Protein 1D4B (pdb70)

CATH classification: 3.10.20.10

Organism: Homo sapiens (NCBI:txid9606)

Nearest PDB structures (foldseek):
  1d4b-assembly1_A  TM=6.537E-01  e=1.363E-19  Homo sapiens
  2eel-assembly1_A  TM=5.964E-01  e=7.304E-08  Homo sapiens
  7v6e-assembly2_B  TM=5.837E-01  e=8.043E-05  Drosophila melanogaster
  1f2r-assembly1_C  TM=6.076E-01  e=5.688E-04  Mus musculus
  1c9f-assembly1_A  TM=5.781E-01  e=1.069E-03  Mus musculus

Radius of gyration: 23.55 Å; Cα contacts (8 Å, |Δi|>4): 100; chains: 1; bounding box: 55×69×26 Å

Foldseek 3Di:
DPDDDPDDPDPDPDDDDDDDDDDDDPPDDDDWDDWDFAWEAEDPHPGTDTGTDTDQVCVVQVQDVVVHHDPDWWWFFQPVTDTDDDSCVCVVDDDHHYTYTDHPDRDYDDDDDPPDDDDDDD

Secondary structure (DSSP, 8-state):
--SS-SS-SSSS----------S-SS----SSPPPEEEEEE-SSSS-EEEEEE--SSTHHHHHHHHHS--SS-EEEETTTTEEE-STHHHHHSSS-----EE-SS--------S--TT----

InterPro domains:
  IPR003508 CIDE-N domain [PF02017] (35-109)
  IPR003508 CIDE-N domain [PS51135] (34-110)
  IPR003508 CIDE-N domain [SM00266] (36-108)

Solvent-accessible surface area: 11515 Å² total; per-residue (Å²): 249,116,209,153,81,60,172,82,93,96,101,146,150,185,97,126,102,119,169,91,106,135,202,64,190,185,120,212,127,74,98,90,55,87,126,129,96,68,134,22,47,22,52,126,202,96,76,146,120,42,109,68,22,54,36,184,118,130,33,37,51,74,0,28,112,61,41,122,149,73,74,135,23,48,10,14,0,52,98,106,32,40,68,12,120,58,104,57,6,84,132,80,27,142,133,40,53,30,9,11,30,25,139,78,89,98,94,96,54,131,57,190,118,53,143,96,156,147,115,128,150,185

Sequence (122 aa):
MEYLSALNPSDLLRSVSNISSEFGRRVWTSAPPPQRPFRVCDHKRTIRKGLTAATRQELLAKALETLLLNGVLTLVLEEDGTAVDSEDFFQLLEDDTCLMVLQSGQSWSPTRSGVLHHHHHHMEYLSALNPSDLLRSVSNISSEFGRRVWTSAPPPQRPFRVCDHKRTIRKGLTAATRQELLAKALETLLLNGVLTLVLEEDGTAVDSEDFFQLLEDDTCLMVLQSGQSWSPTRSGVLHHHHHHMEYLSALNPSDLLRSVSNISSEFGRRVWTSAPPPQRPFRVCDHKRTIRKGLTAATRQELLAKALETLLLNGVLTLVLEEDGTAVDSEDFFQLLEDDTCLMVLQSGQSWSPTRSGVLHHHHHHMEYLSALNPSDLLRSVSNISSEFGRRVWTSAPPPQRPFRVCDHKRTIRKGLTAATRQELLAKALETLLLNGVLTLVLEEDGTAVDSEDFFQLLEDDTCLMVLQSGQSWSPTRSGVLHHHHHHMEYLSALNPSDLLRSVSNISSEFGRRVWTSAPPPQRPFRVCDHKRTIRKGLTAATRQELLAKALETLLLNGVLTLVLEEDGTAVDSEDFFQLLEDDTCLMVLQSGQSWSPTRSGVLHHHHHHMEYLSALNPSDLLRSVSNISSEFGRRVWTSAPPPQRPFRVCDHKRTIRKGLTAATRQELLAKALETLLLNGVLTLVLEEDGTAVDSEDFFQLLEDDTCLMVLQSGQSWSPTRSGVLHHHHHHMEYLSALNPSDLLRSVSNISSEFGRRVWTSAPPPQRPFRVCDHKRTIRKGLTAATRQELLAKALETLLLNGVLTLVLEEDGTAVDSEDFFQLLEDDTCLMVLQSGQSWSPTRSGVLHHHHHHMEYLSALNPSDLLRSVSNISSEFGRRVWTSAPPPQRPFRVCDHKRTIRKGLTAATRQELLAKALETLLLNGVLTLVLEEDGTAVDSEDFFQLLEDDTCLMVLQSGQSWSPTRSGVLHHHHHHMEYLSALNPSDLLRSVSNISSEFGRRVWTSAPPPQRPFRVCDHKRTIRKGLTAATRQELLAKALETLLLNGVLTLVLEEDGTAVDSEDFFQLLEDDTCLMVLQSGQSWSPTRSGVLHHHHHHMEYLSALNPSDLLRSVSNISSEFGRRVWTSAPPPQRPFRVCDHKRTIRKGLTAATRQELLAKALETLLLNGVLTLVLEEDGTAVDSEDFFQLLEDDTCLMVLQSGQSWSPTRSGVLHHHHHHMEYLSALNPSDLLRSVSNISSEFGRRVWTSAPPPQRPFRVCDHKRTIRKGLTAATRQELLAKALETLLLNGVLTLVLEEDGTAVDSEDFFQLLEDDTCLMVLQSGQSWSPTRSGVLHHHHHHMEYLSALNPSDLLRSVSNISSEFGRRVWTSAPPPQRPFRVCDHKRTIRKGLTAATRQELLAKALETLLLNGVLTLVLEEDGTAVDSEDFFQLLEDDTCLMVLQSGQSWSPTRSGVLHHHHHHMEYLSALNPSDLLRSVSNISSEFGRRVWTSAPPPQRPFRVCDHKRTIRKGLTAATRQELLAKALETLLLNGVLTLVLEEDGTAVDSEDFFQLLEDDTCLMVLQSGQSWSPTRSGVLHHHHHHMEYLSALNPSDLLRSVSNISSEFGRRVWTSAPPPQRPFRVCDHKRTIRKGLTAATRQELLAKALETLLLNGVLTLVLEEDGTAVDSEDFFQLLEDDTCLMVLQSGQSWSPTRSGVLHHHHHHMEYLSALNPSDLLRSVSNISSEFGRRVWTSAPPPQRPFRVCDHKRTIRKGLTAATRQELLAKALETLLLNGVLTLVLEEDGTAVDSEDFFQLLEDDTCLMVLQSGQSWSPTRSGVLHHHHHH

Structure (mmCIF, N/CA/C/O backbone):
data_1D4B
#
_entry.id   1D4B
#
_cell.length_a   1.000
_cell.length_b   1.000
_cell.length_c   1.000
_cell.angle_alpha   90.00
_cell.angle_beta   90.00
_cell.angle_gamma   90.00
#
_symmetry.space_group_name_H-M   'P 1'
#
loop_
_atom_site.group_PDB
_atom_site.id
_atom_site.type_symbol
_atom_site.label_atom_id
_atom_site.label_alt_id
_atom_site.label_comp_id
_atom_site.label_asym_id
_atom_site.label_entity_id
_atom_site.label_seq_id
_atom_site.pdbx_PDB_ins_code
_atom_site.Cartn_x
_atom_site.Cartn_y
_atom_site.Cartn_z
_atom_site.occupancy
_atom_site.B_iso_or_equiv
_atom_site.auth_seq_id
_atom_site.auth_comp_id
_atom_site.auth_asym_id
_atom_site.auth_atom_id
_atom_site.pdbx_PDB_model_num
ATOM 1 N N . MET A 1 1 ? -38.884 -55.929 15.919 1.00 0.00 1 MET A N 1
ATOM 2 C CA . MET A 1 1 ? -37.597 -56.587 16.286 1.00 0.00 1 MET A CA 1
ATOM 3 C C . MET A 1 1 ? -37.038 -55.975 17.574 1.00 0.00 1 MET A C 1
ATOM 4 O O . MET A 1 1 ? -36.690 -56.675 18.505 1.00 0.00 1 MET A O 1
ATOM 17 N N . GLU A 1 2 ? -36.946 -54.673 17.633 1.00 0.00 2 GLU A N 1
ATOM 18 C CA . GLU A 1 2 ? -36.408 -54.015 18.860 1.00 0.00 2 GLU A CA 1
ATOM 19 C C . GLU A 1 2 ? -37.553 -53.454 19.707 1.00 0.00 2 GLU A C 1
ATOM 20 O O . GLU A 1 2 ? -38.711 -53.737 19.470 1.00 0.00 2 GLU A O 1
ATOM 32 N N . TYR A 1 3 ? -37.236 -52.659 20.696 1.00 0.00 3 TYR A N 1
ATOM 33 C CA . TYR A 1 3 ? -38.302 -52.078 21.563 1.00 0.00 3 TYR A CA 1
ATOM 34 C C . TYR A 1 3 ? -38.873 -50.808 20.923 1.00 0.00 3 TYR A C 1
ATOM 35 O O . TYR A 1 3 ? -40.008 -50.775 20.491 1.00 0.00 3 TYR A O 1
ATOM 53 N N . LEU A 1 4 ? -38.091 -49.762 20.859 1.00 0.00 4 LEU A N 1
ATOM 54 C CA . LEU A 1 4 ? -38.587 -48.493 20.248 1.00 0.00 4 LEU A CA 1
ATOM 55 C C . LEU A 1 4 ? -37.666 -48.062 19.105 1.00 0.00 4 LEU A C 1
ATOM 56 O O . LEU A 1 4 ? -38.080 -47.961 17.966 1.00 0.00 4 LEU A O 1
ATOM 72 N N . SER A 1 5 ? -36.420 -47.809 19.401 1.00 0.00 5 SER A N 1
ATOM 73 C CA . SER A 1 5 ? -35.467 -47.384 18.332 1.00 0.00 5 SER A CA 1
ATOM 74 C C . SER A 1 5 ? -34.045 -47.830 18.687 1.00 0.00 5 SER A C 1
ATOM 75 O O . SER A 1 5 ? -33.571 -47.605 19.784 1.00 0.00 5 SER A O 1
ATOM 83 N N . ALA A 1 6 ? -33.365 -48.459 17.767 1.00 0.00 6 ALA A N 1
ATOM 84 C CA . ALA A 1 6 ? -31.975 -48.920 18.049 1.00 0.00 6 ALA A CA 1
ATOM 85 C C . ALA A 1 6 ? -30.974 -48.144 17.187 1.00 0.00 6 ALA A C 1
ATOM 86 O O . ALA A 1 6 ? -29.947 -47.699 17.662 1.00 0.00 6 ALA A O 1
ATOM 93 N N . LEU A 1 7 ? -31.268 -47.978 15.926 1.00 0.00 7 LEU A N 1
ATOM 94 C CA . LEU A 1 7 ? -30.336 -47.231 15.031 1.00 0.00 7 LEU A CA 1
ATOM 95 C C . LEU A 1 7 ? -31.047 -46.857 13.726 1.00 0.00 7 LEU A C 1
ATOM 96 O O . LEU A 1 7 ? -30.616 -47.215 12.647 1.00 0.00 7 LEU A O 1
ATOM 112 N N . ASN A 1 8 ? -32.136 -46.140 13.817 1.00 0.00 8 ASN A N 1
ATOM 113 C CA . ASN A 1 8 ? -32.876 -45.743 12.584 1.00 0.00 8 ASN A CA 1
ATOM 114 C C . ASN A 1 8 ? -32.012 -44.812 11.724 1.00 0.00 8 ASN A C 1
ATOM 115 O O . ASN A 1 8 ? -31.178 -44.095 12.241 1.00 0.00 8 ASN A O 1
ATOM 126 N N . PRO A 1 9 ? -32.238 -44.854 10.435 1.00 0.00 9 PRO A N 1
ATOM 127 C CA . PRO A 1 9 ? -31.463 -44.001 9.502 1.00 0.00 9 PRO A CA 1
ATOM 128 C C . PRO A 1 9 ? -31.930 -42.545 9.593 1.00 0.00 9 PRO A C 1
ATOM 129 O O . PRO A 1 9 ? -31.140 -41.640 9.784 1.00 0.00 9 PRO A O 1
ATOM 140 N N . SER A 1 10 ? -33.209 -42.314 9.459 1.00 0.00 10 SER A N 1
ATOM 141 C CA . SER A 1 10 ? -33.730 -40.919 9.538 1.00 0.00 10 SER A CA 1
ATOM 142 C C . SER A 1 10 ? -33.879 -40.496 11.002 1.00 0.00 10 SER A C 1
ATOM 143 O O . SER A 1 10 ? -34.867 -40.795 11.644 1.00 0.00 10 SER A O 1
ATOM 151 N N . ASP A 1 11 ? -32.906 -39.808 11.534 1.00 0.00 11 ASP A N 1
ATOM 152 C CA . ASP A 1 11 ? -32.992 -39.371 12.957 1.00 0.00 11 ASP A CA 1
ATOM 153 C C . ASP A 1 11 ? -31.957 -38.280 13.244 1.00 0.00 11 ASP A C 1
ATOM 154 O O . ASP A 1 11 ? -32.293 -37.185 13.650 1.00 0.00 11 ASP A O 1
ATOM 163 N N . LEU A 1 12 ? -30.700 -38.574 13.041 1.00 0.00 12 LEU A N 1
ATOM 164 C CA . LEU A 1 12 ? -29.643 -37.555 13.308 1.00 0.00 12 LEU A CA 1
ATOM 165 C C . LEU A 1 12 ? -28.515 -37.678 12.281 1.00 0.00 12 LEU A C 1
ATOM 166 O O . LEU A 1 12 ? -27.353 -37.519 12.600 1.00 0.00 12 LEU A O 1
ATOM 182 N N . LEU A 1 13 ? -28.849 -37.958 11.050 1.00 0.00 13 LEU A N 1
ATOM 183 C CA . LEU A 1 13 ? -27.795 -38.088 10.001 1.00 0.00 13 LEU A CA 1
ATOM 184 C C . LEU A 1 13 ? -27.462 -36.711 9.419 1.00 0.00 13 LEU A C 1
ATOM 185 O O . LEU A 1 13 ? -27.657 -36.455 8.246 1.00 0.00 13 LEU A O 1
ATOM 201 N N . ARG A 1 14 ? -26.960 -35.820 10.233 1.00 0.00 14 ARG A N 1
ATOM 202 C CA . ARG A 1 14 ? -26.614 -34.457 9.732 1.00 0.00 14 ARG A CA 1
ATOM 203 C C . ARG A 1 14 ? -25.373 -33.926 10.457 1.00 0.00 14 ARG A C 1
ATOM 204 O O . ARG A 1 14 ? -25.259 -32.746 10.725 1.00 0.00 14 ARG A O 1
ATOM 225 N N . SER A 1 15 ? -24.445 -34.787 10.775 1.00 0.00 15 SER A N 1
ATOM 226 C CA . SER A 1 15 ? -23.212 -34.334 11.481 1.00 0.00 15 SER A CA 1
ATOM 227 C C . SER A 1 15 ? -22.174 -33.839 10.471 1.00 0.00 15 SER A C 1
ATOM 228 O O . SER A 1 15 ? -22.337 -33.993 9.275 1.00 0.00 15 SER A O 1
ATOM 236 N N . VAL A 1 16 ? -21.110 -33.245 10.942 1.00 0.00 16 VAL A N 1
ATOM 237 C CA . VAL A 1 16 ? -20.060 -32.739 10.011 1.00 0.00 16 VAL A CA 1
ATOM 238 C C . VAL A 1 16 ? -18.694 -33.313 10.395 1.00 0.00 16 VAL A C 1
ATOM 239 O O . VAL A 1 16 ? -18.003 -32.781 11.244 1.00 0.00 16 VAL A O 1
ATOM 252 N N . SER A 1 17 ? -18.300 -34.396 9.778 1.00 0.00 17 SER A N 1
ATOM 253 C CA . SER A 1 17 ? -16.980 -35.006 10.107 1.00 0.00 17 SER A CA 1
ATOM 254 C C . SER A 1 17 ? -15.912 -34.519 9.124 1.00 0.00 17 SER A C 1
ATOM 255 O O . SER A 1 17 ? -15.797 -35.017 8.021 1.00 0.00 17 SER A O 1
ATOM 263 N N . ASN A 1 18 ? -15.129 -33.551 9.517 1.00 0.00 18 ASN A N 1
ATOM 264 C CA . ASN A 1 18 ? -14.068 -33.030 8.609 1.00 0.00 18 ASN A CA 1
ATOM 265 C C . ASN A 1 18 ? -12.709 -33.061 9.315 1.00 0.00 18 ASN A C 1
ATOM 266 O O . ASN A 1 18 ? -11.881 -32.192 9.124 1.00 0.00 18 ASN A O 1
ATOM 277 N N . ILE A 1 19 ? -12.477 -34.057 10.129 1.00 0.00 19 ILE A N 1
ATOM 278 C CA . ILE A 1 19 ? -11.171 -34.147 10.848 1.00 0.00 19 ILE A CA 1
ATOM 279 C C . ILE A 1 19 ? -10.054 -34.525 9.870 1.00 0.00 19 ILE A C 1
ATOM 280 O O . ILE A 1 19 ? -9.468 -35.586 9.962 1.00 0.00 19 ILE A O 1
ATOM 296 N N . SER A 1 20 ? -9.755 -33.662 8.935 1.00 0.00 20 SER A N 1
ATOM 297 C CA . SER A 1 20 ? -8.676 -33.968 7.950 1.00 0.00 20 SER A CA 1
ATOM 298 C C . SER A 1 20 ? -7.315 -33.996 8.648 1.00 0.00 20 SER A C 1
ATOM 299 O O . SER A 1 20 ? -7.205 -33.713 9.826 1.00 0.00 20 SER A O 1
ATOM 307 N N . SER A 1 21 ? -6.277 -34.336 7.932 1.00 0.00 21 SER A N 1
ATOM 308 C CA . SER A 1 21 ? -4.921 -34.383 8.552 1.00 0.00 21 SER A CA 1
ATOM 309 C C . SER A 1 21 ? -4.029 -33.294 7.950 1.00 0.00 21 SER A C 1
ATOM 310 O O . SER A 1 21 ? -3.969 -33.120 6.750 1.00 0.00 21 SER A O 1
ATOM 318 N N . GLU A 1 22 ? -3.337 -32.557 8.778 1.00 0.00 22 GLU A N 1
ATOM 319 C CA . GLU A 1 22 ? -2.449 -31.476 8.257 1.00 0.00 22 GLU A CA 1
ATOM 320 C C . GLU A 1 22 ? -1.485 -31.006 9.349 1.00 0.00 22 GLU A C 1
ATOM 321 O O . GLU A 1 22 ? -1.853 -30.876 10.501 1.00 0.00 22 GLU A O 1
ATOM 333 N N . PHE A 1 23 ? -0.254 -30.750 8.995 1.00 0.00 23 PHE A N 1
ATOM 334 C CA . PHE A 1 23 ? 0.735 -30.286 10.014 1.00 0.00 23 PHE A CA 1
ATOM 335 C C . PHE A 1 23 ? 1.995 -29.752 9.324 1.00 0.00 23 PHE A C 1
ATOM 336 O O . PHE A 1 23 ? 3.024 -30.403 9.299 1.00 0.00 23 PHE A O 1
ATOM 353 N N . GLY A 1 24 ? 1.923 -28.573 8.767 1.00 0.00 24 GLY A N 1
ATOM 354 C CA . GLY A 1 24 ? 3.115 -27.993 8.082 1.00 0.00 24 GLY A CA 1
ATOM 355 C C . GLY A 1 24 ? 3.371 -28.742 6.774 1.00 0.00 24 GLY A C 1
ATOM 356 O O . GLY A 1 24 ? 3.595 -29.938 6.766 1.00 0.00 24 GLY A O 1
ATOM 360 N N . ARG A 1 25 ? 3.339 -28.050 5.667 1.00 0.00 25 ARG A N 1
ATOM 361 C CA . ARG A 1 25 ? 3.581 -28.720 4.356 1.00 0.00 25 ARG A CA 1
ATOM 362 C C . ARG A 1 25 ? 4.514 -27.874 3.484 1.00 0.00 25 ARG A C 1
ATOM 363 O O . ARG A 1 25 ? 5.365 -28.393 2.788 1.00 0.00 25 ARG A O 1
ATOM 384 N N . ARG A 1 26 ? 4.363 -26.575 3.515 1.00 0.00 26 ARG A N 1
ATOM 385 C CA . ARG A 1 26 ? 5.244 -25.701 2.684 1.00 0.00 26 ARG A CA 1
ATOM 386 C C . ARG A 1 26 ? 5.835 -24.574 3.538 1.00 0.00 26 ARG A C 1
ATOM 387 O O . ARG A 1 26 ? 5.926 -23.441 3.109 1.00 0.00 26 ARG A O 1
ATOM 408 N N . VAL A 1 27 ? 6.240 -24.879 4.743 1.00 0.00 27 VAL A N 1
ATOM 409 C CA . VAL A 1 27 ? 6.827 -23.827 5.624 1.00 0.00 27 VAL A CA 1
ATOM 410 C C . VAL A 1 27 ? 8.152 -23.326 5.039 1.00 0.00 27 VAL A C 1
ATOM 411 O O . VAL A 1 27 ? 9.048 -24.098 4.757 1.00 0.00 27 VAL A O 1
ATOM 424 N N . TRP A 1 28 ? 8.282 -22.038 4.859 1.00 0.00 28 TRP A N 1
ATOM 425 C CA . TRP A 1 28 ? 9.548 -21.485 4.294 1.00 0.00 28 TRP A CA 1
ATOM 426 C C . TRP A 1 28 ? 10.315 -20.717 5.374 1.00 0.00 28 TRP A C 1
ATOM 427 O O . TRP A 1 28 ? 9.731 -20.142 6.272 1.00 0.00 28 TRP A O 1
ATOM 448 N N . THR A 1 29 ? 11.620 -20.704 5.293 1.00 0.00 29 THR A N 1
ATOM 449 C CA . THR A 1 29 ? 12.426 -19.974 6.315 1.00 0.00 29 THR A CA 1
ATOM 450 C C . THR A 1 29 ? 13.350 -18.960 5.638 1.00 0.00 29 THR A C 1
ATOM 451 O O . THR A 1 29 ? 14.443 -18.698 6.101 1.00 0.00 29 THR A O 1
ATOM 462 N N . SER A 1 30 ? 12.920 -18.386 4.546 1.00 0.00 30 SER A N 1
ATOM 463 C CA . SER A 1 30 ? 13.775 -17.387 3.840 1.00 0.00 30 SER A CA 1
ATOM 464 C C . SER A 1 30 ? 14.023 -16.176 4.742 1.00 0.00 30 SER A C 1
ATOM 465 O O . SER A 1 30 ? 13.188 -15.809 5.545 1.00 0.00 30 SER A O 1
ATOM 473 N N . ALA A 1 31 ? 15.166 -15.554 4.616 1.00 0.00 31 ALA A N 1
ATOM 474 C CA . ALA A 1 31 ? 15.468 -14.367 5.469 1.00 0.00 31 ALA A CA 1
ATOM 475 C C . ALA A 1 31 ? 14.531 -13.203 5.116 1.00 0.00 31 ALA A C 1
ATOM 476 O O . ALA A 1 31 ? 13.857 -12.676 5.979 1.00 0.00 31 ALA A O 1
ATOM 483 N N . PRO A 1 32 ? 14.515 -12.834 3.857 1.00 0.00 32 PRO A N 1
ATOM 484 C CA . PRO A 1 32 ? 13.643 -11.720 3.413 1.00 0.00 32 PRO A CA 1
ATOM 485 C C . PRO A 1 32 ? 12.180 -12.178 3.359 1.00 0.00 32 PRO A C 1
ATOM 486 O O . PRO A 1 32 ? 11.901 -13.309 3.017 1.00 0.00 32 PRO A O 1
ATOM 497 N N . PRO A 1 33 ? 11.288 -11.281 3.702 1.00 0.00 33 PRO A N 1
ATOM 498 C CA . PRO A 1 33 ? 9.842 -11.613 3.688 1.00 0.00 33 PRO A CA 1
ATOM 499 C C . PRO A 1 33 ? 9.322 -11.668 2.244 1.00 0.00 33 PRO A C 1
ATOM 500 O O . PRO A 1 33 ? 9.723 -10.875 1.416 1.00 0.00 33 PRO A O 1
ATOM 511 N N . PRO A 1 34 ? 8.440 -12.605 1.988 1.00 0.00 34 PRO A N 1
ATOM 512 C CA . PRO A 1 34 ? 7.869 -12.752 0.628 1.00 0.00 34 PRO A CA 1
ATOM 513 C C . PRO A 1 34 ? 6.858 -11.635 0.350 1.00 0.00 34 PRO A C 1
ATOM 514 O O . PRO A 1 34 ? 6.200 -11.145 1.247 1.00 0.00 34 PRO A O 1
ATOM 525 N N . GLN A 1 35 ? 6.728 -11.232 -0.885 1.00 0.00 35 GLN A N 1
ATOM 526 C CA . GLN A 1 35 ? 5.757 -10.150 -1.222 1.00 0.00 35 GLN A CA 1
ATOM 527 C C . GLN A 1 35 ? 4.324 -10.640 -0.997 1.00 0.00 35 GLN A C 1
ATOM 528 O O . GLN A 1 35 ? 3.899 -11.623 -1.572 1.00 0.00 35 GLN A O 1
ATOM 542 N N . ARG A 1 36 ? 3.579 -9.965 -0.163 1.00 0.00 36 ARG A N 1
ATOM 543 C CA . ARG A 1 36 ? 2.175 -10.395 0.101 1.00 0.00 36 ARG A CA 1
ATOM 544 C C . ARG A 1 36 ? 1.228 -9.188 0.033 1.00 0.00 36 ARG A C 1
ATOM 545 O O . ARG A 1 36 ? 1.564 -8.116 0.496 1.00 0.00 36 ARG A O 1
ATOM 566 N N . PRO A 1 37 ? 0.069 -9.398 -0.545 1.00 0.00 37 PRO A N 1
ATOM 567 C CA . PRO A 1 37 ? -0.924 -8.302 -0.664 1.00 0.00 37 PRO A CA 1
ATOM 568 C C . PRO A 1 37 ? -1.539 -7.982 0.701 1.00 0.00 37 PRO A C 1
ATOM 569 O O . PRO A 1 37 ? -2.463 -8.635 1.144 1.00 0.00 37 PRO A O 1
ATOM 580 N N . PHE A 1 38 ? -1.031 -6.981 1.371 1.00 0.00 38 PHE A N 1
ATOM 581 C CA . PHE A 1 38 ? -1.583 -6.617 2.708 1.00 0.00 38 PHE A CA 1
ATOM 582 C C . PHE A 1 38 ? -2.609 -5.490 2.567 1.00 0.00 38 PHE A C 1
ATOM 583 O O . PHE A 1 38 ? -2.447 -4.584 1.772 1.00 0.00 38 PHE A O 1
ATOM 600 N N . ARG A 1 39 ? -3.666 -5.539 3.335 1.00 0.00 39 ARG A N 1
ATOM 601 C CA . ARG A 1 39 ? -4.706 -4.473 3.249 1.00 0.00 39 ARG A CA 1
ATOM 602 C C . ARG A 1 39 ? -4.565 -3.503 4.426 1.00 0.00 39 ARG A C 1
ATOM 603 O O . ARG A 1 39 ? -4.721 -3.877 5.573 1.00 0.00 39 ARG A O 1
ATOM 624 N N . VAL A 1 40 ? -4.274 -2.260 4.149 1.00 0.00 40 VAL A N 1
ATOM 625 C CA . VAL A 1 40 ? -4.123 -1.261 5.248 1.00 0.00 40 VAL A CA 1
ATOM 626 C C . VAL A 1 40 ? -5.343 -0.336 5.289 1.00 0.00 40 VAL A C 1
ATOM 627 O O . VAL A 1 40 ? -5.794 0.156 4.273 1.00 0.00 40 VAL A O 1
ATOM 640 N N . CYS A 1 41 ? -5.877 -0.095 6.457 1.00 0.00 41 CYS A N 1
ATOM 641 C CA . CYS A 1 41 ? -7.067 0.799 6.567 1.00 0.00 41 CYS A CA 1
ATOM 642 C C . CYS A 1 41 ? -6.828 1.862 7.642 1.00 0.00 41 CYS A C 1
ATOM 643 O O . CYS A 1 41 ? -6.225 1.599 8.662 1.00 0.00 41 CYS A O 1
ATOM 651 N N . ASP A 1 42 ? -7.296 3.061 7.420 1.00 0.00 42 ASP A N 1
ATOM 652 C CA . ASP A 1 42 ? -7.093 4.144 8.428 1.00 0.00 42 ASP A CA 1
ATOM 653 C C . ASP A 1 42 ? -8.111 4.006 9.565 1.00 0.00 42 ASP A C 1
ATOM 654 O O . ASP A 1 42 ? -8.950 3.127 9.548 1.00 0.00 42 ASP A O 1
ATOM 663 N N . HIS A 1 43 ? -8.020 4.855 10.561 1.00 0.00 43 HIS A N 1
ATOM 664 C CA . HIS A 1 43 ? -8.959 4.779 11.729 1.00 0.00 43 HIS A CA 1
ATOM 665 C C . HIS A 1 43 ? -10.370 4.333 11.301 1.00 0.00 43 HIS A C 1
ATOM 666 O O . HIS A 1 43 ? -10.686 3.161 11.343 1.00 0.00 43 HIS A O 1
ATOM 680 N N . LYS A 1 44 ? -11.227 5.243 10.898 1.00 0.00 44 LYS A N 1
ATOM 681 C CA . LYS A 1 44 ? -12.601 4.821 10.487 1.00 0.00 44 LYS A CA 1
ATOM 682 C C . LYS A 1 44 ? -12.672 4.559 8.977 1.00 0.00 44 LYS A C 1
ATOM 683 O O . LYS A 1 44 ? -12.807 3.433 8.542 1.00 0.00 44 LYS A O 1
ATOM 702 N N . ARG A 1 45 ? -12.585 5.590 8.175 1.00 0.00 45 ARG A N 1
ATOM 703 C CA . ARG A 1 45 ? -12.651 5.391 6.694 1.00 0.00 45 ARG A CA 1
ATOM 704 C C . ARG A 1 45 ? -11.919 6.516 5.950 1.00 0.00 45 ARG A C 1
ATOM 705 O O . ARG A 1 45 ? -12.109 6.703 4.763 1.00 0.00 45 ARG A O 1
ATOM 726 N N . THR A 1 46 ? -11.099 7.278 6.627 1.00 0.00 46 THR A N 1
ATOM 727 C CA . THR A 1 46 ? -10.383 8.396 5.938 1.00 0.00 46 THR A CA 1
ATOM 728 C C . THR A 1 46 ? -9.565 7.865 4.755 1.00 0.00 46 THR A C 1
ATOM 729 O O . THR A 1 46 ? -9.683 8.346 3.644 1.00 0.00 46 THR A O 1
ATOM 740 N N . ILE A 1 47 ? -8.738 6.881 4.982 1.00 0.00 47 ILE A N 1
ATOM 741 C CA . ILE A 1 47 ? -7.916 6.323 3.866 1.00 0.00 47 ILE A CA 1
ATOM 742 C C . ILE A 1 47 ? -7.990 4.793 3.865 1.00 0.00 47 ILE A C 1
ATOM 743 O O . ILE A 1 47 ? -7.899 4.156 4.897 1.00 0.00 47 ILE A O 1
ATOM 759 N N . ARG A 1 48 ? -8.151 4.199 2.712 1.00 0.00 48 ARG A N 1
ATOM 760 C CA . ARG A 1 48 ? -8.229 2.712 2.638 1.00 0.00 48 ARG A CA 1
ATOM 761 C C . ARG A 1 48 ? -7.466 2.206 1.410 1.00 0.00 48 ARG A C 1
ATOM 762 O O . ARG A 1 48 ? -7.952 2.270 0.297 1.00 0.00 48 ARG A O 1
ATOM 783 N N . LYS A 1 49 ? -6.275 1.704 1.604 1.00 0.00 49 LYS A N 1
ATOM 784 C CA . LYS A 1 49 ? -5.482 1.194 0.447 1.00 0.00 49 LYS A CA 1
ATOM 785 C C . LYS A 1 49 ? -4.854 -0.159 0.793 1.00 0.00 49 LYS A C 1
ATOM 786 O O . LYS A 1 49 ? -4.376 -0.369 1.891 1.00 0.00 49 LYS A O 1
ATOM 805 N N . GLY A 1 50 ? -4.852 -1.079 -0.135 1.00 0.00 50 GLY A N 1
ATOM 806 C CA . GLY A 1 50 ? -4.255 -2.418 0.140 1.00 0.00 50 GLY A CA 1
ATOM 807 C C . GLY A 1 50 ? -3.317 -2.804 -1.005 1.00 0.00 50 GLY A C 1
ATOM 808 O O . GLY A 1 50 ? -3.754 -3.137 -2.090 1.00 0.00 50 GLY A O 1
ATOM 812 N N . LEU A 1 51 ? -2.034 -2.760 -0.773 1.00 0.00 51 LEU A N 1
ATOM 813 C CA . LEU A 1 51 ? -1.066 -3.124 -1.848 1.00 0.00 51 LEU A CA 1
ATOM 814 C C . LEU A 1 51 ? -0.062 -4.159 -1.332 1.00 0.00 51 LEU A C 1
ATOM 815 O O . LEU A 1 51 ? 0.083 -4.357 -0.142 1.00 0.00 51 LEU A O 1
ATOM 831 N N . THR A 1 52 ? 0.632 -4.819 -2.221 1.00 0.00 52 THR A N 1
ATOM 832 C CA . THR A 1 52 ? 1.629 -5.841 -1.785 1.00 0.00 52 THR A CA 1
ATOM 833 C C . THR A 1 52 ? 2.927 -5.157 -1.347 1.00 0.00 52 THR A C 1
ATOM 834 O O . THR A 1 52 ? 3.488 -4.354 -2.066 1.00 0.00 52 THR A O 1
ATOM 845 N N . ALA A 1 53 ? 3.406 -5.469 -0.172 1.00 0.00 53 ALA A N 1
ATOM 846 C CA . ALA A 1 53 ? 4.667 -4.836 0.313 1.00 0.00 53 ALA A CA 1
ATOM 847 C C . ALA A 1 53 ? 5.567 -5.884 0.973 1.00 0.00 53 ALA A C 1
ATOM 848 O O . ALA A 1 53 ? 5.097 -6.834 1.568 1.00 0.00 53 ALA A O 1
ATOM 855 N N . ALA A 1 54 ? 6.857 -5.712 0.877 1.00 0.00 54 ALA A N 1
ATOM 856 C CA . ALA A 1 54 ? 7.795 -6.692 1.499 1.00 0.00 54 ALA A CA 1
ATOM 857 C C . ALA A 1 54 ? 8.845 -5.950 2.331 1.00 0.00 54 ALA A C 1
ATOM 858 O O . ALA A 1 54 ? 9.809 -5.429 1.807 1.00 0.00 54 ALA A O 1
ATOM 865 N N . THR A 1 55 ? 8.662 -5.897 3.624 1.00 0.00 55 THR A N 1
ATOM 866 C CA . THR A 1 55 ? 9.645 -5.184 4.489 1.00 0.00 55 THR A CA 1
ATOM 867 C C . THR A 1 55 ? 9.632 -5.768 5.905 1.00 0.00 55 THR A C 1
ATOM 868 O O . THR A 1 55 ? 8.595 -6.129 6.428 1.00 0.00 55 THR A O 1
ATOM 879 N N . ARG A 1 56 ? 10.777 -5.868 6.528 1.00 0.00 56 ARG A N 1
ATOM 880 C CA . ARG A 1 56 ? 10.832 -6.435 7.908 1.00 0.00 56 ARG A CA 1
ATOM 881 C C . ARG A 1 56 ? 10.687 -5.326 8.959 1.00 0.00 56 ARG A C 1
ATOM 882 O O . ARG A 1 56 ? 9.640 -5.162 9.556 1.00 0.00 56 ARG A O 1
ATOM 903 N N . GLN A 1 57 ? 11.730 -4.575 9.201 1.00 0.00 57 GLN A N 1
ATOM 904 C CA . GLN A 1 57 ? 11.653 -3.490 10.223 1.00 0.00 57 GLN A CA 1
ATOM 905 C C . GLN A 1 57 ? 11.201 -2.172 9.586 1.00 0.00 57 GLN A C 1
ATOM 906 O O . GLN A 1 57 ? 10.353 -1.479 10.113 1.00 0.00 57 GLN A O 1
ATOM 920 N N . GLU A 1 58 ? 11.761 -1.819 8.460 1.00 0.00 58 GLU A N 1
ATOM 921 C CA . GLU A 1 58 ? 11.363 -0.542 7.796 1.00 0.00 58 GLU A CA 1
ATOM 922 C C . GLU A 1 58 ? 9.868 -0.553 7.455 1.00 0.00 58 GLU A C 1
ATOM 923 O O . GLU A 1 58 ? 9.275 0.478 7.202 1.00 0.00 58 GLU A O 1
ATOM 935 N N . LEU A 1 59 ? 9.251 -1.708 7.447 1.00 0.00 59 LEU A N 1
ATOM 936 C CA . LEU A 1 59 ? 7.793 -1.779 7.125 1.00 0.00 59 LEU A CA 1
ATOM 937 C C . LEU A 1 59 ? 7.001 -0.823 8.022 1.00 0.00 59 LEU A C 1
ATOM 938 O O . LEU A 1 59 ? 6.000 -0.263 7.619 1.00 0.00 59 LEU A O 1
ATOM 954 N N . LEU A 1 60 ? 7.442 -0.634 9.238 1.00 0.00 60 LEU A N 1
ATOM 955 C CA . LEU A 1 60 ? 6.716 0.284 10.164 1.00 0.00 60 LEU A CA 1
ATOM 956 C C . LEU A 1 60 ? 6.767 1.715 9.620 1.00 0.00 60 LEU A C 1
ATOM 957 O O . LEU A 1 60 ? 5.801 2.449 9.685 1.00 0.00 60 LEU A O 1
ATOM 973 N N . ALA A 1 61 ? 7.891 2.114 9.084 1.00 0.00 61 ALA A N 1
ATOM 974 C CA . ALA A 1 61 ? 8.013 3.497 8.534 1.00 0.00 61 ALA A CA 1
ATOM 975 C C . ALA A 1 61 ? 6.916 3.757 7.497 1.00 0.00 61 ALA A C 1
ATOM 976 O O . ALA A 1 61 ? 6.518 4.885 7.269 1.00 0.00 61 ALA A O 1
ATOM 983 N N . LYS A 1 62 ? 6.424 2.724 6.865 1.00 0.00 62 LYS A N 1
ATOM 984 C CA . LYS A 1 62 ? 5.354 2.912 5.843 1.00 0.00 62 LYS A CA 1
ATOM 985 C C . LYS A 1 62 ? 4.070 3.414 6.507 1.00 0.00 62 LYS A C 1
ATOM 986 O O . LYS A 1 62 ? 3.541 4.447 6.152 1.00 0.00 62 LYS A O 1
ATOM 1005 N N . ALA A 1 63 ? 3.566 2.683 7.467 1.00 0.00 63 ALA A N 1
ATOM 1006 C CA . ALA A 1 63 ? 2.308 3.102 8.161 1.00 0.00 63 ALA A CA 1
ATOM 1007 C C . ALA A 1 63 ? 2.378 4.577 8.577 1.00 0.00 63 ALA A C 1
ATOM 1008 O O . ALA A 1 63 ? 1.380 5.272 8.598 1.00 0.00 63 ALA A O 1
ATOM 1015 N N . LEU A 1 64 ? 3.543 5.049 8.918 1.00 0.00 64 LEU A N 1
ATOM 1016 C CA . LEU A 1 64 ? 3.679 6.473 9.342 1.00 0.00 64 LEU A CA 1
ATOM 1017 C C . LEU A 1 64 ? 3.653 7.418 8.133 1.00 0.00 64 LEU A C 1
ATOM 1018 O O . LEU A 1 64 ? 2.706 8.151 7.924 1.00 0.00 64 LEU A O 1
ATOM 1034 N N . GLU A 1 65 ? 4.706 7.426 7.359 1.00 0.00 65 GLU A N 1
ATOM 1035 C CA . GLU A 1 65 ? 4.785 8.345 6.180 1.00 0.00 65 GLU A CA 1
ATOM 1036 C C . GLU A 1 65 ? 3.692 8.062 5.139 1.00 0.00 65 GLU A C 1
ATOM 1037 O O . GLU A 1 65 ? 3.368 8.917 4.339 1.00 0.00 65 GLU A O 1
ATOM 1049 N N . THR A 1 66 ? 3.127 6.882 5.124 1.00 0.00 66 THR A N 1
ATOM 1050 C CA . THR A 1 66 ? 2.069 6.585 4.103 1.00 0.00 66 THR A CA 1
ATOM 1051 C C . THR A 1 66 ? 0.993 7.680 4.104 1.00 0.00 66 THR A C 1
ATOM 1052 O O . THR A 1 66 ? 0.600 8.169 3.063 1.00 0.00 66 THR A O 1
ATOM 1063 N N . LEU A 1 67 ? 0.519 8.075 5.259 1.00 0.00 67 LEU A N 1
ATOM 1064 C CA . LEU A 1 67 ? -0.521 9.144 5.305 1.00 0.00 67 LEU A CA 1
ATOM 1065 C C . LEU A 1 67 ? 0.114 10.484 5.684 1.00 0.00 67 LEU A C 1
ATOM 1066 O O . LEU A 1 67 ? -0.068 11.479 5.011 1.00 0.00 67 LEU A O 1
ATOM 1082 N N . LEU A 1 68 ? 0.861 10.514 6.756 1.00 0.00 68 LEU A N 1
ATOM 1083 C CA . LEU A 1 68 ? 1.516 11.785 7.187 1.00 0.00 68 LEU A CA 1
ATOM 1084 C C . LEU A 1 68 ? 2.952 11.505 7.638 1.00 0.00 68 LEU A C 1
ATOM 1085 O O . LEU A 1 68 ? 3.231 10.495 8.254 1.00 0.00 68 LEU A O 1
ATOM 1101 N N . LEU A 1 69 ? 3.864 12.392 7.347 1.00 0.00 69 LEU A N 1
ATOM 1102 C CA . LEU A 1 69 ? 5.277 12.171 7.773 1.00 0.00 69 LEU A CA 1
ATOM 1103 C C . LEU A 1 69 ? 5.470 12.659 9.211 1.00 0.00 69 LEU A C 1
ATOM 1104 O O . LEU A 1 69 ? 5.305 13.825 9.510 1.00 0.00 69 LEU A O 1
ATOM 1120 N N . ASN A 1 70 ? 5.807 11.772 10.110 1.00 0.00 70 ASN A N 1
ATOM 1121 C CA . ASN A 1 70 ? 6.000 12.183 11.531 1.00 0.00 70 ASN A CA 1
ATOM 1122 C C . ASN A 1 70 ? 7.222 11.482 12.127 1.00 0.00 70 ASN A C 1
ATOM 1123 O O . ASN A 1 70 ? 7.557 10.374 11.757 1.00 0.00 70 ASN A O 1
ATOM 1134 N N . GLY A 1 71 ? 7.891 12.123 13.050 1.00 0.00 71 GLY A N 1
ATOM 1135 C CA . GLY A 1 71 ? 9.090 11.499 13.674 1.00 0.00 71 GLY A CA 1
ATOM 1136 C C . GLY A 1 71 ? 8.647 10.501 14.747 1.00 0.00 71 GLY A C 1
ATOM 1137 O O . GLY A 1 71 ? 9.199 9.426 14.872 1.00 0.00 71 GLY A O 1
ATOM 1141 N N . VAL A 1 72 ? 7.656 10.850 15.525 1.00 0.00 72 VAL A N 1
ATOM 1142 C CA . VAL A 1 72 ? 7.180 9.920 16.591 1.00 0.00 72 VAL A CA 1
ATOM 1143 C C . VAL A 1 72 ? 5.650 9.867 16.610 1.00 0.00 72 VAL A C 1
ATOM 1144 O O . VAL A 1 72 ? 4.984 10.877 16.723 1.00 0.00 72 VAL A O 1
ATOM 1157 N N . LEU A 1 73 ? 5.088 8.692 16.499 1.00 0.00 73 LEU A N 1
ATOM 1158 C CA . LEU A 1 73 ? 3.601 8.562 16.512 1.00 0.00 73 LEU A CA 1
ATOM 1159 C C . LEU A 1 73 ? 3.198 7.260 17.212 1.00 0.00 73 LEU A C 1
ATOM 1160 O O . LEU A 1 73 ? 3.903 6.271 17.149 1.00 0.00 73 LEU A O 1
ATOM 1176 N N . THR A 1 74 ? 2.075 7.253 17.881 1.00 0.00 74 THR A N 1
ATOM 1177 C CA . THR A 1 74 ? 1.635 6.011 18.584 1.00 0.00 74 THR A CA 1
ATOM 1178 C C . THR A 1 74 ? 0.884 5.088 17.620 1.00 0.00 74 THR A C 1
ATOM 1179 O O . THR A 1 74 ? -0.056 5.492 16.963 1.00 0.00 74 THR A O 1
ATOM 1190 N N . LEU A 1 75 ? 1.292 3.848 17.535 1.00 0.00 75 LEU A N 1
ATOM 1191 C CA . LEU A 1 75 ? 0.602 2.894 16.619 1.00 0.00 75 LEU A CA 1
ATOM 1192 C C . LEU A 1 75 ? -0.419 2.066 17.402 1.00 0.00 75 LEU A C 1
ATOM 1193 O O . LEU A 1 75 ? -0.062 1.233 18.213 1.00 0.00 75 LEU A O 1
ATOM 1209 N N . VAL A 1 76 ? -1.684 2.290 17.171 1.00 0.00 76 VAL A N 1
ATOM 1210 C CA . VAL A 1 76 ? -2.724 1.514 17.907 1.00 0.00 76 VAL A CA 1
ATOM 1211 C C . VAL A 1 76 ? -3.439 0.544 16.962 1.00 0.00 76 VAL A C 1
ATOM 1212 O O . VAL A 1 76 ? -3.292 0.613 15.757 1.00 0.00 76 VAL A O 1
ATOM 1225 N N . LEU A 1 77 ? -4.211 -0.358 17.505 1.00 0.00 77 LEU A N 1
ATOM 1226 C CA . LEU A 1 77 ? -4.941 -1.340 16.648 1.00 0.00 77 LEU A CA 1
ATOM 1227 C C . LEU A 1 77 ? -6.365 -1.544 17.178 1.00 0.00 77 LEU A C 1
ATOM 1228 O O . LEU A 1 77 ? -6.567 -2.106 18.238 1.00 0.00 77 LEU A O 1
ATOM 1244 N N . GLU A 1 78 ? -7.349 -1.089 16.450 1.00 0.00 78 GLU A N 1
ATOM 1245 C CA . GLU A 1 78 ? -8.761 -1.251 16.910 1.00 0.00 78 GLU A CA 1
ATOM 1246 C C . GLU A 1 78 ? -9.152 -2.733 16.951 1.00 0.00 78 GLU A C 1
ATOM 1247 O O . GLU A 1 78 ? -10.143 -3.104 17.549 1.00 0.00 78 GLU A O 1
ATOM 1259 N N . GLU A 1 79 ? -8.383 -3.584 16.320 1.00 0.00 79 GLU A N 1
ATOM 1260 C CA . GLU A 1 79 ? -8.716 -5.039 16.323 1.00 0.00 79 GLU A CA 1
ATOM 1261 C C . GLU A 1 79 ? -8.850 -5.557 17.759 1.00 0.00 79 GLU A C 1
ATOM 1262 O O . GLU A 1 79 ? -9.812 -6.213 18.105 1.00 0.00 79 GLU A O 1
ATOM 1274 N N . ASP A 1 80 ? -7.889 -5.265 18.596 1.00 0.00 80 ASP A N 1
ATOM 1275 C CA . ASP A 1 80 ? -7.958 -5.741 20.009 1.00 0.00 80 ASP A CA 1
ATOM 1276 C C . ASP A 1 80 ? -8.032 -4.551 20.973 1.00 0.00 80 ASP A C 1
ATOM 1277 O O . ASP A 1 80 ? -8.480 -4.680 22.096 1.00 0.00 80 ASP A O 1
ATOM 1286 N N . GLY A 1 81 ? -7.598 -3.394 20.546 1.00 0.00 81 GLY A N 1
ATOM 1287 C CA . GLY A 1 81 ? -7.646 -2.200 21.439 1.00 0.00 81 GLY A CA 1
ATOM 1288 C C . GLY A 1 81 ? -6.346 -2.108 22.242 1.00 0.00 81 GLY A C 1
ATOM 1289 O O . GLY A 1 81 ? -6.353 -2.126 23.457 1.00 0.00 81 GLY A O 1
ATOM 1293 N N . THR A 1 82 ? -5.229 -2.006 21.572 1.00 0.00 82 THR A N 1
ATOM 1294 C CA . THR A 1 82 ? -3.926 -1.908 22.295 1.00 0.00 82 THR A CA 1
ATOM 1295 C C . THR A 1 82 ? -3.008 -0.899 21.597 1.00 0.00 82 THR A C 1
ATOM 1296 O O . THR A 1 82 ? -3.104 -0.681 20.405 1.00 0.00 82 THR A O 1
ATOM 1307 N N . ALA A 1 83 ? -2.119 -0.288 22.332 1.00 0.00 83 ALA A N 1
ATOM 1308 C CA . ALA A 1 83 ? -1.191 0.705 21.715 1.00 0.00 83 ALA A CA 1
ATOM 1309 C C . ALA A 1 83 ? 0.220 0.121 21.625 1.00 0.00 83 ALA A C 1
ATOM 1310 O O . ALA A 1 83 ? 0.659 -0.602 22.497 1.00 0.00 83 ALA A O 1
ATOM 1317 N N . VAL A 1 84 ? 0.935 0.429 20.575 1.00 0.00 84 VAL A N 1
ATOM 1318 C CA . VAL A 1 84 ? 2.319 -0.111 20.427 1.00 0.00 84 VAL A CA 1
ATOM 1319 C C . VAL A 1 84 ? 3.224 0.927 19.758 1.00 0.00 84 VAL A C 1
ATOM 1320 O O . VAL A 1 84 ? 2.764 1.811 19.062 1.00 0.00 84 VAL A O 1
ATOM 1333 N N . ASP A 1 85 ? 4.510 0.825 19.964 1.00 0.00 85 ASP A N 1
ATOM 1334 C CA . ASP A 1 85 ? 5.451 1.803 19.341 1.00 0.00 85 ASP A CA 1
ATOM 1335 C C . ASP A 1 85 ? 6.765 1.112 18.968 1.00 0.00 85 ASP A C 1
ATOM 1336 O O . ASP A 1 85 ? 7.802 1.740 18.877 1.00 0.00 85 ASP A O 1
ATOM 1345 N N . SER A 1 86 ? 6.733 -0.177 18.753 1.00 0.00 86 SER A N 1
ATOM 1346 C CA . SER A 1 86 ? 7.983 -0.908 18.389 1.00 0.00 86 SER A CA 1
ATOM 1347 C C . SER A 1 86 ? 7.674 -2.038 17.404 1.00 0.00 86 SER A C 1
ATOM 1348 O O . SER A 1 86 ? 6.531 -2.296 17.077 1.00 0.00 86 SER A O 1
ATOM 1356 N N . GLU A 1 87 ? 8.688 -2.713 16.927 1.00 0.00 87 GLU A N 1
ATOM 1357 C CA . GLU A 1 87 ? 8.463 -3.833 15.960 1.00 0.00 87 GLU A CA 1
ATOM 1358 C C . GLU A 1 87 ? 7.539 -4.896 16.568 1.00 0.00 87 GLU A C 1
ATOM 1359 O O . GLU A 1 87 ? 6.984 -5.719 15.865 1.00 0.00 87 GLU A O 1
ATOM 1371 N N . ASP A 1 88 ? 7.372 -4.890 17.866 1.00 0.00 88 ASP A N 1
ATOM 1372 C CA . ASP A 1 88 ? 6.485 -5.905 18.515 1.00 0.00 88 ASP A CA 1
ATOM 1373 C C . ASP A 1 88 ? 5.036 -5.762 18.031 1.00 0.00 88 ASP A C 1
ATOM 1374 O O . ASP A 1 88 ? 4.207 -6.611 18.292 1.00 0.00 88 ASP A O 1
ATOM 1383 N N . PHE A 1 89 ? 4.722 -4.697 17.332 1.00 0.00 89 PHE A N 1
ATOM 1384 C CA . PHE A 1 89 ? 3.323 -4.502 16.837 1.00 0.00 89 PHE A CA 1
ATOM 1385 C C . PHE A 1 89 ? 2.789 -5.790 16.191 1.00 0.00 89 PHE A C 1
ATOM 1386 O O . PHE A 1 89 ? 2.009 -6.510 16.782 1.00 0.00 89 PHE A O 1
ATOM 1403 N N . PHE A 1 90 ? 3.202 -6.082 14.986 1.00 0.00 90 PHE A N 1
ATOM 1404 C CA . PHE A 1 90 ? 2.713 -7.319 14.303 1.00 0.00 90 PHE A CA 1
ATOM 1405 C C . PHE A 1 90 ? 2.982 -8.560 15.164 1.00 0.00 90 PHE A C 1
ATOM 1406 O O . PHE A 1 90 ? 2.344 -9.582 15.006 1.00 0.00 90 PHE A O 1
ATOM 1423 N N . GLN A 1 91 ? 3.921 -8.481 16.070 1.00 0.00 91 GLN A N 1
ATOM 1424 C CA . GLN A 1 91 ? 4.225 -9.660 16.934 1.00 0.00 91 GLN A CA 1
ATOM 1425 C C . GLN A 1 91 ? 3.265 -9.714 18.129 1.00 0.00 91 GLN A C 1
ATOM 1426 O O . GLN A 1 91 ? 3.193 -10.705 18.830 1.00 0.00 91 GLN A O 1
ATOM 1440 N N . LEU A 1 92 ? 2.531 -8.660 18.369 1.00 0.00 92 LEU A N 1
ATOM 1441 C CA . LEU A 1 92 ? 1.581 -8.656 19.522 1.00 0.00 92 LEU A CA 1
ATOM 1442 C C . LEU A 1 92 ? 0.219 -9.226 19.105 1.00 0.00 92 LEU A C 1
ATOM 1443 O O . LEU A 1 92 ? -0.631 -9.483 19.933 1.00 0.00 92 LEU A O 1
ATOM 1459 N N . LEU A 1 93 ? 0.001 -9.425 17.829 1.00 0.00 93 LEU A N 1
ATOM 1460 C CA . LEU A 1 93 ? -1.311 -9.976 17.372 1.00 0.00 93 LEU A CA 1
ATOM 1461 C C . LEU A 1 93 ? -1.091 -11.129 16.389 1.00 0.00 93 LEU A C 1
ATOM 1462 O O . LEU A 1 93 ? -0.028 -11.278 15.821 1.00 0.00 93 LEU A O 1
ATOM 1478 N N . GLU A 1 94 ? -2.097 -11.935 16.174 1.00 0.00 94 GLU A N 1
ATOM 1479 C CA . GLU A 1 94 ? -1.953 -13.068 15.211 1.00 0.00 94 GLU A CA 1
ATOM 1480 C C . GLU A 1 94 ? -1.737 -12.505 13.805 1.00 0.00 94 GLU A C 1
ATOM 1481 O O . GLU A 1 94 ? -1.777 -11.308 13.600 1.00 0.00 94 GLU A O 1
ATOM 1493 N N . ASP A 1 95 ? -1.498 -13.346 12.832 1.00 0.00 95 ASP A N 1
ATOM 1494 C CA . ASP A 1 95 ? -1.274 -12.821 11.452 1.00 0.00 95 ASP A CA 1
ATOM 1495 C C . ASP A 1 95 ? -2.514 -12.062 10.969 1.00 0.00 95 ASP A C 1
ATOM 1496 O O . ASP A 1 95 ? -3.602 -12.599 10.907 1.00 0.00 95 ASP A O 1
ATOM 1505 N N . ASP A 1 96 ? -2.348 -10.815 10.622 1.00 0.00 96 ASP A N 1
ATOM 1506 C CA . ASP A 1 96 ? -3.501 -10.002 10.134 1.00 0.00 96 ASP A CA 1
ATOM 1507 C C . ASP A 1 96 ? -2.986 -8.699 9.517 1.00 0.00 96 ASP A C 1
ATOM 1508 O O . ASP A 1 96 ? -1.807 -8.405 9.573 1.00 0.00 96 ASP A O 1
ATOM 1517 N N . THR A 1 97 ? -3.854 -7.904 8.949 1.00 0.00 97 THR A N 1
ATOM 1518 C CA . THR A 1 97 ? -3.392 -6.615 8.357 1.00 0.00 97 THR A CA 1
ATOM 1519 C C . THR A 1 97 ? -4.203 -5.453 8.931 1.00 0.00 97 THR A C 1
ATOM 1520 O O . THR A 1 97 ? -5.332 -5.215 8.546 1.00 0.00 97 THR A O 1
ATOM 1531 N N . CYS A 1 98 ? -3.626 -4.720 9.844 1.00 0.00 98 CYS A N 1
ATOM 1532 C CA . CYS A 1 98 ? -4.339 -3.558 10.449 1.00 0.00 98 CYS A CA 1
ATOM 1533 C C . CYS A 1 98 ? -3.352 -2.409 10.654 1.00 0.00 98 CYS A C 1
ATOM 1534 O O . CYS A 1 98 ? -2.252 -2.609 11.133 1.00 0.00 98 CYS A O 1
ATOM 1542 N N . LEU A 1 99 ? -3.719 -1.210 10.290 1.00 0.00 99 LEU A N 1
ATOM 1543 C CA . LEU A 1 99 ? -2.777 -0.069 10.467 1.00 0.00 99 LEU A CA 1
ATOM 1544 C C . LEU A 1 99 ? -3.515 1.193 10.921 1.00 0.00 99 LEU A C 1
ATOM 1545 O O . LEU A 1 99 ? -4.500 1.593 10.337 1.00 0.00 99 LEU A O 1
ATOM 1561 N N . MET A 1 100 ? -3.028 1.830 11.951 1.00 0.00 100 MET A N 1
ATOM 1562 C CA . MET A 1 100 ? -3.680 3.079 12.437 1.00 0.00 100 MET A CA 1
ATOM 1563 C C . MET A 1 100 ? -2.608 4.039 12.958 1.00 0.00 100 MET A C 1
ATOM 1564 O O . MET A 1 100 ? -1.715 3.646 13.683 1.00 0.00 100 MET A O 1
ATOM 1578 N N . VAL A 1 101 ? -2.679 5.290 12.589 1.00 0.00 101 VAL A N 1
ATOM 1579 C CA . VAL A 1 101 ? -1.648 6.261 13.062 1.00 0.00 101 VAL A CA 1
ATOM 1580 C C . VAL A 1 101 ? -2.308 7.566 13.519 1.00 0.00 101 VAL A C 1
ATOM 1581 O O . VAL A 1 101 ? -2.867 8.300 12.729 1.00 0.00 101 VAL A O 1
ATOM 1594 N N . LEU A 1 102 ? -2.236 7.860 14.790 1.00 0.00 102 LEU A N 1
ATOM 1595 C CA . LEU A 1 102 ? -2.846 9.121 15.306 1.00 0.00 102 LEU A CA 1
ATOM 1596 C C . LEU A 1 102 ? -2.022 9.670 16.475 1.00 0.00 102 LEU A C 1
ATOM 1597 O O . LEU A 1 102 ? -1.078 9.048 16.929 1.00 0.00 102 LEU A O 1
ATOM 1613 N N . GLN A 1 103 ? -2.369 10.830 16.966 1.00 0.00 103 GLN A N 1
ATOM 1614 C CA . GLN A 1 103 ? -1.606 11.420 18.105 1.00 0.00 103 GLN A CA 1
ATOM 1615 C C . GLN A 1 103 ? -2.105 10.840 19.431 1.00 0.00 103 GLN A C 1
ATOM 1616 O O . GLN A 1 103 ? -3.220 10.364 19.530 1.00 0.00 103 GLN A O 1
ATOM 1630 N N . SER A 1 104 ? -1.288 10.874 20.449 1.00 0.00 104 SER A N 1
ATOM 1631 C CA . SER A 1 104 ? -1.715 10.325 21.770 1.00 0.00 104 SER A CA 1
ATOM 1632 C C . SER A 1 104 ? -2.928 11.097 22.297 1.00 0.00 104 SER A C 1
ATOM 1633 O O . SER A 1 104 ? -3.287 12.136 21.779 1.00 0.00 104 SER A O 1
ATOM 1641 N N . GLY A 1 105 ? -3.563 10.594 23.323 1.00 0.00 105 GLY A N 1
ATOM 1642 C CA . GLY A 1 105 ? -4.752 11.294 23.885 1.00 0.00 105 GLY A CA 1
ATOM 1643 C C . GLY A 1 105 ? -5.989 10.956 23.051 1.00 0.00 105 GLY A C 1
ATOM 1644 O O . GLY A 1 105 ? -6.890 11.760 22.905 1.00 0.00 105 GLY A O 1
ATOM 1648 N N . GLN A 1 106 ? -6.040 9.774 22.500 1.00 0.00 106 GLN A N 1
ATOM 1649 C CA . GLN A 1 106 ? -7.218 9.382 21.673 1.00 0.00 106 GLN A CA 1
ATOM 1650 C C . GLN A 1 106 ? -7.602 7.927 21.949 1.00 0.00 106 GLN A C 1
ATOM 1651 O O . GLN A 1 106 ? -6.788 7.030 21.848 1.00 0.00 106 GLN A O 1
ATOM 1665 N N . SER A 1 107 ? -8.838 7.687 22.296 1.00 0.00 107 SER A N 1
ATOM 1666 C CA . SER A 1 107 ? -9.282 6.292 22.580 1.00 0.00 107 SER A CA 1
ATOM 1667 C C . SER A 1 107 ? -9.910 5.671 21.329 1.00 0.00 107 SER A C 1
ATOM 1668 O O . SER A 1 107 ? -10.070 6.323 20.317 1.00 0.00 107 SER A O 1
ATOM 1676 N N . TRP A 1 108 ? -10.266 4.416 21.391 1.00 0.00 108 TRP A N 1
ATOM 1677 C CA . TRP A 1 108 ? -10.884 3.753 20.206 1.00 0.00 108 TRP A CA 1
ATOM 1678 C C . TRP A 1 108 ? -12.364 4.130 20.104 1.00 0.00 108 TRP A C 1
ATOM 1679 O O . TRP A 1 108 ? -13.032 4.331 21.100 1.00 0.00 108 TRP A O 1
ATOM 1700 N N . SER A 1 109 ? -12.881 4.226 18.908 1.00 0.00 109 SER A N 1
ATOM 1701 C CA . SER A 1 109 ? -14.318 4.590 18.740 1.00 0.00 109 SER A CA 1
ATOM 1702 C C . SER A 1 109 ? -15.146 3.341 18.414 1.00 0.00 109 SER A C 1
ATOM 1703 O O . SER A 1 109 ? -14.604 2.324 18.031 1.00 0.00 109 SER A O 1
ATOM 1711 N N . PRO A 1 110 ? -16.441 3.460 18.575 1.00 0.00 110 PRO A N 1
ATOM 1712 C CA . PRO A 1 110 ? -17.349 2.320 18.290 1.00 0.00 110 PRO A CA 1
ATOM 1713 C C . PRO A 1 110 ? -17.463 2.096 16.780 1.00 0.00 110 PRO A C 1
ATOM 1714 O O . PRO A 1 110 ? -17.965 2.932 16.054 1.00 0.00 110 PRO A O 1
ATOM 1725 N N . THR A 1 111 ? -17.001 0.970 16.302 1.00 0.00 111 THR A N 1
ATOM 1726 C CA . THR A 1 111 ? -17.083 0.689 14.839 1.00 0.00 111 THR A CA 1
ATOM 1727 C C . THR A 1 111 ? -17.553 -0.748 14.601 1.00 0.00 111 THR A C 1
ATOM 1728 O O . THR A 1 111 ? -16.792 -1.688 14.720 1.00 0.00 111 THR A O 1
ATOM 1739 N N . ARG A 1 112 ? -18.803 -0.924 14.265 1.00 0.00 112 ARG A N 1
ATOM 1740 C CA . ARG A 1 112 ? -19.327 -2.299 14.020 1.00 0.00 112 ARG A CA 1
ATOM 1741 C C . ARG A 1 112 ? -20.382 -2.272 12.908 1.00 0.00 112 ARG A C 1
ATOM 1742 O O . ARG A 1 112 ? -21.358 -1.553 12.986 1.00 0.00 112 ARG A O 1
ATOM 1763 N N . SER A 1 113 ? -20.191 -3.053 11.878 1.00 0.00 113 SER A N 1
ATOM 1764 C CA . SER A 1 113 ? -21.181 -3.074 10.763 1.00 0.00 113 SER A CA 1
ATOM 1765 C C . SER A 1 113 ? -21.808 -4.466 10.638 1.00 0.00 113 SER A C 1
ATOM 1766 O O . SER A 1 113 ? -22.046 -4.953 9.550 1.00 0.00 113 SER A O 1
ATOM 1774 N N . GLY A 1 114 ? -22.074 -5.107 11.745 1.00 0.00 114 GLY A N 1
ATOM 1775 C CA . GLY A 1 114 ? -22.685 -6.466 11.693 1.00 0.00 114 GLY A CA 1
ATOM 1776 C C . GLY A 1 114 ? -24.210 -6.343 11.691 1.00 0.00 114 GLY A C 1
ATOM 1777 O O . GLY A 1 114 ? -24.803 -5.891 10.731 1.00 0.00 114 GLY A O 1
ATOM 1781 N N . VAL A 1 115 ? -24.849 -6.742 12.758 1.00 0.00 115 VAL A N 1
ATOM 1782 C CA . VAL A 1 115 ? -26.337 -6.649 12.820 1.00 0.00 115 VAL A CA 1
ATOM 1783 C C . VAL A 1 115 ? -26.774 -5.977 14.126 1.00 0.00 115 VAL A C 1
ATOM 1784 O O . VAL A 1 115 ? -27.405 -6.588 14.966 1.00 0.00 115 VAL A O 1
ATOM 1797 N N . LEU A 1 116 ? -26.441 -4.726 14.302 1.00 0.00 116 LEU A N 1
ATOM 1798 C CA . LEU A 1 116 ? -26.836 -4.016 15.554 1.00 0.00 116 LEU A CA 1
ATOM 1799 C C . LEU A 1 116 ? -28.362 -3.966 15.672 1.00 0.00 116 LEU A C 1
ATOM 1800 O O . LEU A 1 116 ? -29.071 -4.644 14.953 1.00 0.00 116 LEU A O 1
ATOM 1816 N N . HIS A 1 117 ? -28.872 -3.171 16.574 1.00 0.00 117 HIS A N 1
ATOM 1817 C CA . HIS A 1 117 ? -30.352 -3.078 16.739 1.00 0.00 117 HIS A CA 1
ATOM 1818 C C . HIS A 1 117 ? -30.908 -1.900 15.932 1.00 0.00 117 HIS A C 1
ATOM 1819 O O . HIS A 1 117 ? -32.017 -1.455 16.153 1.00 0.00 117 HIS A O 1
ATOM 1833 N N . HIS A 1 118 ? -30.148 -1.390 14.997 1.00 0.00 118 HIS A N 1
ATOM 1834 C CA . HIS A 1 118 ? -30.638 -0.241 14.180 1.00 0.00 118 HIS A CA 1
ATOM 1835 C C . HIS A 1 118 ? -31.791 -0.684 13.269 1.00 0.00 118 HIS A C 1
ATOM 1836 O O . HIS A 1 118 ? -32.575 0.123 12.810 1.00 0.00 118 HIS A O 1
ATOM 1850 N N . HIS A 1 119 ? -31.896 -1.961 13.004 1.00 0.00 119 HIS A N 1
ATOM 1851 C CA . HIS A 1 119 ? -32.995 -2.453 12.123 1.00 0.00 119 HIS A CA 1
ATOM 1852 C C . HIS A 1 119 ? -33.842 -3.490 12.863 1.00 0.00 119 HIS A C 1
ATOM 1853 O O . HIS A 1 119 ? -33.326 -4.407 13.470 1.00 0.00 119 HIS A O 1
ATOM 1867 N N . HIS A 1 120 ? -35.141 -3.351 12.819 1.00 0.00 120 HIS A N 1
ATOM 1868 C CA . HIS A 1 120 ? -36.025 -4.328 13.520 1.00 0.00 120 HIS A CA 1
ATOM 1869 C C . HIS A 1 120 ? -37.487 -4.104 13.120 1.00 0.00 120 HIS A C 1
ATOM 1870 O O . HIS A 1 120 ? -38.241 -5.041 12.942 1.00 0.00 120 HIS A O 1
ATOM 1884 N N . HIS A 1 121 ? -37.891 -2.869 12.978 1.00 0.00 121 HIS A N 1
ATOM 1885 C CA . HIS A 1 121 ? -39.303 -2.581 12.590 1.00 0.00 121 HIS A CA 1
ATOM 1886 C C . HIS A 1 121 ? -39.620 -3.213 11.231 1.00 0.00 121 HIS A C 1
ATOM 1887 O O . HIS A 1 121 ? -40.462 -4.080 11.121 1.00 0.00 121 HIS A O 1
ATOM 1901 N N . HIS A 1 122 ? -38.951 -2.780 10.196 1.00 0.00 122 HIS A N 1
ATOM 1902 C CA . HIS A 1 122 ? -39.210 -3.352 8.842 1.00 0.00 122 HIS A CA 1
ATOM 1903 C C . HIS A 1 122 ? -38.103 -2.936 7.869 1.00 0.00 122 HIS A C 1
ATOM 1904 O O . HIS A 1 122 ? -37.942 -3.609 6.864 1.00 0.00 122 HIS A O 1
ATOM 1919 N N . MET A 1 1 ? -9.232 -92.037 -28.730 1.00 0.00 1 MET A N 2
ATOM 1920 C CA . MET A 1 1 ? -8.958 -90.789 -27.959 1.00 0.00 1 MET A CA 2
ATOM 1921 C C . MET A 1 1 ? -8.761 -91.115 -26.476 1.00 0.00 1 MET A C 2
ATOM 1922 O O . MET A 1 1 ? -9.540 -90.711 -25.634 1.00 0.00 1 MET A O 2
ATOM 1935 N N . GLU A 1 2 ? -7.724 -91.841 -26.153 1.00 0.00 2 GLU A N 2
ATOM 1936 C CA . GLU A 1 2 ? -7.475 -92.195 -24.724 1.00 0.00 2 GLU A CA 2
ATOM 1937 C C . GLU A 1 2 ? -6.192 -91.515 -24.228 1.00 0.00 2 GLU A C 2
ATOM 1938 O O . GLU A 1 2 ? -5.350 -92.134 -23.609 1.00 0.00 2 GLU A O 2
ATOM 1950 N N . TYR A 1 3 ? -6.041 -90.245 -24.500 1.00 0.00 3 TYR A N 2
ATOM 1951 C CA . TYR A 1 3 ? -4.815 -89.525 -24.048 1.00 0.00 3 TYR A CA 2
ATOM 1952 C C . TYR A 1 3 ? -4.929 -89.162 -22.564 1.00 0.00 3 TYR A C 2
ATOM 1953 O O . TYR A 1 3 ? -3.938 -88.972 -21.887 1.00 0.00 3 TYR A O 2
ATOM 1971 N N . LEU A 1 4 ? -6.128 -89.063 -22.055 1.00 0.00 4 LEU A N 2
ATOM 1972 C CA . LEU A 1 4 ? -6.303 -88.711 -20.615 1.00 0.00 4 LEU A CA 2
ATOM 1973 C C . LEU A 1 4 ? -5.631 -89.759 -19.725 1.00 0.00 4 LEU A C 2
ATOM 1974 O O . LEU A 1 4 ? -6.132 -90.853 -19.548 1.00 0.00 4 LEU A O 2
ATOM 1990 N N . SER A 1 5 ? -4.497 -89.433 -19.163 1.00 0.00 5 SER A N 2
ATOM 1991 C CA . SER A 1 5 ? -3.789 -90.407 -18.284 1.00 0.00 5 SER A CA 2
ATOM 1992 C C . SER A 1 5 ? -3.752 -89.891 -16.842 1.00 0.00 5 SER A C 2
ATOM 1993 O O . SER A 1 5 ? -3.881 -90.645 -15.900 1.00 0.00 5 SER A O 2
ATOM 2001 N N . ALA A 1 6 ? -3.580 -88.607 -16.669 1.00 0.00 6 ALA A N 2
ATOM 2002 C CA . ALA A 1 6 ? -3.534 -88.038 -15.291 1.00 0.00 6 ALA A CA 2
ATOM 2003 C C . ALA A 1 6 ? -4.940 -87.579 -14.865 1.00 0.00 6 ALA A C 2
ATOM 2004 O O . ALA A 1 6 ? -5.912 -88.280 -15.072 1.00 0.00 6 ALA A O 2
ATOM 2011 N N . LEU A 1 7 ? -5.059 -86.415 -14.276 1.00 0.00 7 LEU A N 2
ATOM 2012 C CA . LEU A 1 7 ? -6.402 -85.930 -13.848 1.00 0.00 7 LEU A CA 2
ATOM 2013 C C . LEU A 1 7 ? -7.044 -85.096 -14.960 1.00 0.00 7 LEU A C 2
ATOM 2014 O O . LEU A 1 7 ? -8.069 -85.456 -15.507 1.00 0.00 7 LEU A O 2
ATOM 2030 N N . ASN A 1 8 ? -6.449 -83.983 -15.299 1.00 0.00 8 ASN A N 2
ATOM 2031 C CA . ASN A 1 8 ? -7.023 -83.124 -16.378 1.00 0.00 8 ASN A CA 2
ATOM 2032 C C . ASN A 1 8 ? -6.035 -83.013 -17.546 1.00 0.00 8 ASN A C 2
ATOM 2033 O O . ASN A 1 8 ? -4.838 -82.988 -17.341 1.00 0.00 8 ASN A O 2
ATOM 2044 N N . PRO A 1 9 ? -6.569 -82.949 -18.741 1.00 0.00 9 PRO A N 2
ATOM 2045 C CA . PRO A 1 9 ? -5.710 -82.838 -19.946 1.00 0.00 9 PRO A CA 2
ATOM 2046 C C . PRO A 1 9 ? -5.118 -81.430 -20.055 1.00 0.00 9 PRO A C 2
ATOM 2047 O O . PRO A 1 9 ? -4.007 -81.248 -20.511 1.00 0.00 9 PRO A O 2
ATOM 2058 N N . SER A 1 10 ? -5.854 -80.435 -19.638 1.00 0.00 10 SER A N 2
ATOM 2059 C CA . SER A 1 10 ? -5.335 -79.037 -19.716 1.00 0.00 10 SER A CA 2
ATOM 2060 C C . SER A 1 10 ? -4.180 -78.845 -18.729 1.00 0.00 10 SER A C 2
ATOM 2061 O O . SER A 1 10 ? -3.969 -79.647 -17.840 1.00 0.00 10 SER A O 2
ATOM 2069 N N . ASP A 1 11 ? -3.430 -77.785 -18.882 1.00 0.00 11 ASP A N 2
ATOM 2070 C CA . ASP A 1 11 ? -2.286 -77.538 -17.956 1.00 0.00 11 ASP A CA 2
ATOM 2071 C C . ASP A 1 11 ? -1.757 -76.112 -18.141 1.00 0.00 11 ASP A C 2
ATOM 2072 O O . ASP A 1 11 ? -0.813 -75.880 -18.871 1.00 0.00 11 ASP A O 2
ATOM 2081 N N . LEU A 1 12 ? -2.359 -75.156 -17.481 1.00 0.00 12 LEU A N 2
ATOM 2082 C CA . LEU A 1 12 ? -1.891 -73.747 -17.617 1.00 0.00 12 LEU A CA 2
ATOM 2083 C C . LEU A 1 12 ? -1.533 -73.173 -16.245 1.00 0.00 12 LEU A C 2
ATOM 2084 O O . LEU A 1 12 ? -2.005 -73.637 -15.226 1.00 0.00 12 LEU A O 2
ATOM 2100 N N . LEU A 1 13 ? -0.700 -72.167 -16.213 1.00 0.00 13 LEU A N 2
ATOM 2101 C CA . LEU A 1 13 ? -0.306 -71.562 -14.909 1.00 0.00 13 LEU A CA 2
ATOM 2102 C C . LEU A 1 13 ? -0.191 -70.041 -15.046 1.00 0.00 13 LEU A C 2
ATOM 2103 O O . LEU A 1 13 ? 0.893 -69.488 -15.044 1.00 0.00 13 LEU A O 2
ATOM 2119 N N . ARG A 1 14 ? -1.300 -69.360 -15.166 1.00 0.00 14 ARG A N 2
ATOM 2120 C CA . ARG A 1 14 ? -1.256 -67.875 -15.305 1.00 0.00 14 ARG A CA 2
ATOM 2121 C C . ARG A 1 14 ? -1.340 -67.211 -13.927 1.00 0.00 14 ARG A C 2
ATOM 2122 O O . ARG A 1 14 ? -1.820 -67.794 -12.975 1.00 0.00 14 ARG A O 2
ATOM 2143 N N . SER A 1 15 ? -0.876 -65.995 -13.816 1.00 0.00 15 SER A N 2
ATOM 2144 C CA . SER A 1 15 ? -0.927 -65.291 -12.500 1.00 0.00 15 SER A CA 2
ATOM 2145 C C . SER A 1 15 ? -1.884 -64.097 -12.572 1.00 0.00 15 SER A C 2
ATOM 2146 O O . SER A 1 15 ? -1.807 -63.281 -13.469 1.00 0.00 15 SER A O 2
ATOM 2154 N N . VAL A 1 16 ? -2.785 -63.991 -11.631 1.00 0.00 16 VAL A N 2
ATOM 2155 C CA . VAL A 1 16 ? -3.748 -62.852 -11.639 1.00 0.00 16 VAL A CA 2
ATOM 2156 C C . VAL A 1 16 ? -3.654 -62.074 -10.323 1.00 0.00 16 VAL A C 2
ATOM 2157 O O . VAL A 1 16 ? -4.503 -62.188 -9.461 1.00 0.00 16 VAL A O 2
ATOM 2170 N N . SER A 1 17 ? -2.625 -61.284 -10.163 1.00 0.00 17 SER A N 2
ATOM 2171 C CA . SER A 1 17 ? -2.471 -60.499 -8.903 1.00 0.00 17 SER A CA 2
ATOM 2172 C C . SER A 1 17 ? -1.507 -59.329 -9.122 1.00 0.00 17 SER A C 2
ATOM 2173 O O . SER A 1 17 ? -0.395 -59.329 -8.629 1.00 0.00 17 SER A O 2
ATOM 2181 N N . ASN A 1 18 ? -1.924 -58.332 -9.855 1.00 0.00 18 ASN A N 2
ATOM 2182 C CA . ASN A 1 18 ? -1.033 -57.163 -10.104 1.00 0.00 18 ASN A CA 2
ATOM 2183 C C . ASN A 1 18 ? -1.645 -55.894 -9.504 1.00 0.00 18 ASN A C 2
ATOM 2184 O O . ASN A 1 18 ? -2.848 -55.722 -9.494 1.00 0.00 18 ASN A O 2
ATOM 2195 N N . ILE A 1 19 ? -0.823 -55.005 -9.007 1.00 0.00 19 ILE A N 2
ATOM 2196 C CA . ILE A 1 19 ? -1.340 -53.738 -8.400 1.00 0.00 19 ILE A CA 2
ATOM 2197 C C . ILE A 1 19 ? -0.175 -52.925 -7.825 1.00 0.00 19 ILE A C 2
ATOM 2198 O O . ILE A 1 19 ? -0.019 -52.810 -6.625 1.00 0.00 19 ILE A O 2
ATOM 2214 N N . SER A 1 20 ? 0.643 -52.363 -8.674 1.00 0.00 20 SER A N 2
ATOM 2215 C CA . SER A 1 20 ? 1.799 -51.559 -8.179 1.00 0.00 20 SER A CA 2
ATOM 2216 C C . SER A 1 20 ? 1.357 -50.119 -7.896 1.00 0.00 20 SER A C 2
ATOM 2217 O O . SER A 1 20 ? 1.864 -49.179 -8.478 1.00 0.00 20 SER A O 2
ATOM 2225 N N . SER A 1 21 ? 0.419 -49.943 -7.004 1.00 0.00 21 SER A N 2
ATOM 2226 C CA . SER A 1 21 ? -0.053 -48.565 -6.679 1.00 0.00 21 SER A CA 2
ATOM 2227 C C . SER A 1 21 ? 0.879 -47.916 -5.654 1.00 0.00 21 SER A C 2
ATOM 2228 O O . SER A 1 21 ? 1.343 -48.557 -4.733 1.00 0.00 21 SER A O 2
ATOM 2236 N N . GLU A 1 22 ? 1.155 -46.648 -5.808 1.00 0.00 22 GLU A N 2
ATOM 2237 C CA . GLU A 1 22 ? 2.059 -45.958 -4.842 1.00 0.00 22 GLU A CA 2
ATOM 2238 C C . GLU A 1 22 ? 1.651 -44.490 -4.684 1.00 0.00 22 GLU A C 2
ATOM 2239 O O . GLU A 1 22 ? 0.726 -44.023 -5.318 1.00 0.00 22 GLU A O 2
ATOM 2251 N N . PHE A 1 23 ? 2.337 -43.764 -3.842 1.00 0.00 23 PHE A N 2
ATOM 2252 C CA . PHE A 1 23 ? 1.995 -42.326 -3.637 1.00 0.00 23 PHE A CA 2
ATOM 2253 C C . PHE A 1 23 ? 3.268 -41.512 -3.398 1.00 0.00 23 PHE A C 2
ATOM 2254 O O . PHE A 1 23 ? 4.168 -41.942 -2.700 1.00 0.00 23 PHE A O 2
ATOM 2271 N N . GLY A 1 24 ? 3.353 -40.341 -3.972 1.00 0.00 24 GLY A N 2
ATOM 2272 C CA . GLY A 1 24 ? 4.569 -39.500 -3.776 1.00 0.00 24 GLY A CA 2
ATOM 2273 C C . GLY A 1 24 ? 4.188 -38.022 -3.873 1.00 0.00 24 GLY A C 2
ATOM 2274 O O . GLY A 1 24 ? 3.903 -37.513 -4.940 1.00 0.00 24 GLY A O 2
ATOM 2278 N N . ARG A 1 25 ? 4.182 -37.330 -2.765 1.00 0.00 25 ARG A N 2
ATOM 2279 C CA . ARG A 1 25 ? 3.820 -35.882 -2.789 1.00 0.00 25 ARG A CA 2
ATOM 2280 C C . ARG A 1 25 ? 5.031 -35.026 -2.403 1.00 0.00 25 ARG A C 2
ATOM 2281 O O . ARG A 1 25 ? 5.253 -34.738 -1.244 1.00 0.00 25 ARG A O 2
ATOM 2302 N N . ARG A 1 26 ? 5.812 -34.620 -3.368 1.00 0.00 26 ARG A N 2
ATOM 2303 C CA . ARG A 1 26 ? 7.010 -33.784 -3.059 1.00 0.00 26 ARG A CA 2
ATOM 2304 C C . ARG A 1 26 ? 6.726 -32.315 -3.382 1.00 0.00 26 ARG A C 2
ATOM 2305 O O . ARG A 1 26 ? 6.482 -31.955 -4.515 1.00 0.00 26 ARG A O 2
ATOM 2326 N N . VAL A 1 27 ? 6.757 -31.463 -2.391 1.00 0.00 27 VAL A N 2
ATOM 2327 C CA . VAL A 1 27 ? 6.489 -30.016 -2.637 1.00 0.00 27 VAL A CA 2
ATOM 2328 C C . VAL A 1 27 ? 7.681 -29.173 -2.172 1.00 0.00 27 VAL A C 2
ATOM 2329 O O . VAL A 1 27 ? 8.298 -29.460 -1.165 1.00 0.00 27 VAL A O 2
ATOM 2342 N N . TRP A 1 28 ? 8.006 -28.137 -2.897 1.00 0.00 28 TRP A N 2
ATOM 2343 C CA . TRP A 1 28 ? 9.156 -27.275 -2.497 1.00 0.00 28 TRP A CA 2
ATOM 2344 C C . TRP A 1 28 ? 8.918 -25.831 -2.943 1.00 0.00 28 TRP A C 2
ATOM 2345 O O . TRP A 1 28 ? 7.834 -25.469 -3.353 1.00 0.00 28 TRP A O 2
ATOM 2366 N N . THR A 1 29 ? 9.927 -25.003 -2.865 1.00 0.00 29 THR A N 2
ATOM 2367 C CA . THR A 1 29 ? 9.760 -23.579 -3.284 1.00 0.00 29 THR A CA 2
ATOM 2368 C C . THR A 1 29 ? 11.127 -22.895 -3.389 1.00 0.00 29 THR A C 2
ATOM 2369 O O . THR A 1 29 ? 12.077 -23.281 -2.737 1.00 0.00 29 THR A O 2
ATOM 2380 N N . SER A 1 30 ? 11.231 -21.879 -4.204 1.00 0.00 30 SER A N 2
ATOM 2381 C CA . SER A 1 30 ? 12.533 -21.168 -4.352 1.00 0.00 30 SER A CA 2
ATOM 2382 C C . SER A 1 30 ? 12.683 -20.109 -3.256 1.00 0.00 30 SER A C 2
ATOM 2383 O O . SER A 1 30 ? 12.096 -20.212 -2.197 1.00 0.00 30 SER A O 2
ATOM 2391 N N . ALA A 1 31 ? 13.464 -19.089 -3.502 1.00 0.00 31 ALA A N 2
ATOM 2392 C CA . ALA A 1 31 ? 13.651 -18.025 -2.476 1.00 0.00 31 ALA A CA 2
ATOM 2393 C C . ALA A 1 31 ? 13.190 -16.670 -3.027 1.00 0.00 31 ALA A C 2
ATOM 2394 O O . ALA A 1 31 ? 13.999 -15.806 -3.302 1.00 0.00 31 ALA A O 2
ATOM 2401 N N . PRO A 1 32 ? 11.897 -16.527 -3.172 1.00 0.00 32 PRO A N 2
ATOM 2402 C CA . PRO A 1 32 ? 11.326 -15.261 -3.697 1.00 0.00 32 PRO A CA 2
ATOM 2403 C C . PRO A 1 32 ? 11.408 -14.157 -2.636 1.00 0.00 32 PRO A C 2
ATOM 2404 O O . PRO A 1 32 ? 11.734 -14.421 -1.495 1.00 0.00 32 PRO A O 2
ATOM 2415 N N . PRO A 1 33 ? 11.105 -12.953 -3.047 1.00 0.00 33 PRO A N 2
ATOM 2416 C CA . PRO A 1 33 ? 11.145 -11.799 -2.112 1.00 0.00 33 PRO A CA 2
ATOM 2417 C C . PRO A 1 33 ? 9.962 -11.862 -1.138 1.00 0.00 33 PRO A C 2
ATOM 2418 O O . PRO A 1 33 ? 8.940 -12.440 -1.444 1.00 0.00 33 PRO A O 2
ATOM 2429 N N . PRO A 1 34 ? 10.142 -11.262 0.013 1.00 0.00 34 PRO A N 2
ATOM 2430 C CA . PRO A 1 34 ? 9.072 -11.255 1.040 1.00 0.00 34 PRO A CA 2
ATOM 2431 C C . PRO A 1 34 ? 7.941 -10.305 0.629 1.00 0.00 34 PRO A C 2
ATOM 2432 O O . PRO A 1 34 ? 7.694 -9.305 1.273 1.00 0.00 34 PRO A O 2
ATOM 2443 N N . GLN A 1 35 ? 7.254 -10.611 -0.439 1.00 0.00 35 GLN A N 2
ATOM 2444 C CA . GLN A 1 35 ? 6.141 -9.727 -0.892 1.00 0.00 35 GLN A CA 2
ATOM 2445 C C . GLN A 1 35 ? 4.790 -10.361 -0.546 1.00 0.00 35 GLN A C 2
ATOM 2446 O O . GLN A 1 35 ? 4.528 -11.502 -0.868 1.00 0.00 35 GLN A O 2
ATOM 2460 N N . ARG A 1 36 ? 3.932 -9.626 0.112 1.00 0.00 36 ARG A N 2
ATOM 2461 C CA . ARG A 1 36 ? 2.597 -10.184 0.482 1.00 0.00 36 ARG A CA 2
ATOM 2462 C C . ARG A 1 36 ? 1.524 -9.092 0.387 1.00 0.00 36 ARG A C 2
ATOM 2463 O O . ARG A 1 36 ? 1.761 -7.961 0.766 1.00 0.00 36 ARG A O 2
ATOM 2484 N N . PRO A 1 37 ? 0.371 -9.460 -0.117 1.00 0.00 37 PRO A N 2
ATOM 2485 C CA . PRO A 1 37 ? -0.740 -8.487 -0.259 1.00 0.00 37 PRO A CA 2
ATOM 2486 C C . PRO A 1 37 ? -1.340 -8.151 1.111 1.00 0.00 37 PRO A C 2
ATOM 2487 O O . PRO A 1 37 ? -2.186 -8.861 1.618 1.00 0.00 37 PRO A O 2
ATOM 2498 N N . PHE A 1 38 ? -0.910 -7.072 1.708 1.00 0.00 38 PHE A N 2
ATOM 2499 C CA . PHE A 1 38 ? -1.455 -6.686 3.043 1.00 0.00 38 PHE A CA 2
ATOM 2500 C C . PHE A 1 38 ? -2.488 -5.566 2.888 1.00 0.00 38 PHE A C 2
ATOM 2501 O O . PHE A 1 38 ? -2.248 -4.574 2.228 1.00 0.00 38 PHE A O 2
ATOM 2518 N N . ARG A 1 39 ? -3.640 -5.718 3.491 1.00 0.00 39 ARG A N 2
ATOM 2519 C CA . ARG A 1 39 ? -4.689 -4.664 3.379 1.00 0.00 39 ARG A CA 2
ATOM 2520 C C . ARG A 1 39 ? -4.539 -3.641 4.509 1.00 0.00 39 ARG A C 2
ATOM 2521 O O . ARG A 1 39 ? -4.831 -3.923 5.657 1.00 0.00 39 ARG A O 2
ATOM 2542 N N . VAL A 1 40 ? -4.091 -2.454 4.193 1.00 0.00 40 VAL A N 2
ATOM 2543 C CA . VAL A 1 40 ? -3.924 -1.407 5.243 1.00 0.00 40 VAL A CA 2
ATOM 2544 C C . VAL A 1 40 ? -5.113 -0.440 5.207 1.00 0.00 40 VAL A C 2
ATOM 2545 O O . VAL A 1 40 ? -5.667 -0.164 4.161 1.00 0.00 40 VAL A O 2
ATOM 2558 N N . CYS A 1 41 ? -5.505 0.079 6.340 1.00 0.00 41 CYS A N 2
ATOM 2559 C CA . CYS A 1 41 ? -6.658 1.029 6.369 1.00 0.00 41 CYS A CA 2
ATOM 2560 C C . CYS A 1 41 ? -6.369 2.192 7.324 1.00 0.00 41 CYS A C 2
ATOM 2561 O O . CYS A 1 41 ? -5.422 2.163 8.086 1.00 0.00 41 CYS A O 2
ATOM 2569 N N . ASP A 1 42 ? -7.179 3.217 7.284 1.00 0.00 42 ASP A N 2
ATOM 2570 C CA . ASP A 1 42 ? -6.958 4.386 8.185 1.00 0.00 42 ASP A CA 2
ATOM 2571 C C . ASP A 1 42 ? -7.782 4.229 9.466 1.00 0.00 42 ASP A C 2
ATOM 2572 O O . ASP A 1 42 ? -8.515 3.272 9.627 1.00 0.00 42 ASP A O 2
ATOM 2581 N N . HIS A 1 43 ? -7.645 5.153 10.386 1.00 0.00 43 HIS A N 2
ATOM 2582 C CA . HIS A 1 43 ? -8.396 5.070 11.681 1.00 0.00 43 HIS A CA 2
ATOM 2583 C C . HIS A 1 43 ? -9.810 4.491 11.491 1.00 0.00 43 HIS A C 2
ATOM 2584 O O . HIS A 1 43 ? -10.013 3.300 11.636 1.00 0.00 43 HIS A O 2
ATOM 2598 N N . LYS A 1 44 ? -10.792 5.304 11.182 1.00 0.00 44 LYS A N 2
ATOM 2599 C CA . LYS A 1 44 ? -12.171 4.754 11.009 1.00 0.00 44 LYS A CA 2
ATOM 2600 C C . LYS A 1 44 ? -12.454 4.395 9.543 1.00 0.00 44 LYS A C 2
ATOM 2601 O O . LYS A 1 44 ? -12.559 3.236 9.192 1.00 0.00 44 LYS A O 2
ATOM 2620 N N . ARG A 1 45 ? -12.583 5.377 8.688 1.00 0.00 45 ARG A N 2
ATOM 2621 C CA . ARG A 1 45 ? -12.866 5.079 7.251 1.00 0.00 45 ARG A CA 2
ATOM 2622 C C . ARG A 1 45 ? -12.364 6.205 6.337 1.00 0.00 45 ARG A C 2
ATOM 2623 O O . ARG A 1 45 ? -12.768 6.305 5.196 1.00 0.00 45 ARG A O 2
ATOM 2644 N N . THR A 1 46 ? -11.507 7.063 6.825 1.00 0.00 46 THR A N 2
ATOM 2645 C CA . THR A 1 46 ? -11.010 8.185 5.968 1.00 0.00 46 THR A CA 2
ATOM 2646 C C . THR A 1 46 ? -10.424 7.646 4.658 1.00 0.00 46 THR A C 2
ATOM 2647 O O . THR A 1 46 ? -10.892 7.967 3.583 1.00 0.00 46 THR A O 2
ATOM 2658 N N . ILE A 1 47 ? -9.405 6.831 4.738 1.00 0.00 47 ILE A N 2
ATOM 2659 C CA . ILE A 1 47 ? -8.797 6.278 3.494 1.00 0.00 47 ILE A CA 2
ATOM 2660 C C . ILE A 1 47 ? -8.530 4.778 3.652 1.00 0.00 47 ILE A C 2
ATOM 2661 O O . ILE A 1 47 ? -8.358 4.281 4.748 1.00 0.00 47 ILE A O 2
ATOM 2677 N N . ARG A 1 48 ? -8.491 4.058 2.563 1.00 0.00 48 ARG A N 2
ATOM 2678 C CA . ARG A 1 48 ? -8.230 2.594 2.641 1.00 0.00 48 ARG A CA 2
ATOM 2679 C C . ARG A 1 48 ? -7.314 2.161 1.491 1.00 0.00 48 ARG A C 2
ATOM 2680 O O . ARG A 1 48 ? -7.508 2.545 0.356 1.00 0.00 48 ARG A O 2
ATOM 2701 N N . LYS A 1 49 ? -6.315 1.367 1.778 1.00 0.00 49 LYS A N 2
ATOM 2702 C CA . LYS A 1 49 ? -5.388 0.915 0.699 1.00 0.00 49 LYS A CA 2
ATOM 2703 C C . LYS A 1 49 ? -5.068 -0.574 0.862 1.00 0.00 49 LYS A C 2
ATOM 2704 O O . LYS A 1 49 ? -4.926 -1.071 1.962 1.00 0.00 49 LYS A O 2
ATOM 2723 N N . GLY A 1 50 ? -4.953 -1.286 -0.227 1.00 0.00 50 GLY A N 2
ATOM 2724 C CA . GLY A 1 50 ? -4.640 -2.742 -0.140 1.00 0.00 50 GLY A CA 2
ATOM 2725 C C . GLY A 1 50 ? -3.620 -3.108 -1.219 1.00 0.00 50 GLY A C 2
ATOM 2726 O O . GLY A 1 50 ? -3.974 -3.451 -2.330 1.00 0.00 50 GLY A O 2
ATOM 2730 N N . LEU A 1 51 ? -2.356 -3.037 -0.900 1.00 0.00 51 LEU A N 2
ATOM 2731 C CA . LEU A 1 51 ? -1.307 -3.378 -1.905 1.00 0.00 51 LEU A CA 2
ATOM 2732 C C . LEU A 1 51 ? -0.254 -4.300 -1.280 1.00 0.00 51 LEU A C 2
ATOM 2733 O O . LEU A 1 51 ? -0.182 -4.442 -0.074 1.00 0.00 51 LEU A O 2
ATOM 2749 N N . THR A 1 52 ? 0.557 -4.923 -2.089 1.00 0.00 52 THR A N 2
ATOM 2750 C CA . THR A 1 52 ? 1.606 -5.833 -1.542 1.00 0.00 52 THR A CA 2
ATOM 2751 C C . THR A 1 52 ? 2.798 -5.015 -1.041 1.00 0.00 52 THR A C 2
ATOM 2752 O O . THR A 1 52 ? 3.238 -4.085 -1.688 1.00 0.00 52 THR A O 2
ATOM 2763 N N . ALA A 1 53 ? 3.322 -5.352 0.108 1.00 0.00 53 ALA A N 2
ATOM 2764 C CA . ALA A 1 53 ? 4.484 -4.588 0.648 1.00 0.00 53 ALA A CA 2
ATOM 2765 C C . ALA A 1 53 ? 5.585 -5.550 1.107 1.00 0.00 53 ALA A C 2
ATOM 2766 O O . ALA A 1 53 ? 5.319 -6.567 1.716 1.00 0.00 53 ALA A O 2
ATOM 2773 N N . ALA A 1 54 ? 6.817 -5.228 0.824 1.00 0.00 54 ALA A N 2
ATOM 2774 C CA . ALA A 1 54 ? 7.940 -6.117 1.245 1.00 0.00 54 ALA A CA 2
ATOM 2775 C C . ALA A 1 54 ? 9.042 -5.286 1.907 1.00 0.00 54 ALA A C 2
ATOM 2776 O O . ALA A 1 54 ? 9.847 -4.664 1.244 1.00 0.00 54 ALA A O 2
ATOM 2783 N N . THR A 1 55 ? 9.082 -5.274 3.213 1.00 0.00 55 THR A N 2
ATOM 2784 C CA . THR A 1 55 ? 10.129 -4.484 3.925 1.00 0.00 55 THR A CA 2
ATOM 2785 C C . THR A 1 55 ? 10.462 -5.139 5.267 1.00 0.00 55 THR A C 2
ATOM 2786 O O . THR A 1 55 ? 9.612 -5.719 5.913 1.00 0.00 55 THR A O 2
ATOM 2797 N N . ARG A 1 56 ? 11.697 -5.058 5.689 1.00 0.00 56 ARG A N 2
ATOM 2798 C CA . ARG A 1 56 ? 12.087 -5.684 6.986 1.00 0.00 56 ARG A CA 2
ATOM 2799 C C . ARG A 1 56 ? 11.922 -4.686 8.140 1.00 0.00 56 ARG A C 2
ATOM 2800 O O . ARG A 1 56 ? 10.947 -4.722 8.865 1.00 0.00 56 ARG A O 2
ATOM 2821 N N . GLN A 1 57 ? 12.869 -3.799 8.324 1.00 0.00 57 GLN A N 2
ATOM 2822 C CA . GLN A 1 57 ? 12.764 -2.810 9.438 1.00 0.00 57 GLN A CA 2
ATOM 2823 C C . GLN A 1 57 ? 12.056 -1.537 8.965 1.00 0.00 57 GLN A C 2
ATOM 2824 O O . GLN A 1 57 ? 11.304 -0.927 9.698 1.00 0.00 57 GLN A O 2
ATOM 2838 N N . GLU A 1 58 ? 12.294 -1.128 7.748 1.00 0.00 58 GLU A N 2
ATOM 2839 C CA . GLU A 1 58 ? 11.639 0.110 7.231 1.00 0.00 58 GLU A CA 2
ATOM 2840 C C . GLU A 1 58 ? 10.140 -0.126 6.992 1.00 0.00 58 GLU A C 2
ATOM 2841 O O . GLU A 1 58 ? 9.403 0.794 6.694 1.00 0.00 58 GLU A O 2
ATOM 2853 N N . LEU A 1 59 ? 9.683 -1.346 7.120 1.00 0.00 59 LEU A N 2
ATOM 2854 C CA . LEU A 1 59 ? 8.231 -1.629 6.898 1.00 0.00 59 LEU A CA 2
ATOM 2855 C C . LEU A 1 59 ? 7.368 -0.707 7.763 1.00 0.00 59 LEU A C 2
ATOM 2856 O O . LEU A 1 59 ? 6.410 -0.120 7.295 1.00 0.00 59 LEU A O 2
ATOM 2872 N N . LEU A 1 60 ? 7.696 -0.574 9.020 1.00 0.00 60 LEU A N 2
ATOM 2873 C CA . LEU A 1 60 ? 6.891 0.311 9.913 1.00 0.00 60 LEU A CA 2
ATOM 2874 C C . LEU A 1 60 ? 6.905 1.748 9.387 1.00 0.00 60 LEU A C 2
ATOM 2875 O O . LEU A 1 60 ? 5.924 2.459 9.475 1.00 0.00 60 LEU A O 2
ATOM 2891 N N . ALA A 1 61 ? 8.010 2.179 8.836 1.00 0.00 61 ALA A N 2
ATOM 2892 C CA . ALA A 1 61 ? 8.088 3.572 8.300 1.00 0.00 61 ALA A CA 2
ATOM 2893 C C . ALA A 1 61 ? 6.962 3.814 7.289 1.00 0.00 61 ALA A C 2
ATOM 2894 O O . ALA A 1 61 ? 6.479 4.918 7.133 1.00 0.00 61 ALA A O 2
ATOM 2901 N N . LYS A 1 62 ? 6.540 2.784 6.606 1.00 0.00 62 LYS A N 2
ATOM 2902 C CA . LYS A 1 62 ? 5.443 2.946 5.607 1.00 0.00 62 LYS A CA 2
ATOM 2903 C C . LYS A 1 62 ? 4.145 3.354 6.310 1.00 0.00 62 LYS A C 2
ATOM 2904 O O . LYS A 1 62 ? 3.522 4.335 5.963 1.00 0.00 62 LYS A O 2
ATOM 2923 N N . ALA A 1 63 ? 3.738 2.601 7.298 1.00 0.00 63 ALA A N 2
ATOM 2924 C CA . ALA A 1 63 ? 2.479 2.931 8.035 1.00 0.00 63 ALA A CA 2
ATOM 2925 C C . ALA A 1 63 ? 2.477 4.399 8.477 1.00 0.00 63 ALA A C 2
ATOM 2926 O O . ALA A 1 63 ? 1.446 5.041 8.525 1.00 0.00 63 ALA A O 2
ATOM 2933 N N . LEU A 1 64 ? 3.619 4.926 8.815 1.00 0.00 64 LEU A N 2
ATOM 2934 C CA . LEU A 1 64 ? 3.690 6.347 9.265 1.00 0.00 64 LEU A CA 2
ATOM 2935 C C . LEU A 1 64 ? 3.604 7.315 8.077 1.00 0.00 64 LEU A C 2
ATOM 2936 O O . LEU A 1 64 ? 2.663 8.075 7.946 1.00 0.00 64 LEU A O 2
ATOM 2952 N N . GLU A 1 65 ? 4.600 7.313 7.230 1.00 0.00 65 GLU A N 2
ATOM 2953 C CA . GLU A 1 65 ? 4.619 8.254 6.064 1.00 0.00 65 GLU A CA 2
ATOM 2954 C C . GLU A 1 65 ? 3.489 7.973 5.064 1.00 0.00 65 GLU A C 2
ATOM 2955 O O . GLU A 1 65 ? 3.124 8.835 4.289 1.00 0.00 65 GLU A O 2
ATOM 2967 N N . THR A 1 66 ? 2.935 6.787 5.053 1.00 0.00 66 THR A N 2
ATOM 2968 C CA . THR A 1 66 ? 1.840 6.491 4.072 1.00 0.00 66 THR A CA 2
ATOM 2969 C C . THR A 1 66 ? 0.739 7.559 4.146 1.00 0.00 66 THR A C 2
ATOM 2970 O O . THR A 1 66 ? 0.278 8.051 3.134 1.00 0.00 66 THR A O 2
ATOM 2981 N N . LEU A 1 67 ? 0.315 7.927 5.328 1.00 0.00 67 LEU A N 2
ATOM 2982 C CA . LEU A 1 67 ? -0.750 8.968 5.444 1.00 0.00 67 LEU A CA 2
ATOM 2983 C C . LEU A 1 67 ? -0.133 10.321 5.809 1.00 0.00 67 LEU A C 2
ATOM 2984 O O . LEU A 1 67 ? -0.383 11.322 5.165 1.00 0.00 67 LEU A O 2
ATOM 3000 N N . LEU A 1 68 ? 0.675 10.354 6.836 1.00 0.00 68 LEU A N 2
ATOM 3001 C CA . LEU A 1 68 ? 1.314 11.640 7.247 1.00 0.00 68 LEU A CA 2
ATOM 3002 C C . LEU A 1 68 ? 2.717 11.378 7.804 1.00 0.00 68 LEU A C 2
ATOM 3003 O O . LEU A 1 68 ? 2.928 10.453 8.563 1.00 0.00 68 LEU A O 2
ATOM 3019 N N . LEU A 1 69 ? 3.675 12.187 7.436 1.00 0.00 69 LEU A N 2
ATOM 3020 C CA . LEU A 1 69 ? 5.062 11.983 7.951 1.00 0.00 69 LEU A CA 2
ATOM 3021 C C . LEU A 1 69 ? 5.238 12.704 9.293 1.00 0.00 69 LEU A C 2
ATOM 3022 O O . LEU A 1 69 ? 4.998 13.889 9.407 1.00 0.00 69 LEU A O 2
ATOM 3038 N N . ASN A 1 70 ? 5.658 11.995 10.308 1.00 0.00 70 ASN A N 2
ATOM 3039 C CA . ASN A 1 70 ? 5.849 12.639 11.643 1.00 0.00 70 ASN A CA 2
ATOM 3040 C C . ASN A 1 70 ? 7.117 12.101 12.314 1.00 0.00 70 ASN A C 2
ATOM 3041 O O . ASN A 1 70 ? 7.523 10.980 12.082 1.00 0.00 70 ASN A O 2
ATOM 3052 N N . GLY A 1 71 ? 7.741 12.893 13.144 1.00 0.00 71 GLY A N 2
ATOM 3053 C CA . GLY A 1 71 ? 8.981 12.431 13.830 1.00 0.00 71 GLY A CA 2
ATOM 3054 C C . GLY A 1 71 ? 8.637 11.317 14.820 1.00 0.00 71 GLY A C 2
ATOM 3055 O O . GLY A 1 71 ? 9.315 10.311 14.895 1.00 0.00 71 GLY A O 2
ATOM 3059 N N . VAL A 1 72 ? 7.587 11.488 15.582 1.00 0.00 72 VAL A N 2
ATOM 3060 C CA . VAL A 1 72 ? 7.198 10.436 16.569 1.00 0.00 72 VAL A CA 2
ATOM 3061 C C . VAL A 1 72 ? 5.688 10.185 16.507 1.00 0.00 72 VAL A C 2
ATOM 3062 O O . VAL A 1 72 ? 4.894 11.100 16.596 1.00 0.00 72 VAL A O 2
ATOM 3075 N N . LEU A 1 73 ? 5.289 8.950 16.351 1.00 0.00 73 LEU A N 2
ATOM 3076 C CA . LEU A 1 73 ? 3.832 8.635 16.278 1.00 0.00 73 LEU A CA 2
ATOM 3077 C C . LEU A 1 73 ? 3.554 7.278 16.935 1.00 0.00 73 LEU A C 2
ATOM 3078 O O . LEU A 1 73 ? 4.334 6.353 16.820 1.00 0.00 73 LEU A O 2
ATOM 3094 N N . THR A 1 74 ? 2.451 7.154 17.626 1.00 0.00 74 THR A N 2
ATOM 3095 C CA . THR A 1 74 ? 2.127 5.856 18.292 1.00 0.00 74 THR A CA 2
ATOM 3096 C C . THR A 1 74 ? 1.277 4.980 17.369 1.00 0.00 74 THR A C 2
ATOM 3097 O O . THR A 1 74 ? 0.444 5.467 16.628 1.00 0.00 74 THR A O 2
ATOM 3108 N N . LEU A 1 75 ? 1.477 3.687 17.410 1.00 0.00 75 LEU A N 2
ATOM 3109 C CA . LEU A 1 75 ? 0.679 2.776 16.540 1.00 0.00 75 LEU A CA 2
ATOM 3110 C C . LEU A 1 75 ? -0.408 2.083 17.364 1.00 0.00 75 LEU A C 2
ATOM 3111 O O . LEU A 1 75 ? -0.143 1.544 18.420 1.00 0.00 75 LEU A O 2
ATOM 3127 N N . VAL A 1 76 ? -1.624 2.092 16.892 1.00 0.00 76 VAL A N 2
ATOM 3128 C CA . VAL A 1 76 ? -2.722 1.428 17.652 1.00 0.00 76 VAL A CA 2
ATOM 3129 C C . VAL A 1 76 ? -3.457 0.425 16.759 1.00 0.00 76 VAL A C 2
ATOM 3130 O O . VAL A 1 76 ? -3.251 0.374 15.562 1.00 0.00 76 VAL A O 2
ATOM 3143 N N . LEU A 1 77 ? -4.311 -0.372 17.339 1.00 0.00 77 LEU A N 2
ATOM 3144 C CA . LEU A 1 77 ? -5.067 -1.382 16.538 1.00 0.00 77 LEU A CA 2
ATOM 3145 C C . LEU A 1 77 ? -6.512 -1.472 17.038 1.00 0.00 77 LEU A C 2
ATOM 3146 O O . LEU A 1 77 ? -6.761 -1.756 18.193 1.00 0.00 77 LEU A O 2
ATOM 3162 N N . GLU A 1 78 ? -7.465 -1.230 16.177 1.00 0.00 78 GLU A N 2
ATOM 3163 C CA . GLU A 1 78 ? -8.894 -1.301 16.605 1.00 0.00 78 GLU A CA 2
ATOM 3164 C C . GLU A 1 78 ? -9.321 -2.757 16.825 1.00 0.00 78 GLU A C 2
ATOM 3165 O O . GLU A 1 78 ? -10.345 -3.026 17.420 1.00 0.00 78 GLU A O 2
ATOM 3177 N N . GLU A 1 79 ? -8.547 -3.696 16.347 1.00 0.00 79 GLU A N 2
ATOM 3178 C CA . GLU A 1 79 ? -8.914 -5.133 16.527 1.00 0.00 79 GLU A CA 2
ATOM 3179 C C . GLU A 1 79 ? -9.082 -5.467 18.012 1.00 0.00 79 GLU A C 2
ATOM 3180 O O . GLU A 1 79 ? -10.065 -6.056 18.417 1.00 0.00 79 GLU A O 2
ATOM 3192 N N . ASP A 1 80 ? -8.127 -5.100 18.827 1.00 0.00 80 ASP A N 2
ATOM 3193 C CA . ASP A 1 80 ? -8.231 -5.404 20.285 1.00 0.00 80 ASP A CA 2
ATOM 3194 C C . ASP A 1 80 ? -8.253 -4.112 21.108 1.00 0.00 80 ASP A C 2
ATOM 3195 O O . ASP A 1 80 ? -8.767 -4.077 22.208 1.00 0.00 80 ASP A O 2
ATOM 3204 N N . GLY A 1 81 ? -7.698 -3.051 20.586 1.00 0.00 81 GLY A N 2
ATOM 3205 C CA . GLY A 1 81 ? -7.689 -1.763 21.343 1.00 0.00 81 GLY A CA 2
ATOM 3206 C C . GLY A 1 81 ? -6.424 -1.680 22.202 1.00 0.00 81 GLY A C 2
ATOM 3207 O O . GLY A 1 81 ? -6.491 -1.584 23.412 1.00 0.00 81 GLY A O 2
ATOM 3211 N N . THR A 1 82 ? -5.271 -1.712 21.587 1.00 0.00 82 THR A N 2
ATOM 3212 C CA . THR A 1 82 ? -4.002 -1.633 22.367 1.00 0.00 82 THR A CA 2
ATOM 3213 C C . THR A 1 82 ? -2.981 -0.752 21.639 1.00 0.00 82 THR A C 2
ATOM 3214 O O . THR A 1 82 ? -2.926 -0.725 20.424 1.00 0.00 82 THR A O 2
ATOM 3225 N N . ALA A 1 83 ? -2.170 -0.037 22.373 1.00 0.00 83 ALA A N 2
ATOM 3226 C CA . ALA A 1 83 ? -1.149 0.840 21.729 1.00 0.00 83 ALA A CA 2
ATOM 3227 C C . ALA A 1 83 ? 0.202 0.120 21.671 1.00 0.00 83 ALA A C 2
ATOM 3228 O O . ALA A 1 83 ? 0.569 -0.599 22.580 1.00 0.00 83 ALA A O 2
ATOM 3235 N N . VAL A 1 84 ? 0.941 0.308 20.611 1.00 0.00 84 VAL A N 2
ATOM 3236 C CA . VAL A 1 84 ? 2.268 -0.370 20.492 1.00 0.00 84 VAL A CA 2
ATOM 3237 C C . VAL A 1 84 ? 3.262 0.538 19.760 1.00 0.00 84 VAL A C 2
ATOM 3238 O O . VAL A 1 84 ? 2.888 1.331 18.919 1.00 0.00 84 VAL A O 2
ATOM 3251 N N . ASP A 1 85 ? 4.526 0.424 20.071 1.00 0.00 85 ASP A N 2
ATOM 3252 C CA . ASP A 1 85 ? 5.546 1.275 19.392 1.00 0.00 85 ASP A CA 2
ATOM 3253 C C . ASP A 1 85 ? 6.785 0.443 19.047 1.00 0.00 85 ASP A C 2
ATOM 3254 O O . ASP A 1 85 ? 7.882 0.955 18.947 1.00 0.00 85 ASP A O 2
ATOM 3263 N N . SER A 1 86 ? 6.615 -0.841 18.864 1.00 0.00 86 SER A N 2
ATOM 3264 C CA . SER A 1 86 ? 7.780 -1.713 18.529 1.00 0.00 86 SER A CA 2
ATOM 3265 C C . SER A 1 86 ? 7.343 -2.834 17.579 1.00 0.00 86 SER A C 2
ATOM 3266 O O . SER A 1 86 ? 6.178 -2.977 17.268 1.00 0.00 86 SER A O 2
ATOM 3274 N N . GLU A 1 87 ? 8.273 -3.633 17.120 1.00 0.00 87 GLU A N 2
ATOM 3275 C CA . GLU A 1 87 ? 7.915 -4.750 16.193 1.00 0.00 87 GLU A CA 2
ATOM 3276 C C . GLU A 1 87 ? 6.914 -5.702 16.862 1.00 0.00 87 GLU A C 2
ATOM 3277 O O . GLU A 1 87 ? 6.257 -6.485 16.204 1.00 0.00 87 GLU A O 2
ATOM 3289 N N . ASP A 1 88 ? 6.791 -5.640 18.163 1.00 0.00 88 ASP A N 2
ATOM 3290 C CA . ASP A 1 88 ? 5.834 -6.541 18.873 1.00 0.00 88 ASP A CA 2
ATOM 3291 C C . ASP A 1 88 ? 4.396 -6.302 18.389 1.00 0.00 88 ASP A C 2
ATOM 3292 O O . ASP A 1 88 ? 3.508 -7.082 18.670 1.00 0.00 88 ASP A O 2
ATOM 3301 N N . PHE A 1 89 ? 4.161 -5.231 17.670 1.00 0.00 89 PHE A N 2
ATOM 3302 C CA . PHE A 1 89 ? 2.778 -4.941 17.168 1.00 0.00 89 PHE A CA 2
ATOM 3303 C C . PHE A 1 89 ? 2.150 -6.199 16.552 1.00 0.00 89 PHE A C 2
ATOM 3304 O O . PHE A 1 89 ? 1.171 -6.720 17.048 1.00 0.00 89 PHE A O 2
ATOM 3321 N N . PHE A 1 90 ? 2.706 -6.689 15.476 1.00 0.00 90 PHE A N 2
ATOM 3322 C CA . PHE A 1 90 ? 2.137 -7.910 14.829 1.00 0.00 90 PHE A CA 2
ATOM 3323 C C . PHE A 1 90 ? 2.328 -9.136 15.732 1.00 0.00 90 PHE A C 2
ATOM 3324 O O . PHE A 1 90 ? 1.738 -10.176 15.507 1.00 0.00 90 PHE A O 2
ATOM 3341 N N . GLN A 1 91 ? 3.143 -9.025 16.747 1.00 0.00 91 GLN A N 2
ATOM 3342 C CA . GLN A 1 91 ? 3.369 -10.188 17.656 1.00 0.00 91 GLN A CA 2
ATOM 3343 C C . GLN A 1 91 ? 2.296 -10.234 18.750 1.00 0.00 91 GLN A C 2
ATOM 3344 O O . GLN A 1 91 ? 2.049 -11.266 19.342 1.00 0.00 91 GLN A O 2
ATOM 3358 N N . LEU A 1 92 ? 1.660 -9.126 19.023 1.00 0.00 92 LEU A N 2
ATOM 3359 C CA . LEU A 1 92 ? 0.607 -9.109 20.082 1.00 0.00 92 LEU A CA 2
ATOM 3360 C C . LEU A 1 92 ? -0.759 -9.484 19.495 1.00 0.00 92 LEU A C 2
ATOM 3361 O O . LEU A 1 92 ? -1.711 -9.706 20.218 1.00 0.00 92 LEU A O 2
ATOM 3377 N N . LEU A 1 93 ? -0.868 -9.553 18.194 1.00 0.00 93 LEU A N 2
ATOM 3378 C CA . LEU A 1 93 ? -2.176 -9.908 17.573 1.00 0.00 93 LEU A CA 2
ATOM 3379 C C . LEU A 1 93 ? -2.017 -11.118 16.649 1.00 0.00 93 LEU A C 2
ATOM 3380 O O . LEU A 1 93 ? -0.950 -11.372 16.124 1.00 0.00 93 LEU A O 2
ATOM 3396 N N . GLU A 1 94 ? -3.072 -11.857 16.436 1.00 0.00 94 GLU A N 2
ATOM 3397 C CA . GLU A 1 94 ? -2.983 -13.040 15.530 1.00 0.00 94 GLU A CA 2
ATOM 3398 C C . GLU A 1 94 ? -2.673 -12.562 14.111 1.00 0.00 94 GLU A C 2
ATOM 3399 O O . GLU A 1 94 ? -2.617 -11.375 13.854 1.00 0.00 94 GLU A O 2
ATOM 3411 N N . ASP A 1 95 ? -2.464 -13.461 13.186 1.00 0.00 95 ASP A N 2
ATOM 3412 C CA . ASP A 1 95 ? -2.152 -13.017 11.795 1.00 0.00 95 ASP A CA 2
ATOM 3413 C C . ASP A 1 95 ? -3.299 -12.167 11.244 1.00 0.00 95 ASP A C 2
ATOM 3414 O O . ASP A 1 95 ? -4.432 -12.604 11.162 1.00 0.00 95 ASP A O 2
ATOM 3423 N N . ASP A 1 96 ? -3.008 -10.954 10.862 1.00 0.00 96 ASP A N 2
ATOM 3424 C CA . ASP A 1 96 ? -4.065 -10.057 10.308 1.00 0.00 96 ASP A CA 2
ATOM 3425 C C . ASP A 1 96 ? -3.419 -8.823 9.677 1.00 0.00 96 ASP A C 2
ATOM 3426 O O . ASP A 1 96 ? -2.223 -8.632 9.764 1.00 0.00 96 ASP A O 2
ATOM 3435 N N . THR A 1 97 ? -4.198 -7.975 9.060 1.00 0.00 97 THR A N 2
ATOM 3436 C CA . THR A 1 97 ? -3.612 -6.748 8.451 1.00 0.00 97 THR A CA 2
ATOM 3437 C C . THR A 1 97 ? -4.352 -5.510 8.963 1.00 0.00 97 THR A C 2
ATOM 3438 O O . THR A 1 97 ? -5.446 -5.204 8.532 1.00 0.00 97 THR A O 2
ATOM 3449 N N . CYS A 1 98 ? -3.754 -4.798 9.878 1.00 0.00 98 CYS A N 2
ATOM 3450 C CA . CYS A 1 98 ? -4.405 -3.574 10.426 1.00 0.00 98 CYS A CA 2
ATOM 3451 C C . CYS A 1 98 ? -3.353 -2.485 10.634 1.00 0.00 98 CYS A C 2
ATOM 3452 O O . CYS A 1 98 ? -2.284 -2.738 11.155 1.00 0.00 98 CYS A O 2
ATOM 3460 N N . LEU A 1 99 ? -3.639 -1.279 10.229 1.00 0.00 99 LEU A N 2
ATOM 3461 C CA . LEU A 1 99 ? -2.641 -0.187 10.405 1.00 0.00 99 LEU A CA 2
ATOM 3462 C C . LEU A 1 99 ? -3.327 1.117 10.814 1.00 0.00 99 LEU A C 2
ATOM 3463 O O . LEU A 1 99 ? -4.295 1.539 10.215 1.00 0.00 99 LEU A O 2
ATOM 3479 N N . MET A 1 100 ? -2.816 1.761 11.828 1.00 0.00 100 MET A N 2
ATOM 3480 C CA . MET A 1 100 ? -3.416 3.047 12.281 1.00 0.00 100 MET A CA 2
ATOM 3481 C C . MET A 1 100 ? -2.308 3.979 12.777 1.00 0.00 100 MET A C 2
ATOM 3482 O O . MET A 1 100 ? -1.430 3.573 13.514 1.00 0.00 100 MET A O 2
ATOM 3496 N N . VAL A 1 101 ? -2.335 5.221 12.378 1.00 0.00 101 VAL A N 2
ATOM 3497 C CA . VAL A 1 101 ? -1.276 6.168 12.829 1.00 0.00 101 VAL A CA 2
ATOM 3498 C C . VAL A 1 101 ? -1.906 7.495 13.260 1.00 0.00 101 VAL A C 2
ATOM 3499 O O . VAL A 1 101 ? -2.442 8.230 12.455 1.00 0.00 101 VAL A O 2
ATOM 3512 N N . LEU A 1 102 ? -1.838 7.807 14.527 1.00 0.00 102 LEU A N 2
ATOM 3513 C CA . LEU A 1 102 ? -2.426 9.087 15.017 1.00 0.00 102 LEU A CA 2
ATOM 3514 C C . LEU A 1 102 ? -1.610 9.633 16.193 1.00 0.00 102 LEU A C 2
ATOM 3515 O O . LEU A 1 102 ? -0.702 8.989 16.683 1.00 0.00 102 LEU A O 2
ATOM 3531 N N . GLN A 1 103 ? -1.929 10.814 16.650 1.00 0.00 103 GLN A N 2
ATOM 3532 C CA . GLN A 1 103 ? -1.175 11.402 17.795 1.00 0.00 103 GLN A CA 2
ATOM 3533 C C . GLN A 1 103 ? -1.712 10.853 19.120 1.00 0.00 103 GLN A C 2
ATOM 3534 O O . GLN A 1 103 ? -2.855 10.448 19.215 1.00 0.00 103 GLN A O 2
ATOM 3548 N N . SER A 1 104 ? -0.898 10.836 20.141 1.00 0.00 104 SER A N 2
ATOM 3549 C CA . SER A 1 104 ? -1.360 10.312 21.460 1.00 0.00 104 SER A CA 2
ATOM 3550 C C . SER A 1 104 ? -2.529 11.153 21.984 1.00 0.00 104 SER A C 2
ATOM 3551 O O . SER A 1 104 ? -2.821 12.214 21.469 1.00 0.00 104 SER A O 2
ATOM 3559 N N . GLY A 1 105 ? -3.200 10.683 23.001 1.00 0.00 105 GLY A N 2
ATOM 3560 C CA . GLY A 1 105 ? -4.350 11.451 23.558 1.00 0.00 105 GLY A CA 2
ATOM 3561 C C . GLY A 1 105 ? -5.637 11.039 22.841 1.00 0.00 105 GLY A C 2
ATOM 3562 O O . GLY A 1 105 ? -6.538 11.834 22.655 1.00 0.00 105 GLY A O 2
ATOM 3566 N N . GLN A 1 106 ? -5.730 9.799 22.438 1.00 0.00 106 GLN A N 2
ATOM 3567 C CA . GLN A 1 106 ? -6.958 9.332 21.732 1.00 0.00 106 GLN A CA 2
ATOM 3568 C C . GLN A 1 106 ? -7.333 7.925 22.203 1.00 0.00 106 GLN A C 2
ATOM 3569 O O . GLN A 1 106 ? -6.508 7.190 22.708 1.00 0.00 106 GLN A O 2
ATOM 3583 N N . SER A 1 107 ? -8.572 7.546 22.043 1.00 0.00 107 SER A N 2
ATOM 3584 C CA . SER A 1 107 ? -9.002 6.186 22.481 1.00 0.00 107 SER A CA 2
ATOM 3585 C C . SER A 1 107 ? -9.657 5.437 21.318 1.00 0.00 107 SER A C 2
ATOM 3586 O O . SER A 1 107 ? -9.893 5.993 20.264 1.00 0.00 107 SER A O 2
ATOM 3594 N N . TRP A 1 108 ? -9.952 4.178 21.504 1.00 0.00 108 TRP A N 2
ATOM 3595 C CA . TRP A 1 108 ? -10.592 3.386 20.412 1.00 0.00 108 TRP A CA 2
ATOM 3596 C C . TRP A 1 108 ? -12.106 3.617 20.403 1.00 0.00 108 TRP A C 2
ATOM 3597 O O . TRP A 1 108 ? -12.670 4.128 21.351 1.00 0.00 108 TRP A O 2
ATOM 3618 N N . SER A 1 109 ? -12.765 3.239 19.342 1.00 0.00 109 SER A N 2
ATOM 3619 C CA . SER A 1 109 ? -14.243 3.428 19.268 1.00 0.00 109 SER A CA 2
ATOM 3620 C C . SER A 1 109 ? -14.961 2.160 19.755 1.00 0.00 109 SER A C 2
ATOM 3621 O O . SER A 1 109 ? -14.824 1.112 19.161 1.00 0.00 109 SER A O 2
ATOM 3629 N N . PRO A 1 110 ? -15.706 2.296 20.827 1.00 0.00 110 PRO A N 2
ATOM 3630 C CA . PRO A 1 110 ? -16.442 1.133 21.385 1.00 0.00 110 PRO A CA 2
ATOM 3631 C C . PRO A 1 110 ? -17.626 0.763 20.484 1.00 0.00 110 PRO A C 2
ATOM 3632 O O . PRO A 1 110 ? -18.360 1.617 20.030 1.00 0.00 110 PRO A O 2
ATOM 3643 N N . THR A 1 111 ? -17.813 -0.505 20.228 1.00 0.00 111 THR A N 2
ATOM 3644 C CA . THR A 1 111 ? -18.948 -0.932 19.360 1.00 0.00 111 THR A CA 2
ATOM 3645 C C . THR A 1 111 ? -19.827 -1.945 20.101 1.00 0.00 111 THR A C 2
ATOM 3646 O O . THR A 1 111 ? -19.389 -3.027 20.440 1.00 0.00 111 THR A O 2
ATOM 3657 N N . ARG A 1 112 ? -21.062 -1.602 20.352 1.00 0.00 112 ARG A N 2
ATOM 3658 C CA . ARG A 1 112 ? -21.970 -2.545 21.071 1.00 0.00 112 ARG A CA 2
ATOM 3659 C C . ARG A 1 112 ? -23.431 -2.204 20.771 1.00 0.00 112 ARG A C 2
ATOM 3660 O O . ARG A 1 112 ? -23.761 -1.086 20.428 1.00 0.00 112 ARG A O 2
ATOM 3681 N N . SER A 1 113 ? -24.310 -3.162 20.900 1.00 0.00 113 SER A N 2
ATOM 3682 C CA . SER A 1 113 ? -25.753 -2.899 20.625 1.00 0.00 113 SER A CA 2
ATOM 3683 C C . SER A 1 113 ? -26.630 -3.845 21.449 1.00 0.00 113 SER A C 2
ATOM 3684 O O . SER A 1 113 ? -27.614 -3.442 22.038 1.00 0.00 113 SER A O 2
ATOM 3692 N N . GLY A 1 114 ? -26.278 -5.104 21.495 1.00 0.00 114 GLY A N 2
ATOM 3693 C CA . GLY A 1 114 ? -27.087 -6.079 22.280 1.00 0.00 114 GLY A CA 2
ATOM 3694 C C . GLY A 1 114 ? -26.553 -6.152 23.711 1.00 0.00 114 GLY A C 2
ATOM 3695 O O . GLY A 1 114 ? -26.507 -5.164 24.417 1.00 0.00 114 GLY A O 2
ATOM 3699 N N . VAL A 1 115 ? -26.145 -7.317 24.143 1.00 0.00 115 VAL A N 2
ATOM 3700 C CA . VAL A 1 115 ? -25.612 -7.456 25.529 1.00 0.00 115 VAL A CA 2
ATOM 3701 C C . VAL A 1 115 ? -24.089 -7.611 25.494 1.00 0.00 115 VAL A C 2
ATOM 3702 O O . VAL A 1 115 ? -23.566 -8.560 24.941 1.00 0.00 115 VAL A O 2
ATOM 3715 N N . LEU A 1 116 ? -23.375 -6.689 26.082 1.00 0.00 116 LEU A N 2
ATOM 3716 C CA . LEU A 1 116 ? -21.885 -6.784 26.085 1.00 0.00 116 LEU A CA 2
ATOM 3717 C C . LEU A 1 116 ? -21.370 -6.999 27.512 1.00 0.00 116 LEU A C 2
ATOM 3718 O O . LEU A 1 116 ? -20.251 -6.654 27.835 1.00 0.00 116 LEU A O 2
ATOM 3734 N N . HIS A 1 117 ? -22.180 -7.567 28.367 1.00 0.00 117 HIS A N 2
ATOM 3735 C CA . HIS A 1 117 ? -21.737 -7.804 29.771 1.00 0.00 117 HIS A CA 2
ATOM 3736 C C . HIS A 1 117 ? -21.545 -9.302 30.022 1.00 0.00 117 HIS A C 2
ATOM 3737 O O . HIS A 1 117 ? -22.251 -10.129 29.476 1.00 0.00 117 HIS A O 2
ATOM 3751 N N . HIS A 1 118 ? -20.594 -9.656 30.844 1.00 0.00 118 HIS A N 2
ATOM 3752 C CA . HIS A 1 118 ? -20.353 -11.100 31.135 1.00 0.00 118 HIS A CA 2
ATOM 3753 C C . HIS A 1 118 ? -21.328 -11.593 32.208 1.00 0.00 118 HIS A C 2
ATOM 3754 O O . HIS A 1 118 ? -21.248 -11.206 33.358 1.00 0.00 118 HIS A O 2
ATOM 3768 N N . HIS A 1 119 ? -22.246 -12.447 31.840 1.00 0.00 119 HIS A N 2
ATOM 3769 C CA . HIS A 1 119 ? -23.226 -12.966 32.836 1.00 0.00 119 HIS A CA 2
ATOM 3770 C C . HIS A 1 119 ? -23.821 -14.292 32.352 1.00 0.00 119 HIS A C 2
ATOM 3771 O O . HIS A 1 119 ? -23.439 -14.813 31.321 1.00 0.00 119 HIS A O 2
ATOM 3785 N N . HIS A 1 120 ? -24.754 -14.838 33.085 1.00 0.00 120 HIS A N 2
ATOM 3786 C CA . HIS A 1 120 ? -25.373 -16.130 32.667 1.00 0.00 120 HIS A CA 2
ATOM 3787 C C . HIS A 1 120 ? -26.287 -15.910 31.459 1.00 0.00 120 HIS A C 2
ATOM 3788 O O . HIS A 1 120 ? -26.266 -14.867 30.833 1.00 0.00 120 HIS A O 2
ATOM 3802 N N . HIS A 1 121 ? -27.089 -16.887 31.124 1.00 0.00 121 HIS A N 2
ATOM 3803 C CA . HIS A 1 121 ? -28.005 -16.737 29.956 1.00 0.00 121 HIS A CA 2
ATOM 3804 C C . HIS A 1 121 ? -29.432 -17.130 30.351 1.00 0.00 121 HIS A C 2
ATOM 3805 O O . HIS A 1 121 ? -30.022 -18.022 29.773 1.00 0.00 121 HIS A O 2
ATOM 3819 N N . HIS A 1 122 ? -29.989 -16.470 31.329 1.00 0.00 122 HIS A N 2
ATOM 3820 C CA . HIS A 1 122 ? -31.377 -16.803 31.763 1.00 0.00 122 HIS A CA 2
ATOM 3821 C C . HIS A 1 122 ? -32.395 -16.173 30.808 1.00 0.00 122 HIS A C 2
ATOM 3822 O O . HIS A 1 122 ? -33.117 -16.920 30.168 1.00 0.00 122 HIS A O 2
ATOM 3837 N N . MET A 1 1 ? 52.365 -40.292 -62.993 1.00 0.00 1 MET A N 3
ATOM 3838 C CA . MET A 1 1 ? 53.379 -39.493 -62.244 1.00 0.00 1 MET A CA 3
ATOM 3839 C C . MET A 1 1 ? 52.786 -38.992 -60.924 1.00 0.00 1 MET A C 3
ATOM 3840 O O . MET A 1 1 ? 52.463 -37.828 -60.780 1.00 0.00 1 MET A O 3
ATOM 3853 N N . GLU A 1 2 ? 52.641 -39.861 -59.962 1.00 0.00 2 GLU A N 3
ATOM 3854 C CA . GLU A 1 2 ? 52.071 -39.441 -58.648 1.00 0.00 2 GLU A CA 3
ATOM 3855 C C . GLU A 1 2 ? 52.632 -40.317 -57.526 1.00 0.00 2 GLU A C 3
ATOM 3856 O O . GLU A 1 2 ? 52.112 -41.379 -57.237 1.00 0.00 2 GLU A O 3
ATOM 3868 N N . TYR A 1 3 ? 53.687 -39.883 -56.892 1.00 0.00 3 TYR A N 3
ATOM 3869 C CA . TYR A 1 3 ? 54.283 -40.690 -55.787 1.00 0.00 3 TYR A CA 3
ATOM 3870 C C . TYR A 1 3 ? 53.606 -40.351 -54.458 1.00 0.00 3 TYR A C 3
ATOM 3871 O O . TYR A 1 3 ? 53.477 -41.188 -53.584 1.00 0.00 3 TYR A O 3
ATOM 3889 N N . LEU A 1 4 ? 53.174 -39.129 -54.297 1.00 0.00 4 LEU A N 3
ATOM 3890 C CA . LEU A 1 4 ? 52.505 -38.734 -53.021 1.00 0.00 4 LEU A CA 3
ATOM 3891 C C . LEU A 1 4 ? 51.179 -39.483 -52.868 1.00 0.00 4 LEU A C 3
ATOM 3892 O O . LEU A 1 4 ? 50.419 -39.620 -53.807 1.00 0.00 4 LEU A O 3
ATOM 3908 N N . SER A 1 5 ? 50.897 -39.973 -51.690 1.00 0.00 5 SER A N 3
ATOM 3909 C CA . SER A 1 5 ? 49.621 -40.715 -51.472 1.00 0.00 5 SER A CA 3
ATOM 3910 C C . SER A 1 5 ? 49.205 -40.638 -50.001 1.00 0.00 5 SER A C 3
ATOM 3911 O O . SER A 1 5 ? 48.880 -41.632 -49.385 1.00 0.00 5 SER A O 3
ATOM 3919 N N . ALA A 1 6 ? 49.213 -39.459 -49.435 1.00 0.00 6 ALA A N 3
ATOM 3920 C CA . ALA A 1 6 ? 48.816 -39.313 -48.005 1.00 0.00 6 ALA A CA 3
ATOM 3921 C C . ALA A 1 6 ? 48.502 -37.849 -47.692 1.00 0.00 6 ALA A C 3
ATOM 3922 O O . ALA A 1 6 ? 49.319 -36.972 -47.897 1.00 0.00 6 ALA A O 3
ATOM 3929 N N . LEU A 1 7 ? 47.322 -37.577 -47.200 1.00 0.00 7 LEU A N 3
ATOM 3930 C CA . LEU A 1 7 ? 46.952 -36.170 -46.876 1.00 0.00 7 LEU A CA 3
ATOM 3931 C C . LEU A 1 7 ? 46.158 -36.119 -45.567 1.00 0.00 7 LEU A C 3
ATOM 3932 O O . LEU A 1 7 ? 46.566 -35.495 -44.609 1.00 0.00 7 LEU A O 3
ATOM 3948 N N . ASN A 1 8 ? 45.029 -36.774 -45.522 1.00 0.00 8 ASN A N 3
ATOM 3949 C CA . ASN A 1 8 ? 44.209 -36.766 -44.276 1.00 0.00 8 ASN A CA 3
ATOM 3950 C C . ASN A 1 8 ? 44.104 -38.183 -43.699 1.00 0.00 8 ASN A C 3
ATOM 3951 O O . ASN A 1 8 ? 44.168 -39.154 -44.429 1.00 0.00 8 ASN A O 3
ATOM 3962 N N . PRO A 1 9 ? 43.944 -38.258 -42.401 1.00 0.00 9 PRO A N 3
ATOM 3963 C CA . PRO A 1 9 ? 43.829 -39.575 -41.727 1.00 0.00 9 PRO A CA 3
ATOM 3964 C C . PRO A 1 9 ? 42.463 -40.204 -42.014 1.00 0.00 9 PRO A C 3
ATOM 3965 O O . PRO A 1 9 ? 42.365 -41.355 -42.394 1.00 0.00 9 PRO A O 3
ATOM 3976 N N . SER A 1 10 ? 41.408 -39.456 -41.835 1.00 0.00 10 SER A N 3
ATOM 3977 C CA . SER A 1 10 ? 40.046 -40.007 -42.095 1.00 0.00 10 SER A CA 3
ATOM 3978 C C . SER A 1 10 ? 39.019 -38.870 -42.153 1.00 0.00 10 SER A C 3
ATOM 3979 O O . SER A 1 10 ? 39.348 -37.743 -42.470 1.00 0.00 10 SER A O 3
ATOM 3987 N N . ASP A 1 11 ? 37.780 -39.159 -41.852 1.00 0.00 11 ASP A N 3
ATOM 3988 C CA . ASP A 1 11 ? 36.731 -38.094 -41.891 1.00 0.00 11 ASP A CA 3
ATOM 3989 C C . ASP A 1 11 ? 37.118 -36.931 -40.972 1.00 0.00 11 ASP A C 3
ATOM 3990 O O . ASP A 1 11 ? 37.809 -37.110 -39.986 1.00 0.00 11 ASP A O 3
ATOM 3999 N N . LEU A 1 12 ? 36.678 -35.742 -41.287 1.00 0.00 12 LEU A N 3
ATOM 4000 C CA . LEU A 1 12 ? 37.021 -34.567 -40.434 1.00 0.00 12 LEU A CA 3
ATOM 4001 C C . LEU A 1 12 ? 35.840 -34.211 -39.525 1.00 0.00 12 LEU A C 3
ATOM 4002 O O . LEU A 1 12 ? 35.381 -33.085 -39.501 1.00 0.00 12 LEU A O 3
ATOM 4018 N N . LEU A 1 13 ? 35.347 -35.161 -38.779 1.00 0.00 13 LEU A N 3
ATOM 4019 C CA . LEU A 1 13 ? 34.196 -34.880 -37.870 1.00 0.00 13 LEU A CA 3
ATOM 4020 C C . LEU A 1 13 ? 34.683 -34.175 -36.601 1.00 0.00 13 LEU A C 3
ATOM 4021 O O . LEU A 1 13 ? 35.315 -34.774 -35.751 1.00 0.00 13 LEU A O 3
ATOM 4037 N N . ARG A 1 14 ? 34.393 -32.909 -36.467 1.00 0.00 14 ARG A N 3
ATOM 4038 C CA . ARG A 1 14 ? 34.839 -32.164 -35.253 1.00 0.00 14 ARG A CA 3
ATOM 4039 C C . ARG A 1 14 ? 33.675 -31.357 -34.669 1.00 0.00 14 ARG A C 3
ATOM 4040 O O . ARG A 1 14 ? 33.045 -30.575 -35.355 1.00 0.00 14 ARG A O 3
ATOM 4061 N N . SER A 1 15 ? 33.386 -31.542 -33.409 1.00 0.00 15 SER A N 3
ATOM 4062 C CA . SER A 1 15 ? 32.265 -30.785 -32.779 1.00 0.00 15 SER A CA 3
ATOM 4063 C C . SER A 1 15 ? 32.408 -30.799 -31.255 1.00 0.00 15 SER A C 3
ATOM 4064 O O . SER A 1 15 ? 31.918 -31.687 -30.584 1.00 0.00 15 SER A O 3
ATOM 4072 N N . VAL A 1 16 ? 33.081 -29.825 -30.704 1.00 0.00 16 VAL A N 3
ATOM 4073 C CA . VAL A 1 16 ? 33.260 -29.780 -29.223 1.00 0.00 16 VAL A CA 3
ATOM 4074 C C . VAL A 1 16 ? 32.193 -28.883 -28.589 1.00 0.00 16 VAL A C 3
ATOM 4075 O O . VAL A 1 16 ? 32.298 -27.672 -28.602 1.00 0.00 16 VAL A O 3
ATOM 4088 N N . SER A 1 17 ? 31.164 -29.469 -28.037 1.00 0.00 17 SER A N 3
ATOM 4089 C CA . SER A 1 17 ? 30.089 -28.652 -27.402 1.00 0.00 17 SER A CA 3
ATOM 4090 C C . SER A 1 17 ? 30.494 -28.259 -25.979 1.00 0.00 17 SER A C 3
ATOM 4091 O O . SER A 1 17 ? 31.272 -28.939 -25.336 1.00 0.00 17 SER A O 3
ATOM 4099 N N . ASN A 1 18 ? 29.973 -27.169 -25.482 1.00 0.00 18 ASN A N 3
ATOM 4100 C CA . ASN A 1 18 ? 30.327 -26.732 -24.099 1.00 0.00 18 ASN A CA 3
ATOM 4101 C C . ASN A 1 18 ? 29.088 -26.761 -23.200 1.00 0.00 18 ASN A C 3
ATOM 4102 O O . ASN A 1 18 ? 27.970 -26.780 -23.674 1.00 0.00 18 ASN A O 3
ATOM 4113 N N . ILE A 1 19 ? 29.283 -26.760 -21.904 1.00 0.00 19 ILE A N 3
ATOM 4114 C CA . ILE A 1 19 ? 28.124 -26.787 -20.956 1.00 0.00 19 ILE A CA 3
ATOM 4115 C C . ILE A 1 19 ? 28.634 -26.866 -19.513 1.00 0.00 19 ILE A C 3
ATOM 4116 O O . ILE A 1 19 ? 28.073 -26.271 -18.615 1.00 0.00 19 ILE A O 3
ATOM 4132 N N . SER A 1 20 ? 29.692 -27.598 -19.289 1.00 0.00 20 SER A N 3
ATOM 4133 C CA . SER A 1 20 ? 30.237 -27.717 -17.904 1.00 0.00 20 SER A CA 3
ATOM 4134 C C . SER A 1 20 ? 30.890 -26.400 -17.477 1.00 0.00 20 SER A C 3
ATOM 4135 O O . SER A 1 20 ? 32.099 -26.273 -17.456 1.00 0.00 20 SER A O 3
ATOM 4143 N N . SER A 1 21 ? 30.100 -25.419 -17.135 1.00 0.00 21 SER A N 3
ATOM 4144 C CA . SER A 1 21 ? 30.671 -24.109 -16.708 1.00 0.00 21 SER A CA 3
ATOM 4145 C C . SER A 1 21 ? 30.613 -23.979 -15.184 1.00 0.00 21 SER A C 3
ATOM 4146 O O . SER A 1 21 ? 29.555 -24.027 -14.587 1.00 0.00 21 SER A O 3
ATOM 4154 N N . GLU A 1 22 ? 31.743 -23.815 -14.551 1.00 0.00 22 GLU A N 3
ATOM 4155 C CA . GLU A 1 22 ? 31.759 -23.682 -13.064 1.00 0.00 22 GLU A CA 3
ATOM 4156 C C . GLU A 1 22 ? 32.115 -22.248 -12.666 1.00 0.00 22 GLU A C 3
ATOM 4157 O O . GLU A 1 22 ? 33.086 -22.008 -11.974 1.00 0.00 22 GLU A O 3
ATOM 4169 N N . PHE A 1 23 ? 31.339 -21.291 -13.099 1.00 0.00 23 PHE A N 3
ATOM 4170 C CA . PHE A 1 23 ? 31.631 -19.871 -12.746 1.00 0.00 23 PHE A CA 3
ATOM 4171 C C . PHE A 1 23 ? 30.433 -19.245 -12.026 1.00 0.00 23 PHE A C 3
ATOM 4172 O O . PHE A 1 23 ? 29.881 -18.256 -12.466 1.00 0.00 23 PHE A O 3
ATOM 4189 N N . GLY A 1 24 ? 30.026 -19.815 -10.923 1.00 0.00 24 GLY A N 3
ATOM 4190 C CA . GLY A 1 24 ? 28.865 -19.252 -10.175 1.00 0.00 24 GLY A CA 3
ATOM 4191 C C . GLY A 1 24 ? 28.253 -20.337 -9.287 1.00 0.00 24 GLY A C 3
ATOM 4192 O O . GLY A 1 24 ? 27.310 -21.004 -9.668 1.00 0.00 24 GLY A O 3
ATOM 4196 N N . ARG A 1 25 ? 28.778 -20.517 -8.105 1.00 0.00 25 ARG A N 3
ATOM 4197 C CA . ARG A 1 25 ? 28.224 -21.556 -7.189 1.00 0.00 25 ARG A CA 3
ATOM 4198 C C . ARG A 1 25 ? 27.492 -20.894 -6.020 1.00 0.00 25 ARG A C 3
ATOM 4199 O O . ARG A 1 25 ? 27.441 -21.423 -4.927 1.00 0.00 25 ARG A O 3
ATOM 4220 N N . ARG A 1 26 ? 26.926 -19.737 -6.243 1.00 0.00 26 ARG A N 3
ATOM 4221 C CA . ARG A 1 26 ? 26.197 -19.035 -5.146 1.00 0.00 26 ARG A CA 3
ATOM 4222 C C . ARG A 1 26 ? 24.744 -18.775 -5.558 1.00 0.00 26 ARG A C 3
ATOM 4223 O O . ARG A 1 26 ? 24.425 -18.701 -6.728 1.00 0.00 26 ARG A O 3
ATOM 4244 N N . VAL A 1 27 ? 23.864 -18.639 -4.602 1.00 0.00 27 VAL A N 3
ATOM 4245 C CA . VAL A 1 27 ? 22.432 -18.381 -4.935 1.00 0.00 27 VAL A CA 3
ATOM 4246 C C . VAL A 1 27 ? 21.840 -17.357 -3.960 1.00 0.00 27 VAL A C 3
ATOM 4247 O O . VAL A 1 27 ? 21.222 -17.704 -2.973 1.00 0.00 27 VAL A O 3
ATOM 4260 N N . TRP A 1 28 ? 22.023 -16.092 -4.235 1.00 0.00 28 TRP A N 3
ATOM 4261 C CA . TRP A 1 28 ? 21.472 -15.041 -3.331 1.00 0.00 28 TRP A CA 3
ATOM 4262 C C . TRP A 1 28 ? 20.542 -14.108 -4.111 1.00 0.00 28 TRP A C 3
ATOM 4263 O O . TRP A 1 28 ? 19.347 -14.086 -3.892 1.00 0.00 28 TRP A O 3
ATOM 4284 N N . THR A 1 29 ? 21.082 -13.339 -5.017 1.00 0.00 29 THR A N 3
ATOM 4285 C CA . THR A 1 29 ? 20.231 -12.407 -5.812 1.00 0.00 29 THR A CA 3
ATOM 4286 C C . THR A 1 29 ? 19.655 -13.131 -7.032 1.00 0.00 29 THR A C 3
ATOM 4287 O O . THR A 1 29 ? 20.144 -12.991 -8.137 1.00 0.00 29 THR A O 3
ATOM 4298 N N . SER A 1 30 ? 18.618 -13.904 -6.841 1.00 0.00 30 SER A N 3
ATOM 4299 C CA . SER A 1 30 ? 18.009 -14.638 -7.989 1.00 0.00 30 SER A CA 3
ATOM 4300 C C . SER A 1 30 ? 16.493 -14.742 -7.809 1.00 0.00 30 SER A C 3
ATOM 4301 O O . SER A 1 30 ? 15.732 -14.485 -8.722 1.00 0.00 30 SER A O 3
ATOM 4309 N N . ALA A 1 31 ? 16.048 -15.116 -6.639 1.00 0.00 31 ALA A N 3
ATOM 4310 C CA . ALA A 1 31 ? 14.581 -15.237 -6.400 1.00 0.00 31 ALA A CA 3
ATOM 4311 C C . ALA A 1 31 ? 13.985 -13.868 -6.044 1.00 0.00 31 ALA A C 3
ATOM 4312 O O . ALA A 1 31 ? 14.653 -13.042 -5.451 1.00 0.00 31 ALA A O 3
ATOM 4319 N N . PRO A 1 32 ? 12.747 -13.669 -6.420 1.00 0.00 32 PRO A N 3
ATOM 4320 C CA . PRO A 1 32 ? 12.065 -12.383 -6.132 1.00 0.00 32 PRO A CA 3
ATOM 4321 C C . PRO A 1 32 ? 11.700 -12.293 -4.644 1.00 0.00 32 PRO A C 3
ATOM 4322 O O . PRO A 1 32 ? 11.639 -13.295 -3.961 1.00 0.00 32 PRO A O 3
ATOM 4333 N N . PRO A 1 33 ? 11.468 -11.087 -4.191 1.00 0.00 33 PRO A N 3
ATOM 4334 C CA . PRO A 1 33 ? 11.102 -10.871 -2.769 1.00 0.00 33 PRO A CA 3
ATOM 4335 C C . PRO A 1 33 ? 9.666 -11.342 -2.509 1.00 0.00 33 PRO A C 3
ATOM 4336 O O . PRO A 1 33 ? 8.833 -11.297 -3.393 1.00 0.00 33 PRO A O 3
ATOM 4347 N N . PRO A 1 34 ? 9.421 -11.782 -1.300 1.00 0.00 34 PRO A N 3
ATOM 4348 C CA . PRO A 1 34 ? 8.069 -12.267 -0.930 1.00 0.00 34 PRO A CA 3
ATOM 4349 C C . PRO A 1 34 ? 7.099 -11.090 -0.780 1.00 0.00 34 PRO A C 3
ATOM 4350 O O . PRO A 1 34 ? 6.637 -10.790 0.303 1.00 0.00 34 PRO A O 3
ATOM 4361 N N . GLN A 1 35 ? 6.788 -10.424 -1.859 1.00 0.00 35 GLN A N 3
ATOM 4362 C CA . GLN A 1 35 ? 5.846 -9.267 -1.779 1.00 0.00 35 GLN A CA 3
ATOM 4363 C C . GLN A 1 35 ? 4.476 -9.739 -1.283 1.00 0.00 35 GLN A C 3
ATOM 4364 O O . GLN A 1 35 ? 4.001 -10.792 -1.659 1.00 0.00 35 GLN A O 3
ATOM 4378 N N . ARG A 1 36 ? 3.841 -8.970 -0.439 1.00 0.00 36 ARG A N 3
ATOM 4379 C CA . ARG A 1 36 ? 2.503 -9.377 0.082 1.00 0.00 36 ARG A CA 3
ATOM 4380 C C . ARG A 1 36 ? 1.579 -8.156 0.188 1.00 0.00 36 ARG A C 3
ATOM 4381 O O . ARG A 1 36 ? 1.980 -7.121 0.684 1.00 0.00 36 ARG A O 3
ATOM 4402 N N . PRO A 1 37 ? 0.362 -8.312 -0.278 1.00 0.00 37 PRO A N 3
ATOM 4403 C CA . PRO A 1 37 ? -0.617 -7.199 -0.222 1.00 0.00 37 PRO A CA 3
ATOM 4404 C C . PRO A 1 37 ? -1.108 -6.998 1.215 1.00 0.00 37 PRO A C 3
ATOM 4405 O O . PRO A 1 37 ? -1.963 -7.717 1.694 1.00 0.00 37 PRO A O 3
ATOM 4416 N N . PHE A 1 38 ? -0.570 -6.029 1.905 1.00 0.00 38 PHE A N 3
ATOM 4417 C CA . PHE A 1 38 ? -1.001 -5.783 3.313 1.00 0.00 38 PHE A CA 3
ATOM 4418 C C . PHE A 1 38 ? -2.175 -4.802 3.349 1.00 0.00 38 PHE A C 3
ATOM 4419 O O . PHE A 1 38 ? -2.008 -3.614 3.154 1.00 0.00 38 PHE A O 3
ATOM 4436 N N . ARG A 1 39 ? -3.361 -5.290 3.598 1.00 0.00 39 ARG A N 3
ATOM 4437 C CA . ARG A 1 39 ? -4.543 -4.380 3.650 1.00 0.00 39 ARG A CA 3
ATOM 4438 C C . ARG A 1 39 ? -4.384 -3.371 4.792 1.00 0.00 39 ARG A C 3
ATOM 4439 O O . ARG A 1 39 ? -4.558 -3.696 5.952 1.00 0.00 39 ARG A O 3
ATOM 4460 N N . VAL A 1 40 ? -4.058 -2.147 4.469 1.00 0.00 40 VAL A N 3
ATOM 4461 C CA . VAL A 1 40 ? -3.891 -1.108 5.527 1.00 0.00 40 VAL A CA 3
ATOM 4462 C C . VAL A 1 40 ? -5.138 -0.223 5.579 1.00 0.00 40 VAL A C 3
ATOM 4463 O O . VAL A 1 40 ? -5.822 -0.045 4.589 1.00 0.00 40 VAL A O 3
ATOM 4476 N N . CYS A 1 41 ? -5.446 0.331 6.722 1.00 0.00 41 CYS A N 3
ATOM 4477 C CA . CYS A 1 41 ? -6.658 1.197 6.823 1.00 0.00 41 CYS A CA 3
ATOM 4478 C C . CYS A 1 41 ? -6.381 2.421 7.700 1.00 0.00 41 CYS A C 3
ATOM 4479 O O . CYS A 1 41 ? -5.407 2.473 8.426 1.00 0.00 41 CYS A O 3
ATOM 4487 N N . ASP A 1 42 ? -7.237 3.405 7.637 1.00 0.00 42 ASP A N 3
ATOM 4488 C CA . ASP A 1 42 ? -7.046 4.631 8.462 1.00 0.00 42 ASP A CA 3
ATOM 4489 C C . ASP A 1 42 ? -7.975 4.595 9.676 1.00 0.00 42 ASP A C 3
ATOM 4490 O O . ASP A 1 42 ? -8.753 3.675 9.841 1.00 0.00 42 ASP A O 3
ATOM 4499 N N . HIS A 1 43 ? -7.885 5.582 10.536 1.00 0.00 43 HIS A N 3
ATOM 4500 C CA . HIS A 1 43 ? -8.744 5.619 11.763 1.00 0.00 43 HIS A CA 3
ATOM 4501 C C . HIS A 1 43 ? -10.146 5.036 11.500 1.00 0.00 43 HIS A C 3
ATOM 4502 O O . HIS A 1 43 ? -10.384 3.867 11.738 1.00 0.00 43 HIS A O 3
ATOM 4516 N N . LYS A 1 44 ? -11.080 5.826 11.025 1.00 0.00 44 LYS A N 3
ATOM 4517 C CA . LYS A 1 44 ? -12.447 5.277 10.778 1.00 0.00 44 LYS A CA 3
ATOM 4518 C C . LYS A 1 44 ? -12.588 4.770 9.335 1.00 0.00 44 LYS A C 3
ATOM 4519 O O . LYS A 1 44 ? -12.680 3.582 9.096 1.00 0.00 44 LYS A O 3
ATOM 4538 N N . ARG A 1 45 ? -12.605 5.658 8.376 1.00 0.00 45 ARG A N 3
ATOM 4539 C CA . ARG A 1 45 ? -12.741 5.217 6.954 1.00 0.00 45 ARG A CA 3
ATOM 4540 C C . ARG A 1 45 ? -12.117 6.239 5.995 1.00 0.00 45 ARG A C 3
ATOM 4541 O O . ARG A 1 45 ? -12.381 6.222 4.810 1.00 0.00 45 ARG A O 3
ATOM 4562 N N . THR A 1 46 ? -11.309 7.137 6.491 1.00 0.00 46 THR A N 3
ATOM 4563 C CA . THR A 1 46 ? -10.695 8.161 5.597 1.00 0.00 46 THR A CA 3
ATOM 4564 C C . THR A 1 46 ? -9.899 7.493 4.469 1.00 0.00 46 THR A C 3
ATOM 4565 O O . THR A 1 46 ? -10.033 7.846 3.313 1.00 0.00 46 THR A O 3
ATOM 4576 N N . ILE A 1 47 ? -9.069 6.539 4.793 1.00 0.00 47 ILE A N 3
ATOM 4577 C CA . ILE A 1 47 ? -8.262 5.859 3.734 1.00 0.00 47 ILE A CA 3
ATOM 4578 C C . ILE A 1 47 ? -8.164 4.355 4.014 1.00 0.00 47 ILE A C 3
ATOM 4579 O O . ILE A 1 47 ? -7.670 3.935 5.042 1.00 0.00 47 ILE A O 3
ATOM 4595 N N . ARG A 1 48 ? -8.625 3.541 3.101 1.00 0.00 48 ARG A N 3
ATOM 4596 C CA . ARG A 1 48 ? -8.555 2.064 3.305 1.00 0.00 48 ARG A CA 3
ATOM 4597 C C . ARG A 1 48 ? -8.195 1.362 1.992 1.00 0.00 48 ARG A C 3
ATOM 4598 O O . ARG A 1 48 ? -9.051 1.082 1.175 1.00 0.00 48 ARG A O 3
ATOM 4619 N N . LYS A 1 49 ? -6.937 1.074 1.781 1.00 0.00 49 LYS A N 3
ATOM 4620 C CA . LYS A 1 49 ? -6.528 0.390 0.519 1.00 0.00 49 LYS A CA 3
ATOM 4621 C C . LYS A 1 49 ? -5.447 -0.657 0.814 1.00 0.00 49 LYS A C 3
ATOM 4622 O O . LYS A 1 49 ? -4.675 -0.518 1.742 1.00 0.00 49 LYS A O 3
ATOM 4641 N N . GLY A 1 50 ? -5.388 -1.700 0.030 1.00 0.00 50 GLY A N 3
ATOM 4642 C CA . GLY A 1 50 ? -4.358 -2.753 0.262 1.00 0.00 50 GLY A CA 3
ATOM 4643 C C . GLY A 1 50 ? -3.193 -2.555 -0.710 1.00 0.00 50 GLY A C 3
ATOM 4644 O O . GLY A 1 50 ? -3.324 -2.767 -1.901 1.00 0.00 50 GLY A O 3
ATOM 4648 N N . LEU A 1 51 ? -2.054 -2.153 -0.213 1.00 0.00 51 LEU A N 3
ATOM 4649 C CA . LEU A 1 51 ? -0.878 -1.943 -1.106 1.00 0.00 51 LEU A CA 3
ATOM 4650 C C . LEU A 1 51 ? 0.139 -3.070 -0.918 1.00 0.00 51 LEU A C 3
ATOM 4651 O O . LEU A 1 51 ? 0.288 -3.611 0.161 1.00 0.00 51 LEU A O 3
ATOM 4667 N N . THR A 1 52 ? 0.844 -3.423 -1.959 1.00 0.00 52 THR A N 3
ATOM 4668 C CA . THR A 1 52 ? 1.857 -4.513 -1.846 1.00 0.00 52 THR A CA 3
ATOM 4669 C C . THR A 1 52 ? 3.154 -3.963 -1.246 1.00 0.00 52 THR A C 3
ATOM 4670 O O . THR A 1 52 ? 3.784 -3.087 -1.807 1.00 0.00 52 THR A O 3
ATOM 4681 N N . ALA A 1 53 ? 3.554 -4.466 -0.109 1.00 0.00 53 ALA A N 3
ATOM 4682 C CA . ALA A 1 53 ? 4.808 -3.966 0.528 1.00 0.00 53 ALA A CA 3
ATOM 4683 C C . ALA A 1 53 ? 5.616 -5.133 1.104 1.00 0.00 53 ALA A C 3
ATOM 4684 O O . ALA A 1 53 ? 5.070 -6.044 1.694 1.00 0.00 53 ALA A O 3
ATOM 4691 N N . ALA A 1 54 ? 6.910 -5.109 0.938 1.00 0.00 54 ALA A N 3
ATOM 4692 C CA . ALA A 1 54 ? 7.756 -6.212 1.477 1.00 0.00 54 ALA A CA 3
ATOM 4693 C C . ALA A 1 54 ? 8.899 -5.635 2.319 1.00 0.00 54 ALA A C 3
ATOM 4694 O O . ALA A 1 54 ? 9.893 -5.171 1.797 1.00 0.00 54 ALA A O 3
ATOM 4701 N N . THR A 1 55 ? 8.759 -5.655 3.617 1.00 0.00 55 THR A N 3
ATOM 4702 C CA . THR A 1 55 ? 9.834 -5.107 4.493 1.00 0.00 55 THR A CA 3
ATOM 4703 C C . THR A 1 55 ? 9.819 -5.812 5.854 1.00 0.00 55 THR A C 3
ATOM 4704 O O . THR A 1 55 ? 8.788 -6.250 6.324 1.00 0.00 55 THR A O 3
ATOM 4715 N N . ARG A 1 56 ? 10.959 -5.932 6.482 1.00 0.00 56 ARG A N 3
ATOM 4716 C CA . ARG A 1 56 ? 11.016 -6.619 7.807 1.00 0.00 56 ARG A CA 3
ATOM 4717 C C . ARG A 1 56 ? 10.820 -5.619 8.955 1.00 0.00 56 ARG A C 3
ATOM 4718 O O . ARG A 1 56 ? 9.756 -5.535 9.537 1.00 0.00 56 ARG A O 3
ATOM 4739 N N . GLN A 1 57 ? 11.839 -4.875 9.295 1.00 0.00 57 GLN A N 3
ATOM 4740 C CA . GLN A 1 57 ? 11.712 -3.895 10.419 1.00 0.00 57 GLN A CA 3
ATOM 4741 C C . GLN A 1 57 ? 11.248 -2.529 9.904 1.00 0.00 57 GLN A C 3
ATOM 4742 O O . GLN A 1 57 ? 10.458 -1.856 10.536 1.00 0.00 57 GLN A O 3
ATOM 4756 N N . GLU A 1 58 ? 11.738 -2.110 8.766 1.00 0.00 58 GLU A N 3
ATOM 4757 C CA . GLU A 1 58 ? 11.327 -0.783 8.222 1.00 0.00 58 GLU A CA 3
ATOM 4758 C C . GLU A 1 58 ? 9.890 -0.831 7.684 1.00 0.00 58 GLU A C 3
ATOM 4759 O O . GLU A 1 58 ? 9.343 0.175 7.274 1.00 0.00 58 GLU A O 3
ATOM 4771 N N . LEU A 1 59 ? 9.274 -1.986 7.681 1.00 0.00 59 LEU A N 3
ATOM 4772 C CA . LEU A 1 59 ? 7.878 -2.089 7.171 1.00 0.00 59 LEU A CA 3
ATOM 4773 C C . LEU A 1 59 ? 6.963 -1.105 7.909 1.00 0.00 59 LEU A C 3
ATOM 4774 O O . LEU A 1 59 ? 6.054 -0.539 7.334 1.00 0.00 59 LEU A O 3
ATOM 4790 N N . LEU A 1 60 ? 7.197 -0.900 9.177 1.00 0.00 60 LEU A N 3
ATOM 4791 C CA . LEU A 1 60 ? 6.339 0.046 9.948 1.00 0.00 60 LEU A CA 3
ATOM 4792 C C . LEU A 1 60 ? 6.499 1.468 9.404 1.00 0.00 60 LEU A C 3
ATOM 4793 O O . LEU A 1 60 ? 5.547 2.218 9.311 1.00 0.00 60 LEU A O 3
ATOM 4809 N N . ALA A 1 61 ? 7.698 1.843 9.039 1.00 0.00 61 ALA A N 3
ATOM 4810 C CA . ALA A 1 61 ? 7.920 3.218 8.497 1.00 0.00 61 ALA A CA 3
ATOM 4811 C C . ALA A 1 61 ? 6.991 3.476 7.305 1.00 0.00 61 ALA A C 3
ATOM 4812 O O . ALA A 1 61 ? 6.688 4.607 6.978 1.00 0.00 61 ALA A O 3
ATOM 4819 N N . LYS A 1 62 ? 6.541 2.436 6.654 1.00 0.00 62 LYS A N 3
ATOM 4820 C CA . LYS A 1 62 ? 5.631 2.621 5.487 1.00 0.00 62 LYS A CA 3
ATOM 4821 C C . LYS A 1 62 ? 4.256 3.100 5.960 1.00 0.00 62 LYS A C 3
ATOM 4822 O O . LYS A 1 62 ? 3.711 4.055 5.446 1.00 0.00 62 LYS A O 3
ATOM 4841 N N . ALA A 1 63 ? 3.692 2.435 6.933 1.00 0.00 63 ALA A N 3
ATOM 4842 C CA . ALA A 1 63 ? 2.345 2.837 7.445 1.00 0.00 63 ALA A CA 3
ATOM 4843 C C . ALA A 1 63 ? 2.333 4.315 7.848 1.00 0.00 63 ALA A C 3
ATOM 4844 O O . ALA A 1 63 ? 1.349 5.007 7.676 1.00 0.00 63 ALA A O 3
ATOM 4851 N N . LEU A 1 64 ? 3.413 4.798 8.395 1.00 0.00 64 LEU A N 3
ATOM 4852 C CA . LEU A 1 64 ? 3.464 6.227 8.819 1.00 0.00 64 LEU A CA 3
ATOM 4853 C C . LEU A 1 64 ? 3.653 7.154 7.611 1.00 0.00 64 LEU A C 3
ATOM 4854 O O . LEU A 1 64 ? 2.772 7.910 7.249 1.00 0.00 64 LEU A O 3
ATOM 4870 N N . GLU A 1 65 ? 4.811 7.117 7.006 1.00 0.00 65 GLU A N 3
ATOM 4871 C CA . GLU A 1 65 ? 5.096 8.010 5.841 1.00 0.00 65 GLU A CA 3
ATOM 4872 C C . GLU A 1 65 ? 4.028 7.896 4.747 1.00 0.00 65 GLU A C 3
ATOM 4873 O O . GLU A 1 65 ? 3.697 8.874 4.104 1.00 0.00 65 GLU A O 3
ATOM 4885 N N . THR A 1 66 ? 3.492 6.725 4.510 1.00 0.00 66 THR A N 3
ATOM 4886 C CA . THR A 1 66 ? 2.458 6.591 3.434 1.00 0.00 66 THR A CA 3
ATOM 4887 C C . THR A 1 66 ? 1.363 7.651 3.614 1.00 0.00 66 THR A C 3
ATOM 4888 O O . THR A 1 66 ? 0.960 8.302 2.671 1.00 0.00 66 THR A O 3
ATOM 4899 N N . LEU A 1 67 ? 0.893 7.841 4.819 1.00 0.00 67 LEU A N 3
ATOM 4900 C CA . LEU A 1 67 ? -0.157 8.873 5.054 1.00 0.00 67 LEU A CA 3
ATOM 4901 C C . LEU A 1 67 ? 0.478 10.133 5.653 1.00 0.00 67 LEU A C 3
ATOM 4902 O O . LEU A 1 67 ? 0.287 11.229 5.164 1.00 0.00 67 LEU A O 3
ATOM 4918 N N . LEU A 1 68 ? 1.240 9.978 6.707 1.00 0.00 68 LEU A N 3
ATOM 4919 C CA . LEU A 1 68 ? 1.900 11.159 7.343 1.00 0.00 68 LEU A CA 3
ATOM 4920 C C . LEU A 1 68 ? 3.342 10.806 7.725 1.00 0.00 68 LEU A C 3
ATOM 4921 O O . LEU A 1 68 ? 3.582 9.866 8.456 1.00 0.00 68 LEU A O 3
ATOM 4937 N N . LEU A 1 69 ? 4.299 11.556 7.249 1.00 0.00 69 LEU A N 3
ATOM 4938 C CA . LEU A 1 69 ? 5.717 11.257 7.603 1.00 0.00 69 LEU A CA 3
ATOM 4939 C C . LEU A 1 69 ? 6.069 11.905 8.946 1.00 0.00 69 LEU A C 3
ATOM 4940 O O . LEU A 1 69 ? 6.146 13.112 9.066 1.00 0.00 69 LEU A O 3
ATOM 4956 N N . ASN A 1 70 ? 6.273 11.108 9.962 1.00 0.00 70 ASN A N 3
ATOM 4957 C CA . ASN A 1 70 ? 6.611 11.676 11.300 1.00 0.00 70 ASN A CA 3
ATOM 4958 C C . ASN A 1 70 ? 7.681 10.821 11.983 1.00 0.00 70 ASN A C 3
ATOM 4959 O O . ASN A 1 70 ? 7.652 9.608 11.920 1.00 0.00 70 ASN A O 3
ATOM 4970 N N . GLY A 1 71 ? 8.622 11.446 12.637 1.00 0.00 71 GLY A N 3
ATOM 4971 C CA . GLY A 1 71 ? 9.694 10.674 13.325 1.00 0.00 71 GLY A CA 3
ATOM 4972 C C . GLY A 1 71 ? 9.084 9.845 14.455 1.00 0.00 71 GLY A C 3
ATOM 4973 O O . GLY A 1 71 ? 9.548 8.765 14.764 1.00 0.00 71 GLY A O 3
ATOM 4977 N N . VAL A 1 72 ? 8.046 10.340 15.079 1.00 0.00 72 VAL A N 3
ATOM 4978 C CA . VAL A 1 72 ? 7.409 9.576 16.192 1.00 0.00 72 VAL A CA 3
ATOM 4979 C C . VAL A 1 72 ? 5.883 9.617 16.070 1.00 0.00 72 VAL A C 3
ATOM 4980 O O . VAL A 1 72 ? 5.290 10.668 15.930 1.00 0.00 72 VAL A O 3
ATOM 4993 N N . LEU A 1 73 ? 5.247 8.478 16.127 1.00 0.00 73 LEU A N 3
ATOM 4994 C CA . LEU A 1 73 ? 3.758 8.438 16.021 1.00 0.00 73 LEU A CA 3
ATOM 4995 C C . LEU A 1 73 ? 3.204 7.325 16.914 1.00 0.00 73 LEU A C 3
ATOM 4996 O O . LEU A 1 73 ? 3.795 6.271 17.045 1.00 0.00 73 LEU A O 3
ATOM 5012 N N . THR A 1 74 ? 2.074 7.552 17.531 1.00 0.00 74 THR A N 3
ATOM 5013 C CA . THR A 1 74 ? 1.482 6.505 18.415 1.00 0.00 74 THR A CA 3
ATOM 5014 C C . THR A 1 74 ? 0.762 5.448 17.573 1.00 0.00 74 THR A C 3
ATOM 5015 O O . THR A 1 74 ? -0.166 5.747 16.849 1.00 0.00 74 THR A O 3
ATOM 5026 N N . LEU A 1 75 ? 1.183 4.213 17.665 1.00 0.00 75 LEU A N 3
ATOM 5027 C CA . LEU A 1 75 ? 0.522 3.137 16.871 1.00 0.00 75 LEU A CA 3
ATOM 5028 C C . LEU A 1 75 ? -0.511 2.407 17.732 1.00 0.00 75 LEU A C 3
ATOM 5029 O O . LEU A 1 75 ? -0.220 1.971 18.829 1.00 0.00 75 LEU A O 3
ATOM 5045 N N . VAL A 1 76 ? -1.715 2.268 17.244 1.00 0.00 76 VAL A N 3
ATOM 5046 C CA . VAL A 1 76 ? -2.764 1.561 18.033 1.00 0.00 76 VAL A CA 3
ATOM 5047 C C . VAL A 1 76 ? -3.528 0.586 17.134 1.00 0.00 76 VAL A C 3
ATOM 5048 O O . VAL A 1 76 ? -3.377 0.587 15.929 1.00 0.00 76 VAL A O 3
ATOM 5061 N N . LEU A 1 77 ? -4.345 -0.250 17.715 1.00 0.00 77 LEU A N 3
ATOM 5062 C CA . LEU A 1 77 ? -5.120 -1.231 16.903 1.00 0.00 77 LEU A CA 3
ATOM 5063 C C . LEU A 1 77 ? -6.549 -1.355 17.443 1.00 0.00 77 LEU A C 3
ATOM 5064 O O . LEU A 1 77 ? -6.809 -1.076 18.597 1.00 0.00 77 LEU A O 3
ATOM 5080 N N . GLU A 1 78 ? -7.472 -1.766 16.617 1.00 0.00 78 GLU A N 3
ATOM 5081 C CA . GLU A 1 78 ? -8.885 -1.905 17.079 1.00 0.00 78 GLU A CA 3
ATOM 5082 C C . GLU A 1 78 ? -9.225 -3.375 17.342 1.00 0.00 78 GLU A C 3
ATOM 5083 O O . GLU A 1 78 ? -10.176 -3.685 18.032 1.00 0.00 78 GLU A O 3
ATOM 5095 N N . GLU A 1 79 ? -8.461 -4.286 16.795 1.00 0.00 79 GLU A N 3
ATOM 5096 C CA . GLU A 1 79 ? -8.747 -5.736 17.014 1.00 0.00 79 GLU A CA 3
ATOM 5097 C C . GLU A 1 79 ? -8.807 -6.047 18.514 1.00 0.00 79 GLU A C 3
ATOM 5098 O O . GLU A 1 79 ? -9.849 -6.381 19.046 1.00 0.00 79 GLU A O 3
ATOM 5110 N N . ASP A 1 80 ? -7.700 -5.940 19.197 1.00 0.00 80 ASP A N 3
ATOM 5111 C CA . ASP A 1 80 ? -7.693 -6.229 20.661 1.00 0.00 80 ASP A CA 3
ATOM 5112 C C . ASP A 1 80 ? -7.793 -4.928 21.468 1.00 0.00 80 ASP A C 3
ATOM 5113 O O . ASP A 1 80 ? -7.912 -4.948 22.677 1.00 0.00 80 ASP A O 3
ATOM 5122 N N . GLY A 1 81 ? -7.746 -3.796 20.812 1.00 0.00 81 GLY A N 3
ATOM 5123 C CA . GLY A 1 81 ? -7.840 -2.503 21.546 1.00 0.00 81 GLY A CA 3
ATOM 5124 C C . GLY A 1 81 ? -6.623 -2.340 22.456 1.00 0.00 81 GLY A C 3
ATOM 5125 O O . GLY A 1 81 ? -6.733 -2.376 23.668 1.00 0.00 81 GLY A O 3
ATOM 5129 N N . THR A 1 82 ? -5.463 -2.157 21.884 1.00 0.00 82 THR A N 3
ATOM 5130 C CA . THR A 1 82 ? -4.236 -1.988 22.717 1.00 0.00 82 THR A CA 3
ATOM 5131 C C . THR A 1 82 ? -3.327 -0.913 22.112 1.00 0.00 82 THR A C 3
ATOM 5132 O O . THR A 1 82 ? -3.362 -0.654 20.925 1.00 0.00 82 THR A O 3
ATOM 5143 N N . ALA A 1 83 ? -2.509 -0.292 22.920 1.00 0.00 83 ALA A N 3
ATOM 5144 C CA . ALA A 1 83 ? -1.592 0.762 22.395 1.00 0.00 83 ALA A CA 3
ATOM 5145 C C . ALA A 1 83 ? -0.250 0.138 22.002 1.00 0.00 83 ALA A C 3
ATOM 5146 O O . ALA A 1 83 ? 0.190 -0.829 22.596 1.00 0.00 83 ALA A O 3
ATOM 5153 N N . VAL A 1 84 ? 0.400 0.676 21.005 1.00 0.00 84 VAL A N 3
ATOM 5154 C CA . VAL A 1 84 ? 1.711 0.106 20.576 1.00 0.00 84 VAL A CA 3
ATOM 5155 C C . VAL A 1 84 ? 2.655 1.218 20.108 1.00 0.00 84 VAL A C 3
ATOM 5156 O O . VAL A 1 84 ? 2.235 2.198 19.527 1.00 0.00 84 VAL A O 3
ATOM 5169 N N . ASP A 1 85 ? 3.929 1.063 20.352 1.00 0.00 85 ASP A N 3
ATOM 5170 C CA . ASP A 1 85 ? 4.911 2.099 19.917 1.00 0.00 85 ASP A CA 3
ATOM 5171 C C . ASP A 1 85 ? 6.234 1.438 19.515 1.00 0.00 85 ASP A C 3
ATOM 5172 O O . ASP A 1 85 ? 7.273 2.068 19.499 1.00 0.00 85 ASP A O 3
ATOM 5181 N N . SER A 1 86 ? 6.204 0.169 19.195 1.00 0.00 86 SER A N 3
ATOM 5182 C CA . SER A 1 86 ? 7.460 -0.536 18.799 1.00 0.00 86 SER A CA 3
ATOM 5183 C C . SER A 1 86 ? 7.164 -1.587 17.723 1.00 0.00 86 SER A C 3
ATOM 5184 O O . SER A 1 86 ? 6.027 -1.819 17.365 1.00 0.00 86 SER A O 3
ATOM 5192 N N . GLU A 1 87 ? 8.185 -2.224 17.212 1.00 0.00 87 GLU A N 3
ATOM 5193 C CA . GLU A 1 87 ? 7.973 -3.265 16.159 1.00 0.00 87 GLU A CA 3
ATOM 5194 C C . GLU A 1 87 ? 7.177 -4.450 16.723 1.00 0.00 87 GLU A C 3
ATOM 5195 O O . GLU A 1 87 ? 6.720 -5.303 15.987 1.00 0.00 87 GLU A O 3
ATOM 5207 N N . ASP A 1 88 ? 7.008 -4.512 18.019 1.00 0.00 88 ASP A N 3
ATOM 5208 C CA . ASP A 1 88 ? 6.244 -5.644 18.625 1.00 0.00 88 ASP A CA 3
ATOM 5209 C C . ASP A 1 88 ? 4.781 -5.635 18.156 1.00 0.00 88 ASP A C 3
ATOM 5210 O O . ASP A 1 88 ? 4.046 -6.572 18.398 1.00 0.00 88 ASP A O 3
ATOM 5219 N N . PHE A 1 89 ? 4.351 -4.585 17.496 1.00 0.00 89 PHE A N 3
ATOM 5220 C CA . PHE A 1 89 ? 2.934 -4.515 17.015 1.00 0.00 89 PHE A CA 3
ATOM 5221 C C . PHE A 1 89 ? 2.509 -5.838 16.363 1.00 0.00 89 PHE A C 3
ATOM 5222 O O . PHE A 1 89 ? 1.782 -6.619 16.943 1.00 0.00 89 PHE A O 3
ATOM 5239 N N . PHE A 1 90 ? 2.952 -6.088 15.159 1.00 0.00 90 PHE A N 3
ATOM 5240 C CA . PHE A 1 90 ? 2.568 -7.355 14.466 1.00 0.00 90 PHE A CA 3
ATOM 5241 C C . PHE A 1 90 ? 2.904 -8.575 15.331 1.00 0.00 90 PHE A C 3
ATOM 5242 O O . PHE A 1 90 ? 2.331 -9.636 15.168 1.00 0.00 90 PHE A O 3
ATOM 5259 N N . GLN A 1 91 ? 3.823 -8.437 16.248 1.00 0.00 91 GLN A N 3
ATOM 5260 C CA . GLN A 1 91 ? 4.188 -9.592 17.121 1.00 0.00 91 GLN A CA 3
ATOM 5261 C C . GLN A 1 91 ? 3.246 -9.670 18.329 1.00 0.00 91 GLN A C 3
ATOM 5262 O O . GLN A 1 91 ? 3.207 -10.661 19.031 1.00 0.00 91 GLN A O 3
ATOM 5276 N N . LEU A 1 92 ? 2.491 -8.631 18.580 1.00 0.00 92 LEU A N 3
ATOM 5277 C CA . LEU A 1 92 ? 1.558 -8.644 19.745 1.00 0.00 92 LEU A CA 3
ATOM 5278 C C . LEU A 1 92 ? 0.204 -9.237 19.342 1.00 0.00 92 LEU A C 3
ATOM 5279 O O . LEU A 1 92 ? -0.475 -9.851 20.143 1.00 0.00 92 LEU A O 3
ATOM 5295 N N . LEU A 1 93 ? -0.197 -9.057 18.112 1.00 0.00 93 LEU A N 3
ATOM 5296 C CA . LEU A 1 93 ? -1.511 -9.612 17.662 1.00 0.00 93 LEU A CA 3
ATOM 5297 C C . LEU A 1 93 ? -1.289 -10.814 16.737 1.00 0.00 93 LEU A C 3
ATOM 5298 O O . LEU A 1 93 ? -0.211 -11.014 16.214 1.00 0.00 93 LEU A O 3
ATOM 5314 N N . GLU A 1 94 ? -2.309 -11.606 16.521 1.00 0.00 94 GLU A N 3
ATOM 5315 C CA . GLU A 1 94 ? -2.157 -12.782 15.614 1.00 0.00 94 GLU A CA 3
ATOM 5316 C C . GLU A 1 94 ? -1.879 -12.290 14.193 1.00 0.00 94 GLU A C 3
ATOM 5317 O O . GLU A 1 94 ? -1.888 -11.101 13.934 1.00 0.00 94 GLU A O 3
ATOM 5329 N N . ASP A 1 95 ? -1.624 -13.177 13.268 1.00 0.00 95 ASP A N 3
ATOM 5330 C CA . ASP A 1 95 ? -1.342 -12.714 11.878 1.00 0.00 95 ASP A CA 3
ATOM 5331 C C . ASP A 1 95 ? -2.591 -12.059 11.283 1.00 0.00 95 ASP A C 3
ATOM 5332 O O . ASP A 1 95 ? -3.638 -12.667 11.174 1.00 0.00 95 ASP A O 3
ATOM 5341 N N . ASP A 1 96 ? -2.476 -10.820 10.894 1.00 0.00 96 ASP A N 3
ATOM 5342 C CA . ASP A 1 96 ? -3.635 -10.099 10.295 1.00 0.00 96 ASP A CA 3
ATOM 5343 C C . ASP A 1 96 ? -3.153 -8.786 9.680 1.00 0.00 96 ASP A C 3
ATOM 5344 O O . ASP A 1 96 ? -2.002 -8.418 9.820 1.00 0.00 96 ASP A O 3
ATOM 5353 N N . THR A 1 97 ? -4.016 -8.058 9.021 1.00 0.00 97 THR A N 3
ATOM 5354 C CA . THR A 1 97 ? -3.576 -6.762 8.435 1.00 0.00 97 THR A CA 3
ATOM 5355 C C . THR A 1 97 ? -4.410 -5.618 9.011 1.00 0.00 97 THR A C 3
ATOM 5356 O O . THR A 1 97 ? -5.536 -5.390 8.616 1.00 0.00 97 THR A O 3
ATOM 5367 N N . CYS A 1 98 ? -3.848 -4.892 9.937 1.00 0.00 98 CYS A N 3
ATOM 5368 C CA . CYS A 1 98 ? -4.576 -3.744 10.547 1.00 0.00 98 CYS A CA 3
ATOM 5369 C C . CYS A 1 98 ? -3.590 -2.602 10.773 1.00 0.00 98 CYS A C 3
ATOM 5370 O O . CYS A 1 98 ? -2.495 -2.812 11.259 1.00 0.00 98 CYS A O 3
ATOM 5378 N N . LEU A 1 99 ? -3.947 -1.399 10.418 1.00 0.00 99 LEU A N 3
ATOM 5379 C CA . LEU A 1 99 ? -2.996 -0.273 10.613 1.00 0.00 99 LEU A CA 3
ATOM 5380 C C . LEU A 1 99 ? -3.717 0.995 11.071 1.00 0.00 99 LEU A C 3
ATOM 5381 O O . LEU A 1 99 ? -4.713 1.399 10.504 1.00 0.00 99 LEU A O 3
ATOM 5397 N N . MET A 1 100 ? -3.198 1.633 12.083 1.00 0.00 100 MET A N 3
ATOM 5398 C CA . MET A 1 100 ? -3.812 2.894 12.578 1.00 0.00 100 MET A CA 3
ATOM 5399 C C . MET A 1 100 ? -2.696 3.877 12.940 1.00 0.00 100 MET A C 3
ATOM 5400 O O . MET A 1 100 ? -1.733 3.518 13.588 1.00 0.00 100 MET A O 3
ATOM 5414 N N . VAL A 1 101 ? -2.810 5.108 12.519 1.00 0.00 101 VAL A N 3
ATOM 5415 C CA . VAL A 1 101 ? -1.739 6.098 12.837 1.00 0.00 101 VAL A CA 3
ATOM 5416 C C . VAL A 1 101 ? -2.353 7.460 13.164 1.00 0.00 101 VAL A C 3
ATOM 5417 O O . VAL A 1 101 ? -2.938 8.107 12.318 1.00 0.00 101 VAL A O 3
ATOM 5430 N N . LEU A 1 102 ? -2.220 7.898 14.386 1.00 0.00 102 LEU A N 3
ATOM 5431 C CA . LEU A 1 102 ? -2.791 9.221 14.772 1.00 0.00 102 LEU A CA 3
ATOM 5432 C C . LEU A 1 102 ? -1.912 9.896 15.829 1.00 0.00 102 LEU A C 3
ATOM 5433 O O . LEU A 1 102 ? -0.953 9.326 16.313 1.00 0.00 102 LEU A O 3
ATOM 5449 N N . GLN A 1 103 ? -2.238 11.107 16.195 1.00 0.00 103 GLN A N 3
ATOM 5450 C CA . GLN A 1 103 ? -1.432 11.824 17.224 1.00 0.00 103 GLN A CA 3
ATOM 5451 C C . GLN A 1 103 ? -1.823 11.341 18.624 1.00 0.00 103 GLN A C 3
ATOM 5452 O O . GLN A 1 103 ? -2.716 10.532 18.778 1.00 0.00 103 GLN A O 3
ATOM 5466 N N . SER A 1 104 ? -1.151 11.824 19.639 1.00 0.00 104 SER A N 3
ATOM 5467 C CA . SER A 1 104 ? -1.470 11.392 21.039 1.00 0.00 104 SER A CA 3
ATOM 5468 C C . SER A 1 104 ? -2.985 11.369 21.273 1.00 0.00 104 SER A C 3
ATOM 5469 O O . SER A 1 104 ? -3.752 11.914 20.504 1.00 0.00 104 SER A O 3
ATOM 5477 N N . GLY A 1 105 ? -3.418 10.733 22.328 1.00 0.00 105 GLY A N 3
ATOM 5478 C CA . GLY A 1 105 ? -4.882 10.660 22.610 1.00 0.00 105 GLY A CA 3
ATOM 5479 C C . GLY A 1 105 ? -5.458 9.410 21.943 1.00 0.00 105 GLY A C 3
ATOM 5480 O O . GLY A 1 105 ? -6.016 9.471 20.863 1.00 0.00 105 GLY A O 3
ATOM 5484 N N . GLN A 1 106 ? -5.319 8.275 22.573 1.00 0.00 106 GLN A N 3
ATOM 5485 C CA . GLN A 1 106 ? -5.847 7.012 21.980 1.00 0.00 106 GLN A CA 3
ATOM 5486 C C . GLN A 1 106 ? -7.356 6.899 22.211 1.00 0.00 106 GLN A C 3
ATOM 5487 O O . GLN A 1 106 ? -7.845 7.127 23.301 1.00 0.00 106 GLN A O 3
ATOM 5501 N N . SER A 1 107 ? -8.093 6.542 21.194 1.00 0.00 107 SER A N 3
ATOM 5502 C CA . SER A 1 107 ? -9.570 6.407 21.351 1.00 0.00 107 SER A CA 3
ATOM 5503 C C . SER A 1 107 ? -10.073 5.185 20.579 1.00 0.00 107 SER A C 3
ATOM 5504 O O . SER A 1 107 ? -9.675 4.940 19.456 1.00 0.00 107 SER A O 3
ATOM 5512 N N . TRP A 1 108 ? -10.946 4.417 21.173 1.00 0.00 108 TRP A N 3
ATOM 5513 C CA . TRP A 1 108 ? -11.484 3.211 20.479 1.00 0.00 108 TRP A CA 3
ATOM 5514 C C . TRP A 1 108 ? -13.013 3.269 20.429 1.00 0.00 108 TRP A C 3
ATOM 5515 O O . TRP A 1 108 ? -13.645 3.928 21.231 1.00 0.00 108 TRP A O 3
ATOM 5536 N N . SER A 1 109 ? -13.612 2.581 19.494 1.00 0.00 109 SER A N 3
ATOM 5537 C CA . SER A 1 109 ? -15.099 2.592 19.390 1.00 0.00 109 SER A CA 3
ATOM 5538 C C . SER A 1 109 ? -15.687 1.359 20.095 1.00 0.00 109 SER A C 3
ATOM 5539 O O . SER A 1 109 ? -15.167 0.270 19.963 1.00 0.00 109 SER A O 3
ATOM 5547 N N . PRO A 1 110 ? -16.755 1.573 20.824 1.00 0.00 110 PRO A N 3
ATOM 5548 C CA . PRO A 1 110 ? -17.407 0.454 21.551 1.00 0.00 110 PRO A CA 3
ATOM 5549 C C . PRO A 1 110 ? -18.156 -0.458 20.574 1.00 0.00 110 PRO A C 3
ATOM 5550 O O . PRO A 1 110 ? -19.071 -0.035 19.894 1.00 0.00 110 PRO A O 3
ATOM 5561 N N . THR A 1 111 ? -17.772 -1.705 20.500 1.00 0.00 111 THR A N 3
ATOM 5562 C CA . THR A 1 111 ? -18.462 -2.644 19.568 1.00 0.00 111 THR A CA 3
ATOM 5563 C C . THR A 1 111 ? -19.773 -3.132 20.190 1.00 0.00 111 THR A C 3
ATOM 5564 O O . THR A 1 111 ? -19.915 -3.182 21.397 1.00 0.00 111 THR A O 3
ATOM 5575 N N . ARG A 1 112 ? -20.733 -3.491 19.377 1.00 0.00 112 ARG A N 3
ATOM 5576 C CA . ARG A 1 112 ? -22.036 -3.975 19.923 1.00 0.00 112 ARG A CA 3
ATOM 5577 C C . ARG A 1 112 ? -21.813 -5.162 20.867 1.00 0.00 112 ARG A C 3
ATOM 5578 O O . ARG A 1 112 ? -20.876 -5.921 20.712 1.00 0.00 112 ARG A O 3
ATOM 5599 N N . SER A 1 113 ? -22.668 -5.326 21.842 1.00 0.00 113 SER A N 3
ATOM 5600 C CA . SER A 1 113 ? -22.507 -6.463 22.795 1.00 0.00 113 SER A CA 3
ATOM 5601 C C . SER A 1 113 ? -23.855 -6.808 23.438 1.00 0.00 113 SER A C 3
ATOM 5602 O O . SER A 1 113 ? -24.904 -6.549 22.879 1.00 0.00 113 SER A O 3
ATOM 5610 N N . GLY A 1 114 ? -23.833 -7.391 24.608 1.00 0.00 114 GLY A N 3
ATOM 5611 C CA . GLY A 1 114 ? -25.110 -7.754 25.287 1.00 0.00 114 GLY A CA 3
ATOM 5612 C C . GLY A 1 114 ? -25.846 -6.483 25.712 1.00 0.00 114 GLY A C 3
ATOM 5613 O O . GLY A 1 114 ? -25.321 -5.664 26.441 1.00 0.00 114 GLY A O 3
ATOM 5617 N N . VAL A 1 115 ? -27.063 -6.314 25.261 1.00 0.00 115 VAL A N 3
ATOM 5618 C CA . VAL A 1 115 ? -27.848 -5.097 25.636 1.00 0.00 115 VAL A CA 3
ATOM 5619 C C . VAL A 1 115 ? -27.048 -3.826 25.329 1.00 0.00 115 VAL A C 3
ATOM 5620 O O . VAL A 1 115 ? -26.412 -3.258 26.196 1.00 0.00 115 VAL A O 3
ATOM 5633 N N . LEU A 1 116 ? -27.077 -3.377 24.102 1.00 0.00 116 LEU A N 3
ATOM 5634 C CA . LEU A 1 116 ? -26.322 -2.142 23.741 1.00 0.00 116 LEU A CA 3
ATOM 5635 C C . LEU A 1 116 ? -27.294 -0.985 23.486 1.00 0.00 116 LEU A C 3
ATOM 5636 O O . LEU A 1 116 ? -27.013 -0.084 22.720 1.00 0.00 116 LEU A O 3
ATOM 5652 N N . HIS A 1 117 ? -28.433 -1.005 24.125 1.00 0.00 117 HIS A N 3
ATOM 5653 C CA . HIS A 1 117 ? -29.425 0.091 23.923 1.00 0.00 117 HIS A CA 3
ATOM 5654 C C . HIS A 1 117 ? -29.865 0.659 25.275 1.00 0.00 117 HIS A C 3
ATOM 5655 O O . HIS A 1 117 ? -30.449 -0.030 26.088 1.00 0.00 117 HIS A O 3
ATOM 5669 N N . HIS A 1 118 ? -29.588 1.912 25.519 1.00 0.00 118 HIS A N 3
ATOM 5670 C CA . HIS A 1 118 ? -29.987 2.528 26.818 1.00 0.00 118 HIS A CA 3
ATOM 5671 C C . HIS A 1 118 ? -31.364 3.185 26.691 1.00 0.00 118 HIS A C 3
ATOM 5672 O O . HIS A 1 118 ? -31.662 3.839 25.711 1.00 0.00 118 HIS A O 3
ATOM 5686 N N . HIS A 1 119 ? -32.205 3.017 27.677 1.00 0.00 119 HIS A N 3
ATOM 5687 C CA . HIS A 1 119 ? -33.565 3.632 27.616 1.00 0.00 119 HIS A CA 3
ATOM 5688 C C . HIS A 1 119 ? -33.971 4.157 28.997 1.00 0.00 119 HIS A C 3
ATOM 5689 O O . HIS A 1 119 ? -33.374 3.818 30.000 1.00 0.00 119 HIS A O 3
ATOM 5703 N N . HIS A 1 120 ? -34.982 4.982 29.054 1.00 0.00 120 HIS A N 3
ATOM 5704 C CA . HIS A 1 120 ? -35.429 5.531 30.367 1.00 0.00 120 HIS A CA 3
ATOM 5705 C C . HIS A 1 120 ? -36.958 5.500 30.463 1.00 0.00 120 HIS A C 3
ATOM 5706 O O . HIS A 1 120 ? -37.653 5.685 29.483 1.00 0.00 120 HIS A O 3
ATOM 5720 N N . HIS A 1 121 ? -37.483 5.267 31.636 1.00 0.00 121 HIS A N 3
ATOM 5721 C CA . HIS A 1 121 ? -38.966 5.222 31.797 1.00 0.00 121 HIS A CA 3
ATOM 5722 C C . HIS A 1 121 ? -39.354 5.583 33.234 1.00 0.00 121 HIS A C 3
ATOM 5723 O O . HIS A 1 121 ? -38.520 5.957 34.037 1.00 0.00 121 HIS A O 3
ATOM 5737 N N . HIS A 1 122 ? -40.614 5.475 33.563 1.00 0.00 122 HIS A N 3
ATOM 5738 C CA . HIS A 1 122 ? -41.058 5.812 34.949 1.00 0.00 122 HIS A CA 3
ATOM 5739 C C . HIS A 1 122 ? -42.429 5.191 35.232 1.00 0.00 122 HIS A C 3
ATOM 5740 O O . HIS A 1 122 ? -42.751 4.202 34.595 1.00 0.00 122 HIS A O 3
ATOM 5755 N N . MET A 1 1 ? 18.053 -80.596 30.955 1.00 0.00 1 MET A N 4
ATOM 5756 C CA . MET A 1 1 ? 16.947 -80.835 29.985 1.00 0.00 1 MET A CA 4
ATOM 5757 C C . MET A 1 1 ? 16.057 -81.985 30.470 1.00 0.00 1 MET A C 4
ATOM 5758 O O . MET A 1 1 ? 16.502 -83.103 30.628 1.00 0.00 1 MET A O 4
ATOM 5771 N N . GLU A 1 2 ? 14.800 -81.712 30.704 1.00 0.00 2 GLU A N 4
ATOM 5772 C CA . GLU A 1 2 ? 13.877 -82.786 31.178 1.00 0.00 2 GLU A CA 4
ATOM 5773 C C . GLU A 1 2 ? 12.423 -82.322 31.059 1.00 0.00 2 GLU A C 4
ATOM 5774 O O . GLU A 1 2 ? 11.649 -82.866 30.294 1.00 0.00 2 GLU A O 4
ATOM 5786 N N . TYR A 1 3 ? 12.047 -81.319 31.807 1.00 0.00 3 TYR A N 4
ATOM 5787 C CA . TYR A 1 3 ? 10.642 -80.819 31.735 1.00 0.00 3 TYR A CA 4
ATOM 5788 C C . TYR A 1 3 ? 10.620 -79.398 31.163 1.00 0.00 3 TYR A C 4
ATOM 5789 O O . TYR A 1 3 ? 9.700 -79.014 30.466 1.00 0.00 3 TYR A O 4
ATOM 5807 N N . LEU A 1 4 ? 11.623 -78.615 31.454 1.00 0.00 4 LEU A N 4
ATOM 5808 C CA . LEU A 1 4 ? 11.662 -77.218 30.928 1.00 0.00 4 LEU A CA 4
ATOM 5809 C C . LEU A 1 4 ? 11.812 -77.233 29.403 1.00 0.00 4 LEU A C 4
ATOM 5810 O O . LEU A 1 4 ? 12.861 -77.549 28.876 1.00 0.00 4 LEU A O 4
ATOM 5826 N N . SER A 1 5 ? 10.768 -76.895 28.693 1.00 0.00 5 SER A N 4
ATOM 5827 C CA . SER A 1 5 ? 10.847 -76.890 27.204 1.00 0.00 5 SER A CA 4
ATOM 5828 C C . SER A 1 5 ? 11.295 -75.513 26.704 1.00 0.00 5 SER A C 4
ATOM 5829 O O . SER A 1 5 ? 10.511 -74.751 26.171 1.00 0.00 5 SER A O 4
ATOM 5837 N N . ALA A 1 6 ? 12.549 -75.191 26.869 1.00 0.00 6 ALA A N 4
ATOM 5838 C CA . ALA A 1 6 ? 13.051 -73.864 26.403 1.00 0.00 6 ALA A CA 4
ATOM 5839 C C . ALA A 1 6 ? 14.576 -73.911 26.230 1.00 0.00 6 ALA A C 4
ATOM 5840 O O . ALA A 1 6 ? 15.111 -74.855 25.682 1.00 0.00 6 ALA A O 4
ATOM 5847 N N . LEU A 1 7 ? 15.283 -72.908 26.688 1.00 0.00 7 LEU A N 4
ATOM 5848 C CA . LEU A 1 7 ? 16.767 -72.911 26.540 1.00 0.00 7 LEU A CA 4
ATOM 5849 C C . LEU A 1 7 ? 17.435 -72.681 27.900 1.00 0.00 7 LEU A C 4
ATOM 5850 O O . LEU A 1 7 ? 18.118 -73.543 28.419 1.00 0.00 7 LEU A O 4
ATOM 5866 N N . ASN A 1 8 ? 17.234 -71.528 28.486 1.00 0.00 8 ASN A N 4
ATOM 5867 C CA . ASN A 1 8 ? 17.851 -71.242 29.817 1.00 0.00 8 ASN A CA 4
ATOM 5868 C C . ASN A 1 8 ? 17.481 -69.827 30.288 1.00 0.00 8 ASN A C 4
ATOM 5869 O O . ASN A 1 8 ? 16.933 -69.663 31.360 1.00 0.00 8 ASN A O 4
ATOM 5880 N N . PRO A 1 9 ? 17.786 -68.843 29.474 1.00 0.00 9 PRO A N 4
ATOM 5881 C CA . PRO A 1 9 ? 17.463 -67.441 29.838 1.00 0.00 9 PRO A CA 4
ATOM 5882 C C . PRO A 1 9 ? 15.959 -67.185 29.695 1.00 0.00 9 PRO A C 4
ATOM 5883 O O . PRO A 1 9 ? 15.368 -67.464 28.671 1.00 0.00 9 PRO A O 4
ATOM 5894 N N . SER A 1 10 ? 15.340 -66.657 30.716 1.00 0.00 10 SER A N 4
ATOM 5895 C CA . SER A 1 10 ? 13.875 -66.383 30.644 1.00 0.00 10 SER A CA 4
ATOM 5896 C C . SER A 1 10 ? 13.609 -65.142 29.788 1.00 0.00 10 SER A C 4
ATOM 5897 O O . SER A 1 10 ? 12.746 -65.139 28.933 1.00 0.00 10 SER A O 4
ATOM 5905 N N . ASP A 1 11 ? 14.345 -64.085 30.014 1.00 0.00 11 ASP A N 4
ATOM 5906 C CA . ASP A 1 11 ? 14.138 -62.843 29.218 1.00 0.00 11 ASP A CA 4
ATOM 5907 C C . ASP A 1 11 ? 15.096 -62.811 28.025 1.00 0.00 11 ASP A C 4
ATOM 5908 O O . ASP A 1 11 ? 16.185 -63.348 28.077 1.00 0.00 11 ASP A O 4
ATOM 5917 N N . LEU A 1 12 ? 14.700 -62.184 26.949 1.00 0.00 12 LEU A N 4
ATOM 5918 C CA . LEU A 1 12 ? 15.586 -62.115 25.750 1.00 0.00 12 LEU A CA 4
ATOM 5919 C C . LEU A 1 12 ? 15.808 -60.657 25.341 1.00 0.00 12 LEU A C 4
ATOM 5920 O O . LEU A 1 12 ? 14.892 -59.973 24.925 1.00 0.00 12 LEU A O 4
ATOM 5936 N N . LEU A 1 13 ? 17.016 -60.175 25.455 1.00 0.00 13 LEU A N 4
ATOM 5937 C CA . LEU A 1 13 ? 17.299 -58.760 25.073 1.00 0.00 13 LEU A CA 4
ATOM 5938 C C . LEU A 1 13 ? 18.467 -58.702 24.085 1.00 0.00 13 LEU A C 4
ATOM 5939 O O . LEU A 1 13 ? 19.334 -59.554 24.082 1.00 0.00 13 LEU A O 4
ATOM 5955 N N . ARG A 1 14 ? 18.496 -57.699 23.244 1.00 0.00 14 ARG A N 4
ATOM 5956 C CA . ARG A 1 14 ? 19.608 -57.582 22.254 1.00 0.00 14 ARG A CA 4
ATOM 5957 C C . ARG A 1 14 ? 19.524 -56.242 21.516 1.00 0.00 14 ARG A C 4
ATOM 5958 O O . ARG A 1 14 ? 20.526 -55.620 21.222 1.00 0.00 14 ARG A O 4
ATOM 5979 N N . SER A 1 15 ? 18.332 -55.793 21.213 1.00 0.00 15 SER A N 4
ATOM 5980 C CA . SER A 1 15 ? 18.179 -54.495 20.491 1.00 0.00 15 SER A CA 4
ATOM 5981 C C . SER A 1 15 ? 18.914 -53.375 21.235 1.00 0.00 15 SER A C 4
ATOM 5982 O O . SER A 1 15 ? 18.539 -52.991 22.326 1.00 0.00 15 SER A O 4
ATOM 5990 N N . VAL A 1 16 ? 19.959 -52.850 20.651 1.00 0.00 16 VAL A N 4
ATOM 5991 C CA . VAL A 1 16 ? 20.721 -51.756 21.320 1.00 0.00 16 VAL A CA 4
ATOM 5992 C C . VAL A 1 16 ? 20.044 -50.408 21.060 1.00 0.00 16 VAL A C 4
ATOM 5993 O O . VAL A 1 16 ? 19.547 -50.149 19.980 1.00 0.00 16 VAL A O 4
ATOM 6006 N N . SER A 1 17 ? 20.021 -49.546 22.042 1.00 0.00 17 SER A N 4
ATOM 6007 C CA . SER A 1 17 ? 19.377 -48.214 21.855 1.00 0.00 17 SER A CA 4
ATOM 6008 C C . SER A 1 17 ? 20.429 -47.168 21.475 1.00 0.00 17 SER A C 4
ATOM 6009 O O . SER A 1 17 ? 21.153 -46.670 22.314 1.00 0.00 17 SER A O 4
ATOM 6017 N N . ASN A 1 18 ? 20.514 -46.831 20.214 1.00 0.00 18 ASN A N 4
ATOM 6018 C CA . ASN A 1 18 ? 21.518 -45.816 19.778 1.00 0.00 18 ASN A CA 4
ATOM 6019 C C . ASN A 1 18 ? 20.811 -44.564 19.250 1.00 0.00 18 ASN A C 4
ATOM 6020 O O . ASN A 1 18 ? 20.496 -44.460 18.082 1.00 0.00 18 ASN A O 4
ATOM 6031 N N . ILE A 1 19 ? 20.562 -43.610 20.109 1.00 0.00 19 ILE A N 4
ATOM 6032 C CA . ILE A 1 19 ? 19.875 -42.360 19.664 1.00 0.00 19 ILE A CA 4
ATOM 6033 C C . ILE A 1 19 ? 20.814 -41.527 18.786 1.00 0.00 19 ILE A C 4
ATOM 6034 O O . ILE A 1 19 ? 22.011 -41.494 18.998 1.00 0.00 19 ILE A O 4
ATOM 6050 N N . SER A 1 20 ? 20.279 -40.853 17.803 1.00 0.00 20 SER A N 4
ATOM 6051 C CA . SER A 1 20 ? 21.136 -40.018 16.912 1.00 0.00 20 SER A CA 4
ATOM 6052 C C . SER A 1 20 ? 20.384 -38.757 16.482 1.00 0.00 20 SER A C 4
ATOM 6053 O O . SER A 1 20 ? 19.571 -38.785 15.581 1.00 0.00 20 SER A O 4
ATOM 6061 N N . SER A 1 21 ? 20.649 -37.649 17.123 1.00 0.00 21 SER A N 4
ATOM 6062 C CA . SER A 1 21 ? 19.949 -36.386 16.754 1.00 0.00 21 SER A CA 4
ATOM 6063 C C . SER A 1 21 ? 20.603 -35.758 15.522 1.00 0.00 21 SER A C 4
ATOM 6064 O O . SER A 1 21 ? 21.615 -36.228 15.037 1.00 0.00 21 SER A O 4
ATOM 6072 N N . GLU A 1 22 ? 20.033 -34.700 15.009 1.00 0.00 22 GLU A N 4
ATOM 6073 C CA . GLU A 1 22 ? 20.620 -34.039 13.807 1.00 0.00 22 GLU A CA 4
ATOM 6074 C C . GLU A 1 22 ? 20.156 -32.581 13.725 1.00 0.00 22 GLU A C 4
ATOM 6075 O O . GLU A 1 22 ? 19.077 -32.292 13.244 1.00 0.00 22 GLU A O 4
ATOM 6087 N N . PHE A 1 23 ? 20.961 -31.666 14.192 1.00 0.00 23 PHE A N 4
ATOM 6088 C CA . PHE A 1 23 ? 20.567 -30.227 14.141 1.00 0.00 23 PHE A CA 4
ATOM 6089 C C . PHE A 1 23 ? 20.595 -29.721 12.696 1.00 0.00 23 PHE A C 4
ATOM 6090 O O . PHE A 1 23 ? 20.945 -30.443 11.784 1.00 0.00 23 PHE A O 4
ATOM 6107 N N . GLY A 1 24 ? 20.228 -28.485 12.485 1.00 0.00 24 GLY A N 4
ATOM 6108 C CA . GLY A 1 24 ? 20.233 -27.930 11.101 1.00 0.00 24 GLY A CA 4
ATOM 6109 C C . GLY A 1 24 ? 20.743 -26.488 11.130 1.00 0.00 24 GLY A C 4
ATOM 6110 O O . GLY A 1 24 ? 20.454 -25.736 12.040 1.00 0.00 24 GLY A O 4
ATOM 6114 N N . ARG A 1 25 ? 21.500 -26.098 10.139 1.00 0.00 25 ARG A N 4
ATOM 6115 C CA . ARG A 1 25 ? 22.030 -24.704 10.106 1.00 0.00 25 ARG A CA 4
ATOM 6116 C C . ARG A 1 25 ? 22.067 -24.186 8.666 1.00 0.00 25 ARG A C 4
ATOM 6117 O O . ARG A 1 25 ? 22.972 -24.485 7.913 1.00 0.00 25 ARG A O 4
ATOM 6138 N N . ARG A 1 26 ? 21.087 -23.412 8.280 1.00 0.00 26 ARG A N 4
ATOM 6139 C CA . ARG A 1 26 ? 21.063 -22.873 6.888 1.00 0.00 26 ARG A CA 4
ATOM 6140 C C . ARG A 1 26 ? 21.825 -21.547 6.820 1.00 0.00 26 ARG A C 4
ATOM 6141 O O . ARG A 1 26 ? 21.739 -20.725 7.713 1.00 0.00 26 ARG A O 4
ATOM 6162 N N . VAL A 1 27 ? 22.568 -21.332 5.767 1.00 0.00 27 VAL A N 4
ATOM 6163 C CA . VAL A 1 27 ? 23.336 -20.058 5.641 1.00 0.00 27 VAL A CA 4
ATOM 6164 C C . VAL A 1 27 ? 22.981 -19.353 4.330 1.00 0.00 27 VAL A C 4
ATOM 6165 O O . VAL A 1 27 ? 23.732 -19.383 3.373 1.00 0.00 27 VAL A O 4
ATOM 6178 N N . TRP A 1 28 ? 21.842 -18.715 4.279 1.00 0.00 28 TRP A N 4
ATOM 6179 C CA . TRP A 1 28 ? 21.434 -18.006 3.033 1.00 0.00 28 TRP A CA 4
ATOM 6180 C C . TRP A 1 28 ? 20.508 -16.836 3.370 1.00 0.00 28 TRP A C 4
ATOM 6181 O O . TRP A 1 28 ? 19.346 -16.824 3.011 1.00 0.00 28 TRP A O 4
ATOM 6202 N N . THR A 1 29 ? 21.014 -15.846 4.059 1.00 0.00 29 THR A N 4
ATOM 6203 C CA . THR A 1 29 ? 20.163 -14.675 4.422 1.00 0.00 29 THR A CA 4
ATOM 6204 C C . THR A 1 29 ? 20.553 -13.456 3.576 1.00 0.00 29 THR A C 4
ATOM 6205 O O . THR A 1 29 ? 20.520 -12.334 4.040 1.00 0.00 29 THR A O 4
ATOM 6216 N N . SER A 1 30 ? 20.919 -13.673 2.342 1.00 0.00 30 SER A N 4
ATOM 6217 C CA . SER A 1 30 ? 21.310 -12.530 1.465 1.00 0.00 30 SER A CA 4
ATOM 6218 C C . SER A 1 30 ? 20.280 -12.344 0.349 1.00 0.00 30 SER A C 4
ATOM 6219 O O . SER A 1 30 ? 20.620 -12.288 -0.818 1.00 0.00 30 SER A O 4
ATOM 6227 N N . ALA A 1 31 ? 19.024 -12.246 0.696 1.00 0.00 31 ALA A N 4
ATOM 6228 C CA . ALA A 1 31 ? 17.970 -12.063 -0.344 1.00 0.00 31 ALA A CA 4
ATOM 6229 C C . ALA A 1 31 ? 16.755 -11.347 0.256 1.00 0.00 31 ALA A C 4
ATOM 6230 O O . ALA A 1 31 ? 16.521 -11.421 1.447 1.00 0.00 31 ALA A O 4
ATOM 6237 N N . PRO A 1 32 ? 16.016 -10.675 -0.591 1.00 0.00 32 PRO A N 4
ATOM 6238 C CA . PRO A 1 32 ? 14.811 -9.941 -0.129 1.00 0.00 32 PRO A CA 4
ATOM 6239 C C . PRO A 1 32 ? 13.687 -10.923 0.218 1.00 0.00 32 PRO A C 4
ATOM 6240 O O . PRO A 1 32 ? 13.606 -11.995 -0.351 1.00 0.00 32 PRO A O 4
ATOM 6251 N N . PRO A 1 33 ? 12.851 -10.527 1.145 1.00 0.00 33 PRO A N 4
ATOM 6252 C CA . PRO A 1 33 ? 11.722 -11.391 1.567 1.00 0.00 33 PRO A CA 4
ATOM 6253 C C . PRO A 1 33 ? 10.633 -11.417 0.487 1.00 0.00 33 PRO A C 4
ATOM 6254 O O . PRO A 1 33 ? 10.628 -10.591 -0.404 1.00 0.00 33 PRO A O 4
ATOM 6265 N N . PRO A 1 34 ? 9.740 -12.367 0.604 1.00 0.00 34 PRO A N 4
ATOM 6266 C CA . PRO A 1 34 ? 8.633 -12.494 -0.376 1.00 0.00 34 PRO A CA 4
ATOM 6267 C C . PRO A 1 34 ? 7.607 -11.378 -0.170 1.00 0.00 34 PRO A C 4
ATOM 6268 O O . PRO A 1 34 ? 7.078 -11.199 0.909 1.00 0.00 34 PRO A O 4
ATOM 6279 N N . GLN A 1 35 ? 7.323 -10.622 -1.199 1.00 0.00 35 GLN A N 4
ATOM 6280 C CA . GLN A 1 35 ? 6.332 -9.515 -1.066 1.00 0.00 35 GLN A CA 4
ATOM 6281 C C . GLN A 1 35 ? 4.948 -10.077 -0.729 1.00 0.00 35 GLN A C 4
ATOM 6282 O O . GLN A 1 35 ? 4.550 -11.112 -1.227 1.00 0.00 35 GLN A O 4
ATOM 6296 N N . ARG A 1 36 ? 4.214 -9.400 0.114 1.00 0.00 36 ARG A N 4
ATOM 6297 C CA . ARG A 1 36 ? 2.853 -9.892 0.484 1.00 0.00 36 ARG A CA 4
ATOM 6298 C C . ARG A 1 36 ? 1.858 -8.724 0.495 1.00 0.00 36 ARG A C 4
ATOM 6299 O O . ARG A 1 36 ? 2.155 -7.668 1.018 1.00 0.00 36 ARG A O 4
ATOM 6320 N N . PRO A 1 37 ? 0.703 -8.947 -0.084 1.00 0.00 37 PRO A N 4
ATOM 6321 C CA . PRO A 1 37 ? -0.335 -7.885 -0.132 1.00 0.00 37 PRO A CA 4
ATOM 6322 C C . PRO A 1 37 ? -0.960 -7.685 1.251 1.00 0.00 37 PRO A C 4
ATOM 6323 O O . PRO A 1 37 ? -1.509 -8.602 1.831 1.00 0.00 37 PRO A O 4
ATOM 6334 N N . PHE A 1 38 ? -0.882 -6.494 1.780 1.00 0.00 38 PHE A N 4
ATOM 6335 C CA . PHE A 1 38 ? -1.474 -6.231 3.125 1.00 0.00 38 PHE A CA 4
ATOM 6336 C C . PHE A 1 38 ? -2.517 -5.114 3.036 1.00 0.00 38 PHE A C 4
ATOM 6337 O O . PHE A 1 38 ? -2.234 -4.026 2.574 1.00 0.00 38 PHE A O 4
ATOM 6354 N N . ARG A 1 39 ? -3.719 -5.374 3.475 1.00 0.00 39 ARG A N 4
ATOM 6355 C CA . ARG A 1 39 ? -4.779 -4.326 3.415 1.00 0.00 39 ARG A CA 4
ATOM 6356 C C . ARG A 1 39 ? -4.630 -3.358 4.593 1.00 0.00 39 ARG A C 4
ATOM 6357 O O . ARG A 1 39 ? -4.835 -3.720 5.737 1.00 0.00 39 ARG A O 4
ATOM 6378 N N . VAL A 1 40 ? -4.273 -2.130 4.318 1.00 0.00 40 VAL A N 4
ATOM 6379 C CA . VAL A 1 40 ? -4.106 -1.133 5.415 1.00 0.00 40 VAL A CA 4
ATOM 6380 C C . VAL A 1 40 ? -5.335 -0.222 5.485 1.00 0.00 40 VAL A C 4
ATOM 6381 O O . VAL A 1 40 ? -5.991 0.026 4.492 1.00 0.00 40 VAL A O 4
ATOM 6394 N N . CYS A 1 41 ? -5.652 0.278 6.650 1.00 0.00 41 CYS A N 4
ATOM 6395 C CA . CYS A 1 41 ? -6.841 1.172 6.782 1.00 0.00 41 CYS A CA 4
ATOM 6396 C C . CYS A 1 41 ? -6.518 2.353 7.700 1.00 0.00 41 CYS A C 4
ATOM 6397 O O . CYS A 1 41 ? -5.492 2.384 8.351 1.00 0.00 41 CYS A O 4
ATOM 6405 N N . ASP A 1 42 ? -7.389 3.326 7.757 1.00 0.00 42 ASP A N 4
ATOM 6406 C CA . ASP A 1 42 ? -7.140 4.506 8.634 1.00 0.00 42 ASP A CA 4
ATOM 6407 C C . ASP A 1 42 ? -8.159 4.537 9.777 1.00 0.00 42 ASP A C 4
ATOM 6408 O O . ASP A 1 42 ? -9.032 3.695 9.855 1.00 0.00 42 ASP A O 4
ATOM 6417 N N . HIS A 1 43 ? -8.036 5.486 10.672 1.00 0.00 43 HIS A N 4
ATOM 6418 C CA . HIS A 1 43 ? -8.978 5.574 11.835 1.00 0.00 43 HIS A CA 4
ATOM 6419 C C . HIS A 1 43 ? -10.408 5.152 11.450 1.00 0.00 43 HIS A C 4
ATOM 6420 O O . HIS A 1 43 ? -10.778 4.007 11.616 1.00 0.00 43 HIS A O 4
ATOM 6434 N N . LYS A 1 44 ? -11.223 6.052 10.952 1.00 0.00 44 LYS A N 4
ATOM 6435 C CA . LYS A 1 44 ? -12.616 5.651 10.588 1.00 0.00 44 LYS A CA 4
ATOM 6436 C C . LYS A 1 44 ? -12.716 5.235 9.113 1.00 0.00 44 LYS A C 4
ATOM 6437 O O . LYS A 1 44 ? -12.905 4.075 8.802 1.00 0.00 44 LYS A O 4
ATOM 6456 N N . ARG A 1 45 ? -12.595 6.170 8.203 1.00 0.00 45 ARG A N 4
ATOM 6457 C CA . ARG A 1 45 ? -12.690 5.815 6.754 1.00 0.00 45 ARG A CA 4
ATOM 6458 C C . ARG A 1 45 ? -11.930 6.822 5.882 1.00 0.00 45 ARG A C 4
ATOM 6459 O O . ARG A 1 45 ? -12.155 6.907 4.691 1.00 0.00 45 ARG A O 4
ATOM 6480 N N . THR A 1 46 ? -11.046 7.596 6.456 1.00 0.00 46 THR A N 4
ATOM 6481 C CA . THR A 1 46 ? -10.297 8.605 5.641 1.00 0.00 46 THR A CA 4
ATOM 6482 C C . THR A 1 46 ? -9.638 7.942 4.427 1.00 0.00 46 THR A C 4
ATOM 6483 O O . THR A 1 46 ? -9.976 8.229 3.295 1.00 0.00 46 THR A O 4
ATOM 6494 N N . ILE A 1 47 ? -8.701 7.058 4.648 1.00 0.00 47 ILE A N 4
ATOM 6495 C CA . ILE A 1 47 ? -8.024 6.384 3.501 1.00 0.00 47 ILE A CA 4
ATOM 6496 C C . ILE A 1 47 ? -7.906 4.879 3.763 1.00 0.00 47 ILE A C 4
ATOM 6497 O O . ILE A 1 47 ? -7.458 4.457 4.811 1.00 0.00 47 ILE A O 4
ATOM 6513 N N . ARG A 1 48 ? -8.303 4.070 2.818 1.00 0.00 48 ARG A N 4
ATOM 6514 C CA . ARG A 1 48 ? -8.215 2.591 3.012 1.00 0.00 48 ARG A CA 4
ATOM 6515 C C . ARG A 1 48 ? -7.703 1.917 1.736 1.00 0.00 48 ARG A C 4
ATOM 6516 O O . ARG A 1 48 ? -8.441 1.720 0.790 1.00 0.00 48 ARG A O 4
ATOM 6537 N N . LYS A 1 49 ? -6.446 1.561 1.704 1.00 0.00 49 LYS A N 4
ATOM 6538 C CA . LYS A 1 49 ? -5.887 0.898 0.489 1.00 0.00 49 LYS A CA 4
ATOM 6539 C C . LYS A 1 49 ? -4.926 -0.223 0.896 1.00 0.00 49 LYS A C 4
ATOM 6540 O O . LYS A 1 49 ? -4.229 -0.128 1.887 1.00 0.00 49 LYS A O 4
ATOM 6559 N N . GLY A 1 50 ? -4.886 -1.285 0.136 1.00 0.00 50 GLY A N 4
ATOM 6560 C CA . GLY A 1 50 ? -3.971 -2.414 0.474 1.00 0.00 50 GLY A CA 4
ATOM 6561 C C . GLY A 1 50 ? -2.772 -2.400 -0.473 1.00 0.00 50 GLY A C 4
ATOM 6562 O O . GLY A 1 50 ? -2.913 -2.563 -1.670 1.00 0.00 50 GLY A O 4
ATOM 6566 N N . LEU A 1 51 ? -1.591 -2.208 0.051 1.00 0.00 51 LEU A N 4
ATOM 6567 C CA . LEU A 1 51 ? -0.380 -2.181 -0.821 1.00 0.00 51 LEU A CA 4
ATOM 6568 C C . LEU A 1 51 ? 0.511 -3.389 -0.522 1.00 0.00 51 LEU A C 4
ATOM 6569 O O . LEU A 1 51 ? 0.451 -3.968 0.545 1.00 0.00 51 LEU A O 4
ATOM 6585 N N . THR A 1 52 ? 1.339 -3.772 -1.457 1.00 0.00 52 THR A N 4
ATOM 6586 C CA . THR A 1 52 ? 2.239 -4.941 -1.228 1.00 0.00 52 THR A CA 4
ATOM 6587 C C . THR A 1 52 ? 3.619 -4.461 -0.769 1.00 0.00 52 THR A C 4
ATOM 6588 O O . THR A 1 52 ? 4.303 -3.746 -1.473 1.00 0.00 52 THR A O 4
ATOM 6599 N N . ALA A 1 53 ? 4.030 -4.849 0.409 1.00 0.00 53 ALA A N 4
ATOM 6600 C CA . ALA A 1 53 ? 5.363 -4.415 0.916 1.00 0.00 53 ALA A CA 4
ATOM 6601 C C . ALA A 1 53 ? 6.069 -5.579 1.617 1.00 0.00 53 ALA A C 4
ATOM 6602 O O . ALA A 1 53 ? 5.441 -6.411 2.245 1.00 0.00 53 ALA A O 4
ATOM 6609 N N . ALA A 1 54 ? 7.369 -5.644 1.516 1.00 0.00 54 ALA A N 4
ATOM 6610 C CA . ALA A 1 54 ? 8.117 -6.752 2.179 1.00 0.00 54 ALA A CA 4
ATOM 6611 C C . ALA A 1 54 ? 9.417 -6.220 2.792 1.00 0.00 54 ALA A C 4
ATOM 6612 O O . ALA A 1 54 ? 10.406 -6.043 2.110 1.00 0.00 54 ALA A O 4
ATOM 6619 N N . THR A 1 55 ? 9.419 -5.968 4.075 1.00 0.00 55 THR A N 4
ATOM 6620 C CA . THR A 1 55 ? 10.656 -5.452 4.734 1.00 0.00 55 THR A CA 4
ATOM 6621 C C . THR A 1 55 ? 10.619 -5.756 6.234 1.00 0.00 55 THR A C 4
ATOM 6622 O O . THR A 1 55 ? 9.599 -6.139 6.773 1.00 0.00 55 THR A O 4
ATOM 6633 N N . ARG A 1 56 ? 11.726 -5.595 6.907 1.00 0.00 56 ARG A N 4
ATOM 6634 C CA . ARG A 1 56 ? 11.759 -5.880 8.370 1.00 0.00 56 ARG A CA 4
ATOM 6635 C C . ARG A 1 56 ? 11.423 -4.623 9.184 1.00 0.00 56 ARG A C 4
ATOM 6636 O O . ARG A 1 56 ? 10.328 -4.479 9.692 1.00 0.00 56 ARG A O 4
ATOM 6657 N N . GLN A 1 57 ? 12.360 -3.717 9.327 1.00 0.00 57 GLN A N 4
ATOM 6658 C CA . GLN A 1 57 ? 12.096 -2.482 10.125 1.00 0.00 57 GLN A CA 4
ATOM 6659 C C . GLN A 1 57 ? 11.548 -1.357 9.238 1.00 0.00 57 GLN A C 4
ATOM 6660 O O . GLN A 1 57 ? 10.615 -0.670 9.605 1.00 0.00 57 GLN A O 4
ATOM 6674 N N . GLU A 1 58 ? 12.130 -1.153 8.086 1.00 0.00 58 GLU A N 4
ATOM 6675 C CA . GLU A 1 58 ? 11.651 -0.058 7.183 1.00 0.00 58 GLU A CA 4
ATOM 6676 C C . GLU A 1 58 ? 10.137 -0.153 6.965 1.00 0.00 58 GLU A C 4
ATOM 6677 O O . GLU A 1 58 ? 9.486 0.826 6.656 1.00 0.00 58 GLU A O 4
ATOM 6689 N N . LEU A 1 59 ? 9.572 -1.320 7.121 1.00 0.00 59 LEU A N 4
ATOM 6690 C CA . LEU A 1 59 ? 8.098 -1.473 6.922 1.00 0.00 59 LEU A CA 4
ATOM 6691 C C . LEU A 1 59 ? 7.334 -0.506 7.834 1.00 0.00 59 LEU A C 4
ATOM 6692 O O . LEU A 1 59 ? 6.299 0.019 7.471 1.00 0.00 59 LEU A O 4
ATOM 6708 N N . LEU A 1 60 ? 7.836 -0.269 9.018 1.00 0.00 60 LEU A N 4
ATOM 6709 C CA . LEU A 1 60 ? 7.139 0.662 9.955 1.00 0.00 60 LEU A CA 4
ATOM 6710 C C . LEU A 1 60 ? 7.031 2.055 9.324 1.00 0.00 60 LEU A C 4
ATOM 6711 O O . LEU A 1 60 ? 5.979 2.664 9.321 1.00 0.00 60 LEU A O 4
ATOM 6727 N N . ALA A 1 61 ? 8.112 2.561 8.788 1.00 0.00 61 ALA A N 4
ATOM 6728 C CA . ALA A 1 61 ? 8.072 3.913 8.156 1.00 0.00 61 ALA A CA 4
ATOM 6729 C C . ALA A 1 61 ? 6.979 3.972 7.083 1.00 0.00 61 ALA A C 4
ATOM 6730 O O . ALA A 1 61 ? 6.479 5.029 6.751 1.00 0.00 61 ALA A O 4
ATOM 6737 N N . LYS A 1 62 ? 6.604 2.843 6.541 1.00 0.00 62 LYS A N 4
ATOM 6738 C CA . LYS A 1 62 ? 5.543 2.832 5.491 1.00 0.00 62 LYS A CA 4
ATOM 6739 C C . LYS A 1 62 ? 4.231 3.380 6.056 1.00 0.00 62 LYS A C 4
ATOM 6740 O O . LYS A 1 62 ? 3.620 4.263 5.487 1.00 0.00 62 LYS A O 4
ATOM 6759 N N . ALA A 1 63 ? 3.793 2.861 7.173 1.00 0.00 63 ALA A N 4
ATOM 6760 C CA . ALA A 1 63 ? 2.516 3.348 7.779 1.00 0.00 63 ALA A CA 4
ATOM 6761 C C . ALA A 1 63 ? 2.557 4.868 7.973 1.00 0.00 63 ALA A C 4
ATOM 6762 O O . ALA A 1 63 ? 1.540 5.535 7.957 1.00 0.00 63 ALA A O 4
ATOM 6769 N N . LEU A 1 64 ? 3.724 5.417 8.170 1.00 0.00 64 LEU A N 4
ATOM 6770 C CA . LEU A 1 64 ? 3.839 6.892 8.376 1.00 0.00 64 LEU A CA 4
ATOM 6771 C C . LEU A 1 64 ? 3.719 7.652 7.046 1.00 0.00 64 LEU A C 4
ATOM 6772 O O . LEU A 1 64 ? 2.695 8.235 6.739 1.00 0.00 64 LEU A O 4
ATOM 6788 N N . GLU A 1 65 ? 4.773 7.671 6.271 1.00 0.00 65 GLU A N 4
ATOM 6789 C CA . GLU A 1 65 ? 4.764 8.416 4.972 1.00 0.00 65 GLU A CA 4
ATOM 6790 C C . GLU A 1 65 ? 3.565 8.041 4.090 1.00 0.00 65 GLU A C 4
ATOM 6791 O O . GLU A 1 65 ? 3.107 8.840 3.298 1.00 0.00 65 GLU A O 4
ATOM 6803 N N . THR A 1 66 ? 3.061 6.839 4.197 1.00 0.00 66 THR A N 4
ATOM 6804 C CA . THR A 1 66 ? 1.904 6.442 3.333 1.00 0.00 66 THR A CA 4
ATOM 6805 C C . THR A 1 66 ? 0.768 7.469 3.435 1.00 0.00 66 THR A C 4
ATOM 6806 O O . THR A 1 66 ? 0.201 7.874 2.440 1.00 0.00 66 THR A O 4
ATOM 6817 N N . LEU A 1 67 ? 0.435 7.900 4.625 1.00 0.00 67 LEU A N 4
ATOM 6818 C CA . LEU A 1 67 ? -0.659 8.905 4.769 1.00 0.00 67 LEU A CA 4
ATOM 6819 C C . LEU A 1 67 ? -0.067 10.302 4.979 1.00 0.00 67 LEU A C 4
ATOM 6820 O O . LEU A 1 67 ? -0.412 11.243 4.290 1.00 0.00 67 LEU A O 4
ATOM 6836 N N . LEU A 1 68 ? 0.824 10.440 5.923 1.00 0.00 68 LEU A N 4
ATOM 6837 C CA . LEU A 1 68 ? 1.448 11.770 6.179 1.00 0.00 68 LEU A CA 4
ATOM 6838 C C . LEU A 1 68 ? 2.899 11.595 6.635 1.00 0.00 68 LEU A C 4
ATOM 6839 O O . LEU A 1 68 ? 3.260 10.583 7.203 1.00 0.00 68 LEU A O 4
ATOM 6855 N N . LEU A 1 69 ? 3.731 12.574 6.399 1.00 0.00 69 LEU A N 4
ATOM 6856 C CA . LEU A 1 69 ? 5.155 12.460 6.829 1.00 0.00 69 LEU A CA 4
ATOM 6857 C C . LEU A 1 69 ? 5.299 12.888 8.294 1.00 0.00 69 LEU A C 4
ATOM 6858 O O . LEU A 1 69 ? 5.024 14.017 8.651 1.00 0.00 69 LEU A O 4
ATOM 6874 N N . ASN A 1 70 ? 5.723 11.993 9.145 1.00 0.00 70 ASN A N 4
ATOM 6875 C CA . ASN A 1 70 ? 5.879 12.347 10.586 1.00 0.00 70 ASN A CA 4
ATOM 6876 C C . ASN A 1 70 ? 7.150 11.710 11.156 1.00 0.00 70 ASN A C 4
ATOM 6877 O O . ASN A 1 70 ? 7.557 10.641 10.747 1.00 0.00 70 ASN A O 4
ATOM 6888 N N . GLY A 1 71 ? 7.777 12.362 12.100 1.00 0.00 71 GLY A N 4
ATOM 6889 C CA . GLY A 1 71 ? 9.020 11.799 12.699 1.00 0.00 71 GLY A CA 4
ATOM 6890 C C . GLY A 1 71 ? 8.650 10.782 13.781 1.00 0.00 71 GLY A C 4
ATOM 6891 O O . GLY A 1 71 ? 9.296 9.762 13.932 1.00 0.00 71 GLY A O 4
ATOM 6895 N N . VAL A 1 72 ? 7.618 11.050 14.533 1.00 0.00 72 VAL A N 4
ATOM 6896 C CA . VAL A 1 72 ? 7.205 10.095 15.608 1.00 0.00 72 VAL A CA 4
ATOM 6897 C C . VAL A 1 72 ? 5.679 9.970 15.648 1.00 0.00 72 VAL A C 4
ATOM 6898 O O . VAL A 1 72 ? 4.968 10.953 15.711 1.00 0.00 72 VAL A O 4
ATOM 6911 N N . LEU A 1 73 ? 5.176 8.767 15.611 1.00 0.00 73 LEU A N 4
ATOM 6912 C CA . LEU A 1 73 ? 3.697 8.569 15.644 1.00 0.00 73 LEU A CA 4
ATOM 6913 C C . LEU A 1 73 ? 3.358 7.295 16.427 1.00 0.00 73 LEU A C 4
ATOM 6914 O O . LEU A 1 73 ? 4.075 6.316 16.371 1.00 0.00 73 LEU A O 4
ATOM 6930 N N . THR A 1 74 ? 2.279 7.308 17.164 1.00 0.00 74 THR A N 4
ATOM 6931 C CA . THR A 1 74 ? 1.906 6.100 17.960 1.00 0.00 74 THR A CA 4
ATOM 6932 C C . THR A 1 74 ? 1.019 5.157 17.141 1.00 0.00 74 THR A C 4
ATOM 6933 O O . THR A 1 74 ? 0.076 5.578 16.496 1.00 0.00 74 THR A O 4
ATOM 6944 N N . LEU A 1 75 ? 1.309 3.882 17.173 1.00 0.00 75 LEU A N 4
ATOM 6945 C CA . LEU A 1 75 ? 0.482 2.901 16.412 1.00 0.00 75 LEU A CA 4
ATOM 6946 C C . LEU A 1 75 ? -0.513 2.221 17.357 1.00 0.00 75 LEU A C 4
ATOM 6947 O O . LEU A 1 75 ? -0.161 1.812 18.447 1.00 0.00 75 LEU A O 4
ATOM 6963 N N . VAL A 1 76 ? -1.748 2.096 16.955 1.00 0.00 76 VAL A N 4
ATOM 6964 C CA . VAL A 1 76 ? -2.756 1.441 17.841 1.00 0.00 76 VAL A CA 4
ATOM 6965 C C . VAL A 1 76 ? -3.765 0.649 17.007 1.00 0.00 76 VAL A C 4
ATOM 6966 O O . VAL A 1 76 ? -3.972 0.917 15.842 1.00 0.00 76 VAL A O 4
ATOM 6979 N N . LEU A 1 77 ? -4.399 -0.325 17.604 1.00 0.00 77 LEU A N 4
ATOM 6980 C CA . LEU A 1 77 ? -5.403 -1.139 16.859 1.00 0.00 77 LEU A CA 4
ATOM 6981 C C . LEU A 1 77 ? -6.729 -1.151 17.630 1.00 0.00 77 LEU A C 4
ATOM 6982 O O . LEU A 1 77 ? -6.754 -0.977 18.833 1.00 0.00 77 LEU A O 4
ATOM 6998 N N . GLU A 1 78 ? -7.830 -1.347 16.951 1.00 0.00 78 GLU A N 4
ATOM 6999 C CA . GLU A 1 78 ? -9.148 -1.359 17.656 1.00 0.00 78 GLU A CA 4
ATOM 7000 C C . GLU A 1 78 ? -9.687 -2.789 17.791 1.00 0.00 78 GLU A C 4
ATOM 7001 O O . GLU A 1 78 ? -10.599 -3.042 18.555 1.00 0.00 78 GLU A O 4
ATOM 7013 N N . GLU A 1 79 ? -9.137 -3.726 17.060 1.00 0.00 79 GLU A N 4
ATOM 7014 C CA . GLU A 1 79 ? -9.633 -5.135 17.159 1.00 0.00 79 GLU A CA 4
ATOM 7015 C C . GLU A 1 79 ? -9.633 -5.603 18.619 1.00 0.00 79 GLU A C 4
ATOM 7016 O O . GLU A 1 79 ? -10.673 -5.820 19.210 1.00 0.00 79 GLU A O 4
ATOM 7028 N N . ASP A 1 80 ? -8.475 -5.760 19.202 1.00 0.00 80 ASP A N 4
ATOM 7029 C CA . ASP A 1 80 ? -8.407 -6.213 20.624 1.00 0.00 80 ASP A CA 4
ATOM 7030 C C . ASP A 1 80 ? -8.332 -5.004 21.564 1.00 0.00 80 ASP A C 4
ATOM 7031 O O . ASP A 1 80 ? -8.673 -5.089 22.728 1.00 0.00 80 ASP A O 4
ATOM 7040 N N . GLY A 1 81 ? -7.887 -3.879 21.069 1.00 0.00 81 GLY A N 4
ATOM 7041 C CA . GLY A 1 81 ? -7.791 -2.666 21.931 1.00 0.00 81 GLY A CA 4
ATOM 7042 C C . GLY A 1 81 ? -6.438 -2.652 22.647 1.00 0.00 81 GLY A C 4
ATOM 7043 O O . GLY A 1 81 ? -6.366 -2.754 23.855 1.00 0.00 81 GLY A O 4
ATOM 7047 N N . THR A 1 82 ? -5.366 -2.522 21.910 1.00 0.00 82 THR A N 4
ATOM 7048 C CA . THR A 1 82 ? -4.018 -2.499 22.550 1.00 0.00 82 THR A CA 4
ATOM 7049 C C . THR A 1 82 ? -3.123 -1.458 21.869 1.00 0.00 82 THR A C 4
ATOM 7050 O O . THR A 1 82 ? -3.321 -1.111 20.721 1.00 0.00 82 THR A O 4
ATOM 7061 N N . ALA A 1 83 ? -2.140 -0.958 22.571 1.00 0.00 83 ALA A N 4
ATOM 7062 C CA . ALA A 1 83 ? -1.229 0.059 21.967 1.00 0.00 83 ALA A CA 4
ATOM 7063 C C . ALA A 1 83 ? -0.081 -0.635 21.227 1.00 0.00 83 ALA A C 4
ATOM 7064 O O . ALA A 1 83 ? 0.172 -1.808 21.418 1.00 0.00 83 ALA A O 4
ATOM 7071 N N . VAL A 1 84 ? 0.612 0.083 20.383 1.00 0.00 84 VAL A N 4
ATOM 7072 C CA . VAL A 1 84 ? 1.742 -0.538 19.629 1.00 0.00 84 VAL A CA 4
ATOM 7073 C C . VAL A 1 84 ? 2.868 0.479 19.426 1.00 0.00 84 VAL A C 4
ATOM 7074 O O . VAL A 1 84 ? 2.681 1.515 18.817 1.00 0.00 84 VAL A O 4
ATOM 7087 N N . ASP A 1 85 ? 4.037 0.190 19.931 1.00 0.00 85 ASP A N 4
ATOM 7088 C CA . ASP A 1 85 ? 5.182 1.136 19.767 1.00 0.00 85 ASP A CA 4
ATOM 7089 C C . ASP A 1 85 ? 6.495 0.364 19.578 1.00 0.00 85 ASP A C 4
ATOM 7090 O O . ASP A 1 85 ? 7.569 0.924 19.667 1.00 0.00 85 ASP A O 4
ATOM 7099 N N . SER A 1 86 ? 6.416 -0.915 19.321 1.00 0.00 86 SER A N 4
ATOM 7100 C CA . SER A 1 86 ? 7.658 -1.719 19.129 1.00 0.00 86 SER A CA 4
ATOM 7101 C C . SER A 1 86 ? 7.425 -2.812 18.082 1.00 0.00 86 SER A C 4
ATOM 7102 O O . SER A 1 86 ? 6.328 -2.993 17.592 1.00 0.00 86 SER A O 4
ATOM 7110 N N . GLU A 1 87 ? 8.452 -3.544 17.739 1.00 0.00 87 GLU A N 4
ATOM 7111 C CA . GLU A 1 87 ? 8.297 -4.633 16.724 1.00 0.00 87 GLU A CA 4
ATOM 7112 C C . GLU A 1 87 ? 7.261 -5.662 17.197 1.00 0.00 87 GLU A C 4
ATOM 7113 O O . GLU A 1 87 ? 6.765 -6.454 16.420 1.00 0.00 87 GLU A O 4
ATOM 7125 N N . ASP A 1 88 ? 6.934 -5.657 18.464 1.00 0.00 88 ASP A N 4
ATOM 7126 C CA . ASP A 1 88 ? 5.931 -6.633 18.987 1.00 0.00 88 ASP A CA 4
ATOM 7127 C C . ASP A 1 88 ? 4.560 -6.419 18.329 1.00 0.00 88 ASP A C 4
ATOM 7128 O O . ASP A 1 88 ? 3.657 -7.213 18.502 1.00 0.00 88 ASP A O 4
ATOM 7137 N N . PHE A 1 89 ? 4.392 -5.349 17.586 1.00 0.00 89 PHE A N 4
ATOM 7138 C CA . PHE A 1 89 ? 3.077 -5.074 16.922 1.00 0.00 89 PHE A CA 4
ATOM 7139 C C . PHE A 1 89 ? 2.453 -6.364 16.361 1.00 0.00 89 PHE A C 4
ATOM 7140 O O . PHE A 1 89 ? 1.596 -6.963 16.979 1.00 0.00 89 PHE A O 4
ATOM 7157 N N . PHE A 1 90 ? 2.869 -6.793 15.198 1.00 0.00 90 PHE A N 4
ATOM 7158 C CA . PHE A 1 90 ? 2.289 -8.037 14.603 1.00 0.00 90 PHE A CA 4
ATOM 7159 C C . PHE A 1 90 ? 2.450 -9.221 15.562 1.00 0.00 90 PHE A C 4
ATOM 7160 O O . PHE A 1 90 ? 1.605 -10.096 15.628 1.00 0.00 90 PHE A O 4
ATOM 7177 N N . GLN A 1 91 ? 3.525 -9.263 16.303 1.00 0.00 91 GLN A N 4
ATOM 7178 C CA . GLN A 1 91 ? 3.739 -10.395 17.253 1.00 0.00 91 GLN A CA 4
ATOM 7179 C C . GLN A 1 91 ? 2.746 -10.318 18.421 1.00 0.00 91 GLN A C 4
ATOM 7180 O O . GLN A 1 91 ? 2.619 -11.246 19.196 1.00 0.00 91 GLN A O 4
ATOM 7194 N N . LEU A 1 92 ? 2.051 -9.221 18.559 1.00 0.00 92 LEU A N 4
ATOM 7195 C CA . LEU A 1 92 ? 1.077 -9.089 19.681 1.00 0.00 92 LEU A CA 4
ATOM 7196 C C . LEU A 1 92 ? -0.309 -9.585 19.255 1.00 0.00 92 LEU A C 4
ATOM 7197 O O . LEU A 1 92 ? -1.130 -9.934 20.081 1.00 0.00 92 LEU A O 4
ATOM 7213 N N . LEU A 1 93 ? -0.581 -9.620 17.975 1.00 0.00 93 LEU A N 4
ATOM 7214 C CA . LEU A 1 93 ? -1.922 -10.092 17.512 1.00 0.00 93 LEU A CA 4
ATOM 7215 C C . LEU A 1 93 ? -1.765 -11.244 16.515 1.00 0.00 93 LEU A C 4
ATOM 7216 O O . LEU A 1 93 ? -0.709 -11.448 15.949 1.00 0.00 93 LEU A O 4
ATOM 7232 N N . GLU A 1 94 ? -2.816 -11.988 16.284 1.00 0.00 94 GLU A N 4
ATOM 7233 C CA . GLU A 1 94 ? -2.734 -13.117 15.311 1.00 0.00 94 GLU A CA 4
ATOM 7234 C C . GLU A 1 94 ? -2.474 -12.561 13.911 1.00 0.00 94 GLU A C 4
ATOM 7235 O O . GLU A 1 94 ? -2.442 -11.363 13.713 1.00 0.00 94 GLU A O 4
ATOM 7247 N N . ASP A 1 95 ? -2.281 -13.410 12.937 1.00 0.00 95 ASP A N 4
ATOM 7248 C CA . ASP A 1 95 ? -2.016 -12.896 11.561 1.00 0.00 95 ASP A CA 4
ATOM 7249 C C . ASP A 1 95 ? -3.233 -12.118 11.047 1.00 0.00 95 ASP A C 4
ATOM 7250 O O . ASP A 1 95 ? -4.327 -12.639 10.956 1.00 0.00 95 ASP A O 4
ATOM 7259 N N . ASP A 1 96 ? -3.034 -10.877 10.700 1.00 0.00 96 ASP A N 4
ATOM 7260 C CA . ASP A 1 96 ? -4.158 -10.045 10.179 1.00 0.00 96 ASP A CA 4
ATOM 7261 C C . ASP A 1 96 ? -3.604 -8.753 9.576 1.00 0.00 96 ASP A C 4
ATOM 7262 O O . ASP A 1 96 ? -2.422 -8.479 9.667 1.00 0.00 96 ASP A O 4
ATOM 7271 N N . THR A 1 97 ? -4.439 -7.944 8.980 1.00 0.00 97 THR A N 4
ATOM 7272 C CA . THR A 1 97 ? -3.934 -6.668 8.404 1.00 0.00 97 THR A CA 4
ATOM 7273 C C . THR A 1 97 ? -4.733 -5.489 8.966 1.00 0.00 97 THR A C 4
ATOM 7274 O O . THR A 1 97 ? -5.836 -5.210 8.541 1.00 0.00 97 THR A O 4
ATOM 7285 N N . CYS A 1 98 ? -4.168 -4.789 9.912 1.00 0.00 98 CYS A N 4
ATOM 7286 C CA . CYS A 1 98 ? -4.866 -3.614 10.505 1.00 0.00 98 CYS A CA 4
ATOM 7287 C C . CYS A 1 98 ? -3.847 -2.509 10.784 1.00 0.00 98 CYS A C 4
ATOM 7288 O O . CYS A 1 98 ? -2.789 -2.760 11.327 1.00 0.00 98 CYS A O 4
ATOM 7296 N N . LEU A 1 99 ? -4.145 -1.295 10.414 1.00 0.00 99 LEU A N 4
ATOM 7297 C CA . LEU A 1 99 ? -3.169 -0.196 10.666 1.00 0.00 99 LEU A CA 4
ATOM 7298 C C . LEU A 1 99 ? -3.882 1.091 11.079 1.00 0.00 99 LEU A C 4
ATOM 7299 O O . LEU A 1 99 ? -4.920 1.441 10.550 1.00 0.00 99 LEU A O 4
ATOM 7315 N N . MET A 1 100 ? -3.313 1.805 12.008 1.00 0.00 100 MET A N 4
ATOM 7316 C CA . MET A 1 100 ? -3.926 3.088 12.456 1.00 0.00 100 MET A CA 4
ATOM 7317 C C . MET A 1 100 ? -2.813 4.074 12.804 1.00 0.00 100 MET A C 4
ATOM 7318 O O . MET A 1 100 ? -1.857 3.730 13.474 1.00 0.00 100 MET A O 4
ATOM 7332 N N . VAL A 1 101 ? -2.916 5.293 12.356 1.00 0.00 101 VAL A N 4
ATOM 7333 C CA . VAL A 1 101 ? -1.849 6.288 12.664 1.00 0.00 101 VAL A CA 4
ATOM 7334 C C . VAL A 1 101 ? -2.471 7.590 13.171 1.00 0.00 101 VAL A C 4
ATOM 7335 O O . VAL A 1 101 ? -3.144 8.294 12.441 1.00 0.00 101 VAL A O 4
ATOM 7348 N N . LEU A 1 102 ? -2.248 7.914 14.414 1.00 0.00 102 LEU A N 4
ATOM 7349 C CA . LEU A 1 102 ? -2.820 9.174 14.972 1.00 0.00 102 LEU A CA 4
ATOM 7350 C C . LEU A 1 102 ? -1.869 9.772 16.013 1.00 0.00 102 LEU A C 4
ATOM 7351 O O . LEU A 1 102 ? -0.906 9.153 16.419 1.00 0.00 102 LEU A O 4
ATOM 7367 N N . GLN A 1 103 ? -2.135 10.975 16.447 1.00 0.00 103 GLN A N 4
ATOM 7368 C CA . GLN A 1 103 ? -1.248 11.618 17.459 1.00 0.00 103 GLN A CA 4
ATOM 7369 C C . GLN A 1 103 ? -1.575 11.087 18.858 1.00 0.00 103 GLN A C 4
ATOM 7370 O O . GLN A 1 103 ? -2.501 10.321 19.040 1.00 0.00 103 GLN A O 4
ATOM 7384 N N . SER A 1 104 ? -0.817 11.488 19.847 1.00 0.00 104 SER A N 4
ATOM 7385 C CA . SER A 1 104 ? -1.076 11.006 21.241 1.00 0.00 104 SER A CA 4
ATOM 7386 C C . SER A 1 104 ? -2.551 11.184 21.608 1.00 0.00 104 SER A C 4
ATOM 7387 O O . SER A 1 104 ? -3.280 11.912 20.960 1.00 0.00 104 SER A O 4
ATOM 7395 N N . GLY A 1 105 ? -2.999 10.522 22.641 1.00 0.00 105 GLY A N 4
ATOM 7396 C CA . GLY A 1 105 ? -4.428 10.648 23.051 1.00 0.00 105 GLY A CA 4
ATOM 7397 C C . GLY A 1 105 ? -5.258 9.581 22.336 1.00 0.00 105 GLY A C 4
ATOM 7398 O O . GLY A 1 105 ? -5.991 9.868 21.409 1.00 0.00 105 GLY A O 4
ATOM 7402 N N . GLN A 1 106 ? -5.147 8.349 22.759 1.00 0.00 106 GLN A N 4
ATOM 7403 C CA . GLN A 1 106 ? -5.928 7.257 22.106 1.00 0.00 106 GLN A CA 4
ATOM 7404 C C . GLN A 1 106 ? -7.215 6.989 22.893 1.00 0.00 106 GLN A C 4
ATOM 7405 O O . GLN A 1 106 ? -7.256 7.145 24.098 1.00 0.00 106 GLN A O 4
ATOM 7419 N N . SER A 1 107 ? -8.266 6.591 22.224 1.00 0.00 107 SER A N 4
ATOM 7420 C CA . SER A 1 107 ? -9.546 6.320 22.945 1.00 0.00 107 SER A CA 4
ATOM 7421 C C . SER A 1 107 ? -10.237 5.077 22.372 1.00 0.00 107 SER A C 4
ATOM 7422 O O . SER A 1 107 ? -10.564 5.020 21.203 1.00 0.00 107 SER A O 4
ATOM 7430 N N . TRP A 1 108 ? -10.474 4.091 23.194 1.00 0.00 108 TRP A N 4
ATOM 7431 C CA . TRP A 1 108 ? -11.157 2.852 22.713 1.00 0.00 108 TRP A CA 4
ATOM 7432 C C . TRP A 1 108 ? -12.638 2.888 23.098 1.00 0.00 108 TRP A C 4
ATOM 7433 O O . TRP A 1 108 ? -13.059 3.696 23.904 1.00 0.00 108 TRP A O 4
ATOM 7454 N N . SER A 1 109 ? -13.429 2.020 22.530 1.00 0.00 109 SER A N 4
ATOM 7455 C CA . SER A 1 109 ? -14.885 2.006 22.864 1.00 0.00 109 SER A CA 4
ATOM 7456 C C . SER A 1 109 ? -15.102 1.307 24.213 1.00 0.00 109 SER A C 4
ATOM 7457 O O . SER A 1 109 ? -14.184 0.724 24.757 1.00 0.00 109 SER A O 4
ATOM 7465 N N . PRO A 1 110 ? -16.307 1.395 24.719 1.00 0.00 110 PRO A N 4
ATOM 7466 C CA . PRO A 1 110 ? -16.626 0.768 26.027 1.00 0.00 110 PRO A CA 4
ATOM 7467 C C . PRO A 1 110 ? -16.634 -0.759 25.912 1.00 0.00 110 PRO A C 4
ATOM 7468 O O . PRO A 1 110 ? -17.205 -1.322 24.998 1.00 0.00 110 PRO A O 4
ATOM 7479 N N . THR A 1 111 ? -16.002 -1.430 26.839 1.00 0.00 111 THR A N 4
ATOM 7480 C CA . THR A 1 111 ? -15.963 -2.920 26.801 1.00 0.00 111 THR A CA 4
ATOM 7481 C C . THR A 1 111 ? -16.464 -3.491 28.132 1.00 0.00 111 THR A C 4
ATOM 7482 O O . THR A 1 111 ? -16.660 -2.768 29.088 1.00 0.00 111 THR A O 4
ATOM 7493 N N . ARG A 1 112 ? -16.674 -4.780 28.200 1.00 0.00 112 ARG A N 4
ATOM 7494 C CA . ARG A 1 112 ? -17.164 -5.393 29.472 1.00 0.00 112 ARG A CA 4
ATOM 7495 C C . ARG A 1 112 ? -16.217 -5.055 30.628 1.00 0.00 112 ARG A C 4
ATOM 7496 O O . ARG A 1 112 ? -15.033 -5.318 30.570 1.00 0.00 112 ARG A O 4
ATOM 7517 N N . SER A 1 113 ? -16.734 -4.471 31.677 1.00 0.00 113 SER A N 4
ATOM 7518 C CA . SER A 1 113 ? -15.869 -4.114 32.838 1.00 0.00 113 SER A CA 4
ATOM 7519 C C . SER A 1 113 ? -16.700 -4.083 34.124 1.00 0.00 113 SER A C 4
ATOM 7520 O O . SER A 1 113 ? -16.391 -3.363 35.055 1.00 0.00 113 SER A O 4
ATOM 7528 N N . GLY A 1 114 ? -17.750 -4.857 34.182 1.00 0.00 114 GLY A N 4
ATOM 7529 C CA . GLY A 1 114 ? -18.601 -4.874 35.403 1.00 0.00 114 GLY A CA 4
ATOM 7530 C C . GLY A 1 114 ? -17.793 -5.425 36.580 1.00 0.00 114 GLY A C 4
ATOM 7531 O O . GLY A 1 114 ? -17.517 -4.728 37.537 1.00 0.00 114 GLY A O 4
ATOM 7535 N N . VAL A 1 115 ? -17.411 -6.672 36.515 1.00 0.00 115 VAL A N 4
ATOM 7536 C CA . VAL A 1 115 ? -16.619 -7.272 37.629 1.00 0.00 115 VAL A CA 4
ATOM 7537 C C . VAL A 1 115 ? -15.411 -8.028 37.066 1.00 0.00 115 VAL A C 4
ATOM 7538 O O . VAL A 1 115 ? -15.184 -9.179 37.385 1.00 0.00 115 VAL A O 4
ATOM 7551 N N . LEU A 1 116 ? -14.638 -7.388 36.228 1.00 0.00 116 LEU A N 4
ATOM 7552 C CA . LEU A 1 116 ? -13.446 -8.067 35.642 1.00 0.00 116 LEU A CA 4
ATOM 7553 C C . LEU A 1 116 ? -12.194 -7.208 35.852 1.00 0.00 116 LEU A C 4
ATOM 7554 O O . LEU A 1 116 ? -11.317 -7.161 35.012 1.00 0.00 116 LEU A O 4
ATOM 7570 N N . HIS A 1 117 ? -12.107 -6.530 36.965 1.00 0.00 117 HIS A N 4
ATOM 7571 C CA . HIS A 1 117 ? -10.912 -5.675 37.226 1.00 0.00 117 HIS A CA 4
ATOM 7572 C C . HIS A 1 117 ? -10.734 -5.456 38.732 1.00 0.00 117 HIS A C 4
ATOM 7573 O O . HIS A 1 117 ? -11.580 -5.817 39.527 1.00 0.00 117 HIS A O 4
ATOM 7587 N N . HIS A 1 118 ? -9.638 -4.867 39.129 1.00 0.00 118 HIS A N 4
ATOM 7588 C CA . HIS A 1 118 ? -9.399 -4.621 40.581 1.00 0.00 118 HIS A CA 4
ATOM 7589 C C . HIS A 1 118 ? -8.458 -3.427 40.764 1.00 0.00 118 HIS A C 4
ATOM 7590 O O . HIS A 1 118 ? -7.269 -3.585 40.963 1.00 0.00 118 HIS A O 4
ATOM 7604 N N . HIS A 1 119 ? -8.982 -2.233 40.697 1.00 0.00 119 HIS A N 4
ATOM 7605 C CA . HIS A 1 119 ? -8.122 -1.024 40.864 1.00 0.00 119 HIS A CA 4
ATOM 7606 C C . HIS A 1 119 ? -7.901 -0.734 42.352 1.00 0.00 119 HIS A C 4
ATOM 7607 O O . HIS A 1 119 ? -8.803 -0.856 43.156 1.00 0.00 119 HIS A O 4
ATOM 7621 N N . HIS A 1 120 ? -6.708 -0.350 42.719 1.00 0.00 120 HIS A N 4
ATOM 7622 C CA . HIS A 1 120 ? -6.426 -0.051 44.155 1.00 0.00 120 HIS A CA 4
ATOM 7623 C C . HIS A 1 120 ? -6.255 1.458 44.356 1.00 0.00 120 HIS A C 4
ATOM 7624 O O . HIS A 1 120 ? -6.531 2.247 43.472 1.00 0.00 120 HIS A O 4
ATOM 7638 N N . HIS A 1 121 ? -5.801 1.861 45.511 1.00 0.00 121 HIS A N 4
ATOM 7639 C CA . HIS A 1 121 ? -5.610 3.319 45.774 1.00 0.00 121 HIS A CA 4
ATOM 7640 C C . HIS A 1 121 ? -4.564 3.529 46.873 1.00 0.00 121 HIS A C 4
ATOM 7641 O O . HIS A 1 121 ? -4.716 4.373 47.735 1.00 0.00 121 HIS A O 4
ATOM 7655 N N . HIS A 1 122 ? -3.503 2.768 46.849 1.00 0.00 122 HIS A N 4
ATOM 7656 C CA . HIS A 1 122 ? -2.446 2.922 47.891 1.00 0.00 122 HIS A CA 4
ATOM 7657 C C . HIS A 1 122 ? -1.154 3.448 47.260 1.00 0.00 122 HIS A C 4
ATOM 7658 O O . HIS A 1 122 ? -0.882 4.627 47.414 1.00 0.00 122 HIS A O 4
ATOM 7673 N N . MET A 1 1 ? 46.403 -3.968 -41.524 1.00 0.00 1 MET A N 5
ATOM 7674 C CA . MET A 1 1 ? 46.189 -2.637 -40.882 1.00 0.00 1 MET A CA 5
ATOM 7675 C C . MET A 1 1 ? 44.772 -2.133 -41.174 1.00 0.00 1 MET A C 5
ATOM 7676 O O . MET A 1 1 ? 44.016 -1.829 -40.270 1.00 0.00 1 MET A O 5
ATOM 7689 N N . GLU A 1 2 ? 44.411 -2.043 -42.425 1.00 0.00 2 GLU A N 5
ATOM 7690 C CA . GLU A 1 2 ? 43.044 -1.558 -42.775 1.00 0.00 2 GLU A CA 5
ATOM 7691 C C . GLU A 1 2 ? 42.144 -2.738 -43.150 1.00 0.00 2 GLU A C 5
ATOM 7692 O O . GLU A 1 2 ? 40.950 -2.717 -42.920 1.00 0.00 2 GLU A O 5
ATOM 7704 N N . TYR A 1 3 ? 42.708 -3.768 -43.725 1.00 0.00 3 TYR A N 5
ATOM 7705 C CA . TYR A 1 3 ? 41.887 -4.950 -44.114 1.00 0.00 3 TYR A CA 5
ATOM 7706 C C . TYR A 1 3 ? 42.156 -6.118 -43.160 1.00 0.00 3 TYR A C 5
ATOM 7707 O O . TYR A 1 3 ? 43.115 -6.851 -43.317 1.00 0.00 3 TYR A O 5
ATOM 7725 N N . LEU A 1 4 ? 41.320 -6.294 -42.174 1.00 0.00 4 LEU A N 5
ATOM 7726 C CA . LEU A 1 4 ? 41.527 -7.414 -41.209 1.00 0.00 4 LEU A CA 5
ATOM 7727 C C . LEU A 1 4 ? 40.190 -7.830 -40.586 1.00 0.00 4 LEU A C 5
ATOM 7728 O O . LEU A 1 4 ? 39.709 -8.924 -40.802 1.00 0.00 4 LEU A O 5
ATOM 7744 N N . SER A 1 5 ? 39.591 -6.964 -39.812 1.00 0.00 5 SER A N 5
ATOM 7745 C CA . SER A 1 5 ? 38.286 -7.309 -39.174 1.00 0.00 5 SER A CA 5
ATOM 7746 C C . SER A 1 5 ? 37.406 -6.060 -39.062 1.00 0.00 5 SER A C 5
ATOM 7747 O O . SER A 1 5 ? 37.678 -5.166 -38.282 1.00 0.00 5 SER A O 5
ATOM 7755 N N . ALA A 1 6 ? 36.357 -5.991 -39.836 1.00 0.00 6 ALA A N 5
ATOM 7756 C CA . ALA A 1 6 ? 35.458 -4.802 -39.776 1.00 0.00 6 ALA A CA 5
ATOM 7757 C C . ALA A 1 6 ? 34.023 -5.238 -39.468 1.00 0.00 6 ALA A C 5
ATOM 7758 O O . ALA A 1 6 ? 33.078 -4.766 -40.069 1.00 0.00 6 ALA A O 5
ATOM 7765 N N . LEU A 1 7 ? 33.855 -6.136 -38.533 1.00 0.00 7 LEU A N 5
ATOM 7766 C CA . LEU A 1 7 ? 32.482 -6.603 -38.184 1.00 0.00 7 LEU A CA 5
ATOM 7767 C C . LEU A 1 7 ? 31.999 -5.919 -36.904 1.00 0.00 7 LEU A C 5
ATOM 7768 O O . LEU A 1 7 ? 31.123 -5.077 -36.932 1.00 0.00 7 LEU A O 5
ATOM 7784 N N . ASN A 1 8 ? 32.564 -6.274 -35.781 1.00 0.00 8 ASN A N 5
ATOM 7785 C CA . ASN A 1 8 ? 32.141 -5.646 -34.495 1.00 0.00 8 ASN A CA 5
ATOM 7786 C C . ASN A 1 8 ? 33.115 -6.028 -33.373 1.00 0.00 8 ASN A C 5
ATOM 7787 O O . ASN A 1 8 ? 33.204 -7.182 -33.004 1.00 0.00 8 ASN A O 5
ATOM 7798 N N . PRO A 1 9 ? 33.816 -5.045 -32.859 1.00 0.00 9 PRO A N 5
ATOM 7799 C CA . PRO A 1 9 ? 34.788 -5.302 -31.766 1.00 0.00 9 PRO A CA 5
ATOM 7800 C C . PRO A 1 9 ? 34.048 -5.618 -30.464 1.00 0.00 9 PRO A C 5
ATOM 7801 O O . PRO A 1 9 ? 34.354 -6.575 -29.781 1.00 0.00 9 PRO A O 5
ATOM 7812 N N . SER A 1 10 ? 33.071 -4.822 -30.119 1.00 0.00 10 SER A N 5
ATOM 7813 C CA . SER A 1 10 ? 32.305 -5.076 -28.865 1.00 0.00 10 SER A CA 5
ATOM 7814 C C . SER A 1 10 ? 30.906 -5.600 -29.201 1.00 0.00 10 SER A C 5
ATOM 7815 O O . SER A 1 10 ? 30.489 -5.587 -30.344 1.00 0.00 10 SER A O 5
ATOM 7823 N N . ASP A 1 11 ? 30.180 -6.061 -28.219 1.00 0.00 11 ASP A N 5
ATOM 7824 C CA . ASP A 1 11 ? 28.809 -6.588 -28.486 1.00 0.00 11 ASP A CA 5
ATOM 7825 C C . ASP A 1 11 ? 27.776 -5.812 -27.667 1.00 0.00 11 ASP A C 5
ATOM 7826 O O . ASP A 1 11 ? 28.103 -5.157 -26.695 1.00 0.00 11 ASP A O 5
ATOM 7835 N N . LEU A 1 12 ? 26.530 -5.881 -28.051 1.00 0.00 12 LEU A N 5
ATOM 7836 C CA . LEU A 1 12 ? 25.470 -5.148 -27.297 1.00 0.00 12 LEU A CA 5
ATOM 7837 C C . LEU A 1 12 ? 24.795 -6.088 -26.293 1.00 0.00 12 LEU A C 5
ATOM 7838 O O . LEU A 1 12 ? 24.136 -7.038 -26.666 1.00 0.00 12 LEU A O 5
ATOM 7854 N N . LEU A 1 13 ? 24.955 -5.829 -25.022 1.00 0.00 13 LEU A N 5
ATOM 7855 C CA . LEU A 1 13 ? 24.323 -6.704 -23.993 1.00 0.00 13 LEU A CA 5
ATOM 7856 C C . LEU A 1 13 ? 23.655 -5.850 -22.912 1.00 0.00 13 LEU A C 5
ATOM 7857 O O . LEU A 1 13 ? 23.937 -4.675 -22.773 1.00 0.00 13 LEU A O 5
ATOM 7873 N N . ARG A 1 14 ? 22.772 -6.433 -22.144 1.00 0.00 14 ARG A N 5
ATOM 7874 C CA . ARG A 1 14 ? 22.084 -5.657 -21.071 1.00 0.00 14 ARG A CA 5
ATOM 7875 C C . ARG A 1 14 ? 21.804 -6.557 -19.864 1.00 0.00 14 ARG A C 5
ATOM 7876 O O . ARG A 1 14 ? 22.477 -6.482 -18.855 1.00 0.00 14 ARG A O 5
ATOM 7897 N N . SER A 1 15 ? 20.816 -7.407 -19.961 1.00 0.00 15 SER A N 5
ATOM 7898 C CA . SER A 1 15 ? 20.490 -8.315 -18.821 1.00 0.00 15 SER A CA 5
ATOM 7899 C C . SER A 1 15 ? 19.479 -9.375 -19.260 1.00 0.00 15 SER A C 5
ATOM 7900 O O . SER A 1 15 ? 18.577 -9.105 -20.027 1.00 0.00 15 SER A O 5
ATOM 7908 N N . VAL A 1 16 ? 19.622 -10.581 -18.776 1.00 0.00 16 VAL A N 5
ATOM 7909 C CA . VAL A 1 16 ? 18.668 -11.663 -19.163 1.00 0.00 16 VAL A CA 5
ATOM 7910 C C . VAL A 1 16 ? 18.214 -12.432 -17.920 1.00 0.00 16 VAL A C 5
ATOM 7911 O O . VAL A 1 16 ? 18.579 -13.575 -17.718 1.00 0.00 16 VAL A O 5
ATOM 7924 N N . SER A 1 17 ? 17.418 -11.816 -17.086 1.00 0.00 17 SER A N 5
ATOM 7925 C CA . SER A 1 17 ? 16.939 -12.511 -15.856 1.00 0.00 17 SER A CA 5
ATOM 7926 C C . SER A 1 17 ? 15.616 -11.901 -15.385 1.00 0.00 17 SER A C 5
ATOM 7927 O O . SER A 1 17 ? 15.562 -10.763 -14.963 1.00 0.00 17 SER A O 5
ATOM 7935 N N . ASN A 1 18 ? 14.549 -12.652 -15.452 1.00 0.00 18 ASN A N 5
ATOM 7936 C CA . ASN A 1 18 ? 13.227 -12.119 -15.008 1.00 0.00 18 ASN A CA 5
ATOM 7937 C C . ASN A 1 18 ? 12.343 -13.262 -14.498 1.00 0.00 18 ASN A C 5
ATOM 7938 O O . ASN A 1 18 ? 11.143 -13.262 -14.694 1.00 0.00 18 ASN A O 5
ATOM 7949 N N . ILE A 1 19 ? 12.927 -14.230 -13.848 1.00 0.00 19 ILE A N 5
ATOM 7950 C CA . ILE A 1 19 ? 12.122 -15.373 -13.325 1.00 0.00 19 ILE A CA 5
ATOM 7951 C C . ILE A 1 19 ? 11.522 -15.017 -11.962 1.00 0.00 19 ILE A C 5
ATOM 7952 O O . ILE A 1 19 ? 12.147 -14.363 -11.150 1.00 0.00 19 ILE A O 5
ATOM 7968 N N . SER A 1 20 ? 10.315 -15.442 -11.707 1.00 0.00 20 SER A N 5
ATOM 7969 C CA . SER A 1 20 ? 9.670 -15.132 -10.396 1.00 0.00 20 SER A CA 5
ATOM 7970 C C . SER A 1 20 ? 9.201 -16.421 -9.721 1.00 0.00 20 SER A C 5
ATOM 7971 O O . SER A 1 20 ? 9.031 -17.442 -10.359 1.00 0.00 20 SER A O 5
ATOM 7979 N N . SER A 1 21 ? 8.992 -16.385 -8.432 1.00 0.00 21 SER A N 5
ATOM 7980 C CA . SER A 1 21 ? 8.533 -17.609 -7.712 1.00 0.00 21 SER A CA 5
ATOM 7981 C C . SER A 1 21 ? 7.992 -17.239 -6.329 1.00 0.00 21 SER A C 5
ATOM 7982 O O . SER A 1 21 ? 8.403 -16.265 -5.731 1.00 0.00 21 SER A O 5
ATOM 7990 N N . GLU A 1 22 ? 7.072 -18.012 -5.818 1.00 0.00 22 GLU A N 5
ATOM 7991 C CA . GLU A 1 22 ? 6.502 -17.709 -4.471 1.00 0.00 22 GLU A CA 5
ATOM 7992 C C . GLU A 1 22 ? 6.901 -18.797 -3.472 1.00 0.00 22 GLU A C 5
ATOM 7993 O O . GLU A 1 22 ? 6.552 -19.951 -3.622 1.00 0.00 22 GLU A O 5
ATOM 8005 N N . PHE A 1 23 ? 7.630 -18.437 -2.448 1.00 0.00 23 PHE A N 5
ATOM 8006 C CA . PHE A 1 23 ? 8.055 -19.448 -1.438 1.00 0.00 23 PHE A CA 5
ATOM 8007 C C . PHE A 1 23 ? 7.337 -19.200 -0.109 1.00 0.00 23 PHE A C 5
ATOM 8008 O O . PHE A 1 23 ? 7.949 -19.155 0.940 1.00 0.00 23 PHE A O 5
ATOM 8025 N N . GLY A 1 24 ? 6.039 -19.042 -0.144 1.00 0.00 24 GLY A N 5
ATOM 8026 C CA . GLY A 1 24 ? 5.279 -18.799 1.116 1.00 0.00 24 GLY A CA 5
ATOM 8027 C C . GLY A 1 24 ? 5.117 -20.115 1.878 1.00 0.00 24 GLY A C 5
ATOM 8028 O O . GLY A 1 24 ? 4.037 -20.666 1.958 1.00 0.00 24 GLY A O 5
ATOM 8032 N N . ARG A 1 25 ? 6.182 -20.621 2.439 1.00 0.00 25 ARG A N 5
ATOM 8033 C CA . ARG A 1 25 ? 6.093 -21.902 3.199 1.00 0.00 25 ARG A CA 5
ATOM 8034 C C . ARG A 1 25 ? 6.957 -21.831 4.461 1.00 0.00 25 ARG A C 5
ATOM 8035 O O . ARG A 1 25 ? 7.426 -20.777 4.844 1.00 0.00 25 ARG A O 5
ATOM 8056 N N . ARG A 1 26 ? 7.174 -22.946 5.106 1.00 0.00 26 ARG A N 5
ATOM 8057 C CA . ARG A 1 26 ? 8.010 -22.943 6.343 1.00 0.00 26 ARG A CA 5
ATOM 8058 C C . ARG A 1 26 ? 9.463 -23.288 6.000 1.00 0.00 26 ARG A C 5
ATOM 8059 O O . ARG A 1 26 ? 10.102 -24.070 6.674 1.00 0.00 26 ARG A O 5
ATOM 8080 N N . VAL A 1 27 ? 9.986 -22.706 4.953 1.00 0.00 27 VAL A N 5
ATOM 8081 C CA . VAL A 1 27 ? 11.398 -22.995 4.561 1.00 0.00 27 VAL A CA 5
ATOM 8082 C C . VAL A 1 27 ? 12.322 -21.879 5.056 1.00 0.00 27 VAL A C 5
ATOM 8083 O O . VAL A 1 27 ? 11.918 -20.740 5.190 1.00 0.00 27 VAL A O 5
ATOM 8096 N N . TRP A 1 28 ? 13.560 -22.196 5.327 1.00 0.00 28 TRP A N 5
ATOM 8097 C CA . TRP A 1 28 ? 14.512 -21.155 5.811 1.00 0.00 28 TRP A CA 5
ATOM 8098 C C . TRP A 1 28 ? 15.665 -20.993 4.817 1.00 0.00 28 TRP A C 5
ATOM 8099 O O . TRP A 1 28 ? 16.582 -21.792 4.780 1.00 0.00 28 TRP A O 5
ATOM 8120 N N . THR A 1 29 ? 15.628 -19.965 4.012 1.00 0.00 29 THR A N 5
ATOM 8121 C CA . THR A 1 29 ? 16.721 -19.751 3.020 1.00 0.00 29 THR A CA 5
ATOM 8122 C C . THR A 1 29 ? 17.357 -18.371 3.220 1.00 0.00 29 THR A C 5
ATOM 8123 O O . THR A 1 29 ? 16.781 -17.498 3.843 1.00 0.00 29 THR A O 5
ATOM 8134 N N . SER A 1 30 ? 18.538 -18.170 2.699 1.00 0.00 30 SER A N 5
ATOM 8135 C CA . SER A 1 30 ? 19.209 -16.848 2.859 1.00 0.00 30 SER A CA 5
ATOM 8136 C C . SER A 1 30 ? 18.700 -15.864 1.801 1.00 0.00 30 SER A C 5
ATOM 8137 O O . SER A 1 30 ? 19.412 -15.492 0.892 1.00 0.00 30 SER A O 5
ATOM 8145 N N . ALA A 1 31 ? 17.470 -15.442 1.918 1.00 0.00 31 ALA A N 5
ATOM 8146 C CA . ALA A 1 31 ? 16.909 -14.483 0.923 1.00 0.00 31 ALA A CA 5
ATOM 8147 C C . ALA A 1 31 ? 15.724 -13.722 1.531 1.00 0.00 31 ALA A C 5
ATOM 8148 O O . ALA A 1 31 ? 15.156 -14.150 2.515 1.00 0.00 31 ALA A O 5
ATOM 8155 N N . PRO A 1 32 ? 15.390 -12.612 0.921 1.00 0.00 32 PRO A N 5
ATOM 8156 C CA . PRO A 1 32 ? 14.261 -11.787 1.415 1.00 0.00 32 PRO A CA 5
ATOM 8157 C C . PRO A 1 32 ? 12.921 -12.465 1.102 1.00 0.00 32 PRO A C 5
ATOM 8158 O O . PRO A 1 32 ? 12.829 -13.255 0.184 1.00 0.00 32 PRO A O 5
ATOM 8169 N N . PRO A 1 33 ? 11.923 -12.134 1.883 1.00 0.00 33 PRO A N 5
ATOM 8170 C CA . PRO A 1 33 ? 10.576 -12.723 1.682 1.00 0.00 33 PRO A CA 5
ATOM 8171 C C . PRO A 1 33 ? 9.913 -12.129 0.432 1.00 0.00 33 PRO A C 5
ATOM 8172 O O . PRO A 1 33 ? 10.302 -11.078 -0.033 1.00 0.00 33 PRO A O 5
ATOM 8183 N N . PRO A 1 34 ? 8.928 -12.830 -0.072 1.00 0.00 34 PRO A N 5
ATOM 8184 C CA . PRO A 1 34 ? 8.208 -12.361 -1.282 1.00 0.00 34 PRO A CA 5
ATOM 8185 C C . PRO A 1 34 ? 7.295 -11.179 -0.939 1.00 0.00 34 PRO A C 5
ATOM 8186 O O . PRO A 1 34 ? 6.939 -10.969 0.205 1.00 0.00 34 PRO A O 5
ATOM 8197 N N . GLN A 1 35 ? 6.914 -10.408 -1.922 1.00 0.00 35 GLN A N 5
ATOM 8198 C CA . GLN A 1 35 ? 6.023 -9.239 -1.658 1.00 0.00 35 GLN A CA 5
ATOM 8199 C C . GLN A 1 35 ? 4.602 -9.720 -1.350 1.00 0.00 35 GLN A C 5
ATOM 8200 O O . GLN A 1 35 ? 4.165 -10.745 -1.840 1.00 0.00 35 GLN A O 5
ATOM 8214 N N . ARG A 1 36 ? 3.879 -8.993 -0.539 1.00 0.00 36 ARG A N 5
ATOM 8215 C CA . ARG A 1 36 ? 2.488 -9.415 -0.196 1.00 0.00 36 ARG A CA 5
ATOM 8216 C C . ARG A 1 36 ? 1.580 -8.186 -0.040 1.00 0.00 36 ARG A C 5
ATOM 8217 O O . ARG A 1 36 ? 1.993 -7.182 0.507 1.00 0.00 36 ARG A O 5
ATOM 8238 N N . PRO A 1 37 ? 0.368 -8.302 -0.527 1.00 0.00 37 PRO A N 5
ATOM 8239 C CA . PRO A 1 37 ? -0.597 -7.178 -0.432 1.00 0.00 37 PRO A CA 5
ATOM 8240 C C . PRO A 1 37 ? -1.093 -7.015 1.008 1.00 0.00 37 PRO A C 5
ATOM 8241 O O . PRO A 1 37 ? -2.023 -7.675 1.431 1.00 0.00 37 PRO A O 5
ATOM 8252 N N . PHE A 1 38 ? -0.479 -6.142 1.761 1.00 0.00 38 PHE A N 5
ATOM 8253 C CA . PHE A 1 38 ? -0.913 -5.935 3.175 1.00 0.00 38 PHE A CA 5
ATOM 8254 C C . PHE A 1 38 ? -2.107 -4.978 3.226 1.00 0.00 38 PHE A C 5
ATOM 8255 O O . PHE A 1 38 ? -2.032 -3.853 2.768 1.00 0.00 38 PHE A O 5
ATOM 8272 N N . ARG A 1 39 ? -3.206 -5.414 3.778 1.00 0.00 39 ARG A N 5
ATOM 8273 C CA . ARG A 1 39 ? -4.407 -4.529 3.859 1.00 0.00 39 ARG A CA 5
ATOM 8274 C C . ARG A 1 39 ? -4.245 -3.515 4.995 1.00 0.00 39 ARG A C 5
ATOM 8275 O O . ARG A 1 39 ? -4.289 -3.862 6.161 1.00 0.00 39 ARG A O 5
ATOM 8296 N N . VAL A 1 40 ? -4.060 -2.263 4.664 1.00 0.00 40 VAL A N 5
ATOM 8297 C CA . VAL A 1 40 ? -3.898 -1.221 5.720 1.00 0.00 40 VAL A CA 5
ATOM 8298 C C . VAL A 1 40 ? -5.172 -0.375 5.817 1.00 0.00 40 VAL A C 5
ATOM 8299 O O . VAL A 1 40 ? -5.760 -0.006 4.819 1.00 0.00 40 VAL A O 5
ATOM 8312 N N . CYS A 1 41 ? -5.603 -0.070 7.013 1.00 0.00 41 CYS A N 5
ATOM 8313 C CA . CYS A 1 41 ? -6.842 0.749 7.176 1.00 0.00 41 CYS A CA 5
ATOM 8314 C C . CYS A 1 41 ? -6.550 1.994 8.020 1.00 0.00 41 CYS A C 5
ATOM 8315 O O . CYS A 1 41 ? -5.546 2.077 8.699 1.00 0.00 41 CYS A O 5
ATOM 8323 N N . ASP A 1 42 ? -7.428 2.962 7.984 1.00 0.00 42 ASP A N 5
ATOM 8324 C CA . ASP A 1 42 ? -7.211 4.204 8.783 1.00 0.00 42 ASP A CA 5
ATOM 8325 C C . ASP A 1 42 ? -8.275 4.313 9.878 1.00 0.00 42 ASP A C 5
ATOM 8326 O O . ASP A 1 42 ? -9.151 3.479 9.984 1.00 0.00 42 ASP A O 5
ATOM 8335 N N . HIS A 1 43 ? -8.184 5.326 10.707 1.00 0.00 43 HIS A N 5
ATOM 8336 C CA . HIS A 1 43 ? -9.170 5.498 11.823 1.00 0.00 43 HIS A CA 5
ATOM 8337 C C . HIS A 1 43 ? -10.590 5.061 11.408 1.00 0.00 43 HIS A C 5
ATOM 8338 O O . HIS A 1 43 ? -10.969 3.927 11.621 1.00 0.00 43 HIS A O 5
ATOM 8352 N N . LYS A 1 44 ? -11.378 5.935 10.827 1.00 0.00 44 LYS A N 5
ATOM 8353 C CA . LYS A 1 44 ? -12.757 5.518 10.428 1.00 0.00 44 LYS A CA 5
ATOM 8354 C C . LYS A 1 44 ? -12.789 5.033 8.971 1.00 0.00 44 LYS A C 5
ATOM 8355 O O . LYS A 1 44 ? -12.958 3.859 8.704 1.00 0.00 44 LYS A O 5
ATOM 8374 N N . ARG A 1 45 ? -12.633 5.927 8.030 1.00 0.00 45 ARG A N 5
ATOM 8375 C CA . ARG A 1 45 ? -12.656 5.516 6.594 1.00 0.00 45 ARG A CA 5
ATOM 8376 C C . ARG A 1 45 ? -11.862 6.502 5.728 1.00 0.00 45 ARG A C 5
ATOM 8377 O O . ARG A 1 45 ? -12.039 6.559 4.525 1.00 0.00 45 ARG A O 5
ATOM 8398 N N . THR A 1 46 ? -11.007 7.293 6.321 1.00 0.00 46 THR A N 5
ATOM 8399 C CA . THR A 1 46 ? -10.226 8.287 5.519 1.00 0.00 46 THR A CA 5
ATOM 8400 C C . THR A 1 46 ? -9.508 7.607 4.348 1.00 0.00 46 THR A C 5
ATOM 8401 O O . THR A 1 46 ? -9.806 7.864 3.198 1.00 0.00 46 THR A O 5
ATOM 8412 N N . ILE A 1 47 ? -8.561 6.752 4.627 1.00 0.00 47 ILE A N 5
ATOM 8413 C CA . ILE A 1 47 ? -7.825 6.072 3.518 1.00 0.00 47 ILE A CA 5
ATOM 8414 C C . ILE A 1 47 ? -7.698 4.571 3.794 1.00 0.00 47 ILE A C 5
ATOM 8415 O O . ILE A 1 47 ? -7.158 4.156 4.799 1.00 0.00 47 ILE A O 5
ATOM 8431 N N . ARG A 1 48 ? -8.184 3.756 2.898 1.00 0.00 48 ARG A N 5
ATOM 8432 C CA . ARG A 1 48 ? -8.087 2.280 3.094 1.00 0.00 48 ARG A CA 5
ATOM 8433 C C . ARG A 1 48 ? -7.756 1.596 1.764 1.00 0.00 48 ARG A C 5
ATOM 8434 O O . ARG A 1 48 ? -8.612 1.414 0.919 1.00 0.00 48 ARG A O 5
ATOM 8455 N N . LYS A 1 49 ? -6.518 1.225 1.567 1.00 0.00 49 LYS A N 5
ATOM 8456 C CA . LYS A 1 49 ? -6.132 0.560 0.289 1.00 0.00 49 LYS A CA 5
ATOM 8457 C C . LYS A 1 49 ? -5.140 -0.575 0.558 1.00 0.00 49 LYS A C 5
ATOM 8458 O O . LYS A 1 49 ? -4.201 -0.425 1.314 1.00 0.00 49 LYS A O 5
ATOM 8477 N N . GLY A 1 50 ? -5.340 -1.707 -0.063 1.00 0.00 50 GLY A N 5
ATOM 8478 C CA . GLY A 1 50 ? -4.408 -2.851 0.149 1.00 0.00 50 GLY A CA 5
ATOM 8479 C C . GLY A 1 50 ? -3.196 -2.689 -0.769 1.00 0.00 50 GLY A C 5
ATOM 8480 O O . GLY A 1 50 ? -3.233 -3.045 -1.931 1.00 0.00 50 GLY A O 5
ATOM 8484 N N . LEU A 1 51 ? -2.123 -2.148 -0.260 1.00 0.00 51 LEU A N 5
ATOM 8485 C CA . LEU A 1 51 ? -0.906 -1.956 -1.104 1.00 0.00 51 LEU A CA 5
ATOM 8486 C C . LEU A 1 51 ? 0.136 -3.032 -0.790 1.00 0.00 51 LEU A C 5
ATOM 8487 O O . LEU A 1 51 ? 0.316 -3.420 0.349 1.00 0.00 51 LEU A O 5
ATOM 8503 N N . THR A 1 52 ? 0.824 -3.514 -1.789 1.00 0.00 52 THR A N 5
ATOM 8504 C CA . THR A 1 52 ? 1.859 -4.560 -1.547 1.00 0.00 52 THR A CA 5
ATOM 8505 C C . THR A 1 52 ? 3.164 -3.912 -1.083 1.00 0.00 52 THR A C 5
ATOM 8506 O O . THR A 1 52 ? 3.664 -2.992 -1.698 1.00 0.00 52 THR A O 5
ATOM 8517 N N . ALA A 1 53 ? 3.714 -4.384 0.001 1.00 0.00 53 ALA A N 5
ATOM 8518 C CA . ALA A 1 53 ? 4.985 -3.794 0.510 1.00 0.00 53 ALA A CA 5
ATOM 8519 C C . ALA A 1 53 ? 5.958 -4.900 0.925 1.00 0.00 53 ALA A C 5
ATOM 8520 O O . ALA A 1 53 ? 5.558 -5.995 1.275 1.00 0.00 53 ALA A O 5
ATOM 8527 N N . ALA A 1 54 ? 7.231 -4.618 0.891 1.00 0.00 54 ALA A N 5
ATOM 8528 C CA . ALA A 1 54 ? 8.240 -5.643 1.287 1.00 0.00 54 ALA A CA 5
ATOM 8529 C C . ALA A 1 54 ? 9.328 -4.989 2.142 1.00 0.00 54 ALA A C 5
ATOM 8530 O O . ALA A 1 54 ? 10.232 -4.356 1.631 1.00 0.00 54 ALA A O 5
ATOM 8537 N N . THR A 1 55 ? 9.244 -5.130 3.438 1.00 0.00 55 THR A N 5
ATOM 8538 C CA . THR A 1 55 ? 10.268 -4.509 4.324 1.00 0.00 55 THR A CA 5
ATOM 8539 C C . THR A 1 55 ? 10.394 -5.305 5.626 1.00 0.00 55 THR A C 5
ATOM 8540 O O . THR A 1 55 ? 9.417 -5.803 6.155 1.00 0.00 55 THR A O 5
ATOM 8551 N N . ARG A 1 56 ? 11.585 -5.433 6.143 1.00 0.00 56 ARG A N 5
ATOM 8552 C CA . ARG A 1 56 ? 11.772 -6.202 7.409 1.00 0.00 56 ARG A CA 5
ATOM 8553 C C . ARG A 1 56 ? 11.650 -5.275 8.628 1.00 0.00 56 ARG A C 5
ATOM 8554 O O . ARG A 1 56 ? 10.626 -5.230 9.279 1.00 0.00 56 ARG A O 5
ATOM 8575 N N . GLN A 1 57 ? 12.688 -4.544 8.946 1.00 0.00 57 GLN A N 5
ATOM 8576 C CA . GLN A 1 57 ? 12.631 -3.633 10.128 1.00 0.00 57 GLN A CA 5
ATOM 8577 C C . GLN A 1 57 ? 12.133 -2.244 9.717 1.00 0.00 57 GLN A C 5
ATOM 8578 O O . GLN A 1 57 ? 11.436 -1.581 10.461 1.00 0.00 57 GLN A O 5
ATOM 8592 N N . GLU A 1 58 ? 12.490 -1.795 8.544 1.00 0.00 58 GLU A N 5
ATOM 8593 C CA . GLU A 1 58 ? 12.045 -0.442 8.091 1.00 0.00 58 GLU A CA 5
ATOM 8594 C C . GLU A 1 58 ? 10.552 -0.453 7.730 1.00 0.00 58 GLU A C 5
ATOM 8595 O O . GLU A 1 58 ? 9.966 0.577 7.454 1.00 0.00 58 GLU A O 5
ATOM 8607 N N . LEU A 1 59 ? 9.928 -1.604 7.734 1.00 0.00 59 LEU A N 5
ATOM 8608 C CA . LEU A 1 59 ? 8.473 -1.670 7.394 1.00 0.00 59 LEU A CA 5
ATOM 8609 C C . LEU A 1 59 ? 7.678 -0.702 8.278 1.00 0.00 59 LEU A C 5
ATOM 8610 O O . LEU A 1 59 ? 6.629 -0.221 7.898 1.00 0.00 59 LEU A O 5
ATOM 8626 N N . LEU A 1 60 ? 8.174 -0.413 9.452 1.00 0.00 60 LEU A N 5
ATOM 8627 C CA . LEU A 1 60 ? 7.449 0.526 10.358 1.00 0.00 60 LEU A CA 5
ATOM 8628 C C . LEU A 1 60 ? 7.370 1.914 9.715 1.00 0.00 60 LEU A C 5
ATOM 8629 O O . LEU A 1 60 ? 6.348 2.570 9.761 1.00 0.00 60 LEU A O 5
ATOM 8645 N N . ALA A 1 61 ? 8.442 2.362 9.115 1.00 0.00 61 ALA A N 5
ATOM 8646 C CA . ALA A 1 61 ? 8.431 3.707 8.467 1.00 0.00 61 ALA A CA 5
ATOM 8647 C C . ALA A 1 61 ? 7.288 3.799 7.449 1.00 0.00 61 ALA A C 5
ATOM 8648 O O . ALA A 1 61 ? 6.757 4.860 7.191 1.00 0.00 61 ALA A O 5
ATOM 8655 N N . LYS A 1 62 ? 6.910 2.690 6.871 1.00 0.00 62 LYS A N 5
ATOM 8656 C CA . LYS A 1 62 ? 5.801 2.709 5.869 1.00 0.00 62 LYS A CA 5
ATOM 8657 C C . LYS A 1 62 ? 4.509 3.219 6.514 1.00 0.00 62 LYS A C 5
ATOM 8658 O O . LYS A 1 62 ? 3.865 4.116 6.008 1.00 0.00 62 LYS A O 5
ATOM 8677 N N . ALA A 1 63 ? 4.125 2.647 7.625 1.00 0.00 63 ALA A N 5
ATOM 8678 C CA . ALA A 1 63 ? 2.869 3.090 8.310 1.00 0.00 63 ALA A CA 5
ATOM 8679 C C . ALA A 1 63 ? 2.851 4.613 8.479 1.00 0.00 63 ALA A C 5
ATOM 8680 O O . ALA A 1 63 ? 1.804 5.230 8.522 1.00 0.00 63 ALA A O 5
ATOM 8687 N N . LEU A 1 64 ? 4.002 5.218 8.587 1.00 0.00 64 LEU A N 5
ATOM 8688 C CA . LEU A 1 64 ? 4.058 6.699 8.767 1.00 0.00 64 LEU A CA 5
ATOM 8689 C C . LEU A 1 64 ? 3.803 7.440 7.442 1.00 0.00 64 LEU A C 5
ATOM 8690 O O . LEU A 1 64 ? 2.732 7.963 7.210 1.00 0.00 64 LEU A O 5
ATOM 8706 N N . GLU A 1 65 ? 4.794 7.510 6.592 1.00 0.00 65 GLU A N 5
ATOM 8707 C CA . GLU A 1 65 ? 4.642 8.246 5.297 1.00 0.00 65 GLU A CA 5
ATOM 8708 C C . GLU A 1 65 ? 3.467 7.722 4.458 1.00 0.00 65 GLU A C 5
ATOM 8709 O O . GLU A 1 65 ? 2.945 8.429 3.620 1.00 0.00 65 GLU A O 5
ATOM 8721 N N . THR A 1 66 ? 3.051 6.498 4.655 1.00 0.00 66 THR A N 5
ATOM 8722 C CA . THR A 1 66 ? 1.917 5.966 3.834 1.00 0.00 66 THR A CA 5
ATOM 8723 C C . THR A 1 66 ? 0.708 6.910 3.897 1.00 0.00 66 THR A C 5
ATOM 8724 O O . THR A 1 66 ? 0.131 7.251 2.884 1.00 0.00 66 THR A O 5
ATOM 8735 N N . LEU A 1 67 ? 0.322 7.341 5.071 1.00 0.00 67 LEU A N 5
ATOM 8736 C CA . LEU A 1 67 ? -0.844 8.266 5.172 1.00 0.00 67 LEU A CA 5
ATOM 8737 C C . LEU A 1 67 ? -0.364 9.707 5.373 1.00 0.00 67 LEU A C 5
ATOM 8738 O O . LEU A 1 67 ? -0.758 10.608 4.662 1.00 0.00 67 LEU A O 5
ATOM 8754 N N . LEU A 1 68 ? 0.490 9.924 6.339 1.00 0.00 68 LEU A N 5
ATOM 8755 C CA . LEU A 1 68 ? 1.005 11.303 6.591 1.00 0.00 68 LEU A CA 5
ATOM 8756 C C . LEU A 1 68 ? 2.453 11.242 7.083 1.00 0.00 68 LEU A C 5
ATOM 8757 O O . LEU A 1 68 ? 2.834 10.342 7.806 1.00 0.00 68 LEU A O 5
ATOM 8773 N N . LEU A 1 69 ? 3.263 12.195 6.706 1.00 0.00 69 LEU A N 5
ATOM 8774 C CA . LEU A 1 69 ? 4.683 12.187 7.163 1.00 0.00 69 LEU A CA 5
ATOM 8775 C C . LEU A 1 69 ? 4.798 12.844 8.544 1.00 0.00 69 LEU A C 5
ATOM 8776 O O . LEU A 1 69 ? 4.455 13.995 8.723 1.00 0.00 69 LEU A O 5
ATOM 8792 N N . ASN A 1 70 ? 5.274 12.116 9.519 1.00 0.00 70 ASN A N 5
ATOM 8793 C CA . ASN A 1 70 ? 5.407 12.697 10.887 1.00 0.00 70 ASN A CA 5
ATOM 8794 C C . ASN A 1 70 ? 6.714 12.231 11.535 1.00 0.00 70 ASN A C 5
ATOM 8795 O O . ASN A 1 70 ? 7.220 11.167 11.238 1.00 0.00 70 ASN A O 5
ATOM 8806 N N . GLY A 1 71 ? 7.262 13.022 12.419 1.00 0.00 71 GLY A N 5
ATOM 8807 C CA . GLY A 1 71 ? 8.534 12.630 13.088 1.00 0.00 71 GLY A CA 5
ATOM 8808 C C . GLY A 1 71 ? 8.258 11.516 14.101 1.00 0.00 71 GLY A C 5
ATOM 8809 O O . GLY A 1 71 ? 9.002 10.561 14.208 1.00 0.00 71 GLY A O 5
ATOM 8813 N N . VAL A 1 72 ? 7.189 11.630 14.844 1.00 0.00 72 VAL A N 5
ATOM 8814 C CA . VAL A 1 72 ? 6.857 10.580 15.852 1.00 0.00 72 VAL A CA 5
ATOM 8815 C C . VAL A 1 72 ? 5.371 10.224 15.770 1.00 0.00 72 VAL A C 5
ATOM 8816 O O . VAL A 1 72 ? 4.519 11.090 15.715 1.00 0.00 72 VAL A O 5
ATOM 8829 N N . LEU A 1 73 ? 5.054 8.957 15.757 1.00 0.00 73 LEU A N 5
ATOM 8830 C CA . LEU A 1 73 ? 3.624 8.544 15.674 1.00 0.00 73 LEU A CA 5
ATOM 8831 C C . LEU A 1 73 ? 3.399 7.268 16.490 1.00 0.00 73 LEU A C 5
ATOM 8832 O O . LEU A 1 73 ? 4.200 6.354 16.460 1.00 0.00 73 LEU A O 5
ATOM 8848 N N . THR A 1 74 ? 2.320 7.202 17.223 1.00 0.00 74 THR A N 5
ATOM 8849 C CA . THR A 1 74 ? 2.046 5.985 18.042 1.00 0.00 74 THR A CA 5
ATOM 8850 C C . THR A 1 74 ? 1.197 4.986 17.253 1.00 0.00 74 THR A C 5
ATOM 8851 O O . THR A 1 74 ? 0.253 5.353 16.576 1.00 0.00 74 THR A O 5
ATOM 8862 N N . LEU A 1 75 ? 1.521 3.722 17.342 1.00 0.00 75 LEU A N 5
ATOM 8863 C CA . LEU A 1 75 ? 0.734 2.689 16.607 1.00 0.00 75 LEU A CA 5
ATOM 8864 C C . LEU A 1 75 ? -0.289 2.047 17.547 1.00 0.00 75 LEU A C 5
ATOM 8865 O O . LEU A 1 75 ? 0.005 1.752 18.688 1.00 0.00 75 LEU A O 5
ATOM 8881 N N . VAL A 1 76 ? -1.488 1.830 17.077 1.00 0.00 76 VAL A N 5
ATOM 8882 C CA . VAL A 1 76 ? -2.527 1.208 17.949 1.00 0.00 76 VAL A CA 5
ATOM 8883 C C . VAL A 1 76 ? -3.446 0.299 17.125 1.00 0.00 76 VAL A C 5
ATOM 8884 O O . VAL A 1 76 ? -3.562 0.444 15.924 1.00 0.00 76 VAL A O 5
ATOM 8897 N N . LEU A 1 77 ? -4.102 -0.631 17.763 1.00 0.00 77 LEU A N 5
ATOM 8898 C CA . LEU A 1 77 ? -5.021 -1.546 17.023 1.00 0.00 77 LEU A CA 5
ATOM 8899 C C . LEU A 1 77 ? -6.429 -1.456 17.621 1.00 0.00 77 LEU A C 5
ATOM 8900 O O . LEU A 1 77 ? -6.597 -1.336 18.819 1.00 0.00 77 LEU A O 5
ATOM 8916 N N . GLU A 1 78 ? -7.444 -1.506 16.799 1.00 0.00 78 GLU A N 5
ATOM 8917 C CA . GLU A 1 78 ? -8.838 -1.416 17.328 1.00 0.00 78 GLU A CA 5
ATOM 8918 C C . GLU A 1 78 ? -9.397 -2.809 17.631 1.00 0.00 78 GLU A C 5
ATOM 8919 O O . GLU A 1 78 ? -10.398 -2.949 18.309 1.00 0.00 78 GLU A O 5
ATOM 8931 N N . GLU A 1 79 ? -8.766 -3.842 17.137 1.00 0.00 79 GLU A N 5
ATOM 8932 C CA . GLU A 1 79 ? -9.270 -5.223 17.398 1.00 0.00 79 GLU A CA 5
ATOM 8933 C C . GLU A 1 79 ? -9.384 -5.477 18.905 1.00 0.00 79 GLU A C 5
ATOM 8934 O O . GLU A 1 79 ? -10.459 -5.695 19.426 1.00 0.00 79 GLU A O 5
ATOM 8946 N N . ASP A 1 80 ? -8.282 -5.451 19.605 1.00 0.00 80 ASP A N 5
ATOM 8947 C CA . ASP A 1 80 ? -8.327 -5.692 21.079 1.00 0.00 80 ASP A CA 5
ATOM 8948 C C . ASP A 1 80 ? -8.297 -4.362 21.836 1.00 0.00 80 ASP A C 5
ATOM 8949 O O . ASP A 1 80 ? -8.783 -4.258 22.944 1.00 0.00 80 ASP A O 5
ATOM 8958 N N . GLY A 1 81 ? -7.733 -3.342 21.244 1.00 0.00 81 GLY A N 5
ATOM 8959 C CA . GLY A 1 81 ? -7.672 -2.018 21.928 1.00 0.00 81 GLY A CA 5
ATOM 8960 C C . GLY A 1 81 ? -6.388 -1.924 22.751 1.00 0.00 81 GLY A C 5
ATOM 8961 O O . GLY A 1 81 ? -6.419 -1.844 23.963 1.00 0.00 81 GLY A O 5
ATOM 8965 N N . THR A 1 82 ? -5.254 -1.933 22.100 1.00 0.00 82 THR A N 5
ATOM 8966 C CA . THR A 1 82 ? -3.961 -1.843 22.840 1.00 0.00 82 THR A CA 5
ATOM 8967 C C . THR A 1 82 ? -2.982 -0.940 22.083 1.00 0.00 82 THR A C 5
ATOM 8968 O O . THR A 1 82 ? -2.974 -0.902 20.868 1.00 0.00 82 THR A O 5
ATOM 8979 N N . ALA A 1 83 ? -2.155 -0.215 22.790 1.00 0.00 83 ALA A N 5
ATOM 8980 C CA . ALA A 1 83 ? -1.177 0.682 22.109 1.00 0.00 83 ALA A CA 5
ATOM 8981 C C . ALA A 1 83 ? 0.121 -0.077 21.819 1.00 0.00 83 ALA A C 5
ATOM 8982 O O . ALA A 1 83 ? 0.463 -1.023 22.502 1.00 0.00 83 ALA A O 5
ATOM 8989 N N . VAL A 1 84 ? 0.847 0.329 20.808 1.00 0.00 84 VAL A N 5
ATOM 8990 C CA . VAL A 1 84 ? 2.121 -0.373 20.473 1.00 0.00 84 VAL A CA 5
ATOM 8991 C C . VAL A 1 84 ? 3.160 0.622 19.957 1.00 0.00 84 VAL A C 5
ATOM 8992 O O . VAL A 1 84 ? 2.828 1.643 19.386 1.00 0.00 84 VAL A O 5
ATOM 9005 N N . ASP A 1 85 ? 4.418 0.330 20.153 1.00 0.00 85 ASP A N 5
ATOM 9006 C CA . ASP A 1 85 ? 5.489 1.251 19.672 1.00 0.00 85 ASP A CA 5
ATOM 9007 C C . ASP A 1 85 ? 6.711 0.450 19.214 1.00 0.00 85 ASP A C 5
ATOM 9008 O O . ASP A 1 85 ? 7.806 0.970 19.122 1.00 0.00 85 ASP A O 5
ATOM 9017 N N . SER A 1 86 ? 6.534 -0.815 18.930 1.00 0.00 86 SER A N 5
ATOM 9018 C CA . SER A 1 86 ? 7.686 -1.651 18.482 1.00 0.00 86 SER A CA 5
ATOM 9019 C C . SER A 1 86 ? 7.225 -2.686 17.454 1.00 0.00 86 SER A C 5
ATOM 9020 O O . SER A 1 86 ? 6.051 -2.806 17.163 1.00 0.00 86 SER A O 5
ATOM 9028 N N . GLU A 1 87 ? 8.143 -3.437 16.899 1.00 0.00 87 GLU A N 5
ATOM 9029 C CA . GLU A 1 87 ? 7.760 -4.469 15.888 1.00 0.00 87 GLU A CA 5
ATOM 9030 C C . GLU A 1 87 ? 6.884 -5.556 16.526 1.00 0.00 87 GLU A C 5
ATOM 9031 O O . GLU A 1 87 ? 6.301 -6.372 15.839 1.00 0.00 87 GLU A O 5
ATOM 9043 N N . ASP A 1 88 ? 6.785 -5.575 17.830 1.00 0.00 88 ASP A N 5
ATOM 9044 C CA . ASP A 1 88 ? 5.946 -6.611 18.506 1.00 0.00 88 ASP A CA 5
ATOM 9045 C C . ASP A 1 88 ? 4.467 -6.457 18.118 1.00 0.00 88 ASP A C 5
ATOM 9046 O O . ASP A 1 88 ? 3.653 -7.307 18.418 1.00 0.00 88 ASP A O 5
ATOM 9055 N N . PHE A 1 89 ? 4.116 -5.378 17.459 1.00 0.00 89 PHE A N 5
ATOM 9056 C CA . PHE A 1 89 ? 2.688 -5.168 17.052 1.00 0.00 89 PHE A CA 5
ATOM 9057 C C . PHE A 1 89 ? 2.105 -6.448 16.437 1.00 0.00 89 PHE A C 5
ATOM 9058 O O . PHE A 1 89 ? 1.208 -7.057 16.987 1.00 0.00 89 PHE A O 5
ATOM 9075 N N . PHE A 1 90 ? 2.605 -6.856 15.302 1.00 0.00 90 PHE A N 5
ATOM 9076 C CA . PHE A 1 90 ? 2.078 -8.092 14.649 1.00 0.00 90 PHE A CA 5
ATOM 9077 C C . PHE A 1 90 ? 2.183 -9.292 15.599 1.00 0.00 90 PHE A C 5
ATOM 9078 O O . PHE A 1 90 ? 1.482 -10.273 15.449 1.00 0.00 90 PHE A O 5
ATOM 9095 N N . GLN A 1 91 ? 3.054 -9.223 16.571 1.00 0.00 91 GLN A N 5
ATOM 9096 C CA . GLN A 1 91 ? 3.201 -10.362 17.524 1.00 0.00 91 GLN A CA 5
ATOM 9097 C C . GLN A 1 91 ? 2.174 -10.258 18.658 1.00 0.00 91 GLN A C 5
ATOM 9098 O O . GLN A 1 91 ? 2.022 -11.167 19.450 1.00 0.00 91 GLN A O 5
ATOM 9112 N N . LEU A 1 92 ? 1.469 -9.160 18.743 1.00 0.00 92 LEU A N 5
ATOM 9113 C CA . LEU A 1 92 ? 0.455 -9.005 19.827 1.00 0.00 92 LEU A CA 5
ATOM 9114 C C . LEU A 1 92 ? -0.909 -9.527 19.363 1.00 0.00 92 LEU A C 5
ATOM 9115 O O . LEU A 1 92 ? -1.756 -9.872 20.165 1.00 0.00 92 LEU A O 5
ATOM 9131 N N . LEU A 1 93 ? -1.131 -9.586 18.076 1.00 0.00 93 LEU A N 5
ATOM 9132 C CA . LEU A 1 93 ? -2.442 -10.084 17.561 1.00 0.00 93 LEU A CA 5
ATOM 9133 C C . LEU A 1 93 ? -2.232 -11.338 16.708 1.00 0.00 93 LEU A C 5
ATOM 9134 O O . LEU A 1 93 ? -1.131 -11.634 16.288 1.00 0.00 93 LEU A O 5
ATOM 9150 N N . GLU A 1 94 ? -3.283 -12.066 16.433 1.00 0.00 94 GLU A N 5
ATOM 9151 C CA . GLU A 1 94 ? -3.141 -13.288 15.586 1.00 0.00 94 GLU A CA 5
ATOM 9152 C C . GLU A 1 94 ? -2.704 -12.867 14.182 1.00 0.00 94 GLU A C 5
ATOM 9153 O O . GLU A 1 94 ? -2.602 -11.689 13.895 1.00 0.00 94 GLU A O 5
ATOM 9165 N N . ASP A 1 95 ? -2.434 -13.795 13.303 1.00 0.00 95 ASP A N 5
ATOM 9166 C CA . ASP A 1 95 ? -1.997 -13.390 11.936 1.00 0.00 95 ASP A CA 5
ATOM 9167 C C . ASP A 1 95 ? -3.077 -12.526 11.278 1.00 0.00 95 ASP A C 5
ATOM 9168 O O . ASP A 1 95 ? -4.200 -12.949 11.090 1.00 0.00 95 ASP A O 5
ATOM 9177 N N . ASP A 1 96 ? -2.733 -11.319 10.926 1.00 0.00 96 ASP A N 5
ATOM 9178 C CA . ASP A 1 96 ? -3.719 -10.409 10.273 1.00 0.00 96 ASP A CA 5
ATOM 9179 C C . ASP A 1 96 ? -2.998 -9.172 9.730 1.00 0.00 96 ASP A C 5
ATOM 9180 O O . ASP A 1 96 ? -1.817 -8.990 9.955 1.00 0.00 96 ASP A O 5
ATOM 9189 N N . THR A 1 97 ? -3.696 -8.308 9.045 1.00 0.00 97 THR A N 5
ATOM 9190 C CA . THR A 1 97 ? -3.037 -7.077 8.529 1.00 0.00 97 THR A CA 5
ATOM 9191 C C . THR A 1 97 ? -3.844 -5.846 8.945 1.00 0.00 97 THR A C 5
ATOM 9192 O O . THR A 1 97 ? -4.857 -5.525 8.355 1.00 0.00 97 THR A O 5
ATOM 9203 N N . CYS A 1 98 ? -3.395 -5.152 9.956 1.00 0.00 98 CYS A N 5
ATOM 9204 C CA . CYS A 1 98 ? -4.120 -3.934 10.415 1.00 0.00 98 CYS A CA 5
ATOM 9205 C C . CYS A 1 98 ? -3.115 -2.863 10.839 1.00 0.00 98 CYS A C 5
ATOM 9206 O O . CYS A 1 98 ? -2.169 -3.140 11.549 1.00 0.00 98 CYS A O 5
ATOM 9214 N N . LEU A 1 99 ? -3.307 -1.645 10.414 1.00 0.00 99 LEU A N 5
ATOM 9215 C CA . LEU A 1 99 ? -2.351 -0.571 10.805 1.00 0.00 99 LEU A CA 5
ATOM 9216 C C . LEU A 1 99 ? -3.089 0.742 11.081 1.00 0.00 99 LEU A C 5
ATOM 9217 O O . LEU A 1 99 ? -3.735 1.295 10.213 1.00 0.00 99 LEU A O 5
ATOM 9233 N N . MET A 1 100 ? -2.980 1.249 12.279 1.00 0.00 100 MET A N 5
ATOM 9234 C CA . MET A 1 100 ? -3.657 2.536 12.610 1.00 0.00 100 MET A CA 5
ATOM 9235 C C . MET A 1 100 ? -2.603 3.592 12.944 1.00 0.00 100 MET A C 5
ATOM 9236 O O . MET A 1 100 ? -1.667 3.335 13.678 1.00 0.00 100 MET A O 5
ATOM 9250 N N . VAL A 1 101 ? -2.739 4.775 12.413 1.00 0.00 101 VAL A N 5
ATOM 9251 C CA . VAL A 1 101 ? -1.734 5.837 12.703 1.00 0.00 101 VAL A CA 5
ATOM 9252 C C . VAL A 1 101 ? -2.435 7.109 13.187 1.00 0.00 101 VAL A C 5
ATOM 9253 O O . VAL A 1 101 ? -3.146 7.762 12.445 1.00 0.00 101 VAL A O 5
ATOM 9266 N N . LEU A 1 102 ? -2.236 7.468 14.428 1.00 0.00 102 LEU A N 5
ATOM 9267 C CA . LEU A 1 102 ? -2.880 8.702 14.968 1.00 0.00 102 LEU A CA 5
ATOM 9268 C C . LEU A 1 102 ? -1.969 9.368 16.001 1.00 0.00 102 LEU A C 5
ATOM 9269 O O . LEU A 1 102 ? -0.929 8.846 16.351 1.00 0.00 102 LEU A O 5
ATOM 9285 N N . GLN A 1 103 ? -2.351 10.516 16.496 1.00 0.00 103 GLN A N 5
ATOM 9286 C CA . GLN A 1 103 ? -1.507 11.215 17.508 1.00 0.00 103 GLN A CA 5
ATOM 9287 C C . GLN A 1 103 ? -1.841 10.715 18.916 1.00 0.00 103 GLN A C 5
ATOM 9288 O O . GLN A 1 103 ? -2.878 10.125 19.147 1.00 0.00 103 GLN A O 5
ATOM 9302 N N . SER A 1 104 ? -0.968 10.950 19.861 1.00 0.00 104 SER A N 5
ATOM 9303 C CA . SER A 1 104 ? -1.230 10.491 21.257 1.00 0.00 104 SER A CA 5
ATOM 9304 C C . SER A 1 104 ? -2.412 11.261 21.852 1.00 0.00 104 SER A C 5
ATOM 9305 O O . SER A 1 104 ? -2.776 12.321 21.380 1.00 0.00 104 SER A O 5
ATOM 9313 N N . GLY A 1 105 ? -3.013 10.736 22.887 1.00 0.00 105 GLY A N 5
ATOM 9314 C CA . GLY A 1 105 ? -4.170 11.435 23.515 1.00 0.00 105 GLY A CA 5
ATOM 9315 C C . GLY A 1 105 ? -5.459 11.053 22.786 1.00 0.00 105 GLY A C 5
ATOM 9316 O O . GLY A 1 105 ? -6.393 11.830 22.710 1.00 0.00 105 GLY A O 5
ATOM 9320 N N . GLN A 1 106 ? -5.519 9.864 22.249 1.00 0.00 106 GLN A N 5
ATOM 9321 C CA . GLN A 1 106 ? -6.749 9.433 21.522 1.00 0.00 106 GLN A CA 5
ATOM 9322 C C . GLN A 1 106 ? -7.210 8.062 22.026 1.00 0.00 106 GLN A C 5
ATOM 9323 O O . GLN A 1 106 ? -6.447 7.314 22.607 1.00 0.00 106 GLN A O 5
ATOM 9337 N N . SER A 1 107 ? -8.454 7.729 21.806 1.00 0.00 107 SER A N 5
ATOM 9338 C CA . SER A 1 107 ? -8.969 6.408 22.268 1.00 0.00 107 SER A CA 5
ATOM 9339 C C . SER A 1 107 ? -9.899 5.803 21.213 1.00 0.00 107 SER A C 5
ATOM 9340 O O . SER A 1 107 ? -10.223 6.433 20.224 1.00 0.00 107 SER A O 5
ATOM 9348 N N . TRP A 1 108 ? -10.330 4.589 21.416 1.00 0.00 108 TRP A N 5
ATOM 9349 C CA . TRP A 1 108 ? -11.243 3.941 20.429 1.00 0.00 108 TRP A CA 5
ATOM 9350 C C . TRP A 1 108 ? -12.676 4.435 20.640 1.00 0.00 108 TRP A C 5
ATOM 9351 O O . TRP A 1 108 ? -13.069 4.775 21.738 1.00 0.00 108 TRP A O 5
ATOM 9372 N N . SER A 1 109 ? -13.459 4.480 19.594 1.00 0.00 109 SER A N 5
ATOM 9373 C CA . SER A 1 109 ? -14.866 4.956 19.733 1.00 0.00 109 SER A CA 5
ATOM 9374 C C . SER A 1 109 ? -15.783 3.796 20.148 1.00 0.00 109 SER A C 5
ATOM 9375 O O . SER A 1 109 ? -15.677 2.709 19.616 1.00 0.00 109 SER A O 5
ATOM 9383 N N . PRO A 1 110 ? -16.659 4.063 21.087 1.00 0.00 110 PRO A N 5
ATOM 9384 C CA . PRO A 1 110 ? -17.596 3.019 21.564 1.00 0.00 110 PRO A CA 5
ATOM 9385 C C . PRO A 1 110 ? -18.697 2.779 20.528 1.00 0.00 110 PRO A C 5
ATOM 9386 O O . PRO A 1 110 ? -19.217 3.704 19.935 1.00 0.00 110 PRO A O 5
ATOM 9397 N N . THR A 1 111 ? -19.056 1.543 20.308 1.00 0.00 111 THR A N 5
ATOM 9398 C CA . THR A 1 111 ? -20.125 1.239 19.313 1.00 0.00 111 THR A CA 5
ATOM 9399 C C . THR A 1 111 ? -20.954 0.040 19.776 1.00 0.00 111 THR A C 5
ATOM 9400 O O . THR A 1 111 ? -20.490 -1.084 19.778 1.00 0.00 111 THR A O 5
ATOM 9411 N N . ARG A 1 112 ? -22.176 0.271 20.170 1.00 0.00 112 ARG A N 5
ATOM 9412 C CA . ARG A 1 112 ? -23.038 -0.855 20.636 1.00 0.00 112 ARG A CA 5
ATOM 9413 C C . ARG A 1 112 ? -23.280 -1.844 19.492 1.00 0.00 112 ARG A C 5
ATOM 9414 O O . ARG A 1 112 ? -23.369 -1.465 18.340 1.00 0.00 112 ARG A O 5
ATOM 9435 N N . SER A 1 113 ? -23.387 -3.108 19.802 1.00 0.00 113 SER A N 5
ATOM 9436 C CA . SER A 1 113 ? -23.623 -4.125 18.735 1.00 0.00 113 SER A CA 5
ATOM 9437 C C . SER A 1 113 ? -24.442 -5.294 19.290 1.00 0.00 113 SER A C 5
ATOM 9438 O O . SER A 1 113 ? -24.178 -6.443 18.996 1.00 0.00 113 SER A O 5
ATOM 9446 N N . GLY A 1 114 ? -25.432 -5.006 20.091 1.00 0.00 114 GLY A N 5
ATOM 9447 C CA . GLY A 1 114 ? -26.269 -6.096 20.668 1.00 0.00 114 GLY A CA 5
ATOM 9448 C C . GLY A 1 114 ? -26.822 -5.651 22.023 1.00 0.00 114 GLY A C 5
ATOM 9449 O O . GLY A 1 114 ? -27.188 -4.506 22.209 1.00 0.00 114 GLY A O 5
ATOM 9453 N N . VAL A 1 115 ? -26.886 -6.546 22.973 1.00 0.00 115 VAL A N 5
ATOM 9454 C CA . VAL A 1 115 ? -27.414 -6.174 24.318 1.00 0.00 115 VAL A CA 5
ATOM 9455 C C . VAL A 1 115 ? -26.384 -5.327 25.070 1.00 0.00 115 VAL A C 5
ATOM 9456 O O . VAL A 1 115 ? -25.194 -5.560 24.984 1.00 0.00 115 VAL A O 5
ATOM 9469 N N . LEU A 1 116 ? -26.833 -4.347 25.807 1.00 0.00 116 LEU A N 5
ATOM 9470 C CA . LEU A 1 116 ? -25.882 -3.483 26.566 1.00 0.00 116 LEU A CA 5
ATOM 9471 C C . LEU A 1 116 ? -26.594 -2.821 27.748 1.00 0.00 116 LEU A C 5
ATOM 9472 O O . LEU A 1 116 ? -26.089 -2.794 28.853 1.00 0.00 116 LEU A O 5
ATOM 9488 N N . HIS A 1 117 ? -27.766 -2.286 27.522 1.00 0.00 117 HIS A N 5
ATOM 9489 C CA . HIS A 1 117 ? -28.511 -1.624 28.634 1.00 0.00 117 HIS A CA 5
ATOM 9490 C C . HIS A 1 117 ? -29.995 -1.497 28.275 1.00 0.00 117 HIS A C 5
ATOM 9491 O O . HIS A 1 117 ? -30.364 -0.764 27.379 1.00 0.00 117 HIS A O 5
ATOM 9505 N N . HIS A 1 118 ? -30.844 -2.205 28.970 1.00 0.00 118 HIS A N 5
ATOM 9506 C CA . HIS A 1 118 ? -32.303 -2.126 28.673 1.00 0.00 118 HIS A CA 5
ATOM 9507 C C . HIS A 1 118 ? -33.005 -1.248 29.714 1.00 0.00 118 HIS A C 5
ATOM 9508 O O . HIS A 1 118 ? -32.485 -1.006 30.785 1.00 0.00 118 HIS A O 5
ATOM 9522 N N . HIS A 1 119 ? -34.182 -0.773 29.407 1.00 0.00 119 HIS A N 5
ATOM 9523 C CA . HIS A 1 119 ? -34.917 0.089 30.380 1.00 0.00 119 HIS A CA 5
ATOM 9524 C C . HIS A 1 119 ? -36.279 -0.529 30.711 1.00 0.00 119 HIS A C 5
ATOM 9525 O O . HIS A 1 119 ? -36.902 -1.160 29.881 1.00 0.00 119 HIS A O 5
ATOM 9539 N N . HIS A 1 120 ? -36.741 -0.350 31.919 1.00 0.00 120 HIS A N 5
ATOM 9540 C CA . HIS A 1 120 ? -38.061 -0.925 32.309 1.00 0.00 120 HIS A CA 5
ATOM 9541 C C . HIS A 1 120 ? -39.137 0.166 32.298 1.00 0.00 120 HIS A C 5
ATOM 9542 O O . HIS A 1 120 ? -38.895 1.293 32.684 1.00 0.00 120 HIS A O 5
ATOM 9556 N N . HIS A 1 121 ? -40.321 -0.161 31.855 1.00 0.00 121 HIS A N 5
ATOM 9557 C CA . HIS A 1 121 ? -41.413 0.856 31.819 1.00 0.00 121 HIS A CA 5
ATOM 9558 C C . HIS A 1 121 ? -42.688 0.283 32.446 1.00 0.00 121 HIS A C 5
ATOM 9559 O O . HIS A 1 121 ? -43.324 -0.592 31.891 1.00 0.00 121 HIS A O 5
ATOM 9573 N N . HIS A 1 122 ? -43.064 0.771 33.596 1.00 0.00 122 HIS A N 5
ATOM 9574 C CA . HIS A 1 122 ? -44.298 0.257 34.262 1.00 0.00 122 HIS A CA 5
ATOM 9575 C C . HIS A 1 122 ? -45.193 1.424 34.689 1.00 0.00 122 HIS A C 5
ATOM 9576 O O . HIS A 1 122 ? -46.236 1.598 34.083 1.00 0.00 122 HIS A O 5
ATOM 9591 N N . MET A 1 1 ? 81.530 -57.089 12.578 1.00 0.00 1 MET A N 6
ATOM 9592 C CA . MET A 1 1 ? 80.760 -56.708 13.800 1.00 0.00 1 MET A CA 6
ATOM 9593 C C . MET A 1 1 ? 79.314 -57.200 13.687 1.00 0.00 1 MET A C 6
ATOM 9594 O O . MET A 1 1 ? 78.408 -56.436 13.419 1.00 0.00 1 MET A O 6
ATOM 9607 N N . GLU A 1 2 ? 79.094 -58.472 13.890 1.00 0.00 2 GLU A N 6
ATOM 9608 C CA . GLU A 1 2 ? 77.709 -59.014 13.794 1.00 0.00 2 GLU A CA 6
ATOM 9609 C C . GLU A 1 2 ? 77.541 -60.212 14.733 1.00 0.00 2 GLU A C 6
ATOM 9610 O O . GLU A 1 2 ? 78.461 -60.976 14.950 1.00 0.00 2 GLU A O 6
ATOM 9622 N N . TYR A 1 3 ? 76.372 -60.381 15.292 1.00 0.00 3 TYR A N 6
ATOM 9623 C CA . TYR A 1 3 ? 76.142 -61.530 16.217 1.00 0.00 3 TYR A CA 6
ATOM 9624 C C . TYR A 1 3 ? 74.771 -62.156 15.950 1.00 0.00 3 TYR A C 6
ATOM 9625 O O . TYR A 1 3 ? 74.670 -63.279 15.496 1.00 0.00 3 TYR A O 6
ATOM 9643 N N . LEU A 1 4 ? 73.716 -61.437 16.223 1.00 0.00 4 LEU A N 6
ATOM 9644 C CA . LEU A 1 4 ? 72.350 -61.988 15.985 1.00 0.00 4 LEU A CA 6
ATOM 9645 C C . LEU A 1 4 ? 71.329 -60.850 15.903 1.00 0.00 4 LEU A C 6
ATOM 9646 O O . LEU A 1 4 ? 71.124 -60.118 16.852 1.00 0.00 4 LEU A O 6
ATOM 9662 N N . SER A 1 5 ? 70.687 -60.696 14.775 1.00 0.00 5 SER A N 6
ATOM 9663 C CA . SER A 1 5 ? 69.680 -59.607 14.627 1.00 0.00 5 SER A CA 6
ATOM 9664 C C . SER A 1 5 ? 68.418 -60.142 13.944 1.00 0.00 5 SER A C 6
ATOM 9665 O O . SER A 1 5 ? 68.257 -61.333 13.765 1.00 0.00 5 SER A O 6
ATOM 9673 N N . ALA A 1 6 ? 67.523 -59.270 13.561 1.00 0.00 6 ALA A N 6
ATOM 9674 C CA . ALA A 1 6 ? 66.273 -59.725 12.889 1.00 0.00 6 ALA A CA 6
ATOM 9675 C C . ALA A 1 6 ? 65.828 -58.697 11.844 1.00 0.00 6 ALA A C 6
ATOM 9676 O O . ALA A 1 6 ? 65.709 -59.000 10.674 1.00 0.00 6 ALA A O 6
ATOM 9683 N N . LEU A 1 7 ? 65.583 -57.484 12.262 1.00 0.00 7 LEU A N 6
ATOM 9684 C CA . LEU A 1 7 ? 65.145 -56.435 11.296 1.00 0.00 7 LEU A CA 6
ATOM 9685 C C . LEU A 1 7 ? 65.382 -55.043 11.885 1.00 0.00 7 LEU A C 6
ATOM 9686 O O . LEU A 1 7 ? 65.896 -54.159 11.227 1.00 0.00 7 LEU A O 6
ATOM 9702 N N . ASN A 1 8 ? 65.010 -54.841 13.120 1.00 0.00 8 ASN A N 6
ATOM 9703 C CA . ASN A 1 8 ? 65.213 -53.506 13.755 1.00 0.00 8 ASN A CA 6
ATOM 9704 C C . ASN A 1 8 ? 66.122 -53.633 14.985 1.00 0.00 8 ASN A C 6
ATOM 9705 O O . ASN A 1 8 ? 66.292 -54.711 15.518 1.00 0.00 8 ASN A O 6
ATOM 9716 N N . PRO A 1 9 ? 66.678 -52.521 15.396 1.00 0.00 9 PRO A N 6
ATOM 9717 C CA . PRO A 1 9 ? 67.577 -52.516 16.576 1.00 0.00 9 PRO A CA 6
ATOM 9718 C C . PRO A 1 9 ? 66.769 -52.689 17.865 1.00 0.00 9 PRO A C 6
ATOM 9719 O O . PRO A 1 9 ? 67.188 -53.360 18.786 1.00 0.00 9 PRO A O 6
ATOM 9730 N N . SER A 1 10 ? 65.611 -52.087 17.932 1.00 0.00 10 SER A N 6
ATOM 9731 C CA . SER A 1 10 ? 64.771 -52.215 19.159 1.00 0.00 10 SER A CA 6
ATOM 9732 C C . SER A 1 10 ? 63.311 -51.879 18.838 1.00 0.00 10 SER A C 6
ATOM 9733 O O . SER A 1 10 ? 62.450 -52.737 18.858 1.00 0.00 10 SER A O 6
ATOM 9741 N N . ASP A 1 11 ? 63.029 -50.638 18.543 1.00 0.00 11 ASP A N 6
ATOM 9742 C CA . ASP A 1 11 ? 61.627 -50.245 18.221 1.00 0.00 11 ASP A CA 6
ATOM 9743 C C . ASP A 1 11 ? 61.615 -49.171 17.127 1.00 0.00 11 ASP A C 6
ATOM 9744 O O . ASP A 1 11 ? 62.608 -48.517 16.876 1.00 0.00 11 ASP A O 6
ATOM 9753 N N . LEU A 1 12 ? 60.497 -48.988 16.476 1.00 0.00 12 LEU A N 6
ATOM 9754 C CA . LEU A 1 12 ? 60.415 -47.958 15.399 1.00 0.00 12 LEU A CA 6
ATOM 9755 C C . LEU A 1 12 ? 58.955 -47.574 15.143 1.00 0.00 12 LEU A C 6
ATOM 9756 O O . LEU A 1 12 ? 58.274 -48.179 14.339 1.00 0.00 12 LEU A O 6
ATOM 9772 N N . LEU A 1 13 ? 58.470 -46.568 15.825 1.00 0.00 13 LEU A N 6
ATOM 9773 C CA . LEU A 1 13 ? 57.055 -46.142 15.625 1.00 0.00 13 LEU A CA 6
ATOM 9774 C C . LEU A 1 13 ? 57.005 -44.704 15.097 1.00 0.00 13 LEU A C 6
ATOM 9775 O O . LEU A 1 13 ? 57.430 -43.777 15.759 1.00 0.00 13 LEU A O 6
ATOM 9791 N N . ARG A 1 14 ? 56.487 -44.514 13.915 1.00 0.00 14 ARG A N 6
ATOM 9792 C CA . ARG A 1 14 ? 56.408 -43.138 13.344 1.00 0.00 14 ARG A CA 6
ATOM 9793 C C . ARG A 1 14 ? 54.951 -42.766 13.060 1.00 0.00 14 ARG A C 6
ATOM 9794 O O . ARG A 1 14 ? 54.230 -43.497 12.410 1.00 0.00 14 ARG A O 6
ATOM 9815 N N . SER A 1 15 ? 54.511 -41.635 13.544 1.00 0.00 15 SER A N 6
ATOM 9816 C CA . SER A 1 15 ? 53.101 -41.214 13.304 1.00 0.00 15 SER A CA 6
ATOM 9817 C C . SER A 1 15 ? 52.924 -39.733 13.648 1.00 0.00 15 SER A C 6
ATOM 9818 O O . SER A 1 15 ? 52.248 -39.382 14.595 1.00 0.00 15 SER A O 6
ATOM 9826 N N . VAL A 1 16 ? 53.527 -38.861 12.884 1.00 0.00 16 VAL A N 6
ATOM 9827 C CA . VAL A 1 16 ? 53.394 -37.401 13.164 1.00 0.00 16 VAL A CA 6
ATOM 9828 C C . VAL A 1 16 ? 52.637 -36.714 12.023 1.00 0.00 16 VAL A C 6
ATOM 9829 O O . VAL A 1 16 ? 53.204 -36.394 10.996 1.00 0.00 16 VAL A O 6
ATOM 9842 N N . SER A 1 17 ? 51.363 -36.487 12.196 1.00 0.00 17 SER A N 6
ATOM 9843 C CA . SER A 1 17 ? 50.569 -35.820 11.122 1.00 0.00 17 SER A CA 6
ATOM 9844 C C . SER A 1 17 ? 49.204 -35.388 11.665 1.00 0.00 17 SER A C 6
ATOM 9845 O O . SER A 1 17 ? 48.415 -36.202 12.108 1.00 0.00 17 SER A O 6
ATOM 9853 N N . ASN A 1 18 ? 48.920 -34.115 11.635 1.00 0.00 18 ASN A N 6
ATOM 9854 C CA . ASN A 1 18 ? 47.608 -33.626 12.150 1.00 0.00 18 ASN A CA 6
ATOM 9855 C C . ASN A 1 18 ? 46.864 -32.850 11.056 1.00 0.00 18 ASN A C 6
ATOM 9856 O O . ASN A 1 18 ? 47.449 -32.431 10.078 1.00 0.00 18 ASN A O 6
ATOM 9867 N N . ILE A 1 19 ? 45.580 -32.657 11.223 1.00 0.00 19 ILE A N 6
ATOM 9868 C CA . ILE A 1 19 ? 44.782 -31.909 10.201 1.00 0.00 19 ILE A CA 6
ATOM 9869 C C . ILE A 1 19 ? 43.302 -31.899 10.601 1.00 0.00 19 ILE A C 6
ATOM 9870 O O . ILE A 1 19 ? 42.682 -32.933 10.750 1.00 0.00 19 ILE A O 6
ATOM 9886 N N . SER A 1 20 ? 42.734 -30.734 10.773 1.00 0.00 20 SER A N 6
ATOM 9887 C CA . SER A 1 20 ? 41.295 -30.651 11.160 1.00 0.00 20 SER A CA 6
ATOM 9888 C C . SER A 1 20 ? 40.736 -29.267 10.823 1.00 0.00 20 SER A C 6
ATOM 9889 O O . SER A 1 20 ? 41.344 -28.255 11.116 1.00 0.00 20 SER A O 6
ATOM 9897 N N . SER A 1 21 ? 39.586 -29.214 10.207 1.00 0.00 21 SER A N 6
ATOM 9898 C CA . SER A 1 21 ? 38.989 -27.893 9.849 1.00 0.00 21 SER A CA 6
ATOM 9899 C C . SER A 1 21 ? 37.466 -27.943 9.995 1.00 0.00 21 SER A C 6
ATOM 9900 O O . SER A 1 21 ? 36.773 -28.510 9.175 1.00 0.00 21 SER A O 6
ATOM 9908 N N . GLU A 1 22 ? 36.944 -27.350 11.036 1.00 0.00 22 GLU A N 6
ATOM 9909 C CA . GLU A 1 22 ? 35.464 -27.360 11.238 1.00 0.00 22 GLU A CA 6
ATOM 9910 C C . GLU A 1 22 ? 34.833 -26.128 10.582 1.00 0.00 22 GLU A C 6
ATOM 9911 O O . GLU A 1 22 ? 34.399 -25.211 11.251 1.00 0.00 22 GLU A O 6
ATOM 9923 N N . PHE A 1 23 ? 34.782 -26.101 9.277 1.00 0.00 23 PHE A N 6
ATOM 9924 C CA . PHE A 1 23 ? 34.179 -24.930 8.576 1.00 0.00 23 PHE A CA 6
ATOM 9925 C C . PHE A 1 23 ? 32.652 -25.032 8.592 1.00 0.00 23 PHE A C 6
ATOM 9926 O O . PHE A 1 23 ? 32.050 -25.615 7.712 1.00 0.00 23 PHE A O 6
ATOM 9943 N N . GLY A 1 24 ? 32.021 -24.470 9.588 1.00 0.00 24 GLY A N 6
ATOM 9944 C CA . GLY A 1 24 ? 30.533 -24.535 9.665 1.00 0.00 24 GLY A CA 6
ATOM 9945 C C . GLY A 1 24 ? 29.955 -23.121 9.580 1.00 0.00 24 GLY A C 6
ATOM 9946 O O . GLY A 1 24 ? 29.962 -22.379 10.543 1.00 0.00 24 GLY A O 6
ATOM 9950 N N . ARG A 1 25 ? 29.451 -22.745 8.435 1.00 0.00 25 ARG A N 6
ATOM 9951 C CA . ARG A 1 25 ? 28.871 -21.377 8.284 1.00 0.00 25 ARG A CA 6
ATOM 9952 C C . ARG A 1 25 ? 27.991 -21.314 7.033 1.00 0.00 25 ARG A C 6
ATOM 9953 O O . ARG A 1 25 ? 28.314 -20.649 6.067 1.00 0.00 25 ARG A O 6
ATOM 9974 N N . ARG A 1 26 ? 26.881 -22.004 7.042 1.00 0.00 26 ARG A N 6
ATOM 9975 C CA . ARG A 1 26 ? 25.979 -21.986 5.854 1.00 0.00 26 ARG A CA 6
ATOM 9976 C C . ARG A 1 26 ? 24.516 -21.922 6.298 1.00 0.00 26 ARG A C 6
ATOM 9977 O O . ARG A 1 26 ? 23.840 -22.928 6.388 1.00 0.00 26 ARG A O 6
ATOM 9998 N N . VAL A 1 27 ? 24.024 -20.745 6.581 1.00 0.00 27 VAL A N 6
ATOM 9999 C CA . VAL A 1 27 ? 22.604 -20.613 7.021 1.00 0.00 27 VAL A CA 6
ATOM 10000 C C . VAL A 1 27 ? 21.883 -19.561 6.173 1.00 0.00 27 VAL A C 6
ATOM 10001 O O . VAL A 1 27 ? 21.032 -18.840 6.652 1.00 0.00 27 VAL A O 6
ATOM 10014 N N . TRP A 1 28 ? 22.220 -19.472 4.912 1.00 0.00 28 TRP A N 6
ATOM 10015 C CA . TRP A 1 28 ? 21.558 -18.469 4.027 1.00 0.00 28 TRP A CA 6
ATOM 10016 C C . TRP A 1 28 ? 20.717 -19.178 2.961 1.00 0.00 28 TRP A C 6
ATOM 10017 O O . TRP A 1 28 ? 21.110 -20.196 2.425 1.00 0.00 28 TRP A O 6
ATOM 10038 N N . THR A 1 29 ? 19.566 -18.646 2.652 1.00 0.00 29 THR A N 6
ATOM 10039 C CA . THR A 1 29 ? 18.698 -19.287 1.618 1.00 0.00 29 THR A CA 6
ATOM 10040 C C . THR A 1 29 ? 17.552 -18.345 1.231 1.00 0.00 29 THR A C 6
ATOM 10041 O O . THR A 1 29 ? 17.184 -18.246 0.077 1.00 0.00 29 THR A O 6
ATOM 10052 N N . SER A 1 30 ? 16.991 -17.654 2.186 1.00 0.00 30 SER A N 6
ATOM 10053 C CA . SER A 1 30 ? 15.872 -16.719 1.874 1.00 0.00 30 SER A CA 6
ATOM 10054 C C . SER A 1 30 ? 16.051 -15.409 2.649 1.00 0.00 30 SER A C 6
ATOM 10055 O O . SER A 1 30 ? 15.276 -15.086 3.530 1.00 0.00 30 SER A O 6
ATOM 10063 N N . ALA A 1 31 ? 17.069 -14.656 2.329 1.00 0.00 31 ALA A N 6
ATOM 10064 C CA . ALA A 1 31 ? 17.303 -13.368 3.047 1.00 0.00 31 ALA A CA 6
ATOM 10065 C C . ALA A 1 31 ? 16.106 -12.424 2.862 1.00 0.00 31 ALA A C 6
ATOM 10066 O O . ALA A 1 31 ? 15.541 -11.957 3.831 1.00 0.00 31 ALA A O 6
ATOM 10073 N N . PRO A 1 32 ? 15.756 -12.168 1.625 1.00 0.00 32 PRO A N 6
ATOM 10074 C CA . PRO A 1 32 ? 14.614 -11.264 1.340 1.00 0.00 32 PRO A CA 6
ATOM 10075 C C . PRO A 1 32 ? 13.285 -11.970 1.643 1.00 0.00 32 PRO A C 6
ATOM 10076 O O . PRO A 1 32 ? 13.093 -13.110 1.268 1.00 0.00 32 PRO A O 6
ATOM 10087 N N . PRO A 1 33 ? 12.403 -11.268 2.312 1.00 0.00 33 PRO A N 6
ATOM 10088 C CA . PRO A 1 33 ? 11.082 -11.849 2.657 1.00 0.00 33 PRO A CA 6
ATOM 10089 C C . PRO A 1 33 ? 10.181 -11.897 1.417 1.00 0.00 33 PRO A C 6
ATOM 10090 O O . PRO A 1 33 ? 10.475 -11.272 0.416 1.00 0.00 33 PRO A O 6
ATOM 10101 N N . PRO A 1 34 ? 9.108 -12.640 1.522 1.00 0.00 34 PRO A N 6
ATOM 10102 C CA . PRO A 1 34 ? 8.159 -12.765 0.388 1.00 0.00 34 PRO A CA 6
ATOM 10103 C C . PRO A 1 34 ? 7.349 -11.475 0.224 1.00 0.00 34 PRO A C 6
ATOM 10104 O O . PRO A 1 34 ? 7.291 -10.651 1.115 1.00 0.00 34 PRO A O 6
ATOM 10115 N N . GLN A 1 35 ? 6.725 -11.296 -0.909 1.00 0.00 35 GLN A N 6
ATOM 10116 C CA . GLN A 1 35 ? 5.916 -10.061 -1.133 1.00 0.00 35 GLN A CA 6
ATOM 10117 C C . GLN A 1 35 ? 4.424 -10.386 -1.041 1.00 0.00 35 GLN A C 6
ATOM 10118 O O . GLN A 1 35 ? 3.944 -11.323 -1.652 1.00 0.00 35 GLN A O 6
ATOM 10132 N N . ARG A 1 36 ? 3.685 -9.621 -0.284 1.00 0.00 36 ARG A N 6
ATOM 10133 C CA . ARG A 1 36 ? 2.222 -9.884 -0.152 1.00 0.00 36 ARG A CA 6
ATOM 10134 C C . ARG A 1 36 ? 1.455 -8.562 -0.024 1.00 0.00 36 ARG A C 6
ATOM 10135 O O . ARG A 1 36 ? 1.904 -7.652 0.644 1.00 0.00 36 ARG A O 6
ATOM 10156 N N . PRO A 1 37 ? 0.319 -8.493 -0.675 1.00 0.00 37 PRO A N 6
ATOM 10157 C CA . PRO A 1 37 ? -0.507 -7.260 -0.627 1.00 0.00 37 PRO A CA 6
ATOM 10158 C C . PRO A 1 37 ? -1.157 -7.103 0.751 1.00 0.00 37 PRO A C 6
ATOM 10159 O O . PRO A 1 37 ? -2.181 -7.691 1.035 1.00 0.00 37 PRO A O 6
ATOM 10170 N N . PHE A 1 38 ? -0.569 -6.305 1.605 1.00 0.00 38 PHE A N 6
ATOM 10171 C CA . PHE A 1 38 ? -1.153 -6.103 2.963 1.00 0.00 38 PHE A CA 6
ATOM 10172 C C . PHE A 1 38 ? -2.214 -5.001 2.918 1.00 0.00 38 PHE A C 6
ATOM 10173 O O . PHE A 1 38 ? -1.934 -3.872 2.563 1.00 0.00 38 PHE A O 6
ATOM 10190 N N . ARG A 1 39 ? -3.430 -5.319 3.272 1.00 0.00 39 ARG A N 6
ATOM 10191 C CA . ARG A 1 39 ? -4.509 -4.289 3.246 1.00 0.00 39 ARG A CA 6
ATOM 10192 C C . ARG A 1 39 ? -4.383 -3.353 4.451 1.00 0.00 39 ARG A C 6
ATOM 10193 O O . ARG A 1 39 ? -4.579 -3.751 5.584 1.00 0.00 39 ARG A O 6
ATOM 10214 N N . VAL A 1 40 ? -4.058 -2.110 4.210 1.00 0.00 40 VAL A N 6
ATOM 10215 C CA . VAL A 1 40 ? -3.920 -1.137 5.333 1.00 0.00 40 VAL A CA 6
ATOM 10216 C C . VAL A 1 40 ? -5.169 -0.255 5.413 1.00 0.00 40 VAL A C 6
ATOM 10217 O O . VAL A 1 40 ? -5.816 0.010 4.417 1.00 0.00 40 VAL A O 6
ATOM 10230 N N . CYS A 1 41 ? -5.516 0.200 6.588 1.00 0.00 41 CYS A N 6
ATOM 10231 C CA . CYS A 1 41 ? -6.726 1.060 6.726 1.00 0.00 41 CYS A CA 6
ATOM 10232 C C . CYS A 1 41 ? -6.424 2.276 7.606 1.00 0.00 41 CYS A C 6
ATOM 10233 O O . CYS A 1 41 ? -5.554 2.241 8.454 1.00 0.00 41 CYS A O 6
ATOM 10241 N N . ASP A 1 42 ? -7.141 3.350 7.408 1.00 0.00 42 ASP A N 6
ATOM 10242 C CA . ASP A 1 42 ? -6.910 4.573 8.228 1.00 0.00 42 ASP A CA 6
ATOM 10243 C C . ASP A 1 42 ? -7.828 4.559 9.455 1.00 0.00 42 ASP A C 6
ATOM 10244 O O . ASP A 1 42 ? -8.625 3.658 9.627 1.00 0.00 42 ASP A O 6
ATOM 10253 N N . HIS A 1 43 ? -7.703 5.541 10.316 1.00 0.00 43 HIS A N 6
ATOM 10254 C CA . HIS A 1 43 ? -8.551 5.594 11.552 1.00 0.00 43 HIS A CA 6
ATOM 10255 C C . HIS A 1 43 ? -9.969 5.050 11.296 1.00 0.00 43 HIS A C 6
ATOM 10256 O O . HIS A 1 43 ? -10.232 3.884 11.520 1.00 0.00 43 HIS A O 6
ATOM 10270 N N . LYS A 1 44 ? -10.888 5.867 10.838 1.00 0.00 44 LYS A N 6
ATOM 10271 C CA . LYS A 1 44 ? -12.268 5.350 10.592 1.00 0.00 44 LYS A CA 6
ATOM 10272 C C . LYS A 1 44 ? -12.427 4.873 9.142 1.00 0.00 44 LYS A C 6
ATOM 10273 O O . LYS A 1 44 ? -12.544 3.693 8.880 1.00 0.00 44 LYS A O 6
ATOM 10292 N N . ARG A 1 45 ? -12.436 5.782 8.201 1.00 0.00 45 ARG A N 6
ATOM 10293 C CA . ARG A 1 45 ? -12.591 5.375 6.771 1.00 0.00 45 ARG A CA 6
ATOM 10294 C C . ARG A 1 45 ? -11.956 6.411 5.833 1.00 0.00 45 ARG A C 6
ATOM 10295 O O . ARG A 1 45 ? -12.251 6.447 4.654 1.00 0.00 45 ARG A O 6
ATOM 10316 N N . THR A 1 46 ? -11.108 7.263 6.342 1.00 0.00 46 THR A N 6
ATOM 10317 C CA . THR A 1 46 ? -10.482 8.302 5.469 1.00 0.00 46 THR A CA 6
ATOM 10318 C C . THR A 1 46 ? -9.760 7.658 4.279 1.00 0.00 46 THR A C 6
ATOM 10319 O O . THR A 1 46 ? -9.984 8.021 3.141 1.00 0.00 46 THR A O 6
ATOM 10330 N N . ILE A 1 47 ? -8.895 6.710 4.528 1.00 0.00 47 ILE A N 6
ATOM 10331 C CA . ILE A 1 47 ? -8.164 6.055 3.401 1.00 0.00 47 ILE A CA 6
ATOM 10332 C C . ILE A 1 47 ? -8.080 4.542 3.621 1.00 0.00 47 ILE A C 6
ATOM 10333 O O . ILE A 1 47 ? -7.665 4.079 4.665 1.00 0.00 47 ILE A O 6
ATOM 10349 N N . ARG A 1 48 ? -8.466 3.768 2.640 1.00 0.00 48 ARG A N 6
ATOM 10350 C CA . ARG A 1 48 ? -8.407 2.284 2.783 1.00 0.00 48 ARG A CA 6
ATOM 10351 C C . ARG A 1 48 ? -7.932 1.646 1.474 1.00 0.00 48 ARG A C 6
ATOM 10352 O O . ARG A 1 48 ? -8.703 1.447 0.556 1.00 0.00 48 ARG A O 6
ATOM 10373 N N . LYS A 1 49 ? -6.669 1.323 1.383 1.00 0.00 49 LYS A N 6
ATOM 10374 C CA . LYS A 1 49 ? -6.145 0.699 0.133 1.00 0.00 49 LYS A CA 6
ATOM 10375 C C . LYS A 1 49 ? -5.137 -0.405 0.474 1.00 0.00 49 LYS A C 6
ATOM 10376 O O . LYS A 1 49 ? -4.506 -0.382 1.512 1.00 0.00 49 LYS A O 6
ATOM 10395 N N . GLY A 1 50 ? -4.984 -1.369 -0.397 1.00 0.00 50 GLY A N 6
ATOM 10396 C CA . GLY A 1 50 ? -4.016 -2.472 -0.126 1.00 0.00 50 GLY A CA 6
ATOM 10397 C C . GLY A 1 50 ? -2.955 -2.499 -1.227 1.00 0.00 50 GLY A C 6
ATOM 10398 O O . GLY A 1 50 ? -3.264 -2.483 -2.401 1.00 0.00 50 GLY A O 6
ATOM 10402 N N . LEU A 1 51 ? -1.703 -2.542 -0.853 1.00 0.00 51 LEU A N 6
ATOM 10403 C CA . LEU A 1 51 ? -0.617 -2.569 -1.877 1.00 0.00 51 LEU A CA 6
ATOM 10404 C C . LEU A 1 51 ? 0.394 -3.670 -1.549 1.00 0.00 51 LEU A C 6
ATOM 10405 O O . LEU A 1 51 ? 0.422 -4.192 -0.451 1.00 0.00 51 LEU A O 6
ATOM 10421 N N . THR A 1 52 ? 1.225 -4.025 -2.492 1.00 0.00 52 THR A N 6
ATOM 10422 C CA . THR A 1 52 ? 2.239 -5.090 -2.234 1.00 0.00 52 THR A CA 6
ATOM 10423 C C . THR A 1 52 ? 3.434 -4.503 -1.481 1.00 0.00 52 THR A C 6
ATOM 10424 O O . THR A 1 52 ? 4.101 -3.605 -1.961 1.00 0.00 52 THR A O 6
ATOM 10435 N N . ALA A 1 53 ? 3.712 -4.999 -0.305 1.00 0.00 53 ALA A N 6
ATOM 10436 C CA . ALA A 1 53 ? 4.862 -4.464 0.480 1.00 0.00 53 ALA A CA 6
ATOM 10437 C C . ALA A 1 53 ? 5.634 -5.604 1.147 1.00 0.00 53 ALA A C 6
ATOM 10438 O O . ALA A 1 53 ? 5.055 -6.548 1.651 1.00 0.00 53 ALA A O 6
ATOM 10445 N N . ALA A 1 54 ? 6.936 -5.520 1.156 1.00 0.00 54 ALA A N 6
ATOM 10446 C CA . ALA A 1 54 ? 7.755 -6.591 1.796 1.00 0.00 54 ALA A CA 6
ATOM 10447 C C . ALA A 1 54 ? 8.926 -5.966 2.556 1.00 0.00 54 ALA A C 6
ATOM 10448 O O . ALA A 1 54 ? 9.932 -5.602 1.977 1.00 0.00 54 ALA A O 6
ATOM 10455 N N . THR A 1 55 ? 8.803 -5.834 3.850 1.00 0.00 55 THR A N 6
ATOM 10456 C CA . THR A 1 55 ? 9.907 -5.226 4.648 1.00 0.00 55 THR A CA 6
ATOM 10457 C C . THR A 1 55 ? 9.936 -5.819 6.059 1.00 0.00 55 THR A C 6
ATOM 10458 O O . THR A 1 55 ? 8.917 -6.192 6.607 1.00 0.00 55 THR A O 6
ATOM 10469 N N . ARG A 1 56 ? 11.097 -5.916 6.648 1.00 0.00 56 ARG A N 6
ATOM 10470 C CA . ARG A 1 56 ? 11.199 -6.493 8.020 1.00 0.00 56 ARG A CA 6
ATOM 10471 C C . ARG A 1 56 ? 11.085 -5.396 9.089 1.00 0.00 56 ARG A C 6
ATOM 10472 O O . ARG A 1 56 ? 10.079 -5.272 9.757 1.00 0.00 56 ARG A O 6
ATOM 10493 N N . GLN A 1 57 ? 12.121 -4.615 9.268 1.00 0.00 57 GLN A N 6
ATOM 10494 C CA . GLN A 1 57 ? 12.084 -3.543 10.310 1.00 0.00 57 GLN A CA 6
ATOM 10495 C C . GLN A 1 57 ? 11.550 -2.227 9.731 1.00 0.00 57 GLN A C 6
ATOM 10496 O O . GLN A 1 57 ? 10.765 -1.541 10.358 1.00 0.00 57 GLN A O 6
ATOM 10510 N N . GLU A 1 58 ? 11.971 -1.865 8.550 1.00 0.00 58 GLU A N 6
ATOM 10511 C CA . GLU A 1 58 ? 11.489 -0.585 7.945 1.00 0.00 58 GLU A CA 6
ATOM 10512 C C . GLU A 1 58 ? 10.009 -0.690 7.552 1.00 0.00 58 GLU A C 6
ATOM 10513 O O . GLU A 1 58 ? 9.398 0.280 7.149 1.00 0.00 58 GLU A O 6
ATOM 10525 N N . LEU A 1 59 ? 9.423 -1.855 7.669 1.00 0.00 59 LEU A N 6
ATOM 10526 C CA . LEU A 1 59 ? 7.985 -2.013 7.307 1.00 0.00 59 LEU A CA 6
ATOM 10527 C C . LEU A 1 59 ? 7.124 -1.052 8.134 1.00 0.00 59 LEU A C 6
ATOM 10528 O O . LEU A 1 59 ? 6.232 -0.402 7.620 1.00 0.00 59 LEU A O 6
ATOM 10544 N N . LEU A 1 60 ? 7.386 -0.955 9.411 1.00 0.00 60 LEU A N 6
ATOM 10545 C CA . LEU A 1 60 ? 6.586 -0.032 10.270 1.00 0.00 60 LEU A CA 6
ATOM 10546 C C . LEU A 1 60 ? 6.681 1.399 9.734 1.00 0.00 60 LEU A C 6
ATOM 10547 O O . LEU A 1 60 ? 5.709 2.128 9.711 1.00 0.00 60 LEU A O 6
ATOM 10563 N N . ALA A 1 61 ? 7.848 1.800 9.298 1.00 0.00 61 ALA A N 6
ATOM 10564 C CA . ALA A 1 61 ? 8.011 3.181 8.757 1.00 0.00 61 ALA A CA 6
ATOM 10565 C C . ALA A 1 61 ? 7.007 3.427 7.627 1.00 0.00 61 ALA A C 6
ATOM 10566 O O . ALA A 1 61 ? 6.599 4.546 7.376 1.00 0.00 61 ALA A O 6
ATOM 10573 N N . LYS A 1 62 ? 6.605 2.388 6.942 1.00 0.00 62 LYS A N 6
ATOM 10574 C CA . LYS A 1 62 ? 5.623 2.558 5.830 1.00 0.00 62 LYS A CA 6
ATOM 10575 C C . LYS A 1 62 ? 4.302 3.105 6.373 1.00 0.00 62 LYS A C 6
ATOM 10576 O O . LYS A 1 62 ? 3.737 4.034 5.834 1.00 0.00 62 LYS A O 6
ATOM 10595 N N . ALA A 1 63 ? 3.807 2.528 7.440 1.00 0.00 63 ALA A N 6
ATOM 10596 C CA . ALA A 1 63 ? 2.516 3.004 8.031 1.00 0.00 63 ALA A CA 6
ATOM 10597 C C . ALA A 1 63 ? 2.525 4.527 8.198 1.00 0.00 63 ALA A C 6
ATOM 10598 O O . ALA A 1 63 ? 1.533 5.193 7.973 1.00 0.00 63 ALA A O 6
ATOM 10605 N N . LEU A 1 64 ? 3.633 5.080 8.603 1.00 0.00 64 LEU A N 6
ATOM 10606 C CA . LEU A 1 64 ? 3.712 6.557 8.794 1.00 0.00 64 LEU A CA 6
ATOM 10607 C C . LEU A 1 64 ? 3.857 7.282 7.447 1.00 0.00 64 LEU A C 6
ATOM 10608 O O . LEU A 1 64 ? 2.967 7.975 6.999 1.00 0.00 64 LEU A O 6
ATOM 10624 N N . GLU A 1 65 ? 4.998 7.144 6.821 1.00 0.00 65 GLU A N 6
ATOM 10625 C CA . GLU A 1 65 ? 5.253 7.840 5.521 1.00 0.00 65 GLU A CA 6
ATOM 10626 C C . GLU A 1 65 ? 4.165 7.556 4.476 1.00 0.00 65 GLU A C 6
ATOM 10627 O O . GLU A 1 65 ? 3.902 8.379 3.622 1.00 0.00 65 GLU A O 6
ATOM 10639 N N . THR A 1 66 ? 3.544 6.405 4.512 1.00 0.00 66 THR A N 6
ATOM 10640 C CA . THR A 1 66 ? 2.495 6.100 3.486 1.00 0.00 66 THR A CA 6
ATOM 10641 C C . THR A 1 66 ? 1.454 7.228 3.414 1.00 0.00 66 THR A C 6
ATOM 10642 O O . THR A 1 66 ? 1.100 7.680 2.343 1.00 0.00 66 THR A O 6
ATOM 10653 N N . LEU A 1 67 ? 0.967 7.691 4.537 1.00 0.00 67 LEU A N 6
ATOM 10654 C CA . LEU A 1 67 ? -0.039 8.792 4.508 1.00 0.00 67 LEU A CA 6
ATOM 10655 C C . LEU A 1 67 ? 0.627 10.131 4.838 1.00 0.00 67 LEU A C 6
ATOM 10656 O O . LEU A 1 67 ? 0.494 11.096 4.112 1.00 0.00 67 LEU A O 6
ATOM 10672 N N . LEU A 1 68 ? 1.346 10.194 5.929 1.00 0.00 68 LEU A N 6
ATOM 10673 C CA . LEU A 1 68 ? 2.025 11.469 6.304 1.00 0.00 68 LEU A CA 6
ATOM 10674 C C . LEU A 1 68 ? 3.350 11.180 7.019 1.00 0.00 68 LEU A C 6
ATOM 10675 O O . LEU A 1 68 ? 3.458 10.248 7.789 1.00 0.00 68 LEU A O 6
ATOM 10691 N N . LEU A 1 69 ? 4.353 11.981 6.776 1.00 0.00 69 LEU A N 6
ATOM 10692 C CA . LEU A 1 69 ? 5.665 11.757 7.452 1.00 0.00 69 LEU A CA 6
ATOM 10693 C C . LEU A 1 69 ? 5.712 12.528 8.775 1.00 0.00 69 LEU A C 6
ATOM 10694 O O . LEU A 1 69 ? 5.492 13.724 8.816 1.00 0.00 69 LEU A O 6
ATOM 10710 N N . ASN A 1 70 ? 5.992 11.855 9.858 1.00 0.00 70 ASN A N 6
ATOM 10711 C CA . ASN A 1 70 ? 6.048 12.551 11.177 1.00 0.00 70 ASN A CA 6
ATOM 10712 C C . ASN A 1 70 ? 7.255 12.065 11.983 1.00 0.00 70 ASN A C 6
ATOM 10713 O O . ASN A 1 70 ? 7.819 11.025 11.708 1.00 0.00 70 ASN A O 6
ATOM 10724 N N . GLY A 1 71 ? 7.652 12.811 12.981 1.00 0.00 71 GLY A N 6
ATOM 10725 C CA . GLY A 1 71 ? 8.822 12.395 13.807 1.00 0.00 71 GLY A CA 6
ATOM 10726 C C . GLY A 1 71 ? 8.353 11.450 14.916 1.00 0.00 71 GLY A C 6
ATOM 10727 O O . GLY A 1 71 ? 9.033 10.507 15.269 1.00 0.00 71 GLY A O 6
ATOM 10731 N N . VAL A 1 72 ? 7.194 11.698 15.466 1.00 0.00 72 VAL A N 6
ATOM 10732 C CA . VAL A 1 72 ? 6.676 10.814 16.553 1.00 0.00 72 VAL A CA 6
ATOM 10733 C C . VAL A 1 72 ? 5.201 10.485 16.308 1.00 0.00 72 VAL A C 6
ATOM 10734 O O . VAL A 1 72 ? 4.387 11.364 16.099 1.00 0.00 72 VAL A O 6
ATOM 10747 N N . LEU A 1 73 ? 4.851 9.227 16.332 1.00 0.00 73 LEU A N 6
ATOM 10748 C CA . LEU A 1 73 ? 3.432 8.838 16.101 1.00 0.00 73 LEU A CA 6
ATOM 10749 C C . LEU A 1 73 ? 3.060 7.652 16.996 1.00 0.00 73 LEU A C 6
ATOM 10750 O O . LEU A 1 73 ? 3.854 6.759 17.221 1.00 0.00 73 LEU A O 6
ATOM 10766 N N . THR A 1 74 ? 1.857 7.639 17.505 1.00 0.00 74 THR A N 6
ATOM 10767 C CA . THR A 1 74 ? 1.430 6.512 18.384 1.00 0.00 74 THR A CA 6
ATOM 10768 C C . THR A 1 74 ? 0.665 5.467 17.566 1.00 0.00 74 THR A C 6
ATOM 10769 O O . THR A 1 74 ? -0.361 5.752 16.980 1.00 0.00 74 THR A O 6
ATOM 10780 N N . LEU A 1 75 ? 1.158 4.256 17.527 1.00 0.00 75 LEU A N 6
ATOM 10781 C CA . LEU A 1 75 ? 0.460 3.187 16.754 1.00 0.00 75 LEU A CA 6
ATOM 10782 C C . LEU A 1 75 ? -0.506 2.427 17.667 1.00 0.00 75 LEU A C 6
ATOM 10783 O O . LEU A 1 75 ? -0.183 2.105 18.793 1.00 0.00 75 LEU A O 6
ATOM 10799 N N . VAL A 1 76 ? -1.687 2.140 17.190 1.00 0.00 76 VAL A N 6
ATOM 10800 C CA . VAL A 1 76 ? -2.671 1.403 18.035 1.00 0.00 76 VAL A CA 6
ATOM 10801 C C . VAL A 1 76 ? -3.504 0.448 17.178 1.00 0.00 76 VAL A C 6
ATOM 10802 O O . VAL A 1 76 ? -3.475 0.496 15.962 1.00 0.00 76 VAL A O 6
ATOM 10815 N N . LEU A 1 77 ? -4.246 -0.421 17.809 1.00 0.00 77 LEU A N 6
ATOM 10816 C CA . LEU A 1 77 ? -5.087 -1.391 17.050 1.00 0.00 77 LEU A CA 6
ATOM 10817 C C . LEU A 1 77 ? -6.441 -1.564 17.748 1.00 0.00 77 LEU A C 6
ATOM 10818 O O . LEU A 1 77 ? -6.511 -1.949 18.898 1.00 0.00 77 LEU A O 6
ATOM 10834 N N . GLU A 1 78 ? -7.515 -1.279 17.062 1.00 0.00 78 GLU A N 6
ATOM 10835 C CA . GLU A 1 78 ? -8.864 -1.422 17.690 1.00 0.00 78 GLU A CA 6
ATOM 10836 C C . GLU A 1 78 ? -9.216 -2.903 17.881 1.00 0.00 78 GLU A C 6
ATOM 10837 O O . GLU A 1 78 ? -10.135 -3.239 18.602 1.00 0.00 78 GLU A O 6
ATOM 10849 N N . GLU A 1 79 ? -8.499 -3.790 17.240 1.00 0.00 79 GLU A N 6
ATOM 10850 C CA . GLU A 1 79 ? -8.803 -5.247 17.385 1.00 0.00 79 GLU A CA 6
ATOM 10851 C C . GLU A 1 79 ? -8.765 -5.661 18.862 1.00 0.00 79 GLU A C 6
ATOM 10852 O O . GLU A 1 79 ? -9.785 -5.946 19.459 1.00 0.00 79 GLU A O 6
ATOM 10864 N N . ASP A 1 80 ? -7.600 -5.703 19.450 1.00 0.00 80 ASP A N 6
ATOM 10865 C CA . ASP A 1 80 ? -7.500 -6.106 20.885 1.00 0.00 80 ASP A CA 6
ATOM 10866 C C . ASP A 1 80 ? -7.623 -4.882 21.795 1.00 0.00 80 ASP A C 6
ATOM 10867 O O . ASP A 1 80 ? -8.047 -4.981 22.931 1.00 0.00 80 ASP A O 6
ATOM 10876 N N . GLY A 1 81 ? -7.257 -3.726 21.308 1.00 0.00 81 GLY A N 6
ATOM 10877 C CA . GLY A 1 81 ? -7.352 -2.497 22.145 1.00 0.00 81 GLY A CA 6
ATOM 10878 C C . GLY A 1 81 ? -6.047 -2.294 22.914 1.00 0.00 81 GLY A C 6
ATOM 10879 O O . GLY A 1 81 ? -6.038 -2.206 24.126 1.00 0.00 81 GLY A O 6
ATOM 10883 N N . THR A 1 82 ? -4.942 -2.217 22.221 1.00 0.00 82 THR A N 6
ATOM 10884 C CA . THR A 1 82 ? -3.635 -2.017 22.916 1.00 0.00 82 THR A CA 6
ATOM 10885 C C . THR A 1 82 ? -2.754 -1.048 22.121 1.00 0.00 82 THR A C 6
ATOM 10886 O O . THR A 1 82 ? -2.830 -0.976 20.911 1.00 0.00 82 THR A O 6
ATOM 10897 N N . ALA A 1 83 ? -1.918 -0.305 22.797 1.00 0.00 83 ALA A N 6
ATOM 10898 C CA . ALA A 1 83 ? -1.027 0.657 22.086 1.00 0.00 83 ALA A CA 6
ATOM 10899 C C . ALA A 1 83 ? 0.239 -0.054 21.604 1.00 0.00 83 ALA A C 6
ATOM 10900 O O . ALA A 1 83 ? 0.602 -1.099 22.108 1.00 0.00 83 ALA A O 6
ATOM 10907 N N . VAL A 1 84 ? 0.910 0.500 20.631 1.00 0.00 84 VAL A N 6
ATOM 10908 C CA . VAL A 1 84 ? 2.151 -0.150 20.118 1.00 0.00 84 VAL A CA 6
ATOM 10909 C C . VAL A 1 84 ? 3.175 0.910 19.701 1.00 0.00 84 VAL A C 6
ATOM 10910 O O . VAL A 1 84 ? 2.830 1.961 19.201 1.00 0.00 84 VAL A O 6
ATOM 10923 N N . ASP A 1 85 ? 4.437 0.632 19.901 1.00 0.00 85 ASP A N 6
ATOM 10924 C CA . ASP A 1 85 ? 5.493 1.613 19.513 1.00 0.00 85 ASP A CA 6
ATOM 10925 C C . ASP A 1 85 ? 6.743 0.879 19.019 1.00 0.00 85 ASP A C 6
ATOM 10926 O O . ASP A 1 85 ? 7.819 1.444 18.952 1.00 0.00 85 ASP A O 6
ATOM 10935 N N . SER A 1 86 ? 6.614 -0.377 18.677 1.00 0.00 86 SER A N 6
ATOM 10936 C CA . SER A 1 86 ? 7.795 -1.149 18.192 1.00 0.00 86 SER A CA 6
ATOM 10937 C C . SER A 1 86 ? 7.370 -2.153 17.117 1.00 0.00 86 SER A C 6
ATOM 10938 O O . SER A 1 86 ? 6.201 -2.299 16.818 1.00 0.00 86 SER A O 6
ATOM 10946 N N . GLU A 1 87 ? 8.314 -2.846 16.537 1.00 0.00 87 GLU A N 6
ATOM 10947 C CA . GLU A 1 87 ? 7.974 -3.846 15.477 1.00 0.00 87 GLU A CA 6
ATOM 10948 C C . GLU A 1 87 ? 7.126 -4.987 16.059 1.00 0.00 87 GLU A C 6
ATOM 10949 O O . GLU A 1 87 ? 6.583 -5.794 15.333 1.00 0.00 87 GLU A O 6
ATOM 10961 N N . ASP A 1 88 ? 7.010 -5.059 17.361 1.00 0.00 88 ASP A N 6
ATOM 10962 C CA . ASP A 1 88 ? 6.195 -6.148 17.984 1.00 0.00 88 ASP A CA 6
ATOM 10963 C C . ASP A 1 88 ? 4.721 -6.037 17.576 1.00 0.00 88 ASP A C 6
ATOM 10964 O O . ASP A 1 88 ? 3.934 -6.924 17.843 1.00 0.00 88 ASP A O 6
ATOM 10973 N N . PHE A 1 89 ? 4.336 -4.954 16.940 1.00 0.00 89 PHE A N 6
ATOM 10974 C CA . PHE A 1 89 ? 2.908 -4.779 16.517 1.00 0.00 89 PHE A CA 6
ATOM 10975 C C . PHE A 1 89 ? 2.337 -6.085 15.946 1.00 0.00 89 PHE A C 6
ATOM 10976 O O . PHE A 1 89 ? 1.506 -6.726 16.557 1.00 0.00 89 PHE A O 6
ATOM 10993 N N . PHE A 1 90 ? 2.773 -6.477 14.779 1.00 0.00 90 PHE A N 6
ATOM 10994 C CA . PHE A 1 90 ? 2.250 -7.737 14.167 1.00 0.00 90 PHE A CA 6
ATOM 10995 C C . PHE A 1 90 ? 2.504 -8.931 15.093 1.00 0.00 90 PHE A C 6
ATOM 10996 O O . PHE A 1 90 ? 1.793 -9.915 15.056 1.00 0.00 90 PHE A O 6
ATOM 11013 N N . GLN A 1 91 ? 3.511 -8.850 15.920 1.00 0.00 91 GLN A N 6
ATOM 11014 C CA . GLN A 1 91 ? 3.810 -9.980 16.847 1.00 0.00 91 GLN A CA 6
ATOM 11015 C C . GLN A 1 91 ? 2.848 -9.965 18.042 1.00 0.00 91 GLN A C 6
ATOM 11016 O O . GLN A 1 91 ? 2.797 -10.902 18.817 1.00 0.00 91 GLN A O 6
ATOM 11030 N N . LEU A 1 92 ? 2.090 -8.913 18.201 1.00 0.00 92 LEU A N 6
ATOM 11031 C CA . LEU A 1 92 ? 1.136 -8.842 19.349 1.00 0.00 92 LEU A CA 6
ATOM 11032 C C . LEU A 1 92 ? -0.223 -9.434 18.959 1.00 0.00 92 LEU A C 6
ATOM 11033 O O . LEU A 1 92 ? -1.002 -9.825 19.805 1.00 0.00 92 LEU A O 6
ATOM 11049 N N . LEU A 1 93 ? -0.516 -9.504 17.685 1.00 0.00 93 LEU A N 6
ATOM 11050 C CA . LEU A 1 93 ? -1.830 -10.071 17.250 1.00 0.00 93 LEU A CA 6
ATOM 11051 C C . LEU A 1 93 ? -1.610 -11.233 16.276 1.00 0.00 93 LEU A C 6
ATOM 11052 O O . LEU A 1 93 ? -0.535 -11.408 15.738 1.00 0.00 93 LEU A O 6
ATOM 11068 N N . GLU A 1 94 ? -2.627 -12.020 16.037 1.00 0.00 94 GLU A N 6
ATOM 11069 C CA . GLU A 1 94 ? -2.478 -13.162 15.084 1.00 0.00 94 GLU A CA 6
ATOM 11070 C C . GLU A 1 94 ? -2.202 -12.618 13.683 1.00 0.00 94 GLU A C 6
ATOM 11071 O O . GLU A 1 94 ? -2.204 -11.420 13.469 1.00 0.00 94 GLU A O 6
ATOM 11083 N N . ASP A 1 95 ? -1.954 -13.469 12.724 1.00 0.00 95 ASP A N 6
ATOM 11084 C CA . ASP A 1 95 ? -1.672 -12.959 11.349 1.00 0.00 95 ASP A CA 6
ATOM 11085 C C . ASP A 1 95 ? -2.887 -12.198 10.812 1.00 0.00 95 ASP A C 6
ATOM 11086 O O . ASP A 1 95 ? -3.970 -12.735 10.689 1.00 0.00 95 ASP A O 6
ATOM 11095 N N . ASP A 1 96 ? -2.700 -10.951 10.483 1.00 0.00 96 ASP A N 6
ATOM 11096 C CA . ASP A 1 96 ? -3.820 -10.130 9.940 1.00 0.00 96 ASP A CA 6
ATOM 11097 C C . ASP A 1 96 ? -3.265 -8.815 9.390 1.00 0.00 96 ASP A C 6
ATOM 11098 O O . ASP A 1 96 ? -2.092 -8.526 9.532 1.00 0.00 96 ASP A O 6
ATOM 11107 N N . THR A 1 97 ? -4.090 -8.003 8.786 1.00 0.00 97 THR A N 6
ATOM 11108 C CA . THR A 1 97 ? -3.582 -6.703 8.265 1.00 0.00 97 THR A CA 6
ATOM 11109 C C . THR A 1 97 ? -4.422 -5.555 8.827 1.00 0.00 97 THR A C 6
ATOM 11110 O O . THR A 1 97 ? -5.516 -5.287 8.371 1.00 0.00 97 THR A O 6
ATOM 11121 N N . CYS A 1 98 ? -3.904 -4.870 9.810 1.00 0.00 98 CYS A N 6
ATOM 11122 C CA . CYS A 1 98 ? -4.647 -3.726 10.410 1.00 0.00 98 CYS A CA 6
ATOM 11123 C C . CYS A 1 98 ? -3.663 -2.605 10.748 1.00 0.00 98 CYS A C 6
ATOM 11124 O O . CYS A 1 98 ? -2.613 -2.848 11.309 1.00 0.00 98 CYS A O 6
ATOM 11132 N N . LEU A 1 99 ? -3.982 -1.387 10.409 1.00 0.00 99 LEU A N 6
ATOM 11133 C CA . LEU A 1 99 ? -3.040 -0.275 10.719 1.00 0.00 99 LEU A CA 6
ATOM 11134 C C . LEU A 1 99 ? -3.799 0.980 11.157 1.00 0.00 99 LEU A C 6
ATOM 11135 O O . LEU A 1 99 ? -4.832 1.316 10.616 1.00 0.00 99 LEU A O 6
ATOM 11151 N N . MET A 1 100 ? -3.275 1.681 12.124 1.00 0.00 100 MET A N 6
ATOM 11152 C CA . MET A 1 100 ? -3.939 2.926 12.595 1.00 0.00 100 MET A CA 6
ATOM 11153 C C . MET A 1 100 ? -2.873 3.943 13.008 1.00 0.00 100 MET A C 6
ATOM 11154 O O . MET A 1 100 ? -1.929 3.613 13.701 1.00 0.00 100 MET A O 6
ATOM 11168 N N . VAL A 1 101 ? -3.010 5.172 12.592 1.00 0.00 101 VAL A N 6
ATOM 11169 C CA . VAL A 1 101 ? -1.994 6.198 12.965 1.00 0.00 101 VAL A CA 6
ATOM 11170 C C . VAL A 1 101 ? -2.687 7.508 13.350 1.00 0.00 101 VAL A C 6
ATOM 11171 O O . VAL A 1 101 ? -3.286 8.172 12.527 1.00 0.00 101 VAL A O 6
ATOM 11184 N N . LEU A 1 102 ? -2.604 7.881 14.599 1.00 0.00 102 LEU A N 6
ATOM 11185 C CA . LEU A 1 102 ? -3.248 9.149 15.046 1.00 0.00 102 LEU A CA 6
ATOM 11186 C C . LEU A 1 102 ? -2.430 9.785 16.172 1.00 0.00 102 LEU A C 6
ATOM 11187 O O . LEU A 1 102 ? -1.464 9.217 16.645 1.00 0.00 102 LEU A O 6
ATOM 11203 N N . GLN A 1 103 ? -2.809 10.956 16.608 1.00 0.00 103 GLN A N 6
ATOM 11204 C CA . GLN A 1 103 ? -2.052 11.624 17.707 1.00 0.00 103 GLN A CA 6
ATOM 11205 C C . GLN A 1 103 ? -2.485 11.056 19.063 1.00 0.00 103 GLN A C 6
ATOM 11206 O O . GLN A 1 103 ? -3.546 10.481 19.193 1.00 0.00 103 GLN A O 6
ATOM 11220 N N . SER A 1 104 ? -1.666 11.211 20.069 1.00 0.00 104 SER A N 6
ATOM 11221 C CA . SER A 1 104 ? -2.030 10.678 21.417 1.00 0.00 104 SER A CA 6
ATOM 11222 C C . SER A 1 104 ? -3.216 11.456 21.991 1.00 0.00 104 SER A C 6
ATOM 11223 O O . SER A 1 104 ? -3.666 12.431 21.421 1.00 0.00 104 SER A O 6
ATOM 11231 N N . GLY A 1 105 ? -3.725 11.033 23.118 1.00 0.00 105 GLY A N 6
ATOM 11232 C CA . GLY A 1 105 ? -4.881 11.746 23.732 1.00 0.00 105 GLY A CA 6
ATOM 11233 C C . GLY A 1 105 ? -6.190 11.145 23.216 1.00 0.00 105 GLY A C 6
ATOM 11234 O O . GLY A 1 105 ? -7.194 11.821 23.113 1.00 0.00 105 GLY A O 6
ATOM 11238 N N . GLN A 1 106 ? -6.185 9.880 22.891 1.00 0.00 106 GLN A N 6
ATOM 11239 C CA . GLN A 1 106 ? -7.430 9.236 22.383 1.00 0.00 106 GLN A CA 6
ATOM 11240 C C . GLN A 1 106 ? -7.577 7.830 22.971 1.00 0.00 106 GLN A C 6
ATOM 11241 O O . GLN A 1 106 ? -6.607 7.194 23.334 1.00 0.00 106 GLN A O 6
ATOM 11255 N N . SER A 1 107 ? -8.786 7.343 23.071 1.00 0.00 107 SER A N 6
ATOM 11256 C CA . SER A 1 107 ? -9.000 5.981 23.640 1.00 0.00 107 SER A CA 6
ATOM 11257 C C . SER A 1 107 ? -9.864 5.141 22.695 1.00 0.00 107 SER A C 6
ATOM 11258 O O . SER A 1 107 ? -10.352 5.624 21.693 1.00 0.00 107 SER A O 6
ATOM 11266 N N . TRP A 1 108 ? -10.060 3.889 23.011 1.00 0.00 108 TRP A N 6
ATOM 11267 C CA . TRP A 1 108 ? -10.894 3.013 22.137 1.00 0.00 108 TRP A CA 6
ATOM 11268 C C . TRP A 1 108 ? -12.381 3.266 22.405 1.00 0.00 108 TRP A C 6
ATOM 11269 O O . TRP A 1 108 ? -12.808 3.359 23.539 1.00 0.00 108 TRP A O 6
ATOM 11290 N N . SER A 1 109 ? -13.170 3.375 21.371 1.00 0.00 109 SER A N 6
ATOM 11291 C CA . SER A 1 109 ? -14.630 3.619 21.565 1.00 0.00 109 SER A CA 6
ATOM 11292 C C . SER A 1 109 ? -15.405 2.297 21.477 1.00 0.00 109 SER A C 6
ATOM 11293 O O . SER A 1 109 ? -15.397 1.649 20.449 1.00 0.00 109 SER A O 6
ATOM 11301 N N . PRO A 1 110 ? -16.054 1.937 22.558 1.00 0.00 110 PRO A N 6
ATOM 11302 C CA . PRO A 1 110 ? -16.838 0.675 22.581 1.00 0.00 110 PRO A CA 6
ATOM 11303 C C . PRO A 1 110 ? -18.104 0.818 21.729 1.00 0.00 110 PRO A C 6
ATOM 11304 O O . PRO A 1 110 ? -18.579 1.911 21.488 1.00 0.00 110 PRO A O 6
ATOM 11315 N N . THR A 1 111 ? -18.650 -0.277 21.273 1.00 0.00 111 THR A N 6
ATOM 11316 C CA . THR A 1 111 ? -19.884 -0.208 20.437 1.00 0.00 111 THR A CA 6
ATOM 11317 C C . THR A 1 111 ? -21.105 -0.631 21.256 1.00 0.00 111 THR A C 6
ATOM 11318 O O . THR A 1 111 ? -21.012 -1.451 22.150 1.00 0.00 111 THR A O 6
ATOM 11329 N N . ARG A 1 112 ? -22.251 -0.078 20.960 1.00 0.00 112 ARG A N 6
ATOM 11330 C CA . ARG A 1 112 ? -23.481 -0.448 21.720 1.00 0.00 112 ARG A CA 6
ATOM 11331 C C . ARG A 1 112 ? -24.725 -0.217 20.857 1.00 0.00 112 ARG A C 6
ATOM 11332 O O . ARG A 1 112 ? -24.721 0.591 19.951 1.00 0.00 112 ARG A O 6
ATOM 11353 N N . SER A 1 113 ? -25.790 -0.920 21.137 1.00 0.00 113 SER A N 6
ATOM 11354 C CA . SER A 1 113 ? -27.036 -0.742 20.337 1.00 0.00 113 SER A CA 6
ATOM 11355 C C . SER A 1 113 ? -27.777 0.524 20.788 1.00 0.00 113 SER A C 6
ATOM 11356 O O . SER A 1 113 ? -27.621 1.581 20.206 1.00 0.00 113 SER A O 6
ATOM 11364 N N . GLY A 1 114 ? -28.576 0.429 21.817 1.00 0.00 114 GLY A N 6
ATOM 11365 C CA . GLY A 1 114 ? -29.319 1.630 22.300 1.00 0.00 114 GLY A CA 6
ATOM 11366 C C . GLY A 1 114 ? -28.435 2.427 23.259 1.00 0.00 114 GLY A C 6
ATOM 11367 O O . GLY A 1 114 ? -27.514 1.897 23.851 1.00 0.00 114 GLY A O 6
ATOM 11371 N N . VAL A 1 115 ? -28.705 3.695 23.416 1.00 0.00 115 VAL A N 6
ATOM 11372 C CA . VAL A 1 115 ? -27.878 4.525 24.339 1.00 0.00 115 VAL A CA 6
ATOM 11373 C C . VAL A 1 115 ? -28.006 4.008 25.776 1.00 0.00 115 VAL A C 6
ATOM 11374 O O . VAL A 1 115 ? -28.895 3.244 26.092 1.00 0.00 115 VAL A O 6
ATOM 11387 N N . LEU A 1 116 ? -27.121 4.419 26.645 1.00 0.00 116 LEU A N 6
ATOM 11388 C CA . LEU A 1 116 ? -27.189 3.953 28.060 1.00 0.00 116 LEU A CA 6
ATOM 11389 C C . LEU A 1 116 ? -27.817 5.030 28.946 1.00 0.00 116 LEU A C 6
ATOM 11390 O O . LEU A 1 116 ? -27.460 6.190 28.876 1.00 0.00 116 LEU A O 6
ATOM 11406 N N . HIS A 1 117 ? -28.749 4.656 29.781 1.00 0.00 117 HIS A N 6
ATOM 11407 C CA . HIS A 1 117 ? -29.401 5.657 30.674 1.00 0.00 117 HIS A CA 6
ATOM 11408 C C . HIS A 1 117 ? -28.568 5.853 31.941 1.00 0.00 117 HIS A C 6
ATOM 11409 O O . HIS A 1 117 ? -28.273 4.913 32.652 1.00 0.00 117 HIS A O 6
ATOM 11423 N N . HIS A 1 118 ? -28.185 7.070 32.229 1.00 0.00 118 HIS A N 6
ATOM 11424 C CA . HIS A 1 118 ? -27.369 7.328 33.450 1.00 0.00 118 HIS A CA 6
ATOM 11425 C C . HIS A 1 118 ? -28.186 8.121 34.474 1.00 0.00 118 HIS A C 6
ATOM 11426 O O . HIS A 1 118 ? -28.895 9.050 34.132 1.00 0.00 118 HIS A O 6
ATOM 11440 N N . HIS A 1 119 ? -28.095 7.759 35.725 1.00 0.00 119 HIS A N 6
ATOM 11441 C CA . HIS A 1 119 ? -28.868 8.486 36.775 1.00 0.00 119 HIS A CA 6
ATOM 11442 C C . HIS A 1 119 ? -27.994 9.559 37.429 1.00 0.00 119 HIS A C 6
ATOM 11443 O O . HIS A 1 119 ? -26.799 9.620 37.213 1.00 0.00 119 HIS A O 6
ATOM 11457 N N . HIS A 1 120 ? -28.584 10.409 38.229 1.00 0.00 120 HIS A N 6
ATOM 11458 C CA . HIS A 1 120 ? -27.793 11.482 38.901 1.00 0.00 120 HIS A CA 6
ATOM 11459 C C . HIS A 1 120 ? -28.081 11.482 40.405 1.00 0.00 120 HIS A C 6
ATOM 11460 O O . HIS A 1 120 ? -29.213 11.370 40.829 1.00 0.00 120 HIS A O 6
ATOM 11474 N N . HIS A 1 121 ? -27.061 11.607 41.213 1.00 0.00 121 HIS A N 6
ATOM 11475 C CA . HIS A 1 121 ? -27.275 11.616 42.691 1.00 0.00 121 HIS A CA 6
ATOM 11476 C C . HIS A 1 121 ? -28.003 12.895 43.111 1.00 0.00 121 HIS A C 6
ATOM 11477 O O . HIS A 1 121 ? -29.128 12.858 43.571 1.00 0.00 121 HIS A O 6
ATOM 11491 N N . HIS A 1 122 ? -27.370 14.027 42.954 1.00 0.00 122 HIS A N 6
ATOM 11492 C CA . HIS A 1 122 ? -28.025 15.310 43.343 1.00 0.00 122 HIS A CA 6
ATOM 11493 C C . HIS A 1 122 ? -27.765 16.380 42.280 1.00 0.00 122 HIS A C 6
ATOM 11494 O O . HIS A 1 122 ? -26.698 16.351 41.687 1.00 0.00 122 HIS A O 6
ATOM 11509 N N . MET A 1 1 ? 40.656 -49.192 -35.895 1.00 0.00 1 MET A N 7
ATOM 11510 C CA . MET A 1 1 ? 39.829 -49.507 -34.692 1.00 0.00 1 MET A CA 7
ATOM 11511 C C . MET A 1 1 ? 39.621 -48.244 -33.851 1.00 0.00 1 MET A C 7
ATOM 11512 O O . MET A 1 1 ? 38.565 -48.032 -33.287 1.00 0.00 1 MET A O 7
ATOM 11525 N N . GLU A 1 2 ? 40.619 -47.406 -33.766 1.00 0.00 2 GLU A N 7
ATOM 11526 C CA . GLU A 1 2 ? 40.481 -46.156 -32.963 1.00 0.00 2 GLU A CA 7
ATOM 11527 C C . GLU A 1 2 ? 39.430 -45.237 -33.593 1.00 0.00 2 GLU A C 7
ATOM 11528 O O . GLU A 1 2 ? 39.724 -44.460 -34.481 1.00 0.00 2 GLU A O 7
ATOM 11540 N N . TYR A 1 3 ? 38.207 -45.321 -33.140 1.00 0.00 3 TYR A N 7
ATOM 11541 C CA . TYR A 1 3 ? 37.136 -44.454 -33.710 1.00 0.00 3 TYR A CA 7
ATOM 11542 C C . TYR A 1 3 ? 36.381 -43.739 -32.586 1.00 0.00 3 TYR A C 7
ATOM 11543 O O . TYR A 1 3 ? 36.088 -42.563 -32.673 1.00 0.00 3 TYR A O 7
ATOM 11561 N N . LEU A 1 4 ? 36.063 -44.443 -31.531 1.00 0.00 4 LEU A N 7
ATOM 11562 C CA . LEU A 1 4 ? 35.328 -43.807 -30.401 1.00 0.00 4 LEU A CA 7
ATOM 11563 C C . LEU A 1 4 ? 36.125 -43.955 -29.103 1.00 0.00 4 LEU A C 7
ATOM 11564 O O . LEU A 1 4 ? 36.434 -45.050 -28.675 1.00 0.00 4 LEU A O 7
ATOM 11580 N N . SER A 1 5 ? 36.459 -42.861 -28.472 1.00 0.00 5 SER A N 7
ATOM 11581 C CA . SER A 1 5 ? 37.235 -42.935 -27.201 1.00 0.00 5 SER A CA 7
ATOM 11582 C C . SER A 1 5 ? 36.841 -41.785 -26.272 1.00 0.00 5 SER A C 7
ATOM 11583 O O . SER A 1 5 ? 37.635 -41.315 -25.479 1.00 0.00 5 SER A O 7
ATOM 11591 N N . ALA A 1 6 ? 35.620 -41.328 -26.362 1.00 0.00 6 ALA A N 7
ATOM 11592 C CA . ALA A 1 6 ? 35.172 -40.207 -25.484 1.00 0.00 6 ALA A CA 7
ATOM 11593 C C . ALA A 1 6 ? 33.869 -40.580 -24.774 1.00 0.00 6 ALA A C 7
ATOM 11594 O O . ALA A 1 6 ? 32.815 -40.050 -25.072 1.00 0.00 6 ALA A O 7
ATOM 11601 N N . LEU A 1 7 ? 33.933 -41.488 -23.836 1.00 0.00 7 LEU A N 7
ATOM 11602 C CA . LEU A 1 7 ? 32.696 -41.897 -23.106 1.00 0.00 7 LEU A CA 7
ATOM 11603 C C . LEU A 1 7 ? 32.401 -40.910 -21.972 1.00 0.00 7 LEU A C 7
ATOM 11604 O O . LEU A 1 7 ? 31.326 -40.350 -21.890 1.00 0.00 7 LEU A O 7
ATOM 11620 N N . ASN A 1 8 ? 33.348 -40.698 -21.096 1.00 0.00 8 ASN A N 7
ATOM 11621 C CA . ASN A 1 8 ? 33.123 -39.749 -19.966 1.00 0.00 8 ASN A CA 7
ATOM 11622 C C . ASN A 1 8 ? 33.695 -38.368 -20.309 1.00 0.00 8 ASN A C 7
ATOM 11623 O O . ASN A 1 8 ? 34.553 -38.250 -21.163 1.00 0.00 8 ASN A O 7
ATOM 11634 N N . PRO A 1 9 ? 33.201 -37.364 -19.628 1.00 0.00 9 PRO A N 7
ATOM 11635 C CA . PRO A 1 9 ? 33.675 -35.979 -19.870 1.00 0.00 9 PRO A CA 7
ATOM 11636 C C . PRO A 1 9 ? 35.077 -35.785 -19.288 1.00 0.00 9 PRO A C 7
ATOM 11637 O O . PRO A 1 9 ? 35.243 -35.578 -18.102 1.00 0.00 9 PRO A O 7
ATOM 11648 N N . SER A 1 10 ? 36.086 -35.849 -20.115 1.00 0.00 10 SER A N 7
ATOM 11649 C CA . SER A 1 10 ? 37.479 -35.669 -19.612 1.00 0.00 10 SER A CA 7
ATOM 11650 C C . SER A 1 10 ? 37.936 -34.223 -19.825 1.00 0.00 10 SER A C 7
ATOM 11651 O O . SER A 1 10 ? 38.586 -33.637 -18.982 1.00 0.00 10 SER A O 7
ATOM 11659 N N . ASP A 1 11 ? 37.602 -33.646 -20.948 1.00 0.00 11 ASP A N 7
ATOM 11660 C CA . ASP A 1 11 ? 38.017 -32.238 -21.217 1.00 0.00 11 ASP A CA 7
ATOM 11661 C C . ASP A 1 11 ? 36.859 -31.278 -20.928 1.00 0.00 11 ASP A C 7
ATOM 11662 O O . ASP A 1 11 ? 36.676 -30.289 -21.612 1.00 0.00 11 ASP A O 7
ATOM 11671 N N . LEU A 1 12 ? 36.077 -31.565 -19.923 1.00 0.00 12 LEU A N 7
ATOM 11672 C CA . LEU A 1 12 ? 34.930 -30.670 -19.587 1.00 0.00 12 LEU A CA 7
ATOM 11673 C C . LEU A 1 12 ? 34.630 -30.735 -18.087 1.00 0.00 12 LEU A C 7
ATOM 11674 O O . LEU A 1 12 ? 33.573 -31.169 -17.671 1.00 0.00 12 LEU A O 7
ATOM 11690 N N . LEU A 1 13 ? 35.555 -30.307 -17.270 1.00 0.00 13 LEU A N 7
ATOM 11691 C CA . LEU A 1 13 ? 35.327 -30.344 -15.795 1.00 0.00 13 LEU A CA 7
ATOM 11692 C C . LEU A 1 13 ? 34.559 -29.097 -15.348 1.00 0.00 13 LEU A C 7
ATOM 11693 O O . LEU A 1 13 ? 35.142 -28.098 -14.971 1.00 0.00 13 LEU A O 7
ATOM 11709 N N . ARG A 1 14 ? 33.254 -29.146 -15.389 1.00 0.00 14 ARG A N 7
ATOM 11710 C CA . ARG A 1 14 ? 32.444 -27.966 -14.968 1.00 0.00 14 ARG A CA 7
ATOM 11711 C C . ARG A 1 14 ? 31.335 -28.405 -14.006 1.00 0.00 14 ARG A C 7
ATOM 11712 O O . ARG A 1 14 ? 30.854 -29.518 -14.068 1.00 0.00 14 ARG A O 7
ATOM 11733 N N . SER A 1 15 ? 30.931 -27.536 -13.119 1.00 0.00 15 SER A N 7
ATOM 11734 C CA . SER A 1 15 ? 29.854 -27.902 -12.152 1.00 0.00 15 SER A CA 7
ATOM 11735 C C . SER A 1 15 ? 29.280 -26.643 -11.497 1.00 0.00 15 SER A C 7
ATOM 11736 O O . SER A 1 15 ? 29.996 -25.864 -10.895 1.00 0.00 15 SER A O 7
ATOM 11744 N N . VAL A 1 16 ? 27.994 -26.438 -11.608 1.00 0.00 16 VAL A N 7
ATOM 11745 C CA . VAL A 1 16 ? 27.373 -25.229 -10.989 1.00 0.00 16 VAL A CA 7
ATOM 11746 C C . VAL A 1 16 ? 27.507 -25.292 -9.464 1.00 0.00 16 VAL A C 7
ATOM 11747 O O . VAL A 1 16 ? 27.264 -26.313 -8.853 1.00 0.00 16 VAL A O 7
ATOM 11760 N N . SER A 1 17 ? 27.894 -24.205 -8.848 1.00 0.00 17 SER A N 7
ATOM 11761 C CA . SER A 1 17 ? 28.046 -24.203 -7.364 1.00 0.00 17 SER A CA 7
ATOM 11762 C C . SER A 1 17 ? 27.764 -22.806 -6.805 1.00 0.00 17 SER A C 7
ATOM 11763 O O . SER A 1 17 ? 28.169 -21.807 -7.368 1.00 0.00 17 SER A O 7
ATOM 11771 N N . ASN A 1 18 ? 27.071 -22.728 -5.700 1.00 0.00 18 ASN A N 7
ATOM 11772 C CA . ASN A 1 18 ? 26.762 -21.398 -5.101 1.00 0.00 18 ASN A CA 7
ATOM 11773 C C . ASN A 1 18 ? 26.880 -21.466 -3.576 1.00 0.00 18 ASN A C 7
ATOM 11774 O O . ASN A 1 18 ? 27.040 -22.526 -3.004 1.00 0.00 18 ASN A O 7
ATOM 11785 N N . ILE A 1 19 ? 26.796 -20.339 -2.916 1.00 0.00 19 ILE A N 7
ATOM 11786 C CA . ILE A 1 19 ? 26.901 -20.315 -1.421 1.00 0.00 19 ILE A CA 7
ATOM 11787 C C . ILE A 1 19 ? 26.857 -18.867 -0.920 1.00 0.00 19 ILE A C 7
ATOM 11788 O O . ILE A 1 19 ? 27.803 -18.369 -0.342 1.00 0.00 19 ILE A O 7
ATOM 11804 N N . SER A 1 20 ? 25.762 -18.189 -1.141 1.00 0.00 20 SER A N 7
ATOM 11805 C CA . SER A 1 20 ? 25.652 -16.773 -0.681 1.00 0.00 20 SER A CA 7
ATOM 11806 C C . SER A 1 20 ? 25.408 -16.726 0.830 1.00 0.00 20 SER A C 7
ATOM 11807 O O . SER A 1 20 ? 25.472 -17.731 1.512 1.00 0.00 20 SER A O 7
ATOM 11815 N N . SER A 1 21 ? 25.129 -15.564 1.357 1.00 0.00 21 SER A N 7
ATOM 11816 C CA . SER A 1 21 ? 24.879 -15.444 2.823 1.00 0.00 21 SER A CA 7
ATOM 11817 C C . SER A 1 21 ? 24.258 -14.082 3.142 1.00 0.00 21 SER A C 7
ATOM 11818 O O . SER A 1 21 ? 24.244 -13.189 2.319 1.00 0.00 21 SER A O 7
ATOM 11826 N N . GLU A 1 22 ? 23.746 -13.919 4.333 1.00 0.00 22 GLU A N 7
ATOM 11827 C CA . GLU A 1 22 ? 23.126 -12.613 4.706 1.00 0.00 22 GLU A CA 7
ATOM 11828 C C . GLU A 1 22 ? 23.513 -12.231 6.138 1.00 0.00 22 GLU A C 7
ATOM 11829 O O . GLU A 1 22 ? 24.413 -12.804 6.720 1.00 0.00 22 GLU A O 7
ATOM 11841 N N . PHE A 1 23 ? 22.839 -11.266 6.706 1.00 0.00 23 PHE A N 7
ATOM 11842 C CA . PHE A 1 23 ? 23.167 -10.845 8.100 1.00 0.00 23 PHE A CA 7
ATOM 11843 C C . PHE A 1 23 ? 22.349 -11.660 9.105 1.00 0.00 23 PHE A C 7
ATOM 11844 O O . PHE A 1 23 ? 21.206 -11.993 8.862 1.00 0.00 23 PHE A O 7
ATOM 11861 N N . GLY A 1 24 ? 22.928 -11.984 10.230 1.00 0.00 24 GLY A N 7
ATOM 11862 C CA . GLY A 1 24 ? 22.186 -12.779 11.252 1.00 0.00 24 GLY A CA 7
ATOM 11863 C C . GLY A 1 24 ? 21.065 -11.925 11.847 1.00 0.00 24 GLY A C 7
ATOM 11864 O O . GLY A 1 24 ? 20.985 -10.736 11.607 1.00 0.00 24 GLY A O 7
ATOM 11868 N N . ARG A 1 25 ? 20.200 -12.522 12.621 1.00 0.00 25 ARG A N 7
ATOM 11869 C CA . ARG A 1 25 ? 19.081 -11.745 13.232 1.00 0.00 25 ARG A CA 7
ATOM 11870 C C . ARG A 1 25 ? 19.226 -11.721 14.758 1.00 0.00 25 ARG A C 7
ATOM 11871 O O . ARG A 1 25 ? 19.681 -10.751 15.331 1.00 0.00 25 ARG A O 7
ATOM 11892 N N . ARG A 1 26 ? 18.844 -12.783 15.420 1.00 0.00 26 ARG A N 7
ATOM 11893 C CA . ARG A 1 26 ? 18.962 -12.823 16.909 1.00 0.00 26 ARG A CA 7
ATOM 11894 C C . ARG A 1 26 ? 18.650 -14.232 17.427 1.00 0.00 26 ARG A C 7
ATOM 11895 O O . ARG A 1 26 ? 19.541 -14.991 17.757 1.00 0.00 26 ARG A O 7
ATOM 11916 N N . VAL A 1 27 ? 17.394 -14.587 17.505 1.00 0.00 27 VAL A N 7
ATOM 11917 C CA . VAL A 1 27 ? 17.031 -15.947 18.006 1.00 0.00 27 VAL A CA 7
ATOM 11918 C C . VAL A 1 27 ? 16.138 -16.680 16.994 1.00 0.00 27 VAL A C 7
ATOM 11919 O O . VAL A 1 27 ? 16.030 -17.890 17.019 1.00 0.00 27 VAL A O 7
ATOM 11932 N N . TRP A 1 28 ? 15.500 -15.960 16.108 1.00 0.00 28 TRP A N 7
ATOM 11933 C CA . TRP A 1 28 ? 14.618 -16.622 15.105 1.00 0.00 28 TRP A CA 7
ATOM 11934 C C . TRP A 1 28 ? 15.401 -16.921 13.823 1.00 0.00 28 TRP A C 7
ATOM 11935 O O . TRP A 1 28 ? 15.961 -16.035 13.206 1.00 0.00 28 TRP A O 7
ATOM 11956 N N . THR A 1 29 ? 15.444 -18.162 13.419 1.00 0.00 29 THR A N 7
ATOM 11957 C CA . THR A 1 29 ? 16.189 -18.522 12.177 1.00 0.00 29 THR A CA 7
ATOM 11958 C C . THR A 1 29 ? 15.219 -18.650 11.000 1.00 0.00 29 THR A C 7
ATOM 11959 O O . THR A 1 29 ? 14.556 -19.654 10.838 1.00 0.00 29 THR A O 7
ATOM 11970 N N . SER A 1 30 ? 15.132 -17.636 10.178 1.00 0.00 30 SER A N 7
ATOM 11971 C CA . SER A 1 30 ? 14.204 -17.698 9.010 1.00 0.00 30 SER A CA 7
ATOM 11972 C C . SER A 1 30 ? 14.560 -16.610 7.994 1.00 0.00 30 SER A C 7
ATOM 11973 O O . SER A 1 30 ? 15.464 -15.826 8.201 1.00 0.00 30 SER A O 7
ATOM 11981 N N . ALA A 1 31 ? 13.851 -16.558 6.898 1.00 0.00 31 ALA A N 7
ATOM 11982 C CA . ALA A 1 31 ? 14.145 -15.522 5.863 1.00 0.00 31 ALA A CA 7
ATOM 11983 C C . ALA A 1 31 ? 12.936 -14.594 5.688 1.00 0.00 31 ALA A C 7
ATOM 11984 O O . ALA A 1 31 ? 11.894 -14.823 6.268 1.00 0.00 31 ALA A O 7
ATOM 11991 N N . PRO A 1 32 ? 13.116 -13.573 4.887 1.00 0.00 32 PRO A N 7
ATOM 11992 C CA . PRO A 1 32 ? 12.019 -12.606 4.639 1.00 0.00 32 PRO A CA 7
ATOM 11993 C C . PRO A 1 32 ? 10.942 -13.241 3.749 1.00 0.00 32 PRO A C 7
ATOM 11994 O O . PRO A 1 32 ? 11.255 -13.998 2.851 1.00 0.00 32 PRO A O 7
ATOM 12005 N N . PRO A 1 33 ? 9.705 -12.911 4.024 1.00 0.00 33 PRO A N 7
ATOM 12006 C CA . PRO A 1 33 ? 8.581 -13.466 3.229 1.00 0.00 33 PRO A CA 7
ATOM 12007 C C . PRO A 1 33 ? 8.533 -12.814 1.843 1.00 0.00 33 PRO A C 7
ATOM 12008 O O . PRO A 1 33 ? 9.097 -11.757 1.637 1.00 0.00 33 PRO A O 7
ATOM 12019 N N . PRO A 1 34 ? 7.859 -13.468 0.932 1.00 0.00 34 PRO A N 7
ATOM 12020 C CA . PRO A 1 34 ? 7.738 -12.940 -0.449 1.00 0.00 34 PRO A CA 7
ATOM 12021 C C . PRO A 1 34 ? 6.793 -11.733 -0.474 1.00 0.00 34 PRO A C 7
ATOM 12022 O O . PRO A 1 34 ? 6.196 -11.382 0.523 1.00 0.00 34 PRO A O 7
ATOM 12033 N N . GLN A 1 35 ? 6.657 -11.099 -1.608 1.00 0.00 35 GLN A N 7
ATOM 12034 C CA . GLN A 1 35 ? 5.751 -9.916 -1.698 1.00 0.00 35 GLN A CA 7
ATOM 12035 C C . GLN A 1 35 ? 4.319 -10.318 -1.334 1.00 0.00 35 GLN A C 7
ATOM 12036 O O . GLN A 1 35 ? 3.763 -11.243 -1.890 1.00 0.00 35 GLN A O 7
ATOM 12050 N N . ARG A 1 36 ? 3.723 -9.629 -0.397 1.00 0.00 36 ARG A N 7
ATOM 12051 C CA . ARG A 1 36 ? 2.326 -9.970 0.010 1.00 0.00 36 ARG A CA 7
ATOM 12052 C C . ARG A 1 36 ? 1.453 -8.711 -0.014 1.00 0.00 36 ARG A C 7
ATOM 12053 O O . ARG A 1 36 ? 1.887 -7.656 0.404 1.00 0.00 36 ARG A O 7
ATOM 12074 N N . PRO A 1 37 ? 0.245 -8.855 -0.501 1.00 0.00 37 PRO A N 7
ATOM 12075 C CA . PRO A 1 37 ? -0.682 -7.699 -0.569 1.00 0.00 37 PRO A CA 7
ATOM 12076 C C . PRO A 1 37 ? -1.135 -7.304 0.839 1.00 0.00 37 PRO A C 7
ATOM 12077 O O . PRO A 1 37 ? -2.077 -7.854 1.377 1.00 0.00 37 PRO A O 7
ATOM 12088 N N . PHE A 1 38 ? -0.469 -6.353 1.438 1.00 0.00 38 PHE A N 7
ATOM 12089 C CA . PHE A 1 38 ? -0.853 -5.919 2.811 1.00 0.00 38 PHE A CA 7
ATOM 12090 C C . PHE A 1 38 ? -1.990 -4.898 2.742 1.00 0.00 38 PHE A C 7
ATOM 12091 O O . PHE A 1 38 ? -1.847 -3.832 2.173 1.00 0.00 38 PHE A O 7
ATOM 12108 N N . ARG A 1 39 ? -3.121 -5.216 3.314 1.00 0.00 39 ARG A N 7
ATOM 12109 C CA . ARG A 1 39 ? -4.268 -4.264 3.280 1.00 0.00 39 ARG A CA 7
ATOM 12110 C C . ARG A 1 39 ? -4.212 -3.322 4.485 1.00 0.00 39 ARG A C 7
ATOM 12111 O O . ARG A 1 39 ? -4.412 -3.730 5.614 1.00 0.00 39 ARG A O 7
ATOM 12132 N N . VAL A 1 40 ? -3.942 -2.065 4.250 1.00 0.00 40 VAL A N 7
ATOM 12133 C CA . VAL A 1 40 ? -3.871 -1.087 5.373 1.00 0.00 40 VAL A CA 7
ATOM 12134 C C . VAL A 1 40 ? -5.080 -0.146 5.323 1.00 0.00 40 VAL A C 7
ATOM 12135 O O . VAL A 1 40 ? -5.604 0.148 4.265 1.00 0.00 40 VAL A O 7
ATOM 12148 N N . CYS A 1 41 ? -5.528 0.327 6.456 1.00 0.00 41 CYS A N 7
ATOM 12149 C CA . CYS A 1 41 ? -6.704 1.245 6.469 1.00 0.00 41 CYS A CA 7
ATOM 12150 C C . CYS A 1 41 ? -6.498 2.371 7.486 1.00 0.00 41 CYS A C 7
ATOM 12151 O O . CYS A 1 41 ? -5.697 2.263 8.394 1.00 0.00 41 CYS A O 7
ATOM 12159 N N . ASP A 1 42 ? -7.221 3.449 7.338 1.00 0.00 42 ASP A N 7
ATOM 12160 C CA . ASP A 1 42 ? -7.080 4.588 8.292 1.00 0.00 42 ASP A CA 7
ATOM 12161 C C . ASP A 1 42 ? -7.866 4.297 9.574 1.00 0.00 42 ASP A C 7
ATOM 12162 O O . ASP A 1 42 ? -8.508 3.274 9.694 1.00 0.00 42 ASP A O 7
ATOM 12171 N N . HIS A 1 43 ? -7.796 5.183 10.540 1.00 0.00 43 HIS A N 7
ATOM 12172 C CA . HIS A 1 43 ? -8.516 4.967 11.837 1.00 0.00 43 HIS A CA 7
ATOM 12173 C C . HIS A 1 43 ? -9.861 4.245 11.633 1.00 0.00 43 HIS A C 7
ATOM 12174 O O . HIS A 1 43 ? -9.931 3.036 11.726 1.00 0.00 43 HIS A O 7
ATOM 12188 N N . LYS A 1 44 ? -10.929 4.958 11.361 1.00 0.00 44 LYS A N 7
ATOM 12189 C CA . LYS A 1 44 ? -12.239 4.266 11.167 1.00 0.00 44 LYS A CA 7
ATOM 12190 C C . LYS A 1 44 ? -12.480 3.943 9.686 1.00 0.00 44 LYS A C 7
ATOM 12191 O O . LYS A 1 44 ? -12.459 2.797 9.283 1.00 0.00 44 LYS A O 7
ATOM 12210 N N . ARG A 1 45 ? -12.709 4.944 8.874 1.00 0.00 45 ARG A N 7
ATOM 12211 C CA . ARG A 1 45 ? -12.953 4.688 7.423 1.00 0.00 45 ARG A CA 7
ATOM 12212 C C . ARG A 1 45 ? -12.561 5.905 6.572 1.00 0.00 45 ARG A C 7
ATOM 12213 O O . ARG A 1 45 ? -12.923 5.998 5.416 1.00 0.00 45 ARG A O 7
ATOM 12234 N N . THR A 1 46 ? -11.845 6.846 7.132 1.00 0.00 46 THR A N 7
ATOM 12235 C CA . THR A 1 46 ? -11.457 8.055 6.343 1.00 0.00 46 THR A CA 7
ATOM 12236 C C . THR A 1 46 ? -10.766 7.655 5.035 1.00 0.00 46 THR A C 7
ATOM 12237 O O . THR A 1 46 ? -11.168 8.065 3.963 1.00 0.00 46 THR A O 7
ATOM 12248 N N . ILE A 1 47 ? -9.730 6.862 5.110 1.00 0.00 47 ILE A N 7
ATOM 12249 C CA . ILE A 1 47 ? -9.020 6.444 3.866 1.00 0.00 47 ILE A CA 7
ATOM 12250 C C . ILE A 1 47 ? -8.669 4.954 3.928 1.00 0.00 47 ILE A C 7
ATOM 12251 O O . ILE A 1 47 ? -8.539 4.380 4.991 1.00 0.00 47 ILE A O 7
ATOM 12267 N N . ARG A 1 48 ? -8.514 4.324 2.792 1.00 0.00 48 ARG A N 7
ATOM 12268 C CA . ARG A 1 48 ? -8.168 2.872 2.777 1.00 0.00 48 ARG A CA 7
ATOM 12269 C C . ARG A 1 48 ? -7.147 2.584 1.673 1.00 0.00 48 ARG A C 7
ATOM 12270 O O . ARG A 1 48 ? -7.330 2.961 0.532 1.00 0.00 48 ARG A O 7
ATOM 12291 N N . LYS A 1 49 ? -6.072 1.918 2.005 1.00 0.00 49 LYS A N 7
ATOM 12292 C CA . LYS A 1 49 ? -5.038 1.607 0.975 1.00 0.00 49 LYS A CA 7
ATOM 12293 C C . LYS A 1 49 ? -4.629 0.132 1.058 1.00 0.00 49 LYS A C 7
ATOM 12294 O O . LYS A 1 49 ? -4.407 -0.401 2.129 1.00 0.00 49 LYS A O 7
ATOM 12313 N N . GLY A 1 50 ? -4.527 -0.527 -0.064 1.00 0.00 50 GLY A N 7
ATOM 12314 C CA . GLY A 1 50 ? -4.131 -1.966 -0.057 1.00 0.00 50 GLY A CA 7
ATOM 12315 C C . GLY A 1 50 ? -3.166 -2.230 -1.215 1.00 0.00 50 GLY A C 7
ATOM 12316 O O . GLY A 1 50 ? -3.574 -2.443 -2.339 1.00 0.00 50 GLY A O 7
ATOM 12320 N N . LEU A 1 51 ? -1.886 -2.215 -0.946 1.00 0.00 51 LEU A N 7
ATOM 12321 C CA . LEU A 1 51 ? -0.890 -2.459 -2.031 1.00 0.00 51 LEU A CA 7
ATOM 12322 C C . LEU A 1 51 ? 0.109 -3.537 -1.603 1.00 0.00 51 LEU A C 7
ATOM 12323 O O . LEU A 1 51 ? 0.205 -3.880 -0.440 1.00 0.00 51 LEU A O 7
ATOM 12339 N N . THR A 1 52 ? 0.853 -4.075 -2.534 1.00 0.00 52 THR A N 7
ATOM 12340 C CA . THR A 1 52 ? 1.848 -5.132 -2.181 1.00 0.00 52 THR A CA 7
ATOM 12341 C C . THR A 1 52 ? 3.114 -4.497 -1.602 1.00 0.00 52 THR A C 7
ATOM 12342 O O . THR A 1 52 ? 3.680 -3.586 -2.177 1.00 0.00 52 THR A O 7
ATOM 12353 N N . ALA A 1 53 ? 3.560 -4.968 -0.468 1.00 0.00 53 ALA A N 7
ATOM 12354 C CA . ALA A 1 53 ? 4.789 -4.391 0.149 1.00 0.00 53 ALA A CA 7
ATOM 12355 C C . ALA A 1 53 ? 5.649 -5.501 0.759 1.00 0.00 53 ALA A C 7
ATOM 12356 O O . ALA A 1 53 ? 5.143 -6.458 1.312 1.00 0.00 53 ALA A O 7
ATOM 12363 N N . ALA A 1 54 ? 6.946 -5.375 0.671 1.00 0.00 54 ALA A N 7
ATOM 12364 C CA . ALA A 1 54 ? 7.842 -6.416 1.251 1.00 0.00 54 ALA A CA 7
ATOM 12365 C C . ALA A 1 54 ? 8.928 -5.754 2.105 1.00 0.00 54 ALA A C 7
ATOM 12366 O O . ALA A 1 54 ? 9.915 -5.258 1.595 1.00 0.00 54 ALA A O 7
ATOM 12373 N N . THR A 1 55 ? 8.750 -5.738 3.400 1.00 0.00 55 THR A N 7
ATOM 12374 C CA . THR A 1 55 ? 9.768 -5.105 4.289 1.00 0.00 55 THR A CA 7
ATOM 12375 C C . THR A 1 55 ? 9.667 -5.682 5.704 1.00 0.00 55 THR A C 7
ATOM 12376 O O . THR A 1 55 ? 8.587 -5.921 6.210 1.00 0.00 55 THR A O 7
ATOM 12387 N N . ARG A 1 56 ? 10.783 -5.915 6.343 1.00 0.00 56 ARG A N 7
ATOM 12388 C CA . ARG A 1 56 ? 10.752 -6.484 7.723 1.00 0.00 56 ARG A CA 7
ATOM 12389 C C . ARG A 1 56 ? 10.718 -5.368 8.776 1.00 0.00 56 ARG A C 7
ATOM 12390 O O . ARG A 1 56 ? 9.710 -5.138 9.415 1.00 0.00 56 ARG A O 7
ATOM 12411 N N . GLN A 1 57 ? 11.816 -4.686 8.974 1.00 0.00 57 GLN A N 7
ATOM 12412 C CA . GLN A 1 57 ? 11.851 -3.599 9.998 1.00 0.00 57 GLN A CA 7
ATOM 12413 C C . GLN A 1 57 ? 11.458 -2.252 9.386 1.00 0.00 57 GLN A C 7
ATOM 12414 O O . GLN A 1 57 ? 10.655 -1.524 9.936 1.00 0.00 57 GLN A O 7
ATOM 12428 N N . GLU A 1 58 ? 12.021 -1.911 8.259 1.00 0.00 58 GLU A N 7
ATOM 12429 C CA . GLU A 1 58 ? 11.684 -0.602 7.619 1.00 0.00 58 GLU A CA 7
ATOM 12430 C C . GLU A 1 58 ? 10.192 -0.536 7.261 1.00 0.00 58 GLU A C 7
ATOM 12431 O O . GLU A 1 58 ? 9.664 0.521 6.973 1.00 0.00 58 GLU A O 7
ATOM 12443 N N . LEU A 1 59 ? 9.505 -1.652 7.277 1.00 0.00 59 LEU A N 7
ATOM 12444 C CA . LEU A 1 59 ? 8.049 -1.645 6.939 1.00 0.00 59 LEU A CA 7
ATOM 12445 C C . LEU A 1 59 ? 7.306 -0.601 7.783 1.00 0.00 59 LEU A C 7
ATOM 12446 O O . LEU A 1 59 ? 6.313 -0.038 7.360 1.00 0.00 59 LEU A O 7
ATOM 12462 N N . LEU A 1 60 ? 7.779 -0.343 8.973 1.00 0.00 60 LEU A N 7
ATOM 12463 C CA . LEU A 1 60 ? 7.102 0.664 9.850 1.00 0.00 60 LEU A CA 7
ATOM 12464 C C . LEU A 1 60 ? 6.965 1.999 9.108 1.00 0.00 60 LEU A C 7
ATOM 12465 O O . LEU A 1 60 ? 5.883 2.538 8.976 1.00 0.00 60 LEU A O 7
ATOM 12481 N N . ALA A 1 61 ? 8.053 2.535 8.625 1.00 0.00 61 ALA A N 7
ATOM 12482 C CA . ALA A 1 61 ? 7.992 3.835 7.889 1.00 0.00 61 ALA A CA 7
ATOM 12483 C C . ALA A 1 61 ? 6.997 3.750 6.727 1.00 0.00 61 ALA A C 7
ATOM 12484 O O . ALA A 1 61 ? 6.478 4.750 6.270 1.00 0.00 61 ALA A O 7
ATOM 12491 N N . LYS A 1 62 ? 6.731 2.566 6.244 1.00 0.00 62 LYS A N 7
ATOM 12492 C CA . LYS A 1 62 ? 5.773 2.418 5.106 1.00 0.00 62 LYS A CA 7
ATOM 12493 C C . LYS A 1 62 ? 4.371 2.864 5.527 1.00 0.00 62 LYS A C 7
ATOM 12494 O O . LYS A 1 62 ? 3.578 3.292 4.711 1.00 0.00 62 LYS A O 7
ATOM 12513 N N . ALA A 1 63 ? 4.054 2.762 6.789 1.00 0.00 63 ALA A N 7
ATOM 12514 C CA . ALA A 1 63 ? 2.697 3.173 7.258 1.00 0.00 63 ALA A CA 7
ATOM 12515 C C . ALA A 1 63 ? 2.650 4.683 7.520 1.00 0.00 63 ALA A C 7
ATOM 12516 O O . ALA A 1 63 ? 1.638 5.324 7.320 1.00 0.00 63 ALA A O 7
ATOM 12523 N N . LEU A 1 64 ? 3.733 5.250 7.975 1.00 0.00 64 LEU A N 7
ATOM 12524 C CA . LEU A 1 64 ? 3.751 6.718 8.259 1.00 0.00 64 LEU A CA 7
ATOM 12525 C C . LEU A 1 64 ? 3.865 7.529 6.960 1.00 0.00 64 LEU A C 7
ATOM 12526 O O . LEU A 1 64 ? 2.932 8.182 6.537 1.00 0.00 64 LEU A O 7
ATOM 12542 N N . GLU A 1 65 ? 5.018 7.506 6.344 1.00 0.00 65 GLU A N 7
ATOM 12543 C CA . GLU A 1 65 ? 5.236 8.290 5.087 1.00 0.00 65 GLU A CA 7
ATOM 12544 C C . GLU A 1 65 ? 4.100 8.089 4.073 1.00 0.00 65 GLU A C 7
ATOM 12545 O O . GLU A 1 65 ? 3.677 9.026 3.424 1.00 0.00 65 GLU A O 7
ATOM 12557 N N . THR A 1 66 ? 3.612 6.886 3.917 1.00 0.00 66 THR A N 7
ATOM 12558 C CA . THR A 1 66 ? 2.515 6.652 2.925 1.00 0.00 66 THR A CA 7
ATOM 12559 C C . THR A 1 66 ? 1.367 7.648 3.140 1.00 0.00 66 THR A C 7
ATOM 12560 O O . THR A 1 66 ? 0.868 8.236 2.200 1.00 0.00 66 THR A O 7
ATOM 12571 N N . LEU A 1 67 ? 0.950 7.850 4.364 1.00 0.00 67 LEU A N 7
ATOM 12572 C CA . LEU A 1 67 ? -0.157 8.817 4.618 1.00 0.00 67 LEU A CA 7
ATOM 12573 C C . LEU A 1 67 ? 0.409 10.143 5.133 1.00 0.00 67 LEU A C 7
ATOM 12574 O O . LEU A 1 67 ? 0.112 11.201 4.613 1.00 0.00 67 LEU A O 7
ATOM 12590 N N . LEU A 1 68 ? 1.228 10.091 6.150 1.00 0.00 68 LEU A N 7
ATOM 12591 C CA . LEU A 1 68 ? 1.820 11.345 6.700 1.00 0.00 68 LEU A CA 7
ATOM 12592 C C . LEU A 1 68 ? 3.232 11.082 7.230 1.00 0.00 68 LEU A C 7
ATOM 12593 O O . LEU A 1 68 ? 3.461 10.144 7.970 1.00 0.00 68 LEU A O 7
ATOM 12609 N N . LEU A 1 69 ? 4.178 11.905 6.865 1.00 0.00 69 LEU A N 7
ATOM 12610 C CA . LEU A 1 69 ? 5.571 11.704 7.356 1.00 0.00 69 LEU A CA 7
ATOM 12611 C C . LEU A 1 69 ? 5.735 12.362 8.730 1.00 0.00 69 LEU A C 7
ATOM 12612 O O . LEU A 1 69 ? 5.588 13.559 8.877 1.00 0.00 69 LEU A O 7
ATOM 12628 N N . ASN A 1 70 ? 6.030 11.588 9.741 1.00 0.00 70 ASN A N 7
ATOM 12629 C CA . ASN A 1 70 ? 6.195 12.171 11.103 1.00 0.00 70 ASN A CA 7
ATOM 12630 C C . ASN A 1 70 ? 7.368 11.501 11.824 1.00 0.00 70 ASN A C 7
ATOM 12631 O O . ASN A 1 70 ? 7.677 10.350 11.589 1.00 0.00 70 ASN A O 7
ATOM 12642 N N . GLY A 1 71 ? 8.026 12.216 12.697 1.00 0.00 71 GLY A N 7
ATOM 12643 C CA . GLY A 1 71 ? 9.181 11.624 13.431 1.00 0.00 71 GLY A CA 7
ATOM 12644 C C . GLY A 1 71 ? 8.670 10.772 14.595 1.00 0.00 71 GLY A C 7
ATOM 12645 O O . GLY A 1 71 ? 9.242 9.750 14.923 1.00 0.00 71 GLY A O 7
ATOM 12649 N N . VAL A 1 72 ? 7.600 11.184 15.222 1.00 0.00 72 VAL A N 7
ATOM 12650 C CA . VAL A 1 72 ? 7.055 10.397 16.368 1.00 0.00 72 VAL A CA 7
ATOM 12651 C C . VAL A 1 72 ? 5.533 10.270 16.251 1.00 0.00 72 VAL A C 7
ATOM 12652 O O . VAL A 1 72 ? 4.825 11.251 16.128 1.00 0.00 72 VAL A O 7
ATOM 12665 N N . LEU A 1 73 ? 5.026 9.066 16.291 1.00 0.00 73 LEU A N 7
ATOM 12666 C CA . LEU A 1 73 ? 3.550 8.867 16.182 1.00 0.00 73 LEU A CA 7
ATOM 12667 C C . LEU A 1 73 ? 3.120 7.684 17.057 1.00 0.00 73 LEU A C 7
ATOM 12668 O O . LEU A 1 73 ? 3.819 6.696 17.165 1.00 0.00 73 LEU A O 7
ATOM 12684 N N . THR A 1 74 ? 1.975 7.777 17.681 1.00 0.00 74 THR A N 7
ATOM 12685 C CA . THR A 1 74 ? 1.506 6.659 18.548 1.00 0.00 74 THR A CA 7
ATOM 12686 C C . THR A 1 74 ? 0.808 5.586 17.705 1.00 0.00 74 THR A C 7
ATOM 12687 O O . THR A 1 74 ? -0.154 5.857 17.012 1.00 0.00 74 THR A O 7
ATOM 12698 N N . LEU A 1 75 ? 1.288 4.370 17.764 1.00 0.00 75 LEU A N 7
ATOM 12699 C CA . LEU A 1 75 ? 0.656 3.275 16.973 1.00 0.00 75 LEU A CA 7
ATOM 12700 C C . LEU A 1 75 ? -0.326 2.496 17.849 1.00 0.00 75 LEU A C 7
ATOM 12701 O O . LEU A 1 75 ? -0.031 2.165 18.981 1.00 0.00 75 LEU A O 7
ATOM 12717 N N . VAL A 1 76 ? -1.489 2.199 17.339 1.00 0.00 76 VAL A N 7
ATOM 12718 C CA . VAL A 1 76 ? -2.485 1.436 18.150 1.00 0.00 76 VAL A CA 7
ATOM 12719 C C . VAL A 1 76 ? -3.295 0.498 17.252 1.00 0.00 76 VAL A C 7
ATOM 12720 O O . VAL A 1 76 ? -3.252 0.589 16.042 1.00 0.00 76 VAL A O 7
ATOM 12733 N N . LEU A 1 77 ? -4.034 -0.404 17.841 1.00 0.00 77 LEU A N 7
ATOM 12734 C CA . LEU A 1 77 ? -4.852 -1.352 17.030 1.00 0.00 77 LEU A CA 7
ATOM 12735 C C . LEU A 1 77 ? -6.292 -1.382 17.553 1.00 0.00 77 LEU A C 7
ATOM 12736 O O . LEU A 1 77 ? -6.540 -1.150 18.720 1.00 0.00 77 LEU A O 7
ATOM 12752 N N . GLU A 1 78 ? -7.239 -1.665 16.700 1.00 0.00 78 GLU A N 7
ATOM 12753 C CA . GLU A 1 78 ? -8.661 -1.710 17.152 1.00 0.00 78 GLU A CA 7
ATOM 12754 C C . GLU A 1 78 ? -9.112 -3.160 17.365 1.00 0.00 78 GLU A C 7
ATOM 12755 O O . GLU A 1 78 ? -10.130 -3.416 17.976 1.00 0.00 78 GLU A O 7
ATOM 12767 N N . GLU A 1 79 ? -8.365 -4.110 16.864 1.00 0.00 79 GLU A N 7
ATOM 12768 C CA . GLU A 1 79 ? -8.754 -5.542 17.039 1.00 0.00 79 GLU A CA 7
ATOM 12769 C C . GLU A 1 79 ? -8.968 -5.862 18.523 1.00 0.00 79 GLU A C 7
ATOM 12770 O O . GLU A 1 79 ? -10.064 -6.172 18.947 1.00 0.00 79 GLU A O 7
ATOM 12782 N N . ASP A 1 80 ? -7.930 -5.783 19.313 1.00 0.00 80 ASP A N 7
ATOM 12783 C CA . ASP A 1 80 ? -8.073 -6.078 20.767 1.00 0.00 80 ASP A CA 7
ATOM 12784 C C . ASP A 1 80 ? -8.208 -4.773 21.558 1.00 0.00 80 ASP A C 7
ATOM 12785 O O . ASP A 1 80 ? -8.786 -4.742 22.628 1.00 0.00 80 ASP A O 7
ATOM 12794 N N . GLY A 1 81 ? -7.680 -3.697 21.040 1.00 0.00 81 GLY A N 7
ATOM 12795 C CA . GLY A 1 81 ? -7.775 -2.393 21.756 1.00 0.00 81 GLY A CA 7
ATOM 12796 C C . GLY A 1 81 ? -6.566 -2.224 22.678 1.00 0.00 81 GLY A C 7
ATOM 12797 O O . GLY A 1 81 ? -6.696 -2.190 23.886 1.00 0.00 81 GLY A O 7
ATOM 12801 N N . THR A 1 82 ? -5.390 -2.116 22.118 1.00 0.00 82 THR A N 7
ATOM 12802 C CA . THR A 1 82 ? -4.171 -1.949 22.964 1.00 0.00 82 THR A CA 7
ATOM 12803 C C . THR A 1 82 ? -3.207 -0.946 22.322 1.00 0.00 82 THR A C 7
ATOM 12804 O O . THR A 1 82 ? -3.330 -0.605 21.162 1.00 0.00 82 THR A O 7
ATOM 12815 N N . ALA A 1 83 ? -2.245 -0.473 23.072 1.00 0.00 83 ALA A N 7
ATOM 12816 C CA . ALA A 1 83 ? -1.266 0.506 22.513 1.00 0.00 83 ALA A CA 7
ATOM 12817 C C . ALA A 1 83 ? -0.066 -0.231 21.909 1.00 0.00 83 ALA A C 7
ATOM 12818 O O . ALA A 1 83 ? 0.189 -1.377 22.219 1.00 0.00 83 ALA A O 7
ATOM 12825 N N . VAL A 1 84 ? 0.668 0.422 21.047 1.00 0.00 84 VAL A N 7
ATOM 12826 C CA . VAL A 1 84 ? 1.850 -0.239 20.419 1.00 0.00 84 VAL A CA 7
ATOM 12827 C C . VAL A 1 84 ? 2.973 0.778 20.195 1.00 0.00 84 VAL A C 7
ATOM 12828 O O . VAL A 1 84 ? 2.770 1.817 19.596 1.00 0.00 84 VAL A O 7
ATOM 12841 N N . ASP A 1 85 ? 4.153 0.484 20.670 1.00 0.00 85 ASP A N 7
ATOM 12842 C CA . ASP A 1 85 ? 5.293 1.431 20.481 1.00 0.00 85 ASP A CA 7
ATOM 12843 C C . ASP A 1 85 ? 6.601 0.656 20.285 1.00 0.00 85 ASP A C 7
ATOM 12844 O O . ASP A 1 85 ? 7.680 1.201 20.421 1.00 0.00 85 ASP A O 7
ATOM 12853 N N . SER A 1 86 ? 6.514 -0.609 19.969 1.00 0.00 86 SER A N 7
ATOM 12854 C CA . SER A 1 86 ? 7.750 -1.420 19.768 1.00 0.00 86 SER A CA 7
ATOM 12855 C C . SER A 1 86 ? 7.528 -2.466 18.671 1.00 0.00 86 SER A C 7
ATOM 12856 O O . SER A 1 86 ? 6.442 -2.607 18.146 1.00 0.00 86 SER A O 7
ATOM 12864 N N . GLU A 1 87 ? 8.553 -3.199 18.329 1.00 0.00 87 GLU A N 7
ATOM 12865 C CA . GLU A 1 87 ? 8.410 -4.244 17.269 1.00 0.00 87 GLU A CA 7
ATOM 12866 C C . GLU A 1 87 ? 7.323 -5.260 17.652 1.00 0.00 87 GLU A C 7
ATOM 12867 O O . GLU A 1 87 ? 6.851 -6.017 16.825 1.00 0.00 87 GLU A O 7
ATOM 12879 N N . ASP A 1 88 ? 6.924 -5.285 18.899 1.00 0.00 88 ASP A N 7
ATOM 12880 C CA . ASP A 1 88 ? 5.869 -6.250 19.338 1.00 0.00 88 ASP A CA 7
ATOM 12881 C C . ASP A 1 88 ? 4.540 -5.989 18.612 1.00 0.00 88 ASP A C 7
ATOM 12882 O O . ASP A 1 88 ? 3.614 -6.767 18.718 1.00 0.00 88 ASP A O 7
ATOM 12891 N N . PHE A 1 89 ? 4.435 -4.898 17.887 1.00 0.00 89 PHE A N 7
ATOM 12892 C CA . PHE A 1 89 ? 3.163 -4.578 17.161 1.00 0.00 89 PHE A CA 7
ATOM 12893 C C . PHE A 1 89 ? 2.541 -5.846 16.550 1.00 0.00 89 PHE A C 7
ATOM 12894 O O . PHE A 1 89 ? 1.552 -6.357 17.038 1.00 0.00 89 PHE A O 7
ATOM 12911 N N . PHE A 1 90 ? 3.113 -6.349 15.489 1.00 0.00 90 PHE A N 7
ATOM 12912 C CA . PHE A 1 90 ? 2.550 -7.577 14.850 1.00 0.00 90 PHE A CA 7
ATOM 12913 C C . PHE A 1 90 ? 2.553 -8.750 15.837 1.00 0.00 90 PHE A C 7
ATOM 12914 O O . PHE A 1 90 ? 1.820 -9.706 15.677 1.00 0.00 90 PHE A O 7
ATOM 12931 N N . GLN A 1 91 ? 3.373 -8.687 16.854 1.00 0.00 91 GLN A N 7
ATOM 12932 C CA . GLN A 1 91 ? 3.423 -9.804 17.845 1.00 0.00 91 GLN A CA 7
ATOM 12933 C C . GLN A 1 91 ? 2.273 -9.681 18.854 1.00 0.00 91 GLN A C 7
ATOM 12934 O O . GLN A 1 91 ? 1.933 -10.630 19.533 1.00 0.00 91 GLN A O 7
ATOM 12948 N N . LEU A 1 92 ? 1.676 -8.523 18.959 1.00 0.00 92 LEU A N 7
ATOM 12949 C CA . LEU A 1 92 ? 0.551 -8.345 19.926 1.00 0.00 92 LEU A CA 7
ATOM 12950 C C . LEU A 1 92 ? -0.759 -8.866 19.321 1.00 0.00 92 LEU A C 7
ATOM 12951 O O . LEU A 1 92 ? -1.694 -9.188 20.028 1.00 0.00 92 LEU A O 7
ATOM 12967 N N . LEU A 1 93 ? -0.832 -8.956 18.017 1.00 0.00 93 LEU A N 7
ATOM 12968 C CA . LEU A 1 93 ? -2.081 -9.462 17.370 1.00 0.00 93 LEU A CA 7
ATOM 12969 C C . LEU A 1 93 ? -1.774 -10.697 16.517 1.00 0.00 93 LEU A C 7
ATOM 12970 O O . LEU A 1 93 ? -0.658 -10.896 16.079 1.00 0.00 93 LEU A O 7
ATOM 12986 N N . GLU A 1 94 ? -2.760 -11.519 16.262 1.00 0.00 94 GLU A N 7
ATOM 12987 C CA . GLU A 1 94 ? -2.524 -12.725 15.416 1.00 0.00 94 GLU A CA 7
ATOM 12988 C C . GLU A 1 94 ? -2.146 -12.274 14.005 1.00 0.00 94 GLU A C 7
ATOM 12989 O O . GLU A 1 94 ? -2.155 -11.094 13.711 1.00 0.00 94 GLU A O 7
ATOM 13001 N N . ASP A 1 95 ? -1.808 -13.181 13.125 1.00 0.00 95 ASP A N 7
ATOM 13002 C CA . ASP A 1 95 ? -1.431 -12.747 11.748 1.00 0.00 95 ASP A CA 7
ATOM 13003 C C . ASP A 1 95 ? -2.613 -12.034 11.086 1.00 0.00 95 ASP A C 7
ATOM 13004 O O . ASP A 1 95 ? -3.677 -12.595 10.910 1.00 0.00 95 ASP A O 7
ATOM 13013 N N . ASP A 1 96 ? -2.422 -10.800 10.716 1.00 0.00 96 ASP A N 7
ATOM 13014 C CA . ASP A 1 96 ? -3.516 -10.026 10.056 1.00 0.00 96 ASP A CA 7
ATOM 13015 C C . ASP A 1 96 ? -2.952 -8.720 9.494 1.00 0.00 96 ASP A C 7
ATOM 13016 O O . ASP A 1 96 ? -1.800 -8.395 9.707 1.00 0.00 96 ASP A O 7
ATOM 13025 N N . THR A 1 97 ? -3.752 -7.952 8.803 1.00 0.00 97 THR A N 7
ATOM 13026 C CA . THR A 1 97 ? -3.243 -6.661 8.266 1.00 0.00 97 THR A CA 7
ATOM 13027 C C . THR A 1 97 ? -4.074 -5.504 8.831 1.00 0.00 97 THR A C 7
ATOM 13028 O O . THR A 1 97 ? -5.172 -5.239 8.387 1.00 0.00 97 THR A O 7
ATOM 13039 N N . CYS A 1 98 ? -3.543 -4.813 9.802 1.00 0.00 98 CYS A N 7
ATOM 13040 C CA . CYS A 1 98 ? -4.283 -3.666 10.404 1.00 0.00 98 CYS A CA 7
ATOM 13041 C C . CYS A 1 98 ? -3.300 -2.539 10.723 1.00 0.00 98 CYS A C 7
ATOM 13042 O O . CYS A 1 98 ? -2.245 -2.775 11.280 1.00 0.00 98 CYS A O 7
ATOM 13050 N N . LEU A 1 99 ? -3.625 -1.322 10.385 1.00 0.00 99 LEU A N 7
ATOM 13051 C CA . LEU A 1 99 ? -2.685 -0.205 10.685 1.00 0.00 99 LEU A CA 7
ATOM 13052 C C . LEU A 1 99 ? -3.438 1.047 11.134 1.00 0.00 99 LEU A C 7
ATOM 13053 O O . LEU A 1 99 ? -4.365 1.496 10.488 1.00 0.00 99 LEU A O 7
ATOM 13069 N N . MET A 1 100 ? -3.027 1.620 12.229 1.00 0.00 100 MET A N 7
ATOM 13070 C CA . MET A 1 100 ? -3.687 2.857 12.727 1.00 0.00 100 MET A CA 7
ATOM 13071 C C . MET A 1 100 ? -2.614 3.887 13.081 1.00 0.00 100 MET A C 7
ATOM 13072 O O . MET A 1 100 ? -1.636 3.574 13.729 1.00 0.00 100 MET A O 7
ATOM 13086 N N . VAL A 1 101 ? -2.784 5.110 12.661 1.00 0.00 101 VAL A N 7
ATOM 13087 C CA . VAL A 1 101 ? -1.762 6.150 12.977 1.00 0.00 101 VAL A CA 7
ATOM 13088 C C . VAL A 1 101 ? -2.443 7.478 13.303 1.00 0.00 101 VAL A C 7
ATOM 13089 O O . VAL A 1 101 ? -3.055 8.099 12.454 1.00 0.00 101 VAL A O 7
ATOM 13102 N N . LEU A 1 102 ? -2.339 7.921 14.526 1.00 0.00 102 LEU A N 7
ATOM 13103 C CA . LEU A 1 102 ? -2.978 9.213 14.910 1.00 0.00 102 LEU A CA 7
ATOM 13104 C C . LEU A 1 102 ? -2.137 9.926 15.974 1.00 0.00 102 LEU A C 7
ATOM 13105 O O . LEU A 1 102 ? -1.154 9.401 16.458 1.00 0.00 102 LEU A O 7
ATOM 13121 N N . GLN A 1 103 ? -2.521 11.119 16.341 1.00 0.00 103 GLN A N 7
ATOM 13122 C CA . GLN A 1 103 ? -1.750 11.871 17.374 1.00 0.00 103 GLN A CA 7
ATOM 13123 C C . GLN A 1 103 ? -2.110 11.362 18.772 1.00 0.00 103 GLN A C 7
ATOM 13124 O O . GLN A 1 103 ? -2.961 10.511 18.929 1.00 0.00 103 GLN A O 7
ATOM 13138 N N . SER A 1 104 ? -1.455 11.872 19.785 1.00 0.00 104 SER A N 7
ATOM 13139 C CA . SER A 1 104 ? -1.742 11.423 21.186 1.00 0.00 104 SER A CA 7
ATOM 13140 C C . SER A 1 104 ? -3.252 11.343 21.439 1.00 0.00 104 SER A C 7
ATOM 13141 O O . SER A 1 104 ? -4.050 11.842 20.668 1.00 0.00 104 SER A O 7
ATOM 13149 N N . GLY A 1 105 ? -3.647 10.714 22.514 1.00 0.00 105 GLY A N 7
ATOM 13150 C CA . GLY A 1 105 ? -5.101 10.589 22.819 1.00 0.00 105 GLY A CA 7
ATOM 13151 C C . GLY A 1 105 ? -5.637 9.304 22.185 1.00 0.00 105 GLY A C 7
ATOM 13152 O O . GLY A 1 105 ? -6.341 9.333 21.195 1.00 0.00 105 GLY A O 7
ATOM 13156 N N . GLN A 1 106 ? -5.301 8.174 22.750 1.00 0.00 106 GLN A N 7
ATOM 13157 C CA . GLN A 1 106 ? -5.779 6.878 22.184 1.00 0.00 106 GLN A CA 7
ATOM 13158 C C . GLN A 1 106 ? -7.209 6.590 22.646 1.00 0.00 106 GLN A C 7
ATOM 13159 O O . GLN A 1 106 ? -7.486 6.509 23.829 1.00 0.00 106 GLN A O 7
ATOM 13173 N N . SER A 1 107 ? -8.120 6.432 21.722 1.00 0.00 107 SER A N 7
ATOM 13174 C CA . SER A 1 107 ? -9.533 6.145 22.107 1.00 0.00 107 SER A CA 7
ATOM 13175 C C . SER A 1 107 ? -10.143 5.109 21.158 1.00 0.00 107 SER A C 7
ATOM 13176 O O . SER A 1 107 ? -9.944 5.156 19.960 1.00 0.00 107 SER A O 7
ATOM 13184 N N . TRP A 1 108 ? -10.891 4.179 21.689 1.00 0.00 108 TRP A N 7
ATOM 13185 C CA . TRP A 1 108 ? -11.525 3.140 20.825 1.00 0.00 108 TRP A CA 7
ATOM 13186 C C . TRP A 1 108 ? -13.042 3.337 20.800 1.00 0.00 108 TRP A C 7
ATOM 13187 O O . TRP A 1 108 ? -13.621 3.883 21.720 1.00 0.00 108 TRP A O 7
ATOM 13208 N N . SER A 1 109 ? -13.693 2.898 19.756 1.00 0.00 109 SER A N 7
ATOM 13209 C CA . SER A 1 109 ? -15.174 3.063 19.673 1.00 0.00 109 SER A CA 7
ATOM 13210 C C . SER A 1 109 ? -15.877 1.774 20.121 1.00 0.00 109 SER A C 7
ATOM 13211 O O . SER A 1 109 ? -15.555 0.702 19.648 1.00 0.00 109 SER A O 7
ATOM 13219 N N . PRO A 1 110 ? -16.822 1.917 21.018 1.00 0.00 110 PRO A N 7
ATOM 13220 C CA . PRO A 1 110 ? -17.570 0.737 21.521 1.00 0.00 110 PRO A CA 7
ATOM 13221 C C . PRO A 1 110 ? -18.547 0.233 20.454 1.00 0.00 110 PRO A C 7
ATOM 13222 O O . PRO A 1 110 ? -19.013 0.986 19.622 1.00 0.00 110 PRO A O 7
ATOM 13233 N N . THR A 1 111 ? -18.862 -1.035 20.476 1.00 0.00 111 THR A N 7
ATOM 13234 C CA . THR A 1 111 ? -19.809 -1.589 19.465 1.00 0.00 111 THR A CA 7
ATOM 13235 C C . THR A 1 111 ? -21.254 -1.327 19.898 1.00 0.00 111 THR A C 7
ATOM 13236 O O . THR A 1 111 ? -21.605 -1.480 21.051 1.00 0.00 111 THR A O 7
ATOM 13247 N N . ARG A 1 112 ? -22.095 -0.930 18.978 1.00 0.00 112 ARG A N 7
ATOM 13248 C CA . ARG A 1 112 ? -23.519 -0.656 19.333 1.00 0.00 112 ARG A CA 7
ATOM 13249 C C . ARG A 1 112 ? -24.398 -0.726 18.082 1.00 0.00 112 ARG A C 7
ATOM 13250 O O . ARG A 1 112 ? -23.910 -0.862 16.977 1.00 0.00 112 ARG A O 7
ATOM 13271 N N . SER A 1 113 ? -25.690 -0.636 18.248 1.00 0.00 113 SER A N 7
ATOM 13272 C CA . SER A 1 113 ? -26.602 -0.695 17.068 1.00 0.00 113 SER A CA 7
ATOM 13273 C C . SER A 1 113 ? -26.519 0.608 16.268 1.00 0.00 113 SER A C 7
ATOM 13274 O O . SER A 1 113 ? -25.708 1.469 16.551 1.00 0.00 113 SER A O 7
ATOM 13282 N N . GLY A 1 114 ? -27.349 0.758 15.271 1.00 0.00 114 GLY A N 7
ATOM 13283 C CA . GLY A 1 114 ? -27.318 2.003 14.451 1.00 0.00 114 GLY A CA 7
ATOM 13284 C C . GLY A 1 114 ? -27.782 3.187 15.304 1.00 0.00 114 GLY A C 7
ATOM 13285 O O . GLY A 1 114 ? -27.683 3.166 16.515 1.00 0.00 114 GLY A O 7
ATOM 13289 N N . VAL A 1 115 ? -28.290 4.218 14.680 1.00 0.00 115 VAL A N 7
ATOM 13290 C CA . VAL A 1 115 ? -28.766 5.410 15.450 1.00 0.00 115 VAL A CA 7
ATOM 13291 C C . VAL A 1 115 ? -27.663 5.906 16.395 1.00 0.00 115 VAL A C 7
ATOM 13292 O O . VAL A 1 115 ? -27.857 6.006 17.590 1.00 0.00 115 VAL A O 7
ATOM 13305 N N . LEU A 1 116 ? -26.512 6.215 15.862 1.00 0.00 116 LEU A N 7
ATOM 13306 C CA . LEU A 1 116 ? -25.396 6.704 16.724 1.00 0.00 116 LEU A CA 7
ATOM 13307 C C . LEU A 1 116 ? -24.759 7.953 16.108 1.00 0.00 116 LEU A C 7
ATOM 13308 O O . LEU A 1 116 ? -23.928 7.866 15.226 1.00 0.00 116 LEU A O 7
ATOM 13324 N N . HIS A 1 117 ? -25.144 9.113 16.568 1.00 0.00 117 HIS A N 7
ATOM 13325 C CA . HIS A 1 117 ? -24.561 10.369 16.011 1.00 0.00 117 HIS A CA 7
ATOM 13326 C C . HIS A 1 117 ? -23.377 10.827 16.865 1.00 0.00 117 HIS A C 7
ATOM 13327 O O . HIS A 1 117 ? -23.492 10.995 18.064 1.00 0.00 117 HIS A O 7
ATOM 13341 N N . HIS A 1 118 ? -22.239 11.029 16.257 1.00 0.00 118 HIS A N 7
ATOM 13342 C CA . HIS A 1 118 ? -21.044 11.477 17.034 1.00 0.00 118 HIS A CA 7
ATOM 13343 C C . HIS A 1 118 ? -21.302 12.856 17.649 1.00 0.00 118 HIS A C 7
ATOM 13344 O O . HIS A 1 118 ? -22.398 13.377 17.592 1.00 0.00 118 HIS A O 7
ATOM 13358 N N . HIS A 1 119 ? -20.297 13.450 18.236 1.00 0.00 119 HIS A N 7
ATOM 13359 C CA . HIS A 1 119 ? -20.480 14.795 18.855 1.00 0.00 119 HIS A CA 7
ATOM 13360 C C . HIS A 1 119 ? -19.641 15.839 18.113 1.00 0.00 119 HIS A C 7
ATOM 13361 O O . HIS A 1 119 ? -19.001 15.544 17.122 1.00 0.00 119 HIS A O 7
ATOM 13375 N N . HIS A 1 120 ? -19.637 17.056 18.586 1.00 0.00 120 HIS A N 7
ATOM 13376 C CA . HIS A 1 120 ? -18.841 18.121 17.909 1.00 0.00 120 HIS A CA 7
ATOM 13377 C C . HIS A 1 120 ? -18.687 19.333 18.833 1.00 0.00 120 HIS A C 7
ATOM 13378 O O . HIS A 1 120 ? -18.895 19.244 20.027 1.00 0.00 120 HIS A O 7
ATOM 13392 N N . HIS A 1 121 ? -18.326 20.462 18.288 1.00 0.00 121 HIS A N 7
ATOM 13393 C CA . HIS A 1 121 ? -18.159 21.681 19.131 1.00 0.00 121 HIS A CA 7
ATOM 13394 C C . HIS A 1 121 ? -18.722 22.908 18.409 1.00 0.00 121 HIS A C 7
ATOM 13395 O O . HIS A 1 121 ? -18.233 23.306 17.369 1.00 0.00 121 HIS A O 7
ATOM 13409 N N . HIS A 1 122 ? -19.746 23.511 18.954 1.00 0.00 122 HIS A N 7
ATOM 13410 C CA . HIS A 1 122 ? -20.341 24.711 18.301 1.00 0.00 122 HIS A CA 7
ATOM 13411 C C . HIS A 1 122 ? -20.683 25.771 19.353 1.00 0.00 122 HIS A C 7
ATOM 13412 O O . HIS A 1 122 ? -21.437 26.674 19.032 1.00 0.00 122 HIS A O 7
ATOM 13427 N N . MET A 1 1 ? 84.238 -29.389 37.852 1.00 0.00 1 MET A N 8
ATOM 13428 C CA . MET A 1 1 ? 83.837 -29.774 39.236 1.00 0.00 1 MET A CA 8
ATOM 13429 C C . MET A 1 1 ? 82.465 -30.451 39.223 1.00 0.00 1 MET A C 8
ATOM 13430 O O . MET A 1 1 ? 82.206 -31.364 39.983 1.00 0.00 1 MET A O 8
ATOM 13443 N N . GLU A 1 2 ? 81.584 -30.013 38.365 1.00 0.00 2 GLU A N 8
ATOM 13444 C CA . GLU A 1 2 ? 80.228 -30.630 38.300 1.00 0.00 2 GLU A CA 8
ATOM 13445 C C . GLU A 1 2 ? 80.289 -31.965 37.553 1.00 0.00 2 GLU A C 8
ATOM 13446 O O . GLU A 1 2 ? 81.182 -32.202 36.762 1.00 0.00 2 GLU A O 8
ATOM 13458 N N . TYR A 1 3 ? 79.347 -32.836 37.796 1.00 0.00 3 TYR A N 8
ATOM 13459 C CA . TYR A 1 3 ? 79.351 -34.157 37.102 1.00 0.00 3 TYR A CA 8
ATOM 13460 C C . TYR A 1 3 ? 77.936 -34.737 37.056 1.00 0.00 3 TYR A C 8
ATOM 13461 O O . TYR A 1 3 ? 77.437 -35.097 36.009 1.00 0.00 3 TYR A O 8
ATOM 13479 N N . LEU A 1 4 ? 77.286 -34.827 38.187 1.00 0.00 4 LEU A N 8
ATOM 13480 C CA . LEU A 1 4 ? 75.901 -35.383 38.213 1.00 0.00 4 LEU A CA 8
ATOM 13481 C C . LEU A 1 4 ? 74.893 -34.313 37.792 1.00 0.00 4 LEU A C 8
ATOM 13482 O O . LEU A 1 4 ? 74.784 -33.273 38.411 1.00 0.00 4 LEU A O 8
ATOM 13498 N N . SER A 1 5 ? 74.152 -34.559 36.743 1.00 0.00 5 SER A N 8
ATOM 13499 C CA . SER A 1 5 ? 73.149 -33.557 36.283 1.00 0.00 5 SER A CA 8
ATOM 13500 C C . SER A 1 5 ? 71.941 -33.548 37.225 1.00 0.00 5 SER A C 8
ATOM 13501 O O . SER A 1 5 ? 70.914 -34.128 36.937 1.00 0.00 5 SER A O 8
ATOM 13509 N N . ALA A 1 6 ? 72.061 -32.893 38.350 1.00 0.00 6 ALA A N 8
ATOM 13510 C CA . ALA A 1 6 ? 70.924 -32.846 39.314 1.00 0.00 6 ALA A CA 8
ATOM 13511 C C . ALA A 1 6 ? 70.216 -31.490 39.231 1.00 0.00 6 ALA A C 8
ATOM 13512 O O . ALA A 1 6 ? 69.957 -30.852 40.232 1.00 0.00 6 ALA A O 8
ATOM 13519 N N . LEU A 1 7 ? 69.901 -31.047 38.043 1.00 0.00 7 LEU A N 8
ATOM 13520 C CA . LEU A 1 7 ? 69.208 -29.733 37.892 1.00 0.00 7 LEU A CA 8
ATOM 13521 C C . LEU A 1 7 ? 68.434 -29.692 36.573 1.00 0.00 7 LEU A C 8
ATOM 13522 O O . LEU A 1 7 ? 68.913 -29.187 35.576 1.00 0.00 7 LEU A O 8
ATOM 13538 N N . ASN A 1 8 ? 67.238 -30.219 36.561 1.00 0.00 8 ASN A N 8
ATOM 13539 C CA . ASN A 1 8 ? 66.430 -30.210 35.306 1.00 0.00 8 ASN A CA 8
ATOM 13540 C C . ASN A 1 8 ? 64.968 -29.866 35.620 1.00 0.00 8 ASN A C 8
ATOM 13541 O O . ASN A 1 8 ? 64.074 -30.626 35.310 1.00 0.00 8 ASN A O 8
ATOM 13552 N N . PRO A 1 9 ? 64.775 -28.725 36.230 1.00 0.00 9 PRO A N 8
ATOM 13553 C CA . PRO A 1 9 ? 63.405 -28.280 36.589 1.00 0.00 9 PRO A CA 8
ATOM 13554 C C . PRO A 1 9 ? 62.640 -27.844 35.336 1.00 0.00 9 PRO A C 8
ATOM 13555 O O . PRO A 1 9 ? 61.520 -28.259 35.105 1.00 0.00 9 PRO A O 8
ATOM 13566 N N . SER A 1 10 ? 63.235 -27.008 34.527 1.00 0.00 10 SER A N 8
ATOM 13567 C CA . SER A 1 10 ? 62.544 -26.541 33.290 1.00 0.00 10 SER A CA 8
ATOM 13568 C C . SER A 1 10 ? 63.571 -26.140 32.227 1.00 0.00 10 SER A C 8
ATOM 13569 O O . SER A 1 10 ? 63.596 -25.015 31.768 1.00 0.00 10 SER A O 8
ATOM 13577 N N . ASP A 1 11 ? 64.419 -27.053 31.833 1.00 0.00 11 ASP A N 8
ATOM 13578 C CA . ASP A 1 11 ? 65.445 -26.726 30.801 1.00 0.00 11 ASP A CA 8
ATOM 13579 C C . ASP A 1 11 ? 65.188 -27.534 29.526 1.00 0.00 11 ASP A C 8
ATOM 13580 O O . ASP A 1 11 ? 65.221 -27.009 28.430 1.00 0.00 11 ASP A O 8
ATOM 13589 N N . LEU A 1 12 ? 64.931 -28.807 29.662 1.00 0.00 12 LEU A N 8
ATOM 13590 C CA . LEU A 1 12 ? 64.670 -29.652 28.459 1.00 0.00 12 LEU A CA 8
ATOM 13591 C C . LEU A 1 12 ? 63.201 -30.085 28.428 1.00 0.00 12 LEU A C 8
ATOM 13592 O O . LEU A 1 12 ? 62.893 -31.255 28.307 1.00 0.00 12 LEU A O 8
ATOM 13608 N N . LEU A 1 13 ? 62.295 -29.152 28.536 1.00 0.00 13 LEU A N 8
ATOM 13609 C CA . LEU A 1 13 ? 60.846 -29.507 28.514 1.00 0.00 13 LEU A CA 8
ATOM 13610 C C . LEU A 1 13 ? 60.066 -28.501 27.665 1.00 0.00 13 LEU A C 8
ATOM 13611 O O . LEU A 1 13 ? 59.338 -27.674 28.178 1.00 0.00 13 LEU A O 8
ATOM 13627 N N . ARG A 1 14 ? 60.212 -28.566 26.368 1.00 0.00 14 ARG A N 8
ATOM 13628 C CA . ARG A 1 14 ? 59.478 -27.614 25.483 1.00 0.00 14 ARG A CA 8
ATOM 13629 C C . ARG A 1 14 ? 57.971 -27.870 25.565 1.00 0.00 14 ARG A C 8
ATOM 13630 O O . ARG A 1 14 ? 57.535 -28.939 25.943 1.00 0.00 14 ARG A O 8
ATOM 13651 N N . SER A 1 15 ? 57.175 -26.895 25.216 1.00 0.00 15 SER A N 8
ATOM 13652 C CA . SER A 1 15 ? 55.696 -27.079 25.274 1.00 0.00 15 SER A CA 8
ATOM 13653 C C . SER A 1 15 ? 55.037 -26.457 24.040 1.00 0.00 15 SER A C 8
ATOM 13654 O O . SER A 1 15 ? 55.500 -25.465 23.511 1.00 0.00 15 SER A O 8
ATOM 13662 N N . VAL A 1 16 ? 53.958 -27.031 23.580 1.00 0.00 16 VAL A N 8
ATOM 13663 C CA . VAL A 1 16 ? 53.267 -26.475 22.380 1.00 0.00 16 VAL A CA 8
ATOM 13664 C C . VAL A 1 16 ? 52.205 -25.457 22.810 1.00 0.00 16 VAL A C 8
ATOM 13665 O O . VAL A 1 16 ? 51.483 -25.668 23.764 1.00 0.00 16 VAL A O 8
ATOM 13678 N N . SER A 1 17 ? 52.108 -24.358 22.111 1.00 0.00 17 SER A N 8
ATOM 13679 C CA . SER A 1 17 ? 51.094 -23.325 22.478 1.00 0.00 17 SER A CA 8
ATOM 13680 C C . SER A 1 17 ? 50.844 -22.386 21.296 1.00 0.00 17 SER A C 8
ATOM 13681 O O . SER A 1 17 ? 51.513 -21.383 21.138 1.00 0.00 17 SER A O 8
ATOM 13689 N N . ASN A 1 18 ? 49.889 -22.705 20.465 1.00 0.00 18 ASN A N 8
ATOM 13690 C CA . ASN A 1 18 ? 49.593 -21.833 19.291 1.00 0.00 18 ASN A CA 8
ATOM 13691 C C . ASN A 1 18 ? 48.201 -22.148 18.734 1.00 0.00 18 ASN A C 8
ATOM 13692 O O . ASN A 1 18 ? 48.060 -22.626 17.625 1.00 0.00 18 ASN A O 8
ATOM 13703 N N . ILE A 1 19 ? 47.175 -21.886 19.496 1.00 0.00 19 ILE A N 8
ATOM 13704 C CA . ILE A 1 19 ? 45.791 -22.169 19.016 1.00 0.00 19 ILE A CA 8
ATOM 13705 C C . ILE A 1 19 ? 45.322 -21.057 18.074 1.00 0.00 19 ILE A C 8
ATOM 13706 O O . ILE A 1 19 ? 45.555 -19.888 18.318 1.00 0.00 19 ILE A O 8
ATOM 13722 N N . SER A 1 20 ? 44.665 -21.412 17.003 1.00 0.00 20 SER A N 8
ATOM 13723 C CA . SER A 1 20 ? 44.182 -20.374 16.045 1.00 0.00 20 SER A CA 8
ATOM 13724 C C . SER A 1 20 ? 42.724 -20.643 15.666 1.00 0.00 20 SER A C 8
ATOM 13725 O O . SER A 1 20 ? 42.283 -21.775 15.618 1.00 0.00 20 SER A O 8
ATOM 13733 N N . SER A 1 21 ? 41.972 -19.609 15.396 1.00 0.00 21 SER A N 8
ATOM 13734 C CA . SER A 1 21 ? 40.541 -19.801 15.020 1.00 0.00 21 SER A CA 8
ATOM 13735 C C . SER A 1 21 ? 40.382 -19.745 13.499 1.00 0.00 21 SER A C 8
ATOM 13736 O O . SER A 1 21 ? 41.321 -19.475 12.777 1.00 0.00 21 SER A O 8
ATOM 13744 N N . GLU A 1 22 ? 39.198 -19.997 13.008 1.00 0.00 22 GLU A N 8
ATOM 13745 C CA . GLU A 1 22 ? 38.975 -19.958 11.532 1.00 0.00 22 GLU A CA 8
ATOM 13746 C C . GLU A 1 22 ? 37.564 -19.450 11.223 1.00 0.00 22 GLU A C 8
ATOM 13747 O O . GLU A 1 22 ? 36.639 -19.662 11.981 1.00 0.00 22 GLU A O 8
ATOM 13759 N N . PHE A 1 23 ? 37.395 -18.782 10.114 1.00 0.00 23 PHE A N 8
ATOM 13760 C CA . PHE A 1 23 ? 36.045 -18.260 9.754 1.00 0.00 23 PHE A CA 8
ATOM 13761 C C . PHE A 1 23 ? 35.245 -19.331 9.008 1.00 0.00 23 PHE A C 8
ATOM 13762 O O . PHE A 1 23 ? 35.802 -20.233 8.415 1.00 0.00 23 PHE A O 8
ATOM 13779 N N . GLY A 1 24 ? 33.942 -19.239 9.035 1.00 0.00 24 GLY A N 8
ATOM 13780 C CA . GLY A 1 24 ? 33.103 -20.250 8.330 1.00 0.00 24 GLY A CA 8
ATOM 13781 C C . GLY A 1 24 ? 31.699 -19.686 8.112 1.00 0.00 24 GLY A C 8
ATOM 13782 O O . GLY A 1 24 ? 30.877 -19.680 9.009 1.00 0.00 24 GLY A O 8
ATOM 13786 N N . ARG A 1 25 ? 31.416 -19.210 6.929 1.00 0.00 25 ARG A N 8
ATOM 13787 C CA . ARG A 1 25 ? 30.063 -18.642 6.652 1.00 0.00 25 ARG A CA 8
ATOM 13788 C C . ARG A 1 25 ? 29.798 -18.617 5.145 1.00 0.00 25 ARG A C 8
ATOM 13789 O O . ARG A 1 25 ? 30.335 -17.800 4.426 1.00 0.00 25 ARG A O 8
ATOM 13810 N N . ARG A 1 26 ? 28.973 -19.509 4.665 1.00 0.00 26 ARG A N 8
ATOM 13811 C CA . ARG A 1 26 ? 28.670 -19.539 3.204 1.00 0.00 26 ARG A CA 8
ATOM 13812 C C . ARG A 1 26 ? 27.412 -18.715 2.910 1.00 0.00 26 ARG A C 8
ATOM 13813 O O . ARG A 1 26 ? 26.302 -19.166 3.117 1.00 0.00 26 ARG A O 8
ATOM 13834 N N . VAL A 1 27 ? 27.579 -17.514 2.425 1.00 0.00 27 VAL A N 8
ATOM 13835 C CA . VAL A 1 27 ? 26.393 -16.660 2.117 1.00 0.00 27 VAL A CA 8
ATOM 13836 C C . VAL A 1 27 ? 25.692 -17.172 0.854 1.00 0.00 27 VAL A C 8
ATOM 13837 O O . VAL A 1 27 ? 25.920 -16.680 -0.235 1.00 0.00 27 VAL A O 8
ATOM 13850 N N . TRP A 1 28 ? 24.846 -18.156 0.991 1.00 0.00 28 TRP A N 8
ATOM 13851 C CA . TRP A 1 28 ? 24.130 -18.700 -0.200 1.00 0.00 28 TRP A CA 8
ATOM 13852 C C . TRP A 1 28 ? 22.661 -18.270 -0.177 1.00 0.00 28 TRP A C 8
ATOM 13853 O O . TRP A 1 28 ? 21.791 -19.019 0.220 1.00 0.00 28 TRP A O 8
ATOM 13874 N N . THR A 1 29 ? 22.378 -17.068 -0.604 1.00 0.00 29 THR A N 8
ATOM 13875 C CA . THR A 1 29 ? 20.966 -16.587 -0.609 1.00 0.00 29 THR A CA 8
ATOM 13876 C C . THR A 1 29 ? 20.667 -15.841 -1.912 1.00 0.00 29 THR A C 8
ATOM 13877 O O . THR A 1 29 ? 21.158 -14.753 -2.143 1.00 0.00 29 THR A O 8
ATOM 13888 N N . SER A 1 30 ? 19.863 -16.419 -2.765 1.00 0.00 30 SER A N 8
ATOM 13889 C CA . SER A 1 30 ? 19.530 -15.747 -4.054 1.00 0.00 30 SER A CA 8
ATOM 13890 C C . SER A 1 30 ? 18.062 -15.994 -4.418 1.00 0.00 30 SER A C 8
ATOM 13891 O O . SER A 1 30 ? 17.725 -16.984 -5.036 1.00 0.00 30 SER A O 8
ATOM 13899 N N . ALA A 1 31 ? 17.189 -15.099 -4.039 1.00 0.00 31 ALA A N 8
ATOM 13900 C CA . ALA A 1 31 ? 15.744 -15.282 -4.360 1.00 0.00 31 ALA A CA 8
ATOM 13901 C C . ALA A 1 31 ? 14.972 -13.982 -4.096 1.00 0.00 31 ALA A C 8
ATOM 13902 O O . ALA A 1 31 ? 15.405 -13.155 -3.318 1.00 0.00 31 ALA A O 8
ATOM 13909 N N . PRO A 1 32 ? 13.849 -13.847 -4.753 1.00 0.00 32 PRO A N 8
ATOM 13910 C CA . PRO A 1 32 ? 13.011 -12.634 -4.582 1.00 0.00 32 PRO A CA 8
ATOM 13911 C C . PRO A 1 32 ? 12.322 -12.646 -3.213 1.00 0.00 32 PRO A C 8
ATOM 13912 O O . PRO A 1 32 ? 12.113 -13.695 -2.635 1.00 0.00 32 PRO A O 8
ATOM 13923 N N . PRO A 1 33 ? 11.987 -11.472 -2.736 1.00 0.00 33 PRO A N 8
ATOM 13924 C CA . PRO A 1 33 ? 11.315 -11.354 -1.419 1.00 0.00 33 PRO A CA 8
ATOM 13925 C C . PRO A 1 33 ? 9.858 -11.829 -1.520 1.00 0.00 33 PRO A C 8
ATOM 13926 O O . PRO A 1 33 ? 9.221 -11.647 -2.539 1.00 0.00 33 PRO A O 8
ATOM 13937 N N . PRO A 1 34 ? 9.377 -12.427 -0.457 1.00 0.00 34 PRO A N 8
ATOM 13938 C CA . PRO A 1 34 ? 7.981 -12.931 -0.440 1.00 0.00 34 PRO A CA 8
ATOM 13939 C C . PRO A 1 34 ? 6.991 -11.769 -0.314 1.00 0.00 34 PRO A C 8
ATOM 13940 O O . PRO A 1 34 ? 6.464 -11.505 0.749 1.00 0.00 34 PRO A O 8
ATOM 13951 N N . GLN A 1 35 ? 6.734 -11.074 -1.392 1.00 0.00 35 GLN A N 8
ATOM 13952 C CA . GLN A 1 35 ? 5.775 -9.931 -1.330 1.00 0.00 35 GLN A CA 8
ATOM 13953 C C . GLN A 1 35 ? 4.383 -10.434 -0.940 1.00 0.00 35 GLN A C 8
ATOM 13954 O O . GLN A 1 35 ? 4.009 -11.549 -1.244 1.00 0.00 35 GLN A O 8
ATOM 13968 N N . ARG A 1 36 ? 3.616 -9.620 -0.265 1.00 0.00 36 ARG A N 8
ATOM 13969 C CA . ARG A 1 36 ? 2.249 -10.053 0.149 1.00 0.00 36 ARG A CA 8
ATOM 13970 C C . ARG A 1 36 ? 1.283 -8.861 0.111 1.00 0.00 36 ARG A C 8
ATOM 13971 O O . ARG A 1 36 ? 1.637 -7.771 0.517 1.00 0.00 36 ARG A O 8
ATOM 13992 N N . PRO A 1 37 ? 0.088 -9.103 -0.369 1.00 0.00 37 PRO A N 8
ATOM 13993 C CA . PRO A 1 37 ? -0.929 -8.022 -0.447 1.00 0.00 37 PRO A CA 8
ATOM 13994 C C . PRO A 1 37 ? -1.427 -7.661 0.954 1.00 0.00 37 PRO A C 8
ATOM 13995 O O . PRO A 1 37 ? -2.331 -8.280 1.480 1.00 0.00 37 PRO A O 8
ATOM 14006 N N . PHE A 1 38 ? -0.844 -6.663 1.559 1.00 0.00 38 PHE A N 8
ATOM 14007 C CA . PHE A 1 38 ? -1.279 -6.257 2.928 1.00 0.00 38 PHE A CA 8
ATOM 14008 C C . PHE A 1 38 ? -2.390 -5.207 2.840 1.00 0.00 38 PHE A C 8
ATOM 14009 O O . PHE A 1 38 ? -2.318 -4.277 2.061 1.00 0.00 38 PHE A O 8
ATOM 14026 N N . ARG A 1 39 ? -3.416 -5.352 3.636 1.00 0.00 39 ARG A N 8
ATOM 14027 C CA . ARG A 1 39 ? -4.533 -4.364 3.600 1.00 0.00 39 ARG A CA 8
ATOM 14028 C C . ARG A 1 39 ? -4.442 -3.411 4.797 1.00 0.00 39 ARG A C 8
ATOM 14029 O O . ARG A 1 39 ? -4.643 -3.802 5.933 1.00 0.00 39 ARG A O 8
ATOM 14050 N N . VAL A 1 40 ? -4.142 -2.165 4.546 1.00 0.00 40 VAL A N 8
ATOM 14051 C CA . VAL A 1 40 ? -4.037 -1.170 5.653 1.00 0.00 40 VAL A CA 8
ATOM 14052 C C . VAL A 1 40 ? -5.295 -0.294 5.692 1.00 0.00 40 VAL A C 8
ATOM 14053 O O . VAL A 1 40 ? -5.862 0.036 4.669 1.00 0.00 40 VAL A O 8
ATOM 14066 N N . CYS A 1 41 ? -5.732 0.085 6.864 1.00 0.00 41 CYS A N 8
ATOM 14067 C CA . CYS A 1 41 ? -6.955 0.940 6.967 1.00 0.00 41 CYS A CA 8
ATOM 14068 C C . CYS A 1 41 ? -6.773 2.003 8.058 1.00 0.00 41 CYS A C 8
ATOM 14069 O O . CYS A 1 41 ? -6.248 1.732 9.119 1.00 0.00 41 CYS A O 8
ATOM 14077 N N . ASP A 1 42 ? -7.208 3.208 7.801 1.00 0.00 42 ASP A N 8
ATOM 14078 C CA . ASP A 1 42 ? -7.069 4.290 8.822 1.00 0.00 42 ASP A CA 8
ATOM 14079 C C . ASP A 1 42 ? -8.182 4.176 9.868 1.00 0.00 42 ASP A C 8
ATOM 14080 O O . ASP A 1 42 ? -9.035 3.315 9.779 1.00 0.00 42 ASP A O 8
ATOM 14089 N N . HIS A 1 43 ? -8.161 5.022 10.871 1.00 0.00 43 HIS A N 8
ATOM 14090 C CA . HIS A 1 43 ? -9.199 4.960 11.950 1.00 0.00 43 HIS A CA 8
ATOM 14091 C C . HIS A 1 43 ? -10.590 4.585 11.397 1.00 0.00 43 HIS A C 8
ATOM 14092 O O . HIS A 1 43 ? -10.950 3.424 11.374 1.00 0.00 43 HIS A O 8
ATOM 14106 N N . LYS A 1 44 ? -11.381 5.540 10.964 1.00 0.00 44 LYS A N 8
ATOM 14107 C CA . LYS A 1 44 ? -12.736 5.181 10.440 1.00 0.00 44 LYS A CA 8
ATOM 14108 C C . LYS A 1 44 ? -12.713 4.980 8.919 1.00 0.00 44 LYS A C 8
ATOM 14109 O O . LYS A 1 44 ? -12.852 3.876 8.429 1.00 0.00 44 LYS A O 8
ATOM 14128 N N . ARG A 1 45 ? -12.548 6.038 8.169 1.00 0.00 45 ARG A N 8
ATOM 14129 C CA . ARG A 1 45 ? -12.527 5.902 6.680 1.00 0.00 45 ARG A CA 8
ATOM 14130 C C . ARG A 1 45 ? -11.723 7.039 6.033 1.00 0.00 45 ARG A C 8
ATOM 14131 O O . ARG A 1 45 ? -11.868 7.312 4.858 1.00 0.00 45 ARG A O 8
ATOM 14152 N N . THR A 1 46 ? -10.893 7.715 6.786 1.00 0.00 46 THR A N 8
ATOM 14153 C CA . THR A 1 46 ? -10.104 8.844 6.197 1.00 0.00 46 THR A CA 8
ATOM 14154 C C . THR A 1 46 ? -9.365 8.386 4.934 1.00 0.00 46 THR A C 8
ATOM 14155 O O . THR A 1 46 ? -9.681 8.805 3.838 1.00 0.00 46 THR A O 8
ATOM 14166 N N . ILE A 1 47 ? -8.387 7.531 5.075 1.00 0.00 47 ILE A N 8
ATOM 14167 C CA . ILE A 1 47 ? -7.637 7.050 3.875 1.00 0.00 47 ILE A CA 8
ATOM 14168 C C . ILE A 1 47 ? -7.393 5.542 3.969 1.00 0.00 47 ILE A C 8
ATOM 14169 O O . ILE A 1 47 ? -6.707 5.067 4.852 1.00 0.00 47 ILE A O 8
ATOM 14185 N N . ARG A 1 48 ? -7.949 4.787 3.061 1.00 0.00 48 ARG A N 8
ATOM 14186 C CA . ARG A 1 48 ? -7.753 3.306 3.090 1.00 0.00 48 ARG A CA 8
ATOM 14187 C C . ARG A 1 48 ? -6.662 2.900 2.094 1.00 0.00 48 ARG A C 8
ATOM 14188 O O . ARG A 1 48 ? -6.594 3.409 0.991 1.00 0.00 48 ARG A O 8
ATOM 14209 N N . LYS A 1 49 ? -5.806 1.989 2.476 1.00 0.00 49 LYS A N 8
ATOM 14210 C CA . LYS A 1 49 ? -4.717 1.548 1.552 1.00 0.00 49 LYS A CA 8
ATOM 14211 C C . LYS A 1 49 ? -4.636 0.019 1.527 1.00 0.00 49 LYS A C 8
ATOM 14212 O O . LYS A 1 49 ? -4.640 -0.627 2.555 1.00 0.00 49 LYS A O 8
ATOM 14231 N N . GLY A 1 50 ? -4.563 -0.563 0.360 1.00 0.00 50 GLY A N 8
ATOM 14232 C CA . GLY A 1 50 ? -4.479 -2.051 0.265 1.00 0.00 50 GLY A CA 8
ATOM 14233 C C . GLY A 1 50 ? -3.499 -2.436 -0.844 1.00 0.00 50 GLY A C 8
ATOM 14234 O O . GLY A 1 50 ? -3.893 -2.836 -1.923 1.00 0.00 50 GLY A O 8
ATOM 14238 N N . LEU A 1 51 ? -2.221 -2.317 -0.589 1.00 0.00 51 LEU A N 8
ATOM 14239 C CA . LEU A 1 51 ? -1.213 -2.675 -1.631 1.00 0.00 51 LEU A CA 8
ATOM 14240 C C . LEU A 1 51 ? -0.255 -3.743 -1.097 1.00 0.00 51 LEU A C 8
ATOM 14241 O O . LEU A 1 51 ? -0.185 -3.990 0.091 1.00 0.00 51 LEU A O 8
ATOM 14257 N N . THR A 1 52 ? 0.488 -4.373 -1.969 1.00 0.00 52 THR A N 8
ATOM 14258 C CA . THR A 1 52 ? 1.448 -5.422 -1.519 1.00 0.00 52 THR A CA 8
ATOM 14259 C C . THR A 1 52 ? 2.754 -4.772 -1.054 1.00 0.00 52 THR A C 8
ATOM 14260 O O . THR A 1 52 ? 3.327 -3.952 -1.744 1.00 0.00 52 THR A O 8
ATOM 14271 N N . ALA A 1 53 ? 3.224 -5.129 0.111 1.00 0.00 53 ALA A N 8
ATOM 14272 C CA . ALA A 1 53 ? 4.492 -4.529 0.619 1.00 0.00 53 ALA A CA 8
ATOM 14273 C C . ALA A 1 53 ? 5.403 -5.618 1.192 1.00 0.00 53 ALA A C 8
ATOM 14274 O O . ALA A 1 53 ? 4.943 -6.624 1.695 1.00 0.00 53 ALA A O 8
ATOM 14281 N N . ALA A 1 54 ? 6.691 -5.421 1.121 1.00 0.00 54 ALA A N 8
ATOM 14282 C CA . ALA A 1 54 ? 7.637 -6.439 1.664 1.00 0.00 54 ALA A CA 8
ATOM 14283 C C . ALA A 1 54 ? 8.767 -5.748 2.433 1.00 0.00 54 ALA A C 8
ATOM 14284 O O . ALA A 1 54 ? 9.708 -5.248 1.850 1.00 0.00 54 ALA A O 8
ATOM 14291 N N . THR A 1 55 ? 8.678 -5.715 3.735 1.00 0.00 55 THR A N 8
ATOM 14292 C CA . THR A 1 55 ? 9.745 -5.051 4.540 1.00 0.00 55 THR A CA 8
ATOM 14293 C C . THR A 1 55 ? 9.875 -5.728 5.907 1.00 0.00 55 THR A C 8
ATOM 14294 O O . THR A 1 55 ? 8.905 -6.188 6.478 1.00 0.00 55 THR A O 8
ATOM 14305 N N . ARG A 1 56 ? 11.069 -5.802 6.432 1.00 0.00 56 ARG A N 8
ATOM 14306 C CA . ARG A 1 56 ? 11.267 -6.457 7.758 1.00 0.00 56 ARG A CA 8
ATOM 14307 C C . ARG A 1 56 ? 11.135 -5.434 8.895 1.00 0.00 56 ARG A C 8
ATOM 14308 O O . ARG A 1 56 ? 10.107 -5.342 9.538 1.00 0.00 56 ARG A O 8
ATOM 14329 N N . GLN A 1 57 ? 12.165 -4.672 9.157 1.00 0.00 57 GLN A N 8
ATOM 14330 C CA . GLN A 1 57 ? 12.096 -3.668 10.260 1.00 0.00 57 GLN A CA 8
ATOM 14331 C C . GLN A 1 57 ? 11.586 -2.322 9.737 1.00 0.00 57 GLN A C 8
ATOM 14332 O O . GLN A 1 57 ? 10.886 -1.606 10.424 1.00 0.00 57 GLN A O 8
ATOM 14346 N N . GLU A 1 58 ? 11.934 -1.972 8.528 1.00 0.00 58 GLU A N 8
ATOM 14347 C CA . GLU A 1 58 ? 11.469 -0.670 7.962 1.00 0.00 58 GLU A CA 8
ATOM 14348 C C . GLU A 1 58 ? 9.979 -0.738 7.601 1.00 0.00 58 GLU A C 8
ATOM 14349 O O . GLU A 1 58 ? 9.386 0.247 7.203 1.00 0.00 58 GLU A O 8
ATOM 14361 N N . LEU A 1 59 ? 9.365 -1.888 7.736 1.00 0.00 59 LEU A N 8
ATOM 14362 C CA . LEU A 1 59 ? 7.917 -2.013 7.402 1.00 0.00 59 LEU A CA 8
ATOM 14363 C C . LEU A 1 59 ? 7.097 -0.997 8.207 1.00 0.00 59 LEU A C 8
ATOM 14364 O O . LEU A 1 59 ? 6.252 -0.304 7.672 1.00 0.00 59 LEU A O 8
ATOM 14380 N N . LEU A 1 60 ? 7.341 -0.903 9.488 1.00 0.00 60 LEU A N 8
ATOM 14381 C CA . LEU A 1 60 ? 6.578 0.068 10.327 1.00 0.00 60 LEU A CA 8
ATOM 14382 C C . LEU A 1 60 ? 6.779 1.494 9.803 1.00 0.00 60 LEU A C 8
ATOM 14383 O O . LEU A 1 60 ? 5.887 2.316 9.855 1.00 0.00 60 LEU A O 8
ATOM 14399 N N . ALA A 1 61 ? 7.950 1.788 9.299 1.00 0.00 61 ALA A N 8
ATOM 14400 C CA . ALA A 1 61 ? 8.217 3.160 8.769 1.00 0.00 61 ALA A CA 8
ATOM 14401 C C . ALA A 1 61 ? 7.176 3.532 7.710 1.00 0.00 61 ALA A C 8
ATOM 14402 O O . ALA A 1 61 ? 6.786 4.679 7.587 1.00 0.00 61 ALA A O 8
ATOM 14409 N N . LYS A 1 62 ? 6.722 2.575 6.947 1.00 0.00 62 LYS A N 8
ATOM 14410 C CA . LYS A 1 62 ? 5.704 2.874 5.897 1.00 0.00 62 LYS A CA 8
ATOM 14411 C C . LYS A 1 62 ? 4.429 3.420 6.543 1.00 0.00 62 LYS A C 8
ATOM 14412 O O . LYS A 1 62 ? 3.920 4.452 6.154 1.00 0.00 62 LYS A O 8
ATOM 14431 N N . ALA A 1 63 ? 3.913 2.731 7.527 1.00 0.00 63 ALA A N 8
ATOM 14432 C CA . ALA A 1 63 ? 2.665 3.196 8.209 1.00 0.00 63 ALA A CA 8
ATOM 14433 C C . ALA A 1 63 ? 2.758 4.684 8.572 1.00 0.00 63 ALA A C 8
ATOM 14434 O O . ALA A 1 63 ? 1.764 5.379 8.632 1.00 0.00 63 ALA A O 8
ATOM 14441 N N . LEU A 1 64 ? 3.941 5.168 8.822 1.00 0.00 64 LEU A N 8
ATOM 14442 C CA . LEU A 1 64 ? 4.102 6.604 9.189 1.00 0.00 64 LEU A CA 8
ATOM 14443 C C . LEU A 1 64 ? 3.998 7.510 7.954 1.00 0.00 64 LEU A C 8
ATOM 14444 O O . LEU A 1 64 ? 3.029 8.220 7.771 1.00 0.00 64 LEU A O 8
ATOM 14460 N N . GLU A 1 65 ? 5.006 7.507 7.123 1.00 0.00 65 GLU A N 8
ATOM 14461 C CA . GLU A 1 65 ? 5.005 8.385 5.911 1.00 0.00 65 GLU A CA 8
ATOM 14462 C C . GLU A 1 65 ? 3.912 7.990 4.906 1.00 0.00 65 GLU A C 8
ATOM 14463 O O . GLU A 1 65 ? 3.589 8.749 4.014 1.00 0.00 65 GLU A O 8
ATOM 14475 N N . THR A 1 66 ? 3.344 6.814 5.025 1.00 0.00 66 THR A N 8
ATOM 14476 C CA . THR A 1 66 ? 2.284 6.398 4.045 1.00 0.00 66 THR A CA 8
ATOM 14477 C C . THR A 1 66 ? 1.235 7.502 3.862 1.00 0.00 66 THR A C 8
ATOM 14478 O O . THR A 1 66 ? 0.883 7.849 2.749 1.00 0.00 66 THR A O 8
ATOM 14489 N N . LEU A 1 67 ? 0.732 8.063 4.931 1.00 0.00 67 LEU A N 8
ATOM 14490 C CA . LEU A 1 67 ? -0.287 9.146 4.791 1.00 0.00 67 LEU A CA 8
ATOM 14491 C C . LEU A 1 67 ? 0.363 10.515 4.990 1.00 0.00 67 LEU A C 8
ATOM 14492 O O . LEU A 1 67 ? 0.223 11.405 4.175 1.00 0.00 67 LEU A O 8
ATOM 14508 N N . LEU A 1 68 ? 1.079 10.684 6.069 1.00 0.00 68 LEU A N 8
ATOM 14509 C CA . LEU A 1 68 ? 1.751 11.991 6.334 1.00 0.00 68 LEU A CA 8
ATOM 14510 C C . LEU A 1 68 ? 3.164 11.744 6.863 1.00 0.00 68 LEU A C 8
ATOM 14511 O O . LEU A 1 68 ? 3.466 10.684 7.374 1.00 0.00 68 LEU A O 8
ATOM 14527 N N . LEU A 1 69 ? 4.028 12.716 6.758 1.00 0.00 69 LEU A N 8
ATOM 14528 C CA . LEU A 1 69 ? 5.416 12.534 7.268 1.00 0.00 69 LEU A CA 8
ATOM 14529 C C . LEU A 1 69 ? 5.517 13.055 8.706 1.00 0.00 69 LEU A C 8
ATOM 14530 O O . LEU A 1 69 ? 5.323 14.228 8.966 1.00 0.00 69 LEU A O 8
ATOM 14546 N N . ASN A 1 70 ? 5.808 12.194 9.643 1.00 0.00 70 ASN A N 8
ATOM 14547 C CA . ASN A 1 70 ? 5.911 12.644 11.062 1.00 0.00 70 ASN A CA 8
ATOM 14548 C C . ASN A 1 70 ? 7.120 11.991 11.741 1.00 0.00 70 ASN A C 8
ATOM 14549 O O . ASN A 1 70 ? 7.507 10.887 11.413 1.00 0.00 70 ASN A O 8
ATOM 14560 N N . GLY A 1 71 ? 7.717 12.672 12.681 1.00 0.00 71 GLY A N 8
ATOM 14561 C CA . GLY A 1 71 ? 8.902 12.098 13.384 1.00 0.00 71 GLY A CA 8
ATOM 14562 C C . GLY A 1 71 ? 8.442 11.040 14.387 1.00 0.00 71 GLY A C 8
ATOM 14563 O O . GLY A 1 71 ? 9.083 10.023 14.568 1.00 0.00 71 GLY A O 8
ATOM 14567 N N . VAL A 1 72 ? 7.336 11.271 15.044 1.00 0.00 72 VAL A N 8
ATOM 14568 C CA . VAL A 1 72 ? 6.834 10.277 16.039 1.00 0.00 72 VAL A CA 8
ATOM 14569 C C . VAL A 1 72 ? 5.312 10.143 15.934 1.00 0.00 72 VAL A C 8
ATOM 14570 O O . VAL A 1 72 ? 4.589 11.118 15.971 1.00 0.00 72 VAL A O 8
ATOM 14583 N N . LEU A 1 73 ? 4.823 8.938 15.806 1.00 0.00 73 LEU A N 8
ATOM 14584 C CA . LEU A 1 73 ? 3.349 8.732 15.697 1.00 0.00 73 LEU A CA 8
ATOM 14585 C C . LEU A 1 73 ? 2.931 7.536 16.558 1.00 0.00 73 LEU A C 8
ATOM 14586 O O . LEU A 1 73 ? 3.626 6.540 16.627 1.00 0.00 73 LEU A O 8
ATOM 14602 N N . THR A 1 74 ? 1.808 7.625 17.223 1.00 0.00 74 THR A N 8
ATOM 14603 C CA . THR A 1 74 ? 1.359 6.490 18.082 1.00 0.00 74 THR A CA 8
ATOM 14604 C C . THR A 1 74 ? 0.655 5.426 17.236 1.00 0.00 74 THR A C 8
ATOM 14605 O O . THR A 1 74 ? -0.236 5.723 16.464 1.00 0.00 74 THR A O 8
ATOM 14616 N N . LEU A 1 75 ? 1.041 4.187 17.386 1.00 0.00 75 LEU A N 8
ATOM 14617 C CA . LEU A 1 75 ? 0.393 3.100 16.600 1.00 0.00 75 LEU A CA 8
ATOM 14618 C C . LEU A 1 75 ? -0.528 2.284 17.511 1.00 0.00 75 LEU A C 8
ATOM 14619 O O . LEU A 1 75 ? -0.114 1.785 18.538 1.00 0.00 75 LEU A O 8
ATOM 14635 N N . VAL A 1 76 ? -1.776 2.155 17.147 1.00 0.00 76 VAL A N 8
ATOM 14636 C CA . VAL A 1 76 ? -2.723 1.382 18.002 1.00 0.00 76 VAL A CA 8
ATOM 14637 C C . VAL A 1 76 ? -3.521 0.382 17.159 1.00 0.00 76 VAL A C 8
ATOM 14638 O O . VAL A 1 76 ? -3.673 0.544 15.965 1.00 0.00 76 VAL A O 8
ATOM 14651 N N . LEU A 1 77 ? -4.030 -0.647 17.779 1.00 0.00 77 LEU A N 8
ATOM 14652 C CA . LEU A 1 77 ? -4.826 -1.661 17.025 1.00 0.00 77 LEU A CA 8
ATOM 14653 C C . LEU A 1 77 ? -6.222 -1.792 17.640 1.00 0.00 77 LEU A C 8
ATOM 14654 O O . LEU A 1 77 ? -6.398 -1.649 18.836 1.00 0.00 77 LEU A O 8
ATOM 14670 N N . GLU A 1 78 ? -7.217 -2.058 16.837 1.00 0.00 78 GLU A N 8
ATOM 14671 C CA . GLU A 1 78 ? -8.602 -2.189 17.379 1.00 0.00 78 GLU A CA 8
ATOM 14672 C C . GLU A 1 78 ? -8.914 -3.652 17.718 1.00 0.00 78 GLU A C 8
ATOM 14673 O O . GLU A 1 78 ? -9.861 -3.943 18.422 1.00 0.00 78 GLU A O 8
ATOM 14685 N N . GLU A 1 79 ? -8.127 -4.574 17.224 1.00 0.00 79 GLU A N 8
ATOM 14686 C CA . GLU A 1 79 ? -8.385 -6.015 17.521 1.00 0.00 79 GLU A CA 8
ATOM 14687 C C . GLU A 1 79 ? -8.419 -6.255 19.034 1.00 0.00 79 GLU A C 8
ATOM 14688 O O . GLU A 1 79 ? -9.311 -6.901 19.550 1.00 0.00 79 GLU A O 8
ATOM 14700 N N . ASP A 1 80 ? -7.453 -5.743 19.749 1.00 0.00 80 ASP A N 8
ATOM 14701 C CA . ASP A 1 80 ? -7.428 -5.943 21.227 1.00 0.00 80 ASP A CA 8
ATOM 14702 C C . ASP A 1 80 ? -7.615 -4.604 21.946 1.00 0.00 80 ASP A C 8
ATOM 14703 O O . ASP A 1 80 ? -8.127 -4.546 23.047 1.00 0.00 80 ASP A O 8
ATOM 14712 N N . GLY A 1 81 ? -7.201 -3.528 21.330 1.00 0.00 81 GLY A N 8
ATOM 14713 C CA . GLY A 1 81 ? -7.355 -2.192 21.975 1.00 0.00 81 GLY A CA 8
ATOM 14714 C C . GLY A 1 81 ? -6.115 -1.885 22.817 1.00 0.00 81 GLY A C 8
ATOM 14715 O O . GLY A 1 81 ? -6.203 -1.648 24.004 1.00 0.00 81 GLY A O 8
ATOM 14719 N N . THR A 1 82 ? -4.960 -1.888 22.207 1.00 0.00 82 THR A N 8
ATOM 14720 C CA . THR A 1 82 ? -3.712 -1.597 22.968 1.00 0.00 82 THR A CA 8
ATOM 14721 C C . THR A 1 82 ? -2.771 -0.730 22.129 1.00 0.00 82 THR A C 8
ATOM 14722 O O . THR A 1 82 ? -2.802 -0.761 20.914 1.00 0.00 82 THR A O 8
ATOM 14733 N N . ALA A 1 83 ? -1.929 0.038 22.766 1.00 0.00 83 ALA A N 8
ATOM 14734 C CA . ALA A 1 83 ? -0.983 0.905 22.005 1.00 0.00 83 ALA A CA 8
ATOM 14735 C C . ALA A 1 83 ? 0.265 0.104 21.626 1.00 0.00 83 ALA A C 8
ATOM 14736 O O . ALA A 1 83 ? 0.590 -0.886 22.254 1.00 0.00 83 ALA A O 8
ATOM 14743 N N . VAL A 1 84 ? 0.964 0.519 20.606 1.00 0.00 84 VAL A N 8
ATOM 14744 C CA . VAL A 1 84 ? 2.187 -0.225 20.189 1.00 0.00 84 VAL A CA 8
ATOM 14745 C C . VAL A 1 84 ? 3.256 0.746 19.682 1.00 0.00 84 VAL A C 8
ATOM 14746 O O . VAL A 1 84 ? 2.964 1.703 18.993 1.00 0.00 84 VAL A O 8
ATOM 14759 N N . ASP A 1 85 ? 4.493 0.503 20.020 1.00 0.00 85 ASP A N 8
ATOM 14760 C CA . ASP A 1 85 ? 5.590 1.403 19.563 1.00 0.00 85 ASP A CA 8
ATOM 14761 C C . ASP A 1 85 ? 6.856 0.585 19.283 1.00 0.00 85 ASP A C 8
ATOM 14762 O O . ASP A 1 85 ? 7.959 1.095 19.326 1.00 0.00 85 ASP A O 8
ATOM 14771 N N . SER A 1 86 ? 6.703 -0.685 19.005 1.00 0.00 86 SER A N 8
ATOM 14772 C CA . SER A 1 86 ? 7.892 -1.544 18.730 1.00 0.00 86 SER A CA 8
ATOM 14773 C C . SER A 1 86 ? 7.554 -2.595 17.669 1.00 0.00 86 SER A C 8
ATOM 14774 O O . SER A 1 86 ? 6.429 -2.701 17.224 1.00 0.00 86 SER A O 8
ATOM 14782 N N . GLU A 1 87 ? 8.525 -3.373 17.261 1.00 0.00 87 GLU A N 8
ATOM 14783 C CA . GLU A 1 87 ? 8.269 -4.421 16.226 1.00 0.00 87 GLU A CA 8
ATOM 14784 C C . GLU A 1 87 ? 7.164 -5.383 16.681 1.00 0.00 87 GLU A C 8
ATOM 14785 O O . GLU A 1 87 ? 6.591 -6.102 15.886 1.00 0.00 87 GLU A O 8
ATOM 14797 N N . ASP A 1 88 ? 6.856 -5.404 17.954 1.00 0.00 88 ASP A N 8
ATOM 14798 C CA . ASP A 1 88 ? 5.786 -6.321 18.453 1.00 0.00 88 ASP A CA 8
ATOM 14799 C C . ASP A 1 88 ? 4.436 -5.991 17.803 1.00 0.00 88 ASP A C 8
ATOM 14800 O O . ASP A 1 88 ? 3.481 -6.730 17.941 1.00 0.00 88 ASP A O 8
ATOM 14809 N N . PHE A 1 89 ? 4.348 -4.886 17.102 1.00 0.00 89 PHE A N 8
ATOM 14810 C CA . PHE A 1 89 ? 3.060 -4.496 16.441 1.00 0.00 89 PHE A CA 8
ATOM 14811 C C . PHE A 1 89 ? 2.384 -5.709 15.785 1.00 0.00 89 PHE A C 8
ATOM 14812 O O . PHE A 1 89 ? 1.218 -5.972 16.003 1.00 0.00 89 PHE A O 8
ATOM 14829 N N . PHE A 1 90 ? 3.104 -6.446 14.981 1.00 0.00 90 PHE A N 8
ATOM 14830 C CA . PHE A 1 90 ? 2.499 -7.637 14.314 1.00 0.00 90 PHE A CA 8
ATOM 14831 C C . PHE A 1 90 ? 2.676 -8.886 15.183 1.00 0.00 90 PHE A C 8
ATOM 14832 O O . PHE A 1 90 ? 1.928 -9.838 15.073 1.00 0.00 90 PHE A O 8
ATOM 14849 N N . GLN A 1 91 ? 3.660 -8.891 16.043 1.00 0.00 91 GLN A N 8
ATOM 14850 C CA . GLN A 1 91 ? 3.886 -10.081 16.913 1.00 0.00 91 GLN A CA 8
ATOM 14851 C C . GLN A 1 91 ? 2.919 -10.072 18.105 1.00 0.00 91 GLN A C 8
ATOM 14852 O O . GLN A 1 91 ? 2.831 -11.031 18.845 1.00 0.00 91 GLN A O 8
ATOM 14866 N N . LEU A 1 92 ? 2.196 -9.000 18.297 1.00 0.00 92 LEU A N 8
ATOM 14867 C CA . LEU A 1 92 ? 1.240 -8.940 19.443 1.00 0.00 92 LEU A CA 8
ATOM 14868 C C . LEU A 1 92 ? -0.133 -9.480 19.030 1.00 0.00 92 LEU A C 8
ATOM 14869 O O . LEU A 1 92 ? -0.996 -9.700 19.857 1.00 0.00 92 LEU A O 8
ATOM 14885 N N . LEU A 1 93 ? -0.347 -9.696 17.757 1.00 0.00 93 LEU A N 8
ATOM 14886 C CA . LEU A 1 93 ? -1.666 -10.220 17.297 1.00 0.00 93 LEU A CA 8
ATOM 14887 C C . LEU A 1 93 ? -1.462 -11.412 16.357 1.00 0.00 93 LEU A C 8
ATOM 14888 O O . LEU A 1 93 ? -0.386 -11.625 15.835 1.00 0.00 93 LEU A O 8
ATOM 14904 N N . GLU A 1 94 ? -2.495 -12.181 16.125 1.00 0.00 94 GLU A N 8
ATOM 14905 C CA . GLU A 1 94 ? -2.361 -13.346 15.201 1.00 0.00 94 GLU A CA 8
ATOM 14906 C C . GLU A 1 94 ? -2.061 -12.831 13.793 1.00 0.00 94 GLU A C 8
ATOM 14907 O O . GLU A 1 94 ? -2.036 -11.638 13.564 1.00 0.00 94 GLU A O 8
ATOM 14919 N N . ASP A 1 95 ? -1.825 -13.700 12.846 1.00 0.00 95 ASP A N 8
ATOM 14920 C CA . ASP A 1 95 ? -1.520 -13.207 11.471 1.00 0.00 95 ASP A CA 8
ATOM 14921 C C . ASP A 1 95 ? -2.697 -12.381 10.941 1.00 0.00 95 ASP A C 8
ATOM 14922 O O . ASP A 1 95 ? -3.807 -12.863 10.821 1.00 0.00 95 ASP A O 8
ATOM 14931 N N . ASP A 1 96 ? -2.450 -11.143 10.620 1.00 0.00 96 ASP A N 8
ATOM 14932 C CA . ASP A 1 96 ? -3.532 -10.263 10.090 1.00 0.00 96 ASP A CA 8
ATOM 14933 C C . ASP A 1 96 ? -2.918 -8.975 9.542 1.00 0.00 96 ASP A C 8
ATOM 14934 O O . ASP A 1 96 ? -1.731 -8.746 9.673 1.00 0.00 96 ASP A O 8
ATOM 14943 N N . THR A 1 97 ? -3.707 -8.117 8.952 1.00 0.00 97 THR A N 8
ATOM 14944 C CA . THR A 1 97 ? -3.140 -6.840 8.436 1.00 0.00 97 THR A CA 8
ATOM 14945 C C . THR A 1 97 ? -4.004 -5.661 8.878 1.00 0.00 97 THR A C 8
ATOM 14946 O O . THR A 1 97 ? -5.044 -5.389 8.310 1.00 0.00 97 THR A O 8
ATOM 14957 N N . CYS A 1 98 ? -3.563 -4.948 9.874 1.00 0.00 98 CYS A N 8
ATOM 14958 C CA . CYS A 1 98 ? -4.327 -3.765 10.353 1.00 0.00 98 CYS A CA 8
ATOM 14959 C C . CYS A 1 98 ? -3.340 -2.665 10.730 1.00 0.00 98 CYS A C 8
ATOM 14960 O O . CYS A 1 98 ? -2.366 -2.913 11.414 1.00 0.00 98 CYS A O 8
ATOM 14968 N N . LEU A 1 99 ? -3.568 -1.457 10.295 1.00 0.00 99 LEU A N 8
ATOM 14969 C CA . LEU A 1 99 ? -2.616 -0.365 10.642 1.00 0.00 99 LEU A CA 8
ATOM 14970 C C . LEU A 1 99 ? -3.357 0.944 10.912 1.00 0.00 99 LEU A C 8
ATOM 14971 O O . LEU A 1 99 ? -3.973 1.513 10.032 1.00 0.00 99 LEU A O 8
ATOM 14987 N N . MET A 1 100 ? -3.282 1.436 12.117 1.00 0.00 100 MET A N 8
ATOM 14988 C CA . MET A 1 100 ? -3.963 2.721 12.442 1.00 0.00 100 MET A CA 8
ATOM 14989 C C . MET A 1 100 ? -2.911 3.771 12.806 1.00 0.00 100 MET A C 8
ATOM 14990 O O . MET A 1 100 ? -1.998 3.504 13.564 1.00 0.00 100 MET A O 8
ATOM 15004 N N . VAL A 1 101 ? -3.026 4.957 12.275 1.00 0.00 101 VAL A N 8
ATOM 15005 C CA . VAL A 1 101 ? -2.020 6.010 12.599 1.00 0.00 101 VAL A CA 8
ATOM 15006 C C . VAL A 1 101 ? -2.723 7.321 12.962 1.00 0.00 101 VAL A C 8
ATOM 15007 O O . VAL A 1 101 ? -3.332 7.964 12.131 1.00 0.00 101 VAL A O 8
ATOM 15020 N N . LEU A 1 102 ? -2.628 7.721 14.201 1.00 0.00 102 LEU A N 8
ATOM 15021 C CA . LEU A 1 102 ? -3.273 8.993 14.636 1.00 0.00 102 LEU A CA 8
ATOM 15022 C C . LEU A 1 102 ? -2.455 9.649 15.755 1.00 0.00 102 LEU A C 8
ATOM 15023 O O . LEU A 1 102 ? -1.485 9.093 16.235 1.00 0.00 102 LEU A O 8
ATOM 15039 N N . GLN A 1 103 ? -2.840 10.824 16.176 1.00 0.00 103 GLN A N 8
ATOM 15040 C CA . GLN A 1 103 ? -2.088 11.509 17.266 1.00 0.00 103 GLN A CA 8
ATOM 15041 C C . GLN A 1 103 ? -2.502 10.940 18.625 1.00 0.00 103 GLN A C 8
ATOM 15042 O O . GLN A 1 103 ? -3.534 10.313 18.756 1.00 0.00 103 GLN A O 8
ATOM 15056 N N . SER A 1 104 ? -1.703 11.151 19.637 1.00 0.00 104 SER A N 8
ATOM 15057 C CA . SER A 1 104 ? -2.051 10.619 20.988 1.00 0.00 104 SER A CA 8
ATOM 15058 C C . SER A 1 104 ? -3.303 11.318 21.527 1.00 0.00 104 SER A C 8
ATOM 15059 O O . SER A 1 104 ? -3.754 12.309 20.986 1.00 0.00 104 SER A O 8
ATOM 15067 N N . GLY A 1 105 ? -3.865 10.808 22.590 1.00 0.00 105 GLY A N 8
ATOM 15068 C CA . GLY A 1 105 ? -5.086 11.440 23.168 1.00 0.00 105 GLY A CA 8
ATOM 15069 C C . GLY A 1 105 ? -6.328 10.923 22.439 1.00 0.00 105 GLY A C 8
ATOM 15070 O O . GLY A 1 105 ? -7.314 11.619 22.305 1.00 0.00 105 GLY A O 8
ATOM 15074 N N . GLN A 1 106 ? -6.285 9.705 21.968 1.00 0.00 106 GLN A N 8
ATOM 15075 C CA . GLN A 1 106 ? -7.466 9.143 21.247 1.00 0.00 106 GLN A CA 8
ATOM 15076 C C . GLN A 1 106 ? -7.828 7.766 21.811 1.00 0.00 106 GLN A C 8
ATOM 15077 O O . GLN A 1 106 ? -7.032 7.128 22.476 1.00 0.00 106 GLN A O 8
ATOM 15091 N N . SER A 1 107 ? -9.022 7.304 21.555 1.00 0.00 107 SER A N 8
ATOM 15092 C CA . SER A 1 107 ? -9.440 5.969 22.076 1.00 0.00 107 SER A CA 8
ATOM 15093 C C . SER A 1 107 ? -10.217 5.201 21.004 1.00 0.00 107 SER A C 8
ATOM 15094 O O . SER A 1 107 ? -10.549 5.734 19.961 1.00 0.00 107 SER A O 8
ATOM 15102 N N . TRP A 1 108 ? -10.511 3.953 21.253 1.00 0.00 108 TRP A N 8
ATOM 15103 C CA . TRP A 1 108 ? -11.270 3.146 20.252 1.00 0.00 108 TRP A CA 8
ATOM 15104 C C . TRP A 1 108 ? -12.765 3.464 20.340 1.00 0.00 108 TRP A C 8
ATOM 15105 O O . TRP A 1 108 ? -13.319 3.590 21.415 1.00 0.00 108 TRP A O 8
ATOM 15126 N N . SER A 1 109 ? -13.421 3.597 19.218 1.00 0.00 109 SER A N 8
ATOM 15127 C CA . SER A 1 109 ? -14.881 3.906 19.238 1.00 0.00 109 SER A CA 8
ATOM 15128 C C . SER A 1 109 ? -15.694 2.641 18.934 1.00 0.00 109 SER A C 8
ATOM 15129 O O . SER A 1 109 ? -15.278 1.815 18.147 1.00 0.00 109 SER A O 8
ATOM 15137 N N . PRO A 1 110 ? -16.834 2.527 19.571 1.00 0.00 110 PRO A N 8
ATOM 15138 C CA . PRO A 1 110 ? -17.705 1.346 19.357 1.00 0.00 110 PRO A CA 8
ATOM 15139 C C . PRO A 1 110 ? -18.402 1.438 17.997 1.00 0.00 110 PRO A C 8
ATOM 15140 O O . PRO A 1 110 ? -18.285 2.421 17.294 1.00 0.00 110 PRO A O 8
ATOM 15151 N N . THR A 1 111 ? -19.127 0.416 17.623 1.00 0.00 111 THR A N 8
ATOM 15152 C CA . THR A 1 111 ? -19.834 0.444 16.309 1.00 0.00 111 THR A CA 8
ATOM 15153 C C . THR A 1 111 ? -21.188 1.142 16.456 1.00 0.00 111 THR A C 8
ATOM 15154 O O . THR A 1 111 ? -21.920 0.905 17.398 1.00 0.00 111 THR A O 8
ATOM 15165 N N . ARG A 1 112 ? -21.527 2.001 15.531 1.00 0.00 112 ARG A N 8
ATOM 15166 C CA . ARG A 1 112 ? -22.835 2.715 15.619 1.00 0.00 112 ARG A CA 8
ATOM 15167 C C . ARG A 1 112 ? -23.990 1.711 15.555 1.00 0.00 112 ARG A C 8
ATOM 15168 O O . ARG A 1 112 ? -23.847 0.620 15.038 1.00 0.00 112 ARG A O 8
ATOM 15189 N N . SER A 1 113 ? -25.132 2.071 16.079 1.00 0.00 113 SER A N 8
ATOM 15190 C CA . SER A 1 113 ? -26.296 1.138 16.051 1.00 0.00 113 SER A CA 8
ATOM 15191 C C . SER A 1 113 ? -27.241 1.504 14.899 1.00 0.00 113 SER A C 8
ATOM 15192 O O . SER A 1 113 ? -27.162 0.945 13.822 1.00 0.00 113 SER A O 8
ATOM 15200 N N . GLY A 1 114 ? -28.134 2.436 15.113 1.00 0.00 114 GLY A N 8
ATOM 15201 C CA . GLY A 1 114 ? -29.078 2.830 14.027 1.00 0.00 114 GLY A CA 8
ATOM 15202 C C . GLY A 1 114 ? -29.167 4.353 13.955 1.00 0.00 114 GLY A C 8
ATOM 15203 O O . GLY A 1 114 ? -29.115 4.938 12.891 1.00 0.00 114 GLY A O 8
ATOM 15207 N N . VAL A 1 115 ? -29.299 5.003 15.082 1.00 0.00 115 VAL A N 8
ATOM 15208 C CA . VAL A 1 115 ? -29.390 6.494 15.082 1.00 0.00 115 VAL A CA 8
ATOM 15209 C C . VAL A 1 115 ? -28.046 7.102 14.672 1.00 0.00 115 VAL A C 8
ATOM 15210 O O . VAL A 1 115 ? -27.231 7.445 15.505 1.00 0.00 115 VAL A O 8
ATOM 15223 N N . LEU A 1 116 ? -27.811 7.236 13.394 1.00 0.00 116 LEU A N 8
ATOM 15224 C CA . LEU A 1 116 ? -26.518 7.823 12.928 1.00 0.00 116 LEU A CA 8
ATOM 15225 C C . LEU A 1 116 ? -26.765 9.170 12.244 1.00 0.00 116 LEU A C 8
ATOM 15226 O O . LEU A 1 116 ? -27.468 9.255 11.256 1.00 0.00 116 LEU A O 8
ATOM 15242 N N . HIS A 1 117 ? -26.189 10.221 12.763 1.00 0.00 117 HIS A N 8
ATOM 15243 C CA . HIS A 1 117 ? -26.385 11.565 12.146 1.00 0.00 117 HIS A CA 8
ATOM 15244 C C . HIS A 1 117 ? -25.305 12.533 12.640 1.00 0.00 117 HIS A C 8
ATOM 15245 O O . HIS A 1 117 ? -25.374 13.040 13.743 1.00 0.00 117 HIS A O 8
ATOM 15259 N N . HIS A 1 118 ? -24.312 12.793 11.834 1.00 0.00 118 HIS A N 8
ATOM 15260 C CA . HIS A 1 118 ? -23.228 13.726 12.258 1.00 0.00 118 HIS A CA 8
ATOM 15261 C C . HIS A 1 118 ? -22.816 14.626 11.089 1.00 0.00 118 HIS A C 8
ATOM 15262 O O . HIS A 1 118 ? -22.601 14.166 9.985 1.00 0.00 118 HIS A O 8
ATOM 15276 N N . HIS A 1 119 ? -22.704 15.905 11.328 1.00 0.00 119 HIS A N 8
ATOM 15277 C CA . HIS A 1 119 ? -22.304 16.841 10.234 1.00 0.00 119 HIS A CA 8
ATOM 15278 C C . HIS A 1 119 ? -21.918 18.202 10.821 1.00 0.00 119 HIS A C 8
ATOM 15279 O O . HIS A 1 119 ? -22.683 18.823 11.533 1.00 0.00 119 HIS A O 8
ATOM 15293 N N . HIS A 1 120 ? -20.732 18.669 10.527 1.00 0.00 120 HIS A N 8
ATOM 15294 C CA . HIS A 1 120 ? -20.293 19.989 11.070 1.00 0.00 120 HIS A CA 8
ATOM 15295 C C . HIS A 1 120 ? -20.277 21.043 9.957 1.00 0.00 120 HIS A C 8
ATOM 15296 O O . HIS A 1 120 ? -20.743 20.807 8.860 1.00 0.00 120 HIS A O 8
ATOM 15310 N N . HIS A 1 121 ? -19.745 22.202 10.237 1.00 0.00 121 HIS A N 8
ATOM 15311 C CA . HIS A 1 121 ? -19.697 23.274 9.200 1.00 0.00 121 HIS A CA 8
ATOM 15312 C C . HIS A 1 121 ? -18.686 24.352 9.603 1.00 0.00 121 HIS A C 8
ATOM 15313 O O . HIS A 1 121 ? -18.095 24.296 10.665 1.00 0.00 121 HIS A O 8
ATOM 15327 N N . HIS A 1 122 ? -18.482 25.331 8.765 1.00 0.00 122 HIS A N 8
ATOM 15328 C CA . HIS A 1 122 ? -17.509 26.413 9.097 1.00 0.00 122 HIS A CA 8
ATOM 15329 C C . HIS A 1 122 ? -18.042 27.770 8.625 1.00 0.00 122 HIS A C 8
ATOM 15330 O O . HIS A 1 122 ? -18.868 27.778 7.725 1.00 0.00 122 HIS A O 8
ATOM 15345 N N . MET A 1 1 ? 87.117 -38.380 38.737 1.00 0.00 1 MET A N 9
ATOM 15346 C CA . MET A 1 1 ? 86.078 -38.067 39.762 1.00 0.00 1 MET A CA 9
ATOM 15347 C C . MET A 1 1 ? 86.418 -36.757 40.475 1.00 0.00 1 MET A C 9
ATOM 15348 O O . MET A 1 1 ? 87.349 -36.686 41.253 1.00 0.00 1 MET A O 9
ATOM 15361 N N . GLU A 1 2 ? 85.669 -35.717 40.215 1.00 0.00 2 GLU A N 9
ATOM 15362 C CA . GLU A 1 2 ? 85.947 -34.410 40.878 1.00 0.00 2 GLU A CA 9
ATOM 15363 C C . GLU A 1 2 ? 84.655 -33.819 41.447 1.00 0.00 2 GLU A C 9
ATOM 15364 O O . GLU A 1 2 ? 84.603 -33.404 42.589 1.00 0.00 2 GLU A O 9
ATOM 15376 N N . TYR A 1 3 ? 83.613 -33.780 40.661 1.00 0.00 3 TYR A N 9
ATOM 15377 C CA . TYR A 1 3 ? 82.323 -33.216 41.154 1.00 0.00 3 TYR A CA 9
ATOM 15378 C C . TYR A 1 3 ? 81.198 -34.237 40.972 1.00 0.00 3 TYR A C 9
ATOM 15379 O O . TYR A 1 3 ? 81.334 -35.203 40.246 1.00 0.00 3 TYR A O 9
ATOM 15397 N N . LEU A 1 4 ? 80.086 -34.033 41.627 1.00 0.00 4 LEU A N 9
ATOM 15398 C CA . LEU A 1 4 ? 78.950 -34.991 41.495 1.00 0.00 4 LEU A CA 9
ATOM 15399 C C . LEU A 1 4 ? 78.390 -34.950 40.070 1.00 0.00 4 LEU A C 9
ATOM 15400 O O . LEU A 1 4 ? 77.995 -35.958 39.519 1.00 0.00 4 LEU A O 9
ATOM 15416 N N . SER A 1 5 ? 78.357 -33.789 39.471 1.00 0.00 5 SER A N 9
ATOM 15417 C CA . SER A 1 5 ? 77.823 -33.678 38.082 1.00 0.00 5 SER A CA 9
ATOM 15418 C C . SER A 1 5 ? 78.568 -32.581 37.315 1.00 0.00 5 SER A C 9
ATOM 15419 O O . SER A 1 5 ? 78.725 -31.475 37.794 1.00 0.00 5 SER A O 9
ATOM 15427 N N . ALA A 1 6 ? 79.023 -32.879 36.127 1.00 0.00 6 ALA A N 9
ATOM 15428 C CA . ALA A 1 6 ? 79.755 -31.855 35.327 1.00 0.00 6 ALA A CA 9
ATOM 15429 C C . ALA A 1 6 ? 78.888 -31.362 34.161 1.00 0.00 6 ALA A C 9
ATOM 15430 O O . ALA A 1 6 ? 79.294 -30.509 33.396 1.00 0.00 6 ALA A O 9
ATOM 15437 N N . LEU A 1 7 ? 77.699 -31.889 34.019 1.00 0.00 7 LEU A N 9
ATOM 15438 C CA . LEU A 1 7 ? 76.814 -31.446 32.903 1.00 0.00 7 LEU A CA 9
ATOM 15439 C C . LEU A 1 7 ? 75.343 -31.619 33.293 1.00 0.00 7 LEU A C 9
ATOM 15440 O O . LEU A 1 7 ? 75.010 -32.404 34.161 1.00 0.00 7 LEU A O 9
ATOM 15456 N N . ASN A 1 8 ? 74.463 -30.892 32.660 1.00 0.00 8 ASN A N 9
ATOM 15457 C CA . ASN A 1 8 ? 73.013 -31.012 32.992 1.00 0.00 8 ASN A CA 9
ATOM 15458 C C . ASN A 1 8 ? 72.165 -30.279 31.944 1.00 0.00 8 ASN A C 9
ATOM 15459 O O . ASN A 1 8 ? 71.378 -29.416 32.278 1.00 0.00 8 ASN A O 9
ATOM 15470 N N . PRO A 1 9 ? 72.354 -30.650 30.702 1.00 0.00 9 PRO A N 9
ATOM 15471 C CA . PRO A 1 9 ? 71.592 -30.013 29.598 1.00 0.00 9 PRO A CA 9
ATOM 15472 C C . PRO A 1 9 ? 70.135 -30.489 29.612 1.00 0.00 9 PRO A C 9
ATOM 15473 O O . PRO A 1 9 ? 69.682 -31.154 28.701 1.00 0.00 9 PRO A O 9
ATOM 15484 N N . SER A 1 10 ? 69.404 -30.155 30.640 1.00 0.00 10 SER A N 9
ATOM 15485 C CA . SER A 1 10 ? 67.976 -30.588 30.716 1.00 0.00 10 SER A CA 9
ATOM 15486 C C . SER A 1 10 ? 67.199 -29.685 31.676 1.00 0.00 10 SER A C 9
ATOM 15487 O O . SER A 1 10 ? 66.937 -30.047 32.808 1.00 0.00 10 SER A O 9
ATOM 15495 N N . ASP A 1 11 ? 66.827 -28.514 31.234 1.00 0.00 11 ASP A N 9
ATOM 15496 C CA . ASP A 1 11 ? 66.064 -27.586 32.119 1.00 0.00 11 ASP A CA 9
ATOM 15497 C C . ASP A 1 11 ? 64.809 -27.077 31.404 1.00 0.00 11 ASP A C 9
ATOM 15498 O O . ASP A 1 11 ? 63.756 -26.951 31.997 1.00 0.00 11 ASP A O 9
ATOM 15507 N N . LEU A 1 12 ? 64.912 -26.786 30.134 1.00 0.00 12 LEU A N 9
ATOM 15508 C CA . LEU A 1 12 ? 63.721 -26.285 29.383 1.00 0.00 12 LEU A CA 9
ATOM 15509 C C . LEU A 1 12 ? 62.841 -27.458 28.938 1.00 0.00 12 LEU A C 9
ATOM 15510 O O . LEU A 1 12 ? 63.015 -28.009 27.867 1.00 0.00 12 LEU A O 9
ATOM 15526 N N . LEU A 1 13 ? 61.896 -27.842 29.754 1.00 0.00 13 LEU A N 9
ATOM 15527 C CA . LEU A 1 13 ? 61.002 -28.977 29.381 1.00 0.00 13 LEU A CA 9
ATOM 15528 C C . LEU A 1 13 ? 59.645 -28.449 28.908 1.00 0.00 13 LEU A C 9
ATOM 15529 O O . LEU A 1 13 ? 59.173 -28.795 27.842 1.00 0.00 13 LEU A O 9
ATOM 15545 N N . ARG A 1 14 ? 59.016 -27.614 29.691 1.00 0.00 14 ARG A N 9
ATOM 15546 C CA . ARG A 1 14 ? 57.689 -27.062 29.285 1.00 0.00 14 ARG A CA 9
ATOM 15547 C C . ARG A 1 14 ? 57.860 -26.077 28.126 1.00 0.00 14 ARG A C 9
ATOM 15548 O O . ARG A 1 14 ? 58.264 -24.947 28.317 1.00 0.00 14 ARG A O 9
ATOM 15569 N N . SER A 1 15 ? 57.558 -26.498 26.927 1.00 0.00 15 SER A N 9
ATOM 15570 C CA . SER A 1 15 ? 57.705 -25.587 25.755 1.00 0.00 15 SER A CA 9
ATOM 15571 C C . SER A 1 15 ? 56.662 -25.923 24.685 1.00 0.00 15 SER A C 9
ATOM 15572 O O . SER A 1 15 ? 56.992 -26.200 23.549 1.00 0.00 15 SER A O 9
ATOM 15580 N N . VAL A 1 16 ? 55.403 -25.896 25.041 1.00 0.00 16 VAL A N 9
ATOM 15581 C CA . VAL A 1 16 ? 54.340 -26.211 24.045 1.00 0.00 16 VAL A CA 9
ATOM 15582 C C . VAL A 1 16 ? 53.560 -24.942 23.688 1.00 0.00 16 VAL A C 9
ATOM 15583 O O . VAL A 1 16 ? 52.952 -24.317 24.533 1.00 0.00 16 VAL A O 9
ATOM 15596 N N . SER A 1 17 ? 53.578 -24.557 22.440 1.00 0.00 17 SER A N 9
ATOM 15597 C CA . SER A 1 17 ? 52.842 -23.330 22.022 1.00 0.00 17 SER A CA 9
ATOM 15598 C C . SER A 1 17 ? 51.659 -23.700 21.123 1.00 0.00 17 SER A C 9
ATOM 15599 O O . SER A 1 17 ? 51.619 -24.768 20.542 1.00 0.00 17 SER A O 9
ATOM 15607 N N . ASN A 1 18 ? 50.696 -22.825 21.004 1.00 0.00 18 ASN A N 9
ATOM 15608 C CA . ASN A 1 18 ? 49.514 -23.126 20.143 1.00 0.00 18 ASN A CA 9
ATOM 15609 C C . ASN A 1 18 ? 48.901 -21.826 19.614 1.00 0.00 18 ASN A C 9
ATOM 15610 O O . ASN A 1 18 ? 49.112 -20.762 20.161 1.00 0.00 18 ASN A O 9
ATOM 15621 N N . ILE A 1 19 ? 48.135 -21.910 18.554 1.00 0.00 19 ILE A N 9
ATOM 15622 C CA . ILE A 1 19 ? 47.496 -20.688 17.971 1.00 0.00 19 ILE A CA 9
ATOM 15623 C C . ILE A 1 19 ? 46.728 -21.057 16.697 1.00 0.00 19 ILE A C 9
ATOM 15624 O O . ILE A 1 19 ? 47.204 -20.866 15.594 1.00 0.00 19 ILE A O 9
ATOM 15640 N N . SER A 1 20 ? 45.541 -21.584 16.842 1.00 0.00 20 SER A N 9
ATOM 15641 C CA . SER A 1 20 ? 44.739 -21.965 15.643 1.00 0.00 20 SER A CA 9
ATOM 15642 C C . SER A 1 20 ? 43.280 -21.537 15.828 1.00 0.00 20 SER A C 9
ATOM 15643 O O . SER A 1 20 ? 42.816 -21.350 16.936 1.00 0.00 20 SER A O 9
ATOM 15651 N N . SER A 1 21 ? 42.555 -21.383 14.752 1.00 0.00 21 SER A N 9
ATOM 15652 C CA . SER A 1 21 ? 41.128 -20.966 14.867 1.00 0.00 21 SER A CA 9
ATOM 15653 C C . SER A 1 21 ? 40.387 -21.240 13.555 1.00 0.00 21 SER A C 9
ATOM 15654 O O . SER A 1 21 ? 40.901 -20.999 12.480 1.00 0.00 21 SER A O 9
ATOM 15662 N N . GLU A 1 22 ? 39.182 -21.738 13.637 1.00 0.00 22 GLU A N 9
ATOM 15663 C CA . GLU A 1 22 ? 38.406 -22.026 12.395 1.00 0.00 22 GLU A CA 9
ATOM 15664 C C . GLU A 1 22 ? 37.312 -20.972 12.201 1.00 0.00 22 GLU A C 9
ATOM 15665 O O . GLU A 1 22 ? 36.181 -21.289 11.888 1.00 0.00 22 GLU A O 9
ATOM 15677 N N . PHE A 1 23 ? 37.643 -19.722 12.388 1.00 0.00 23 PHE A N 9
ATOM 15678 C CA . PHE A 1 23 ? 36.623 -18.644 12.215 1.00 0.00 23 PHE A CA 9
ATOM 15679 C C . PHE A 1 23 ? 36.484 -18.279 10.736 1.00 0.00 23 PHE A C 9
ATOM 15680 O O . PHE A 1 23 ? 37.435 -18.338 9.981 1.00 0.00 23 PHE A O 9
ATOM 15697 N N . GLY A 1 24 ? 35.305 -17.901 10.318 1.00 0.00 24 GLY A N 9
ATOM 15698 C CA . GLY A 1 24 ? 35.104 -17.530 8.888 1.00 0.00 24 GLY A CA 9
ATOM 15699 C C . GLY A 1 24 ? 33.754 -18.062 8.406 1.00 0.00 24 GLY A C 9
ATOM 15700 O O . GLY A 1 24 ? 33.097 -17.459 7.578 1.00 0.00 24 GLY A O 9
ATOM 15704 N N . ARG A 1 25 ? 33.332 -19.189 8.917 1.00 0.00 25 ARG A N 9
ATOM 15705 C CA . ARG A 1 25 ? 32.023 -19.762 8.490 1.00 0.00 25 ARG A CA 9
ATOM 15706 C C . ARG A 1 25 ? 30.888 -19.179 9.335 1.00 0.00 25 ARG A C 9
ATOM 15707 O O . ARG A 1 25 ? 30.698 -19.549 10.477 1.00 0.00 25 ARG A O 9
ATOM 15728 N N . ARG A 1 26 ? 30.132 -18.269 8.780 1.00 0.00 26 ARG A N 9
ATOM 15729 C CA . ARG A 1 26 ? 29.007 -17.660 9.549 1.00 0.00 26 ARG A CA 9
ATOM 15730 C C . ARG A 1 26 ? 28.056 -16.925 8.601 1.00 0.00 26 ARG A C 9
ATOM 15731 O O . ARG A 1 26 ? 28.145 -15.726 8.423 1.00 0.00 26 ARG A O 9
ATOM 15752 N N . VAL A 1 27 ? 27.146 -17.636 7.991 1.00 0.00 27 VAL A N 9
ATOM 15753 C CA . VAL A 1 27 ? 26.186 -16.980 7.052 1.00 0.00 27 VAL A CA 9
ATOM 15754 C C . VAL A 1 27 ? 25.238 -16.057 7.825 1.00 0.00 27 VAL A C 9
ATOM 15755 O O . VAL A 1 27 ? 25.165 -16.100 9.038 1.00 0.00 27 VAL A O 9
ATOM 15768 N N . TRP A 1 28 ? 24.512 -15.222 7.129 1.00 0.00 28 TRP A N 9
ATOM 15769 C CA . TRP A 1 28 ? 23.568 -14.294 7.821 1.00 0.00 28 TRP A CA 9
ATOM 15770 C C . TRP A 1 28 ? 22.369 -15.075 8.371 1.00 0.00 28 TRP A C 9
ATOM 15771 O O . TRP A 1 28 ? 22.145 -15.127 9.562 1.00 0.00 28 TRP A O 9
ATOM 15792 N N . THR A 1 29 ? 21.599 -15.680 7.506 1.00 0.00 29 THR A N 9
ATOM 15793 C CA . THR A 1 29 ? 20.412 -16.459 7.976 1.00 0.00 29 THR A CA 9
ATOM 15794 C C . THR A 1 29 ? 19.921 -17.400 6.863 1.00 0.00 29 THR A C 9
ATOM 15795 O O . THR A 1 29 ? 20.287 -18.558 6.820 1.00 0.00 29 THR A O 9
ATOM 15806 N N . SER A 1 30 ? 19.098 -16.917 5.967 1.00 0.00 30 SER A N 9
ATOM 15807 C CA . SER A 1 30 ? 18.592 -17.791 4.869 1.00 0.00 30 SER A CA 9
ATOM 15808 C C . SER A 1 30 ? 17.985 -16.937 3.753 1.00 0.00 30 SER A C 9
ATOM 15809 O O . SER A 1 30 ? 18.559 -16.787 2.693 1.00 0.00 30 SER A O 9
ATOM 15817 N N . ALA A 1 31 ? 16.828 -16.377 3.985 1.00 0.00 31 ALA A N 9
ATOM 15818 C CA . ALA A 1 31 ? 16.183 -15.532 2.936 1.00 0.00 31 ALA A CA 9
ATOM 15819 C C . ALA A 1 31 ? 15.018 -14.736 3.540 1.00 0.00 31 ALA A C 9
ATOM 15820 O O . ALA A 1 31 ? 14.319 -15.227 4.407 1.00 0.00 31 ALA A O 9
ATOM 15827 N N . PRO A 1 32 ? 14.841 -13.529 3.062 1.00 0.00 32 PRO A N 9
ATOM 15828 C CA . PRO A 1 32 ? 13.745 -12.666 3.570 1.00 0.00 32 PRO A CA 9
ATOM 15829 C C . PRO A 1 32 ? 12.391 -13.154 3.042 1.00 0.00 32 PRO A C 9
ATOM 15830 O O . PRO A 1 32 ? 12.338 -13.987 2.159 1.00 0.00 32 PRO A O 9
ATOM 15841 N N . PRO A 1 33 ? 11.336 -12.618 3.602 1.00 0.00 33 PRO A N 9
ATOM 15842 C CA . PRO A 1 33 ? 9.971 -13.010 3.174 1.00 0.00 33 PRO A CA 9
ATOM 15843 C C . PRO A 1 33 ? 9.656 -12.422 1.793 1.00 0.00 33 PRO A C 9
ATOM 15844 O O . PRO A 1 33 ? 10.177 -11.385 1.431 1.00 0.00 33 PRO A O 9
ATOM 15855 N N . PRO A 1 34 ? 8.811 -13.106 1.062 1.00 0.00 34 PRO A N 9
ATOM 15856 C CA . PRO A 1 34 ? 8.432 -12.636 -0.294 1.00 0.00 34 PRO A CA 9
ATOM 15857 C C . PRO A 1 34 ? 7.507 -11.419 -0.198 1.00 0.00 34 PRO A C 9
ATOM 15858 O O . PRO A 1 34 ? 7.091 -11.027 0.875 1.00 0.00 34 PRO A O 9
ATOM 15869 N N . GLN A 1 35 ? 7.182 -10.820 -1.313 1.00 0.00 35 GLN A N 9
ATOM 15870 C CA . GLN A 1 35 ? 6.284 -9.628 -1.287 1.00 0.00 35 GLN A CA 9
ATOM 15871 C C . GLN A 1 35 ? 4.834 -10.066 -1.062 1.00 0.00 35 GLN A C 9
ATOM 15872 O O . GLN A 1 35 ? 4.389 -11.066 -1.590 1.00 0.00 35 GLN A O 9
ATOM 15886 N N . ARG A 1 36 ? 4.094 -9.323 -0.282 1.00 0.00 36 ARG A N 9
ATOM 15887 C CA . ARG A 1 36 ? 2.675 -9.698 -0.020 1.00 0.00 36 ARG A CA 9
ATOM 15888 C C . ARG A 1 36 ? 1.801 -8.436 0.048 1.00 0.00 36 ARG A C 9
ATOM 15889 O O . ARG A 1 36 ? 2.178 -7.460 0.665 1.00 0.00 36 ARG A O 9
ATOM 15910 N N . PRO A 1 37 ? 0.656 -8.494 -0.591 1.00 0.00 37 PRO A N 9
ATOM 15911 C CA . PRO A 1 37 ? -0.266 -7.332 -0.590 1.00 0.00 37 PRO A CA 9
ATOM 15912 C C . PRO A 1 37 ? -0.931 -7.184 0.781 1.00 0.00 37 PRO A C 9
ATOM 15913 O O . PRO A 1 37 ? -1.788 -7.960 1.154 1.00 0.00 37 PRO A O 9
ATOM 15924 N N . PHE A 1 38 ? -0.539 -6.192 1.535 1.00 0.00 38 PHE A N 9
ATOM 15925 C CA . PHE A 1 38 ? -1.146 -5.994 2.884 1.00 0.00 38 PHE A CA 9
ATOM 15926 C C . PHE A 1 38 ? -2.190 -4.877 2.835 1.00 0.00 38 PHE A C 9
ATOM 15927 O O . PHE A 1 38 ? -1.867 -3.720 2.649 1.00 0.00 38 PHE A O 9
ATOM 15944 N N . ARG A 1 39 ? -3.441 -5.216 3.001 1.00 0.00 39 ARG A N 9
ATOM 15945 C CA . ARG A 1 39 ? -4.507 -4.173 2.965 1.00 0.00 39 ARG A CA 9
ATOM 15946 C C . ARG A 1 39 ? -4.405 -3.271 4.199 1.00 0.00 39 ARG A C 9
ATOM 15947 O O . ARG A 1 39 ? -4.485 -3.728 5.323 1.00 0.00 39 ARG A O 9
ATOM 15968 N N . VAL A 1 40 ? -4.229 -1.992 3.992 1.00 0.00 40 VAL A N 9
ATOM 15969 C CA . VAL A 1 40 ? -4.121 -1.053 5.145 1.00 0.00 40 VAL A CA 9
ATOM 15970 C C . VAL A 1 40 ? -5.355 -0.147 5.198 1.00 0.00 40 VAL A C 9
ATOM 15971 O O . VAL A 1 40 ? -5.930 0.190 4.180 1.00 0.00 40 VAL A O 9
ATOM 15984 N N . CYS A 1 41 ? -5.767 0.248 6.373 1.00 0.00 41 CYS A N 9
ATOM 15985 C CA . CYS A 1 41 ? -6.965 1.132 6.486 1.00 0.00 41 CYS A CA 9
ATOM 15986 C C . CYS A 1 41 ? -6.712 2.258 7.490 1.00 0.00 41 CYS A C 9
ATOM 15987 O O . CYS A 1 41 ? -5.879 2.149 8.368 1.00 0.00 41 CYS A O 9
ATOM 15995 N N . ASP A 1 42 ? -7.431 3.340 7.364 1.00 0.00 42 ASP A N 9
ATOM 15996 C CA . ASP A 1 42 ? -7.247 4.482 8.305 1.00 0.00 42 ASP A CA 9
ATOM 15997 C C . ASP A 1 42 ? -8.179 4.331 9.512 1.00 0.00 42 ASP A C 9
ATOM 15998 O O . ASP A 1 42 ? -8.953 3.397 9.591 1.00 0.00 42 ASP A O 9
ATOM 16007 N N . HIS A 1 43 ? -8.089 5.234 10.459 1.00 0.00 43 HIS A N 9
ATOM 16008 C CA . HIS A 1 43 ? -8.945 5.155 11.688 1.00 0.00 43 HIS A CA 9
ATOM 16009 C C . HIS A 1 43 ? -10.346 4.595 11.377 1.00 0.00 43 HIS A C 9
ATOM 16010 O O . HIS A 1 43 ? -10.578 3.408 11.508 1.00 0.00 43 HIS A O 9
ATOM 16024 N N . LYS A 1 44 ? -11.286 5.420 10.981 1.00 0.00 44 LYS A N 9
ATOM 16025 C CA . LYS A 1 44 ? -12.653 4.883 10.692 1.00 0.00 44 LYS A CA 9
ATOM 16026 C C . LYS A 1 44 ? -12.812 4.511 9.211 1.00 0.00 44 LYS A C 9
ATOM 16027 O O . LYS A 1 44 ? -12.898 3.351 8.863 1.00 0.00 44 LYS A O 9
ATOM 16046 N N . ARG A 1 45 ? -12.858 5.485 8.337 1.00 0.00 45 ARG A N 9
ATOM 16047 C CA . ARG A 1 45 ? -13.021 5.172 6.884 1.00 0.00 45 ARG A CA 9
ATOM 16048 C C . ARG A 1 45 ? -12.435 6.283 6.001 1.00 0.00 45 ARG A C 9
ATOM 16049 O O . ARG A 1 45 ? -12.732 6.360 4.824 1.00 0.00 45 ARG A O 9
ATOM 16070 N N . THR A 1 46 ? -11.624 7.151 6.548 1.00 0.00 46 THR A N 9
ATOM 16071 C CA . THR A 1 46 ? -11.049 8.258 5.720 1.00 0.00 46 THR A CA 9
ATOM 16072 C C . THR A 1 46 ? -10.375 7.697 4.462 1.00 0.00 46 THR A C 9
ATOM 16073 O O . THR A 1 46 ? -10.712 8.065 3.353 1.00 0.00 46 THR A O 9
ATOM 16084 N N . ILE A 1 47 ? -9.427 6.810 4.622 1.00 0.00 47 ILE A N 9
ATOM 16085 C CA . ILE A 1 47 ? -8.739 6.232 3.431 1.00 0.00 47 ILE A CA 9
ATOM 16086 C C . ILE A 1 47 ? -8.565 4.718 3.602 1.00 0.00 47 ILE A C 9
ATOM 16087 O O . ILE A 1 47 ? -8.202 4.242 4.658 1.00 0.00 47 ILE A O 9
ATOM 16103 N N . ARG A 1 48 ? -8.821 3.965 2.566 1.00 0.00 48 ARG A N 9
ATOM 16104 C CA . ARG A 1 48 ? -8.670 2.484 2.659 1.00 0.00 48 ARG A CA 9
ATOM 16105 C C . ARG A 1 48 ? -8.055 1.932 1.369 1.00 0.00 48 ARG A C 9
ATOM 16106 O O . ARG A 1 48 ? -8.726 1.778 0.367 1.00 0.00 48 ARG A O 9
ATOM 16127 N N . LYS A 1 49 ? -6.781 1.637 1.384 1.00 0.00 49 LYS A N 9
ATOM 16128 C CA . LYS A 1 49 ? -6.124 1.097 0.159 1.00 0.00 49 LYS A CA 9
ATOM 16129 C C . LYS A 1 49 ? -5.132 -0.010 0.534 1.00 0.00 49 LYS A C 9
ATOM 16130 O O . LYS A 1 49 ? -4.658 -0.080 1.652 1.00 0.00 49 LYS A O 9
ATOM 16149 N N . GLY A 1 50 ? -4.815 -0.875 -0.393 1.00 0.00 50 GLY A N 9
ATOM 16150 C CA . GLY A 1 50 ? -3.857 -1.977 -0.093 1.00 0.00 50 GLY A CA 9
ATOM 16151 C C . GLY A 1 50 ? -2.711 -1.948 -1.108 1.00 0.00 50 GLY A C 9
ATOM 16152 O O . GLY A 1 50 ? -2.927 -1.840 -2.298 1.00 0.00 50 GLY A O 9
ATOM 16156 N N . LEU A 1 51 ? -1.493 -2.046 -0.644 1.00 0.00 51 LEU A N 9
ATOM 16157 C CA . LEU A 1 51 ? -0.331 -2.024 -1.581 1.00 0.00 51 LEU A CA 9
ATOM 16158 C C . LEU A 1 51 ? 0.605 -3.199 -1.288 1.00 0.00 51 LEU A C 9
ATOM 16159 O O . LEU A 1 51 ? 0.525 -3.828 -0.251 1.00 0.00 51 LEU A O 9
ATOM 16175 N N . THR A 1 52 ? 1.495 -3.503 -2.199 1.00 0.00 52 THR A N 9
ATOM 16176 C CA . THR A 1 52 ? 2.437 -4.638 -1.976 1.00 0.00 52 THR A CA 9
ATOM 16177 C C . THR A 1 52 ? 3.721 -4.142 -1.308 1.00 0.00 52 THR A C 9
ATOM 16178 O O . THR A 1 52 ? 4.429 -3.311 -1.840 1.00 0.00 52 THR A O 9
ATOM 16189 N N . ALA A 1 53 ? 4.027 -4.649 -0.143 1.00 0.00 53 ALA A N 9
ATOM 16190 C CA . ALA A 1 53 ? 5.267 -4.208 0.562 1.00 0.00 53 ALA A CA 9
ATOM 16191 C C . ALA A 1 53 ? 5.943 -5.409 1.229 1.00 0.00 53 ALA A C 9
ATOM 16192 O O . ALA A 1 53 ? 5.291 -6.272 1.783 1.00 0.00 53 ALA A O 9
ATOM 16199 N N . ALA A 1 54 ? 7.248 -5.470 1.180 1.00 0.00 54 ALA A N 9
ATOM 16200 C CA . ALA A 1 54 ? 7.965 -6.616 1.810 1.00 0.00 54 ALA A CA 9
ATOM 16201 C C . ALA A 1 54 ? 9.239 -6.128 2.504 1.00 0.00 54 ALA A C 9
ATOM 16202 O O . ALA A 1 54 ? 10.257 -5.914 1.874 1.00 0.00 54 ALA A O 9
ATOM 16209 N N . THR A 1 55 ? 9.192 -5.958 3.798 1.00 0.00 55 THR A N 9
ATOM 16210 C CA . THR A 1 55 ? 10.401 -5.493 4.537 1.00 0.00 55 THR A CA 9
ATOM 16211 C C . THR A 1 55 ? 10.309 -5.913 6.006 1.00 0.00 55 THR A C 9
ATOM 16212 O O . THR A 1 55 ? 9.241 -6.197 6.515 1.00 0.00 55 THR A O 9
ATOM 16223 N N . ARG A 1 56 ? 11.420 -5.966 6.687 1.00 0.00 56 ARG A N 9
ATOM 16224 C CA . ARG A 1 56 ? 11.402 -6.381 8.121 1.00 0.00 56 ARG A CA 9
ATOM 16225 C C . ARG A 1 56 ? 11.236 -5.167 9.043 1.00 0.00 56 ARG A C 9
ATOM 16226 O O . ARG A 1 56 ? 10.261 -5.056 9.764 1.00 0.00 56 ARG A O 9
ATOM 16247 N N . GLN A 1 57 ? 12.186 -4.271 9.043 1.00 0.00 57 GLN A N 9
ATOM 16248 C CA . GLN A 1 57 ? 12.092 -3.078 9.937 1.00 0.00 57 GLN A CA 9
ATOM 16249 C C . GLN A 1 57 ? 11.381 -1.913 9.238 1.00 0.00 57 GLN A C 9
ATOM 16250 O O . GLN A 1 57 ? 10.465 -1.324 9.779 1.00 0.00 57 GLN A O 9
ATOM 16264 N N . GLU A 1 58 ? 11.802 -1.568 8.051 1.00 0.00 58 GLU A N 9
ATOM 16265 C CA . GLU A 1 58 ? 11.156 -0.428 7.329 1.00 0.00 58 GLU A CA 9
ATOM 16266 C C . GLU A 1 58 ? 9.642 -0.645 7.205 1.00 0.00 58 GLU A C 9
ATOM 16267 O O . GLU A 1 58 ? 8.895 0.286 6.977 1.00 0.00 58 GLU A O 9
ATOM 16279 N N . LEU A 1 59 ? 9.185 -1.864 7.351 1.00 0.00 59 LEU A N 9
ATOM 16280 C CA . LEU A 1 59 ? 7.719 -2.138 7.241 1.00 0.00 59 LEU A CA 9
ATOM 16281 C C . LEU A 1 59 ? 6.917 -1.162 8.110 1.00 0.00 59 LEU A C 9
ATOM 16282 O O . LEU A 1 59 ? 5.905 -0.634 7.691 1.00 0.00 59 LEU A O 9
ATOM 16298 N N . LEU A 1 60 ? 7.362 -0.917 9.314 1.00 0.00 60 LEU A N 9
ATOM 16299 C CA . LEU A 1 60 ? 6.623 0.029 10.206 1.00 0.00 60 LEU A CA 9
ATOM 16300 C C . LEU A 1 60 ? 6.688 1.448 9.637 1.00 0.00 60 LEU A C 9
ATOM 16301 O O . LEU A 1 60 ? 5.699 2.155 9.587 1.00 0.00 60 LEU A O 9
ATOM 16317 N N . ALA A 1 61 ? 7.846 1.869 9.199 1.00 0.00 61 ALA A N 9
ATOM 16318 C CA . ALA A 1 61 ? 7.977 3.244 8.627 1.00 0.00 61 ALA A CA 9
ATOM 16319 C C . ALA A 1 61 ? 6.971 3.438 7.489 1.00 0.00 61 ALA A C 9
ATOM 16320 O O . ALA A 1 61 ? 6.530 4.538 7.218 1.00 0.00 61 ALA A O 9
ATOM 16327 N N . LYS A 1 62 ? 6.605 2.373 6.825 1.00 0.00 62 LYS A N 9
ATOM 16328 C CA . LYS A 1 62 ? 5.625 2.493 5.705 1.00 0.00 62 LYS A CA 9
ATOM 16329 C C . LYS A 1 62 ? 4.264 2.937 6.243 1.00 0.00 62 LYS A C 9
ATOM 16330 O O . LYS A 1 62 ? 3.573 3.727 5.630 1.00 0.00 62 LYS A O 9
ATOM 16349 N N . ALA A 1 63 ? 3.876 2.438 7.389 1.00 0.00 63 ALA A N 9
ATOM 16350 C CA . ALA A 1 63 ? 2.556 2.830 7.973 1.00 0.00 63 ALA A CA 9
ATOM 16351 C C . ALA A 1 63 ? 2.470 4.354 8.100 1.00 0.00 63 ALA A C 9
ATOM 16352 O O . ALA A 1 63 ? 1.409 4.938 8.008 1.00 0.00 63 ALA A O 9
ATOM 16359 N N . LEU A 1 64 ? 3.582 4.999 8.318 1.00 0.00 64 LEU A N 9
ATOM 16360 C CA . LEU A 1 64 ? 3.574 6.486 8.448 1.00 0.00 64 LEU A CA 9
ATOM 16361 C C . LEU A 1 64 ? 3.463 7.151 7.068 1.00 0.00 64 LEU A C 9
ATOM 16362 O O . LEU A 1 64 ? 2.478 7.784 6.744 1.00 0.00 64 LEU A O 9
ATOM 16378 N N . GLU A 1 65 ? 4.486 7.022 6.264 1.00 0.00 65 GLU A N 9
ATOM 16379 C CA . GLU A 1 65 ? 4.489 7.660 4.908 1.00 0.00 65 GLU A CA 9
ATOM 16380 C C . GLU A 1 65 ? 3.196 7.377 4.130 1.00 0.00 65 GLU A C 9
ATOM 16381 O O . GLU A 1 65 ? 2.682 8.247 3.455 1.00 0.00 65 GLU A O 9
ATOM 16393 N N . THR A 1 66 ? 2.679 6.174 4.192 1.00 0.00 66 THR A N 9
ATOM 16394 C CA . THR A 1 66 ? 1.428 5.861 3.423 1.00 0.00 66 THR A CA 9
ATOM 16395 C C . THR A 1 66 ? 0.372 6.964 3.615 1.00 0.00 66 THR A C 9
ATOM 16396 O O . THR A 1 66 ? -0.039 7.599 2.662 1.00 0.00 66 THR A O 9
ATOM 16407 N N . LEU A 1 67 ? -0.061 7.217 4.826 1.00 0.00 67 LEU A N 9
ATOM 16408 C CA . LEU A 1 67 ? -1.071 8.298 5.035 1.00 0.00 67 LEU A CA 9
ATOM 16409 C C . LEU A 1 67 ? -0.397 9.573 5.554 1.00 0.00 67 LEU A C 9
ATOM 16410 O O . LEU A 1 67 ? -0.575 10.643 5.006 1.00 0.00 67 LEU A O 9
ATOM 16426 N N . LEU A 1 68 ? 0.379 9.470 6.606 1.00 0.00 68 LEU A N 9
ATOM 16427 C CA . LEU A 1 68 ? 1.058 10.684 7.149 1.00 0.00 68 LEU A CA 9
ATOM 16428 C C . LEU A 1 68 ? 2.421 10.327 7.750 1.00 0.00 68 LEU A C 9
ATOM 16429 O O . LEU A 1 68 ? 2.541 9.415 8.543 1.00 0.00 68 LEU A O 9
ATOM 16445 N N . LEU A 1 69 ? 3.449 11.054 7.392 1.00 0.00 69 LEU A N 9
ATOM 16446 C CA . LEU A 1 69 ? 4.803 10.767 7.952 1.00 0.00 69 LEU A CA 9
ATOM 16447 C C . LEU A 1 69 ? 5.158 11.804 9.025 1.00 0.00 69 LEU A C 9
ATOM 16448 O O . LEU A 1 69 ? 5.040 12.994 8.813 1.00 0.00 69 LEU A O 9
ATOM 16464 N N . ASN A 1 70 ? 5.590 11.359 10.176 1.00 0.00 70 ASN A N 9
ATOM 16465 C CA . ASN A 1 70 ? 5.950 12.318 11.261 1.00 0.00 70 ASN A CA 9
ATOM 16466 C C . ASN A 1 70 ? 7.203 11.840 12.000 1.00 0.00 70 ASN A C 9
ATOM 16467 O O . ASN A 1 70 ? 7.554 10.676 11.957 1.00 0.00 70 ASN A O 9
ATOM 16478 N N . GLY A 1 71 ? 7.877 12.729 12.681 1.00 0.00 71 GLY A N 9
ATOM 16479 C CA . GLY A 1 71 ? 9.104 12.328 13.428 1.00 0.00 71 GLY A CA 9
ATOM 16480 C C . GLY A 1 71 ? 8.716 11.392 14.574 1.00 0.00 71 GLY A C 9
ATOM 16481 O O . GLY A 1 71 ? 9.422 10.453 14.887 1.00 0.00 71 GLY A O 9
ATOM 16485 N N . VAL A 1 72 ? 7.597 11.641 15.201 1.00 0.00 72 VAL A N 9
ATOM 16486 C CA . VAL A 1 72 ? 7.157 10.766 16.328 1.00 0.00 72 VAL A CA 9
ATOM 16487 C C . VAL A 1 72 ? 5.669 10.436 16.182 1.00 0.00 72 VAL A C 9
ATOM 16488 O O . VAL A 1 72 ? 4.842 11.311 16.020 1.00 0.00 72 VAL A O 9
ATOM 16501 N N . LEU A 1 73 ? 5.325 9.176 16.234 1.00 0.00 73 LEU A N 9
ATOM 16502 C CA . LEU A 1 73 ? 3.893 8.785 16.093 1.00 0.00 73 LEU A CA 9
ATOM 16503 C C . LEU A 1 73 ? 3.586 7.571 16.974 1.00 0.00 73 LEU A C 9
ATOM 16504 O O . LEU A 1 73 ? 4.401 6.682 17.130 1.00 0.00 73 LEU A O 9
ATOM 16520 N N . THR A 1 74 ? 2.411 7.525 17.543 1.00 0.00 74 THR A N 9
ATOM 16521 C CA . THR A 1 74 ? 2.040 6.369 18.408 1.00 0.00 74 THR A CA 9
ATOM 16522 C C . THR A 1 74 ? 1.245 5.341 17.597 1.00 0.00 74 THR A C 9
ATOM 16523 O O . THR A 1 74 ? 0.280 5.670 16.933 1.00 0.00 74 THR A O 9
ATOM 16534 N N . LEU A 1 75 ? 1.645 4.097 17.646 1.00 0.00 75 LEU A N 9
ATOM 16535 C CA . LEU A 1 75 ? 0.919 3.044 16.880 1.00 0.00 75 LEU A CA 9
ATOM 16536 C C . LEU A 1 75 ? -0.153 2.394 17.757 1.00 0.00 75 LEU A C 9
ATOM 16537 O O . LEU A 1 75 ? 0.069 2.118 18.920 1.00 0.00 75 LEU A O 9
ATOM 16553 N N . VAL A 1 76 ? -1.312 2.146 17.210 1.00 0.00 76 VAL A N 9
ATOM 16554 C CA . VAL A 1 76 ? -2.395 1.512 18.016 1.00 0.00 76 VAL A CA 9
ATOM 16555 C C . VAL A 1 76 ? -3.233 0.575 17.142 1.00 0.00 76 VAL A C 9
ATOM 16556 O O . VAL A 1 76 ? -3.287 0.716 15.935 1.00 0.00 76 VAL A O 9
ATOM 16569 N N . LEU A 1 77 ? -3.888 -0.378 17.746 1.00 0.00 77 LEU A N 9
ATOM 16570 C CA . LEU A 1 77 ? -4.728 -1.330 16.965 1.00 0.00 77 LEU A CA 9
ATOM 16571 C C . LEU A 1 77 ? -6.148 -1.364 17.540 1.00 0.00 77 LEU A C 9
ATOM 16572 O O . LEU A 1 77 ? -6.347 -1.217 18.731 1.00 0.00 77 LEU A O 9
ATOM 16588 N N . GLU A 1 78 ? -7.134 -1.555 16.706 1.00 0.00 78 GLU A N 9
ATOM 16589 C CA . GLU A 1 78 ? -8.540 -1.596 17.210 1.00 0.00 78 GLU A CA 9
ATOM 16590 C C . GLU A 1 78 ? -8.950 -3.037 17.535 1.00 0.00 78 GLU A C 9
ATOM 16591 O O . GLU A 1 78 ? -9.941 -3.273 18.198 1.00 0.00 78 GLU A O 9
ATOM 16603 N N . GLU A 1 79 ? -8.200 -4.002 17.069 1.00 0.00 79 GLU A N 9
ATOM 16604 C CA . GLU A 1 79 ? -8.549 -5.428 17.349 1.00 0.00 79 GLU A CA 9
ATOM 16605 C C . GLU A 1 79 ? -8.643 -5.670 18.859 1.00 0.00 79 GLU A C 9
ATOM 16606 O O . GLU A 1 79 ? -9.683 -6.032 19.375 1.00 0.00 79 GLU A O 9
ATOM 16618 N N . ASP A 1 80 ? -7.566 -5.472 19.571 1.00 0.00 80 ASP A N 9
ATOM 16619 C CA . ASP A 1 80 ? -7.593 -5.690 21.047 1.00 0.00 80 ASP A CA 9
ATOM 16620 C C . ASP A 1 80 ? -7.711 -4.351 21.781 1.00 0.00 80 ASP A C 9
ATOM 16621 O O . ASP A 1 80 ? -8.160 -4.288 22.909 1.00 0.00 80 ASP A O 9
ATOM 16630 N N . GLY A 1 81 ? -7.313 -3.278 21.148 1.00 0.00 81 GLY A N 9
ATOM 16631 C CA . GLY A 1 81 ? -7.403 -1.943 21.807 1.00 0.00 81 GLY A CA 9
ATOM 16632 C C . GLY A 1 81 ? -6.196 -1.747 22.726 1.00 0.00 81 GLY A C 9
ATOM 16633 O O . GLY A 1 81 ? -6.333 -1.630 23.928 1.00 0.00 81 GLY A O 9
ATOM 16637 N N . THR A 1 82 ? -5.014 -1.713 22.169 1.00 0.00 82 THR A N 9
ATOM 16638 C CA . THR A 1 82 ? -3.797 -1.527 23.010 1.00 0.00 82 THR A CA 9
ATOM 16639 C C . THR A 1 82 ? -2.803 -0.594 22.312 1.00 0.00 82 THR A C 9
ATOM 16640 O O . THR A 1 82 ? -2.765 -0.507 21.100 1.00 0.00 82 THR A O 9
ATOM 16651 N N . ALA A 1 83 ? -1.995 0.098 23.071 1.00 0.00 83 ALA A N 9
ATOM 16652 C CA . ALA A 1 83 ? -0.998 1.023 22.457 1.00 0.00 83 ALA A CA 9
ATOM 16653 C C . ALA A 1 83 ? 0.267 0.249 22.080 1.00 0.00 83 ALA A C 9
ATOM 16654 O O . ALA A 1 83 ? 0.661 -0.679 22.758 1.00 0.00 83 ALA A O 9
ATOM 16661 N N . VAL A 1 84 ? 0.904 0.620 21.002 1.00 0.00 84 VAL A N 9
ATOM 16662 C CA . VAL A 1 84 ? 2.142 -0.099 20.583 1.00 0.00 84 VAL A CA 9
ATOM 16663 C C . VAL A 1 84 ? 3.220 0.899 20.156 1.00 0.00 84 VAL A C 9
ATOM 16664 O O . VAL A 1 84 ? 2.930 1.954 19.624 1.00 0.00 84 VAL A O 9
ATOM 16677 N N . ASP A 1 85 ? 4.462 0.570 20.382 1.00 0.00 85 ASP A N 9
ATOM 16678 C CA . ASP A 1 85 ? 5.570 1.490 19.987 1.00 0.00 85 ASP A CA 9
ATOM 16679 C C . ASP A 1 85 ? 6.796 0.685 19.541 1.00 0.00 85 ASP A C 9
ATOM 16680 O O . ASP A 1 85 ? 7.894 1.199 19.473 1.00 0.00 85 ASP A O 9
ATOM 16689 N N . SER A 1 86 ? 6.617 -0.576 19.241 1.00 0.00 86 SER A N 9
ATOM 16690 C CA . SER A 1 86 ? 7.771 -1.415 18.805 1.00 0.00 86 SER A CA 9
ATOM 16691 C C . SER A 1 86 ? 7.316 -2.440 17.762 1.00 0.00 86 SER A C 9
ATOM 16692 O O . SER A 1 86 ? 6.145 -2.550 17.456 1.00 0.00 86 SER A O 9
ATOM 16700 N N . GLU A 1 87 ? 8.235 -3.195 17.218 1.00 0.00 87 GLU A N 9
ATOM 16701 C CA . GLU A 1 87 ? 7.858 -4.219 16.198 1.00 0.00 87 GLU A CA 9
ATOM 16702 C C . GLU A 1 87 ? 6.930 -5.277 16.809 1.00 0.00 87 GLU A C 9
ATOM 16703 O O . GLU A 1 87 ? 6.344 -6.078 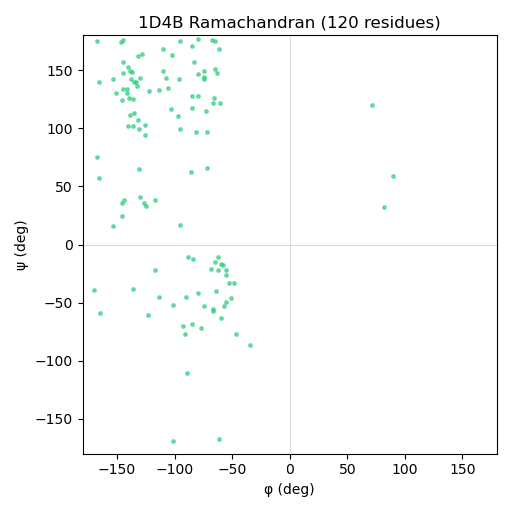16.107 1.00 0.00 87 GLU A O 9
ATOM 16715 N N . ASP A 1 88 ? 6.790 -5.289 18.112 1.00 0.00 88 ASP A N 9
ATOM 16716 C CA . ASP A 1 88 ? 5.900 -6.296 18.766 1.00 0.00 88 ASP A CA 9
ATOM 16717 C C . ASP A 1 88 ? 4.462 -6.181 18.242 1.00 0.00 88 ASP A C 9
ATOM 16718 O O . ASP A 1 88 ? 3.649 -7.058 18.460 1.00 0.00 88 ASP A O 9
ATOM 16727 N N . PHE A 1 89 ? 4.141 -5.108 17.557 1.00 0.00 89 PHE A N 9
ATOM 16728 C CA . PHE A 1 89 ? 2.754 -4.932 17.020 1.00 0.00 89 PHE A CA 9
ATOM 16729 C C . PHE A 1 89 ? 2.238 -6.240 16.398 1.00 0.00 89 PHE A C 9
ATOM 16730 O O . PHE A 1 89 ? 1.251 -6.799 16.837 1.00 0.00 89 PHE A O 9
ATOM 16747 N N . PHE A 1 90 ? 2.897 -6.723 15.379 1.00 0.00 90 PHE A N 9
ATOM 16748 C CA . PHE A 1 90 ? 2.444 -7.988 14.727 1.00 0.00 90 PHE A CA 9
ATOM 16749 C C . PHE A 1 90 ? 2.543 -9.165 15.704 1.00 0.00 90 PHE A C 9
ATOM 16750 O O . PHE A 1 90 ? 1.672 -10.010 15.758 1.00 0.00 90 PHE A O 9
ATOM 16767 N N . GLN A 1 91 ? 3.597 -9.226 16.474 1.00 0.00 91 GLN A N 9
ATOM 16768 C CA . GLN A 1 91 ? 3.752 -10.349 17.447 1.00 0.00 91 GLN A CA 9
ATOM 16769 C C . GLN A 1 91 ? 2.665 -10.280 18.524 1.00 0.00 91 GLN A C 9
ATOM 16770 O O . GLN A 1 91 ? 2.399 -11.248 19.211 1.00 0.00 91 GLN A O 9
ATOM 16784 N N . LEU A 1 92 ? 2.038 -9.145 18.683 1.00 0.00 92 LEU A N 9
ATOM 16785 C CA . LEU A 1 92 ? 0.972 -9.016 19.722 1.00 0.00 92 LEU A CA 9
ATOM 16786 C C . LEU A 1 92 ? -0.396 -9.394 19.142 1.00 0.00 92 LEU A C 9
ATOM 16787 O O . LEU A 1 92 ? -1.316 -9.719 19.865 1.00 0.00 92 LEU A O 9
ATOM 16803 N N . LEU A 1 93 ? -0.541 -9.355 17.841 1.00 0.00 93 LEU A N 9
ATOM 16804 C CA . LEU A 1 93 ? -1.852 -9.716 17.224 1.00 0.00 93 LEU A CA 9
ATOM 16805 C C . LEU A 1 93 ? -1.688 -10.914 16.286 1.00 0.00 93 LEU A C 9
ATOM 16806 O O . LEU A 1 93 ? -0.621 -11.154 15.752 1.00 0.00 93 LEU A O 9
ATOM 16822 N N . GLU A 1 94 ? -2.739 -11.660 16.069 1.00 0.00 94 GLU A N 9
ATOM 16823 C CA . GLU A 1 94 ? -2.647 -12.834 15.152 1.00 0.00 94 GLU A CA 9
ATOM 16824 C C . GLU A 1 94 ? -2.351 -12.345 13.734 1.00 0.00 94 GLU A C 9
ATOM 16825 O O . GLU A 1 94 ? -2.306 -11.155 13.483 1.00 0.00 94 GLU A O 9
ATOM 16837 N N . ASP A 1 95 ? -2.143 -13.237 12.801 1.00 0.00 95 ASP A N 9
ATOM 16838 C CA . ASP A 1 95 ? -1.844 -12.781 11.412 1.00 0.00 95 ASP A CA 9
ATOM 16839 C C . ASP A 1 95 ? -3.042 -12.019 10.844 1.00 0.00 95 ASP A C 9
ATOM 16840 O O . ASP A 1 95 ? -4.135 -12.540 10.741 1.00 0.00 95 ASP A O 9
ATOM 16849 N N . ASP A 1 96 ? -2.832 -10.790 10.467 1.00 0.00 96 ASP A N 9
ATOM 16850 C CA . ASP A 1 96 ? -3.938 -9.969 9.892 1.00 0.00 96 ASP A CA 9
ATOM 16851 C C . ASP A 1 96 ? -3.360 -8.688 9.287 1.00 0.00 96 ASP A C 9
ATOM 16852 O O . ASP A 1 96 ? -2.183 -8.414 9.418 1.00 0.00 96 ASP A O 9
ATOM 16861 N N . THR A 1 97 ? -4.172 -7.888 8.651 1.00 0.00 97 THR A N 9
ATOM 16862 C CA . THR A 1 97 ? -3.644 -6.619 8.077 1.00 0.00 97 THR A CA 9
ATOM 16863 C C . THR A 1 97 ? -4.417 -5.434 8.657 1.00 0.00 97 THR A C 9
ATOM 16864 O O . THR A 1 97 ? -5.517 -5.130 8.236 1.00 0.00 97 THR A O 9
ATOM 16875 N N . CYS A 1 98 ? -3.840 -4.759 9.611 1.00 0.00 98 CYS A N 9
ATOM 16876 C CA . CYS A 1 98 ? -4.520 -3.583 10.223 1.00 0.00 98 CYS A CA 9
ATOM 16877 C C . CYS A 1 98 ? -3.489 -2.497 10.530 1.00 0.00 98 CYS A C 9
ATOM 16878 O O . CYS A 1 98 ? -2.438 -2.774 11.077 1.00 0.00 98 CYS A O 9
ATOM 16886 N N . LEU A 1 99 ? -3.771 -1.272 10.194 1.00 0.00 99 LEU A N 9
ATOM 16887 C CA . LEU A 1 99 ? -2.788 -0.189 10.485 1.00 0.00 99 LEU A CA 9
ATOM 16888 C C . LEU A 1 99 ? -3.499 1.086 10.935 1.00 0.00 99 LEU A C 9
ATOM 16889 O O . LEU A 1 99 ? -4.419 1.557 10.296 1.00 0.00 99 LEU A O 9
ATOM 16905 N N . MET A 1 100 ? -3.065 1.653 12.026 1.00 0.00 100 MET A N 9
ATOM 16906 C CA . MET A 1 100 ? -3.693 2.907 12.518 1.00 0.00 100 MET A CA 9
ATOM 16907 C C . MET A 1 100 ? -2.598 3.878 12.964 1.00 0.00 100 MET A C 9
ATOM 16908 O O . MET A 1 100 ? -1.669 3.502 13.649 1.00 0.00 100 MET A O 9
ATOM 16922 N N . VAL A 1 101 ? -2.695 5.120 12.574 1.00 0.00 101 VAL A N 9
ATOM 16923 C CA . VAL A 1 101 ? -1.649 6.103 12.976 1.00 0.00 101 VAL A CA 9
ATOM 16924 C C . VAL A 1 101 ? -2.301 7.409 13.439 1.00 0.00 101 VAL A C 9
ATOM 16925 O O . VAL A 1 101 ? -2.898 8.126 12.661 1.00 0.00 101 VAL A O 9
ATOM 16938 N N . LEU A 1 102 ? -2.179 7.720 14.700 1.00 0.00 102 LEU A N 9
ATOM 16939 C CA . LEU A 1 102 ? -2.781 8.981 15.220 1.00 0.00 102 LEU A CA 9
ATOM 16940 C C . LEU A 1 102 ? -1.922 9.539 16.359 1.00 0.00 102 LEU A C 9
ATOM 16941 O O . LEU A 1 102 ? -0.961 8.926 16.779 1.00 0.00 102 LEU A O 9
ATOM 16957 N N . GLN A 1 103 ? -2.260 10.699 16.860 1.00 0.00 103 GLN A N 9
ATOM 16958 C CA . GLN A 1 103 ? -1.460 11.291 17.971 1.00 0.00 103 GLN A CA 9
ATOM 16959 C C . GLN A 1 103 ? -1.926 10.728 19.316 1.00 0.00 103 GLN A C 9
ATOM 16960 O O . GLN A 1 103 ? -3.043 10.272 19.454 1.00 0.00 103 GLN A O 9
ATOM 16974 N N . SER A 1 104 ? -1.075 10.755 20.308 1.00 0.00 104 SER A N 9
ATOM 16975 C CA . SER A 1 104 ? -1.467 10.220 21.643 1.00 0.00 104 SER A CA 9
ATOM 16976 C C . SER A 1 104 ? -2.630 11.031 22.219 1.00 0.00 104 SER A C 9
ATOM 16977 O O . SER A 1 104 ? -3.042 12.027 21.655 1.00 0.00 104 SER A O 9
ATOM 16985 N N . GLY A 1 105 ? -3.164 10.613 23.336 1.00 0.00 105 GLY A N 9
ATOM 16986 C CA . GLY A 1 105 ? -4.301 11.359 23.949 1.00 0.00 105 GLY A CA 9
ATOM 16987 C C . GLY A 1 105 ? -5.593 11.035 23.196 1.00 0.00 105 GLY A C 9
ATOM 16988 O O . GLY A 1 105 ? -6.482 11.858 23.092 1.00 0.00 105 GLY A O 9
ATOM 16992 N N . GLN A 1 106 ? -5.702 9.844 22.668 1.00 0.00 106 GLN A N 9
ATOM 16993 C CA . GLN A 1 106 ? -6.938 9.468 21.920 1.00 0.00 106 GLN A CA 9
ATOM 16994 C C . GLN A 1 106 ? -7.364 8.043 22.287 1.00 0.00 106 GLN A C 9
ATOM 16995 O O . GLN A 1 106 ? -6.607 7.288 22.866 1.00 0.00 106 GLN A O 9
ATOM 17009 N N . SER A 1 107 ? -8.574 7.673 21.958 1.00 0.00 107 SER A N 9
ATOM 17010 C CA . SER A 1 107 ? -9.054 6.298 22.287 1.00 0.00 107 SER A CA 9
ATOM 17011 C C . SER A 1 107 ? -9.773 5.685 21.083 1.00 0.00 107 SER A C 9
ATOM 17012 O O . SER A 1 107 ? -9.972 6.330 20.073 1.00 0.00 107 SER A O 9
ATOM 17020 N N . TRP A 1 108 ? -10.164 4.443 21.185 1.00 0.00 108 TRP A N 9
ATOM 17021 C CA . TRP A 1 108 ? -10.873 3.785 20.047 1.00 0.00 108 TRP A CA 9
ATOM 17022 C C . TRP A 1 108 ? -12.346 4.200 20.036 1.00 0.00 108 TRP A C 9
ATOM 17023 O O . TRP A 1 108 ? -12.878 4.663 21.027 1.00 0.00 108 TRP A O 9
ATOM 17044 N N . SER A 1 109 ? -13.010 4.041 18.922 1.00 0.00 109 SER A N 9
ATOM 17045 C CA . SER A 1 109 ? -14.450 4.426 18.846 1.00 0.00 109 SER A CA 9
ATOM 17046 C C . SER A 1 109 ? -15.328 3.310 19.426 1.00 0.00 109 SER A C 9
ATOM 17047 O O . SER A 1 109 ? -15.398 2.231 18.871 1.00 0.00 109 SER A O 9
ATOM 17055 N N . PRO A 1 110 ? -15.974 3.601 20.530 1.00 0.00 110 PRO A N 9
ATOM 17056 C CA . PRO A 1 110 ? -16.853 2.595 21.180 1.00 0.00 110 PRO A CA 9
ATOM 17057 C C . PRO A 1 110 ? -18.135 2.401 20.368 1.00 0.00 110 PRO A C 9
ATOM 17058 O O . PRO A 1 110 ? -18.410 3.139 19.440 1.00 0.00 110 PRO A O 9
ATOM 17069 N N . THR A 1 111 ? -18.923 1.417 20.711 1.00 0.00 111 THR A N 9
ATOM 17070 C CA . THR A 1 111 ? -20.190 1.176 19.961 1.00 0.00 111 THR A CA 9
ATOM 17071 C C . THR A 1 111 ? -21.386 1.683 20.770 1.00 0.00 111 THR A C 9
ATOM 17072 O O . THR A 1 111 ? -21.917 0.986 21.613 1.00 0.00 111 THR A O 9
ATOM 17083 N N . ARG A 1 112 ? -21.811 2.893 20.521 1.00 0.00 112 ARG A N 9
ATOM 17084 C CA . ARG A 1 112 ? -22.974 3.451 21.276 1.00 0.00 112 ARG A CA 9
ATOM 17085 C C . ARG A 1 112 ? -24.195 2.534 21.134 1.00 0.00 112 ARG A C 9
ATOM 17086 O O . ARG A 1 112 ? -24.259 1.703 20.249 1.00 0.00 112 ARG A O 9
ATOM 17107 N N . SER A 1 113 ? -25.161 2.680 22.001 1.00 0.00 113 SER A N 9
ATOM 17108 C CA . SER A 1 113 ? -26.376 1.820 21.918 1.00 0.00 113 SER A CA 9
ATOM 17109 C C . SER A 1 113 ? -27.513 2.430 22.743 1.00 0.00 113 SER A C 9
ATOM 17110 O O . SER A 1 113 ? -28.312 1.728 23.330 1.00 0.00 113 SER A O 9
ATOM 17118 N N . GLY A 1 114 ? -27.589 3.733 22.790 1.00 0.00 114 GLY A N 9
ATOM 17119 C CA . GLY A 1 114 ? -28.673 4.393 23.574 1.00 0.00 114 GLY A CA 9
ATOM 17120 C C . GLY A 1 114 ? -28.269 5.834 23.892 1.00 0.00 114 GLY A C 9
ATOM 17121 O O . GLY A 1 114 ? -28.808 6.775 23.341 1.00 0.00 114 GLY A O 9
ATOM 17125 N N . VAL A 1 115 ? -27.324 6.014 24.776 1.00 0.00 115 VAL A N 9
ATOM 17126 C CA . VAL A 1 115 ? -26.884 7.395 25.130 1.00 0.00 115 VAL A CA 9
ATOM 17127 C C . VAL A 1 115 ? -25.411 7.594 24.749 1.00 0.00 115 VAL A C 9
ATOM 17128 O O . VAL A 1 115 ? -24.677 6.645 24.563 1.00 0.00 115 VAL A O 9
ATOM 17141 N N . LEU A 1 116 ? -24.980 8.822 24.637 1.00 0.00 116 LEU A N 9
ATOM 17142 C CA . LEU A 1 116 ? -23.556 9.084 24.272 1.00 0.00 116 LEU A CA 9
ATOM 17143 C C . LEU A 1 116 ? -22.802 9.658 25.475 1.00 0.00 116 LEU A C 9
ATOM 17144 O O . LEU A 1 116 ? -23.354 9.809 26.548 1.00 0.00 116 LEU A O 9
ATOM 17160 N N . HIS A 1 117 ? -21.547 9.975 25.305 1.00 0.00 117 HIS A N 9
ATOM 17161 C CA . HIS A 1 117 ? -20.758 10.537 26.440 1.00 0.00 117 HIS A CA 9
ATOM 17162 C C . HIS A 1 117 ? -19.457 11.160 25.928 1.00 0.00 117 HIS A C 9
ATOM 17163 O O . HIS A 1 117 ? -19.107 11.029 24.772 1.00 0.00 117 HIS A O 9
ATOM 17177 N N . HIS A 1 118 ? -18.739 11.837 26.783 1.00 0.00 118 HIS A N 9
ATOM 17178 C CA . HIS A 1 118 ? -17.458 12.470 26.355 1.00 0.00 118 HIS A CA 9
ATOM 17179 C C . HIS A 1 118 ? -16.600 12.796 27.581 1.00 0.00 118 HIS A C 9
ATOM 17180 O O . HIS A 1 118 ? -17.024 13.503 28.475 1.00 0.00 118 HIS A O 9
ATOM 17194 N N . HIS A 1 119 ? -15.399 12.287 27.629 1.00 0.00 119 HIS A N 9
ATOM 17195 C CA . HIS A 1 119 ? -14.515 12.565 28.798 1.00 0.00 119 HIS A CA 9
ATOM 17196 C C . HIS A 1 119 ? -13.056 12.682 28.343 1.00 0.00 119 HIS A C 9
ATOM 17197 O O . HIS A 1 119 ? -12.490 11.754 27.801 1.00 0.00 119 HIS A O 9
ATOM 17211 N N . HIS A 1 120 ? -12.447 13.818 28.562 1.00 0.00 120 HIS A N 9
ATOM 17212 C CA . HIS A 1 120 ? -11.026 13.997 28.142 1.00 0.00 120 HIS A CA 9
ATOM 17213 C C . HIS A 1 120 ? -10.219 14.632 29.278 1.00 0.00 120 HIS A C 9
ATOM 17214 O O . HIS A 1 120 ? -9.354 14.008 29.861 1.00 0.00 120 HIS A O 9
ATOM 17228 N N . HIS A 1 121 ? -10.493 15.868 29.595 1.00 0.00 121 HIS A N 9
ATOM 17229 C CA . HIS A 1 121 ? -9.741 16.544 30.693 1.00 0.00 121 HIS A CA 9
ATOM 17230 C C . HIS A 1 121 ? -10.273 16.092 32.057 1.00 0.00 121 HIS A C 9
ATOM 17231 O O . HIS A 1 121 ? -11.167 15.273 32.144 1.00 0.00 121 HIS A O 9
ATOM 17245 N N . HIS A 1 122 ? -9.731 16.622 33.121 1.00 0.00 122 HIS A N 9
ATOM 17246 C CA . HIS A 1 122 ? -10.204 16.224 34.480 1.00 0.00 122 HIS A CA 9
ATOM 17247 C C . HIS A 1 122 ? -9.876 17.321 35.498 1.00 0.00 122 HIS A C 9
ATOM 17248 O O . HIS A 1 122 ? -9.818 18.473 35.099 1.00 0.00 122 HIS A O 9
ATOM 17263 N N . MET A 1 1 ? 65.052 -24.337 60.522 1.00 0.00 1 MET A N 10
ATOM 17264 C CA . MET A 1 1 ? 63.849 -23.636 59.989 1.00 0.00 1 MET A CA 10
ATOM 17265 C C . MET A 1 1 ? 63.333 -24.348 58.736 1.00 0.00 1 MET A C 10
ATOM 17266 O O . MET A 1 1 ? 63.967 -24.334 57.699 1.00 0.00 1 MET A O 10
ATOM 17279 N N . GLU A 1 2 ? 62.190 -24.972 58.826 1.00 0.00 2 GLU A N 10
ATOM 17280 C CA . GLU A 1 2 ? 61.632 -25.687 57.642 1.00 0.00 2 GLU A CA 10
ATOM 17281 C C . GLU A 1 2 ? 60.115 -25.491 57.572 1.00 0.00 2 GLU A C 10
ATOM 17282 O O . GLU A 1 2 ? 59.418 -25.613 58.561 1.00 0.00 2 GLU A O 10
ATOM 17294 N N . TYR A 1 3 ? 59.599 -25.191 56.410 1.00 0.00 3 TYR A N 10
ATOM 17295 C CA . TYR A 1 3 ? 58.127 -24.988 56.275 1.00 0.00 3 TYR A CA 10
ATOM 17296 C C . TYR A 1 3 ? 57.599 -25.753 55.058 1.00 0.00 3 TYR A C 10
ATOM 17297 O O . TYR A 1 3 ? 56.884 -26.729 55.188 1.00 0.00 3 TYR A O 10
ATOM 17315 N N . LEU A 1 4 ? 57.947 -25.319 53.876 1.00 0.00 4 LEU A N 10
ATOM 17316 C CA . LEU A 1 4 ? 57.467 -26.021 52.649 1.00 0.00 4 LEU A CA 10
ATOM 17317 C C . LEU A 1 4 ? 58.281 -25.575 51.431 1.00 0.00 4 LEU A C 10
ATOM 17318 O O . LEU A 1 4 ? 58.826 -26.386 50.708 1.00 0.00 4 LEU A O 10
ATOM 17334 N N . SER A 1 5 ? 58.366 -24.293 51.201 1.00 0.00 5 SER A N 10
ATOM 17335 C CA . SER A 1 5 ? 59.145 -23.792 50.030 1.00 0.00 5 SER A CA 10
ATOM 17336 C C . SER A 1 5 ? 60.636 -23.728 50.373 1.00 0.00 5 SER A C 10
ATOM 17337 O O . SER A 1 5 ? 61.014 -23.574 51.518 1.00 0.00 5 SER A O 10
ATOM 17345 N N . ALA A 1 6 ? 61.486 -23.846 49.387 1.00 0.00 6 ALA A N 10
ATOM 17346 C CA . ALA A 1 6 ? 62.953 -23.791 49.652 1.00 0.00 6 ALA A CA 10
ATOM 17347 C C . ALA A 1 6 ? 63.510 -22.421 49.255 1.00 0.00 6 ALA A C 10
ATOM 17348 O O . ALA A 1 6 ? 63.948 -21.654 50.091 1.00 0.00 6 ALA A O 10
ATOM 17355 N N . LEU A 1 7 ? 63.495 -22.109 47.986 1.00 0.00 7 LEU A N 10
ATOM 17356 C CA . LEU A 1 7 ? 64.024 -20.788 47.534 1.00 0.00 7 LEU A CA 10
ATOM 17357 C C . LEU A 1 7 ? 63.023 -20.114 46.590 1.00 0.00 7 LEU A C 10
ATOM 17358 O O . LEU A 1 7 ? 63.399 -19.371 45.704 1.00 0.00 7 LEU A O 10
ATOM 17374 N N . ASN A 1 8 ? 61.756 -20.367 46.774 1.00 0.00 8 ASN A N 10
ATOM 17375 C CA . ASN A 1 8 ? 60.732 -19.741 45.886 1.00 0.00 8 ASN A CA 10
ATOM 17376 C C . ASN A 1 8 ? 59.760 -18.892 46.718 1.00 0.00 8 ASN A C 10
ATOM 17377 O O . ASN A 1 8 ? 59.194 -19.370 47.682 1.00 0.00 8 ASN A O 10
ATOM 17388 N N . PRO A 1 9 ? 59.596 -17.652 46.322 1.00 0.00 9 PRO A N 10
ATOM 17389 C CA . PRO A 1 9 ? 58.678 -16.740 47.051 1.00 0.00 9 PRO A CA 10
ATOM 17390 C C . PRO A 1 9 ? 57.219 -17.128 46.796 1.00 0.00 9 PRO A C 10
ATOM 17391 O O . PRO A 1 9 ? 56.908 -17.823 45.848 1.00 0.00 9 PRO A O 10
ATOM 17402 N N . SER A 1 10 ? 56.323 -16.683 47.636 1.00 0.00 10 SER A N 10
ATOM 17403 C CA . SER A 1 10 ? 54.883 -17.024 47.447 1.00 0.00 10 SER A CA 10
ATOM 17404 C C . SER A 1 10 ? 54.029 -15.754 47.487 1.00 0.00 10 SER A C 10
ATOM 17405 O O . SER A 1 10 ? 54.065 -15.002 48.442 1.00 0.00 10 SER A O 10
ATOM 17413 N N . ASP A 1 11 ? 53.263 -15.509 46.457 1.00 0.00 11 ASP A N 10
ATOM 17414 C CA . ASP A 1 11 ? 52.407 -14.287 46.436 1.00 0.00 11 ASP A CA 10
ATOM 17415 C C . ASP A 1 11 ? 51.230 -14.479 45.476 1.00 0.00 11 ASP A C 10
ATOM 17416 O O . ASP A 1 11 ? 51.410 -14.680 44.290 1.00 0.00 11 ASP A O 10
ATOM 17425 N N . LEU A 1 12 ? 50.026 -14.418 45.980 1.00 0.00 12 LEU A N 10
ATOM 17426 C CA . LEU A 1 12 ? 48.834 -14.596 45.098 1.00 0.00 12 LEU A CA 10
ATOM 17427 C C . LEU A 1 12 ? 48.653 -13.366 44.204 1.00 0.00 12 LEU A C 10
ATOM 17428 O O . LEU A 1 12 ? 48.242 -12.314 44.654 1.00 0.00 12 LEU A O 10
ATOM 17444 N N . LEU A 1 13 ? 48.957 -13.491 42.939 1.00 0.00 13 LEU A N 10
ATOM 17445 C CA . LEU A 1 13 ? 48.806 -12.329 42.015 1.00 0.00 13 LEU A CA 10
ATOM 17446 C C . LEU A 1 13 ? 48.348 -12.809 40.634 1.00 0.00 13 LEU A C 10
ATOM 17447 O O . LEU A 1 13 ? 49.052 -12.664 39.653 1.00 0.00 13 LEU A O 10
ATOM 17463 N N . ARG A 1 14 ? 47.175 -13.377 40.552 1.00 0.00 14 ARG A N 10
ATOM 17464 C CA . ARG A 1 14 ? 46.671 -13.865 39.235 1.00 0.00 14 ARG A CA 10
ATOM 17465 C C . ARG A 1 14 ? 46.420 -12.681 38.297 1.00 0.00 14 ARG A C 10
ATOM 17466 O O . ARG A 1 14 ? 46.629 -11.538 38.656 1.00 0.00 14 ARG A O 10
ATOM 17487 N N . SER A 1 15 ? 45.974 -12.945 37.098 1.00 0.00 15 SER A N 10
ATOM 17488 C CA . SER A 1 15 ? 45.708 -11.835 36.137 1.00 0.00 15 SER A CA 10
ATOM 17489 C C . SER A 1 15 ? 44.812 -12.323 34.995 1.00 0.00 15 SER A C 10
ATOM 17490 O O . SER A 1 15 ? 45.103 -13.308 34.342 1.00 0.00 15 SER A O 10
ATOM 17498 N N . VAL A 1 16 ? 43.724 -11.642 34.750 1.00 0.00 16 VAL A N 10
ATOM 17499 C CA . VAL A 1 16 ? 42.807 -12.066 33.651 1.00 0.00 16 VAL A CA 10
ATOM 17500 C C . VAL A 1 16 ? 43.502 -11.910 32.294 1.00 0.00 16 VAL A C 10
ATOM 17501 O O . VAL A 1 16 ? 44.379 -11.085 32.127 1.00 0.00 16 VAL A O 10
ATOM 17514 N N . SER A 1 17 ? 43.117 -12.698 31.326 1.00 0.00 17 SER A N 10
ATOM 17515 C CA . SER A 1 17 ? 43.753 -12.597 29.980 1.00 0.00 17 SER A CA 10
ATOM 17516 C C . SER A 1 17 ? 42.743 -12.078 28.954 1.00 0.00 17 SER A C 10
ATOM 17517 O O . SER A 1 17 ? 41.560 -12.343 29.044 1.00 0.00 17 SER A O 10
ATOM 17525 N N . ASN A 1 18 ? 43.201 -11.339 27.979 1.00 0.00 18 ASN A N 10
ATOM 17526 C CA . ASN A 1 18 ? 42.269 -10.800 26.943 1.00 0.00 18 ASN A CA 10
ATOM 17527 C C . ASN A 1 18 ? 41.948 -11.878 25.904 1.00 0.00 18 ASN A C 10
ATOM 17528 O O . ASN A 1 18 ? 42.829 -12.549 25.404 1.00 0.00 18 ASN A O 10
ATOM 17539 N N . ILE A 1 19 ? 40.691 -12.042 25.573 1.00 0.00 19 ILE A N 10
ATOM 17540 C CA . ILE A 1 19 ? 40.297 -13.075 24.563 1.00 0.00 19 ILE A CA 10
ATOM 17541 C C . ILE A 1 19 ? 38.769 -13.118 24.428 1.00 0.00 19 ILE A C 10
ATOM 17542 O O . ILE A 1 19 ? 38.239 -13.313 23.352 1.00 0.00 19 ILE A O 10
ATOM 17558 N N . SER A 1 20 ? 38.061 -12.942 25.512 1.00 0.00 20 SER A N 10
ATOM 17559 C CA . SER A 1 20 ? 36.572 -12.974 25.448 1.00 0.00 20 SER A CA 10
ATOM 17560 C C . SER A 1 20 ? 36.022 -11.562 25.216 1.00 0.00 20 SER A C 10
ATOM 17561 O O . SER A 1 20 ? 36.293 -10.651 25.972 1.00 0.00 20 SER A O 10
ATOM 17569 N N . SER A 1 21 ? 35.253 -11.377 24.175 1.00 0.00 21 SER A N 10
ATOM 17570 C CA . SER A 1 21 ? 34.689 -10.024 23.892 1.00 0.00 21 SER A CA 10
ATOM 17571 C C . SER A 1 21 ? 33.269 -9.910 24.455 1.00 0.00 21 SER A C 10
ATOM 17572 O O . SER A 1 21 ? 32.602 -10.899 24.692 1.00 0.00 21 SER A O 10
ATOM 17580 N N . GLU A 1 22 ? 32.804 -8.708 24.670 1.00 0.00 22 GLU A N 10
ATOM 17581 C CA . GLU A 1 22 ? 31.429 -8.521 25.217 1.00 0.00 22 GLU A CA 10
ATOM 17582 C C . GLU A 1 22 ? 30.426 -8.333 24.074 1.00 0.00 22 GLU A C 10
ATOM 17583 O O . GLU A 1 22 ? 29.656 -7.392 24.060 1.00 0.00 22 GLU A O 10
ATOM 17595 N N . PHE A 1 23 ? 30.432 -9.219 23.114 1.00 0.00 23 PHE A N 10
ATOM 17596 C CA . PHE A 1 23 ? 29.482 -9.093 21.970 1.00 0.00 23 PHE A CA 10
ATOM 17597 C C . PHE A 1 23 ? 28.969 -10.476 21.558 1.00 0.00 23 PHE A C 10
ATOM 17598 O O . PHE A 1 23 ? 29.412 -11.046 20.578 1.00 0.00 23 PHE A O 10
ATOM 17615 N N . GLY A 1 24 ? 28.038 -11.020 22.297 1.00 0.00 24 GLY A N 10
ATOM 17616 C CA . GLY A 1 24 ? 27.498 -12.366 21.950 1.00 0.00 24 GLY A CA 10
ATOM 17617 C C . GLY A 1 24 ? 26.628 -12.262 20.696 1.00 0.00 24 GLY A C 10
ATOM 17618 O O . GLY A 1 24 ? 25.956 -11.271 20.477 1.00 0.00 24 GLY A O 10
ATOM 17622 N N . ARG A 1 25 ? 26.632 -13.276 19.873 1.00 0.00 25 ARG A N 10
ATOM 17623 C CA . ARG A 1 25 ? 25.804 -13.239 18.631 1.00 0.00 25 ARG A CA 10
ATOM 17624 C C . ARG A 1 25 ? 25.551 -14.661 18.122 1.00 0.00 25 ARG A C 10
ATOM 17625 O O . ARG A 1 25 ? 26.126 -15.090 17.140 1.00 0.00 25 ARG A O 10
ATOM 17646 N N . ARG A 1 26 ? 24.695 -15.394 18.783 1.00 0.00 26 ARG A N 10
ATOM 17647 C CA . ARG A 1 26 ? 24.402 -16.788 18.340 1.00 0.00 26 ARG A CA 10
ATOM 17648 C C . ARG A 1 26 ? 23.211 -16.796 17.379 1.00 0.00 26 ARG A C 10
ATOM 17649 O O . ARG A 1 26 ? 22.204 -17.431 17.626 1.00 0.00 26 ARG A O 10
ATOM 17670 N N . VAL A 1 27 ? 23.318 -16.094 16.282 1.00 0.00 27 VAL A N 10
ATOM 17671 C CA . VAL A 1 27 ? 22.195 -16.058 15.301 1.00 0.00 27 VAL A CA 10
ATOM 17672 C C . VAL A 1 27 ? 22.740 -15.938 13.876 1.00 0.00 27 VAL A C 10
ATOM 17673 O O . VAL A 1 27 ? 23.756 -15.310 13.641 1.00 0.00 27 VAL A O 10
ATOM 17686 N N . TRP A 1 28 ? 22.076 -16.535 12.923 1.00 0.00 28 TRP A N 10
ATOM 17687 C CA . TRP A 1 28 ? 22.555 -16.457 11.511 1.00 0.00 28 TRP A CA 10
ATOM 17688 C C . TRP A 1 28 ? 21.370 -16.553 10.545 1.00 0.00 28 TRP A C 10
ATOM 17689 O O . TRP A 1 28 ? 21.355 -17.368 9.644 1.00 0.00 28 TRP A O 10
ATOM 17710 N N . THR A 1 29 ? 20.377 -15.725 10.729 1.00 0.00 29 THR A N 10
ATOM 17711 C CA . THR A 1 29 ? 19.192 -15.766 9.822 1.00 0.00 29 THR A CA 10
ATOM 17712 C C . THR A 1 29 ? 18.853 -14.357 9.331 1.00 0.00 29 THR A C 10
ATOM 17713 O O . THR A 1 29 ? 18.649 -13.448 10.111 1.00 0.00 29 THR A O 10
ATOM 17724 N N . SER A 1 30 ? 18.791 -14.169 8.038 1.00 0.00 30 SER A N 10
ATOM 17725 C CA . SER A 1 30 ? 18.464 -12.822 7.492 1.00 0.00 30 SER A CA 10
ATOM 17726 C C . SER A 1 30 ? 17.764 -12.957 6.135 1.00 0.00 30 SER A C 10
ATOM 17727 O O . SER A 1 30 ? 18.398 -13.150 5.117 1.00 0.00 30 SER A O 10
ATOM 17735 N N . ALA A 1 31 ? 16.461 -12.859 6.119 1.00 0.00 31 ALA A N 10
ATOM 17736 C CA . ALA A 1 31 ? 15.720 -12.985 4.830 1.00 0.00 31 ALA A CA 10
ATOM 17737 C C . ALA A 1 31 ? 14.290 -12.446 4.989 1.00 0.00 31 ALA A C 10
ATOM 17738 O O . ALA A 1 31 ? 13.463 -13.074 5.619 1.00 0.00 31 ALA A O 10
ATOM 17745 N N . PRO A 1 32 ? 14.042 -11.297 4.409 1.00 0.00 32 PRO A N 10
ATOM 17746 C CA . PRO A 1 32 ? 12.695 -10.682 4.498 1.00 0.00 32 PRO A CA 10
ATOM 17747 C C . PRO A 1 32 ? 11.695 -11.459 3.629 1.00 0.00 32 PRO A C 10
ATOM 17748 O O . PRO A 1 32 ? 12.083 -12.172 2.728 1.00 0.00 32 PRO A O 10
ATOM 17759 N N . PRO A 1 33 ? 10.432 -11.292 3.934 1.00 0.00 33 PRO A N 10
ATOM 17760 C CA . PRO A 1 33 ? 9.368 -11.988 3.168 1.00 0.00 33 PRO A CA 10
ATOM 17761 C C . PRO A 1 33 ? 9.207 -11.357 1.781 1.00 0.00 33 PRO A C 10
ATOM 17762 O O . PRO A 1 33 ? 9.714 -10.284 1.527 1.00 0.00 33 PRO A O 10
ATOM 17773 N N . PRO A 1 34 ? 8.502 -12.052 0.921 1.00 0.00 34 PRO A N 10
ATOM 17774 C CA . PRO A 1 34 ? 8.273 -11.548 -0.455 1.00 0.00 34 PRO A CA 10
ATOM 17775 C C . PRO A 1 34 ? 7.276 -10.387 -0.443 1.00 0.00 34 PRO A C 10
ATOM 17776 O O . PRO A 1 34 ? 6.720 -10.045 0.584 1.00 0.00 34 PRO A O 10
ATOM 17787 N N . GLN A 1 35 ? 7.045 -9.781 -1.575 1.00 0.00 35 GLN A N 10
ATOM 17788 C CA . GLN A 1 35 ? 6.083 -8.641 -1.631 1.00 0.00 35 GLN A CA 10
ATOM 17789 C C . GLN A 1 35 ? 4.646 -9.153 -1.503 1.00 0.00 35 GLN A C 10
ATOM 17790 O O . GLN A 1 35 ? 4.190 -9.956 -2.294 1.00 0.00 35 GLN A O 10
ATOM 17804 N N . ARG A 1 36 ? 3.931 -8.696 -0.510 1.00 0.00 36 ARG A N 10
ATOM 17805 C CA . ARG A 1 36 ? 2.524 -9.155 -0.327 1.00 0.00 36 ARG A CA 10
ATOM 17806 C C . ARG A 1 36 ? 1.599 -7.950 -0.109 1.00 0.00 36 ARG A C 10
ATOM 17807 O O . ARG A 1 36 ? 1.946 -7.032 0.610 1.00 0.00 36 ARG A O 10
ATOM 17828 N N . PRO A 1 37 ? 0.449 -7.986 -0.735 1.00 0.00 37 PRO A N 10
ATOM 17829 C CA . PRO A 1 37 ? -0.520 -6.873 -0.594 1.00 0.00 37 PRO A CA 10
ATOM 17830 C C . PRO A 1 37 ? -1.165 -6.904 0.795 1.00 0.00 37 PRO A C 10
ATOM 17831 O O . PRO A 1 37 ? -2.136 -7.598 1.024 1.00 0.00 37 PRO A O 10
ATOM 17842 N N . PHE A 1 38 ? -0.630 -6.156 1.723 1.00 0.00 38 PHE A N 10
ATOM 17843 C CA . PHE A 1 38 ? -1.208 -6.140 3.097 1.00 0.00 38 PHE A CA 10
ATOM 17844 C C . PHE A 1 38 ? -2.317 -5.090 3.190 1.00 0.00 38 PHE A C 10
ATOM 17845 O O . PHE A 1 38 ? -2.094 -3.918 2.958 1.00 0.00 38 PHE A O 10
ATOM 17862 N N . ARG A 1 39 ? -3.510 -5.500 3.528 1.00 0.00 39 ARG A N 10
ATOM 17863 C CA . ARG A 1 39 ? -4.632 -4.524 3.635 1.00 0.00 39 ARG A CA 10
ATOM 17864 C C . ARG A 1 39 ? -4.379 -3.553 4.791 1.00 0.00 39 ARG A C 10
ATOM 17865 O O . ARG A 1 39 ? -4.442 -3.920 5.950 1.00 0.00 39 ARG A O 10
ATOM 17886 N N . VAL A 1 40 ? -4.091 -2.314 4.482 1.00 0.00 40 VAL A N 10
ATOM 17887 C CA . VAL A 1 40 ? -3.833 -1.312 5.556 1.00 0.00 40 VAL A CA 10
ATOM 17888 C C . VAL A 1 40 ? -5.051 -0.396 5.713 1.00 0.00 40 VAL A C 10
ATOM 17889 O O . VAL A 1 40 ? -5.806 -0.190 4.784 1.00 0.00 40 VAL A O 10
ATOM 17902 N N . CYS A 1 41 ? -5.251 0.149 6.883 1.00 0.00 41 CYS A N 10
ATOM 17903 C CA . CYS A 1 41 ? -6.424 1.045 7.100 1.00 0.00 41 CYS A CA 10
ATOM 17904 C C . CYS A 1 41 ? -6.030 2.250 7.959 1.00 0.00 41 CYS A C 10
ATOM 17905 O O . CYS A 1 41 ? -4.946 2.310 8.502 1.00 0.00 41 CYS A O 10
ATOM 17913 N N . ASP A 1 42 ? -6.908 3.210 8.082 1.00 0.00 42 ASP A N 10
ATOM 17914 C CA . ASP A 1 42 ? -6.597 4.416 8.904 1.00 0.00 42 ASP A CA 10
ATOM 17915 C C . ASP A 1 42 ? -7.523 4.468 10.124 1.00 0.00 42 ASP A C 10
ATOM 17916 O O . ASP A 1 42 ? -8.382 3.624 10.291 1.00 0.00 42 ASP A O 10
ATOM 17925 N N . HIS A 1 43 ? -7.342 5.442 10.987 1.00 0.00 43 HIS A N 10
ATOM 17926 C CA . HIS A 1 43 ? -8.193 5.552 12.216 1.00 0.00 43 HIS A CA 10
ATOM 17927 C C . HIS A 1 43 ? -9.641 5.091 11.955 1.00 0.00 43 HIS A C 10
ATOM 17928 O O . HIS A 1 43 ? -9.972 3.944 12.181 1.00 0.00 43 HIS A O 10
ATOM 17942 N N . LYS A 1 44 ? -10.507 5.960 11.490 1.00 0.00 44 LYS A N 10
ATOM 17943 C CA . LYS A 1 44 ? -11.914 5.523 11.239 1.00 0.00 44 LYS A CA 10
ATOM 17944 C C . LYS A 1 44 ? -12.099 5.050 9.791 1.00 0.00 44 LYS A C 10
ATOM 17945 O O . LYS A 1 44 ? -12.290 3.877 9.534 1.00 0.00 44 LYS A O 10
ATOM 17964 N N . ARG A 1 45 ? -12.048 5.952 8.846 1.00 0.00 45 ARG A N 10
ATOM 17965 C CA . ARG A 1 45 ? -12.224 5.547 7.418 1.00 0.00 45 ARG A CA 10
ATOM 17966 C C . ARG A 1 45 ? -11.517 6.528 6.472 1.00 0.00 45 ARG A C 10
ATOM 17967 O O . ARG A 1 45 ? -11.754 6.520 5.279 1.00 0.00 45 ARG A O 10
ATOM 17988 N N . THR A 1 46 ? -10.668 7.380 6.983 1.00 0.00 46 THR A N 10
ATOM 17989 C CA . THR A 1 46 ? -9.971 8.365 6.098 1.00 0.00 46 THR A CA 10
ATOM 17990 C C . THR A 1 46 ? -9.293 7.654 4.923 1.00 0.00 46 THR A C 10
ATOM 17991 O O . THR A 1 46 ? -9.457 8.039 3.781 1.00 0.00 46 THR A O 10
ATOM 18002 N N . ILE A 1 47 ? -8.536 6.622 5.186 1.00 0.00 47 ILE A N 10
ATOM 18003 C CA . ILE A 1 47 ? -7.855 5.895 4.075 1.00 0.00 47 ILE A CA 10
ATOM 18004 C C . ILE A 1 47 ? -7.836 4.386 4.351 1.00 0.00 47 ILE A C 10
ATOM 18005 O O . ILE A 1 47 ? -7.364 3.938 5.377 1.00 0.00 47 ILE A O 10
ATOM 18021 N N . ARG A 1 48 ? -8.342 3.604 3.436 1.00 0.00 48 ARG A N 10
ATOM 18022 C CA . ARG A 1 48 ? -8.353 2.124 3.631 1.00 0.00 48 ARG A CA 10
ATOM 18023 C C . ARG A 1 48 ? -8.025 1.418 2.312 1.00 0.00 48 ARG A C 10
ATOM 18024 O O . ARG A 1 48 ? -8.904 1.107 1.530 1.00 0.00 48 ARG A O 10
ATOM 18045 N N . LYS A 1 49 ? -6.769 1.167 2.055 1.00 0.00 49 LYS A N 10
ATOM 18046 C CA . LYS A 1 49 ? -6.384 0.484 0.785 1.00 0.00 49 LYS A CA 10
ATOM 18047 C C . LYS A 1 49 ? -5.267 -0.530 1.046 1.00 0.00 49 LYS A C 10
ATOM 18048 O O . LYS A 1 49 ? -4.413 -0.324 1.887 1.00 0.00 49 LYS A O 10
ATOM 18067 N N . GLY A 1 50 ? -5.266 -1.620 0.326 1.00 0.00 50 GLY A N 10
ATOM 18068 C CA . GLY A 1 50 ? -4.204 -2.647 0.526 1.00 0.00 50 GLY A CA 10
ATOM 18069 C C . GLY A 1 50 ? -3.072 -2.408 -0.472 1.00 0.00 50 GLY A C 10
ATOM 18070 O O . GLY A 1 50 ? -3.266 -2.469 -1.672 1.00 0.00 50 GLY A O 10
ATOM 18074 N N . LEU A 1 51 ? -1.890 -2.137 0.011 1.00 0.00 51 LEU A N 10
ATOM 18075 C CA . LEU A 1 51 ? -0.741 -1.891 -0.909 1.00 0.00 51 LEU A CA 10
ATOM 18076 C C . LEU A 1 51 ? 0.269 -3.038 -0.809 1.00 0.00 51 LEU A C 10
ATOM 18077 O O . LEU A 1 51 ? 0.262 -3.803 0.134 1.00 0.00 51 LEU A O 10
ATOM 18093 N N . THR A 1 52 ? 1.135 -3.161 -1.779 1.00 0.00 52 THR A N 10
ATOM 18094 C CA . THR A 1 52 ? 2.147 -4.259 -1.741 1.00 0.00 52 THR A CA 10
ATOM 18095 C C . THR A 1 52 ? 3.464 -3.744 -1.153 1.00 0.00 52 THR A C 10
ATOM 18096 O O . THR A 1 52 ? 4.139 -2.922 -1.745 1.00 0.00 52 THR A O 10
ATOM 18107 N N . ALA A 1 53 ? 3.832 -4.217 0.008 1.00 0.00 53 ALA A N 10
ATOM 18108 C CA . ALA A 1 53 ? 5.102 -3.756 0.637 1.00 0.00 53 ALA A CA 10
ATOM 18109 C C . ALA A 1 53 ? 5.943 -4.957 1.075 1.00 0.00 53 ALA A C 10
ATOM 18110 O O . ALA A 1 53 ? 5.432 -5.919 1.615 1.00 0.00 53 ALA A O 10
ATOM 18117 N N . ALA A 1 54 ? 7.227 -4.907 0.849 1.00 0.00 54 ALA A N 10
ATOM 18118 C CA . ALA A 1 54 ? 8.103 -6.045 1.255 1.00 0.00 54 ALA A CA 10
ATOM 18119 C C . ALA A 1 54 ? 9.402 -5.516 1.872 1.00 0.00 54 ALA A C 10
ATOM 18120 O O . ALA A 1 54 ? 10.320 -5.134 1.173 1.00 0.00 54 ALA A O 10
ATOM 18127 N N . THR A 1 55 ? 9.484 -5.495 3.175 1.00 0.00 55 THR A N 10
ATOM 18128 C CA . THR A 1 55 ? 10.724 -4.995 3.840 1.00 0.00 55 THR A CA 10
ATOM 18129 C C . THR A 1 55 ? 10.824 -5.554 5.261 1.00 0.00 55 THR A C 10
ATOM 18130 O O . THR A 1 55 ? 9.862 -6.055 5.810 1.00 0.00 55 THR A O 10
ATOM 18141 N N . ARG A 1 56 ? 11.985 -5.478 5.859 1.00 0.00 56 ARG A N 10
ATOM 18142 C CA . ARG A 1 56 ? 12.152 -6.013 7.242 1.00 0.00 56 ARG A CA 10
ATOM 18143 C C . ARG A 1 56 ? 11.869 -4.928 8.289 1.00 0.00 56 ARG A C 10
ATOM 18144 O O . ARG A 1 56 ? 10.875 -4.974 8.989 1.00 0.00 56 ARG A O 10
ATOM 18165 N N . GLN A 1 57 ? 12.742 -3.963 8.415 1.00 0.00 57 GLN A N 10
ATOM 18166 C CA . GLN A 1 57 ? 12.535 -2.888 9.431 1.00 0.00 57 GLN A CA 10
ATOM 18167 C C . GLN A 1 57 ? 11.748 -1.713 8.842 1.00 0.00 57 GLN A C 10
ATOM 18168 O O . GLN A 1 57 ? 10.816 -1.219 9.446 1.00 0.00 57 GLN A O 10
ATOM 18182 N N . GLU A 1 58 ? 12.119 -1.254 7.676 1.00 0.00 58 GLU A N 10
ATOM 18183 C CA . GLU A 1 58 ? 11.393 -0.099 7.060 1.00 0.00 58 GLU A CA 10
ATOM 18184 C C . GLU A 1 58 ? 9.903 -0.420 6.884 1.00 0.00 58 GLU A C 10
ATOM 18185 O O . GLU A 1 58 ? 9.091 0.466 6.705 1.00 0.00 58 GLU A O 10
ATOM 18197 N N . LEU A 1 59 ? 9.534 -1.677 6.936 1.00 0.00 59 LEU A N 10
ATOM 18198 C CA . LEU A 1 59 ? 8.093 -2.045 6.772 1.00 0.00 59 LEU A CA 10
ATOM 18199 C C . LEU A 1 59 ? 7.221 -1.207 7.712 1.00 0.00 59 LEU A C 10
ATOM 18200 O O . LEU A 1 59 ? 6.293 -0.540 7.288 1.00 0.00 59 LEU A O 10
ATOM 18216 N N . LEU A 1 60 ? 7.519 -1.223 8.985 1.00 0.00 60 LEU A N 10
ATOM 18217 C CA . LEU A 1 60 ? 6.716 -0.414 9.949 1.00 0.00 60 LEU A CA 10
ATOM 18218 C C . LEU A 1 60 ? 6.747 1.056 9.523 1.00 0.00 60 LEU A C 10
ATOM 18219 O O . LEU A 1 60 ? 5.740 1.739 9.533 1.00 0.00 60 LEU A O 10
ATOM 18235 N N . ALA A 1 61 ? 7.898 1.542 9.135 1.00 0.00 61 ALA A N 10
ATOM 18236 C CA . ALA A 1 61 ? 8.001 2.962 8.689 1.00 0.00 61 ALA A CA 10
ATOM 18237 C C . ALA A 1 61 ? 7.002 3.229 7.560 1.00 0.00 61 ALA A C 10
ATOM 18238 O O . ALA A 1 61 ? 6.593 4.350 7.331 1.00 0.00 61 ALA A O 10
ATOM 18245 N N . LYS A 1 62 ? 6.606 2.203 6.855 1.00 0.00 62 LYS A N 10
ATOM 18246 C CA . LYS A 1 62 ? 5.631 2.390 5.742 1.00 0.00 62 LYS A CA 10
ATOM 18247 C C . LYS A 1 62 ? 4.315 2.950 6.287 1.00 0.00 62 LYS A C 10
ATOM 18248 O O . LYS A 1 62 ? 3.822 3.957 5.823 1.00 0.00 62 LYS A O 10
ATOM 18267 N N . ALA A 1 63 ? 3.746 2.302 7.270 1.00 0.00 63 ALA A N 10
ATOM 18268 C CA . ALA A 1 63 ? 2.454 2.795 7.847 1.00 0.00 63 ALA A CA 10
ATOM 18269 C C . ALA A 1 63 ? 2.558 4.277 8.224 1.00 0.00 63 ALA A C 10
ATOM 18270 O O . ALA A 1 63 ? 1.570 4.984 8.271 1.00 0.00 63 ALA A O 10
ATOM 18277 N N . LEU A 1 64 ? 3.742 4.750 8.498 1.00 0.00 64 LEU A N 10
ATOM 18278 C CA . LEU A 1 64 ? 3.907 6.184 8.874 1.00 0.00 64 LEU A CA 10
ATOM 18279 C C . LEU A 1 64 ? 3.826 7.087 7.633 1.00 0.00 64 LEU A C 10
ATOM 18280 O O . LEU A 1 64 ? 2.872 7.814 7.440 1.00 0.00 64 LEU A O 10
ATOM 18296 N N . GLU A 1 65 ? 4.839 7.054 6.808 1.00 0.00 65 GLU A N 10
ATOM 18297 C CA . GLU A 1 65 ? 4.860 7.921 5.588 1.00 0.00 65 GLU A CA 10
ATOM 18298 C C . GLU A 1 65 ? 3.764 7.536 4.583 1.00 0.00 65 GLU A C 10
ATOM 18299 O O . GLU A 1 65 ? 3.470 8.287 3.672 1.00 0.00 65 GLU A O 10
ATOM 18311 N N . THR A 1 66 ? 3.162 6.381 4.718 1.00 0.00 66 THR A N 10
ATOM 18312 C CA . THR A 1 66 ? 2.103 5.978 3.737 1.00 0.00 66 THR A CA 10
ATOM 18313 C C . THR A 1 66 ? 1.063 7.096 3.557 1.00 0.00 66 THR A C 10
ATOM 18314 O O . THR A 1 66 ? 0.690 7.426 2.447 1.00 0.00 66 THR A O 10
ATOM 18325 N N . LEU A 1 67 ? 0.595 7.685 4.628 1.00 0.00 67 LEU A N 10
ATOM 18326 C CA . LEU A 1 67 ? -0.412 8.776 4.495 1.00 0.00 67 LEU A CA 10
ATOM 18327 C C . LEU A 1 67 ? 0.263 10.144 4.652 1.00 0.00 67 LEU A C 10
ATOM 18328 O O . LEU A 1 67 ? 0.114 11.020 3.824 1.00 0.00 67 LEU A O 10
ATOM 18344 N N . LEU A 1 68 ? 1.009 10.325 5.708 1.00 0.00 68 LEU A N 10
ATOM 18345 C CA . LEU A 1 68 ? 1.704 11.629 5.929 1.00 0.00 68 LEU A CA 10
ATOM 18346 C C . LEU A 1 68 ? 3.127 11.377 6.439 1.00 0.00 68 LEU A C 10
ATOM 18347 O O . LEU A 1 68 ? 3.413 10.350 7.020 1.00 0.00 68 LEU A O 10
ATOM 18363 N N . LEU A 1 69 ? 4.018 12.310 6.232 1.00 0.00 69 LEU A N 10
ATOM 18364 C CA . LEU A 1 69 ? 5.419 12.122 6.714 1.00 0.00 69 LEU A CA 10
ATOM 18365 C C . LEU A 1 69 ? 5.544 12.599 8.166 1.00 0.00 69 LEU A C 10
ATOM 18366 O O . LEU A 1 69 ? 5.323 13.754 8.471 1.00 0.00 69 LEU A O 10
ATOM 18382 N N . ASN A 1 70 ? 5.892 11.718 9.065 1.00 0.00 70 ASN A N 10
ATOM 18383 C CA . ASN A 1 70 ? 6.026 12.123 10.495 1.00 0.00 70 ASN A CA 10
ATOM 18384 C C . ASN A 1 70 ? 7.247 11.451 11.130 1.00 0.00 70 ASN A C 10
ATOM 18385 O O . ASN A 1 70 ? 7.631 10.361 10.757 1.00 0.00 70 ASN A O 10
ATOM 18396 N N . GLY A 1 71 ? 7.860 12.101 12.085 1.00 0.00 71 GLY A N 10
ATOM 18397 C CA . GLY A 1 71 ? 9.058 11.506 12.745 1.00 0.00 71 GLY A CA 10
ATOM 18398 C C . GLY A 1 71 ? 8.617 10.494 13.805 1.00 0.00 71 GLY A C 10
ATOM 18399 O O . GLY A 1 71 ? 9.148 9.404 13.891 1.00 0.00 71 GLY A O 10
ATOM 18403 N N . VAL A 1 72 ? 7.653 10.845 14.614 1.00 0.00 72 VAL A N 10
ATOM 18404 C CA . VAL A 1 72 ? 7.181 9.899 15.669 1.00 0.00 72 VAL A CA 10
ATOM 18405 C C . VAL A 1 72 ? 5.650 9.866 15.703 1.00 0.00 72 VAL A C 10
ATOM 18406 O O . VAL A 1 72 ? 4.997 10.890 15.742 1.00 0.00 72 VAL A O 10
ATOM 18419 N N . LEU A 1 73 ? 5.081 8.692 15.687 1.00 0.00 73 LEU A N 10
ATOM 18420 C CA . LEU A 1 73 ? 3.592 8.576 15.714 1.00 0.00 73 LEU A CA 10
ATOM 18421 C C . LEU A 1 73 ? 3.182 7.397 16.603 1.00 0.00 73 LEU A C 10
ATOM 18422 O O . LEU A 1 73 ? 3.848 6.382 16.638 1.00 0.00 73 LEU A O 10
ATOM 18438 N N . THR A 1 74 ? 2.099 7.524 17.324 1.00 0.00 74 THR A N 10
ATOM 18439 C CA . THR A 1 74 ? 1.663 6.405 18.213 1.00 0.00 74 THR A CA 10
ATOM 18440 C C . THR A 1 74 ? 0.851 5.377 17.422 1.00 0.00 74 THR A C 10
ATOM 18441 O O . THR A 1 74 ? -0.188 5.683 16.868 1.00 0.00 74 THR A O 10
ATOM 18452 N N . LEU A 1 75 ? 1.316 4.157 17.370 1.00 0.00 75 LEU A N 10
ATOM 18453 C CA . LEU A 1 75 ? 0.573 3.102 16.621 1.00 0.00 75 LEU A CA 10
ATOM 18454 C C . LEU A 1 75 ? -0.455 2.436 17.540 1.00 0.00 75 LEU A C 10
ATOM 18455 O O . LEU A 1 75 ? -0.213 2.232 18.713 1.00 0.00 75 LEU A O 10
ATOM 18471 N N . VAL A 1 76 ? -1.601 2.095 17.014 1.00 0.00 76 VAL A N 10
ATOM 18472 C CA . VAL A 1 76 ? -2.646 1.443 17.857 1.00 0.00 76 VAL A CA 10
ATOM 18473 C C . VAL A 1 76 ? -3.426 0.411 17.037 1.00 0.00 76 VAL A C 10
ATOM 18474 O O . VAL A 1 76 ? -3.318 0.354 15.828 1.00 0.00 76 VAL A O 10
ATOM 18487 N N . LEU A 1 77 ? -4.214 -0.397 17.692 1.00 0.00 77 LEU A N 10
ATOM 18488 C CA . LEU A 1 77 ? -5.011 -1.426 16.965 1.00 0.00 77 LEU A CA 10
ATOM 18489 C C . LEU A 1 77 ? -6.440 -1.461 17.519 1.00 0.00 77 LEU A C 10
ATOM 18490 O O . LEU A 1 77 ? -6.666 -1.213 18.687 1.00 0.00 77 LEU A O 10
ATOM 18506 N N . GLU A 1 78 ? -7.404 -1.762 16.691 1.00 0.00 78 GLU A N 10
ATOM 18507 C CA . GLU A 1 78 ? -8.818 -1.803 17.170 1.00 0.00 78 GLU A CA 10
ATOM 18508 C C . GLU A 1 78 ? -9.225 -3.231 17.554 1.00 0.00 78 GLU A C 10
ATOM 18509 O O . GLU A 1 78 ? -10.232 -3.438 18.204 1.00 0.00 78 GLU A O 10
ATOM 18521 N N . GLU A 1 79 ? -8.458 -4.214 17.160 1.00 0.00 79 GLU A N 10
ATOM 18522 C CA . GLU A 1 79 ? -8.809 -5.629 17.503 1.00 0.00 79 GLU A CA 10
ATOM 18523 C C . GLU A 1 79 ? -9.092 -5.769 19.006 1.00 0.00 79 GLU A C 10
ATOM 18524 O O . GLU A 1 79 ? -10.206 -6.025 19.413 1.00 0.00 79 GLU A O 10
ATOM 18536 N N . ASP A 1 80 ? -8.090 -5.601 19.827 1.00 0.00 80 ASP A N 10
ATOM 18537 C CA . ASP A 1 80 ? -8.299 -5.723 21.300 1.00 0.00 80 ASP A CA 10
ATOM 18538 C C . ASP A 1 80 ? -8.404 -4.337 21.942 1.00 0.00 80 ASP A C 10
ATOM 18539 O O . ASP A 1 80 ? -8.970 -4.179 23.006 1.00 0.00 80 ASP A O 10
ATOM 18548 N N . GLY A 1 81 ? -7.862 -3.331 21.305 1.00 0.00 81 GLY A N 10
ATOM 18549 C CA . GLY A 1 81 ? -7.933 -1.956 21.880 1.00 0.00 81 GLY A CA 10
ATOM 18550 C C . GLY A 1 81 ? -6.713 -1.706 22.770 1.00 0.00 81 GLY A C 10
ATOM 18551 O O . GLY A 1 81 ? -6.832 -1.540 23.969 1.00 0.00 81 GLY A O 10
ATOM 18555 N N . THR A 1 82 ? -5.541 -1.672 22.191 1.00 0.00 82 THR A N 10
ATOM 18556 C CA . THR A 1 82 ? -4.312 -1.429 23.002 1.00 0.00 82 THR A CA 10
ATOM 18557 C C . THR A 1 82 ? -3.349 -0.511 22.243 1.00 0.00 82 THR A C 10
ATOM 18558 O O . THR A 1 82 ? -3.470 -0.319 21.050 1.00 0.00 82 THR A O 10
ATOM 18569 N N . ALA A 1 83 ? -2.392 0.056 22.930 1.00 0.00 83 ALA A N 10
ATOM 18570 C CA . ALA A 1 83 ? -1.418 0.960 22.254 1.00 0.00 83 ALA A CA 10
ATOM 18571 C C . ALA A 1 83 ? -0.234 0.152 21.711 1.00 0.00 83 ALA A C 10
ATOM 18572 O O . ALA A 1 83 ? 0.018 -0.957 22.139 1.00 0.00 83 ALA A O 10
ATOM 18579 N N . VAL A 1 84 ? 0.494 0.701 20.774 1.00 0.00 84 VAL A N 10
ATOM 18580 C CA . VAL A 1 84 ? 1.659 -0.035 20.207 1.00 0.00 84 VAL A CA 10
ATOM 18581 C C . VAL A 1 84 ? 2.790 0.941 19.868 1.00 0.00 84 VAL A C 10
ATOM 18582 O O . VAL A 1 84 ? 2.582 1.946 19.217 1.00 0.00 84 VAL A O 10
ATOM 18595 N N . ASP A 1 85 ? 3.984 0.649 20.306 1.00 0.00 85 ASP A N 10
ATOM 18596 C CA . ASP A 1 85 ? 5.134 1.556 20.011 1.00 0.00 85 ASP A CA 10
ATOM 18597 C C . ASP A 1 85 ? 6.418 0.740 19.808 1.00 0.00 85 ASP A C 10
ATOM 18598 O O . ASP A 1 85 ? 7.513 1.256 19.915 1.00 0.00 85 ASP A O 10
ATOM 18607 N N . SER A 1 86 ? 6.288 -0.528 19.516 1.00 0.00 86 SER A N 10
ATOM 18608 C CA . SER A 1 86 ? 7.501 -1.374 19.308 1.00 0.00 86 SER A CA 10
ATOM 18609 C C . SER A 1 86 ? 7.238 -2.428 18.229 1.00 0.00 86 SER A C 10
ATOM 18610 O O . SER A 1 86 ? 6.138 -2.554 17.725 1.00 0.00 86 SER A O 10
ATOM 18618 N N . GLU A 1 87 ? 8.240 -3.187 17.873 1.00 0.00 87 GLU A N 10
ATOM 18619 C CA . GLU A 1 87 ? 8.055 -4.239 16.825 1.00 0.00 87 GLU A CA 10
ATOM 18620 C C . GLU A 1 87 ? 7.034 -5.287 17.286 1.00 0.00 87 GLU A C 10
ATOM 18621 O O . GLU A 1 87 ? 6.555 -6.080 16.500 1.00 0.00 87 GLU A O 10
ATOM 18633 N N . ASP A 1 88 ? 6.698 -5.296 18.550 1.00 0.00 88 ASP A N 10
ATOM 18634 C CA . ASP A 1 88 ? 5.708 -6.293 19.059 1.00 0.00 88 ASP A CA 10
ATOM 18635 C C . ASP A 1 88 ? 4.332 -6.078 18.416 1.00 0.00 88 ASP A C 10
ATOM 18636 O O . ASP A 1 88 ? 3.439 -6.887 18.573 1.00 0.00 88 ASP A O 10
ATOM 18645 N N . PHE A 1 89 ? 4.150 -4.991 17.700 1.00 0.00 89 PHE A N 10
ATOM 18646 C CA . PHE A 1 89 ? 2.829 -4.713 17.047 1.00 0.00 89 PHE A CA 10
ATOM 18647 C C . PHE A 1 89 ? 2.218 -5.996 16.460 1.00 0.00 89 PHE A C 10
ATOM 18648 O O . PHE A 1 89 ? 1.308 -6.571 17.022 1.00 0.00 89 PHE A O 10
ATOM 18665 N N . PHE A 1 90 ? 2.706 -6.442 15.333 1.00 0.00 90 PHE A N 10
ATOM 18666 C CA . PHE A 1 90 ? 2.145 -7.679 14.710 1.00 0.00 90 PHE A CA 10
ATOM 18667 C C . PHE A 1 90 ? 2.288 -8.876 15.660 1.00 0.00 90 PHE A C 10
ATOM 18668 O O . PHE A 1 90 ? 1.559 -9.842 15.564 1.00 0.00 90 PHE A O 10
ATOM 18685 N N . GLN A 1 91 ? 3.219 -8.817 16.575 1.00 0.00 91 GLN A N 10
ATOM 18686 C CA . GLN A 1 91 ? 3.405 -9.951 17.525 1.00 0.00 91 GLN A CA 10
ATOM 18687 C C . GLN A 1 91 ? 2.381 -9.879 18.664 1.00 0.00 91 GLN A C 10
ATOM 18688 O O . GLN A 1 91 ? 2.262 -10.791 19.458 1.00 0.00 91 GLN A O 10
ATOM 18702 N N . LEU A 1 92 ? 1.645 -8.802 18.755 1.00 0.00 92 LEU A N 10
ATOM 18703 C CA . LEU A 1 92 ? 0.636 -8.678 19.847 1.00 0.00 92 LEU A CA 10
ATOM 18704 C C . LEU A 1 92 ? -0.720 -9.239 19.398 1.00 0.00 92 LEU A C 10
ATOM 18705 O O . LEU A 1 92 ? -1.594 -9.488 20.203 1.00 0.00 92 LEU A O 10
ATOM 18721 N N . LEU A 1 93 ? -0.900 -9.437 18.118 1.00 0.00 93 LEU A N 10
ATOM 18722 C CA . LEU A 1 93 ? -2.201 -9.982 17.621 1.00 0.00 93 LEU A CA 10
ATOM 18723 C C . LEU A 1 93 ? -1.951 -11.194 16.722 1.00 0.00 93 LEU A C 10
ATOM 18724 O O . LEU A 1 93 ? -0.846 -11.424 16.272 1.00 0.00 93 LEU A O 10
ATOM 18740 N N . GLU A 1 94 ? -2.971 -11.966 16.446 1.00 0.00 94 GLU A N 10
ATOM 18741 C CA . GLU A 1 94 ? -2.781 -13.154 15.561 1.00 0.00 94 GLU A CA 10
ATOM 18742 C C . GLU A 1 94 ? -2.390 -12.678 14.162 1.00 0.00 94 GLU A C 10
ATOM 18743 O O . GLU A 1 94 ? -2.352 -11.492 13.897 1.00 0.00 94 GLU A O 10
ATOM 18755 N N . ASP A 1 95 ? -2.090 -13.577 13.262 1.00 0.00 95 ASP A N 10
ATOM 18756 C CA . ASP A 1 95 ? -1.696 -13.132 11.896 1.00 0.00 95 ASP A CA 10
ATOM 18757 C C . ASP A 1 95 ? -2.873 -12.427 11.217 1.00 0.00 95 ASP A C 10
ATOM 18758 O O . ASP A 1 95 ? -3.934 -12.993 11.035 1.00 0.00 95 ASP A O 10
ATOM 18767 N N . ASP A 1 96 ? -2.683 -11.194 10.839 1.00 0.00 96 ASP A N 10
ATOM 18768 C CA . ASP A 1 96 ? -3.771 -10.433 10.162 1.00 0.00 96 ASP A CA 10
ATOM 18769 C C . ASP A 1 96 ? -3.207 -9.137 9.577 1.00 0.00 96 ASP A C 10
ATOM 18770 O O . ASP A 1 96 ? -2.059 -8.802 9.796 1.00 0.00 96 ASP A O 10
ATOM 18779 N N . THR A 1 97 ? -4.002 -8.393 8.859 1.00 0.00 97 THR A N 10
ATOM 18780 C CA . THR A 1 97 ? -3.497 -7.109 8.298 1.00 0.00 97 THR A CA 10
ATOM 18781 C C . THR A 1 97 ? -4.333 -5.954 8.845 1.00 0.00 97 THR A C 10
ATOM 18782 O O . THR A 1 97 ? -5.438 -5.706 8.404 1.00 0.00 97 THR A O 10
ATOM 18793 N N . CYS A 1 98 ? -3.805 -5.243 9.799 1.00 0.00 98 CYS A N 10
ATOM 18794 C CA . CYS A 1 98 ? -4.547 -4.094 10.386 1.00 0.00 98 CYS A CA 10
ATOM 18795 C C . CYS A 1 98 ? -3.568 -2.958 10.662 1.00 0.00 98 CYS A C 10
ATOM 18796 O O . CYS A 1 98 ? -2.497 -3.179 11.190 1.00 0.00 98 CYS A O 10
ATOM 18804 N N . LEU A 1 99 ? -3.909 -1.752 10.311 1.00 0.00 99 LEU A N 10
ATOM 18805 C CA . LEU A 1 99 ? -2.970 -0.625 10.562 1.00 0.00 99 LEU A CA 10
ATOM 18806 C C . LEU A 1 99 ? -3.732 0.621 11.010 1.00 0.00 99 LEU A C 10
ATOM 18807 O O . LEU A 1 99 ? -4.777 0.947 10.482 1.00 0.00 99 LEU A O 10
ATOM 18823 N N . MET A 1 100 ? -3.209 1.321 11.974 1.00 0.00 100 MET A N 10
ATOM 18824 C CA . MET A 1 100 ? -3.882 2.559 12.460 1.00 0.00 100 MET A CA 10
ATOM 18825 C C . MET A 1 100 ? -2.818 3.582 12.868 1.00 0.00 100 MET A C 10
ATOM 18826 O O . MET A 1 100 ? -1.863 3.253 13.544 1.00 0.00 100 MET A O 10
ATOM 18840 N N . VAL A 1 101 ? -2.965 4.814 12.460 1.00 0.00 101 VAL A N 10
ATOM 18841 C CA . VAL A 1 101 ? -1.946 5.840 12.829 1.00 0.00 101 VAL A CA 10
ATOM 18842 C C . VAL A 1 101 ? -2.631 7.139 13.266 1.00 0.00 101 VAL A C 10
ATOM 18843 O O . VAL A 1 101 ? -3.254 7.824 12.477 1.00 0.00 101 VAL A O 10
ATOM 18856 N N . LEU A 1 102 ? -2.506 7.485 14.520 1.00 0.00 102 LEU A N 10
ATOM 18857 C CA . LEU A 1 102 ? -3.133 8.741 15.026 1.00 0.00 102 LEU A CA 10
ATOM 18858 C C . LEU A 1 102 ? -2.271 9.356 16.135 1.00 0.00 102 LEU A C 10
ATOM 18859 O O . LEU A 1 102 ? -1.279 8.785 16.556 1.00 0.00 102 LEU A O 10
ATOM 18875 N N . GLN A 1 103 ? -2.639 10.514 16.614 1.00 0.00 103 GLN A N 10
ATOM 18876 C CA . GLN A 1 103 ? -1.842 11.162 17.697 1.00 0.00 103 GLN A CA 10
ATOM 18877 C C . GLN A 1 103 ? -2.214 10.566 19.058 1.00 0.00 103 GLN A C 10
ATOM 18878 O O . GLN A 1 103 ? -3.285 10.015 19.233 1.00 0.00 103 GLN A O 10
ATOM 18892 N N . SER A 1 104 ? -1.339 10.674 20.024 1.00 0.00 104 SER A N 10
ATOM 18893 C CA . SER A 1 104 ? -1.640 10.114 21.376 1.00 0.00 104 SER A CA 10
ATOM 18894 C C . SER A 1 104 ? -2.910 10.754 21.946 1.00 0.00 104 SER A C 10
ATOM 18895 O O . SER A 1 104 ? -3.416 11.725 21.418 1.00 0.00 104 SER A O 10
ATOM 18903 N N . GLY A 1 105 ? -3.426 10.216 23.018 1.00 0.00 105 GLY A N 10
ATOM 18904 C CA . GLY A 1 105 ? -4.662 10.792 23.623 1.00 0.00 105 GLY A CA 10
ATOM 18905 C C . GLY A 1 105 ? -5.859 10.500 22.716 1.00 0.00 105 GLY A C 10
ATOM 18906 O O . GLY A 1 105 ? -6.706 11.344 22.502 1.00 0.00 105 GLY A O 10
ATOM 18910 N N . GLN A 1 106 ? -5.935 9.310 22.181 1.00 0.00 106 GLN A N 10
ATOM 18911 C CA . GLN A 1 106 ? -7.077 8.962 21.285 1.00 0.00 106 GLN A CA 10
ATOM 18912 C C . GLN A 1 106 ? -7.548 7.531 21.563 1.00 0.00 106 GLN A C 10
ATOM 18913 O O . GLN A 1 106 ? -6.750 6.623 21.699 1.00 0.00 106 GLN A O 10
ATOM 18927 N N . SER A 1 107 ? -8.834 7.322 21.647 1.00 0.00 107 SER A N 10
ATOM 18928 C CA . SER A 1 107 ? -9.355 5.951 21.918 1.00 0.00 107 SER A CA 10
ATOM 18929 C C . SER A 1 107 ? -10.134 5.426 20.708 1.00 0.00 107 SER A C 10
ATOM 18930 O O . SER A 1 107 ? -10.366 6.139 19.750 1.00 0.00 107 SER A O 10
ATOM 18938 N N . TRP A 1 108 ? -10.539 4.184 20.747 1.00 0.00 108 TRP A N 10
ATOM 18939 C CA . TRP A 1 108 ? -11.307 3.610 19.602 1.00 0.00 108 TRP A CA 10
ATOM 18940 C C . TRP A 1 108 ? -12.781 4.008 19.700 1.00 0.00 108 TRP A C 10
ATOM 18941 O O . TRP A 1 108 ? -13.308 4.214 20.777 1.00 0.00 108 TRP A O 10
ATOM 18962 N N . SER A 1 109 ? -13.451 4.117 18.585 1.00 0.00 109 SER A N 10
ATOM 18963 C CA . SER A 1 109 ? -14.892 4.500 18.610 1.00 0.00 109 SER A CA 10
ATOM 18964 C C . SER A 1 109 ? -15.777 3.246 18.582 1.00 0.00 109 SER A C 10
ATOM 18965 O O . SER A 1 109 ? -15.873 2.583 17.569 1.00 0.00 109 SER A O 10
ATOM 18973 N N . PRO A 1 110 ? -16.397 2.957 19.701 1.00 0.00 110 PRO A N 10
ATOM 18974 C CA . PRO A 1 110 ? -17.279 1.766 19.787 1.00 0.00 110 PRO A CA 10
ATOM 18975 C C . PRO A 1 110 ? -18.569 1.995 18.993 1.00 0.00 110 PRO A C 10
ATOM 18976 O O . PRO A 1 110 ?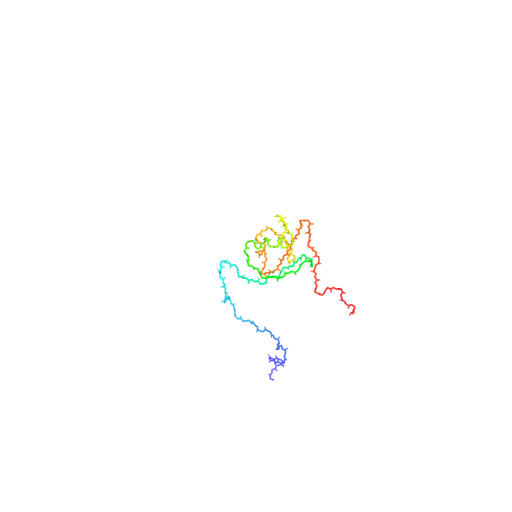 -18.839 3.086 18.531 1.00 0.00 110 PRO A O 10
ATOM 18987 N N . THR A 1 111 ? -19.366 0.973 18.832 1.00 0.00 111 THR A N 10
ATOM 18988 C CA . THR A 1 111 ? -20.637 1.127 18.067 1.00 0.00 111 THR A CA 10
ATOM 18989 C C . THR A 1 111 ? -21.754 1.621 18.991 1.00 0.00 111 THR A C 10
ATOM 18990 O O . THR A 1 111 ? -22.385 0.849 19.686 1.00 0.00 111 THR A O 10
ATOM 19001 N N . ARG A 1 112 ? -22.001 2.905 19.004 1.00 0.00 112 ARG A N 10
ATOM 19002 C CA . ARG A 1 112 ? -23.079 3.452 19.883 1.00 0.00 112 ARG A CA 10
ATOM 19003 C C . ARG A 1 112 ? -24.454 3.144 19.285 1.00 0.00 112 ARG A C 10
ATOM 19004 O O . ARG A 1 112 ? -24.651 3.214 18.088 1.00 0.00 112 ARG A O 10
ATOM 19025 N N . SER A 1 113 ? -25.407 2.806 20.112 1.00 0.00 113 SER A N 10
ATOM 19026 C CA . SER A 1 113 ? -26.772 2.494 19.594 1.00 0.00 113 SER A CA 10
ATOM 19027 C C . SER A 1 113 ? -27.810 2.635 20.712 1.00 0.00 113 SER A C 10
ATOM 19028 O O . SER A 1 113 ? -28.676 1.798 20.876 1.00 0.00 113 SER A O 10
ATOM 19036 N N . GLY A 1 114 ? -27.727 3.687 21.482 1.00 0.00 114 GLY A N 10
ATOM 19037 C CA . GLY A 1 114 ? -28.708 3.881 22.589 1.00 0.00 114 GLY A CA 10
ATOM 19038 C C . GLY A 1 114 ? -28.142 4.869 23.611 1.00 0.00 114 GLY A C 10
ATOM 19039 O O . GLY A 1 114 ? -27.467 5.818 23.263 1.00 0.00 114 GLY A O 10
ATOM 19043 N N . VAL A 1 115 ? -28.413 4.652 24.870 1.00 0.00 115 VAL A N 10
ATOM 19044 C CA . VAL A 1 115 ? -27.894 5.578 25.919 1.00 0.00 115 VAL A CA 10
ATOM 19045 C C . VAL A 1 115 ? -26.935 4.831 26.853 1.00 0.00 115 VAL A C 10
ATOM 19046 O O . VAL A 1 115 ? -27.207 3.726 27.279 1.00 0.00 115 VAL A O 10
ATOM 19059 N N . LEU A 1 116 ? -25.819 5.428 27.174 1.00 0.00 116 LEU A N 10
ATOM 19060 C CA . LEU A 1 116 ? -24.843 4.752 28.080 1.00 0.00 116 LEU A CA 10
ATOM 19061 C C . LEU A 1 116 ? -24.986 5.289 29.507 1.00 0.00 116 LEU A C 10
ATOM 19062 O O . LEU A 1 116 ? -24.947 4.544 30.467 1.00 0.00 116 LEU A O 10
ATOM 19078 N N . HIS A 1 117 ? -25.150 6.577 29.653 1.00 0.00 117 HIS A N 10
ATOM 19079 C CA . HIS A 1 117 ? -25.296 7.163 31.016 1.00 0.00 117 HIS A CA 10
ATOM 19080 C C . HIS A 1 117 ? -26.143 8.437 30.960 1.00 0.00 117 HIS A C 10
ATOM 19081 O O . HIS A 1 117 ? -26.093 9.186 30.004 1.00 0.00 117 HIS A O 10
ATOM 19095 N N . HIS A 1 118 ? -26.921 8.689 31.979 1.00 0.00 118 HIS A N 10
ATOM 19096 C CA . HIS A 1 118 ? -27.771 9.914 31.987 1.00 0.00 118 HIS A CA 10
ATOM 19097 C C . HIS A 1 118 ? -27.094 11.025 32.793 1.00 0.00 118 HIS A C 10
ATOM 19098 O O . HIS A 1 118 ? -27.201 12.192 32.470 1.00 0.00 118 HIS A O 10
ATOM 19112 N N . HIS A 1 119 ? -26.399 10.671 33.841 1.00 0.00 119 HIS A N 10
ATOM 19113 C CA . HIS A 1 119 ? -25.715 11.708 34.669 1.00 0.00 119 HIS A CA 10
ATOM 19114 C C . HIS A 1 119 ? -24.589 11.073 35.491 1.00 0.00 119 HIS A C 10
ATOM 19115 O O . HIS A 1 119 ? -24.590 9.884 35.747 1.00 0.00 119 HIS A O 10
ATOM 19129 N N . HIS A 1 120 ? -23.632 11.858 35.905 1.00 0.00 120 HIS A N 10
ATOM 19130 C CA . HIS A 1 120 ? -22.505 11.307 36.713 1.00 0.00 120 HIS A CA 10
ATOM 19131 C C . HIS A 1 120 ? -22.398 12.058 38.045 1.00 0.00 120 HIS A C 10
ATOM 19132 O O . HIS A 1 120 ? -22.580 13.258 38.105 1.00 0.00 120 HIS A O 10
ATOM 19146 N N . HIS A 1 121 ? -22.107 11.360 39.108 1.00 0.00 121 HIS A N 10
ATOM 19147 C CA . HIS A 1 121 ? -21.992 12.031 40.436 1.00 0.00 121 HIS A CA 10
ATOM 19148 C C . HIS A 1 121 ? -20.763 12.943 40.463 1.00 0.00 121 HIS A C 10
ATOM 19149 O O . HIS A 1 121 ? -19.794 12.717 39.762 1.00 0.00 121 HIS A O 10
ATOM 19163 N N . HIS A 1 122 ? -20.795 13.972 41.267 1.00 0.00 122 HIS A N 10
ATOM 19164 C CA . HIS A 1 122 ? -19.630 14.902 41.343 1.00 0.00 122 HIS A CA 10
ATOM 19165 C C . HIS A 1 122 ? -18.763 14.561 42.558 1.00 0.00 122 HIS A C 10
ATOM 19166 O O . HIS A 1 122 ? -19.281 14.605 43.662 1.00 0.00 122 HIS A O 10
ATOM 19181 N N . MET A 1 1 ? 79.657 -16.999 47.725 1.00 0.00 1 MET A N 11
ATOM 19182 C CA . MET A 1 1 ? 78.226 -16.775 48.082 1.00 0.00 1 MET A CA 11
ATOM 19183 C C . MET A 1 1 ? 78.124 -15.918 49.348 1.00 0.00 1 MET A C 11
ATOM 19184 O O . MET A 1 1 ? 78.261 -16.407 50.452 1.00 0.00 1 MET A O 11
ATOM 19197 N N . GLU A 1 2 ? 77.885 -14.644 49.193 1.00 0.00 2 GLU A N 11
ATOM 19198 C CA . GLU A 1 2 ? 77.773 -13.752 50.386 1.00 0.00 2 GLU A CA 11
ATOM 19199 C C . GLU A 1 2 ? 77.111 -12.426 49.994 1.00 0.00 2 GLU A C 11
ATOM 19200 O O . GLU A 1 2 ? 76.270 -11.910 50.703 1.00 0.00 2 GLU A O 11
ATOM 19212 N N . TYR A 1 3 ? 77.487 -11.877 48.870 1.00 0.00 3 TYR A N 11
ATOM 19213 C CA . TYR A 1 3 ? 76.881 -10.587 48.429 1.00 0.00 3 TYR A CA 11
ATOM 19214 C C . TYR A 1 3 ? 76.609 -10.621 46.921 1.00 0.00 3 TYR A C 11
ATOM 19215 O O . TYR A 1 3 ? 76.949 -11.570 46.242 1.00 0.00 3 TYR A O 11
ATOM 19233 N N . LEU A 1 4 ? 76.001 -9.591 46.395 1.00 0.00 4 LEU A N 11
ATOM 19234 C CA . LEU A 1 4 ? 75.706 -9.562 44.930 1.00 0.00 4 LEU A CA 11
ATOM 19235 C C . LEU A 1 4 ? 77.006 -9.677 44.127 1.00 0.00 4 LEU A C 11
ATOM 19236 O O . LEU A 1 4 ? 77.802 -8.760 44.084 1.00 0.00 4 LEU A O 11
ATOM 19252 N N . SER A 1 5 ? 77.224 -10.799 43.490 1.00 0.00 5 SER A N 11
ATOM 19253 C CA . SER A 1 5 ? 78.474 -10.976 42.689 1.00 0.00 5 SER A CA 11
ATOM 19254 C C . SER A 1 5 ? 78.436 -12.303 41.922 1.00 0.00 5 SER A C 11
ATOM 19255 O O . SER A 1 5 ? 78.949 -12.409 40.826 1.00 0.00 5 SER A O 11
ATOM 19263 N N . ALA A 1 6 ? 77.836 -13.317 42.493 1.00 0.00 6 ALA A N 11
ATOM 19264 C CA . ALA A 1 6 ? 77.767 -14.642 41.804 1.00 0.00 6 ALA A CA 11
ATOM 19265 C C . ALA A 1 6 ? 77.248 -14.481 40.371 1.00 0.00 6 ALA A C 11
ATOM 19266 O O . ALA A 1 6 ? 77.894 -14.879 39.421 1.00 0.00 6 ALA A O 11
ATOM 19273 N N . LEU A 1 7 ? 76.088 -13.905 40.209 1.00 0.00 7 LEU A N 11
ATOM 19274 C CA . LEU A 1 7 ? 75.529 -13.723 38.835 1.00 0.00 7 LEU A CA 11
ATOM 19275 C C . LEU A 1 7 ? 75.008 -12.293 38.656 1.00 0.00 7 LEU A C 11
ATOM 19276 O O . LEU A 1 7 ? 74.528 -11.677 39.587 1.00 0.00 7 LEU A O 11
ATOM 19292 N N . ASN A 1 8 ? 75.101 -11.766 37.465 1.00 0.00 8 ASN A N 11
ATOM 19293 C CA . ASN A 1 8 ? 74.612 -10.378 37.220 1.00 0.00 8 ASN A CA 11
ATOM 19294 C C . ASN A 1 8 ? 73.987 -10.280 35.822 1.00 0.00 8 ASN A C 11
ATOM 19295 O O . ASN A 1 8 ? 74.620 -9.817 34.893 1.00 0.00 8 ASN A O 11
ATOM 19306 N N . PRO A 1 9 ? 72.759 -10.724 35.718 1.00 0.00 9 PRO A N 11
ATOM 19307 C CA . PRO A 1 9 ? 72.049 -10.685 34.416 1.00 0.00 9 PRO A CA 11
ATOM 19308 C C . PRO A 1 9 ? 71.670 -9.244 34.046 1.00 0.00 9 PRO A C 11
ATOM 19309 O O . PRO A 1 9 ? 72.370 -8.584 33.305 1.00 0.00 9 PRO A O 11
ATOM 19320 N N . SER A 1 10 ? 70.569 -8.749 34.553 1.00 0.00 10 SER A N 11
ATOM 19321 C CA . SER A 1 10 ? 70.157 -7.355 34.225 1.00 0.00 10 SER A CA 11
ATOM 19322 C C . SER A 1 10 ? 69.029 -6.902 35.157 1.00 0.00 10 SER A C 11
ATOM 19323 O O . SER A 1 10 ? 69.231 -6.095 36.042 1.00 0.00 10 SER A O 11
ATOM 19331 N N . ASP A 1 11 ? 67.845 -7.419 34.964 1.00 0.00 11 ASP A N 11
ATOM 19332 C CA . ASP A 1 11 ? 66.702 -7.023 35.839 1.00 0.00 11 ASP A CA 11
ATOM 19333 C C . ASP A 1 11 ? 66.395 -8.138 36.842 1.00 0.00 11 ASP A C 11
ATOM 19334 O O . ASP A 1 11 ? 66.797 -9.272 36.667 1.00 0.00 11 ASP A O 11
ATOM 19343 N N . LEU A 1 12 ? 65.686 -7.823 37.893 1.00 0.00 12 LEU A N 11
ATOM 19344 C CA . LEU A 1 12 ? 65.353 -8.864 38.909 1.00 0.00 12 LEU A CA 11
ATOM 19345 C C . LEU A 1 12 ? 63.833 -8.995 39.055 1.00 0.00 12 LEU A C 11
ATOM 19346 O O . LEU A 1 12 ? 63.324 -9.263 40.125 1.00 0.00 12 LEU A O 11
ATOM 19362 N N . LEU A 1 13 ? 63.109 -8.809 37.985 1.00 0.00 13 LEU A N 11
ATOM 19363 C CA . LEU A 1 13 ? 61.621 -8.923 38.057 1.00 0.00 13 LEU A CA 11
ATOM 19364 C C . LEU A 1 13 ? 61.069 -9.472 36.740 1.00 0.00 13 LEU A C 11
ATOM 19365 O O . LEU A 1 13 ? 61.203 -8.861 35.698 1.00 0.00 13 LEU A O 11
ATOM 19381 N N . ARG A 1 14 ? 60.448 -10.620 36.779 1.00 0.00 14 ARG A N 11
ATOM 19382 C CA . ARG A 1 14 ? 59.886 -11.212 35.531 1.00 0.00 14 ARG A CA 11
ATOM 19383 C C . ARG A 1 14 ? 58.404 -11.541 35.722 1.00 0.00 14 ARG A C 11
ATOM 19384 O O . ARG A 1 14 ? 58.048 -12.630 36.132 1.00 0.00 14 ARG A O 11
ATOM 19405 N N . SER A 1 15 ? 57.536 -10.609 35.428 1.00 0.00 15 SER A N 11
ATOM 19406 C CA . SER A 1 15 ? 56.076 -10.867 35.593 1.00 0.00 15 SER A CA 11
ATOM 19407 C C . SER A 1 15 ? 55.312 -10.376 34.358 1.00 0.00 15 SER A C 11
ATOM 19408 O O . SER A 1 15 ? 54.672 -9.343 34.382 1.00 0.00 15 SER A O 11
ATOM 19416 N N . VAL A 1 16 ? 55.375 -11.112 33.280 1.00 0.00 16 VAL A N 11
ATOM 19417 C CA . VAL A 1 16 ? 54.656 -10.692 32.043 1.00 0.00 16 VAL A CA 11
ATOM 19418 C C . VAL A 1 16 ? 53.255 -11.308 32.012 1.00 0.00 16 VAL A C 11
ATOM 19419 O O . VAL A 1 16 ? 53.049 -12.425 32.450 1.00 0.00 16 VAL A O 11
ATOM 19432 N N . SER A 1 17 ? 52.290 -10.591 31.500 1.00 0.00 17 SER A N 11
ATOM 19433 C CA . SER A 1 17 ? 50.902 -11.134 31.442 1.00 0.00 17 SER A CA 11
ATOM 19434 C C . SER A 1 17 ? 50.036 -10.273 30.519 1.00 0.00 17 SER A C 11
ATOM 19435 O O . SER A 1 17 ? 48.945 -9.868 30.875 1.00 0.00 17 SER A O 11
ATOM 19443 N N . ASN A 1 18 ? 50.511 -9.993 29.335 1.00 0.00 18 ASN A N 11
ATOM 19444 C CA . ASN A 1 18 ? 49.717 -9.159 28.386 1.00 0.00 18 ASN A CA 11
ATOM 19445 C C . ASN A 1 18 ? 48.893 -10.055 27.459 1.00 0.00 18 ASN A C 11
ATOM 19446 O O . ASN A 1 18 ? 49.168 -11.230 27.313 1.00 0.00 18 ASN A O 11
ATOM 19457 N N . ILE A 1 19 ? 47.883 -9.508 26.829 1.00 0.00 19 ILE A N 11
ATOM 19458 C CA . ILE A 1 19 ? 47.030 -10.321 25.905 1.00 0.00 19 ILE A CA 11
ATOM 19459 C C . ILE A 1 19 ? 45.872 -9.461 25.381 1.00 0.00 19 ILE A C 11
ATOM 19460 O O . ILE A 1 19 ? 45.270 -8.701 26.114 1.00 0.00 19 ILE A O 11
ATOM 19476 N N . SER A 1 20 ? 45.559 -9.579 24.118 1.00 0.00 20 SER A N 11
ATOM 19477 C CA . SER A 1 20 ? 44.441 -8.771 23.546 1.00 0.00 20 SER A CA 11
ATOM 19478 C C . SER A 1 20 ? 43.571 -9.644 22.640 1.00 0.00 20 SER A C 11
ATOM 19479 O O . SER A 1 20 ? 44.062 -10.481 21.909 1.00 0.00 20 SER A O 11
ATOM 19487 N N . SER A 1 21 ? 42.278 -9.454 22.684 1.00 0.00 21 SER A N 11
ATOM 19488 C CA . SER A 1 21 ? 41.371 -10.273 21.826 1.00 0.00 21 SER A CA 11
ATOM 19489 C C . SER A 1 21 ? 39.997 -9.606 21.724 1.00 0.00 21 SER A C 11
ATOM 19490 O O . SER A 1 21 ? 39.512 -9.018 22.671 1.00 0.00 21 SER A O 11
ATOM 19498 N N . GLU A 1 22 ? 39.366 -9.694 20.585 1.00 0.00 22 GLU A N 11
ATOM 19499 C CA . GLU A 1 22 ? 38.023 -9.066 20.422 1.00 0.00 22 GLU A CA 11
ATOM 19500 C C . GLU A 1 22 ? 37.319 -9.631 19.184 1.00 0.00 22 GLU A C 11
ATOM 19501 O O . GLU A 1 22 ? 37.944 -9.936 18.187 1.00 0.00 22 GLU A O 11
ATOM 19513 N N . PHE A 1 23 ? 36.021 -9.771 19.241 1.00 0.00 23 PHE A N 11
ATOM 19514 C CA . PHE A 1 23 ? 35.273 -10.313 18.070 1.00 0.00 23 PHE A CA 11
ATOM 19515 C C . PHE A 1 23 ? 33.786 -9.961 18.186 1.00 0.00 23 PHE A C 11
ATOM 19516 O O . PHE A 1 23 ? 33.413 -9.042 18.889 1.00 0.00 23 PHE A O 11
ATOM 19533 N N . GLY A 1 24 ? 32.939 -10.682 17.504 1.00 0.00 24 GLY A N 11
ATOM 19534 C CA . GLY A 1 24 ? 31.479 -10.387 17.576 1.00 0.00 24 GLY A CA 11
ATOM 19535 C C . GLY A 1 24 ? 30.960 -10.032 16.183 1.00 0.00 24 GLY A C 11
ATOM 19536 O O . GLY A 1 24 ? 30.866 -8.874 15.822 1.00 0.00 24 GLY A O 11
ATOM 19540 N N . ARG A 1 25 ? 30.619 -11.018 15.396 1.00 0.00 25 ARG A N 11
ATOM 19541 C CA . ARG A 1 25 ? 30.105 -10.740 14.025 1.00 0.00 25 ARG A CA 11
ATOM 19542 C C . ARG A 1 25 ? 28.620 -11.113 13.936 1.00 0.00 25 ARG A C 11
ATOM 19543 O O . ARG A 1 25 ? 28.193 -11.781 13.014 1.00 0.00 25 ARG A O 11
ATOM 19564 N N . ARG A 1 26 ? 27.836 -10.689 14.889 1.00 0.00 26 ARG A N 11
ATOM 19565 C CA . ARG A 1 26 ? 26.380 -11.018 14.864 1.00 0.00 26 ARG A CA 11
ATOM 19566 C C . ARG A 1 26 ? 25.699 -10.324 13.681 1.00 0.00 26 ARG A C 11
ATOM 19567 O O . ARG A 1 26 ? 25.105 -9.274 13.822 1.00 0.00 26 ARG A O 11
ATOM 19588 N N . VAL A 1 27 ? 25.781 -10.906 12.513 1.00 0.00 27 VAL A N 11
ATOM 19589 C CA . VAL A 1 27 ? 25.138 -10.285 11.318 1.00 0.00 27 VAL A CA 11
ATOM 19590 C C . VAL A 1 27 ? 24.735 -11.371 10.312 1.00 0.00 27 VAL A C 11
ATOM 19591 O O . VAL A 1 27 ? 25.572 -12.046 9.746 1.00 0.00 27 VAL A O 11
ATOM 19604 N N . TRP A 1 28 ? 23.458 -11.541 10.092 1.00 0.00 28 TRP A N 11
ATOM 19605 C CA . TRP A 1 28 ? 22.998 -12.581 9.127 1.00 0.00 28 TRP A CA 11
ATOM 19606 C C . TRP A 1 28 ? 21.791 -12.072 8.334 1.00 0.00 28 TRP A C 11
ATOM 19607 O O . TRP A 1 28 ? 20.839 -12.790 8.105 1.00 0.00 28 TRP A O 11
ATOM 19628 N N . THR A 1 29 ? 21.826 -10.835 7.916 1.00 0.00 29 THR A N 11
ATOM 19629 C CA . THR A 1 29 ? 20.680 -10.276 7.140 1.00 0.00 29 THR A CA 11
ATOM 19630 C C . THR A 1 29 ? 21.089 -10.053 5.682 1.00 0.00 29 THR A C 11
ATOM 19631 O O . THR A 1 29 ? 21.857 -9.163 5.372 1.00 0.00 29 THR A O 11
ATOM 19642 N N . SER A 1 30 ? 20.578 -10.853 4.785 1.00 0.00 30 SER A N 11
ATOM 19643 C CA . SER A 1 30 ? 20.933 -10.691 3.345 1.00 0.00 30 SER A CA 11
ATOM 19644 C C . SER A 1 30 ? 19.894 -11.391 2.466 1.00 0.00 30 SER A C 11
ATOM 19645 O O . SER A 1 30 ? 20.221 -11.984 1.457 1.00 0.00 30 SER A O 11
ATOM 19653 N N . ALA A 1 31 ? 18.645 -11.328 2.845 1.00 0.00 31 ALA A N 11
ATOM 19654 C CA . ALA A 1 31 ? 17.581 -11.991 2.035 1.00 0.00 31 ALA A CA 11
ATOM 19655 C C . ALA A 1 31 ? 16.211 -11.387 2.368 1.00 0.00 31 ALA A C 11
ATOM 19656 O O . ALA A 1 31 ? 15.633 -11.699 3.390 1.00 0.00 31 ALA A O 11
ATOM 19663 N N . PRO A 1 32 ? 15.731 -10.537 1.492 1.00 0.00 32 PRO A N 11
ATOM 19664 C CA . PRO A 1 32 ? 14.413 -9.890 1.712 1.00 0.00 32 PRO A CA 11
ATOM 19665 C C . PRO A 1 32 ? 13.280 -10.908 1.528 1.00 0.00 32 PRO A C 11
ATOM 19666 O O . PRO A 1 32 ? 13.420 -11.861 0.789 1.00 0.00 32 PRO A O 11
ATOM 19677 N N . PRO A 1 33 ? 12.187 -10.669 2.210 1.00 0.00 33 PRO A N 11
ATOM 19678 C CA . PRO A 1 33 ? 11.022 -11.583 2.115 1.00 0.00 33 PRO A CA 11
ATOM 19679 C C . PRO A 1 33 ? 10.308 -11.401 0.769 1.00 0.00 33 PRO A C 11
ATOM 19680 O O . PRO A 1 33 ? 10.563 -10.453 0.057 1.00 0.00 33 PRO A O 11
ATOM 19691 N N . PRO A 1 34 ? 9.431 -12.324 0.467 1.00 0.00 34 PRO A N 11
ATOM 19692 C CA . PRO A 1 34 ? 8.672 -12.261 -0.807 1.00 0.00 34 PRO A CA 11
ATOM 19693 C C . PRO A 1 34 ? 7.614 -11.155 -0.744 1.00 0.00 34 PRO A C 11
ATOM 19694 O O . PRO A 1 34 ? 7.127 -10.810 0.315 1.00 0.00 34 PRO A O 11
ATOM 19705 N N . GLN A 1 35 ? 7.259 -10.596 -1.869 1.00 0.00 35 GLN A N 11
ATOM 19706 C CA . GLN A 1 35 ? 6.234 -9.510 -1.875 1.00 0.00 35 GLN A CA 11
ATOM 19707 C C . GLN A 1 35 ? 4.900 -10.045 -1.347 1.00 0.00 35 GLN A C 11
ATOM 19708 O O . GLN A 1 35 ? 4.454 -11.110 -1.723 1.00 0.00 35 GLN A O 11
ATOM 19722 N N . ARG A 1 36 ? 4.261 -9.310 -0.475 1.00 0.00 36 ARG A N 11
ATOM 19723 C CA . ARG A 1 36 ? 2.957 -9.771 0.081 1.00 0.00 36 ARG A CA 11
ATOM 19724 C C . ARG A 1 36 ? 1.964 -8.603 0.138 1.00 0.00 36 ARG A C 11
ATOM 19725 O O . ARG A 1 36 ? 2.324 -7.508 0.521 1.00 0.00 36 ARG A O 11
ATOM 19746 N N . PRO A 1 37 ? 0.738 -8.871 -0.244 1.00 0.00 37 PRO A N 11
ATOM 19747 C CA . PRO A 1 37 ? -0.304 -7.815 -0.228 1.00 0.00 37 PRO A CA 11
ATOM 19748 C C . PRO A 1 37 ? -0.712 -7.491 1.211 1.00 0.00 37 PRO A C 11
ATOM 19749 O O . PRO A 1 37 ? -1.290 -8.307 1.901 1.00 0.00 37 PRO A O 11
ATOM 19760 N N . PHE A 1 38 ? -0.413 -6.304 1.669 1.00 0.00 38 PHE A N 11
ATOM 19761 C CA . PHE A 1 38 ? -0.782 -5.926 3.065 1.00 0.00 38 PHE A CA 11
ATOM 19762 C C . PHE A 1 38 ? -1.973 -4.966 3.054 1.00 0.00 38 PHE A C 11
ATOM 19763 O O . PHE A 1 38 ? -1.881 -3.851 2.575 1.00 0.00 38 PHE A O 11
ATOM 19780 N N . ARG A 1 39 ? -3.091 -5.386 3.583 1.00 0.00 39 ARG A N 11
ATOM 19781 C CA . ARG A 1 39 ? -4.288 -4.496 3.608 1.00 0.00 39 ARG A CA 11
ATOM 19782 C C . ARG A 1 39 ? -4.166 -3.488 4.753 1.00 0.00 39 ARG A C 11
ATOM 19783 O O . ARG A 1 39 ? -4.235 -3.842 5.915 1.00 0.00 39 ARG A O 11
ATOM 19804 N N . VAL A 1 40 ? -3.977 -2.234 4.433 1.00 0.00 40 VAL A N 11
ATOM 19805 C CA . VAL A 1 40 ? -3.842 -1.199 5.499 1.00 0.00 40 VAL A CA 11
ATOM 19806 C C . VAL A 1 40 ? -5.113 -0.348 5.575 1.00 0.00 40 VAL A C 11
ATOM 19807 O O . VAL A 1 40 ? -5.749 -0.077 4.575 1.00 0.00 40 VAL A O 11
ATOM 19820 N N . CYS A 1 41 ? -5.483 0.076 6.753 1.00 0.00 41 CYS A N 11
ATOM 19821 C CA . CYS A 1 41 ? -6.712 0.909 6.895 1.00 0.00 41 CYS A CA 11
ATOM 19822 C C . CYS A 1 41 ? -6.420 2.139 7.759 1.00 0.00 41 CYS A C 11
ATOM 19823 O O . CYS A 1 41 ? -5.513 2.138 8.569 1.00 0.00 41 CYS A O 11
ATOM 19831 N N . ASP A 1 42 ? -7.183 3.186 7.596 1.00 0.00 42 ASP A N 11
ATOM 19832 C CA . ASP A 1 42 ? -6.951 4.413 8.411 1.00 0.00 42 ASP A CA 11
ATOM 19833 C C . ASP A 1 42 ? -7.834 4.384 9.661 1.00 0.00 42 ASP A C 11
ATOM 19834 O O . ASP A 1 42 ? -8.603 3.464 9.860 1.00 0.00 42 ASP A O 11
ATOM 19843 N N . HIS A 1 43 ? -7.705 5.371 10.516 1.00 0.00 43 HIS A N 11
ATOM 19844 C CA . HIS A 1 43 ? -8.511 5.408 11.779 1.00 0.00 43 HIS A CA 11
ATOM 19845 C C . HIS A 1 43 ? -9.923 4.821 11.581 1.00 0.00 43 HIS A C 11
ATOM 19846 O O . HIS A 1 43 ? -10.145 3.650 11.827 1.00 0.00 43 HIS A O 11
ATOM 19860 N N . LYS A 1 44 ? -10.881 5.610 11.155 1.00 0.00 44 LYS A N 11
ATOM 19861 C CA . LYS A 1 44 ? -12.257 5.054 10.971 1.00 0.00 44 LYS A CA 11
ATOM 19862 C C . LYS A 1 44 ? -12.476 4.560 9.534 1.00 0.00 44 LYS A C 11
ATOM 19863 O O . LYS A 1 44 ? -12.593 3.374 9.292 1.00 0.00 44 LYS A O 11
ATOM 19882 N N . ARG A 1 45 ? -12.544 5.455 8.583 1.00 0.00 45 ARG A N 11
ATOM 19883 C CA . ARG A 1 45 ? -12.768 5.023 7.168 1.00 0.00 45 ARG A CA 11
ATOM 19884 C C . ARG A 1 45 ? -12.187 6.040 6.174 1.00 0.00 45 ARG A C 11
ATOM 19885 O O . ARG A 1 45 ? -12.515 6.020 5.005 1.00 0.00 45 ARG A O 11
ATOM 19906 N N . THR A 1 46 ? -11.347 6.933 6.623 1.00 0.00 46 THR A N 11
ATOM 19907 C CA . THR A 1 46 ? -10.777 7.952 5.688 1.00 0.00 46 THR A CA 11
ATOM 19908 C C . THR A 1 46 ? -10.048 7.271 4.522 1.00 0.00 46 THR A C 11
ATOM 19909 O O . THR A 1 46 ? -10.277 7.589 3.372 1.00 0.00 46 THR A O 11
ATOM 19920 N N . ILE A 1 47 ? -9.167 6.350 4.807 1.00 0.00 47 ILE A N 11
ATOM 19921 C CA . ILE A 1 47 ? -8.425 5.662 3.707 1.00 0.00 47 ILE A CA 11
ATOM 19922 C C . ILE A 1 47 ? -8.359 4.153 3.963 1.00 0.00 47 ILE A C 11
ATOM 19923 O O . ILE A 1 47 ? -7.888 3.707 4.990 1.00 0.00 47 ILE A O 11
ATOM 19939 N N . ARG A 1 48 ? -8.830 3.366 3.030 1.00 0.00 48 ARG A N 11
ATOM 19940 C CA . ARG A 1 48 ? -8.797 1.884 3.207 1.00 0.00 48 ARG A CA 11
ATOM 19941 C C . ARG A 1 48 ? -8.429 1.204 1.885 1.00 0.00 48 ARG A C 11
ATOM 19942 O O . ARG A 1 48 ? -9.270 0.997 1.029 1.00 0.00 48 ARG A O 11
ATOM 19963 N N . LYS A 1 49 ? -7.181 0.859 1.707 1.00 0.00 49 LYS A N 11
ATOM 19964 C CA . LYS A 1 49 ? -6.763 0.196 0.436 1.00 0.00 49 LYS A CA 11
ATOM 19965 C C . LYS A 1 49 ? -5.750 -0.917 0.726 1.00 0.00 49 LYS A C 11
ATOM 19966 O O . LYS A 1 49 ? -5.0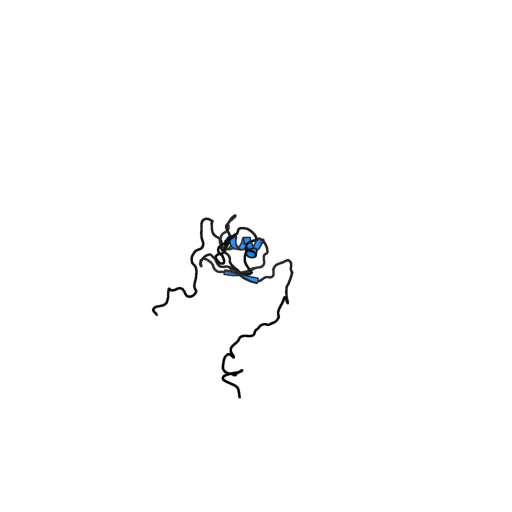90 -0.917 1.748 1.00 0.00 49 LYS A O 11
ATOM 19985 N N . GLY A 1 50 ? -5.624 -1.863 -0.166 1.00 0.00 50 GLY A N 11
ATOM 19986 C CA . GLY A 1 50 ? -4.656 -2.974 0.054 1.00 0.00 50 GLY A CA 11
ATOM 19987 C C . GLY A 1 50 ? -3.568 -2.928 -1.020 1.00 0.00 50 GLY A C 11
ATOM 19988 O O . GLY A 1 50 ? -3.791 -3.293 -2.158 1.00 0.00 50 GLY A O 11
ATOM 19992 N N . LEU A 1 51 ? -2.393 -2.479 -0.668 1.00 0.00 51 LEU A N 11
ATOM 19993 C CA . LEU A 1 51 ? -1.289 -2.406 -1.668 1.00 0.00 51 LEU A CA 11
ATOM 19994 C C . LEU A 1 51 ? -0.199 -3.428 -1.326 1.00 0.00 51 LEU A C 11
ATOM 19995 O O . LEU A 1 51 ? -0.129 -3.927 -0.220 1.00 0.00 51 LEU A O 11
ATOM 20011 N N . THR A 1 52 ? 0.648 -3.743 -2.269 1.00 0.00 52 THR A N 11
ATOM 20012 C CA . THR A 1 52 ? 1.734 -4.732 -1.999 1.00 0.00 52 THR A CA 11
ATOM 20013 C C . THR A 1 52 ? 2.888 -4.061 -1.251 1.00 0.00 52 THR A C 11
ATOM 20014 O O . THR A 1 52 ? 3.343 -2.995 -1.621 1.00 0.00 52 THR A O 11
ATOM 20025 N N . ALA A 1 53 ? 3.364 -4.677 -0.202 1.00 0.00 53 ALA A N 11
ATOM 20026 C CA . ALA A 1 53 ? 4.492 -4.076 0.573 1.00 0.00 53 ALA A CA 11
ATOM 20027 C C . ALA A 1 53 ? 5.492 -5.161 0.976 1.00 0.00 53 ALA A C 11
ATOM 20028 O O . ALA A 1 53 ? 5.128 -6.179 1.533 1.00 0.00 53 ALA A O 11
ATOM 20035 N N . ALA A 1 54 ? 6.750 -4.951 0.700 1.00 0.00 54 ALA A N 11
ATOM 20036 C CA . ALA A 1 54 ? 7.779 -5.968 1.068 1.00 0.00 54 ALA A CA 11
ATOM 20037 C C . ALA A 1 54 ? 8.993 -5.285 1.701 1.00 0.00 54 ALA A C 11
ATOM 20038 O O . ALA A 1 54 ? 9.843 -4.749 1.016 1.00 0.00 54 ALA A O 11
ATOM 20045 N N . THR A 1 55 ? 9.082 -5.299 3.005 1.00 0.00 55 THR A N 11
ATOM 20046 C CA . THR A 1 55 ? 10.240 -4.650 3.684 1.00 0.00 55 THR A CA 11
ATOM 20047 C C . THR A 1 55 ? 10.489 -5.308 5.046 1.00 0.00 55 THR A C 11
ATOM 20048 O O . THR A 1 55 ? 9.581 -5.816 5.674 1.00 0.00 55 THR A O 11
ATOM 20059 N N . ARG A 1 56 ? 11.714 -5.311 5.502 1.00 0.00 56 ARG A N 11
ATOM 20060 C CA . ARG A 1 56 ? 12.026 -5.947 6.815 1.00 0.00 56 ARG A CA 11
ATOM 20061 C C . ARG A 1 56 ? 11.907 -4.931 7.960 1.00 0.00 56 ARG A C 11
ATOM 20062 O O . ARG A 1 56 ? 10.940 -4.927 8.697 1.00 0.00 56 ARG A O 11
ATOM 20083 N N . GLN A 1 57 ? 12.888 -4.081 8.125 1.00 0.00 57 GLN A N 11
ATOM 20084 C CA . GLN A 1 57 ? 12.837 -3.081 9.235 1.00 0.00 57 GLN A CA 11
ATOM 20085 C C . GLN A 1 57 ? 12.162 -1.784 8.775 1.00 0.00 57 GLN A C 11
ATOM 20086 O O . GLN A 1 57 ? 11.328 -1.233 9.468 1.00 0.00 57 GLN A O 11
ATOM 20100 N N . GLU A 1 58 ? 12.519 -1.291 7.620 1.00 0.00 58 GLU A N 11
ATOM 20101 C CA . GLU A 1 58 ? 11.902 -0.024 7.125 1.00 0.00 58 GLU A CA 11
ATOM 20102 C C . GLU A 1 58 ? 10.387 -0.191 6.943 1.00 0.00 58 GLU A C 11
ATOM 20103 O O . GLU A 1 58 ? 9.664 0.777 6.800 1.00 0.00 58 GLU A O 11
ATOM 20115 N N . LEU A 1 59 ? 9.899 -1.406 6.946 1.00 0.00 59 LEU A N 11
ATOM 20116 C CA . LEU A 1 59 ? 8.431 -1.633 6.775 1.00 0.00 59 LEU A CA 11
ATOM 20117 C C . LEU A 1 59 ? 7.633 -0.751 7.744 1.00 0.00 59 LEU A C 11
ATOM 20118 O O . LEU A 1 59 ? 6.615 -0.188 7.390 1.00 0.00 59 LEU A O 11
ATOM 20134 N N . LEU A 1 60 ? 8.085 -0.636 8.963 1.00 0.00 60 LEU A N 11
ATOM 20135 C CA . LEU A 1 60 ? 7.352 0.202 9.957 1.00 0.00 60 LEU A CA 11
ATOM 20136 C C . LEU A 1 60 ? 7.314 1.660 9.487 1.00 0.00 60 LEU A C 11
ATOM 20137 O O . LEU A 1 60 ? 6.293 2.314 9.557 1.00 0.00 60 LEU A O 11
ATOM 20153 N N . ALA A 1 61 ? 8.417 2.173 9.011 1.00 0.00 61 ALA A N 11
ATOM 20154 C CA . ALA A 1 61 ? 8.446 3.590 8.539 1.00 0.00 61 ALA A CA 11
ATOM 20155 C C . ALA A 1 61 ? 7.360 3.828 7.483 1.00 0.00 61 ALA A C 11
ATOM 20156 O O . ALA A 1 61 ? 6.909 4.939 7.286 1.00 0.00 61 ALA A O 11
ATOM 20163 N N . LYS A 1 62 ? 6.940 2.793 6.805 1.00 0.00 62 LYS A N 11
ATOM 20164 C CA . LYS A 1 62 ? 5.885 2.963 5.761 1.00 0.00 62 LYS A CA 11
ATOM 20165 C C . LYS A 1 62 ? 4.566 3.407 6.401 1.00 0.00 62 LYS A C 11
ATOM 20166 O O . LYS A 1 62 ? 3.981 4.396 6.009 1.00 0.00 62 LYS A O 11
ATOM 20185 N N . ALA A 1 63 ? 4.097 2.679 7.379 1.00 0.00 63 ALA A N 11
ATOM 20186 C CA . ALA A 1 63 ? 2.809 3.046 8.047 1.00 0.00 63 ALA A CA 11
ATOM 20187 C C . ALA A 1 63 ? 2.802 4.526 8.452 1.00 0.00 63 ALA A C 11
ATOM 20188 O O . ALA A 1 63 ? 1.763 5.151 8.537 1.00 0.00 63 ALA A O 11
ATOM 20195 N N . LEU A 1 64 ? 3.953 5.082 8.716 1.00 0.00 64 LEU A N 11
ATOM 20196 C CA . LEU A 1 64 ? 4.020 6.515 9.129 1.00 0.00 64 LEU A CA 11
ATOM 20197 C C . LEU A 1 64 ? 3.836 7.463 7.934 1.00 0.00 64 LEU A C 11
ATOM 20198 O O . LEU A 1 64 ? 2.802 8.080 7.772 1.00 0.00 64 LEU A O 11
ATOM 20214 N N . GLU A 1 65 ? 4.850 7.608 7.121 1.00 0.00 65 GLU A N 11
ATOM 20215 C CA . GLU A 1 65 ? 4.772 8.547 5.955 1.00 0.00 65 GLU A CA 11
ATOM 20216 C C . GLU A 1 65 ? 3.688 8.143 4.947 1.00 0.00 65 GLU A C 11
ATOM 20217 O O . GLU A 1 65 ? 3.228 8.962 4.177 1.00 0.00 65 GLU A O 11
ATOM 20229 N N . THR A 1 66 ? 3.282 6.899 4.924 1.00 0.00 66 THR A N 11
ATOM 20230 C CA . THR A 1 66 ? 2.241 6.483 3.933 1.00 0.00 66 THR A CA 11
ATOM 20231 C C . THR A 1 66 ? 1.020 7.414 3.990 1.00 0.00 66 THR A C 11
ATOM 20232 O O . THR A 1 66 ? 0.516 7.843 2.971 1.00 0.00 66 THR A O 11
ATOM 20243 N N . LEU A 1 67 ? 0.542 7.732 5.167 1.00 0.00 67 LEU A N 11
ATOM 20244 C CA . LEU A 1 67 ? -0.642 8.638 5.262 1.00 0.00 67 LEU A CA 11
ATOM 20245 C C . LEU A 1 67 ? -0.208 10.062 5.623 1.00 0.00 67 LEU A C 11
ATOM 20246 O O . LEU A 1 67 ? -0.570 11.016 4.960 1.00 0.00 67 LEU A O 11
ATOM 20262 N N . LEU A 1 68 ? 0.564 10.215 6.668 1.00 0.00 68 LEU A N 11
ATOM 20263 C CA . LEU A 1 68 ? 1.022 11.578 7.076 1.00 0.00 68 LEU A CA 11
ATOM 20264 C C . LEU A 1 68 ? 2.523 11.562 7.373 1.00 0.00 68 LEU A C 11
ATOM 20265 O O . LEU A 1 68 ? 3.103 10.525 7.622 1.00 0.00 68 LEU A O 11
ATOM 20281 N N . LEU A 1 69 ? 3.154 12.706 7.355 1.00 0.00 69 LEU A N 11
ATOM 20282 C CA . LEU A 1 69 ? 4.617 12.756 7.648 1.00 0.00 69 LEU A CA 11
ATOM 20283 C C . LEU A 1 69 ? 4.848 13.111 9.123 1.00 0.00 69 LEU A C 11
ATOM 20284 O O . LEU A 1 69 ? 4.591 14.218 9.554 1.00 0.00 69 LEU A O 11
ATOM 20300 N N . ASN A 1 70 ? 5.324 12.177 9.899 1.00 0.00 70 ASN A N 11
ATOM 20301 C CA . ASN A 1 70 ? 5.568 12.455 11.345 1.00 0.00 70 ASN A CA 11
ATOM 20302 C C . ASN A 1 70 ? 6.864 11.784 11.806 1.00 0.00 70 ASN A C 11
ATOM 20303 O O . ASN A 1 70 ? 7.142 10.649 11.465 1.00 0.00 70 ASN A O 11
ATOM 20314 N N . GLY A 1 71 ? 7.658 12.473 12.582 1.00 0.00 71 GLY A N 11
ATOM 20315 C CA . GLY A 1 71 ? 8.933 11.871 13.070 1.00 0.00 71 GLY A CA 11
ATOM 20316 C C . GLY A 1 71 ? 8.617 10.788 14.103 1.00 0.00 71 GLY A C 11
ATOM 20317 O O . GLY A 1 71 ? 9.210 9.727 14.106 1.00 0.00 71 GLY A O 11
ATOM 20321 N N . VAL A 1 72 ? 7.680 11.047 14.977 1.00 0.00 72 VAL A N 11
ATOM 20322 C CA . VAL A 1 72 ? 7.315 10.036 16.012 1.00 0.00 72 VAL A CA 11
ATOM 20323 C C . VAL A 1 72 ? 5.791 9.932 16.124 1.00 0.00 72 VAL A C 11
ATOM 20324 O O . VAL A 1 72 ? 5.100 10.926 16.236 1.00 0.00 72 VAL A O 11
ATOM 20337 N N . LEU A 1 73 ? 5.262 8.738 16.088 1.00 0.00 73 LEU A N 11
ATOM 20338 C CA . LEU A 1 73 ? 3.783 8.573 16.184 1.00 0.00 73 LEU A CA 11
ATOM 20339 C C . LEU A 1 73 ? 3.447 7.290 16.954 1.00 0.00 73 LEU A C 11
ATOM 20340 O O . LEU A 1 73 ? 4.179 6.320 16.908 1.00 0.00 73 LEU A O 11
ATOM 20356 N N . THR A 1 74 ? 2.349 7.281 17.667 1.00 0.00 74 THR A N 11
ATOM 20357 C CA . THR A 1 74 ? 1.973 6.062 18.446 1.00 0.00 74 THR A CA 11
ATOM 20358 C C . THR A 1 74 ? 1.182 5.087 17.571 1.00 0.00 74 THR A C 11
ATOM 20359 O O . THR A 1 74 ? 0.295 5.475 16.836 1.00 0.00 74 THR A O 11
ATOM 20370 N N . LEU A 1 75 ? 1.495 3.819 17.648 1.00 0.00 75 LEU A N 11
ATOM 20371 C CA . LEU A 1 75 ? 0.762 2.816 16.825 1.00 0.00 75 LEU A CA 11
ATOM 20372 C C . LEU A 1 75 ? -0.303 2.118 17.673 1.00 0.00 75 LEU A C 11
ATOM 20373 O O . LEU A 1 75 ? -0.070 1.771 18.814 1.00 0.00 75 LEU A O 11
ATOM 20389 N N . VAL A 1 76 ? -1.471 1.911 17.127 1.00 0.00 76 VAL A N 11
ATOM 20390 C CA . VAL A 1 76 ? -2.550 1.237 17.907 1.00 0.00 76 VAL A CA 11
ATOM 20391 C C . VAL A 1 76 ? -3.350 0.292 17.007 1.00 0.00 76 VAL A C 11
ATOM 20392 O O . VAL A 1 76 ? -3.205 0.294 15.800 1.00 0.00 76 VAL A O 11
ATOM 20405 N N . LEU A 1 77 ? -4.194 -0.511 17.591 1.00 0.00 77 LEU A N 11
ATOM 20406 C CA . LEU A 1 77 ? -5.014 -1.461 16.783 1.00 0.00 77 LEU A CA 11
ATOM 20407 C C . LEU A 1 77 ? -6.465 -1.441 17.276 1.00 0.00 77 LEU A C 11
ATOM 20408 O O . LEU A 1 77 ? -6.726 -1.433 18.464 1.00 0.00 77 LEU A O 11
ATOM 20424 N N . GLU A 1 78 ? -7.410 -1.431 16.375 1.00 0.00 78 GLU A N 11
ATOM 20425 C CA . GLU A 1 78 ? -8.844 -1.409 16.793 1.00 0.00 78 GLU A CA 11
ATOM 20426 C C . GLU A 1 78 ? -9.360 -2.835 17.024 1.00 0.00 78 GLU A C 11
ATOM 20427 O O . GLU A 1 78 ? -10.404 -3.033 17.615 1.00 0.00 78 GLU A O 11
ATOM 20439 N N . GLU A 1 79 ? -8.642 -3.824 16.561 1.00 0.00 79 GLU A N 11
ATOM 20440 C CA . GLU A 1 79 ? -9.096 -5.236 16.753 1.00 0.00 79 GLU A CA 11
ATOM 20441 C C . GLU A 1 79 ? -9.272 -5.547 18.243 1.00 0.00 79 GLU A C 11
ATOM 20442 O O . GLU A 1 79 ? -10.297 -6.048 18.662 1.00 0.00 79 GLU A O 11
ATOM 20454 N N . ASP A 1 80 ? -8.281 -5.256 19.044 1.00 0.00 80 ASP A N 11
ATOM 20455 C CA . ASP A 1 80 ? -8.392 -5.542 20.505 1.00 0.00 80 ASP A CA 11
ATOM 20456 C C . ASP A 1 80 ? -8.394 -4.235 21.305 1.00 0.00 80 ASP A C 11
ATOM 20457 O O . ASP A 1 80 ? -8.963 -4.155 22.377 1.00 0.00 80 ASP A O 11
ATOM 20466 N N . GLY A 1 81 ? -7.764 -3.212 20.792 1.00 0.00 81 GLY A N 11
ATOM 20467 C CA . GLY A 1 81 ? -7.729 -1.912 21.522 1.00 0.00 81 GLY A CA 11
ATOM 20468 C C . GLY A 1 81 ? -6.504 -1.865 22.438 1.00 0.00 81 GLY A C 11
ATOM 20469 O O . GLY A 1 81 ? -6.622 -1.829 23.647 1.00 0.00 81 GLY A O 11
ATOM 20473 N N . THR A 1 82 ? -5.328 -1.861 21.867 1.00 0.00 82 THR A N 11
ATOM 20474 C CA . THR A 1 82 ? -4.089 -1.813 22.697 1.00 0.00 82 THR A CA 11
ATOM 20475 C C . THR A 1 82 ? -3.052 -0.896 22.040 1.00 0.00 82 THR A C 11
ATOM 20476 O O . THR A 1 82 ? -2.912 -0.870 20.833 1.00 0.00 82 THR A O 11
ATOM 20487 N N . ALA A 1 83 ? -2.323 -0.148 22.825 1.00 0.00 83 ALA A N 11
ATOM 20488 C CA . ALA A 1 83 ? -1.292 0.762 22.244 1.00 0.00 83 ALA A CA 11
ATOM 20489 C C . ALA A 1 83 ? 0.010 -0.010 22.014 1.00 0.00 83 ALA A C 11
ATOM 20490 O O . ALA A 1 83 ? 0.348 -0.907 22.760 1.00 0.00 83 ALA A O 11
ATOM 20497 N N . VAL A 1 84 ? 0.741 0.328 20.985 1.00 0.00 84 VAL A N 11
ATOM 20498 C CA . VAL A 1 84 ? 2.016 -0.396 20.712 1.00 0.00 84 VAL A CA 11
ATOM 20499 C C . VAL A 1 84 ? 3.080 0.568 20.182 1.00 0.00 84 VAL A C 11
ATOM 20500 O O . VAL A 1 84 ? 2.776 1.541 19.519 1.00 0.00 84 VAL A O 11
ATOM 20513 N N . ASP A 1 85 ? 4.325 0.298 20.467 1.00 0.00 85 ASP A N 11
ATOM 20514 C CA . ASP A 1 85 ? 5.417 1.188 19.981 1.00 0.00 85 ASP A CA 11
ATOM 20515 C C . ASP A 1 85 ? 6.639 0.351 19.591 1.00 0.00 85 ASP A C 11
ATOM 20516 O O . ASP A 1 85 ? 7.755 0.837 19.566 1.00 0.00 85 ASP A O 11
ATOM 20525 N N . SER A 1 86 ? 6.436 -0.905 19.290 1.00 0.00 86 SER A N 11
ATOM 20526 C CA . SER A 1 86 ? 7.581 -1.780 18.904 1.00 0.00 86 SER A CA 11
ATOM 20527 C C . SER A 1 86 ? 7.139 -2.797 17.848 1.00 0.00 86 SER A C 11
ATOM 20528 O O . SER A 1 86 ? 5.979 -2.867 17.490 1.00 0.00 86 SER A O 11
ATOM 20536 N N . GLU A 1 87 ? 8.056 -3.582 17.347 1.00 0.00 87 GLU A N 11
ATOM 20537 C CA . GLU A 1 87 ? 7.691 -4.597 16.311 1.00 0.00 87 GLU A CA 11
ATOM 20538 C C . GLU A 1 87 ? 6.696 -5.619 16.878 1.00 0.00 87 GLU A C 11
ATOM 20539 O O . GLU A 1 87 ? 6.108 -6.392 16.147 1.00 0.00 87 GLU A O 11
ATOM 20551 N N . ASP A 1 88 ? 6.501 -5.632 18.172 1.00 0.00 88 ASP A N 11
ATOM 20552 C CA . ASP A 1 88 ? 5.543 -6.607 18.780 1.00 0.00 88 ASP A CA 11
ATOM 20553 C C . ASP A 1 88 ? 4.111 -6.349 18.288 1.00 0.00 88 ASP A C 11
ATOM 20554 O O . ASP A 1 88 ? 3.221 -7.140 18.531 1.00 0.00 88 ASP A O 11
ATOM 20563 N N . PHE A 1 89 ? 3.881 -5.253 17.606 1.00 0.00 89 PHE A N 11
ATOM 20564 C CA . PHE A 1 89 ? 2.506 -4.943 17.101 1.00 0.00 89 PHE A CA 11
ATOM 20565 C C . PHE A 1 89 ? 1.851 -6.194 16.495 1.00 0.00 89 PHE A C 11
ATOM 20566 O O . PHE A 1 89 ? 0.661 -6.407 16.625 1.00 0.00 89 PHE A O 11
ATOM 20583 N N . PHE A 1 90 ? 2.620 -7.018 15.836 1.00 0.00 90 PHE A N 11
ATOM 20584 C CA . PHE A 1 90 ? 2.043 -8.252 15.223 1.00 0.00 90 PHE A CA 11
ATOM 20585 C C . PHE A 1 90 ? 2.081 -9.418 16.219 1.00 0.00 90 PHE A C 11
ATOM 20586 O O . PHE A 1 90 ? 1.347 -10.377 16.087 1.00 0.00 90 PHE A O 11
ATOM 20603 N N . GLN A 1 91 ? 2.932 -9.345 17.209 1.00 0.00 91 GLN A N 11
ATOM 20604 C CA . GLN A 1 91 ? 3.015 -10.454 18.206 1.00 0.00 91 GLN A CA 11
ATOM 20605 C C . GLN A 1 91 ? 1.862 -10.363 19.211 1.00 0.00 91 GLN A C 11
ATOM 20606 O O . GLN A 1 91 ? 1.519 -11.331 19.860 1.00 0.00 91 GLN A O 11
ATOM 20620 N N . LEU A 1 92 ? 1.263 -9.210 19.346 1.00 0.00 92 LEU A N 11
ATOM 20621 C CA . LEU A 1 92 ? 0.136 -9.062 20.313 1.00 0.00 92 LEU A CA 11
ATOM 20622 C C . LEU A 1 92 ? -1.175 -9.553 19.689 1.00 0.00 92 LEU A C 11
ATOM 20623 O O . LEU A 1 92 ? -2.124 -9.862 20.383 1.00 0.00 92 LEU A O 11
ATOM 20639 N N . LEU A 1 93 ? -1.239 -9.623 18.385 1.00 0.00 93 LEU A N 11
ATOM 20640 C CA . LEU A 1 93 ? -2.493 -10.090 17.722 1.00 0.00 93 LEU A CA 11
ATOM 20641 C C . LEU A 1 93 ? -2.202 -11.280 16.804 1.00 0.00 93 LEU A C 11
ATOM 20642 O O . LEU A 1 93 ? -1.076 -11.509 16.405 1.00 0.00 93 LEU A O 11
ATOM 20658 N N . GLU A 1 94 ? -3.213 -12.034 16.456 1.00 0.00 94 GLU A N 11
ATOM 20659 C CA . GLU A 1 94 ? -2.998 -13.199 15.550 1.00 0.00 94 GLU A CA 11
ATOM 20660 C C . GLU A 1 94 ? -2.537 -12.695 14.181 1.00 0.00 94 GLU A C 11
ATOM 20661 O O . GLU A 1 94 ? -2.471 -11.504 13.948 1.00 0.00 94 GLU A O 11
ATOM 20673 N N . ASP A 1 95 ? -2.209 -13.578 13.275 1.00 0.00 95 ASP A N 11
ATOM 20674 C CA . ASP A 1 95 ? -1.752 -13.107 11.935 1.00 0.00 95 ASP A CA 11
ATOM 20675 C C . ASP A 1 95 ? -2.873 -12.333 11.238 1.00 0.00 95 ASP A C 11
ATOM 20676 O O . ASP A 1 95 ? -3.951 -12.847 11.010 1.00 0.00 95 ASP A O 11
ATOM 20685 N N . ASP A 1 96 ? -2.616 -11.101 10.900 1.00 0.00 96 ASP A N 11
ATOM 20686 C CA . ASP A 1 96 ? -3.648 -10.273 10.211 1.00 0.00 96 ASP A CA 11
ATOM 20687 C C . ASP A 1 96 ? -3.005 -8.992 9.672 1.00 0.00 96 ASP A C 11
ATOM 20688 O O . ASP A 1 96 ? -1.845 -8.726 9.918 1.00 0.00 96 ASP A O 11
ATOM 20697 N N . THR A 1 97 ? -3.746 -8.189 8.957 1.00 0.00 97 THR A N 11
ATOM 20698 C CA . THR A 1 97 ? -3.160 -6.923 8.432 1.00 0.00 97 THR A CA 11
ATOM 20699 C C . THR A 1 97 ? -3.968 -5.726 8.938 1.00 0.00 97 THR A C 11
ATOM 20700 O O . THR A 1 97 ? -5.043 -5.437 8.451 1.00 0.00 97 THR A O 11
ATOM 20711 N N . CYS A 1 98 ? -3.447 -5.025 9.907 1.00 0.00 98 CYS A N 11
ATOM 20712 C CA . CYS A 1 98 ? -4.166 -3.837 10.449 1.00 0.00 98 CYS A CA 11
ATOM 20713 C C . CYS A 1 98 ? -3.162 -2.725 10.749 1.00 0.00 98 CYS A C 11
ATOM 20714 O O . CYS A 1 98 ? -2.117 -2.965 11.321 1.00 0.00 98 CYS A O 11
ATOM 20722 N N . LEU A 1 99 ? -3.459 -1.514 10.364 1.00 0.00 99 LEU A N 11
ATOM 20723 C CA . LEU A 1 99 ? -2.504 -0.404 10.632 1.00 0.00 99 LEU A CA 11
ATOM 20724 C C . LEU A 1 99 ? -3.248 0.870 11.038 1.00 0.00 99 LEU A C 11
ATOM 20725 O O . LEU A 1 99 ? -4.249 1.230 10.453 1.00 0.00 99 LEU A O 11
ATOM 20741 N N . MET A 1 100 ? -2.751 1.556 12.028 1.00 0.00 100 MET A N 11
ATOM 20742 C CA . MET A 1 100 ? -3.405 2.816 12.475 1.00 0.00 100 MET A CA 11
ATOM 20743 C C . MET A 1 100 ? -2.335 3.808 12.933 1.00 0.00 100 MET A C 11
ATOM 20744 O O . MET A 1 100 ? -1.421 3.454 13.653 1.00 0.00 100 MET A O 11
ATOM 20758 N N . VAL A 1 101 ? -2.430 5.042 12.520 1.00 0.00 101 VAL A N 11
ATOM 20759 C CA . VAL A 1 101 ? -1.404 6.042 12.934 1.00 0.00 101 VAL A CA 11
ATOM 20760 C C . VAL A 1 101 ? -2.074 7.353 13.352 1.00 0.00 101 VAL A C 11
ATOM 20761 O O . VAL A 1 101 ? -2.659 8.049 12.544 1.00 0.00 101 VAL A O 11
ATOM 20774 N N . LEU A 1 102 ? -1.986 7.695 14.608 1.00 0.00 102 LEU A N 11
ATOM 20775 C CA . LEU A 1 102 ? -2.606 8.963 15.087 1.00 0.00 102 LEU A CA 11
ATOM 20776 C C . LEU A 1 102 ? -1.768 9.569 16.217 1.00 0.00 102 LEU A C 11
ATOM 20777 O O . LEU A 1 102 ? -0.885 8.931 16.757 1.00 0.00 102 LEU A O 11
ATOM 20793 N N . GLN A 1 103 ? -2.037 10.795 16.577 1.00 0.00 103 GLN A N 11
ATOM 20794 C CA . GLN A 1 103 ? -1.254 11.440 17.672 1.00 0.00 103 GLN A CA 11
ATOM 20795 C C . GLN A 1 103 ? -1.790 10.997 19.036 1.00 0.00 103 GLN A C 11
ATOM 20796 O O . GLN A 1 103 ? -2.917 10.558 19.156 1.00 0.00 103 GLN A O 11
ATOM 20810 N N . SER A 1 104 ? -0.990 11.106 20.063 1.00 0.00 104 SER A N 11
ATOM 20811 C CA . SER A 1 104 ? -1.452 10.689 21.419 1.00 0.00 104 SER A CA 11
ATOM 20812 C C . SER A 1 104 ? -2.658 11.529 21.851 1.00 0.00 104 SER A C 11
ATOM 20813 O O . SER A 1 104 ? -3.008 12.501 21.213 1.00 0.00 104 SER A O 11
ATOM 20821 N N . GLY A 1 105 ? -3.292 11.161 22.932 1.00 0.00 105 GLY A N 11
ATOM 20822 C CA . GLY A 1 105 ? -4.476 11.935 23.407 1.00 0.00 105 GLY A CA 11
ATOM 20823 C C . GLY A 1 105 ? -5.718 11.501 22.628 1.00 0.00 105 GLY A C 11
ATOM 20824 O O . GLY A 1 105 ? -6.608 12.289 22.373 1.00 0.00 105 GLY A O 11
ATOM 20828 N N . GLN A 1 106 ? -5.786 10.254 22.247 1.00 0.00 106 GLN A N 11
ATOM 20829 C CA . GLN A 1 106 ? -6.972 9.766 21.483 1.00 0.00 106 GLN A CA 11
ATOM 20830 C C . GLN A 1 106 ? -7.392 8.381 21.979 1.00 0.00 106 GLN A C 11
ATOM 20831 O O . GLN A 1 106 ? -6.654 7.711 22.676 1.00 0.00 106 GLN A O 11
ATOM 20845 N N . SER A 1 107 ? -8.573 7.949 21.629 1.00 0.00 107 SER A N 11
ATOM 20846 C CA . SER A 1 107 ? -9.044 6.607 22.081 1.00 0.00 107 SER A CA 11
ATOM 20847 C C . SER A 1 107 ? -9.718 5.864 20.923 1.00 0.00 107 SER A C 11
ATOM 20848 O O . SER A 1 107 ? -9.889 6.400 19.845 1.00 0.00 107 SER A O 11
ATOM 20856 N N . TRP A 1 108 ? -10.099 4.632 21.138 1.00 0.00 108 TRP A N 11
ATOM 20857 C CA . TRP A 1 108 ? -10.762 3.852 20.051 1.00 0.00 108 TRP A CA 11
ATOM 20858 C C . TRP A 1 108 ? -12.236 4.248 19.946 1.00 0.00 108 TRP A C 11
ATOM 20859 O O . TRP A 1 108 ? -12.858 4.627 20.918 1.00 0.00 108 TRP A O 11
ATOM 20880 N N . SER A 1 109 ? -12.799 4.163 18.770 1.00 0.00 109 SER A N 11
ATOM 20881 C CA . SER A 1 109 ? -14.233 4.535 18.598 1.00 0.00 109 SER A CA 11
ATOM 20882 C C . SER A 1 109 ? -15.132 3.314 18.824 1.00 0.00 109 SER A C 11
ATOM 20883 O O . SER A 1 109 ? -14.712 2.192 18.621 1.00 0.00 109 SER A O 11
ATOM 20891 N N . PRO A 1 110 ? -16.348 3.573 19.238 1.00 0.00 110 PRO A N 11
ATOM 20892 C CA . PRO A 1 110 ? -17.312 2.473 19.491 1.00 0.00 110 PRO A CA 11
ATOM 20893 C C . PRO A 1 110 ? -17.793 1.871 18.167 1.00 0.00 110 PRO A C 11
ATOM 20894 O O . PRO A 1 110 ? -18.388 2.543 17.348 1.00 0.00 110 PRO A O 11
ATOM 20905 N N . THR A 1 111 ? -17.540 0.608 17.955 1.00 0.00 111 THR A N 11
ATOM 20906 C CA . THR A 1 111 ? -17.980 -0.042 16.687 1.00 0.00 111 THR A CA 11
ATOM 20907 C C . THR A 1 111 ? -19.334 -0.731 16.887 1.00 0.00 111 THR A C 11
ATOM 20908 O O . THR A 1 111 ? -19.542 -1.441 17.851 1.00 0.00 111 THR A O 11
ATOM 20919 N N . ARG A 1 112 ? -20.253 -0.527 15.981 1.00 0.00 112 ARG A N 11
ATOM 20920 C CA . ARG A 1 112 ? -21.593 -1.168 16.117 1.00 0.00 112 ARG A CA 11
ATOM 20921 C C . ARG A 1 112 ? -21.553 -2.596 15.562 1.00 0.00 112 ARG A C 11
ATOM 20922 O O . ARG A 1 112 ? -20.731 -2.925 14.728 1.00 0.00 112 ARG A O 11
ATOM 20943 N N . SER A 1 113 ? -22.431 -3.446 16.024 1.00 0.00 113 SER A N 11
ATOM 20944 C CA . SER A 1 113 ? -22.444 -4.854 15.528 1.00 0.00 113 SER A CA 11
ATOM 20945 C C . SER A 1 113 ? -23.524 -5.024 14.455 1.00 0.00 113 SER A C 11
ATOM 20946 O O . SER A 1 113 ? -24.374 -5.890 14.548 1.00 0.00 113 SER A O 11
ATOM 20954 N N . GLY A 1 114 ? -23.499 -4.204 13.439 1.00 0.00 114 GLY A N 11
ATOM 20955 C CA . GLY A 1 114 ? -24.522 -4.317 12.359 1.00 0.00 114 GLY A CA 11
ATOM 20956 C C . GLY A 1 114 ? -25.860 -3.780 12.869 1.00 0.00 114 GLY A C 11
ATOM 20957 O O . GLY A 1 114 ? -26.067 -3.627 14.057 1.00 0.00 114 GLY A O 11
ATOM 20961 N N . VAL A 1 115 ? -26.773 -3.489 11.977 1.00 0.00 115 VAL A N 11
ATOM 20962 C CA . VAL A 1 115 ? -28.106 -2.960 12.403 1.00 0.00 115 VAL A CA 11
ATOM 20963 C C . VAL A 1 115 ? -27.924 -1.742 13.315 1.00 0.00 115 VAL A C 11
ATOM 20964 O O . VAL A 1 115 ? -28.041 -1.836 14.521 1.00 0.00 115 VAL A O 11
ATOM 20977 N N . LEU A 1 116 ? -27.638 -0.599 12.747 1.00 0.00 116 LEU A N 11
ATOM 20978 C CA . LEU A 1 116 ? -27.447 0.624 13.581 1.00 0.00 116 LEU A CA 11
ATOM 20979 C C . LEU A 1 116 ? -28.317 1.776 13.063 1.00 0.00 116 LEU A C 11
ATOM 20980 O O . LEU A 1 116 ? -28.257 2.881 13.566 1.00 0.00 116 LEU A O 11
ATOM 20996 N N . HIS A 1 117 ? -29.126 1.530 12.063 1.00 0.00 117 HIS A N 11
ATOM 20997 C CA . HIS A 1 117 ? -29.995 2.616 11.520 1.00 0.00 117 HIS A CA 11
ATOM 20998 C C . HIS A 1 117 ? -31.003 2.039 10.521 1.00 0.00 117 HIS A C 11
ATOM 20999 O O . HIS A 1 117 ? -32.197 2.059 10.750 1.00 0.00 117 HIS A O 11
ATOM 21013 N N . HIS A 1 118 ? -30.530 1.525 9.417 1.00 0.00 118 HIS A N 11
ATOM 21014 C CA . HIS A 1 118 ? -31.460 0.947 8.402 1.00 0.00 118 HIS A CA 11
ATOM 21015 C C . HIS A 1 118 ? -31.768 -0.516 8.739 1.00 0.00 118 HIS A C 11
ATOM 21016 O O . HIS A 1 118 ? -30.894 -1.361 8.723 1.00 0.00 118 HIS A O 11
ATOM 21030 N N . HIS A 1 119 ? -33.001 -0.816 9.043 1.00 0.00 119 HIS A N 11
ATOM 21031 C CA . HIS A 1 119 ? -33.369 -2.223 9.382 1.00 0.00 119 HIS A CA 11
ATOM 21032 C C . HIS A 1 119 ? -34.814 -2.513 8.960 1.00 0.00 119 HIS A C 11
ATOM 21033 O O . HIS A 1 119 ? -35.443 -3.425 9.459 1.00 0.00 119 HIS A O 11
ATOM 21047 N N . HIS A 1 120 ? -35.342 -1.744 8.042 1.00 0.00 120 HIS A N 11
ATOM 21048 C CA . HIS A 1 120 ? -36.745 -1.975 7.588 1.00 0.00 120 HIS A CA 11
ATOM 21049 C C . HIS A 1 120 ? -37.056 -1.098 6.372 1.00 0.00 120 HIS A C 11
ATOM 21050 O O . HIS A 1 120 ? -38.166 -0.629 6.202 1.00 0.00 120 HIS A O 11
ATOM 21064 N N . HIS A 1 121 ? -36.087 -0.872 5.528 1.00 0.00 121 HIS A N 11
ATOM 21065 C CA . HIS A 1 121 ? -36.325 -0.025 4.321 1.00 0.00 121 HIS A CA 11
ATOM 21066 C C . HIS A 1 121 ? -35.228 -0.265 3.281 1.00 0.00 121 HIS A C 11
ATOM 21067 O O . HIS A 1 121 ? -34.277 0.486 3.185 1.00 0.00 121 HIS A O 11
ATOM 21081 N N . HIS A 1 122 ? -35.354 -1.305 2.502 1.00 0.00 122 HIS A N 11
ATOM 21082 C CA . HIS A 1 122 ? -34.318 -1.595 1.466 1.00 0.00 122 HIS A CA 11
ATOM 21083 C C . HIS A 1 122 ? -34.921 -1.465 0.064 1.00 0.00 122 HIS A C 11
ATOM 21084 O O . HIS A 1 122 ? -36.137 -1.450 -0.036 1.00 0.00 122 HIS A O 11
ATOM 21099 N N . MET A 1 1 ? 84.725 -51.367 43.117 1.00 0.00 1 MET A N 12
ATOM 21100 C CA . MET A 1 1 ? 84.051 -51.503 44.440 1.00 0.00 1 MET A CA 12
ATOM 21101 C C . MET A 1 1 ? 83.945 -50.137 45.123 1.00 0.00 1 MET A C 12
ATOM 21102 O O . MET A 1 1 ? 82.867 -49.675 45.443 1.00 0.00 1 MET A O 12
ATOM 21115 N N . GLU A 1 2 ? 85.057 -49.490 45.349 1.00 0.00 2 GLU A N 12
ATOM 21116 C CA . GLU A 1 2 ? 85.022 -48.153 46.013 1.00 0.00 2 GLU A CA 12
ATOM 21117 C C . GLU A 1 2 ? 84.272 -47.146 45.137 1.00 0.00 2 GLU A C 12
ATOM 21118 O O . GLU A 1 2 ? 83.321 -46.522 45.568 1.00 0.00 2 GLU A O 12
ATOM 21130 N N . TYR A 1 3 ? 84.692 -46.985 43.910 1.00 0.00 3 TYR A N 12
ATOM 21131 C CA . TYR A 1 3 ? 84.005 -46.018 43.005 1.00 0.00 3 TYR A CA 12
ATOM 21132 C C . TYR A 1 3 ? 83.789 -46.648 41.626 1.00 0.00 3 TYR A C 12
ATOM 21133 O O . TYR A 1 3 ? 84.699 -47.195 41.033 1.00 0.00 3 TYR A O 12
ATOM 21151 N N . LEU A 1 4 ? 82.590 -46.574 41.111 1.00 0.00 4 LEU A N 12
ATOM 21152 C CA . LEU A 1 4 ? 82.313 -47.167 39.770 1.00 0.00 4 LEU A CA 12
ATOM 21153 C C . LEU A 1 4 ? 82.331 -46.075 38.695 1.00 0.00 4 LEU A C 12
ATOM 21154 O O . LEU A 1 4 ? 82.009 -44.932 38.954 1.00 0.00 4 LEU A O 12
ATOM 21170 N N . SER A 1 5 ? 82.706 -46.420 37.493 1.00 0.00 5 SER A N 12
ATOM 21171 C CA . SER A 1 5 ? 82.745 -45.404 36.400 1.00 0.00 5 SER A CA 12
ATOM 21172 C C . SER A 1 5 ? 82.875 -46.096 35.041 1.00 0.00 5 SER A C 12
ATOM 21173 O O . SER A 1 5 ? 83.947 -46.509 34.644 1.00 0.00 5 SER A O 12
ATOM 21181 N N . ALA A 1 6 ? 81.789 -46.225 34.325 1.00 0.00 6 ALA A N 12
ATOM 21182 C CA . ALA A 1 6 ? 81.848 -46.889 32.989 1.00 0.00 6 ALA A CA 12
ATOM 21183 C C . ALA A 1 6 ? 80.831 -46.253 32.037 1.00 0.00 6 ALA A C 12
ATOM 21184 O O . ALA A 1 6 ? 81.160 -45.867 30.933 1.00 0.00 6 ALA A O 12
ATOM 21191 N N . LEU A 1 7 ? 79.599 -46.143 32.458 1.00 0.00 7 LEU A N 12
ATOM 21192 C CA . LEU A 1 7 ? 78.560 -45.533 31.578 1.00 0.00 7 LEU A CA 12
ATOM 21193 C C . LEU A 1 7 ? 78.012 -44.253 32.217 1.00 0.00 7 LEU A C 12
ATOM 21194 O O . LEU A 1 7 ? 77.395 -44.287 33.262 1.00 0.00 7 LEU A O 12
ATOM 21210 N N . ASN A 1 8 ? 78.231 -43.128 31.592 1.00 0.00 8 ASN A N 12
ATOM 21211 C CA . ASN A 1 8 ? 77.722 -41.845 32.161 1.00 0.00 8 ASN A CA 12
ATOM 21212 C C . ASN A 1 8 ? 76.236 -41.671 31.825 1.00 0.00 8 ASN A C 12
ATOM 21213 O O . ASN A 1 8 ? 75.764 -42.188 30.833 1.00 0.00 8 ASN A O 12
ATOM 21224 N N . PRO A 1 9 ? 75.545 -40.944 32.666 1.00 0.00 9 PRO A N 12
ATOM 21225 C CA . PRO A 1 9 ? 74.097 -40.704 32.448 1.00 0.00 9 PRO A CA 12
ATOM 21226 C C . PRO A 1 9 ? 73.886 -39.716 31.296 1.00 0.00 9 PRO A C 12
ATOM 21227 O O . PRO A 1 9 ? 74.819 -39.108 30.810 1.00 0.00 9 PRO A O 12
ATOM 21238 N N . SER A 1 10 ? 72.666 -39.553 30.858 1.00 0.00 10 SER A N 12
ATOM 21239 C CA . SER A 1 10 ? 72.392 -38.605 29.740 1.00 0.00 10 SER A CA 12
ATOM 21240 C C . SER A 1 10 ? 71.098 -37.830 30.008 1.00 0.00 10 SER A C 12
ATOM 21241 O O . SER A 1 10 ? 70.063 -38.408 30.278 1.00 0.00 10 SER A O 12
ATOM 21249 N N . ASP A 1 11 ? 71.154 -36.526 29.936 1.00 0.00 11 ASP A N 12
ATOM 21250 C CA . ASP A 1 11 ? 69.928 -35.712 30.186 1.00 0.00 11 ASP A CA 12
ATOM 21251 C C . ASP A 1 11 ? 69.672 -34.769 29.006 1.00 0.00 11 ASP A C 12
ATOM 21252 O O . ASP A 1 11 ? 70.377 -33.797 28.813 1.00 0.00 11 ASP A O 12
ATOM 21261 N N . LEU A 1 12 ? 68.670 -35.052 28.217 1.00 0.00 12 LEU A N 12
ATOM 21262 C CA . LEU A 1 12 ? 68.368 -34.174 27.050 1.00 0.00 12 LEU A CA 12
ATOM 21263 C C . LEU A 1 12 ? 67.041 -33.439 27.267 1.00 0.00 12 LEU A C 12
ATOM 21264 O O . LEU A 1 12 ? 66.097 -33.993 27.793 1.00 0.00 12 LEU A O 12
ATOM 21280 N N . LEU A 1 13 ? 66.968 -32.198 26.866 1.00 0.00 13 LEU A N 12
ATOM 21281 C CA . LEU A 1 13 ? 65.703 -31.428 27.048 1.00 0.00 13 LEU A CA 12
ATOM 21282 C C . LEU A 1 13 ? 65.308 -30.743 25.737 1.00 0.00 13 LEU A C 12
ATOM 21283 O O . LEU A 1 13 ? 65.952 -29.816 25.291 1.00 0.00 13 LEU A O 12
ATOM 21299 N N . ARG A 1 14 ? 64.251 -31.197 25.116 1.00 0.00 14 ARG A N 12
ATOM 21300 C CA . ARG A 1 14 ? 63.810 -30.575 23.834 1.00 0.00 14 ARG A CA 12
ATOM 21301 C C . ARG A 1 14 ? 62.307 -30.290 23.878 1.00 0.00 14 ARG A C 12
ATOM 21302 O O . ARG A 1 14 ? 61.575 -30.617 22.965 1.00 0.00 14 ARG A O 12
ATOM 21323 N N . SER A 1 15 ? 61.842 -29.679 24.936 1.00 0.00 15 SER A N 12
ATOM 21324 C CA . SER A 1 15 ? 60.385 -29.371 25.043 1.00 0.00 15 SER A CA 12
ATOM 21325 C C . SER A 1 15 ? 59.958 -28.433 23.909 1.00 0.00 15 SER A C 12
ATOM 21326 O O . SER A 1 15 ? 60.162 -27.238 23.970 1.00 0.00 15 SER A O 12
ATOM 21334 N N . VAL A 1 16 ? 59.366 -28.971 22.875 1.00 0.00 16 VAL A N 12
ATOM 21335 C CA . VAL A 1 16 ? 58.925 -28.114 21.736 1.00 0.00 16 VAL A CA 12
ATOM 21336 C C . VAL A 1 16 ? 57.396 -28.052 21.686 1.00 0.00 16 VAL A C 12
ATOM 21337 O O . VAL A 1 16 ? 56.719 -29.050 21.843 1.00 0.00 16 VAL A O 12
ATOM 21350 N N . SER A 1 17 ? 56.847 -26.887 21.464 1.00 0.00 17 SER A N 12
ATOM 21351 C CA . SER A 1 17 ? 55.362 -26.756 21.401 1.00 0.00 17 SER A CA 12
ATOM 21352 C C . SER A 1 17 ? 54.918 -26.473 19.963 1.00 0.00 17 SER A C 12
ATOM 21353 O O . SER A 1 17 ? 55.478 -25.633 19.285 1.00 0.00 17 SER A O 12
ATOM 21361 N N . ASN A 1 18 ? 53.917 -27.168 19.495 1.00 0.00 18 ASN A N 12
ATOM 21362 C CA . ASN A 1 18 ? 53.435 -26.941 18.101 1.00 0.00 18 ASN A CA 12
ATOM 21363 C C . ASN A 1 18 ? 52.336 -25.876 18.086 1.00 0.00 18 ASN A C 12
ATOM 21364 O O . ASN A 1 18 ? 51.501 -25.821 18.967 1.00 0.00 18 ASN A O 12
ATOM 21375 N N . ILE A 1 19 ? 52.328 -25.032 17.089 1.00 0.00 19 ILE A N 12
ATOM 21376 C CA . ILE A 1 19 ? 51.284 -23.969 17.013 1.00 0.00 19 ILE A CA 12
ATOM 21377 C C . ILE A 1 19 ? 50.036 -24.509 16.305 1.00 0.00 19 ILE A C 12
ATOM 21378 O O . ILE A 1 19 ? 50.074 -24.855 15.141 1.00 0.00 19 ILE A O 12
ATOM 21394 N N . SER A 1 20 ? 48.934 -24.584 17.001 1.00 0.00 20 SER A N 12
ATOM 21395 C CA . SER A 1 20 ? 47.685 -25.103 16.371 1.00 0.00 20 SER A CA 12
ATOM 21396 C C . SER A 1 20 ? 46.902 -23.955 15.726 1.00 0.00 20 SER A C 12
ATOM 21397 O O . SER A 1 20 ? 46.977 -22.822 16.157 1.00 0.00 20 SER A O 12
ATOM 21405 N N . SER A 1 21 ? 46.151 -24.244 14.696 1.00 0.00 21 SER A N 12
ATOM 21406 C CA . SER A 1 21 ? 45.362 -23.172 14.021 1.00 0.00 21 SER A CA 12
ATOM 21407 C C . SER A 1 21 ? 43.911 -23.193 14.514 1.00 0.00 21 SER A C 12
ATOM 21408 O O . SER A 1 21 ? 43.211 -24.176 14.370 1.00 0.00 21 SER A O 12
ATOM 21416 N N . GLU A 1 22 ? 43.458 -22.114 15.094 1.00 0.00 22 GLU A N 12
ATOM 21417 C CA . GLU A 1 22 ? 42.054 -22.069 15.598 1.00 0.00 22 GLU A CA 12
ATOM 21418 C C . GLU A 1 22 ? 41.246 -21.024 14.821 1.00 0.00 22 GLU A C 12
ATOM 21419 O O . GLU A 1 22 ? 40.980 -19.944 15.309 1.00 0.00 22 GLU A O 12
ATOM 21431 N N . PHE A 1 23 ? 40.857 -21.339 13.615 1.00 0.00 23 PHE A N 12
ATOM 21432 C CA . PHE A 1 23 ? 40.067 -20.366 12.805 1.00 0.00 23 PHE A CA 12
ATOM 21433 C C . PHE A 1 23 ? 38.574 -20.698 12.890 1.00 0.00 23 PHE A C 12
ATOM 21434 O O . PHE A 1 23 ? 38.186 -21.720 13.420 1.00 0.00 23 PHE A O 12
ATOM 21451 N N . GLY A 1 24 ? 37.738 -19.837 12.374 1.00 0.00 24 GLY A N 12
ATOM 21452 C CA . GLY A 1 24 ? 36.270 -20.101 12.427 1.00 0.00 24 GLY A CA 12
ATOM 21453 C C . GLY A 1 24 ? 35.578 -19.360 11.281 1.00 0.00 24 GLY A C 12
ATOM 21454 O O . GLY A 1 24 ? 36.079 -18.377 10.772 1.00 0.00 24 GLY A O 12
ATOM 21458 N N . ARG A 1 25 ? 34.428 -19.825 10.871 1.00 0.00 25 ARG A N 12
ATOM 21459 C CA . ARG A 1 25 ? 33.700 -19.149 9.758 1.00 0.00 25 ARG A CA 12
ATOM 21460 C C . ARG A 1 25 ? 32.244 -19.621 9.712 1.00 0.00 25 ARG A C 12
ATOM 21461 O O . ARG A 1 25 ? 31.909 -20.673 10.217 1.00 0.00 25 ARG A O 12
ATOM 21482 N N . ARG A 1 26 ? 31.382 -18.848 9.109 1.00 0.00 26 ARG A N 12
ATOM 21483 C CA . ARG A 1 26 ? 29.946 -19.247 9.027 1.00 0.00 26 ARG A CA 12
ATOM 21484 C C . ARG A 1 26 ? 29.205 -18.359 8.023 1.00 0.00 26 ARG A C 12
ATOM 21485 O O . ARG A 1 26 ? 29.162 -17.153 8.161 1.00 0.00 26 ARG A O 12
ATOM 21506 N N . VAL A 1 27 ? 28.626 -18.949 7.011 1.00 0.00 27 VAL A N 12
ATOM 21507 C CA . VAL A 1 27 ? 27.888 -18.140 5.995 1.00 0.00 27 VAL A CA 12
ATOM 21508 C C . VAL A 1 27 ? 26.395 -18.482 6.026 1.00 0.00 27 VAL A C 12
ATOM 21509 O O . VAL A 1 27 ? 25.993 -19.492 6.568 1.00 0.00 27 VAL A O 12
ATOM 21522 N N . TRP A 1 28 ? 25.576 -17.645 5.449 1.00 0.00 28 TRP A N 12
ATOM 21523 C CA . TRP A 1 28 ? 24.108 -17.918 5.443 1.00 0.00 28 TRP A CA 12
ATOM 21524 C C . TRP A 1 28 ? 23.405 -17.010 4.432 1.00 0.00 28 TRP A C 12
ATOM 21525 O O . TRP A 1 28 ? 23.017 -15.901 4.744 1.00 0.00 28 TRP A O 12
ATOM 21546 N N . THR A 1 29 ? 23.235 -17.474 3.223 1.00 0.00 29 THR A N 12
ATOM 21547 C CA . THR A 1 29 ? 22.555 -16.638 2.190 1.00 0.00 29 THR A CA 12
ATOM 21548 C C . THR A 1 29 ? 21.085 -16.432 2.562 1.00 0.00 29 THR A C 12
ATOM 21549 O O . THR A 1 29 ? 20.206 -17.108 2.060 1.00 0.00 29 THR A O 12
ATOM 21560 N N . SER A 1 30 ? 20.810 -15.504 3.439 1.00 0.00 30 SER A N 12
ATOM 21561 C CA . SER A 1 30 ? 19.395 -15.252 3.846 1.00 0.00 30 SER A CA 12
ATOM 21562 C C . SER A 1 30 ? 18.566 -14.814 2.638 1.00 0.00 30 SER A C 12
ATOM 21563 O O . SER A 1 30 ? 18.740 -13.730 2.113 1.00 0.00 30 SER A O 12
ATOM 21571 N N . ALA A 1 31 ? 17.663 -15.648 2.192 1.00 0.00 31 ALA A N 12
ATOM 21572 C CA . ALA A 1 31 ? 16.819 -15.281 1.017 1.00 0.00 31 ALA A CA 12
ATOM 21573 C C . ALA A 1 31 ? 15.769 -14.241 1.424 1.00 0.00 31 ALA A C 12
ATOM 21574 O O . ALA A 1 31 ? 15.403 -14.154 2.581 1.00 0.00 31 ALA A O 12
ATOM 21581 N N . PRO A 1 32 ? 15.316 -13.483 0.459 1.00 0.00 32 PRO A N 12
ATOM 21582 C CA . PRO A 1 32 ? 14.296 -12.439 0.729 1.00 0.00 32 PRO A CA 12
ATOM 21583 C C . PRO A 1 32 ? 12.933 -13.083 1.010 1.00 0.00 32 PRO A C 12
ATOM 21584 O O . PRO A 1 32 ? 12.640 -14.151 0.510 1.00 0.00 32 PRO A O 12
ATOM 21595 N N . PRO A 1 33 ? 12.138 -12.411 1.807 1.00 0.00 33 PRO A N 12
ATOM 21596 C CA . PRO A 1 33 ? 10.795 -12.934 2.155 1.00 0.00 33 PRO A CA 12
ATOM 21597 C C . PRO A 1 33 ? 9.838 -12.791 0.964 1.00 0.00 33 PRO A C 12
ATOM 21598 O O . PRO A 1 33 ? 10.015 -11.922 0.132 1.00 0.00 33 PRO A O 12
ATOM 21609 N N . PRO A 1 34 ? 8.851 -13.649 0.924 1.00 0.00 34 PRO A N 12
ATOM 21610 C CA . PRO A 1 34 ? 7.859 -13.611 -0.179 1.00 0.00 34 PRO A CA 12
ATOM 21611 C C . PRO A 1 34 ? 6.929 -12.403 -0.017 1.00 0.00 34 PRO A C 12
ATOM 21612 O O . PRO A 1 34 ? 6.568 -12.030 1.082 1.00 0.00 34 PRO A O 12
ATOM 21623 N N . GLN A 1 35 ? 6.544 -11.790 -1.104 1.00 0.00 35 GLN A N 12
ATOM 21624 C CA . GLN A 1 35 ? 5.639 -10.605 -1.016 1.00 0.00 35 GLN A CA 12
ATOM 21625 C C . GLN A 1 35 ? 4.230 -11.041 -0.609 1.00 0.00 35 GLN A C 12
ATOM 21626 O O . GLN A 1 35 ? 3.810 -12.150 -0.879 1.00 0.00 35 GLN A O 12
ATOM 21640 N N . ARG A 1 36 ? 3.496 -10.175 0.037 1.00 0.00 36 ARG A N 12
ATOM 21641 C CA . ARG A 1 36 ? 2.112 -10.532 0.463 1.00 0.00 36 ARG A CA 12
ATOM 21642 C C . ARG A 1 36 ? 1.203 -9.300 0.375 1.00 0.00 36 ARG A C 12
ATOM 21643 O O . ARG A 1 36 ? 1.619 -8.205 0.702 1.00 0.00 36 ARG A O 12
ATOM 21664 N N . PRO A 1 37 ? -0.014 -9.512 -0.066 1.00 0.00 37 PRO A N 12
ATOM 21665 C CA . PRO A 1 37 ? -0.977 -8.389 -0.191 1.00 0.00 37 PRO A CA 12
ATOM 21666 C C . PRO A 1 37 ? -1.437 -7.921 1.193 1.00 0.00 37 PRO A C 12
ATOM 21667 O O . PRO A 1 37 ? -2.355 -8.470 1.771 1.00 0.00 37 PRO A O 12
ATOM 21678 N N . PHE A 1 38 ? -0.804 -6.911 1.727 1.00 0.00 38 PHE A N 12
ATOM 21679 C CA . PHE A 1 38 ? -1.201 -6.403 3.073 1.00 0.00 38 PHE A CA 12
ATOM 21680 C C . PHE A 1 38 ? -2.247 -5.294 2.935 1.00 0.00 38 PHE A C 12
ATOM 21681 O O . PHE A 1 38 ? -2.076 -4.359 2.178 1.00 0.00 38 PHE A O 12
ATOM 21698 N N . ARG A 1 39 ? -3.330 -5.390 3.663 1.00 0.00 39 ARG A N 12
ATOM 21699 C CA . ARG A 1 39 ? -4.385 -4.338 3.574 1.00 0.00 39 ARG A CA 12
ATOM 21700 C C . ARG A 1 39 ? -4.245 -3.347 4.734 1.00 0.00 39 ARG A C 12
ATOM 21701 O O . ARG A 1 39 ? -4.287 -3.722 5.892 1.00 0.00 39 ARG A O 12
ATOM 21722 N N . VAL A 1 40 ? -4.086 -2.084 4.432 1.00 0.00 40 VAL A N 12
ATOM 21723 C CA . VAL A 1 40 ? -3.947 -1.065 5.514 1.00 0.00 40 VAL A CA 12
ATOM 21724 C C . VAL A 1 40 ? -5.116 -0.075 5.455 1.00 0.00 40 VAL A C 12
ATOM 21725 O O . VAL A 1 40 ? -5.589 0.276 4.392 1.00 0.00 40 VAL A O 12
ATOM 21738 N N . CYS A 1 41 ? -5.582 0.376 6.589 1.00 0.00 41 CYS A N 12
ATOM 21739 C CA . CYS A 1 41 ? -6.719 1.345 6.598 1.00 0.00 41 CYS A CA 12
ATOM 21740 C C . CYS A 1 41 ? -6.501 2.417 7.670 1.00 0.00 41 CYS A C 12
ATOM 21741 O O . CYS A 1 41 ? -5.733 2.237 8.594 1.00 0.00 41 CYS A O 12
ATOM 21749 N N . ASP A 1 42 ? -7.175 3.530 7.552 1.00 0.00 42 ASP A N 12
ATOM 21750 C CA . ASP A 1 42 ? -7.017 4.616 8.561 1.00 0.00 42 ASP A CA 12
ATOM 21751 C C . ASP A 1 42 ? -8.101 4.497 9.635 1.00 0.00 42 ASP A C 12
ATOM 21752 O O . ASP A 1 42 ? -8.949 3.629 9.573 1.00 0.00 42 ASP A O 12
ATOM 21761 N N . HIS A 1 43 ? -8.061 5.350 10.630 1.00 0.00 43 HIS A N 12
ATOM 21762 C CA . HIS A 1 43 ? -9.073 5.292 11.736 1.00 0.00 43 HIS A CA 12
ATOM 21763 C C . HIS A 1 43 ? -10.466 4.885 11.219 1.00 0.00 43 HIS A C 12
ATOM 21764 O O . HIS A 1 43 ? -10.813 3.720 11.235 1.00 0.00 43 HIS A O 12
ATOM 21778 N N . LYS A 1 44 ? -11.273 5.818 10.772 1.00 0.00 44 LYS A N 12
ATOM 21779 C CA . LYS A 1 44 ? -12.632 5.437 10.279 1.00 0.00 44 LYS A CA 12
ATOM 21780 C C . LYS A 1 44 ? -12.629 5.179 8.767 1.00 0.00 44 LYS A C 12
ATOM 21781 O O . LYS A 1 44 ? -12.779 4.059 8.321 1.00 0.00 44 LYS A O 12
ATOM 21800 N N . ARG A 1 45 ? -12.467 6.208 7.972 1.00 0.00 45 ARG A N 12
ATOM 21801 C CA . ARG A 1 45 ? -12.466 6.011 6.490 1.00 0.00 45 ARG A CA 12
ATOM 21802 C C . ARG A 1 45 ? -11.661 7.105 5.779 1.00 0.00 45 ARG A C 12
ATOM 21803 O O . ARG A 1 45 ? -11.784 7.288 4.583 1.00 0.00 45 ARG A O 12
ATOM 21824 N N . THR A 1 46 ? -10.853 7.845 6.492 1.00 0.00 46 THR A N 12
ATOM 21825 C CA . THR A 1 46 ? -10.066 8.934 5.832 1.00 0.00 46 THR A CA 12
ATOM 21826 C C . THR A 1 46 ? -9.272 8.384 4.639 1.00 0.00 46 THR A C 12
ATOM 21827 O O . THR A 1 46 ? -9.454 8.811 3.516 1.00 0.00 46 THR A O 12
ATOM 21838 N N . ILE A 1 47 ? -8.395 7.441 4.870 1.00 0.00 47 ILE A N 12
ATOM 21839 C CA . ILE A 1 47 ? -7.596 6.872 3.742 1.00 0.00 47 ILE A CA 12
ATOM 21840 C C . ILE A 1 47 ? -7.478 5.351 3.884 1.00 0.00 47 ILE A C 12
ATOM 21841 O O . ILE A 1 47 ? -6.859 4.852 4.802 1.00 0.00 47 ILE A O 12
ATOM 21857 N N . ARG A 1 48 ? -8.063 4.613 2.979 1.00 0.00 48 ARG A N 12
ATOM 21858 C CA . ARG A 1 48 ? -7.982 3.126 3.061 1.00 0.00 48 ARG A CA 12
ATOM 21859 C C . ARG A 1 48 ? -7.305 2.562 1.808 1.00 0.00 48 ARG A C 12
ATOM 21860 O O . ARG A 1 48 ? -7.818 2.671 0.711 1.00 0.00 48 ARG A O 12
ATOM 21881 N N . LYS A 1 49 ? -6.155 1.958 1.963 1.00 0.00 49 LYS A N 12
ATOM 21882 C CA . LYS A 1 49 ? -5.445 1.385 0.781 1.00 0.00 49 LYS A CA 12
ATOM 21883 C C . LYS A 1 49 ? -4.812 0.038 1.146 1.00 0.00 49 LYS A C 12
ATOM 21884 O O . LYS A 1 49 ? -4.298 -0.142 2.232 1.00 0.00 49 LYS A O 12
ATOM 21903 N N . GLY A 1 50 ? -4.847 -0.906 0.244 1.00 0.00 50 GLY A N 12
ATOM 21904 C CA . GLY A 1 50 ? -4.247 -2.240 0.532 1.00 0.00 50 GLY A CA 12
ATOM 21905 C C . GLY A 1 50 ? -3.318 -2.639 -0.615 1.00 0.00 50 GLY A C 12
ATOM 21906 O O . GLY A 1 50 ? -3.760 -3.027 -1.679 1.00 0.00 50 GLY A O 12
ATOM 21910 N N . LEU A 1 51 ? -2.032 -2.540 -0.409 1.00 0.00 51 LEU A N 12
ATOM 21911 C CA . LEU A 1 51 ? -1.070 -2.908 -1.489 1.00 0.00 51 LEU A CA 12
ATOM 21912 C C . LEU A 1 51 ? -0.117 -4.004 -1.003 1.00 0.00 51 LEU A C 12
ATOM 21913 O O . LEU A 1 51 ? 0.054 -4.208 0.183 1.00 0.00 51 LEU A O 12
ATOM 21929 N N . THR A 1 52 ? 0.499 -4.712 -1.910 1.00 0.00 52 THR A N 12
ATOM 21930 C CA . THR A 1 52 ? 1.442 -5.796 -1.503 1.00 0.00 52 THR A CA 12
ATOM 21931 C C . THR A 1 52 ? 2.798 -5.200 -1.118 1.00 0.00 52 THR A C 12
ATOM 21932 O O . THR A 1 52 ? 3.385 -4.437 -1.861 1.00 0.00 52 THR A O 12
ATOM 21943 N N . ALA A 1 53 ? 3.301 -5.544 0.037 1.00 0.00 53 ALA A N 12
ATOM 21944 C CA . ALA A 1 53 ? 4.620 -4.998 0.470 1.00 0.00 53 ALA A CA 12
ATOM 21945 C C . ALA A 1 53 ? 5.438 -6.085 1.171 1.00 0.00 53 ALA A C 12
ATOM 21946 O O . ALA A 1 53 ? 4.898 -7.020 1.731 1.00 0.00 53 ALA A O 12
ATOM 21953 N N . ALA A 1 54 ? 6.738 -5.967 1.146 1.00 0.00 54 ALA A N 12
ATOM 21954 C CA . ALA A 1 54 ? 7.598 -6.986 1.812 1.00 0.00 54 ALA A CA 12
ATOM 21955 C C . ALA A 1 54 ? 8.716 -6.290 2.592 1.00 0.00 54 ALA A C 12
ATOM 21956 O O . ALA A 1 54 ? 9.712 -5.878 2.030 1.00 0.00 54 ALA A O 12
ATOM 21963 N N . THR A 1 55 ? 8.555 -6.149 3.881 1.00 0.00 55 THR A N 12
ATOM 21964 C CA . THR A 1 55 ? 9.605 -5.471 4.695 1.00 0.00 55 THR A CA 12
ATOM 21965 C C . THR A 1 55 ? 9.576 -5.987 6.137 1.00 0.00 55 THR A C 12
ATOM 21966 O O . THR A 1 55 ? 8.536 -6.341 6.658 1.00 0.00 55 THR A O 12
ATOM 21977 N N . ARG A 1 56 ? 10.711 -6.039 6.782 1.00 0.00 56 ARG A N 12
ATOM 21978 C CA . ARG A 1 56 ? 10.753 -6.541 8.187 1.00 0.00 56 ARG A CA 12
ATOM 21979 C C . ARG A 1 56 ? 10.572 -5.387 9.186 1.00 0.00 56 ARG A C 12
ATOM 21980 O O . ARG A 1 56 ? 9.497 -5.181 9.715 1.00 0.00 56 ARG A O 12
ATOM 22001 N N . GLN A 1 57 ? 11.613 -4.642 9.456 1.00 0.00 57 GLN A N 12
ATOM 22002 C CA . GLN A 1 57 ? 11.496 -3.515 10.431 1.00 0.00 57 GLN A CA 12
ATOM 22003 C C . GLN A 1 57 ? 11.105 -2.217 9.716 1.00 0.00 57 GLN A C 12
ATOM 22004 O O . GLN A 1 57 ? 10.238 -1.492 10.159 1.00 0.00 57 GLN A O 12
ATOM 22018 N N . GLU A 1 58 ? 11.744 -1.918 8.615 1.00 0.00 58 GLU A N 12
ATOM 22019 C CA . GLU A 1 58 ? 11.414 -0.662 7.874 1.00 0.00 58 GLU A CA 12
ATOM 22020 C C . GLU A 1 58 ? 9.923 -0.628 7.509 1.00 0.00 58 GLU A C 12
ATOM 22021 O O . GLU A 1 58 ? 9.372 0.420 7.230 1.00 0.00 58 GLU A O 12
ATOM 22033 N N . LEU A 1 59 ? 9.268 -1.762 7.512 1.00 0.00 59 LEU A N 12
ATOM 22034 C CA . LEU A 1 59 ? 7.813 -1.791 7.167 1.00 0.00 59 LEU A CA 12
ATOM 22035 C C . LEU A 1 59 ? 7.049 -0.746 7.988 1.00 0.00 59 LEU A C 12
ATOM 22036 O O . LEU A 1 59 ? 6.098 -0.149 7.519 1.00 0.00 59 LEU A O 12
ATOM 22052 N N . LEU A 1 60 ? 7.461 -0.519 9.205 1.00 0.00 60 LEU A N 12
ATOM 22053 C CA . LEU A 1 60 ? 6.762 0.490 10.054 1.00 0.00 60 LEU A CA 12
ATOM 22054 C C . LEU A 1 60 ? 6.936 1.888 9.458 1.00 0.00 60 LEU A C 12
ATOM 22055 O O . LEU A 1 60 ? 6.026 2.695 9.473 1.00 0.00 60 LEU A O 12
ATOM 22071 N N . ALA A 1 61 ? 8.096 2.180 8.930 1.00 0.00 61 ALA A N 12
ATOM 22072 C CA . ALA A 1 61 ? 8.329 3.527 8.326 1.00 0.00 61 ALA A CA 12
ATOM 22073 C C . ALA A 1 61 ? 7.232 3.845 7.305 1.00 0.00 61 ALA A C 12
ATOM 22074 O O . ALA A 1 61 ? 6.938 4.992 7.034 1.00 0.00 61 ALA A O 12
ATOM 22081 N N . LYS A 1 62 ? 6.623 2.834 6.742 1.00 0.00 62 LYS A N 12
ATOM 22082 C CA . LYS A 1 62 ? 5.544 3.074 5.742 1.00 0.00 62 LYS A CA 12
ATOM 22083 C C . LYS A 1 62 ? 4.275 3.576 6.442 1.00 0.00 62 LYS A C 12
ATOM 22084 O O . LYS A 1 62 ? 3.642 4.512 5.996 1.00 0.00 62 LYS A O 12
ATOM 22103 N N . ALA A 1 63 ? 3.902 2.959 7.535 1.00 0.00 63 ALA A N 12
ATOM 22104 C CA . ALA A 1 63 ? 2.674 3.399 8.267 1.00 0.00 63 ALA A CA 12
ATOM 22105 C C . ALA A 1 63 ? 2.719 4.907 8.531 1.00 0.00 63 ALA A C 12
ATOM 22106 O O . ALA A 1 63 ? 1.701 5.570 8.589 1.00 0.00 63 ALA A O 12
ATOM 22113 N N . LEU A 1 64 ? 3.892 5.446 8.706 1.00 0.00 64 LEU A N 12
ATOM 22114 C CA . LEU A 1 64 ? 4.020 6.908 8.976 1.00 0.00 64 LEU A CA 12
ATOM 22115 C C . LEU A 1 64 ? 3.844 7.726 7.688 1.00 0.00 64 LEU A C 12
ATOM 22116 O O . LEU A 1 64 ? 2.836 8.373 7.479 1.00 0.00 64 LEU A O 12
ATOM 22132 N N . GLU A 1 65 ? 4.839 7.721 6.841 1.00 0.00 65 GLU A N 12
ATOM 22133 C CA . GLU A 1 65 ? 4.777 8.515 5.573 1.00 0.00 65 GLU A CA 12
ATOM 22134 C C . GLU A 1 65 ? 3.544 8.175 4.728 1.00 0.00 65 GLU A C 12
ATOM 22135 O O . GLU A 1 65 ? 3.068 8.999 3.973 1.00 0.00 65 GLU A O 12
ATOM 22147 N N . THR A 1 66 ? 3.028 6.976 4.823 1.00 0.00 66 THR A N 12
ATOM 22148 C CA . THR A 1 66 ? 1.836 6.617 3.989 1.00 0.00 66 THR A CA 12
ATOM 22149 C C . THR A 1 66 ? 0.723 7.661 4.151 1.00 0.00 66 THR A C 12
ATOM 22150 O O . THR A 1 66 ? 0.175 8.142 3.179 1.00 0.00 66 THR A O 12
ATOM 22161 N N . LEU A 1 67 ? 0.385 8.022 5.363 1.00 0.00 67 LEU A N 12
ATOM 22162 C CA . LEU A 1 67 ? -0.686 9.042 5.560 1.00 0.00 67 LEU A CA 12
ATOM 22163 C C . LEU A 1 67 ? -0.068 10.407 5.879 1.00 0.00 67 LEU A C 12
ATOM 22164 O O . LEU A 1 67 ? -0.369 11.399 5.246 1.00 0.00 67 LEU A O 12
ATOM 22180 N N . LEU A 1 68 ? 0.801 10.458 6.855 1.00 0.00 68 LEU A N 12
ATOM 22181 C CA . LEU A 1 68 ? 1.448 11.754 7.217 1.00 0.00 68 LEU A CA 12
ATOM 22182 C C . LEU A 1 68 ? 2.878 11.513 7.707 1.00 0.00 68 LEU A C 12
ATOM 22183 O O . LEU A 1 68 ? 3.135 10.608 8.475 1.00 0.00 68 LEU A O 12
ATOM 22199 N N . LEU A 1 69 ? 3.807 12.326 7.282 1.00 0.00 69 LEU A N 12
ATOM 22200 C CA . LEU A 1 69 ? 5.216 12.145 7.740 1.00 0.00 69 LEU A CA 12
ATOM 22201 C C . LEU A 1 69 ? 5.416 12.847 9.087 1.00 0.00 69 LEU A C 12
ATOM 22202 O O . LEU A 1 69 ? 5.240 14.045 9.204 1.00 0.00 69 LEU A O 12
ATOM 22218 N N . ASN A 1 70 ? 5.770 12.112 10.105 1.00 0.00 70 ASN A N 12
ATOM 22219 C CA . ASN A 1 70 ? 5.968 12.741 11.444 1.00 0.00 70 ASN A CA 12
ATOM 22220 C C . ASN A 1 70 ? 7.183 12.130 12.147 1.00 0.00 70 ASN A C 12
ATOM 22221 O O . ASN A 1 70 ? 7.532 10.986 11.926 1.00 0.00 70 ASN A O 12
ATOM 22232 N N . GLY A 1 71 ? 7.828 12.887 12.994 1.00 0.00 71 GLY A N 12
ATOM 22233 C CA . GLY A 1 71 ? 9.019 12.356 13.718 1.00 0.00 71 GLY A CA 12
ATOM 22234 C C . GLY A 1 71 ? 8.593 11.208 14.635 1.00 0.00 71 GLY A C 12
ATOM 22235 O O . GLY A 1 71 ? 9.221 10.168 14.673 1.00 0.00 71 GLY A O 12
ATOM 22239 N N . VAL A 1 72 ? 7.531 11.389 15.375 1.00 0.00 72 VAL A N 12
ATOM 22240 C CA . VAL A 1 72 ? 7.065 10.305 16.291 1.00 0.00 72 VAL A CA 12
ATOM 22241 C C . VAL A 1 72 ? 5.543 10.154 16.203 1.00 0.00 72 VAL A C 12
ATOM 22242 O O . VAL A 1 72 ? 4.811 11.124 16.231 1.00 0.00 72 VAL A O 12
ATOM 22255 N N . LEU A 1 73 ? 5.064 8.944 16.096 1.00 0.00 73 LEU A N 12
ATOM 22256 C CA . LEU A 1 73 ? 3.591 8.723 16.006 1.00 0.00 73 LEU A CA 12
ATOM 22257 C C . LEU A 1 73 ? 3.195 7.501 16.840 1.00 0.00 73 LEU A C 12
ATOM 22258 O O . LEU A 1 73 ? 3.893 6.505 16.865 1.00 0.00 73 LEU A O 12
ATOM 22274 N N . THR A 1 74 ? 2.083 7.568 17.523 1.00 0.00 74 THR A N 12
ATOM 22275 C CA . THR A 1 74 ? 1.649 6.405 18.357 1.00 0.00 74 THR A CA 12
ATOM 22276 C C . THR A 1 74 ? 0.910 5.382 17.492 1.00 0.00 74 THR A C 12
ATOM 22277 O O . THR A 1 74 ? -0.044 5.706 16.812 1.00 0.00 74 THR A O 12
ATOM 22288 N N . LEU A 1 75 ? 1.343 4.148 17.516 1.00 0.00 75 LEU A N 12
ATOM 22289 C CA . LEU A 1 75 ? 0.664 3.103 16.697 1.00 0.00 75 LEU A CA 12
ATOM 22290 C C . LEU A 1 75 ? -0.236 2.251 17.593 1.00 0.00 75 LEU A C 12
ATOM 22291 O O . LEU A 1 75 ? 0.149 1.858 18.676 1.00 0.00 75 LEU A O 12
ATOM 22307 N N . VAL A 1 76 ? -1.431 1.970 17.155 1.00 0.00 76 VAL A N 12
ATOM 22308 C CA . VAL A 1 76 ? -2.353 1.150 17.991 1.00 0.00 76 VAL A CA 12
ATOM 22309 C C . VAL A 1 76 ? -3.208 0.235 17.110 1.00 0.00 76 VAL A C 12
ATOM 22310 O O . VAL A 1 76 ? -3.223 0.352 15.901 1.00 0.00 76 VAL A O 12
ATOM 22323 N N . LEU A 1 77 ? -3.920 -0.674 17.717 1.00 0.00 77 LEU A N 12
ATOM 22324 C CA . LEU A 1 77 ? -4.785 -1.605 16.932 1.00 0.00 77 LEU A CA 12
ATOM 22325 C C . LEU A 1 77 ? -6.202 -1.615 17.515 1.00 0.00 77 LEU A C 12
ATOM 22326 O O . LEU A 1 77 ? -6.397 -1.405 18.696 1.00 0.00 77 LEU A O 12
ATOM 22342 N N . GLU A 1 78 ? -7.193 -1.852 16.696 1.00 0.00 78 GLU A N 12
ATOM 22343 C CA . GLU A 1 78 ? -8.597 -1.870 17.207 1.00 0.00 78 GLU A CA 12
ATOM 22344 C C . GLU A 1 78 ? -9.060 -3.309 17.461 1.00 0.00 78 GLU A C 12
ATOM 22345 O O . GLU A 1 78 ? -10.050 -3.540 18.128 1.00 0.00 78 GLU A O 12
ATOM 22357 N N . GLU A 1 79 ? -8.357 -4.279 16.937 1.00 0.00 79 GLU A N 12
ATOM 22358 C CA . GLU A 1 79 ? -8.766 -5.701 17.152 1.00 0.00 79 GLU A CA 12
ATOM 22359 C C . GLU A 1 79 ? -8.876 -5.998 18.654 1.00 0.00 79 GLU A C 12
ATOM 22360 O O . GLU A 1 79 ? -9.959 -6.116 19.193 1.00 0.00 79 GLU A O 12
ATOM 22372 N N . ASP A 1 80 ? -7.765 -6.118 19.330 1.00 0.00 80 ASP A N 12
ATOM 22373 C CA . ASP A 1 80 ? -7.806 -6.403 20.794 1.00 0.00 80 ASP A CA 12
ATOM 22374 C C . ASP A 1 80 ? -7.845 -5.095 21.593 1.00 0.00 80 ASP A C 12
ATOM 22375 O O . ASP A 1 80 ? -8.139 -5.087 22.772 1.00 0.00 80 ASP A O 12
ATOM 22384 N N . GLY A 1 81 ? -7.549 -3.988 20.961 1.00 0.00 81 GLY A N 12
ATOM 22385 C CA . GLY A 1 81 ? -7.570 -2.684 21.683 1.00 0.00 81 GLY A CA 12
ATOM 22386 C C . GLY A 1 81 ? -6.299 -2.538 22.522 1.00 0.00 81 GLY A C 12
ATOM 22387 O O . GLY A 1 81 ? -6.341 -2.545 23.737 1.00 0.00 81 GLY A O 12
ATOM 22391 N N . THR A 1 82 ? -5.167 -2.403 21.883 1.00 0.00 82 THR A N 12
ATOM 22392 C CA . THR A 1 82 ? -3.890 -2.252 22.642 1.00 0.00 82 THR A CA 12
ATOM 22393 C C . THR A 1 82 ? -2.988 -1.218 21.960 1.00 0.00 82 THR A C 12
ATOM 22394 O O . THR A 1 82 ? -3.044 -1.028 20.761 1.00 0.00 82 THR A O 12
ATOM 22405 N N . ALA A 1 83 ? -2.157 -0.550 22.717 1.00 0.00 83 ALA A N 12
ATOM 22406 C CA . ALA A 1 83 ? -1.250 0.473 22.112 1.00 0.00 83 ALA A CA 12
ATOM 22407 C C . ALA A 1 83 ? 0.099 -0.159 21.762 1.00 0.00 83 ALA A C 12
ATOM 22408 O O . ALA A 1 83 ? 0.525 -1.118 22.376 1.00 0.00 83 ALA A O 12
ATOM 22415 N N . VAL A 1 84 ? 0.775 0.369 20.774 1.00 0.00 84 VAL A N 12
ATOM 22416 C CA . VAL A 1 84 ? 2.097 -0.206 20.382 1.00 0.00 84 VAL A CA 12
ATOM 22417 C C . VAL A 1 84 ? 3.048 0.906 19.926 1.00 0.00 84 VAL A C 12
ATOM 22418 O O . VAL A 1 84 ? 2.625 1.933 19.431 1.00 0.00 84 VAL A O 12
ATOM 22431 N N . ASP A 1 85 ? 4.327 0.704 20.086 1.00 0.00 85 ASP A N 12
ATOM 22432 C CA . ASP A 1 85 ? 5.311 1.741 19.657 1.00 0.00 85 ASP A CA 12
ATOM 22433 C C . ASP A 1 85 ? 6.587 1.076 19.126 1.00 0.00 85 ASP A C 12
ATOM 22434 O O . ASP A 1 85 ? 7.638 1.683 19.077 1.00 0.00 85 ASP A O 12
ATOM 22443 N N . SER A 1 86 ? 6.501 -0.167 18.732 1.00 0.00 86 SER A N 12
ATOM 22444 C CA . SER A 1 86 ? 7.706 -0.875 18.208 1.00 0.00 86 SER A CA 12
ATOM 22445 C C . SER A 1 86 ? 7.311 -1.847 17.094 1.00 0.00 86 SER A C 12
ATOM 22446 O O . SER A 1 86 ? 6.145 -2.027 16.800 1.00 0.00 86 SER A O 12
ATOM 22454 N N . GLU A 1 87 ? 8.275 -2.477 16.474 1.00 0.00 87 GLU A N 12
ATOM 22455 C CA . GLU A 1 87 ? 7.960 -3.444 15.379 1.00 0.00 87 GLU A CA 12
ATOM 22456 C C . GLU A 1 87 ? 7.069 -4.582 15.899 1.00 0.00 87 GLU A C 12
ATOM 22457 O O . GLU A 1 87 ? 6.471 -5.309 15.131 1.00 0.00 87 GLU A O 12
ATOM 22469 N N . ASP A 1 88 ? 6.976 -4.739 17.194 1.00 0.00 88 ASP A N 12
ATOM 22470 C CA . ASP A 1 88 ? 6.124 -5.830 17.761 1.00 0.00 88 ASP A CA 12
ATOM 22471 C C . ASP A 1 88 ? 4.649 -5.624 17.381 1.00 0.00 88 ASP A C 12
ATOM 22472 O O . ASP A 1 88 ? 3.825 -6.490 17.598 1.00 0.00 88 ASP A O 12
ATOM 22481 N N . PHE A 1 89 ? 4.311 -4.486 16.821 1.00 0.00 89 PHE A N 12
ATOM 22482 C CA . PHE A 1 89 ? 2.892 -4.216 16.426 1.00 0.00 89 PHE A CA 12
ATOM 22483 C C . PHE A 1 89 ? 2.257 -5.447 15.760 1.00 0.00 89 PHE A C 12
ATOM 22484 O O . PHE A 1 89 ? 1.257 -5.960 16.220 1.00 0.00 89 PHE A O 12
ATOM 22501 N N . PHE A 1 90 ? 2.828 -5.918 14.684 1.00 0.00 90 PHE A N 12
ATOM 22502 C CA . PHE A 1 90 ? 2.250 -7.110 13.993 1.00 0.00 90 PHE A CA 12
ATOM 22503 C C . PHE A 1 90 ? 2.523 -8.388 14.798 1.00 0.00 90 PHE A C 12
ATOM 22504 O O . PHE A 1 90 ? 1.935 -9.423 14.549 1.00 0.00 90 PHE A O 12
ATOM 22521 N N . GLN A 1 91 ? 3.413 -8.328 15.754 1.00 0.00 91 GLN A N 12
ATOM 22522 C CA . GLN A 1 91 ? 3.723 -9.544 16.565 1.00 0.00 91 GLN A CA 12
ATOM 22523 C C . GLN A 1 91 ? 2.786 -9.637 17.776 1.00 0.00 91 GLN A C 12
ATOM 22524 O O . GLN A 1 91 ? 2.566 -10.703 18.317 1.00 0.00 91 GLN A O 12
ATOM 22538 N N . LEU A 1 92 ? 2.239 -8.532 18.206 1.00 0.00 92 LEU A N 12
ATOM 22539 C CA . LEU A 1 92 ? 1.322 -8.561 19.386 1.00 0.00 92 LEU A CA 12
ATOM 22540 C C . LEU A 1 92 ? 0.000 -9.250 19.021 1.00 0.00 92 LEU A C 12
ATOM 22541 O O . LEU A 1 92 ? -0.728 -9.705 19.882 1.00 0.00 92 LEU A O 12
ATOM 22557 N N . LEU A 1 93 ? -0.314 -9.329 17.755 1.00 0.00 93 LEU A N 12
ATOM 22558 C CA . LEU A 1 93 ? -1.589 -9.988 17.339 1.00 0.00 93 LEU A CA 12
ATOM 22559 C C . LEU A 1 93 ? -1.286 -11.163 16.404 1.00 0.00 93 LEU A C 12
ATOM 22560 O O . LEU A 1 93 ? -0.193 -11.284 15.884 1.00 0.00 93 LEU A O 12
ATOM 22576 N N . GLU A 1 94 ? -2.245 -12.020 16.174 1.00 0.00 94 GLU A N 12
ATOM 22577 C CA . GLU A 1 94 ? -2.004 -13.173 15.256 1.00 0.00 94 GLU A CA 12
ATOM 22578 C C . GLU A 1 94 ? -1.728 -12.639 13.850 1.00 0.00 94 GLU A C 12
ATOM 22579 O O . GLU A 1 94 ? -1.804 -11.448 13.614 1.00 0.00 94 GLU A O 12
ATOM 22591 N N . ASP A 1 95 ? -1.401 -13.489 12.912 1.00 0.00 95 ASP A N 12
ATOM 22592 C CA . ASP A 1 95 ? -1.117 -12.981 11.537 1.00 0.00 95 ASP A CA 12
ATOM 22593 C C . ASP A 1 95 ? -2.317 -12.182 11.018 1.00 0.00 95 ASP A C 12
ATOM 22594 O O . ASP A 1 95 ? -3.417 -12.689 10.915 1.00 0.00 95 ASP A O 12
ATOM 22603 N N . ASP A 1 96 ? -2.102 -10.939 10.692 1.00 0.00 96 ASP A N 12
ATOM 22604 C CA . ASP A 1 96 ? -3.214 -10.089 10.173 1.00 0.00 96 ASP A CA 12
ATOM 22605 C C . ASP A 1 96 ? -2.645 -8.787 9.606 1.00 0.00 96 ASP A C 12
ATOM 22606 O O . ASP A 1 96 ? -1.463 -8.523 9.712 1.00 0.00 96 ASP A O 12
ATOM 22615 N N . THR A 1 97 ? -3.472 -7.961 9.025 1.00 0.00 97 THR A N 12
ATOM 22616 C CA . THR A 1 97 ? -2.959 -6.674 8.481 1.00 0.00 97 THR A CA 12
ATOM 22617 C C . THR A 1 97 ? -3.815 -5.513 8.991 1.00 0.00 97 THR A C 12
ATOM 22618 O O . THR A 1 97 ? -4.903 -5.268 8.505 1.00 0.00 97 THR A O 12
ATOM 22629 N N . CYS A 1 98 ? -3.320 -4.791 9.956 1.00 0.00 98 CYS A N 12
ATOM 22630 C CA . CYS A 1 98 ? -4.082 -3.632 10.499 1.00 0.00 98 CYS A CA 12
ATOM 22631 C C . CYS A 1 98 ? -3.111 -2.494 10.805 1.00 0.00 98 CYS A C 12
ATOM 22632 O O . CYS A 1 98 ? -2.069 -2.708 11.391 1.00 0.00 98 CYS A O 12
ATOM 22640 N N . LEU A 1 99 ? -3.430 -1.293 10.414 1.00 0.00 99 LEU A N 12
ATOM 22641 C CA . LEU A 1 99 ? -2.501 -0.161 10.690 1.00 0.00 99 LEU A CA 12
ATOM 22642 C C . LEU A 1 99 ? -3.271 1.102 11.068 1.00 0.00 99 LEU A C 12
ATOM 22643 O O . LEU A 1 99 ? -4.058 1.616 10.298 1.00 0.00 99 LEU A O 12
ATOM 22659 N N . MET A 1 100 ? -3.032 1.616 12.242 1.00 0.00 100 MET A N 12
ATOM 22660 C CA . MET A 1 100 ? -3.726 2.862 12.671 1.00 0.00 100 MET A CA 12
ATOM 22661 C C . MET A 1 100 ? -2.679 3.918 13.030 1.00 0.00 100 MET A C 12
ATOM 22662 O O . MET A 1 100 ? -1.715 3.634 13.714 1.00 0.00 100 MET A O 12
ATOM 22676 N N . VAL A 1 101 ? -2.848 5.127 12.568 1.00 0.00 101 VAL A N 12
ATOM 22677 C CA . VAL A 1 101 ? -1.843 6.183 12.885 1.00 0.00 101 VAL A CA 12
ATOM 22678 C C . VAL A 1 101 ? -2.539 7.475 13.319 1.00 0.00 101 VAL A C 12
ATOM 22679 O O . VAL A 1 101 ? -3.211 8.124 12.541 1.00 0.00 101 VAL A O 12
ATOM 22692 N N . LEU A 1 102 ? -2.375 7.853 14.559 1.00 0.00 102 LEU A N 12
ATOM 22693 C CA . LEU A 1 102 ? -3.013 9.107 15.055 1.00 0.00 102 LEU A CA 12
ATOM 22694 C C . LEU A 1 102 ? -2.122 9.770 16.107 1.00 0.00 102 LEU A C 12
ATOM 22695 O O . LEU A 1 102 ? -1.097 9.237 16.493 1.00 0.00 102 LEU A O 12
ATOM 22711 N N . GLN A 1 103 ? -2.500 10.930 16.574 1.00 0.00 103 GLN A N 12
ATOM 22712 C CA . GLN A 1 103 ? -1.673 11.628 17.601 1.00 0.00 103 GLN A CA 12
ATOM 22713 C C . GLN A 1 103 ? -1.936 11.027 18.986 1.00 0.00 103 GLN A C 12
ATOM 22714 O O . GLN A 1 103 ? -2.818 10.210 19.160 1.00 0.00 103 GLN A O 12
ATOM 22728 N N . SER A 1 104 ? -1.171 11.425 19.971 1.00 0.00 104 SER A N 12
ATOM 22729 C CA . SER A 1 104 ? -1.367 10.879 21.350 1.00 0.00 104 SER A CA 12
ATOM 22730 C C . SER A 1 104 ? -2.838 10.981 21.767 1.00 0.00 104 SER A C 12
ATOM 22731 O O . SER A 1 104 ? -3.553 11.867 21.344 1.00 0.00 104 SER A O 12
ATOM 22739 N N . GLY A 1 105 ? -3.292 10.077 22.595 1.00 0.00 105 GLY A N 12
ATOM 22740 C CA . GLY A 1 105 ? -4.714 10.118 23.041 1.00 0.00 105 GLY A CA 12
ATOM 22741 C C . GLY A 1 105 ? -5.575 9.295 22.079 1.00 0.00 105 GLY A C 12
ATOM 22742 O O . GLY A 1 105 ? -6.297 9.834 21.263 1.00 0.00 105 GLY A O 12
ATOM 22746 N N . GLN A 1 106 ? -5.501 7.994 22.169 1.00 0.00 106 GLN A N 12
ATOM 22747 C CA . GLN A 1 106 ? -6.313 7.132 21.259 1.00 0.00 106 GLN A CA 12
ATOM 22748 C C . GLN A 1 106 ? -7.748 7.012 21.783 1.00 0.00 106 GLN A C 12
ATOM 22749 O O . GLN A 1 106 ? -8.009 7.202 22.956 1.00 0.00 106 GLN A O 12
ATOM 22763 N N . SER A 1 107 ? -8.678 6.693 20.923 1.00 0.00 107 SER A N 12
ATOM 22764 C CA . SER A 1 107 ? -10.095 6.554 21.369 1.00 0.00 107 SER A CA 12
ATOM 22765 C C . SER A 1 107 ? -10.765 5.368 20.671 1.00 0.00 107 SER A C 12
ATOM 22766 O O . SER A 1 107 ? -11.020 5.397 19.483 1.00 0.00 107 SER A O 12
ATOM 22774 N N . TRP A 1 108 ? -11.063 4.333 21.406 1.00 0.00 108 TRP A N 12
ATOM 22775 C CA . TRP A 1 108 ? -11.734 3.145 20.796 1.00 0.00 108 TRP A CA 12
ATOM 22776 C C . TRP A 1 108 ? -13.252 3.258 20.962 1.00 0.00 108 TRP A C 12
ATOM 22777 O O . TRP A 1 108 ? -13.742 4.052 21.741 1.00 0.00 108 TRP A O 12
ATOM 22798 N N . SER A 1 109 ? -13.997 2.469 20.236 1.00 0.00 10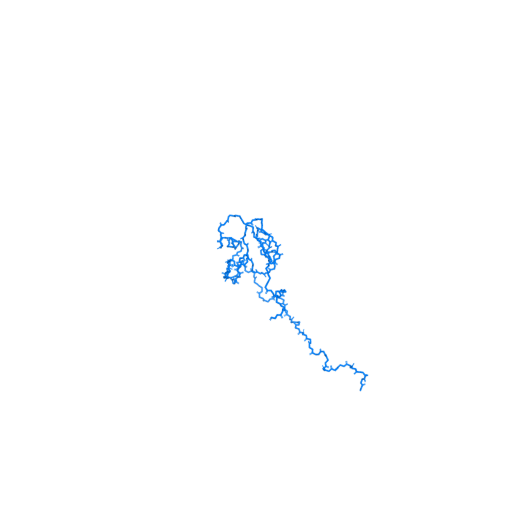9 SER A N 12
ATOM 22799 C CA . SER A 1 109 ? -15.483 2.528 20.348 1.00 0.00 109 SER A CA 12
ATOM 22800 C C . SER A 1 109 ? -15.951 1.751 21.586 1.00 0.00 109 SER A C 12
ATOM 22801 O O . SER A 1 109 ? -15.791 0.549 21.655 1.00 0.00 109 SER A O 12
ATOM 22809 N N . PRO A 1 110 ? -16.519 2.462 22.532 1.00 0.00 110 PRO A N 12
ATOM 22810 C CA . PRO A 1 110 ? -17.009 1.811 23.772 1.00 0.00 110 PRO A CA 12
ATOM 22811 C C . PRO A 1 110 ? -18.265 0.985 23.482 1.00 0.00 110 PRO A C 12
ATOM 22812 O O . PRO A 1 110 ? -19.049 1.315 22.614 1.00 0.00 110 PRO A O 12
ATOM 22823 N N . THR A 1 111 ? -18.461 -0.086 24.202 1.00 0.00 111 THR A N 12
ATOM 22824 C CA . THR A 1 111 ? -19.666 -0.935 23.971 1.00 0.00 111 THR A CA 12
ATOM 22825 C C . THR A 1 111 ? -20.595 -0.875 25.185 1.00 0.00 111 THR A C 12
ATOM 22826 O O . THR A 1 111 ? -20.358 -1.515 26.192 1.00 0.00 111 THR A O 12
ATOM 22837 N N . ARG A 1 112 ? -21.651 -0.113 25.098 1.00 0.00 112 ARG A N 12
ATOM 22838 C CA . ARG A 1 112 ? -22.598 -0.010 26.248 1.00 0.00 112 ARG A CA 12
ATOM 22839 C C . ARG A 1 112 ? -23.978 -0.539 25.842 1.00 0.00 112 ARG A C 12
ATOM 22840 O O . ARG A 1 112 ? -24.436 -0.323 24.738 1.00 0.00 112 ARG A O 12
ATOM 22861 N N . SER A 1 113 ? -24.641 -1.235 26.730 1.00 0.00 113 SER A N 12
ATOM 22862 C CA . SER A 1 113 ? -25.991 -1.781 26.398 1.00 0.00 113 SER A CA 12
ATOM 22863 C C . SER A 1 113 ? -26.652 -2.359 27.653 1.00 0.00 113 SER A C 12
ATOM 22864 O O . SER A 1 113 ? -27.309 -3.381 27.602 1.00 0.00 113 SER A O 12
ATOM 22872 N N . GLY A 1 114 ? -26.488 -1.713 28.776 1.00 0.00 114 GLY A N 12
ATOM 22873 C CA . GLY A 1 114 ? -27.108 -2.228 30.030 1.00 0.00 114 GLY A CA 12
ATOM 22874 C C . GLY A 1 114 ? -26.639 -1.387 31.221 1.00 0.00 114 GLY A C 12
ATOM 22875 O O . GLY A 1 114 ? -27.395 -0.622 31.788 1.00 0.00 114 GLY A O 12
ATOM 22879 N N . VAL A 1 115 ? -25.397 -1.522 31.603 1.00 0.00 115 VAL A N 12
ATOM 22880 C CA . VAL A 1 115 ? -24.879 -0.730 32.759 1.00 0.00 115 VAL A CA 12
ATOM 22881 C C . VAL A 1 115 ? -24.538 0.694 32.312 1.00 0.00 115 VAL A C 12
ATOM 22882 O O . VAL A 1 115 ? -23.609 0.914 31.561 1.00 0.00 115 VAL A O 12
ATOM 22895 N N . LEU A 1 116 ? -25.284 1.663 32.774 1.00 0.00 116 LEU A N 12
ATOM 22896 C CA . LEU A 1 116 ? -25.005 3.075 32.383 1.00 0.00 116 LEU A CA 12
ATOM 22897 C C . LEU A 1 116 ? -24.670 3.907 33.625 1.00 0.00 116 LEU A C 12
ATOM 22898 O O . LEU A 1 116 ? -24.923 5.095 33.671 1.00 0.00 116 LEU A O 12
ATOM 22914 N N . HIS A 1 117 ? -24.104 3.291 34.627 1.00 0.00 117 HIS A N 12
ATOM 22915 C CA . HIS A 1 117 ? -23.753 4.044 35.867 1.00 0.00 117 HIS A CA 12
ATOM 22916 C C . HIS A 1 117 ? -22.294 3.780 36.253 1.00 0.00 117 HIS A C 12
ATOM 22917 O O . HIS A 1 117 ? -21.906 2.658 36.517 1.00 0.00 117 HIS A O 12
ATOM 22931 N N . HIS A 1 118 ? -21.487 4.805 36.291 1.00 0.00 118 HIS A N 12
ATOM 22932 C CA . HIS A 1 118 ? -20.053 4.616 36.662 1.00 0.00 118 HIS A CA 12
ATOM 22933 C C . HIS A 1 118 ? -19.941 4.193 38.129 1.00 0.00 118 HIS A C 12
ATOM 22934 O O . HIS A 1 118 ? -20.891 3.713 38.719 1.00 0.00 118 HIS A O 12
ATOM 22948 N N . HIS A 1 119 ? -18.789 4.362 38.720 1.00 0.00 119 HIS A N 12
ATOM 22949 C CA . HIS A 1 119 ? -18.615 3.968 40.148 1.00 0.00 119 HIS A CA 12
ATOM 22950 C C . HIS A 1 119 ? -17.984 5.115 40.943 1.00 0.00 119 HIS A C 12
ATOM 22951 O O . HIS A 1 119 ? -18.536 5.579 41.923 1.00 0.00 119 HIS A O 12
ATOM 22965 N N . HIS A 1 120 ? -16.834 5.572 40.529 1.00 0.00 120 HIS A N 12
ATOM 22966 C CA . HIS A 1 120 ? -16.165 6.689 41.261 1.00 0.00 120 HIS A CA 12
ATOM 22967 C C . HIS A 1 120 ? -16.214 7.974 40.428 1.00 0.00 120 HIS A C 12
ATOM 22968 O O . HIS A 1 120 ? -16.363 7.937 39.222 1.00 0.00 120 HIS A O 12
ATOM 22982 N N . HIS A 1 121 ? -16.089 9.108 41.064 1.00 0.00 121 HIS A N 12
ATOM 22983 C CA . HIS A 1 121 ? -16.127 10.397 40.312 1.00 0.00 121 HIS A CA 12
ATOM 22984 C C . HIS A 1 121 ? -15.219 11.430 40.985 1.00 0.00 121 HIS A C 12
ATOM 22985 O O . HIS A 1 121 ? -14.368 12.026 40.353 1.00 0.00 121 HIS A O 12
ATOM 22999 N N . HIS A 1 122 ? -15.394 11.645 42.261 1.00 0.00 122 HIS A N 12
ATOM 23000 C CA . HIS A 1 122 ? -14.543 12.639 42.978 1.00 0.00 122 HIS A CA 12
ATOM 23001 C C . HIS A 1 122 ? -14.154 12.105 44.359 1.00 0.00 122 HIS A C 12
ATOM 23002 O O . HIS A 1 122 ? -15.009 11.525 45.011 1.00 0.00 122 HIS A O 12
ATOM 23017 N N . MET A 1 1 ? 9.167 -100.733 9.044 1.00 0.00 1 MET A N 13
ATOM 23018 C CA . MET A 1 1 ? 8.369 -100.628 7.789 1.00 0.00 1 MET A CA 13
ATOM 23019 C C . MET A 1 1 ? 7.445 -99.407 7.847 1.00 0.00 1 MET A C 13
ATOM 23020 O O . MET A 1 1 ? 7.424 -98.592 6.947 1.00 0.00 1 MET A O 13
ATOM 23033 N N . GLU A 1 2 ? 6.683 -99.277 8.900 1.00 0.00 2 GLU A N 13
ATOM 23034 C CA . GLU A 1 2 ? 5.760 -98.110 9.016 1.00 0.00 2 GLU A CA 13
ATOM 23035 C C . GLU A 1 2 ? 6.023 -97.356 10.323 1.00 0.00 2 GLU A C 13
ATOM 23036 O O . GLU A 1 2 ? 6.319 -97.947 11.343 1.00 0.00 2 GLU A O 13
ATOM 23048 N N . TYR A 1 3 ? 5.918 -96.054 10.299 1.00 0.00 3 TYR A N 13
ATOM 23049 C CA . TYR A 1 3 ? 6.163 -95.258 11.538 1.00 0.00 3 TYR A CA 13
ATOM 23050 C C . TYR A 1 3 ? 4.845 -94.683 12.067 1.00 0.00 3 TYR A C 13
ATOM 23051 O O . TYR A 1 3 ? 4.417 -94.992 13.161 1.00 0.00 3 TYR A O 13
ATOM 23069 N N . LEU A 1 4 ? 4.201 -93.847 11.297 1.00 0.00 4 LEU A N 13
ATOM 23070 C CA . LEU A 1 4 ? 2.913 -93.250 11.754 1.00 0.00 4 LEU A CA 13
ATOM 23071 C C . LEU A 1 4 ? 2.141 -92.680 10.561 1.00 0.00 4 LEU A C 13
ATOM 23072 O O . LEU A 1 4 ? 1.009 -93.047 10.309 1.00 0.00 4 LEU A O 13
ATOM 23088 N N . SER A 1 5 ? 2.743 -91.785 9.825 1.00 0.00 5 SER A N 13
ATOM 23089 C CA . SER A 1 5 ? 2.046 -91.189 8.649 1.00 0.00 5 SER A CA 13
ATOM 23090 C C . SER A 1 5 ? 3.070 -90.682 7.628 1.00 0.00 5 SER A C 13
ATOM 23091 O O . SER A 1 5 ? 4.263 -90.827 7.808 1.00 0.00 5 SER A O 13
ATOM 23099 N N . ALA A 1 6 ? 2.609 -90.090 6.558 1.00 0.00 6 ALA A N 13
ATOM 23100 C CA . ALA A 1 6 ? 3.551 -89.572 5.524 1.00 0.00 6 ALA A CA 13
ATOM 23101 C C . ALA A 1 6 ? 2.931 -88.377 4.796 1.00 0.00 6 ALA A C 13
ATOM 23102 O O . ALA A 1 6 ? 2.366 -88.514 3.728 1.00 0.00 6 ALA A O 13
ATOM 23109 N N . LEU A 1 7 ? 3.033 -87.207 5.367 1.00 0.00 7 LEU A N 13
ATOM 23110 C CA . LEU A 1 7 ? 2.448 -85.999 4.710 1.00 0.00 7 LEU A CA 13
ATOM 23111 C C . LEU A 1 7 ? 3.221 -85.669 3.430 1.00 0.00 7 LEU A C 13
ATOM 23112 O O . LEU A 1 7 ? 4.367 -86.038 3.273 1.00 0.00 7 LEU A O 13
ATOM 23128 N N . ASN A 1 8 ? 2.598 -84.970 2.516 1.00 0.00 8 ASN A N 13
ATOM 23129 C CA . ASN A 1 8 ? 3.293 -84.611 1.246 1.00 0.00 8 ASN A CA 13
ATOM 23130 C C . ASN A 1 8 ? 3.811 -83.168 1.319 1.00 0.00 8 ASN A C 13
ATOM 23131 O O . ASN A 1 8 ? 3.038 -82.232 1.246 1.00 0.00 8 ASN A O 13
ATOM 23142 N N . PRO A 1 9 ? 5.107 -83.029 1.462 1.00 0.00 9 PRO A N 13
ATOM 23143 C CA . PRO A 1 9 ? 5.720 -81.679 1.543 1.00 0.00 9 PRO A CA 13
ATOM 23144 C C . PRO A 1 9 ? 5.686 -80.992 0.176 1.00 0.00 9 PRO A C 13
ATOM 23145 O O . PRO A 1 9 ? 6.176 -81.518 -0.805 1.00 0.00 9 PRO A O 13
ATOM 23156 N N . SER A 1 10 ? 5.113 -79.821 0.106 1.00 0.00 10 SER A N 13
ATOM 23157 C CA . SER A 1 10 ? 5.047 -79.096 -1.196 1.00 0.00 10 SER A CA 13
ATOM 23158 C C . SER A 1 10 ? 4.907 -77.591 -0.955 1.00 0.00 10 SER A C 13
ATOM 23159 O O . SER A 1 10 ? 5.544 -76.785 -1.607 1.00 0.00 10 SER A O 13
ATOM 23167 N N . ASP A 1 11 ? 4.076 -77.203 -0.023 1.00 0.00 11 ASP A N 13
ATOM 23168 C CA . ASP A 1 11 ? 3.892 -75.750 0.261 1.00 0.00 11 ASP A CA 13
ATOM 23169 C C . ASP A 1 11 ? 5.072 -75.219 1.079 1.00 0.00 11 ASP A C 13
ATOM 23170 O O . ASP A 1 11 ? 5.680 -75.939 1.850 1.00 0.00 11 ASP A O 13
ATOM 23179 N N . LEU A 1 12 ? 5.399 -73.965 0.920 1.00 0.00 12 LEU A N 13
ATOM 23180 C CA . LEU A 1 12 ? 6.541 -73.384 1.688 1.00 0.00 12 LEU A CA 13
ATOM 23181 C C . LEU A 1 12 ? 6.398 -71.861 1.770 1.00 0.00 12 LEU A C 13
ATOM 23182 O O . LEU A 1 12 ? 6.276 -71.186 0.767 1.00 0.00 12 LEU A O 13
ATOM 23198 N N . LEU A 1 13 ? 6.412 -71.318 2.958 1.00 0.00 13 LEU A N 13
ATOM 23199 C CA . LEU A 1 13 ? 6.276 -69.839 3.108 1.00 0.00 13 LEU A CA 13
ATOM 23200 C C . LEU A 1 13 ? 6.656 -69.410 4.527 1.00 0.00 13 LEU A C 13
ATOM 23201 O O . LEU A 1 13 ? 5.819 -69.321 5.405 1.00 0.00 13 LEU A O 13
ATOM 23217 N N . ARG A 1 14 ? 7.913 -69.143 4.758 1.00 0.00 14 ARG A N 13
ATOM 23218 C CA . ARG A 1 14 ? 8.351 -68.719 6.123 1.00 0.00 14 ARG A CA 13
ATOM 23219 C C . ARG A 1 14 ? 7.826 -67.312 6.429 1.00 0.00 14 ARG A C 13
ATOM 23220 O O . ARG A 1 14 ? 7.044 -67.116 7.338 1.00 0.00 14 ARG A O 13
ATOM 23241 N N . SER A 1 15 ? 8.251 -66.334 5.675 1.00 0.00 15 SER A N 13
ATOM 23242 C CA . SER A 1 15 ? 7.779 -64.941 5.920 1.00 0.00 15 SER A CA 13
ATOM 23243 C C . SER A 1 15 ? 6.913 -64.463 4.751 1.00 0.00 15 SER A C 13
ATOM 23244 O O . SER A 1 15 ? 7.035 -64.943 3.643 1.00 0.00 15 SER A O 13
ATOM 23252 N N . VAL A 1 16 ? 6.042 -63.520 4.993 1.00 0.00 16 VAL A N 13
ATOM 23253 C CA . VAL A 1 16 ? 5.168 -63.010 3.896 1.00 0.00 16 VAL A CA 13
ATOM 23254 C C . VAL A 1 16 ? 4.966 -61.498 4.042 1.00 0.00 16 VAL A C 13
ATOM 23255 O O . VAL A 1 16 ? 3.978 -60.946 3.600 1.00 0.00 16 VAL A O 13
ATOM 23268 N N . SER A 1 17 ? 5.900 -60.822 4.660 1.00 0.00 17 SER A N 13
ATOM 23269 C CA . SER A 1 17 ? 5.763 -59.347 4.835 1.00 0.00 17 SER A CA 13
ATOM 23270 C C . SER A 1 17 ? 7.136 -58.716 5.084 1.00 0.00 17 SER A C 13
ATOM 23271 O O . SER A 1 17 ? 8.151 -59.386 5.065 1.00 0.00 17 SER A O 13
ATOM 23279 N N . ASN A 1 18 ? 7.173 -57.431 5.315 1.00 0.00 18 ASN A N 13
ATOM 23280 C CA . ASN A 1 18 ? 8.480 -56.752 5.565 1.00 0.00 18 ASN A CA 13
ATOM 23281 C C . ASN A 1 18 ? 8.253 -55.419 6.282 1.00 0.00 18 ASN A C 13
ATOM 23282 O O . ASN A 1 18 ? 7.266 -54.745 6.061 1.00 0.00 18 ASN A O 13
ATOM 23293 N N . ILE A 1 19 ? 9.162 -55.034 7.139 1.00 0.00 19 ILE A N 13
ATOM 23294 C CA . ILE A 1 19 ? 9.001 -53.744 7.871 1.00 0.00 19 ILE A CA 13
ATOM 23295 C C . ILE A 1 19 ? 9.155 -52.567 6.900 1.00 0.00 19 ILE A C 13
ATOM 23296 O O . ILE A 1 19 ? 10.069 -52.527 6.101 1.00 0.00 19 ILE A O 13
ATOM 23312 N N . SER A 1 20 ? 8.267 -51.611 6.965 1.00 0.00 20 SER A N 13
ATOM 23313 C CA . SER A 1 20 ? 8.360 -50.441 6.045 1.00 0.00 20 SER A CA 13
ATOM 23314 C C . SER A 1 20 ? 8.095 -49.142 6.811 1.00 0.00 20 SER A C 13
ATOM 23315 O O . SER A 1 20 ? 7.287 -49.101 7.721 1.00 0.00 20 SER A O 13
ATOM 23323 N N . SER A 1 21 ? 8.765 -48.081 6.450 1.00 0.00 21 SER A N 13
ATOM 23324 C CA . SER A 1 21 ? 8.554 -46.784 7.154 1.00 0.00 21 SER A CA 13
ATOM 23325 C C . SER A 1 21 ? 8.704 -45.619 6.171 1.00 0.00 21 SER A C 13
ATOM 23326 O O . SER A 1 21 ? 9.792 -45.307 5.725 1.00 0.00 21 SER A O 13
ATOM 23334 N N . GLU A 1 22 ? 7.620 -44.976 5.828 1.00 0.00 22 GLU A N 13
ATOM 23335 C CA . GLU A 1 22 ? 7.698 -43.833 4.871 1.00 0.00 22 GLU A CA 13
ATOM 23336 C C . GLU A 1 22 ? 7.842 -42.513 5.634 1.00 0.00 22 GLU A C 13
ATOM 23337 O O . GLU A 1 22 ? 6.936 -42.076 6.313 1.00 0.00 22 GLU A O 13
ATOM 23349 N N . PHE A 1 23 ? 8.977 -41.876 5.522 1.00 0.00 23 PHE A N 13
ATOM 23350 C CA . PHE A 1 23 ? 9.184 -40.582 6.238 1.00 0.00 23 PHE A CA 13
ATOM 23351 C C . PHE A 1 23 ? 8.894 -39.407 5.300 1.00 0.00 23 PHE A C 13
ATOM 23352 O O . PHE A 1 23 ? 9.284 -39.410 4.149 1.00 0.00 23 PHE A O 13
ATOM 23369 N N . GLY A 1 24 ? 8.209 -38.405 5.785 1.00 0.00 24 GLY A N 13
ATOM 23370 C CA . GLY A 1 24 ? 7.893 -37.231 4.922 1.00 0.00 24 GLY A CA 13
ATOM 23371 C C . GLY A 1 24 ? 7.225 -36.141 5.762 1.00 0.00 24 GLY A C 13
ATOM 23372 O O . GLY A 1 24 ? 6.048 -36.209 6.060 1.00 0.00 24 GLY A O 13
ATOM 23376 N N . ARG A 1 25 ? 7.967 -35.139 6.148 1.00 0.00 25 ARG A N 13
ATOM 23377 C CA . ARG A 1 25 ? 7.378 -34.042 6.969 1.00 0.00 25 ARG A CA 13
ATOM 23378 C C . ARG A 1 25 ? 7.446 -32.717 6.207 1.00 0.00 25 ARG A C 13
ATOM 23379 O O . ARG A 1 25 ? 7.831 -32.674 5.053 1.00 0.00 25 ARG A O 13
ATOM 23400 N N . ARG A 1 26 ? 7.077 -31.637 6.840 1.00 0.00 26 ARG A N 13
ATOM 23401 C CA . ARG A 1 26 ? 7.119 -30.312 6.152 1.00 0.00 26 ARG A CA 13
ATOM 23402 C C . ARG A 1 26 ? 8.449 -29.608 6.440 1.00 0.00 26 ARG A C 13
ATOM 23403 O O . ARG A 1 26 ? 8.587 -28.898 7.415 1.00 0.00 26 ARG A O 13
ATOM 23424 N N . VAL A 1 27 ? 9.427 -29.801 5.594 1.00 0.00 27 VAL A N 13
ATOM 23425 C CA . VAL A 1 27 ? 10.748 -29.142 5.815 1.00 0.00 27 VAL A CA 13
ATOM 23426 C C . VAL A 1 27 ? 11.354 -28.719 4.474 1.00 0.00 27 VAL A C 13
ATOM 23427 O O . VAL A 1 27 ? 11.331 -29.457 3.509 1.00 0.00 27 VAL A O 13
ATOM 23440 N N . TRP A 1 28 ? 11.897 -27.531 4.407 1.00 0.00 28 TRP A N 13
ATOM 23441 C CA . TRP A 1 28 ? 12.505 -27.057 3.130 1.00 0.00 28 TRP A CA 13
ATOM 23442 C C . TRP A 1 28 ? 13.604 -26.031 3.417 1.00 0.00 28 TRP A C 13
ATOM 23443 O O . TRP A 1 28 ? 13.760 -25.570 4.530 1.00 0.00 28 TRP A O 13
ATOM 23464 N N . THR A 1 29 ? 14.367 -25.671 2.418 1.00 0.00 29 THR A N 13
ATOM 23465 C CA . THR A 1 29 ? 15.459 -24.675 2.630 1.00 0.00 29 THR A CA 13
ATOM 23466 C C . THR A 1 29 ? 14.871 -23.340 3.101 1.00 0.00 29 THR A C 13
ATOM 23467 O O . THR A 1 29 ? 13.819 -22.924 2.657 1.00 0.00 29 THR A O 13
ATOM 23478 N N . SER A 1 30 ? 15.544 -22.670 3.998 1.00 0.00 30 SER A N 13
ATOM 23479 C CA . SER A 1 30 ? 15.027 -21.362 4.498 1.00 0.00 30 SER A CA 13
ATOM 23480 C C . SER A 1 30 ? 15.271 -20.264 3.459 1.00 0.00 30 SER A C 13
ATOM 23481 O O . SER A 1 30 ? 16.357 -20.126 2.931 1.00 0.00 30 SER A O 13
ATOM 23489 N N . ALA A 1 31 ? 14.267 -19.480 3.166 1.00 0.00 31 ALA A N 13
ATOM 23490 C CA . ALA A 1 31 ? 14.438 -18.388 2.164 1.00 0.00 31 ALA A CA 13
ATOM 23491 C C . ALA A 1 31 ? 13.620 -17.158 2.579 1.00 0.00 31 ALA A C 13
ATOM 23492 O O . ALA A 1 31 ? 12.794 -17.238 3.465 1.00 0.00 31 ALA A O 13
ATOM 23499 N N . PRO A 1 32 ? 13.878 -16.058 1.921 1.00 0.00 32 PRO A N 13
ATOM 23500 C CA . PRO A 1 32 ? 13.152 -14.802 2.231 1.00 0.00 32 PRO A CA 13
ATOM 23501 C C . PRO A 1 32 ? 11.707 -14.879 1.715 1.00 0.00 32 PRO A C 13
ATOM 23502 O O . PRO A 1 32 ? 11.457 -15.452 0.674 1.00 0.00 32 PRO A O 13
ATOM 23513 N N . PRO A 1 33 ? 10.801 -14.297 2.461 1.00 0.00 33 PRO A N 13
ATOM 23514 C CA . PRO A 1 33 ? 9.373 -14.310 2.060 1.00 0.00 33 PRO A CA 13
ATOM 23515 C C . PRO A 1 33 ? 9.139 -13.346 0.888 1.00 0.00 33 PRO A C 13
ATOM 23516 O O . PRO A 1 33 ? 9.684 -12.259 0.868 1.00 0.00 33 PRO A O 13
ATOM 23527 N N . PRO A 1 34 ? 8.333 -13.771 -0.053 1.00 0.00 34 PRO A N 13
ATOM 23528 C CA . PRO A 1 34 ? 8.033 -12.922 -1.232 1.00 0.00 34 PRO A CA 13
ATOM 23529 C C . PRO A 1 34 ? 7.092 -11.780 -0.839 1.00 0.00 34 PRO A C 13
ATOM 23530 O O . PRO A 1 34 ? 6.564 -11.748 0.255 1.00 0.00 34 PRO A O 13
ATOM 23541 N N . GLN A 1 35 ? 6.880 -10.844 -1.723 1.00 0.00 35 GLN A N 13
ATOM 23542 C CA . GLN A 1 35 ? 5.971 -9.702 -1.401 1.00 0.00 35 GLN A CA 13
ATOM 23543 C C . GLN A 1 35 ? 4.558 -10.216 -1.115 1.00 0.00 35 GLN A C 13
ATOM 23544 O O . GLN A 1 35 ? 4.134 -11.223 -1.647 1.00 0.00 35 GLN A O 13
ATOM 23558 N N . ARG A 1 36 ? 3.827 -9.531 -0.276 1.00 0.00 36 ARG A N 13
ATOM 23559 C CA . ARG A 1 36 ? 2.441 -9.974 0.048 1.00 0.00 36 ARG A CA 13
ATOM 23560 C C . ARG A 1 36 ? 1.505 -8.761 0.109 1.00 0.00 36 ARG A C 13
ATOM 23561 O O . ARG A 1 36 ? 1.884 -7.717 0.599 1.00 0.00 36 ARG A O 13
ATOM 23582 N N . PRO A 1 37 ? 0.308 -8.931 -0.399 1.00 0.00 37 PRO A N 13
ATOM 23583 C CA . PRO A 1 37 ? -0.678 -7.821 -0.402 1.00 0.00 37 PRO A CA 13
ATOM 23584 C C . PRO A 1 37 ? -1.182 -7.532 1.016 1.00 0.00 37 PRO A C 13
ATOM 23585 O O . PRO A 1 37 ? -2.034 -8.226 1.537 1.00 0.00 37 PRO A O 13
ATOM 23596 N N . PHE A 1 38 ? -0.666 -6.504 1.636 1.00 0.00 38 PHE A N 13
ATOM 23597 C CA . PHE A 1 38 ? -1.116 -6.154 3.017 1.00 0.00 38 PHE A CA 13
ATOM 23598 C C . PHE A 1 38 ? -2.187 -5.063 2.966 1.00 0.00 38 PHE A C 13
ATOM 23599 O O . PHE A 1 38 ? -1.971 -3.991 2.436 1.00 0.00 38 PHE A O 13
ATOM 23616 N N . ARG A 1 39 ? -3.342 -5.326 3.518 1.00 0.00 39 ARG A N 13
ATOM 23617 C CA . ARG A 1 39 ? -4.428 -4.301 3.506 1.00 0.00 39 ARG A CA 13
ATOM 23618 C C . ARG A 1 39 ? -4.259 -3.342 4.687 1.00 0.00 39 ARG A C 13
ATOM 23619 O O . ARG A 1 39 ? -4.325 -3.739 5.835 1.00 0.00 39 ARG A O 13
ATOM 23640 N N . VAL A 1 40 ? -4.040 -2.083 4.411 1.00 0.00 40 VAL A N 13
ATOM 23641 C CA . VAL A 1 40 ? -3.866 -1.092 5.514 1.00 0.00 40 VAL A CA 13
ATOM 23642 C C . VAL A 1 40 ? -5.024 -0.093 5.504 1.00 0.00 40 VAL A C 13
ATOM 23643 O O . VAL A 1 40 ? -5.543 0.259 4.463 1.00 0.00 40 VAL A O 13
ATOM 23656 N N . CYS A 1 41 ? -5.434 0.368 6.656 1.00 0.00 41 CYS A N 13
ATOM 23657 C CA . CYS A 1 41 ? -6.560 1.345 6.711 1.00 0.00 41 CYS A CA 13
ATOM 23658 C C . CYS A 1 41 ? -6.232 2.482 7.683 1.00 0.00 41 CYS A C 13
ATOM 23659 O O . CYS A 1 41 ? -5.343 2.371 8.505 1.00 0.00 41 CYS A O 13
ATOM 23667 N N . ASP A 1 42 ? -6.944 3.572 7.594 1.00 0.00 42 ASP A N 13
ATOM 23668 C CA . ASP A 1 42 ? -6.681 4.719 8.508 1.00 0.00 42 ASP A CA 13
ATOM 23669 C C . ASP A 1 42 ? -7.611 4.649 9.721 1.00 0.00 42 ASP A C 13
ATOM 23670 O O . ASP A 1 42 ? -8.438 3.764 9.824 1.00 0.00 42 ASP A O 13
ATOM 23679 N N . HIS A 1 43 ? -7.460 5.563 10.647 1.00 0.00 43 HIS A N 13
ATOM 23680 C CA . HIS A 1 43 ? -8.310 5.559 11.880 1.00 0.00 43 HIS A CA 13
ATOM 23681 C C . HIS A 1 43 ? -9.749 5.096 11.589 1.00 0.00 43 HIS A C 13
ATOM 23682 O O . HIS A 1 43 ? -10.063 3.931 11.736 1.00 0.00 43 HIS A O 13
ATOM 23696 N N . LYS A 1 44 ? -10.633 5.982 11.191 1.00 0.00 44 LYS A N 13
ATOM 23697 C CA . LYS A 1 44 ? -12.036 5.540 10.920 1.00 0.00 44 LYS A CA 13
ATOM 23698 C C . LYS A 1 44 ? -12.234 5.164 9.445 1.00 0.00 44 LYS A C 13
ATOM 23699 O O . LYS A 1 44 ? -12.405 4.007 9.115 1.00 0.00 44 LYS A O 13
ATOM 23718 N N . ARG A 1 45 ? -12.217 6.126 8.557 1.00 0.00 45 ARG A N 13
ATOM 23719 C CA . ARG A 1 45 ? -12.413 5.805 7.109 1.00 0.00 45 ARG A CA 13
ATOM 23720 C C . ARG A 1 45 ? -11.763 6.863 6.207 1.00 0.00 45 ARG A C 13
ATOM 23721 O O . ARG A 1 45 ? -12.086 6.963 5.040 1.00 0.00 45 ARG A O 13
ATOM 23742 N N . THR A 1 46 ? -10.870 7.663 6.729 1.00 0.00 46 THR A N 13
ATOM 23743 C CA . THR A 1 46 ? -10.231 8.719 5.880 1.00 0.00 46 THR A CA 13
ATOM 23744 C C . THR A 1 46 ? -9.645 8.108 4.603 1.00 0.00 46 THR A C 13
ATOM 23745 O O . THR A 1 46 ? -10.110 8.372 3.512 1.00 0.00 46 THR A O 13
ATOM 23756 N N . ILE A 1 47 ? -8.627 7.297 4.726 1.00 0.00 47 ILE A N 13
ATOM 23757 C CA . ILE A 1 47 ? -8.016 6.677 3.511 1.00 0.00 47 ILE A CA 13
ATOM 23758 C C . ILE A 1 47 ? -7.810 5.173 3.726 1.00 0.00 47 ILE A C 13
ATOM 23759 O O . ILE A 1 47 ? -7.296 4.746 4.744 1.00 0.00 47 ILE A O 13
ATOM 23775 N N . ARG A 1 48 ? -8.205 4.369 2.774 1.00 0.00 48 ARG A N 13
ATOM 23776 C CA . ARG A 1 48 ? -8.033 2.894 2.914 1.00 0.00 48 ARG A CA 13
ATOM 23777 C C . ARG A 1 48 ? -7.603 2.282 1.579 1.00 0.00 48 ARG A C 13
ATOM 23778 O O . ARG A 1 48 ? -8.336 2.313 0.607 1.00 0.00 48 ARG A O 13
ATOM 23799 N N . LYS A 1 49 ? -6.422 1.726 1.518 1.00 0.00 49 LYS A N 13
ATOM 23800 C CA . LYS A 1 49 ? -5.947 1.115 0.241 1.00 0.00 49 LYS A CA 13
ATOM 23801 C C . LYS A 1 49 ? -5.193 -0.186 0.528 1.00 0.00 49 LYS A C 13
ATOM 23802 O O . LYS A 1 49 ? -4.613 -0.360 1.583 1.00 0.00 49 LYS A O 13
ATOM 23821 N N . GLY A 1 50 ? -5.194 -1.103 -0.404 1.00 0.00 50 GLY A N 13
ATOM 23822 C CA . GLY A 1 50 ? -4.477 -2.393 -0.190 1.00 0.00 50 GLY A CA 13
ATOM 23823 C C . GLY A 1 50 ? -3.285 -2.476 -1.143 1.00 0.00 50 GLY A C 13
ATOM 23824 O O . GLY A 1 50 ? -3.437 -2.734 -2.321 1.00 0.00 50 GLY A O 13
ATOM 23828 N N . LEU A 1 51 ? -2.096 -2.258 -0.645 1.00 0.00 51 LEU A N 13
ATOM 23829 C CA . LEU A 1 51 ? -0.893 -2.322 -1.522 1.00 0.00 51 LEU A CA 13
ATOM 23830 C C . LEU A 1 51 ? -0.005 -3.505 -1.121 1.00 0.00 51 LEU A C 13
ATOM 23831 O O . LEU A 1 51 ? -0.114 -4.032 -0.031 1.00 0.00 51 LEU A O 13
ATOM 23847 N N . THR A 1 52 ? 0.875 -3.919 -1.993 1.00 0.00 52 THR A N 13
ATOM 23848 C CA . THR A 1 52 ? 1.774 -5.064 -1.664 1.00 0.00 52 THR A CA 13
ATOM 23849 C C . THR A 1 52 ? 3.115 -4.540 -1.141 1.00 0.00 52 THR A C 13
ATOM 23850 O O . THR A 1 52 ? 3.774 -3.749 -1.784 1.00 0.00 52 THR A O 13
ATOM 23861 N N . ALA A 1 53 ? 3.519 -4.975 0.023 1.00 0.00 53 ALA A N 13
ATOM 23862 C CA . ALA A 1 53 ? 4.818 -4.500 0.587 1.00 0.00 53 ALA A CA 13
ATOM 23863 C C . ALA A 1 53 ? 5.557 -5.653 1.270 1.00 0.00 53 ALA A C 13
ATOM 23864 O O . ALA A 1 53 ? 4.953 -6.517 1.875 1.00 0.00 53 ALA A O 13
ATOM 23871 N N . ALA A 1 54 ? 6.859 -5.670 1.178 1.00 0.00 54 ALA A N 13
ATOM 23872 C CA . ALA A 1 54 ? 7.642 -6.765 1.823 1.00 0.00 54 ALA A CA 13
ATOM 23873 C C . ALA A 1 54 ? 8.918 -6.195 2.451 1.00 0.00 54 ALA A C 13
ATOM 23874 O O . ALA A 1 54 ? 9.900 -5.959 1.775 1.00 0.00 54 ALA A O 13
ATOM 23881 N N . THR A 1 55 ? 8.913 -5.976 3.740 1.00 0.00 55 THR A N 13
ATOM 23882 C CA . THR A 1 55 ? 10.128 -5.422 4.406 1.00 0.00 55 THR A CA 13
ATOM 23883 C C . THR A 1 55 ? 10.160 -5.835 5.880 1.00 0.00 55 THR A C 13
ATOM 23884 O O . THR A 1 55 ? 9.137 -6.061 6.496 1.00 0.00 55 THR A O 13
ATOM 23895 N N . ARG A 1 56 ? 11.333 -5.948 6.447 1.00 0.00 56 ARG A N 13
ATOM 23896 C CA . ARG A 1 56 ? 11.439 -6.360 7.878 1.00 0.00 56 ARG A CA 13
ATOM 23897 C C . ARG A 1 56 ? 11.446 -5.140 8.811 1.00 0.00 56 ARG A C 13
ATOM 23898 O O . ARG A 1 56 ? 10.541 -4.949 9.600 1.00 0.00 56 ARG A O 13
ATOM 23919 N N . GLN A 1 57 ? 12.471 -4.330 8.746 1.00 0.00 57 GLN A N 13
ATOM 23920 C CA . GLN A 1 57 ? 12.549 -3.140 9.648 1.00 0.00 57 GLN A CA 13
ATOM 23921 C C . GLN A 1 57 ? 11.902 -1.903 9.012 1.00 0.00 57 GLN A C 13
ATOM 23922 O O . GLN A 1 57 ? 11.103 -1.228 9.630 1.00 0.00 57 GLN A O 13
ATOM 23936 N N . GLU A 1 58 ? 12.253 -1.590 7.793 1.00 0.00 58 GLU A N 13
ATOM 23937 C CA . GLU A 1 58 ? 11.666 -0.381 7.136 1.00 0.00 58 GLU A CA 13
ATOM 23938 C C . GLU A 1 58 ? 10.143 -0.512 6.992 1.00 0.00 58 GLU A C 13
ATOM 23939 O O . GLU A 1 58 ? 9.462 0.449 6.694 1.00 0.00 58 GLU A O 13
ATOM 23951 N N . LEU A 1 59 ? 9.601 -1.685 7.200 1.00 0.00 59 LEU A N 13
ATOM 23952 C CA . LEU A 1 59 ? 8.125 -1.858 7.075 1.00 0.00 59 LEU A CA 13
ATOM 23953 C C . LEU A 1 59 ? 7.396 -0.862 7.987 1.00 0.00 59 LEU A C 13
ATOM 23954 O O . LEU A 1 59 ? 6.361 -0.327 7.636 1.00 0.00 59 LEU A O 13
ATOM 23970 N N . LEU A 1 60 ? 7.928 -0.614 9.154 1.00 0.00 60 LEU A N 13
ATOM 23971 C CA . LEU A 1 60 ? 7.271 0.346 10.090 1.00 0.00 60 LEU A CA 13
ATOM 23972 C C . LEU A 1 60 ? 7.153 1.721 9.428 1.00 0.00 60 LEU A C 13
ATOM 23973 O O . LEU A 1 60 ? 6.117 2.356 9.478 1.00 0.00 60 LEU A O 13
ATOM 23989 N N . ALA A 1 61 ? 8.203 2.180 8.802 1.00 0.00 61 ALA A N 13
ATOM 23990 C CA . ALA A 1 61 ? 8.156 3.514 8.132 1.00 0.00 61 ALA A CA 13
ATOM 23991 C C . ALA A 1 61 ? 6.996 3.566 7.131 1.00 0.00 61 ALA A C 13
ATOM 23992 O O . ALA A 1 61 ? 6.464 4.618 6.839 1.00 0.00 61 ALA A O 13
ATOM 23999 N N . LYS A 1 62 ? 6.603 2.434 6.605 1.00 0.00 62 LYS A N 13
ATOM 24000 C CA . LYS A 1 62 ? 5.477 2.416 5.622 1.00 0.00 62 LYS A CA 13
ATOM 24001 C C . LYS A 1 62 ? 4.204 2.976 6.262 1.00 0.00 62 LYS A C 13
ATOM 24002 O O . LYS A 1 62 ? 3.515 3.788 5.680 1.00 0.00 62 LYS A O 13
ATOM 24021 N N . ALA A 1 63 ? 3.887 2.544 7.454 1.00 0.00 63 ALA A N 13
ATOM 24022 C CA . ALA A 1 63 ? 2.654 3.047 8.135 1.00 0.00 63 ALA A CA 13
ATOM 24023 C C . ALA A 1 63 ? 2.702 4.572 8.278 1.00 0.00 63 ALA A C 13
ATOM 24024 O O . ALA A 1 63 ? 1.687 5.239 8.246 1.00 0.00 63 ALA A O 13
ATOM 24031 N N . LEU A 1 64 ? 3.870 5.121 8.451 1.00 0.00 64 LEU A N 13
ATOM 24032 C CA . LEU A 1 64 ? 3.989 6.602 8.606 1.00 0.00 64 LEU A CA 13
ATOM 24033 C C . LEU A 1 64 ? 3.863 7.313 7.251 1.00 0.00 64 LEU A C 13
ATOM 24034 O O . LEU A 1 64 ? 2.880 7.967 6.965 1.00 0.00 64 LEU A O 13
ATOM 24050 N N . GLU A 1 65 ? 4.874 7.207 6.429 1.00 0.00 65 GLU A N 13
ATOM 24051 C CA . GLU A 1 65 ? 4.862 7.894 5.100 1.00 0.00 65 GLU A CA 13
ATOM 24052 C C . GLU A 1 65 ? 3.590 7.592 4.298 1.00 0.00 65 GLU A C 13
ATOM 24053 O O . GLU A 1 65 ? 3.137 8.417 3.529 1.00 0.00 65 GLU A O 13
ATOM 24065 N N . THR A 1 66 ? 3.013 6.426 4.445 1.00 0.00 66 THR A N 13
ATOM 24066 C CA . THR A 1 66 ? 1.782 6.108 3.652 1.00 0.00 66 THR A CA 13
ATOM 24067 C C . THR A 1 66 ? 0.724 7.210 3.823 1.00 0.00 66 THR A C 13
ATOM 24068 O O . THR A 1 66 ? 0.262 7.781 2.854 1.00 0.00 66 THR A O 13
ATOM 24079 N N . LEU A 1 67 ? 0.340 7.525 5.034 1.00 0.00 67 LEU A N 13
ATOM 24080 C CA . LEU A 1 67 ? -0.677 8.596 5.230 1.00 0.00 67 LEU A CA 13
ATOM 24081 C C . LEU A 1 67 ? -0.001 9.896 5.677 1.00 0.00 67 LEU A C 13
ATOM 24082 O O . LEU A 1 67 ? -0.195 10.943 5.091 1.00 0.00 67 LEU A O 13
ATOM 24098 N N . LEU A 1 68 ? 0.796 9.832 6.713 1.00 0.00 68 LEU A N 13
ATOM 24099 C CA . LEU A 1 68 ? 1.493 11.058 7.203 1.00 0.00 68 LEU A CA 13
ATOM 24100 C C . LEU A 1 68 ? 2.863 10.697 7.784 1.00 0.00 68 LEU A C 13
ATOM 24101 O O . LEU A 1 68 ? 2.982 9.800 8.595 1.00 0.00 68 LEU A O 13
ATOM 24117 N N . LEU A 1 69 ? 3.894 11.393 7.386 1.00 0.00 69 LEU A N 13
ATOM 24118 C CA . LEU A 1 69 ? 5.251 11.089 7.930 1.00 0.00 69 LEU A CA 13
ATOM 24119 C C . LEU A 1 69 ? 5.574 12.034 9.095 1.00 0.00 69 LEU A C 13
ATOM 24120 O O . LEU A 1 69 ? 5.659 13.235 8.930 1.00 0.00 69 LEU A O 13
ATOM 24136 N N . ASN A 1 70 ? 5.750 11.497 10.274 1.00 0.00 70 ASN A N 13
ATOM 24137 C CA . ASN A 1 70 ? 6.064 12.360 11.452 1.00 0.00 70 ASN A CA 13
ATOM 24138 C C . ASN A 1 70 ? 7.157 11.714 12.310 1.00 0.00 70 ASN A C 13
ATOM 24139 O O . ASN A 1 70 ? 7.255 10.507 12.402 1.00 0.00 70 ASN A O 13
ATOM 24150 N N . GLY A 1 71 ? 7.980 12.514 12.935 1.00 0.00 71 GLY A N 13
ATOM 24151 C CA . GLY A 1 71 ? 9.072 11.956 13.784 1.00 0.00 71 GLY A CA 13
ATOM 24152 C C . GLY A 1 71 ? 8.477 11.162 14.952 1.00 0.00 71 GLY A C 13
ATOM 24153 O O . GLY A 1 71 ? 9.106 10.274 15.492 1.00 0.00 71 GLY A O 13
ATOM 24157 N N . VAL A 1 72 ? 7.269 11.477 15.347 1.00 0.00 72 VAL A N 13
ATOM 24158 C CA . VAL A 1 72 ? 6.645 10.736 16.484 1.00 0.00 72 VAL A CA 13
ATOM 24159 C C . VAL A 1 72 ? 5.196 10.365 16.148 1.00 0.00 72 VAL A C 13
ATOM 24160 O O . VAL A 1 72 ? 4.395 11.208 15.793 1.00 0.00 72 VAL A O 13
ATOM 24173 N N . LEU A 1 73 ? 4.859 9.107 16.260 1.00 0.00 73 LEU A N 13
ATOM 24174 C CA . LEU A 1 73 ? 3.466 8.672 15.951 1.00 0.00 73 LEU A CA 13
ATOM 24175 C C . LEU A 1 73 ? 3.055 7.528 16.884 1.00 0.00 73 LEU A C 13
ATOM 24176 O O . LEU A 1 73 ? 3.823 6.623 17.145 1.00 0.00 73 LEU A O 13
ATOM 24192 N N . THR A 1 74 ? 1.848 7.562 17.384 1.00 0.00 74 THR A N 13
ATOM 24193 C CA . THR A 1 74 ? 1.384 6.474 18.296 1.00 0.00 74 THR A CA 13
ATOM 24194 C C . THR A 1 74 ? 0.637 5.402 17.497 1.00 0.00 74 THR A C 13
ATOM 24195 O O . THR A 1 74 ? -0.361 5.676 16.860 1.00 0.00 74 THR A O 13
ATOM 24206 N N . LEU A 1 75 ? 1.111 4.183 17.527 1.00 0.00 75 LEU A N 13
ATOM 24207 C CA . LEU A 1 75 ? 0.423 3.096 16.769 1.00 0.00 75 LEU A CA 13
ATOM 24208 C C . LEU A 1 75 ? -0.542 2.344 17.688 1.00 0.00 75 LEU A C 13
ATOM 24209 O O . LEU A 1 75 ? -0.190 1.952 18.782 1.00 0.00 75 LEU A O 13
ATOM 24225 N N . VAL A 1 76 ? -1.754 2.135 17.248 1.00 0.00 76 VAL A N 13
ATOM 24226 C CA . VAL A 1 76 ? -2.737 1.403 18.098 1.00 0.00 76 VAL A CA 13
ATOM 24227 C C . VAL A 1 76 ? -3.542 0.417 17.250 1.00 0.00 76 VAL A C 13
ATOM 24228 O O . VAL A 1 76 ? -3.537 0.476 16.037 1.00 0.00 76 VAL A O 13
ATOM 24241 N N . LEU A 1 77 ? -4.234 -0.486 17.886 1.00 0.00 77 LEU A N 13
ATOM 24242 C CA . LEU A 1 77 ? -5.049 -1.485 17.132 1.00 0.00 77 LEU A CA 13
ATOM 24243 C C . LEU A 1 77 ? -6.455 -1.575 17.733 1.00 0.00 77 LEU A C 13
ATOM 24244 O O . LEU A 1 77 ? -6.628 -1.535 18.934 1.00 0.00 77 LEU A O 13
ATOM 24260 N N . GLU A 1 78 ? -7.460 -1.692 16.906 1.00 0.00 78 GLU A N 13
ATOM 24261 C CA . GLU A 1 78 ? -8.854 -1.780 17.431 1.00 0.00 78 GLU A CA 13
ATOM 24262 C C . GLU A 1 78 ? -9.259 -3.244 17.647 1.00 0.00 78 GLU A C 13
ATOM 24263 O O . GLU A 1 78 ? -10.232 -3.533 18.314 1.00 0.00 78 GLU A O 13
ATOM 24275 N N . GLU A 1 79 ? -8.520 -4.168 17.088 1.00 0.00 79 GLU A N 13
ATOM 24276 C CA . GLU A 1 79 ? -8.867 -5.611 17.262 1.00 0.00 79 GLU A CA 13
ATOM 24277 C C . GLU A 1 79 ? -8.928 -5.970 18.751 1.00 0.00 79 GLU A C 13
ATOM 24278 O O . GLU A 1 79 ? -9.975 -6.289 19.279 1.00 0.00 79 GLU A O 13
ATOM 24290 N N . ASP A 1 80 ? -7.812 -5.922 19.428 1.00 0.00 80 ASP A N 13
ATOM 24291 C CA . ASP A 1 80 ? -7.802 -6.262 20.882 1.00 0.00 80 ASP A CA 13
ATOM 24292 C C . ASP A 1 80 ? -7.950 -4.992 21.726 1.00 0.00 80 ASP A C 13
ATOM 24293 O O . ASP A 1 80 ? -8.445 -5.028 22.836 1.00 0.00 80 ASP A O 13
ATOM 24302 N N . GLY A 1 81 ? -7.527 -3.870 21.208 1.00 0.00 81 GLY A N 13
ATOM 24303 C CA . GLY A 1 81 ? -7.646 -2.598 21.977 1.00 0.00 81 GLY A CA 13
ATOM 24304 C C . GLY A 1 81 ? -6.386 -2.383 22.821 1.00 0.00 81 GLY A C 13
ATOM 24305 O O . GLY A 1 81 ? -6.436 -2.384 24.035 1.00 0.00 81 GLY A O 13
ATOM 24309 N N . THR A 1 82 ? -5.259 -2.199 22.186 1.00 0.00 82 THR A N 13
ATOM 24310 C CA . THR A 1 82 ? -3.997 -1.980 22.952 1.00 0.00 82 THR A CA 13
ATOM 24311 C C . THR A 1 82 ? -3.132 -0.915 22.267 1.00 0.00 82 THR A C 13
ATOM 24312 O O . THR A 1 82 ? -3.330 -0.591 21.111 1.00 0.00 82 THR A O 13
ATOM 24323 N N . ALA A 1 83 ? -2.176 -0.370 22.973 1.00 0.00 83 ALA A N 13
ATOM 24324 C CA . ALA A 1 83 ? -1.295 0.670 22.365 1.00 0.00 83 ALA A CA 13
ATOM 24325 C C . ALA A 1 83 ? 0.022 0.041 21.901 1.00 0.00 83 ALA A C 13
ATOM 24326 O O . ALA A 1 83 ? 0.486 -0.931 22.467 1.00 0.00 83 ALA 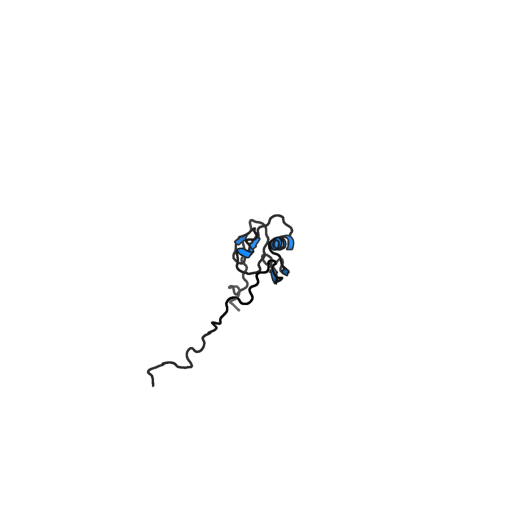A O 13
ATOM 24333 N N . VAL A 1 84 ? 0.627 0.581 20.876 1.00 0.00 84 VAL A N 13
ATOM 24334 C CA . VAL A 1 84 ? 1.912 0.004 20.379 1.00 0.00 84 VAL A CA 13
ATOM 24335 C C . VAL A 1 84 ? 2.841 1.109 19.869 1.00 0.00 84 VAL A C 13
ATOM 24336 O O . VAL A 1 84 ? 2.398 2.113 19.343 1.00 0.00 84 VAL A O 13
ATOM 24349 N N . ASP A 1 85 ? 4.126 0.923 20.011 1.00 0.00 85 ASP A N 13
ATOM 24350 C CA . ASP A 1 85 ? 5.093 1.951 19.529 1.00 0.00 85 ASP A CA 13
ATOM 24351 C C . ASP A 1 85 ? 6.364 1.276 19.000 1.00 0.00 85 ASP A C 13
ATOM 24352 O O . ASP A 1 85 ? 7.393 1.904 18.846 1.00 0.00 85 ASP A O 13
ATOM 24361 N N . SER A 1 86 ? 6.301 -0.002 18.722 1.00 0.00 86 SER A N 13
ATOM 24362 C CA . SER A 1 86 ? 7.505 -0.719 18.207 1.00 0.00 86 SER A CA 13
ATOM 24363 C C . SER A 1 86 ? 7.091 -1.803 17.206 1.00 0.00 86 SER A C 13
ATOM 24364 O O . SER A 1 86 ? 5.919 -2.041 16.985 1.00 0.00 86 SER A O 13
ATOM 24372 N N . GLU A 1 87 ? 8.046 -2.463 16.604 1.00 0.00 87 GLU A N 13
ATOM 24373 C CA . GLU A 1 87 ? 7.712 -3.536 15.618 1.00 0.00 87 GLU A CA 13
ATOM 24374 C C . GLU A 1 87 ? 6.981 -4.697 16.304 1.00 0.00 87 GLU A C 13
ATOM 24375 O O . GLU A 1 87 ? 6.444 -5.572 15.651 1.00 0.00 87 GLU A O 13
ATOM 24387 N N . ASP A 1 88 ? 6.950 -4.714 17.613 1.00 0.00 88 ASP A N 13
ATOM 24388 C CA . ASP A 1 88 ? 6.248 -5.820 18.333 1.00 0.00 88 ASP A CA 13
ATOM 24389 C C . ASP A 1 88 ? 4.755 -5.842 17.974 1.00 0.00 88 ASP A C 13
ATOM 24390 O O . ASP A 1 88 ? 4.046 -6.770 18.318 1.00 0.00 88 ASP A O 13
ATOM 24399 N N . PHE A 1 89 ? 4.273 -4.829 17.291 1.00 0.00 89 PHE A N 13
ATOM 24400 C CA . PHE A 1 89 ? 2.824 -4.778 16.907 1.00 0.00 89 PHE A CA 13
ATOM 24401 C C . PHE A 1 89 ? 2.315 -6.162 16.473 1.00 0.00 89 PHE A C 13
ATOM 24402 O O . PHE A 1 89 ? 1.515 -6.775 17.149 1.00 0.00 89 PHE A O 13
ATOM 24419 N N . PHE A 1 90 ? 2.769 -6.649 15.349 1.00 0.00 90 PHE A N 13
ATOM 24420 C CA . PHE A 1 90 ? 2.308 -7.986 14.863 1.00 0.00 90 PHE A CA 13
ATOM 24421 C C . PHE A 1 90 ? 2.444 -9.051 15.959 1.00 0.00 90 PHE A C 13
ATOM 24422 O O . PHE A 1 90 ? 1.633 -9.951 16.064 1.00 0.00 90 PHE A O 13
ATOM 24439 N N . GLN A 1 91 ? 3.462 -8.961 16.770 1.00 0.00 91 GLN A N 13
ATOM 24440 C CA . GLN A 1 91 ? 3.646 -9.975 17.853 1.00 0.00 91 GLN A CA 13
ATOM 24441 C C . GLN A 1 91 ? 2.532 -9.854 18.901 1.00 0.00 91 GLN A C 13
ATOM 24442 O O . GLN A 1 91 ? 2.288 -10.769 19.664 1.00 0.00 91 GLN A O 13
ATOM 24456 N N . LEU A 1 92 ? 1.859 -8.734 18.948 1.00 0.00 92 LEU A N 13
ATOM 24457 C CA . LEU A 1 92 ? 0.768 -8.560 19.952 1.00 0.00 92 LEU A CA 13
ATOM 24458 C C . LEU A 1 92 ? -0.557 -9.100 19.405 1.00 0.00 92 LEU A C 13
ATOM 24459 O O . LEU A 1 92 ? -1.437 -9.479 20.152 1.00 0.00 92 LEU A O 13
ATOM 24475 N N . LEU A 1 93 ? -0.709 -9.134 18.107 1.00 0.00 93 LEU A N 13
ATOM 24476 C CA . LEU A 1 93 ? -1.982 -9.648 17.517 1.00 0.00 93 LEU A CA 13
ATOM 24477 C C . LEU A 1 93 ? -1.699 -10.868 16.635 1.00 0.00 93 LEU A C 13
ATOM 24478 O O . LEU A 1 93 ? -0.590 -11.075 16.185 1.00 0.00 93 LEU A O 13
ATOM 24494 N N . GLU A 1 94 ? -2.699 -11.670 16.373 1.00 0.00 94 GLU A N 13
ATOM 24495 C CA . GLU A 1 94 ? -2.486 -12.866 15.506 1.00 0.00 94 GLU A CA 13
ATOM 24496 C C . GLU A 1 94 ? -2.111 -12.404 14.098 1.00 0.00 94 GLU A C 13
ATOM 24497 O O . GLU A 1 94 ? -2.099 -11.220 13.817 1.00 0.00 94 GLU A O 13
ATOM 24509 N N . ASP A 1 95 ? -1.793 -13.307 13.209 1.00 0.00 95 ASP A N 13
ATOM 24510 C CA . ASP A 1 95 ? -1.416 -12.868 11.835 1.00 0.00 95 ASP A CA 13
ATOM 24511 C C . ASP A 1 95 ? -2.599 -12.158 11.172 1.00 0.00 95 ASP A C 13
ATOM 24512 O O . ASP A 1 95 ? -3.660 -12.722 10.995 1.00 0.00 95 ASP A O 13
ATOM 24521 N N . ASP A 1 96 ? -2.410 -10.922 10.804 1.00 0.00 96 ASP A N 13
ATOM 24522 C CA . ASP A 1 96 ? -3.503 -10.150 10.145 1.00 0.00 96 ASP A CA 13
ATOM 24523 C C . ASP A 1 96 ? -2.934 -8.845 9.586 1.00 0.00 96 ASP A C 13
ATOM 24524 O O . ASP A 1 96 ? -1.782 -8.521 9.811 1.00 0.00 96 ASP A O 13
ATOM 24533 N N . THR A 1 97 ? -3.723 -8.076 8.887 1.00 0.00 97 THR A N 13
ATOM 24534 C CA . THR A 1 97 ? -3.204 -6.785 8.359 1.00 0.00 97 THR A CA 13
ATOM 24535 C C . THR A 1 97 ? -4.067 -5.632 8.873 1.00 0.00 97 THR A C 13
ATOM 24536 O O . THR A 1 97 ? -5.139 -5.368 8.368 1.00 0.00 97 THR A O 13
ATOM 24547 N N . CYS A 1 98 ? -3.594 -4.938 9.872 1.00 0.00 98 CYS A N 13
ATOM 24548 C CA . CYS A 1 98 ? -4.361 -3.789 10.429 1.00 0.00 98 CYS A CA 13
ATOM 24549 C C . CYS A 1 98 ? -3.394 -2.674 10.819 1.00 0.00 98 CYS A C 13
ATOM 24550 O O . CYS A 1 98 ? -2.380 -2.921 11.443 1.00 0.00 98 CYS A O 13
ATOM 24558 N N . LEU A 1 99 ? -3.684 -1.455 10.461 1.00 0.00 99 LEU A N 13
ATOM 24559 C CA . LEU A 1 99 ? -2.757 -0.346 10.826 1.00 0.00 99 LEU A CA 13
ATOM 24560 C C . LEU A 1 99 ? -3.531 0.913 11.219 1.00 0.00 99 LEU A C 13
ATOM 24561 O O . LEU A 1 99 ? -4.523 1.265 10.609 1.00 0.00 99 LEU A O 13
ATOM 24577 N N . MET A 1 100 ? -3.067 1.600 12.224 1.00 0.00 100 MET A N 13
ATOM 24578 C CA . MET A 1 100 ? -3.745 2.852 12.661 1.00 0.00 100 MET A CA 13
ATOM 24579 C C . MET A 1 100 ? -2.687 3.900 13.008 1.00 0.00 100 MET A C 13
ATOM 24580 O O . MET A 1 100 ? -1.721 3.611 13.689 1.00 0.00 100 MET A O 13
ATOM 24594 N N . VAL A 1 101 ? -2.853 5.107 12.544 1.00 0.00 101 VAL A N 13
ATOM 24595 C CA . VAL A 1 101 ? -1.842 6.163 12.845 1.00 0.00 101 VAL A CA 13
ATOM 24596 C C . VAL A 1 101 ? -2.534 7.474 13.223 1.00 0.00 101 VAL A C 13
ATOM 24597 O O . VAL A 1 101 ? -3.190 8.099 12.414 1.00 0.00 101 VAL A O 13
ATOM 24610 N N . LEU A 1 102 ? -2.380 7.897 14.448 1.00 0.00 102 LEU A N 13
ATOM 24611 C CA . LEU A 1 102 ? -3.016 9.171 14.889 1.00 0.00 102 LEU A CA 13
ATOM 24612 C C . LEU A 1 102 ? -2.126 9.873 15.921 1.00 0.00 102 LEU A C 13
ATOM 24613 O O . LEU A 1 102 ? -1.128 9.339 16.359 1.00 0.00 102 LEU A O 13
ATOM 24629 N N . GLN A 1 103 ? -2.488 11.065 16.314 1.00 0.00 103 GLN A N 13
ATOM 24630 C CA . GLN A 1 103 ? -1.670 11.800 17.322 1.00 0.00 103 GLN A CA 13
ATOM 24631 C C . GLN A 1 103 ? -2.000 11.294 18.730 1.00 0.00 103 GLN A C 13
ATOM 24632 O O . GLN A 1 103 ? -2.869 10.465 18.911 1.00 0.00 103 GLN A O 13
ATOM 24646 N N . SER A 1 104 ? -1.303 11.785 19.726 1.00 0.00 104 SER A N 13
ATOM 24647 C CA . SER A 1 104 ? -1.563 11.336 21.133 1.00 0.00 104 SER A CA 13
ATOM 24648 C C . SER A 1 104 ? -3.068 11.279 21.419 1.00 0.00 104 SER A C 13
ATOM 24649 O O . SER A 1 104 ? -3.867 11.863 20.712 1.00 0.00 104 SER A O 13
ATOM 24657 N N . GLY A 1 105 ? -3.458 10.575 22.447 1.00 0.00 105 GLY A N 13
ATOM 24658 C CA . GLY A 1 105 ? -4.907 10.472 22.779 1.00 0.00 105 GLY A CA 13
ATOM 24659 C C . GLY A 1 105 ? -5.508 9.265 22.056 1.00 0.00 105 GLY A C 13
ATOM 24660 O O . GLY A 1 105 ? -6.056 9.384 20.978 1.00 0.00 105 GLY A O 13
ATOM 24664 N N . GLN A 1 106 ? -5.405 8.102 22.641 1.00 0.00 106 GLN A N 13
ATOM 24665 C CA . GLN A 1 106 ? -5.965 6.881 21.990 1.00 0.00 106 GLN A CA 13
ATOM 24666 C C . GLN A 1 106 ? -7.477 6.807 22.218 1.00 0.00 106 GLN A C 13
ATOM 24667 O O . GLN A 1 106 ? -7.976 7.194 23.257 1.00 0.00 106 GLN A O 13
ATOM 24681 N N . SER A 1 107 ? -8.211 6.317 21.253 1.00 0.00 107 SER A N 13
ATOM 24682 C CA . SER A 1 107 ? -9.690 6.224 21.417 1.00 0.00 107 SER A CA 13
ATOM 24683 C C . SER A 1 107 ? -10.223 4.916 20.823 1.00 0.00 107 SER A C 13
ATOM 24684 O O . SER A 1 107 ? -9.766 4.455 19.794 1.00 0.00 107 SER A O 13
ATOM 24692 N N . TRP A 1 108 ? -11.194 4.324 21.464 1.00 0.00 108 TRP A N 13
ATOM 24693 C CA . TRP A 1 108 ? -11.778 3.051 20.949 1.00 0.00 108 TRP A CA 13
ATOM 24694 C C . TRP A 1 108 ? -13.306 3.090 21.064 1.00 0.00 108 TRP A C 13
ATOM 24695 O O . TRP A 1 108 ? -13.863 3.927 21.744 1.00 0.00 108 TRP A O 13
ATOM 24716 N N . SER A 1 109 ? -13.984 2.191 20.401 1.00 0.00 109 SER A N 13
ATOM 24717 C CA . SER A 1 109 ? -15.476 2.178 20.470 1.00 0.00 109 SER A CA 13
ATOM 24718 C C . SER A 1 109 ? -15.939 1.516 21.771 1.00 0.00 109 SER A C 13
ATOM 24719 O O . SER A 1 109 ? -15.186 0.803 22.406 1.00 0.00 109 SER A O 13
ATOM 24727 N N . PRO A 1 110 ? -17.170 1.777 22.132 1.00 0.00 110 PRO A N 13
ATOM 24728 C CA . PRO A 1 110 ? -17.737 1.200 23.375 1.00 0.00 110 PRO A CA 13
ATOM 24729 C C . PRO A 1 110 ? -18.010 -0.296 23.198 1.00 0.00 110 PRO A C 13
ATOM 24730 O O . PRO A 1 110 ? -18.202 -0.777 22.098 1.00 0.00 110 PRO A O 13
ATOM 24741 N N . THR A 1 111 ? -18.030 -1.033 24.276 1.00 0.00 111 THR A N 13
ATOM 24742 C CA . THR A 1 111 ? -18.290 -2.499 24.180 1.00 0.00 111 THR A CA 13
ATOM 24743 C C . THR A 1 111 ? -19.567 -2.859 24.945 1.00 0.00 111 THR A C 13
ATOM 24744 O O . THR A 1 111 ? -20.088 -2.069 25.706 1.00 0.00 111 THR A O 13
ATOM 24755 N N . ARG A 1 112 ? -20.072 -4.048 24.750 1.00 0.00 112 ARG A N 13
ATOM 24756 C CA . ARG A 1 112 ? -21.314 -4.460 25.465 1.00 0.00 112 ARG A CA 13
ATOM 24757 C C . ARG A 1 112 ? -21.012 -4.722 26.944 1.00 0.00 112 ARG A C 13
ATOM 24758 O O . ARG A 1 112 ? -20.244 -5.601 27.283 1.00 0.00 112 ARG A O 13
ATOM 24779 N N . SER A 1 113 ? -21.611 -3.965 27.823 1.00 0.00 113 SER A N 13
ATOM 24780 C CA . SER A 1 113 ? -21.360 -4.167 29.279 1.00 0.00 113 SER A CA 13
ATOM 24781 C C . SER A 1 113 ? -22.626 -4.685 29.969 1.00 0.00 113 SER A C 13
ATOM 24782 O O . SER A 1 113 ? -23.719 -4.215 29.713 1.00 0.00 113 SER A O 13
ATOM 24790 N N . GLY A 1 114 ? -22.486 -5.648 30.840 1.00 0.00 114 GLY A N 13
ATOM 24791 C CA . GLY A 1 114 ? -23.679 -6.198 31.547 1.00 0.00 114 GLY A CA 13
ATOM 24792 C C . GLY A 1 114 ? -23.229 -7.244 32.567 1.00 0.00 114 GLY A C 13
ATOM 24793 O O . GLY A 1 114 ? -23.528 -7.147 33.742 1.00 0.00 114 GLY A O 13
ATOM 24797 N N . VAL A 1 115 ? -22.513 -8.244 32.128 1.00 0.00 115 VAL A N 13
ATOM 24798 C CA . VAL A 1 115 ? -22.040 -9.299 33.071 1.00 0.00 115 VAL A CA 13
ATOM 24799 C C . VAL A 1 115 ? -20.967 -10.163 32.402 1.00 0.00 115 VAL A C 13
ATOM 24800 O O . VAL A 1 115 ? -21.018 -11.377 32.445 1.00 0.00 115 VAL A O 13
ATOM 24813 N N . LEU A 1 116 ? -19.997 -9.544 31.784 1.00 0.00 116 LEU A N 13
ATOM 24814 C CA . LEU A 1 116 ? -18.918 -10.325 31.111 1.00 0.00 116 LEU A CA 13
ATOM 24815 C C . LEU A 1 116 ? -17.581 -10.100 31.821 1.00 0.00 116 LEU A C 13
ATOM 24816 O O . LEU A 1 116 ? -16.530 -10.124 31.208 1.00 0.00 116 LEU A O 13
ATOM 24832 N N . HIS A 1 117 ? -17.610 -9.885 33.109 1.00 0.00 117 HIS A N 13
ATOM 24833 C CA . HIS A 1 117 ? -16.339 -9.661 33.861 1.00 0.00 117 HIS A CA 13
ATOM 24834 C C . HIS A 1 117 ? -16.589 -9.748 35.369 1.00 0.00 117 HIS A C 13
ATOM 24835 O O . HIS A 1 117 ? -15.793 -10.292 36.108 1.00 0.00 117 HIS A O 13
ATOM 24849 N N . HIS A 1 118 ? -17.690 -9.216 35.833 1.00 0.00 118 HIS A N 13
ATOM 24850 C CA . HIS A 1 118 ? -17.988 -9.270 37.294 1.00 0.00 118 HIS A CA 13
ATOM 24851 C C . HIS A 1 118 ? -19.501 -9.205 37.528 1.00 0.00 118 HIS A C 13
ATOM 24852 O O . HIS A 1 118 ? -20.250 -8.754 36.683 1.00 0.00 118 HIS A O 13
ATOM 24866 N N . HIS A 1 119 ? -19.951 -9.651 38.671 1.00 0.00 119 HIS A N 13
ATOM 24867 C CA . HIS A 1 119 ? -21.414 -9.615 38.965 1.00 0.00 119 HIS A CA 13
ATOM 24868 C C . HIS A 1 119 ? -21.714 -8.548 40.020 1.00 0.00 119 HIS A C 13
ATOM 24869 O O . HIS A 1 119 ? -20.848 -7.793 40.417 1.00 0.00 119 HIS A O 13
ATOM 24883 N N . HIS A 1 120 ? -22.936 -8.481 40.478 1.00 0.00 120 HIS A N 13
ATOM 24884 C CA . HIS A 1 120 ? -23.294 -7.463 41.509 1.00 0.00 120 HIS A CA 13
ATOM 24885 C C . HIS A 1 120 ? -24.499 -7.940 42.325 1.00 0.00 120 HIS A C 13
ATOM 24886 O O . HIS A 1 120 ? -24.400 -8.171 43.514 1.00 0.00 120 HIS A O 13
ATOM 24900 N N . HIS A 1 121 ? -25.633 -8.089 41.696 1.00 0.00 121 HIS A N 13
ATOM 24901 C CA . HIS A 1 121 ? -26.845 -8.551 42.436 1.00 0.00 121 HIS A CA 13
ATOM 24902 C C . HIS A 1 121 ? -27.854 -9.168 41.463 1.00 0.00 121 HIS A C 13
ATOM 24903 O O . HIS A 1 121 ? -28.004 -8.720 40.343 1.00 0.00 121 HIS A O 13
ATOM 24917 N N . HIS A 1 122 ? -28.548 -10.191 41.884 1.00 0.00 122 HIS A N 13
ATOM 24918 C CA . HIS A 1 122 ? -29.550 -10.837 40.985 1.00 0.00 122 HIS A CA 13
ATOM 24919 C C . HIS A 1 122 ? -30.589 -11.598 41.814 1.00 0.00 122 HIS A C 13
ATOM 24920 O O . HIS A 1 122 ? -30.213 -12.156 42.832 1.00 0.00 122 HIS A O 13
ATOM 24935 N N . MET A 1 1 ? -7.084 -54.350 79.682 1.00 0.00 1 MET A N 14
ATOM 24936 C CA . MET A 1 1 ? -7.315 -53.953 78.262 1.00 0.00 1 MET A CA 14
ATOM 24937 C C . MET A 1 1 ? -7.010 -52.464 78.073 1.00 0.00 1 MET A C 14
ATOM 24938 O O . MET A 1 1 ? -7.814 -51.718 77.549 1.00 0.00 1 MET A O 14
ATOM 24951 N N . GLU A 1 2 ? -5.854 -52.029 78.497 1.00 0.00 2 GLU A N 14
ATOM 24952 C CA . GLU A 1 2 ? -5.494 -50.590 78.344 1.00 0.00 2 GLU A CA 14
ATOM 24953 C C . GLU A 1 2 ? -4.206 -50.450 77.524 1.00 0.00 2 GLU A C 14
ATOM 24954 O O . GLU A 1 2 ? -3.169 -50.083 78.042 1.00 0.00 2 GLU A O 14
ATOM 24966 N N . TYR A 1 3 ? -4.266 -50.742 76.254 1.00 0.00 3 TYR A N 14
ATOM 24967 C CA . TYR A 1 3 ? -3.047 -50.627 75.399 1.00 0.00 3 TYR A CA 14
ATOM 24968 C C . TYR A 1 3 ? -3.378 -49.874 74.107 1.00 0.00 3 TYR A C 14
ATOM 24969 O O . TYR A 1 3 ? -2.847 -50.168 73.055 1.00 0.00 3 TYR A O 14
ATOM 24987 N N . LEU A 1 4 ? -4.253 -48.907 74.182 1.00 0.00 4 LEU A N 14
ATOM 24988 C CA . LEU A 1 4 ? -4.622 -48.132 72.962 1.00 0.00 4 LEU A CA 14
ATOM 24989 C C . LEU A 1 4 ? -5.438 -46.896 73.348 1.00 0.00 4 LEU A C 14
ATOM 24990 O O . LEU A 1 4 ? -6.234 -46.929 74.265 1.00 0.00 4 LEU A O 14
ATOM 25006 N N . SER A 1 5 ? -5.243 -45.805 72.656 1.00 0.00 5 SER A N 14
ATOM 25007 C CA . SER A 1 5 ? -6.006 -44.565 72.983 1.00 0.00 5 SER A CA 14
ATOM 25008 C C . SER A 1 5 ? -6.720 -44.037 71.735 1.00 0.00 5 SER A C 14
ATOM 25009 O O . SER A 1 5 ? -7.935 -43.998 71.675 1.00 0.00 5 SER A O 14
ATOM 25017 N N . ALA A 1 6 ? -5.978 -43.632 70.741 1.00 0.00 6 ALA A N 14
ATOM 25018 C CA . ALA A 1 6 ? -6.612 -43.107 69.497 1.00 0.00 6 ALA A CA 14
ATOM 25019 C C . ALA A 1 6 ? -6.024 -43.814 68.267 1.00 0.00 6 ALA A C 14
ATOM 25020 O O . ALA A 1 6 ? -5.862 -45.019 68.259 1.00 0.00 6 ALA A O 14
ATOM 25027 N N . LEU A 1 7 ? -5.706 -43.084 67.227 1.00 0.00 7 LEU A N 14
ATOM 25028 C CA . LEU A 1 7 ? -5.131 -43.728 66.010 1.00 0.00 7 LEU A CA 14
ATOM 25029 C C . LEU A 1 7 ? -4.287 -42.722 65.224 1.00 0.00 7 LEU A C 14
ATOM 25030 O O . LEU A 1 7 ? -4.381 -41.527 65.428 1.00 0.00 7 LEU A O 14
ATOM 25046 N N . ASN A 1 8 ? -3.465 -43.197 64.327 1.00 0.00 8 ASN A N 14
ATOM 25047 C CA . ASN A 1 8 ? -2.613 -42.271 63.526 1.00 0.00 8 ASN A CA 14
ATOM 25048 C C . ASN A 1 8 ? -3.061 -42.271 62.059 1.00 0.00 8 ASN A C 14
ATOM 25049 O O . ASN A 1 8 ? -2.454 -42.916 61.227 1.00 0.00 8 ASN A O 14
ATOM 25060 N N . PRO A 1 9 ? -4.114 -41.541 61.790 1.00 0.00 9 PRO A N 14
ATOM 25061 C CA . PRO A 1 9 ? -4.645 -41.463 60.406 1.00 0.00 9 PRO A CA 14
ATOM 25062 C C . PRO A 1 9 ? -3.728 -40.602 59.531 1.00 0.00 9 PRO A C 14
ATOM 25063 O O . PRO A 1 9 ? -4.026 -39.461 59.236 1.00 0.00 9 PRO A O 14
ATOM 25074 N N . SER A 1 10 ? -2.613 -41.142 59.118 1.00 0.00 10 SER A N 14
ATOM 25075 C CA . SER A 1 10 ? -1.674 -40.358 58.263 1.00 0.00 10 SER A CA 14
ATOM 25076 C C . SER A 1 10 ? -1.726 -40.865 56.819 1.00 0.00 10 SER A C 14
ATOM 25077 O O . SER A 1 10 ? -1.433 -42.012 56.543 1.00 0.00 10 SER A O 14
ATOM 25085 N N . ASP A 1 11 ? -2.097 -40.018 55.895 1.00 0.00 11 ASP A N 14
ATOM 25086 C CA . ASP A 1 11 ? -2.168 -40.448 54.469 1.00 0.00 11 ASP A CA 14
ATOM 25087 C C . ASP A 1 11 ? -2.159 -39.225 53.546 1.00 0.00 11 ASP A C 14
ATOM 25088 O O . ASP A 1 11 ? -2.912 -39.147 52.597 1.00 0.00 11 ASP A O 14
ATOM 25097 N N . LEU A 1 12 ? -1.310 -38.271 53.821 1.00 0.00 12 LEU A N 14
ATOM 25098 C CA . LEU A 1 12 ? -1.249 -37.051 52.964 1.00 0.00 12 LEU A CA 14
ATOM 25099 C C . LEU A 1 12 ? 0.106 -36.970 52.258 1.00 0.00 12 LEU A C 14
ATOM 25100 O O . LEU A 1 12 ? 1.054 -36.410 52.775 1.00 0.00 12 LEU A O 14
ATOM 25116 N N . LEU A 1 13 ? 0.207 -37.526 51.079 1.00 0.00 13 LEU A N 14
ATOM 25117 C CA . LEU A 1 13 ? 1.502 -37.483 50.340 1.00 0.00 13 LEU A CA 14
ATOM 25118 C C . LEU A 1 13 ? 1.277 -37.808 48.860 1.00 0.00 13 LEU A C 14
ATOM 25119 O O . LEU A 1 13 ? 1.066 -38.948 48.490 1.00 0.00 13 LEU A O 14
ATOM 25135 N N . ARG A 1 14 ? 1.319 -36.815 48.011 1.00 0.00 14 ARG A N 14
ATOM 25136 C CA . ARG A 1 14 ? 1.107 -37.063 46.556 1.00 0.00 14 ARG A CA 14
ATOM 25137 C C . ARG A 1 14 ? 1.511 -35.829 45.745 1.00 0.00 14 ARG A C 14
ATOM 25138 O O . ARG A 1 14 ? 1.226 -34.710 46.120 1.00 0.00 14 ARG A O 14
ATOM 25159 N N . SER A 1 15 ? 2.174 -36.027 44.636 1.00 0.00 15 SER A N 14
ATOM 25160 C CA . SER A 1 15 ? 2.598 -34.867 43.800 1.00 0.00 15 SER A CA 14
ATOM 25161 C C . SER A 1 15 ? 2.552 -35.239 42.316 1.00 0.00 15 SER A C 14
ATOM 25162 O O . SER A 1 15 ? 3.425 -35.920 41.809 1.00 0.00 15 SER A O 14
ATOM 25170 N N . VAL A 1 16 ? 1.542 -34.798 41.614 1.00 0.00 16 VAL A N 14
ATOM 25171 C CA . VAL A 1 16 ? 1.437 -35.123 40.162 1.00 0.00 16 VAL A CA 14
ATOM 25172 C C . VAL A 1 16 ? 1.661 -33.862 39.322 1.00 0.00 16 VAL A C 14
ATOM 25173 O O . VAL A 1 16 ? 1.335 -32.766 39.734 1.00 0.00 16 VAL A O 14
ATOM 25186 N N . SER A 1 17 ? 2.212 -34.011 38.147 1.00 0.00 17 SER A N 14
ATOM 25187 C CA . SER A 1 17 ? 2.457 -32.822 37.279 1.00 0.00 17 SER A CA 14
ATOM 25188 C C . SER A 1 17 ? 2.486 -33.239 35.806 1.00 0.00 17 SER A C 14
ATOM 25189 O O . SER A 1 17 ? 3.004 -34.281 35.457 1.00 0.00 17 SER A O 14
ATOM 25197 N N . ASN A 1 18 ? 1.931 -32.433 34.941 1.00 0.00 18 ASN A N 14
ATOM 25198 C CA . ASN A 1 18 ? 1.925 -32.779 33.490 1.00 0.00 18 ASN A CA 14
ATOM 25199 C C . ASN A 1 18 ? 2.011 -31.509 32.642 1.00 0.00 18 ASN A C 14
ATOM 25200 O O . ASN A 1 18 ? 1.024 -30.838 32.415 1.00 0.00 18 ASN A O 14
ATOM 25211 N N . ILE A 1 19 ? 3.187 -31.178 32.170 1.00 0.00 19 ILE A N 14
ATOM 25212 C CA . ILE A 1 19 ? 3.357 -29.948 31.332 1.00 0.00 19 ILE A CA 14
ATOM 25213 C C . ILE A 1 19 ? 4.840 -29.753 30.988 1.00 0.00 19 ILE A C 14
ATOM 25214 O O . ILE A 1 19 ? 5.484 -28.843 31.470 1.00 0.00 19 ILE A O 14
ATOM 25230 N N . SER A 1 20 ? 5.381 -30.605 30.158 1.00 0.00 20 SER A N 14
ATOM 25231 C CA . SER A 1 20 ? 6.819 -30.472 29.781 1.00 0.00 20 SER A CA 14
ATOM 25232 C C . SER A 1 20 ? 7.063 -31.085 28.398 1.00 0.00 20 SER A C 14
ATOM 25233 O O . SER A 1 20 ? 7.614 -32.160 28.274 1.00 0.00 20 SER A O 14
ATOM 25241 N N . SER A 1 21 ? 6.652 -30.406 27.359 1.00 0.00 21 SER A N 14
ATOM 25242 C CA . SER A 1 21 ? 6.859 -30.946 25.984 1.00 0.00 21 SER A CA 14
ATOM 25243 C C . SER A 1 21 ? 7.380 -29.846 25.055 1.00 0.00 21 SER A C 14
ATOM 25244 O O . SER A 1 21 ? 7.308 -28.672 25.367 1.00 0.00 21 SER A O 14
ATOM 25252 N N . GLU A 1 22 ? 7.904 -30.216 23.918 1.00 0.00 22 GLU A N 14
ATOM 25253 C CA . GLU A 1 22 ? 8.430 -29.195 22.967 1.00 0.00 22 GLU A CA 14
ATOM 25254 C C . GLU A 1 22 ? 8.111 -29.601 21.526 1.00 0.00 22 GLU A C 14
ATOM 25255 O O . GLU A 1 22 ? 8.388 -30.708 21.108 1.00 0.00 22 GLU A O 14
ATOM 25267 N N . PHE A 1 23 ? 7.531 -28.713 20.764 1.00 0.00 23 PHE A N 14
ATOM 25268 C CA . PHE A 1 23 ? 7.192 -29.046 19.349 1.00 0.00 23 PHE A CA 14
ATOM 25269 C C . PHE A 1 23 ? 7.978 -28.149 18.389 1.00 0.00 23 PHE A C 14
ATOM 25270 O O . PHE A 1 23 ? 8.524 -27.136 18.780 1.00 0.00 23 PHE A O 14
ATOM 25287 N N . GLY A 1 24 ? 8.037 -28.515 17.137 1.00 0.00 24 GLY A N 14
ATOM 25288 C CA . GLY A 1 24 ? 8.786 -27.687 16.148 1.00 0.00 24 GLY A CA 14
ATOM 25289 C C . GLY A 1 24 ? 8.357 -28.072 14.732 1.00 0.00 24 GLY A C 14
ATOM 25290 O O . GLY A 1 24 ? 7.932 -29.183 14.485 1.00 0.00 24 GLY A O 14
ATOM 25294 N N . ARG A 1 25 ? 8.465 -27.163 13.801 1.00 0.00 25 ARG A N 14
ATOM 25295 C CA . ARG A 1 25 ? 8.063 -27.476 12.399 1.00 0.00 25 ARG A CA 14
ATOM 25296 C C . ARG A 1 25 ? 8.783 -26.543 11.420 1.00 0.00 25 ARG A C 14
ATOM 25297 O O . ARG A 1 25 ? 9.370 -26.983 10.451 1.00 0.00 25 ARG A O 14
ATOM 25318 N N . ARG A 1 26 ? 8.741 -25.263 11.668 1.00 0.00 26 ARG A N 14
ATOM 25319 C CA . ARG A 1 26 ? 9.422 -24.300 10.751 1.00 0.00 26 ARG A CA 14
ATOM 25320 C C . ARG A 1 26 ? 10.575 -23.602 11.481 1.00 0.00 26 ARG A C 14
ATOM 25321 O O . ARG A 1 26 ? 10.408 -22.542 12.051 1.00 0.00 26 ARG A O 14
ATOM 25342 N N . VAL A 1 27 ? 11.741 -24.189 11.463 1.00 0.00 27 VAL A N 14
ATOM 25343 C CA . VAL A 1 27 ? 12.906 -23.563 12.152 1.00 0.00 27 VAL A CA 14
ATOM 25344 C C . VAL A 1 27 ? 14.105 -23.492 11.204 1.00 0.00 27 VAL A C 14
ATOM 25345 O O . VAL A 1 27 ? 15.134 -24.095 11.442 1.00 0.00 27 VAL A O 14
ATOM 25358 N N . TRP A 1 28 ? 13.980 -22.762 10.126 1.00 0.00 28 TRP A N 14
ATOM 25359 C CA . TRP A 1 28 ? 15.111 -22.652 9.159 1.00 0.00 28 TRP A CA 14
ATOM 25360 C C . TRP A 1 28 ? 14.865 -21.495 8.188 1.00 0.00 28 TRP A C 14
ATOM 25361 O O . TRP A 1 28 ? 13.984 -21.549 7.354 1.00 0.00 28 TRP A O 14
ATOM 25382 N N . THR A 1 29 ? 15.640 -20.447 8.293 1.00 0.00 29 THR A N 14
ATOM 25383 C CA . THR A 1 29 ? 15.454 -19.285 7.376 1.00 0.00 29 THR A CA 14
ATOM 25384 C C . THR A 1 29 ? 16.809 -18.795 6.859 1.00 0.00 29 THR A C 14
ATOM 25385 O O . THR A 1 29 ? 17.818 -18.908 7.529 1.00 0.00 29 THR A O 14
ATOM 25396 N N . SER A 1 30 ? 16.840 -18.251 5.672 1.00 0.00 30 SER A N 14
ATOM 25397 C CA . SER A 1 30 ? 18.127 -17.752 5.109 1.00 0.00 30 SER A CA 14
ATOM 25398 C C . SER A 1 30 ? 17.869 -16.593 4.142 1.00 0.00 30 SER A C 14
ATOM 25399 O O . SER A 1 30 ? 18.636 -16.351 3.230 1.00 0.00 30 SER A O 14
ATOM 25407 N N . ALA A 1 31 ? 16.793 -15.877 4.334 1.00 0.00 31 ALA A N 14
ATOM 25408 C CA . ALA A 1 31 ? 16.481 -14.734 3.426 1.00 0.00 31 ALA A CA 14
ATOM 25409 C C . ALA A 1 31 ? 15.358 -13.876 4.022 1.00 0.00 31 ALA A C 14
ATOM 25410 O O . ALA A 1 31 ? 14.789 -14.225 5.038 1.00 0.00 31 ALA A O 14
ATOM 25417 N N . PRO A 1 32 ? 15.075 -12.778 3.369 1.00 0.00 32 PRO A N 14
ATOM 25418 C CA . PRO A 1 32 ? 14.006 -11.865 3.848 1.00 0.00 32 PRO A CA 14
ATOM 25419 C C . PRO A 1 32 ? 12.625 -12.483 3.596 1.00 0.00 32 PRO A C 14
ATOM 25420 O O . PRO A 1 32 ? 12.512 -13.496 2.935 1.00 0.00 32 PRO A O 14
ATOM 25431 N N . PRO A 1 33 ? 11.612 -11.846 4.130 1.00 0.00 33 PRO A N 14
ATOM 25432 C CA . PRO A 1 33 ? 10.227 -12.345 3.956 1.00 0.00 33 PRO A CA 14
ATOM 25433 C C . PRO A 1 33 ? 9.746 -12.098 2.520 1.00 0.00 33 PRO A C 14
ATOM 25434 O O . PRO A 1 33 ? 10.202 -11.180 1.867 1.00 0.00 33 PRO A O 14
ATOM 25445 N N . PRO A 1 34 ? 8.838 -12.929 2.074 1.00 0.00 34 PRO A N 14
ATOM 25446 C CA . PRO A 1 34 ? 8.295 -12.793 0.698 1.00 0.00 34 PRO A CA 14
ATOM 25447 C C . PRO A 1 34 ? 7.365 -11.580 0.607 1.00 0.00 34 PRO A C 14
ATOM 25448 O O . PRO A 1 34 ? 6.992 -10.994 1.606 1.00 0.00 34 PRO A O 14
ATOM 25459 N N . GLN A 1 35 ? 6.987 -11.201 -0.585 1.00 0.00 35 GLN A N 14
ATOM 25460 C CA . GLN A 1 35 ? 6.078 -10.029 -0.744 1.00 0.00 35 GLN A CA 14
ATOM 25461 C C . GLN A 1 35 ? 4.650 -10.412 -0.347 1.00 0.00 35 GLN A C 14
ATOM 25462 O O . GLN A 1 35 ? 4.170 -11.479 -0.679 1.00 0.00 35 GLN A O 14
ATOM 25476 N N . ARG A 1 36 ? 3.968 -9.553 0.362 1.00 0.00 36 ARG A N 14
ATOM 25477 C CA . ARG A 1 36 ? 2.571 -9.871 0.783 1.00 0.00 36 ARG A CA 14
ATOM 25478 C C . ARG A 1 36 ? 1.695 -8.612 0.718 1.00 0.00 36 ARG A C 14
ATOM 25479 O O . ARG A 1 36 ? 2.124 -7.545 1.107 1.00 0.00 36 ARG A O 14
ATOM 25500 N N . PRO A 1 37 ? 0.490 -8.778 0.229 1.00 0.00 37 PRO A N 14
ATOM 25501 C CA . PRO A 1 37 ? -0.444 -7.630 0.123 1.00 0.00 37 PRO A CA 14
ATOM 25502 C C . PRO A 1 37 ? -0.975 -7.250 1.508 1.00 0.00 37 PRO A C 14
ATOM 25503 O O . PRO A 1 37 ? -1.888 -7.867 2.023 1.00 0.00 37 PRO A O 14
ATOM 25514 N N . PHE A 1 38 ? -0.407 -6.242 2.115 1.00 0.00 38 PHE A N 14
ATOM 25515 C CA . PHE A 1 38 ? -0.876 -5.827 3.469 1.00 0.00 38 PHE A CA 14
ATOM 25516 C C . PHE A 1 38 ? -2.033 -4.829 3.348 1.00 0.00 38 PHE A C 14
ATOM 25517 O O . PHE A 1 38 ? -1.879 -3.745 2.822 1.00 0.00 38 PHE A O 14
ATOM 25534 N N . ARG A 1 39 ? -3.190 -5.189 3.838 1.00 0.00 39 ARG A N 14
ATOM 25535 C CA . ARG A 1 39 ? -4.358 -4.262 3.758 1.00 0.00 39 ARG A CA 14
ATOM 25536 C C . ARG A 1 39 ? -4.299 -3.239 4.897 1.00 0.00 39 ARG A C 14
ATOM 25537 O O . ARG A 1 39 ? -4.489 -3.570 6.053 1.00 0.00 39 ARG A O 14
ATOM 25558 N N . VAL A 1 40 ? -4.035 -2.000 4.578 1.00 0.00 40 VAL A N 14
ATOM 25559 C CA . VAL A 1 40 ? -3.957 -0.953 5.640 1.00 0.00 40 VAL A CA 14
ATOM 25560 C C . VAL A 1 40 ? -5.280 -0.187 5.728 1.00 0.00 40 VAL A C 14
ATOM 25561 O O . VAL A 1 40 ? -5.981 -0.024 4.749 1.00 0.00 40 VAL A O 14
ATOM 25574 N N . CYS A 1 41 ? -5.625 0.287 6.898 1.00 0.00 41 CYS A N 14
ATOM 25575 C CA . CYS A 1 41 ? -6.900 1.044 7.052 1.00 0.00 41 CYS A CA 14
ATOM 25576 C C . CYS A 1 41 ? -6.698 2.237 7.993 1.00 0.00 41 CYS A C 14
ATOM 25577 O O . CYS A 1 41 ? -5.998 2.148 8.983 1.00 0.00 41 CYS A O 14
ATOM 25585 N N . ASP A 1 42 ? -7.311 3.351 7.690 1.00 0.00 42 ASP A N 14
ATOM 25586 C CA . ASP A 1 42 ? -7.161 4.553 8.561 1.00 0.00 42 ASP A CA 14
ATOM 25587 C C . ASP A 1 42 ? -8.077 4.436 9.783 1.00 0.00 42 ASP A C 14
ATOM 25588 O O . ASP A 1 42 ? -8.817 3.483 9.919 1.00 0.00 42 ASP A O 14
ATOM 25597 N N . HIS A 1 43 ? -8.014 5.392 10.680 1.00 0.00 43 HIS A N 14
ATOM 25598 C CA . HIS A 1 43 ? -8.860 5.350 11.917 1.00 0.00 43 HIS A CA 14
ATOM 25599 C C . HIS A 1 43 ? -10.242 4.724 11.644 1.00 0.00 43 HIS A C 14
ATOM 25600 O O . HIS A 1 43 ? -10.429 3.537 11.828 1.00 0.00 43 HIS A O 14
ATOM 25614 N N . LYS A 1 44 ? -11.212 5.498 11.219 1.00 0.00 44 LYS A N 14
ATOM 25615 C CA . LYS A 1 44 ? -12.560 4.906 10.961 1.00 0.00 44 LYS A CA 14
ATOM 25616 C C . LYS A 1 44 ? -12.707 4.473 9.496 1.00 0.00 44 LYS A C 14
ATOM 25617 O O . LYS A 1 44 ? -12.765 3.297 9.194 1.00 0.00 44 LYS A O 14
ATOM 25636 N N . ARG A 1 45 ? -12.771 5.413 8.586 1.00 0.00 45 ARG A N 14
ATOM 25637 C CA . ARG A 1 45 ? -12.919 5.047 7.145 1.00 0.00 45 ARG A CA 14
ATOM 25638 C C . ARG A 1 45 ? -12.333 6.137 6.236 1.00 0.00 45 ARG A C 14
ATOM 25639 O O . ARG A 1 45 ? -12.556 6.139 5.041 1.00 0.00 45 ARG A O 14
ATOM 25660 N N . THR A 1 46 ? -11.603 7.071 6.787 1.00 0.00 46 THR A N 14
ATOM 25661 C CA . THR A 1 46 ? -11.024 8.166 5.947 1.00 0.00 46 THR A CA 14
ATOM 25662 C C . THR A 1 46 ? -10.235 7.588 4.765 1.00 0.00 46 THR A C 14
ATOM 25663 O O . THR A 1 46 ? -10.432 7.977 3.630 1.00 0.00 46 THR A O 14
ATOM 25674 N N . ILE A 1 47 ? -9.346 6.665 5.020 1.00 0.00 47 ILE A N 14
ATOM 25675 C CA . ILE A 1 47 ? -8.550 6.070 3.905 1.00 0.00 47 ILE A CA 14
ATOM 25676 C C . ILE A 1 47 ? -8.447 4.551 4.077 1.00 0.00 47 ILE A C 14
ATOM 25677 O O . ILE A 1 47 ? -8.136 4.055 5.144 1.00 0.00 47 ILE A O 14
ATOM 25693 N N . ARG A 1 48 ? -8.708 3.811 3.032 1.00 0.00 48 ARG A N 14
ATOM 25694 C CA . ARG A 1 48 ? -8.627 2.324 3.125 1.00 0.00 48 ARG A CA 14
ATOM 25695 C C . ARG A 1 48 ? -7.997 1.752 1.850 1.00 0.00 48 ARG A C 14
ATOM 25696 O O . ARG A 1 48 ? -8.645 1.635 0.829 1.00 0.00 48 ARG A O 14
ATOM 25717 N N . LYS A 1 49 ? -6.741 1.397 1.903 1.00 0.00 49 LYS A N 14
ATOM 25718 C CA . LYS A 1 49 ? -6.074 0.836 0.693 1.00 0.00 49 LYS A CA 14
ATOM 25719 C C . LYS A 1 49 ? -5.144 -0.315 1.085 1.00 0.00 49 LYS A C 14
ATOM 25720 O O . LYS A 1 49 ? -4.604 -0.348 2.173 1.00 0.00 49 LYS A O 14
ATOM 25739 N N . GLY A 1 50 ? -4.955 -1.261 0.203 1.00 0.00 50 GLY A N 14
ATOM 25740 C CA . GLY A 1 50 ? -4.059 -2.410 0.516 1.00 0.00 50 GLY A CA 14
ATOM 25741 C C . GLY A 1 50 ? -3.022 -2.561 -0.597 1.00 0.00 50 GLY A C 14
ATOM 25742 O O . GLY A 1 50 ? -3.349 -2.881 -1.723 1.00 0.00 50 GLY A O 14
ATOM 25746 N N . LEU A 1 51 ? -1.773 -2.331 -0.293 1.00 0.00 51 LEU A N 14
ATOM 25747 C CA . LEU A 1 51 ? -0.714 -2.460 -1.335 1.00 0.00 51 LEU A CA 14
ATOM 25748 C C . LEU A 1 51 ? 0.284 -3.553 -0.950 1.00 0.00 51 LEU A C 14
ATOM 25749 O O . LEU A 1 51 ? 0.329 -3.994 0.184 1.00 0.00 51 LEU A O 14
ATOM 25765 N N . THR A 1 52 ? 1.081 -3.996 -1.884 1.00 0.00 52 THR A N 14
ATOM 25766 C CA . THR A 1 52 ? 2.077 -5.064 -1.575 1.00 0.00 52 THR A CA 14
ATOM 25767 C C . THR A 1 52 ? 3.326 -4.454 -0.935 1.00 0.00 52 THR A C 14
ATOM 25768 O O . THR A 1 52 ? 3.945 -3.563 -1.484 1.00 0.00 52 THR A O 14
ATOM 25779 N N . ALA A 1 53 ? 3.700 -4.927 0.223 1.00 0.00 53 ALA A N 14
ATOM 25780 C CA . ALA A 1 53 ? 4.906 -4.376 0.903 1.00 0.00 53 ALA A CA 14
ATOM 25781 C C . ALA A 1 53 ? 5.725 -5.509 1.527 1.00 0.00 53 ALA A C 14
ATOM 25782 O O . ALA A 1 53 ? 5.192 -6.379 2.187 1.00 0.00 53 ALA A O 14
ATOM 25789 N N . ALA A 1 54 ? 7.014 -5.505 1.324 1.00 0.00 54 ALA A N 14
ATOM 25790 C CA . ALA A 1 54 ? 7.866 -6.580 1.910 1.00 0.00 54 ALA A CA 14
ATOM 25791 C C . ALA A 1 54 ? 9.182 -5.990 2.423 1.00 0.00 54 ALA A C 14
ATOM 25792 O O . ALA A 1 54 ? 10.105 -5.757 1.667 1.00 0.00 54 ALA A O 14
ATOM 25799 N N . THR A 1 55 ? 9.277 -5.753 3.705 1.00 0.00 55 THR A N 14
ATOM 25800 C CA . THR A 1 55 ? 10.536 -5.181 4.269 1.00 0.00 55 THR A CA 14
ATOM 25801 C C . THR A 1 55 ? 10.618 -5.468 5.771 1.00 0.00 55 THR A C 14
ATOM 25802 O O . THR A 1 55 ? 9.635 -5.803 6.402 1.00 0.00 55 THR A O 14
ATOM 25813 N N . ARG A 1 56 ? 11.786 -5.346 6.344 1.00 0.00 56 ARG A N 14
ATOM 25814 C CA . ARG A 1 56 ? 11.936 -5.617 7.802 1.00 0.00 56 ARG A CA 14
ATOM 25815 C C . ARG A 1 56 ? 11.720 -4.337 8.620 1.00 0.00 56 ARG A C 14
ATOM 25816 O O . ARG A 1 56 ? 10.746 -4.207 9.336 1.00 0.00 56 ARG A O 14
ATOM 25837 N N . GLN A 1 57 ? 12.625 -3.398 8.528 1.00 0.00 57 GLN A N 14
ATOM 25838 C CA . GLN A 1 57 ? 12.477 -2.133 9.311 1.00 0.00 57 GLN A CA 14
ATOM 25839 C C . GLN A 1 57 ? 11.713 -1.075 8.510 1.00 0.00 57 GLN A C 14
ATOM 25840 O O . GLN A 1 57 ? 10.758 -0.493 8.988 1.00 0.00 57 GLN A O 14
ATOM 25854 N N . GLU A 1 58 ? 12.129 -0.810 7.300 1.00 0.00 58 GLU A N 14
ATOM 25855 C CA . GLU A 1 58 ? 11.432 0.225 6.474 1.00 0.00 58 GLU A CA 14
ATOM 25856 C C . GLU A 1 58 ? 9.926 -0.060 6.400 1.00 0.00 58 GLU A C 14
ATOM 25857 O O . GLU A 1 58 ? 9.134 0.825 6.141 1.00 0.00 58 GLU A O 14
ATOM 25869 N N . LEU A 1 59 ? 9.525 -1.285 6.626 1.00 0.00 59 LEU A N 14
ATOM 25870 C CA . LEU A 1 59 ? 8.069 -1.620 6.568 1.00 0.00 59 LEU A CA 14
ATOM 25871 C C . LEU A 1 59 ? 7.263 -0.656 7.447 1.00 0.00 59 LEU A C 14
ATOM 25872 O O . LEU A 1 59 ? 6.321 -0.032 6.999 1.00 0.00 59 LEU A O 14
ATOM 25888 N N . LEU A 1 60 ? 7.629 -0.532 8.695 1.00 0.00 60 LEU A N 14
ATOM 25889 C CA . LEU A 1 60 ? 6.889 0.396 9.603 1.00 0.00 60 LEU A CA 14
ATOM 25890 C C . LEU A 1 60 ? 6.964 1.826 9.065 1.00 0.00 60 LEU A C 14
ATOM 25891 O O . LEU A 1 60 ? 5.999 2.567 9.105 1.00 0.00 60 LEU A O 14
ATOM 25907 N N . ALA A 1 61 ? 8.102 2.220 8.558 1.00 0.00 61 ALA A N 14
ATOM 25908 C CA . ALA A 1 61 ? 8.246 3.603 8.010 1.00 0.00 61 ALA A CA 14
ATOM 25909 C C . ALA A 1 61 ? 7.175 3.865 6.948 1.00 0.00 61 ALA A C 14
ATOM 25910 O O . ALA A 1 61 ? 6.707 4.975 6.784 1.00 0.00 61 ALA A O 14
ATOM 25917 N N . LYS A 1 62 ? 6.783 2.848 6.224 1.00 0.00 62 LYS A N 14
ATOM 25918 C CA . LYS A 1 62 ? 5.744 3.036 5.172 1.00 0.00 62 LYS A CA 14
ATOM 25919 C C . LYS A 1 62 ? 4.442 3.538 5.801 1.00 0.00 62 LYS A C 14
ATOM 25920 O O . LYS A 1 62 ? 3.774 4.398 5.262 1.00 0.00 62 LYS A O 14
ATOM 25939 N N . ALA A 1 63 ? 4.079 3.011 6.942 1.00 0.00 63 ALA A N 14
ATOM 25940 C CA . ALA A 1 63 ? 2.819 3.457 7.613 1.00 0.00 63 ALA A CA 14
ATOM 25941 C C . ALA A 1 63 ? 2.812 4.976 7.792 1.00 0.00 63 ALA A C 14
ATOM 25942 O O . ALA A 1 63 ? 1.783 5.619 7.701 1.00 0.00 63 ALA A O 14
ATOM 25949 N N . LEU A 1 64 ? 3.950 5.552 8.059 1.00 0.00 64 LEU A N 14
ATOM 25950 C CA . LEU A 1 64 ? 4.019 7.030 8.253 1.00 0.00 64 LEU A CA 14
ATOM 25951 C C . LEU A 1 64 ? 3.970 7.765 6.906 1.00 0.00 64 LEU A C 14
ATOM 25952 O O . LEU A 1 64 ? 3.007 8.433 6.582 1.00 0.00 64 LEU A O 14
ATOM 25968 N N . GLU A 1 65 ? 5.020 7.665 6.139 1.00 0.00 65 GLU A N 14
ATOM 25969 C CA . GLU A 1 65 ? 5.083 8.372 4.822 1.00 0.00 65 GLU A CA 14
ATOM 25970 C C . GLU A 1 65 ? 3.861 8.078 3.939 1.00 0.00 65 GLU A C 14
ATOM 25971 O O . GLU A 1 65 ? 3.446 8.915 3.162 1.00 0.00 65 GLU A O 14
ATOM 25983 N N . THR A 1 66 ? 3.290 6.902 4.025 1.00 0.00 66 THR A N 14
ATOM 25984 C CA . THR A 1 66 ? 2.112 6.593 3.154 1.00 0.00 66 THR A CA 14
ATOM 25985 C C . THR A 1 66 ? 1.023 7.667 3.312 1.00 0.00 66 THR A C 14
ATOM 25986 O O . THR A 1 66 ? 0.581 8.248 2.341 1.00 0.00 66 THR A O 14
ATOM 25997 N N . LEU A 1 67 ? 0.594 7.944 4.518 1.00 0.00 67 LEU A N 14
ATOM 25998 C CA . LEU A 1 67 ? -0.453 8.990 4.708 1.00 0.00 67 LEU A CA 14
ATOM 25999 C C . LEU A 1 67 ? 0.184 10.291 5.201 1.00 0.00 67 LEU A C 14
ATOM 26000 O O . LEU A 1 67 ? -0.021 11.349 4.639 1.00 0.00 67 LEU A O 14
ATOM 26016 N N . LEU A 1 68 ? 0.960 10.216 6.250 1.00 0.00 68 LEU A N 14
ATOM 26017 C CA . LEU A 1 68 ? 1.620 11.441 6.788 1.00 0.00 68 LEU A CA 14
ATOM 26018 C C . LEU A 1 68 ? 2.990 11.091 7.380 1.00 0.00 68 LEU A C 14
ATOM 26019 O O . LEU A 1 68 ? 3.102 10.240 8.241 1.00 0.00 68 LEU A O 14
ATOM 26035 N N . LEU A 1 69 ? 4.027 11.743 6.930 1.00 0.00 69 LEU A N 14
ATOM 26036 C CA . LEU A 1 69 ? 5.385 11.446 7.477 1.00 0.00 69 LEU A CA 14
ATOM 26037 C C . LEU A 1 69 ? 5.622 12.247 8.762 1.00 0.00 69 LEU A C 14
ATOM 26038 O O . LEU A 1 69 ? 5.457 13.451 8.792 1.00 0.00 69 LEU A O 14
ATOM 26054 N N . ASN A 1 70 ? 6.001 11.589 9.824 1.00 0.00 70 ASN A N 14
ATOM 26055 C CA . ASN A 1 70 ? 6.243 12.313 11.106 1.00 0.00 70 ASN A CA 14
ATOM 26056 C C . ASN A 1 70 ? 7.483 11.753 11.808 1.00 0.00 70 ASN A C 14
ATOM 26057 O O . ASN A 1 70 ? 7.873 10.620 11.593 1.00 0.00 70 ASN A O 14
ATOM 26068 N N . GLY A 1 71 ? 8.107 12.541 12.640 1.00 0.00 71 GLY A N 14
ATOM 26069 C CA . GLY A 1 71 ? 9.327 12.065 13.357 1.00 0.00 71 GLY A CA 14
ATOM 26070 C C . GLY A 1 71 ? 8.942 11.001 14.387 1.00 0.00 71 GLY A C 14
ATOM 26071 O O . GLY A 1 71 ? 9.599 9.987 14.518 1.00 0.00 71 GLY A O 14
ATOM 26075 N N . VAL A 1 72 ? 7.887 11.223 15.124 1.00 0.00 72 VAL A N 14
ATOM 26076 C CA . VAL A 1 72 ? 7.464 10.221 16.148 1.00 0.00 72 VAL A CA 14
ATOM 26077 C C . VAL A 1 72 ? 5.953 9.990 16.071 1.00 0.00 72 VAL A C 14
ATOM 26078 O O . VAL A 1 72 ? 5.171 10.921 16.086 1.00 0.00 72 VAL A O 14
ATOM 26091 N N . LEU A 1 73 ? 5.539 8.756 15.981 1.00 0.00 73 LEU A N 14
ATOM 26092 C CA . LEU A 1 73 ? 4.080 8.459 15.896 1.00 0.00 73 LEU A CA 14
ATOM 26093 C C . LEU A 1 73 ? 3.762 7.153 16.635 1.00 0.00 73 LEU A C 14
ATOM 26094 O O . LEU A 1 73 ? 4.509 6.196 16.571 1.00 0.00 73 LEU A O 14
ATOM 26110 N N . THR A 1 74 ? 2.658 7.111 17.334 1.00 0.00 74 THR A N 14
ATOM 26111 C CA . THR A 1 74 ? 2.288 5.871 18.078 1.00 0.00 74 THR A CA 14
ATOM 26112 C C . THR A 1 74 ? 1.457 4.942 17.187 1.00 0.00 74 THR A C 14
ATOM 26113 O O . THR A 1 74 ? 0.629 5.387 16.412 1.00 0.00 74 THR A O 14
ATOM 26124 N N . LEU A 1 75 ? 1.669 3.656 17.293 1.00 0.00 75 LEU A N 14
ATOM 26125 C CA . LEU A 1 75 ? 0.894 2.694 16.456 1.00 0.00 75 LEU A CA 14
ATOM 26126 C C . LEU A 1 75 ? -0.162 1.990 17.309 1.00 0.00 75 LEU A C 14
ATOM 26127 O O . LEU A 1 75 ? 0.158 1.259 18.227 1.00 0.00 75 LEU A O 14
ATOM 26143 N N . VAL A 1 76 ? -1.417 2.200 17.016 1.00 0.00 76 VAL A N 14
ATOM 26144 C CA . VAL A 1 76 ? -2.491 1.539 17.815 1.00 0.00 76 VAL A CA 14
ATOM 26145 C C . VAL A 1 76 ? -3.515 0.879 16.888 1.00 0.00 76 VAL A C 14
ATOM 26146 O O . VAL A 1 76 ? -3.641 1.236 15.733 1.00 0.00 76 VAL A O 14
ATOM 26159 N N . LEU A 1 77 ? -4.247 -0.078 17.390 1.00 0.00 77 LEU A N 14
ATOM 26160 C CA . LEU A 1 77 ? -5.267 -0.765 16.547 1.00 0.00 77 LEU A CA 14
ATOM 26161 C C . LEU A 1 77 ? -6.643 -0.682 17.220 1.00 0.00 77 LEU A C 14
ATOM 26162 O O . LEU A 1 77 ? -6.743 -0.563 18.426 1.00 0.00 77 LEU A O 14
ATOM 26178 N N . GLU A 1 78 ? -7.699 -0.741 16.455 1.00 0.00 78 GLU A N 14
ATOM 26179 C CA . GLU A 1 78 ? -9.064 -0.662 17.057 1.00 0.00 78 GLU A CA 14
ATOM 26180 C C . GLU A 1 78 ? -9.677 -2.058 17.196 1.00 0.00 78 GLU A C 14
ATOM 26181 O O . GLU A 1 78 ? -10.611 -2.262 17.949 1.00 0.00 78 GLU A O 14
ATOM 26193 N N . GLU A 1 79 ? -9.167 -3.024 16.476 1.00 0.00 79 GLU A N 14
ATOM 26194 C CA . GLU A 1 79 ? -9.731 -4.405 16.567 1.00 0.00 79 GLU A CA 14
ATOM 26195 C C . GLU A 1 79 ? -9.722 -4.893 18.024 1.00 0.00 79 GLU A C 14
ATOM 26196 O O . GLU A 1 79 ? -10.737 -4.884 18.693 1.00 0.00 79 GLU A O 14
ATOM 26208 N N . ASP A 1 80 ? -8.588 -5.316 18.518 1.00 0.00 80 ASP A N 14
ATOM 26209 C CA . ASP A 1 80 ? -8.521 -5.802 19.929 1.00 0.00 80 ASP A CA 14
ATOM 26210 C C . ASP A 1 80 ? -8.521 -4.616 20.898 1.00 0.00 80 ASP A C 14
ATOM 26211 O O . ASP A 1 80 ? -8.969 -4.720 22.022 1.00 0.00 80 ASP A O 14
ATOM 26220 N N . GLY A 1 81 ? -8.019 -3.487 20.467 1.00 0.00 81 GLY A N 14
ATOM 26221 C CA . GLY A 1 81 ? -7.990 -2.291 21.356 1.00 0.00 81 GLY A CA 14
ATOM 26222 C C . GLY A 1 81 ? -6.700 -2.289 22.181 1.00 0.00 81 GLY A C 14
ATOM 26223 O O . GLY A 1 81 ? -6.730 -2.358 23.393 1.00 0.00 81 GLY A O 14
ATOM 26227 N N . THR A 1 82 ? -5.567 -2.209 21.533 1.00 0.00 82 THR A N 14
ATOM 26228 C CA . THR A 1 82 ? -4.277 -2.198 22.284 1.00 0.00 82 THR A CA 14
ATOM 26229 C C . THR A 1 82 ? -3.296 -1.209 21.645 1.00 0.00 82 THR A C 14
ATOM 26230 O O . THR A 1 82 ? -3.178 -1.131 20.438 1.00 0.00 82 THR A O 14
ATOM 26241 N N . ALA A 1 83 ? -2.590 -0.455 22.448 1.00 0.00 83 ALA A N 14
ATOM 26242 C CA . ALA A 1 83 ? -1.615 0.529 21.889 1.00 0.00 83 ALA A CA 14
ATOM 26243 C C . ALA A 1 83 ? -0.238 -0.123 21.735 1.00 0.00 83 ALA A C 14
ATOM 26244 O O . ALA A 1 83 ? 0.135 -0.991 22.499 1.00 0.00 83 ALA A O 14
ATOM 26251 N N . VAL A 1 84 ? 0.519 0.285 20.749 1.00 0.00 84 VAL A N 14
ATOM 26252 C CA . VAL A 1 84 ? 1.870 -0.319 20.550 1.00 0.00 84 VAL A CA 14
ATOM 26253 C C . VAL A 1 84 ? 2.858 0.731 20.031 1.00 0.00 84 VAL A C 14
ATOM 26254 O O . VAL A 1 84 ? 2.478 1.711 19.422 1.00 0.00 84 VAL A O 14
ATOM 26267 N N . ASP A 1 85 ? 4.128 0.524 20.267 1.00 0.00 85 ASP A N 14
ATOM 26268 C CA . ASP A 1 85 ? 5.152 1.496 19.788 1.00 0.00 85 ASP A CA 14
ATOM 26269 C C . ASP A 1 85 ? 6.429 0.752 19.381 1.00 0.00 85 ASP A C 14
ATOM 26270 O O . ASP A 1 85 ? 7.507 1.317 19.359 1.00 0.00 85 ASP A O 14
ATOM 26279 N N . SER A 1 86 ? 6.317 -0.512 19.064 1.00 0.00 86 SER A N 14
ATOM 26280 C CA . SER A 1 86 ? 7.522 -1.295 18.663 1.00 0.00 86 SER A CA 14
ATOM 26281 C C . SER A 1 86 ? 7.153 -2.326 17.591 1.00 0.00 86 SER A C 14
ATOM 26282 O O . SER A 1 86 ? 6.001 -2.484 17.236 1.00 0.00 86 SER A O 14
ATOM 26290 N N . GLU A 1 87 ? 8.127 -3.030 17.074 1.00 0.00 87 GLU A N 14
ATOM 26291 C CA . GLU A 1 87 ? 7.842 -4.054 16.024 1.00 0.00 87 GLU A CA 14
ATOM 26292 C C . GLU A 1 87 ? 6.960 -5.179 16.585 1.00 0.00 87 GLU A C 14
ATOM 26293 O O . GLU A 1 87 ? 6.422 -5.979 15.847 1.00 0.00 87 GLU A O 14
ATOM 26305 N N . ASP A 1 88 ? 6.814 -5.248 17.883 1.00 0.00 88 ASP A N 14
ATOM 26306 C CA . ASP A 1 88 ? 5.969 -6.324 18.488 1.00 0.00 88 ASP A CA 14
ATOM 26307 C C . ASP A 1 88 ? 4.498 -6.161 18.079 1.00 0.00 88 ASP A C 14
ATOM 26308 O O . ASP A 1 88 ? 3.683 -7.028 18.329 1.00 0.00 88 ASP A O 14
ATOM 26317 N N . PHE A 1 89 ? 4.151 -5.059 17.459 1.00 0.00 89 PHE A N 14
ATOM 26318 C CA . PHE A 1 89 ? 2.731 -4.831 17.034 1.00 0.00 89 PHE A CA 14
ATOM 26319 C C . PHE A 1 89 ? 2.127 -6.101 16.415 1.00 0.00 89 PHE A C 14
ATOM 26320 O O . PHE A 1 89 ? 1.214 -6.692 16.958 1.00 0.00 89 PHE A O 14
ATOM 26337 N N . PHE A 1 90 ? 2.627 -6.520 15.284 1.00 0.00 90 PHE A N 14
ATOM 26338 C CA . PHE A 1 90 ? 2.074 -7.744 14.630 1.00 0.00 90 PHE A CA 14
ATOM 26339 C C . PHE A 1 90 ? 2.328 -8.985 15.496 1.00 0.00 90 PHE A C 14
ATOM 26340 O O . PHE A 1 90 ? 1.732 -10.025 15.290 1.00 0.00 90 PHE A O 14
ATOM 26357 N N . GLN A 1 91 ? 3.208 -8.890 16.458 1.00 0.00 91 GLN A N 14
ATOM 26358 C CA . GLN A 1 91 ? 3.497 -10.070 17.326 1.00 0.00 91 GLN A CA 14
ATOM 26359 C C . GLN A 1 91 ? 2.565 -10.091 18.544 1.00 0.00 91 GLN A C 14
ATOM 26360 O O . GLN A 1 91 ? 2.438 -11.095 19.218 1.00 0.00 91 GLN A O 14
ATOM 26374 N N . LEU A 1 92 ? 1.914 -8.995 18.834 1.00 0.00 92 LEU A N 14
ATOM 26375 C CA . LEU A 1 92 ? 0.996 -8.961 20.011 1.00 0.00 92 LEU A CA 14
ATOM 26376 C C . LEU A 1 92 ? -0.416 -9.404 19.608 1.00 0.00 92 LEU A C 14
ATOM 26377 O O . LEU A 1 92 ? -1.234 -9.732 20.445 1.00 0.00 92 LEU A O 14
ATOM 26393 N N . LEU A 1 93 ? -0.711 -9.416 18.333 1.00 0.00 93 LEU A N 14
ATOM 26394 C CA . LEU A 1 93 ? -2.073 -9.837 17.885 1.00 0.00 93 LEU A CA 14
ATOM 26395 C C . LEU A 1 93 ? -1.979 -11.038 16.940 1.00 0.00 93 LEU A C 14
ATOM 26396 O O . LEU A 1 93 ? -0.925 -11.354 16.425 1.00 0.00 93 LEU A O 14
ATOM 26412 N N . GLU A 1 94 ? -3.081 -11.704 16.700 1.00 0.00 94 GLU A N 14
ATOM 26413 C CA . GLU A 1 94 ? -3.059 -12.879 15.778 1.00 0.00 94 GLU A CA 14
ATOM 26414 C C . GLU A 1 94 ? -2.702 -12.411 14.365 1.00 0.00 94 GLU A C 14
ATOM 26415 O O . GLU A 1 94 ? -2.558 -11.231 14.119 1.00 0.00 94 GLU A O 14
ATOM 26427 N N . ASP A 1 95 ? -2.548 -13.319 13.435 1.00 0.00 95 ASP A N 14
ATOM 26428 C CA . ASP A 1 95 ? -2.193 -12.888 12.052 1.00 0.00 95 ASP A CA 14
ATOM 26429 C C . ASP A 1 95 ? -3.305 -12.010 11.475 1.00 0.00 95 ASP A C 14
ATOM 26430 O O . ASP A 1 95 ? -4.443 -12.419 11.359 1.00 0.00 95 ASP A O 14
ATOM 26439 N N . ASP A 1 96 ? -2.974 -10.804 11.107 1.00 0.00 96 ASP A N 14
ATOM 26440 C CA . ASP A 1 96 ? -3.986 -9.877 10.527 1.00 0.00 96 ASP A CA 14
ATOM 26441 C C . ASP A 1 96 ? -3.277 -8.663 9.929 1.00 0.00 96 ASP A C 14
ATOM 26442 O O . ASP A 1 96 ? -2.077 -8.515 10.062 1.00 0.00 96 ASP A O 14
ATOM 26451 N N . THR A 1 97 ? -3.997 -7.782 9.288 1.00 0.00 97 THR A N 14
ATOM 26452 C CA . THR A 1 97 ? -3.335 -6.580 8.714 1.00 0.00 97 THR A CA 14
ATOM 26453 C C . THR A 1 97 ? -4.110 -5.316 9.084 1.00 0.00 97 THR A C 14
ATOM 26454 O O . THR A 1 97 ? -5.124 -4.999 8.491 1.00 0.00 97 THR A O 14
ATOM 26465 N N . CYS A 1 98 ? -3.624 -4.583 10.047 1.00 0.00 98 CYS A N 14
ATOM 26466 C CA . CYS A 1 98 ? -4.304 -3.322 10.451 1.00 0.00 98 CYS A CA 14
ATOM 26467 C C . CYS A 1 98 ? -3.248 -2.269 10.783 1.00 0.00 98 CYS A C 14
ATOM 26468 O O . CYS A 1 98 ? -2.300 -2.539 11.496 1.00 0.00 98 CYS A O 14
ATOM 26476 N N . LEU A 1 99 ? -3.393 -1.076 10.278 1.00 0.00 99 LEU A N 14
ATOM 26477 C CA . LEU A 1 99 ? -2.380 -0.025 10.577 1.00 0.00 99 LEU A CA 14
ATOM 26478 C C . LEU A 1 99 ? -3.047 1.338 10.763 1.00 0.00 99 LEU A C 14
ATOM 26479 O O . LEU A 1 99 ? -3.627 1.887 9.847 1.00 0.00 99 LEU A O 14
ATOM 26495 N N . MET A 1 100 ? -2.950 1.895 11.938 1.00 0.00 100 MET A N 14
ATOM 26496 C CA . MET A 1 100 ? -3.556 3.233 12.179 1.00 0.00 100 MET A CA 14
ATOM 26497 C C . MET A 1 100 ? -2.478 4.192 12.685 1.00 0.00 100 MET A C 14
ATOM 26498 O O . MET A 1 100 ? -1.698 3.857 13.557 1.00 0.00 100 MET A O 14
ATOM 26512 N N . VAL A 1 101 ? -2.420 5.380 12.144 1.00 0.00 101 VAL A N 14
ATOM 26513 C CA . VAL A 1 101 ? -1.383 6.351 12.595 1.00 0.00 101 VAL A CA 14
ATOM 26514 C C . VAL A 1 101 ? -2.053 7.565 13.244 1.00 0.00 101 VAL A C 14
ATOM 26515 O O . VAL A 1 101 ? -2.733 8.336 12.594 1.00 0.00 101 VAL A O 14
ATOM 26528 N N . LEU A 1 102 ? -1.861 7.740 14.524 1.00 0.00 102 LEU A N 14
ATOM 26529 C CA . LEU A 1 102 ? -2.479 8.905 15.221 1.00 0.00 102 LEU A CA 14
ATOM 26530 C C . LEU A 1 102 ? -1.570 9.395 16.352 1.00 0.00 102 LEU A C 14
ATOM 26531 O O . LEU A 1 102 ? -0.560 8.789 16.654 1.00 0.00 102 LEU A O 14
ATOM 26547 N N . GLN A 1 103 ? -1.921 10.488 16.977 1.00 0.00 103 GLN A N 14
ATOM 26548 C CA . GLN A 1 103 ? -1.080 11.019 18.090 1.00 0.00 103 GLN A CA 14
ATOM 26549 C C . GLN A 1 103 ? -1.419 10.301 19.399 1.00 0.00 103 GLN A C 14
ATOM 26550 O O . GLN A 1 103 ? -2.331 9.501 19.459 1.00 0.00 103 GLN A O 14
ATOM 26564 N N . SER A 1 104 ? -0.694 10.586 20.448 1.00 0.00 104 SER A N 14
ATOM 26565 C CA . SER A 1 104 ? -0.973 9.921 21.757 1.00 0.00 104 SER A CA 14
ATOM 26566 C C . SER A 1 104 ? -2.426 10.161 22.175 1.00 0.00 104 SER A C 14
ATOM 26567 O O . SER A 1 104 ? -3.033 11.147 21.804 1.00 0.00 104 SER A O 14
ATOM 26575 N N . GLY A 1 105 ? -2.988 9.265 22.942 1.00 0.00 105 GLY A N 14
ATOM 26576 C CA . GLY A 1 105 ? -4.402 9.439 23.384 1.00 0.00 105 GLY A CA 14
ATOM 26577 C C . GLY A 1 105 ? -5.341 8.862 22.325 1.00 0.00 105 GLY A C 14
ATOM 26578 O O . GLY A 1 105 ? -5.742 9.541 21.398 1.00 0.00 105 GLY A O 14
ATOM 26582 N N . GLN A 1 106 ? -5.694 7.610 22.450 1.00 0.00 106 GLN A N 14
ATOM 26583 C CA . GLN A 1 106 ? -6.606 6.983 21.448 1.00 0.00 106 GLN A CA 14
ATOM 26584 C C . GLN A 1 106 ? -7.885 6.490 22.129 1.00 0.00 106 GLN A C 14
ATOM 26585 O O . GLN A 1 106 ? -7.889 6.152 23.297 1.00 0.00 106 GLN A O 14
ATOM 26599 N N . SER A 1 107 ? -8.971 6.445 21.404 1.00 0.00 107 SER A N 14
ATOM 26600 C CA . SER A 1 107 ? -10.252 5.970 22.003 1.00 0.00 107 SER A CA 14
ATOM 26601 C C . SER A 1 107 ? -10.704 4.679 21.316 1.00 0.00 107 SER A C 14
ATOM 26602 O O . SER A 1 107 ? -10.678 4.566 20.106 1.00 0.00 107 SER A O 14
ATOM 26610 N N . TRP A 1 108 ? -11.122 3.704 22.079 1.00 0.00 108 TRP A N 14
ATOM 26611 C CA . TRP A 1 108 ? -11.578 2.420 21.473 1.00 0.00 108 TRP A CA 14
ATOM 26612 C C . TRP A 1 108 ? -13.093 2.271 21.617 1.00 0.00 108 TRP A C 14
ATOM 26613 O O . TRP A 1 108 ? -13.730 2.980 22.374 1.00 0.00 108 TRP A O 14
ATOM 26634 N N . SER A 1 109 ? -13.676 1.351 20.894 1.00 0.00 109 SER A N 14
ATOM 26635 C CA . SER A 1 109 ? -15.152 1.147 20.981 1.00 0.00 109 SER A CA 14
ATOM 26636 C C . SER A 1 109 ? -15.490 0.334 22.238 1.00 0.00 109 SER A C 14
ATOM 26637 O O . SER A 1 109 ? -14.602 -0.105 22.944 1.00 0.00 109 SER A O 14
ATOM 26645 N N . PRO A 1 110 ? -16.765 0.161 22.488 1.00 0.00 110 PRO A N 14
ATOM 26646 C CA . PRO A 1 110 ? -17.204 -0.605 23.682 1.00 0.00 110 PRO A CA 14
ATOM 26647 C C . PRO A 1 110 ? -16.852 -2.086 23.525 1.00 0.00 110 PRO A C 14
ATOM 26648 O O . PRO A 1 110 ? -17.350 -2.765 22.646 1.00 0.00 110 PRO A O 14
ATOM 26659 N N . THR A 1 111 ? -15.994 -2.589 24.371 1.00 0.00 111 THR A N 14
ATOM 26660 C CA . THR A 1 111 ? -15.600 -4.026 24.280 1.00 0.00 111 THR A CA 14
ATOM 26661 C C . THR A 1 111 ? -16.676 -4.909 24.918 1.00 0.00 111 THR A C 14
ATOM 26662 O O . THR A 1 111 ? -17.623 -4.421 25.501 1.00 0.00 111 THR A O 14
ATOM 26673 N N . ARG A 1 112 ? -16.539 -6.206 24.804 1.00 0.00 112 ARG A N 14
ATOM 26674 C CA . ARG A 1 112 ? -17.556 -7.130 25.400 1.00 0.00 112 ARG A CA 14
ATOM 26675 C C . ARG A 1 112 ? -17.818 -6.769 26.867 1.00 0.00 112 ARG A C 14
ATOM 26676 O O . ARG A 1 112 ? -17.178 -5.900 27.426 1.00 0.00 112 ARG A O 14
ATOM 26697 N N . SER A 1 113 ? -18.758 -7.432 27.490 1.00 0.00 113 SER A N 14
ATOM 26698 C CA . SER A 1 113 ? -19.070 -7.131 28.920 1.00 0.00 113 SER A CA 14
ATOM 26699 C C . SER A 1 113 ? -17.804 -7.209 29.777 1.00 0.00 113 SER A C 14
ATOM 26700 O O . SER A 1 113 ? -16.740 -7.553 29.298 1.00 0.00 113 SER A O 14
ATOM 26708 N N . GLY A 1 114 ? -17.911 -6.892 31.040 1.00 0.00 114 GLY A N 14
ATOM 26709 C CA . GLY A 1 114 ? -16.716 -6.945 31.930 1.00 0.00 114 GLY A CA 14
ATOM 26710 C C . GLY A 1 114 ? -16.244 -8.394 32.070 1.00 0.00 114 GLY A C 14
ATOM 26711 O O . GLY A 1 114 ? -16.634 -9.096 32.984 1.00 0.00 114 GLY A O 14
ATOM 26715 N N . VAL A 1 115 ? -15.409 -8.844 31.174 1.00 0.00 115 VAL A N 14
ATOM 26716 C CA . VAL A 1 115 ? -14.910 -10.249 31.254 1.00 0.00 115 VAL A CA 14
ATOM 26717 C C . VAL A 1 115 ? -13.382 -10.262 31.391 1.00 0.00 115 VAL A C 14
ATOM 26718 O O . VAL A 1 115 ? -12.817 -11.125 32.034 1.00 0.00 115 VAL A O 14
ATOM 26731 N N . LEU A 1 116 ? -12.713 -9.312 30.794 1.00 0.00 116 LEU A N 14
ATOM 26732 C CA . LEU A 1 116 ? -11.224 -9.268 30.892 1.00 0.00 116 LEU A CA 14
ATOM 26733 C C . LEU A 1 116 ? -10.800 -8.295 31.995 1.00 0.00 116 LEU A C 14
ATOM 26734 O O . LEU A 1 116 ? -10.801 -7.096 31.809 1.00 0.00 116 LEU A O 14
ATOM 26750 N N . HIS A 1 117 ? -10.437 -8.807 33.144 1.00 0.00 117 HIS A N 14
ATOM 26751 C CA . HIS A 1 117 ? -10.014 -7.912 34.260 1.00 0.00 117 HIS A CA 14
ATOM 26752 C C . HIS A 1 117 ? -8.487 -7.810 34.311 1.00 0.00 117 HIS A C 14
ATOM 26753 O O . HIS A 1 117 ? -7.877 -8.031 35.339 1.00 0.00 117 HIS A O 14
ATOM 26767 N N . HIS A 1 118 ? -7.868 -7.474 33.213 1.00 0.00 118 HIS A N 14
ATOM 26768 C CA . HIS A 1 118 ? -6.380 -7.354 33.198 1.00 0.00 118 HIS A CA 14
ATOM 26769 C C . HIS A 1 118 ? -5.971 -5.892 33.393 1.00 0.00 118 HIS A C 14
ATOM 26770 O O . HIS A 1 118 ? -6.394 -5.018 32.662 1.00 0.00 118 HIS A O 14
ATOM 26784 N N . HIS A 1 119 ? -5.155 -5.620 34.375 1.00 0.00 119 HIS A N 14
ATOM 26785 C CA . HIS A 1 119 ? -4.720 -4.213 34.621 1.00 0.00 119 HIS A CA 14
ATOM 26786 C C . HIS A 1 119 ? -3.793 -3.733 33.498 1.00 0.00 119 HIS A C 14
ATOM 26787 O O . HIS A 1 119 ? -2.812 -4.372 33.175 1.00 0.00 119 HIS A O 14
ATOM 26801 N N . HIS A 1 120 ? -4.098 -2.607 32.905 1.00 0.00 120 HIS A N 14
ATOM 26802 C CA . HIS A 1 120 ? -3.233 -2.083 31.807 1.00 0.00 120 HIS A CA 14
ATOM 26803 C C . HIS A 1 120 ? -3.500 -0.587 31.591 1.00 0.00 120 HIS A C 14
ATOM 26804 O O . HIS A 1 120 ? -4.590 -0.103 31.826 1.00 0.00 120 HIS A O 14
ATOM 26818 N N . HIS A 1 121 ? -2.514 0.142 31.144 1.00 0.00 121 HIS A N 14
ATOM 26819 C CA . HIS A 1 121 ? -2.708 1.603 30.909 1.00 0.00 121 HIS A CA 14
ATOM 26820 C C . HIS A 1 121 ? -1.539 2.167 30.097 1.00 0.00 121 HIS A C 14
ATOM 26821 O O . HIS A 1 121 ? -0.517 1.531 29.937 1.00 0.00 121 HIS A O 14
ATOM 26835 N N . HIS A 1 122 ? -1.685 3.359 29.582 1.00 0.00 122 HIS A N 14
ATOM 26836 C CA . HIS A 1 122 ? -0.586 3.966 28.774 1.00 0.00 122 HIS A CA 14
ATOM 26837 C C . HIS A 1 122 ? 0.161 5.018 29.600 1.00 0.00 122 HIS A C 14
ATOM 26838 O O . HIS A 1 122 ? -0.498 5.803 30.262 1.00 0.00 122 HIS A O 14
ATOM 26853 N N . MET A 1 1 ? 40.656 -49.192 -35.895 1.00 0.00 1 MET A N 15
ATOM 26854 C CA . MET A 1 1 ? 39.829 -49.507 -34.692 1.00 0.00 1 MET A CA 15
ATOM 26855 C C . MET A 1 1 ? 39.621 -48.244 -33.851 1.00 0.00 1 MET A C 15
ATOM 26856 O O . MET A 1 1 ? 38.565 -48.032 -33.287 1.00 0.00 1 MET A O 15
ATOM 26869 N N . GLU A 1 2 ? 40.619 -47.406 -33.766 1.00 0.00 2 GLU A N 15
ATOM 26870 C CA . GLU A 1 2 ? 40.481 -46.156 -32.963 1.00 0.00 2 GLU A CA 15
ATOM 26871 C C . GLU A 1 2 ? 39.430 -45.237 -33.593 1.00 0.00 2 GLU A C 15
ATOM 26872 O O . GLU A 1 2 ? 39.724 -44.460 -34.481 1.00 0.00 2 GLU A O 15
ATOM 26884 N N . TYR A 1 3 ? 38.207 -45.321 -33.140 1.00 0.00 3 TYR A N 15
ATOM 26885 C CA . TYR A 1 3 ? 37.136 -44.454 -33.710 1.00 0.00 3 TYR A CA 15
ATOM 26886 C C . TYR A 1 3 ? 36.381 -43.739 -32.586 1.00 0.00 3 TYR A C 15
ATOM 26887 O O . TYR A 1 3 ? 36.088 -42.563 -32.673 1.00 0.00 3 TYR A O 15
ATOM 26905 N N . LEU A 1 4 ? 36.063 -44.443 -31.531 1.00 0.00 4 LEU A N 15
ATOM 26906 C CA . LEU A 1 4 ? 35.328 -43.807 -30.401 1.00 0.00 4 LEU A CA 15
ATOM 26907 C C . LEU A 1 4 ? 36.125 -43.955 -29.103 1.00 0.00 4 LEU A C 15
ATOM 26908 O O . LEU A 1 4 ? 36.434 -45.050 -28.675 1.00 0.00 4 LEU A O 15
ATOM 26924 N N . SER A 1 5 ? 36.459 -42.861 -28.472 1.00 0.00 5 SER A N 15
ATOM 26925 C CA . SER A 1 5 ? 37.235 -42.936 -27.201 1.00 0.00 5 SER A CA 15
ATOM 26926 C C . SER A 1 5 ? 36.841 -41.785 -26.272 1.00 0.00 5 SER A C 15
ATOM 26927 O O . SER A 1 5 ? 37.635 -41.315 -25.479 1.00 0.00 5 SER A O 15
ATOM 26935 N N . ALA A 1 6 ? 35.620 -41.328 -26.362 1.00 0.00 6 ALA A N 15
ATOM 26936 C CA . ALA A 1 6 ? 35.173 -40.207 -25.484 1.00 0.00 6 ALA A CA 15
ATOM 26937 C C . ALA A 1 6 ? 33.869 -40.580 -24.774 1.00 0.00 6 ALA A C 15
ATOM 26938 O O . ALA A 1 6 ? 32.815 -40.050 -25.072 1.00 0.00 6 ALA A O 15
ATOM 26945 N N . LEU A 1 7 ? 33.933 -41.488 -23.836 1.00 0.00 7 LEU A N 15
ATOM 26946 C CA . LEU A 1 7 ? 32.696 -41.897 -23.106 1.00 0.00 7 LEU A CA 15
ATOM 26947 C C . LEU A 1 7 ? 32.401 -40.910 -21.972 1.00 0.00 7 LEU A C 15
ATOM 26948 O O . LEU A 1 7 ? 31.326 -40.350 -21.890 1.00 0.00 7 LEU A O 15
ATOM 26964 N N . ASN A 1 8 ? 33.348 -40.698 -21.096 1.00 0.00 8 ASN A N 15
ATOM 26965 C CA . ASN A 1 8 ? 33.123 -39.749 -19.966 1.00 0.00 8 ASN A CA 15
ATOM 26966 C C . ASN A 1 8 ? 33.695 -38.368 -20.309 1.00 0.00 8 ASN A C 15
ATOM 26967 O O . ASN A 1 8 ? 34.553 -38.250 -21.163 1.00 0.00 8 ASN A O 15
ATOM 26978 N N . PRO A 1 9 ? 33.201 -37.364 -19.628 1.00 0.00 9 PRO A N 15
ATOM 26979 C CA . PRO A 1 9 ? 33.675 -35.979 -19.870 1.00 0.00 9 PRO A CA 15
ATOM 26980 C C . PRO A 1 9 ? 35.077 -35.785 -19.288 1.00 0.00 9 PRO A C 15
ATOM 26981 O O . PRO A 1 9 ? 35.243 -35.578 -18.102 1.00 0.00 9 PRO A O 15
ATOM 26992 N N . SER A 1 10 ? 36.086 -35.849 -20.115 1.00 0.00 10 SER A N 15
ATOM 26993 C CA . SER A 1 10 ? 37.479 -35.669 -19.612 1.00 0.00 10 SER A CA 15
ATOM 26994 C C . SER A 1 10 ? 37.937 -34.223 -19.825 1.00 0.00 10 SER A C 15
ATOM 26995 O O . SER A 1 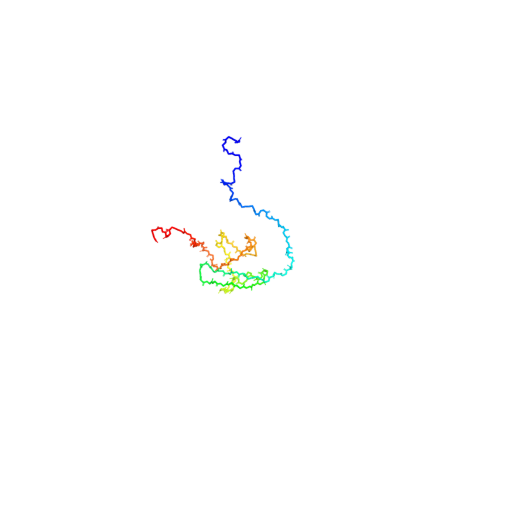10 ? 38.586 -33.637 -18.982 1.00 0.00 10 SER A O 15
ATOM 27003 N N . ASP A 1 11 ? 37.602 -33.646 -20.948 1.00 0.00 11 ASP A N 15
ATOM 27004 C CA . ASP A 1 11 ? 38.017 -32.238 -21.217 1.00 0.00 11 ASP A CA 15
ATOM 27005 C C . ASP A 1 11 ? 36.859 -31.278 -20.928 1.00 0.00 11 ASP A C 15
ATOM 27006 O O . ASP A 1 11 ? 36.676 -30.289 -21.612 1.00 0.00 11 ASP A O 15
ATOM 27015 N N . LEU A 1 12 ? 36.077 -31.565 -19.923 1.00 0.00 12 LEU A N 15
ATOM 27016 C CA . LEU A 1 12 ? 34.929 -30.670 -19.588 1.00 0.00 12 LEU A CA 15
ATOM 27017 C C . LEU A 1 12 ? 34.630 -30.735 -18.087 1.00 0.00 12 LEU A C 15
ATOM 27018 O O . LEU A 1 12 ? 33.573 -31.169 -17.671 1.00 0.00 12 LEU A O 15
ATOM 27034 N N . LEU A 1 13 ? 35.555 -30.307 -17.270 1.00 0.00 13 LEU A N 15
ATOM 27035 C CA . LEU A 1 13 ? 35.327 -30.344 -15.795 1.00 0.00 13 LEU A CA 15
ATOM 27036 C C . LEU A 1 13 ? 34.559 -29.097 -15.348 1.00 0.00 13 LEU A C 15
ATOM 27037 O O . LEU A 1 13 ? 35.142 -28.098 -14.971 1.00 0.00 13 LEU A O 15
ATOM 27053 N N . ARG A 1 14 ? 33.254 -29.146 -15.389 1.00 0.00 14 ARG A N 15
ATOM 27054 C CA . ARG A 1 14 ? 32.444 -27.966 -14.968 1.00 0.00 14 ARG A CA 15
ATOM 27055 C C . ARG A 1 14 ? 31.335 -28.405 -14.006 1.00 0.00 14 ARG A C 15
ATOM 27056 O O . ARG A 1 14 ? 30.854 -29.518 -14.068 1.00 0.00 14 ARG A O 15
ATOM 27077 N N . SER A 1 15 ? 30.931 -27.536 -13.119 1.00 0.00 15 SER A N 15
ATOM 27078 C CA . SER A 1 15 ? 29.854 -27.902 -12.152 1.00 0.00 15 SER A CA 15
ATOM 27079 C C . SER A 1 15 ? 29.280 -26.643 -11.497 1.00 0.00 15 SER A C 15
ATOM 27080 O O . SER A 1 15 ? 29.996 -25.864 -10.895 1.00 0.00 15 SER A O 15
ATOM 27088 N N . VAL A 1 16 ? 27.994 -26.438 -11.608 1.00 0.00 16 VAL A N 15
ATOM 27089 C CA . VAL A 1 16 ? 27.373 -25.229 -10.989 1.00 0.00 16 VAL A CA 15
ATOM 27090 C C . VAL A 1 16 ? 27.507 -25.292 -9.464 1.00 0.00 16 VAL A C 15
ATOM 27091 O O . VAL A 1 16 ? 27.264 -26.313 -8.852 1.00 0.00 16 VAL A O 15
ATOM 27104 N N . SER A 1 17 ? 27.894 -24.205 -8.848 1.00 0.00 17 SER A N 15
ATOM 27105 C CA . SER A 1 17 ? 28.046 -24.203 -7.364 1.00 0.00 17 SER A CA 15
ATOM 27106 C C . SER A 1 17 ? 27.764 -22.806 -6.805 1.00 0.00 17 SER A C 15
ATOM 27107 O O . SER A 1 17 ? 28.169 -21.807 -7.368 1.00 0.00 17 SER A O 15
ATOM 27115 N N . ASN A 1 18 ? 27.071 -22.728 -5.700 1.00 0.00 18 ASN A N 15
ATOM 27116 C CA . ASN A 1 18 ? 26.762 -21.398 -5.101 1.00 0.00 18 ASN A CA 15
ATOM 27117 C C . ASN A 1 18 ? 26.880 -21.466 -3.576 1.00 0.00 18 ASN A C 15
ATOM 27118 O O . ASN A 1 18 ? 27.040 -22.526 -3.004 1.00 0.00 18 ASN A O 15
ATOM 27129 N N . ILE A 1 19 ? 26.796 -20.339 -2.916 1.00 0.00 19 ILE A N 15
ATOM 27130 C CA . ILE A 1 19 ? 26.901 -20.315 -1.421 1.00 0.00 19 ILE A CA 15
ATOM 27131 C C . ILE A 1 19 ? 26.857 -18.867 -0.920 1.00 0.00 19 ILE A C 15
ATOM 27132 O O . ILE A 1 19 ? 27.803 -18.369 -0.342 1.00 0.00 19 ILE A O 15
ATOM 27148 N N . SER A 1 20 ? 25.762 -18.189 -1.141 1.00 0.00 20 SER A N 15
ATOM 27149 C CA . SER A 1 20 ? 25.652 -16.773 -0.681 1.00 0.00 20 SER A CA 15
ATOM 27150 C C . SER A 1 20 ? 25.408 -16.726 0.830 1.00 0.00 20 SER A C 15
ATOM 27151 O O . SER A 1 20 ? 25.472 -17.731 1.512 1.00 0.00 20 SER A O 15
ATOM 27159 N N . SER A 1 21 ? 25.129 -15.564 1.357 1.00 0.00 21 SER A N 15
ATOM 27160 C CA . SER A 1 21 ? 24.879 -15.444 2.823 1.00 0.00 21 SER A CA 15
ATOM 27161 C C . SER A 1 21 ? 24.258 -14.082 3.142 1.00 0.00 21 SER A C 15
ATOM 27162 O O . SER A 1 21 ? 24.244 -13.189 2.319 1.00 0.00 21 SER A O 15
ATOM 27170 N N . GLU A 1 22 ? 23.746 -13.919 4.333 1.00 0.00 22 GLU A N 15
ATOM 27171 C CA . GLU A 1 22 ? 23.126 -12.613 4.706 1.00 0.00 22 GLU A CA 15
ATOM 27172 C C . GLU A 1 22 ? 23.513 -12.231 6.138 1.00 0.00 22 GLU A C 15
ATOM 27173 O O . GLU A 1 22 ? 24.413 -12.804 6.720 1.00 0.00 22 GLU A O 15
ATOM 27185 N N . PHE A 1 23 ? 22.839 -11.266 6.706 1.00 0.00 23 PHE A N 15
ATOM 27186 C CA . PHE A 1 23 ? 23.167 -10.845 8.100 1.00 0.00 23 PHE A CA 15
ATOM 27187 C C . PHE A 1 23 ? 22.349 -11.660 9.105 1.00 0.00 23 PHE A C 15
ATOM 27188 O O . PHE A 1 23 ? 21.206 -11.993 8.862 1.00 0.00 23 PHE A O 15
ATOM 27205 N N . GLY A 1 24 ? 22.928 -11.984 10.230 1.00 0.00 24 GLY A N 15
ATOM 27206 C CA . GLY A 1 24 ? 22.186 -12.779 11.252 1.00 0.00 24 GLY A CA 15
ATOM 27207 C C . GLY A 1 24 ? 21.065 -11.925 11.847 1.00 0.00 24 GLY A C 15
ATOM 27208 O O . GLY A 1 24 ? 20.985 -10.736 11.607 1.00 0.00 24 GLY A O 15
ATOM 27212 N N . ARG A 1 25 ? 20.200 -12.522 12.621 1.00 0.00 25 ARG A N 15
ATOM 27213 C CA . ARG A 1 25 ? 19.081 -11.745 13.232 1.00 0.00 25 ARG A CA 15
ATOM 27214 C C . ARG A 1 25 ? 19.226 -11.721 14.758 1.00 0.00 25 ARG A C 15
ATOM 27215 O O . ARG A 1 25 ? 19.681 -10.751 15.331 1.00 0.00 25 ARG A O 15
ATOM 27236 N N . ARG A 1 26 ? 18.844 -12.783 15.420 1.00 0.00 26 ARG A N 15
ATOM 27237 C CA . ARG A 1 26 ? 18.962 -12.823 16.909 1.00 0.00 26 ARG A CA 15
ATOM 27238 C C . ARG A 1 26 ? 18.650 -14.232 17.427 1.00 0.00 26 ARG A C 15
ATOM 27239 O O . ARG A 1 26 ? 19.541 -14.991 17.757 1.00 0.00 26 ARG A O 15
ATOM 27260 N N . VAL A 1 27 ? 17.394 -14.587 17.505 1.00 0.00 27 VAL A N 15
ATOM 27261 C CA . VAL A 1 27 ? 17.031 -15.947 18.006 1.00 0.00 27 VAL A CA 15
ATOM 27262 C C . VAL A 1 27 ? 16.138 -16.680 16.994 1.00 0.00 27 VAL A C 15
ATOM 27263 O O . VAL A 1 27 ? 16.030 -17.890 17.019 1.00 0.00 27 VAL A O 15
ATOM 27276 N N . TRP A 1 28 ? 15.500 -15.960 16.108 1.00 0.00 28 TRP A N 15
ATOM 27277 C CA . TRP A 1 28 ? 14.618 -16.622 15.105 1.00 0.00 28 TRP A CA 15
ATOM 27278 C C . TRP A 1 28 ? 15.401 -16.921 13.823 1.00 0.00 28 TRP A C 15
ATOM 27279 O O . TRP A 1 28 ? 15.961 -16.035 13.206 1.00 0.00 28 TRP A O 15
ATOM 27300 N N . THR A 1 29 ? 15.444 -18.162 13.419 1.00 0.00 29 THR A N 15
ATOM 27301 C CA . THR A 1 29 ? 16.189 -18.522 12.177 1.00 0.00 29 THR A CA 15
ATOM 27302 C C . THR A 1 29 ? 15.219 -18.650 11.000 1.00 0.00 29 THR A C 15
ATOM 27303 O O . THR A 1 29 ? 14.556 -19.654 10.838 1.00 0.00 29 THR A O 15
ATOM 27314 N N . SER A 1 30 ? 15.132 -17.636 10.178 1.00 0.00 30 SER A N 15
ATOM 27315 C CA . SER A 1 30 ? 14.204 -17.698 9.010 1.00 0.00 30 SER A CA 15
ATOM 27316 C C . SER A 1 30 ? 14.560 -16.610 7.994 1.00 0.00 30 SER A C 15
ATOM 27317 O O . SER A 1 30 ? 15.464 -15.826 8.201 1.00 0.00 30 SER A O 15
ATOM 27325 N N . ALA A 1 31 ? 13.851 -16.558 6.898 1.00 0.00 31 ALA A N 15
ATOM 27326 C CA . ALA A 1 31 ? 14.145 -15.522 5.863 1.00 0.00 31 ALA A CA 15
ATOM 27327 C C . ALA A 1 31 ? 12.936 -14.594 5.688 1.00 0.00 31 ALA A C 15
ATOM 27328 O O . ALA A 1 31 ? 11.894 -14.823 6.268 1.00 0.00 31 ALA A O 15
ATOM 27335 N N . PRO A 1 32 ? 13.116 -13.573 4.887 1.00 0.00 32 PRO A N 15
ATOM 27336 C CA . PRO A 1 32 ? 12.019 -12.606 4.639 1.00 0.00 32 PRO A CA 15
ATOM 27337 C C . PRO A 1 32 ? 10.942 -13.241 3.749 1.00 0.00 32 PRO A C 15
ATOM 27338 O O . PRO A 1 32 ? 11.255 -13.998 2.851 1.00 0.00 32 PRO A O 15
ATOM 27349 N N . PRO A 1 33 ? 9.705 -12.911 4.024 1.00 0.00 33 PRO A N 15
ATOM 27350 C CA . PRO A 1 33 ? 8.581 -13.466 3.229 1.00 0.00 33 PRO A CA 15
ATOM 27351 C C . PRO A 1 33 ? 8.533 -12.814 1.843 1.00 0.00 33 PRO A C 15
ATOM 27352 O O . PRO A 1 33 ? 9.097 -11.757 1.637 1.00 0.00 33 PRO A O 15
ATOM 27363 N N . PRO A 1 34 ? 7.859 -13.468 0.932 1.00 0.00 34 PRO A N 15
ATOM 27364 C CA . PRO A 1 34 ? 7.738 -12.940 -0.449 1.00 0.00 34 PRO A CA 15
ATOM 27365 C C . PRO A 1 34 ? 6.793 -11.733 -0.474 1.00 0.00 34 PRO A C 15
ATOM 27366 O O . PRO A 1 34 ? 6.196 -11.382 0.523 1.00 0.00 34 PRO A O 15
ATOM 27377 N N . GLN A 1 35 ? 6.657 -11.099 -1.608 1.00 0.00 35 GLN A N 15
ATOM 27378 C CA . GLN A 1 35 ? 5.751 -9.916 -1.698 1.00 0.00 35 GLN A CA 15
ATOM 27379 C C . GLN A 1 35 ? 4.319 -10.318 -1.334 1.00 0.00 35 GLN A C 15
ATOM 27380 O O . GLN A 1 35 ? 3.763 -11.243 -1.890 1.00 0.00 35 GLN A O 15
ATOM 27394 N N . ARG A 1 36 ? 3.723 -9.629 -0.397 1.00 0.00 36 ARG A N 15
ATOM 27395 C CA . ARG A 1 36 ? 2.326 -9.970 0.010 1.00 0.00 36 ARG A CA 15
ATOM 27396 C C . ARG A 1 36 ? 1.453 -8.711 -0.014 1.00 0.00 36 ARG A C 15
ATOM 27397 O O . ARG A 1 36 ? 1.887 -7.656 0.404 1.00 0.00 36 ARG A O 15
ATOM 27418 N N . PRO A 1 37 ? 0.245 -8.855 -0.501 1.00 0.00 37 PRO A N 15
ATOM 27419 C CA . PRO A 1 37 ? -0.682 -7.699 -0.569 1.00 0.00 37 PRO A CA 15
ATOM 27420 C C . PRO A 1 37 ? -1.135 -7.304 0.839 1.00 0.00 37 PRO A C 15
ATOM 27421 O O . PRO A 1 37 ? -2.077 -7.854 1.377 1.00 0.00 37 PRO A O 15
ATOM 27432 N N . PHE A 1 38 ? -0.469 -6.353 1.438 1.00 0.00 38 PHE A N 15
ATOM 27433 C CA . PHE A 1 38 ? -0.853 -5.919 2.811 1.00 0.00 38 PHE A CA 15
ATOM 27434 C C . PHE A 1 38 ? -1.990 -4.898 2.742 1.00 0.00 38 PHE A C 15
ATOM 27435 O O . PHE A 1 38 ? -1.847 -3.832 2.173 1.00 0.00 38 PHE A O 15
ATOM 27452 N N . ARG A 1 39 ? -3.121 -5.216 3.314 1.00 0.00 39 ARG A N 15
ATOM 27453 C CA . ARG A 1 39 ? -4.268 -4.264 3.280 1.00 0.00 39 ARG A CA 15
ATOM 27454 C C . ARG A 1 39 ? -4.212 -3.322 4.485 1.00 0.00 39 ARG A C 15
ATOM 27455 O O . ARG A 1 39 ? -4.412 -3.730 5.614 1.00 0.00 39 ARG A O 15
ATOM 27476 N N . VAL A 1 40 ? -3.942 -2.065 4.250 1.00 0.00 40 VAL A N 15
ATOM 27477 C CA . VAL A 1 40 ? -3.871 -1.087 5.373 1.00 0.00 40 VAL A CA 15
ATOM 27478 C C . VAL A 1 40 ? -5.080 -0.146 5.323 1.00 0.00 40 VAL A C 15
ATOM 27479 O O . VAL A 1 40 ? -5.604 0.148 4.265 1.00 0.00 40 VAL A O 15
ATOM 27492 N N . CYS A 1 41 ? -5.528 0.327 6.456 1.00 0.00 41 CYS A N 15
ATOM 27493 C CA . CYS A 1 41 ? -6.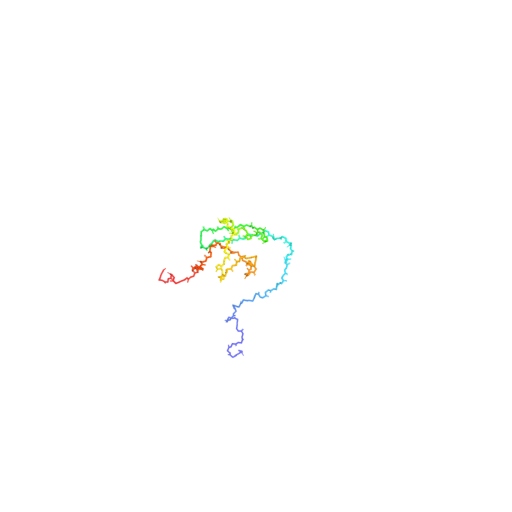704 1.245 6.469 1.00 0.00 41 CYS A CA 15
ATOM 27494 C C . CYS A 1 41 ? -6.498 2.371 7.486 1.00 0.00 41 CYS A C 15
ATOM 27495 O O . CYS A 1 41 ? -5.697 2.263 8.394 1.00 0.00 41 CYS A O 15
ATOM 27503 N N . ASP A 1 42 ? -7.221 3.449 7.338 1.00 0.00 42 ASP A N 15
ATOM 27504 C CA . ASP A 1 42 ? -7.080 4.588 8.292 1.00 0.00 42 ASP A CA 15
ATOM 27505 C C . ASP A 1 42 ? -7.866 4.297 9.574 1.00 0.00 42 ASP A C 15
ATOM 27506 O O . ASP A 1 42 ? -8.508 3.274 9.694 1.00 0.00 42 ASP A O 15
ATOM 27515 N N . HIS A 1 43 ? -7.796 5.183 10.540 1.00 0.00 43 HIS A N 15
ATOM 27516 C CA . HIS A 1 43 ? -8.516 4.967 11.837 1.00 0.00 43 HIS A CA 15
ATOM 27517 C C . HIS A 1 43 ? -9.861 4.245 11.633 1.00 0.00 43 HIS A C 15
ATOM 27518 O O . HIS A 1 43 ? -9.931 3.036 11.726 1.00 0.00 43 HIS A O 15
ATOM 27532 N N . LYS A 1 44 ? -10.929 4.958 11.361 1.00 0.00 44 LYS A N 15
ATOM 27533 C CA . LYS A 1 44 ? -12.239 4.266 11.167 1.00 0.00 44 LYS A CA 15
ATOM 27534 C C . LYS A 1 44 ? -12.480 3.943 9.686 1.00 0.00 44 LYS A C 15
ATOM 27535 O O . LYS A 1 44 ? -12.459 2.797 9.283 1.00 0.00 44 LYS A O 15
ATOM 27554 N N . ARG A 1 45 ? -12.709 4.944 8.874 1.00 0.00 45 ARG A N 15
ATOM 27555 C CA . ARG A 1 45 ? -12.953 4.688 7.423 1.00 0.00 45 ARG A CA 15
ATOM 27556 C C . ARG A 1 45 ? -12.561 5.905 6.572 1.00 0.00 45 ARG A C 15
ATOM 27557 O O . ARG A 1 45 ? -12.923 5.998 5.416 1.00 0.00 45 ARG A O 15
ATOM 27578 N N . THR A 1 46 ? -11.845 6.846 7.132 1.00 0.00 46 THR A N 15
ATOM 27579 C CA . THR A 1 46 ? -11.457 8.055 6.343 1.00 0.00 46 THR A CA 15
ATOM 27580 C C . THR A 1 46 ? -10.766 7.655 5.035 1.00 0.00 46 THR A C 15
ATOM 27581 O O . THR A 1 46 ? -11.168 8.065 3.963 1.00 0.00 46 THR A O 15
ATOM 27592 N N . ILE A 1 47 ? -9.730 6.862 5.110 1.00 0.00 47 ILE A N 15
ATOM 27593 C CA . ILE A 1 47 ? -9.020 6.444 3.866 1.00 0.00 47 ILE A CA 15
ATOM 27594 C C . ILE A 1 47 ? -8.669 4.954 3.928 1.00 0.00 47 ILE A C 15
ATOM 27595 O O . ILE A 1 47 ? -8.539 4.380 4.991 1.00 0.00 47 ILE A O 15
ATOM 27611 N N . ARG A 1 48 ? -8.514 4.324 2.792 1.00 0.00 48 ARG A N 15
ATOM 27612 C CA . ARG A 1 48 ? -8.168 2.872 2.777 1.00 0.00 48 ARG A CA 15
ATOM 27613 C C . ARG A 1 48 ? -7.147 2.584 1.673 1.00 0.00 48 ARG A C 15
ATOM 27614 O O . ARG A 1 48 ? -7.330 2.961 0.532 1.00 0.00 48 ARG A O 15
ATOM 27635 N N . LYS A 1 49 ? -6.072 1.918 2.005 1.00 0.00 49 LYS A N 15
ATOM 27636 C CA . LYS A 1 49 ? -5.038 1.607 0.975 1.00 0.00 49 LYS A CA 15
ATOM 27637 C C . LYS A 1 49 ? -4.629 0.132 1.058 1.00 0.00 49 LYS A C 15
ATOM 27638 O O . LYS A 1 49 ? -4.407 -0.401 2.129 1.00 0.00 49 LYS A O 15
ATOM 27657 N N . GLY A 1 50 ? -4.527 -0.527 -0.064 1.00 0.00 50 GLY A N 15
ATOM 27658 C CA . GLY A 1 50 ? -4.131 -1.966 -0.057 1.00 0.00 50 GLY A CA 15
ATOM 27659 C C . GLY A 1 50 ? -3.166 -2.230 -1.215 1.00 0.00 50 GLY A C 15
ATOM 27660 O O . GLY A 1 50 ? -3.574 -2.443 -2.339 1.00 0.00 50 GLY A O 15
ATOM 27664 N N . LEU A 1 51 ? -1.886 -2.215 -0.946 1.00 0.00 51 LEU A N 15
ATOM 27665 C CA . LEU A 1 51 ? -0.890 -2.459 -2.031 1.00 0.00 51 LEU A CA 15
ATOM 27666 C C . LEU A 1 51 ? 0.109 -3.537 -1.603 1.00 0.00 51 LEU A C 15
ATOM 27667 O O . LEU A 1 51 ? 0.205 -3.880 -0.440 1.00 0.00 51 LEU A O 15
ATOM 27683 N N . THR A 1 52 ? 0.853 -4.075 -2.534 1.00 0.00 52 THR A N 15
ATOM 27684 C CA . THR A 1 52 ? 1.848 -5.132 -2.181 1.00 0.00 52 THR A CA 15
ATOM 27685 C C . THR A 1 52 ? 3.114 -4.497 -1.602 1.00 0.00 52 THR A C 15
ATOM 27686 O O . THR A 1 52 ? 3.680 -3.586 -2.177 1.00 0.00 52 THR A O 15
ATOM 27697 N N . ALA A 1 53 ? 3.560 -4.968 -0.468 1.00 0.00 53 ALA A N 15
ATOM 27698 C CA . ALA A 1 53 ? 4.789 -4.391 0.149 1.00 0.00 53 ALA A CA 15
ATOM 27699 C C . ALA A 1 53 ? 5.649 -5.501 0.759 1.00 0.00 53 ALA A C 15
ATOM 27700 O O . ALA A 1 53 ? 5.143 -6.458 1.312 1.00 0.00 53 ALA A O 15
ATOM 27707 N N . ALA A 1 54 ? 6.946 -5.375 0.671 1.00 0.00 54 ALA A N 15
ATOM 27708 C CA . ALA A 1 54 ? 7.842 -6.416 1.251 1.00 0.00 54 ALA A CA 15
ATOM 27709 C C . ALA A 1 54 ? 8.928 -5.754 2.105 1.00 0.00 54 ALA A C 15
ATOM 27710 O O . ALA A 1 54 ? 9.915 -5.258 1.595 1.00 0.00 54 ALA A O 15
ATOM 27717 N N . THR A 1 55 ? 8.750 -5.738 3.400 1.00 0.00 55 THR A N 15
ATOM 27718 C CA . THR A 1 55 ? 9.768 -5.105 4.289 1.00 0.00 55 THR A CA 15
ATOM 27719 C C . THR A 1 55 ? 9.667 -5.682 5.704 1.00 0.00 55 THR A C 15
ATOM 27720 O O . THR A 1 55 ? 8.587 -5.921 6.210 1.00 0.00 55 THR A O 15
ATOM 27731 N N . ARG A 1 56 ? 10.783 -5.915 6.343 1.00 0.00 56 ARG A N 15
ATOM 27732 C CA . ARG A 1 56 ? 10.752 -6.484 7.723 1.00 0.00 56 ARG A CA 15
ATOM 27733 C C . ARG A 1 56 ? 10.718 -5.368 8.776 1.00 0.00 56 ARG A C 15
ATOM 27734 O O . ARG A 1 56 ? 9.710 -5.138 9.415 1.00 0.00 56 ARG A O 15
ATOM 27755 N N . GLN A 1 57 ? 11.816 -4.686 8.974 1.00 0.00 57 GLN A N 15
ATOM 27756 C CA . GLN A 1 57 ? 11.851 -3.599 9.998 1.00 0.00 57 GLN A CA 15
ATOM 27757 C C . GLN A 1 57 ? 11.458 -2.252 9.386 1.00 0.00 57 GLN A C 15
ATOM 27758 O O . GLN A 1 57 ? 10.655 -1.524 9.936 1.00 0.00 57 GLN A O 15
ATOM 27772 N N . GLU A 1 58 ? 12.021 -1.911 8.259 1.00 0.00 58 GLU A N 15
ATOM 27773 C CA . GLU A 1 58 ? 11.684 -0.602 7.619 1.00 0.00 58 GLU A CA 15
ATOM 27774 C C . GLU A 1 58 ? 10.192 -0.536 7.261 1.00 0.00 58 GLU A C 15
ATOM 27775 O O . GLU A 1 58 ? 9.664 0.521 6.973 1.00 0.00 58 GLU A O 15
ATOM 27787 N N . LEU A 1 59 ? 9.505 -1.652 7.277 1.00 0.00 59 LEU A N 15
ATOM 27788 C CA . LEU A 1 59 ? 8.049 -1.645 6.939 1.00 0.00 59 LEU A CA 15
ATOM 27789 C C . LEU A 1 59 ? 7.306 -0.601 7.783 1.00 0.00 59 LEU A C 15
ATOM 27790 O O . LEU A 1 59 ? 6.313 -0.038 7.360 1.00 0.00 59 LEU A O 15
ATOM 27806 N N . LEU A 1 60 ? 7.779 -0.343 8.973 1.00 0.00 60 LEU A N 15
ATOM 27807 C CA . LEU A 1 60 ? 7.102 0.664 9.850 1.00 0.00 60 LEU A CA 15
ATOM 27808 C C . LEU A 1 60 ? 6.965 1.999 9.108 1.00 0.00 60 LEU A C 15
ATOM 27809 O O . LEU A 1 60 ? 5.883 2.538 8.976 1.00 0.00 60 LEU A O 15
ATOM 27825 N N . ALA A 1 61 ? 8.053 2.535 8.625 1.00 0.00 61 ALA A N 15
ATOM 27826 C CA . ALA A 1 61 ? 7.992 3.835 7.889 1.00 0.00 61 ALA A CA 15
ATOM 27827 C C . ALA A 1 61 ? 6.997 3.750 6.727 1.00 0.00 61 ALA A C 15
ATOM 27828 O O . ALA A 1 61 ? 6.478 4.750 6.270 1.00 0.00 61 ALA A O 15
ATOM 27835 N N . LYS A 1 62 ? 6.731 2.566 6.244 1.00 0.00 62 LYS A N 15
ATOM 27836 C CA . LYS A 1 62 ? 5.773 2.418 5.106 1.00 0.00 62 LYS A CA 15
ATOM 27837 C C . LYS A 1 62 ? 4.371 2.864 5.527 1.00 0.00 62 LYS A C 15
ATOM 27838 O O . LYS A 1 62 ? 3.578 3.292 4.711 1.00 0.00 62 LYS A O 15
ATOM 27857 N N . ALA A 1 63 ? 4.054 2.762 6.789 1.00 0.00 63 ALA A N 15
ATOM 27858 C CA . ALA A 1 63 ? 2.697 3.173 7.258 1.00 0.00 63 ALA A CA 15
ATOM 27859 C C . ALA A 1 63 ? 2.650 4.683 7.520 1.00 0.00 63 ALA A C 15
ATOM 27860 O O . ALA A 1 63 ? 1.638 5.324 7.320 1.00 0.00 63 ALA A O 15
ATOM 27867 N N . LEU A 1 64 ? 3.733 5.250 7.975 1.00 0.00 64 LEU A N 15
ATOM 27868 C CA . LEU A 1 64 ? 3.751 6.718 8.259 1.00 0.00 64 LEU A CA 15
ATOM 27869 C C . LEU A 1 64 ? 3.865 7.529 6.960 1.00 0.00 64 LEU A C 15
ATOM 27870 O O . LEU A 1 64 ? 2.932 8.182 6.537 1.00 0.00 64 LEU A O 15
ATOM 27886 N N . GLU A 1 65 ? 5.018 7.506 6.344 1.00 0.00 65 GLU A N 15
ATOM 27887 C CA . GLU A 1 65 ? 5.236 8.290 5.087 1.00 0.00 65 GLU A CA 15
ATOM 27888 C C . GLU A 1 65 ? 4.100 8.089 4.073 1.00 0.00 65 GLU A C 15
ATOM 27889 O O . GLU A 1 65 ? 3.677 9.026 3.424 1.00 0.00 65 GLU A O 15
ATOM 27901 N N . THR A 1 66 ? 3.612 6.886 3.917 1.00 0.00 66 THR A N 15
ATOM 27902 C CA . THR A 1 66 ? 2.515 6.652 2.925 1.00 0.00 66 THR A CA 15
ATOM 27903 C C . THR A 1 66 ? 1.367 7.648 3.140 1.00 0.00 66 THR A C 15
ATOM 27904 O O . THR A 1 66 ? 0.868 8.236 2.200 1.00 0.00 66 THR A O 15
ATOM 27915 N N . LEU A 1 67 ? 0.950 7.850 4.364 1.00 0.00 67 LEU A N 15
ATOM 27916 C CA . LEU A 1 67 ? -0.157 8.817 4.618 1.00 0.00 67 LEU A CA 15
ATOM 27917 C C . LEU A 1 67 ? 0.409 10.143 5.133 1.00 0.00 67 LEU A C 15
ATOM 27918 O O . LEU A 1 67 ? 0.112 11.201 4.613 1.00 0.00 67 LEU A O 15
ATOM 27934 N N . LEU A 1 68 ? 1.228 10.091 6.150 1.00 0.00 68 LEU A N 15
ATOM 27935 C CA . LEU A 1 68 ? 1.820 11.345 6.700 1.00 0.00 68 LEU A CA 15
ATOM 27936 C C . LEU A 1 68 ? 3.232 11.082 7.230 1.00 0.00 68 LEU A C 15
ATOM 27937 O O . LEU A 1 68 ? 3.461 10.144 7.970 1.00 0.00 68 LEU A O 15
ATOM 27953 N N . LEU A 1 69 ? 4.178 11.905 6.865 1.00 0.00 69 LEU A N 15
ATOM 27954 C CA . LEU A 1 69 ? 5.571 11.704 7.356 1.00 0.00 69 LEU A CA 15
ATOM 27955 C C . LEU A 1 69 ? 5.735 12.362 8.730 1.00 0.00 69 LEU A C 15
ATOM 27956 O O . LEU A 1 69 ? 5.588 13.559 8.877 1.00 0.00 69 LEU A O 15
ATOM 27972 N N . ASN A 1 70 ? 6.030 11.588 9.741 1.00 0.00 70 ASN A N 15
ATOM 27973 C CA . ASN A 1 70 ? 6.195 12.171 11.103 1.00 0.00 70 ASN A CA 15
ATOM 27974 C C . ASN A 1 70 ? 7.368 11.501 11.824 1.00 0.00 70 ASN A C 15
ATOM 27975 O O . ASN A 1 70 ? 7.677 10.350 11.589 1.00 0.00 70 ASN A O 15
ATOM 27986 N N . GLY A 1 71 ? 8.026 12.216 12.697 1.00 0.00 71 GLY A N 15
ATOM 27987 C CA . GLY A 1 71 ? 9.181 11.624 13.431 1.00 0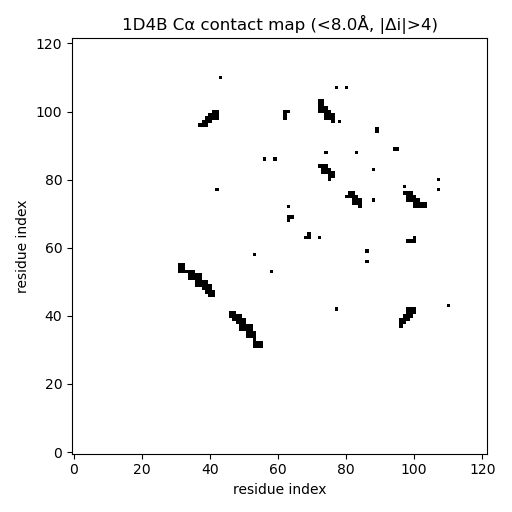.00 71 GLY A CA 15
ATOM 27988 C C . GLY A 1 71 ? 8.670 10.772 14.595 1.00 0.00 71 GLY A C 15
ATOM 27989 O O . GLY A 1 71 ? 9.242 9.750 14.923 1.00 0.00 71 GLY A O 15
ATOM 27993 N N . VAL A 1 72 ? 7.600 11.184 15.222 1.00 0.00 72 VAL A N 15
ATOM 27994 C CA . VAL A 1 72 ? 7.055 10.397 16.368 1.00 0.00 72 VAL A CA 15
ATOM 27995 C C . VAL A 1 72 ? 5.533 10.270 16.251 1.00 0.00 72 VAL A C 15
ATOM 27996 O O . VAL A 1 72 ? 4.825 11.251 16.128 1.00 0.00 72 VAL A O 15
ATOM 28009 N N . LEU A 1 73 ? 5.026 9.066 16.291 1.00 0.00 73 LEU A N 15
ATOM 28010 C CA . LEU A 1 73 ? 3.550 8.867 16.182 1.00 0.00 73 LEU A CA 15
ATOM 28011 C C . LEU A 1 73 ? 3.120 7.684 17.057 1.00 0.00 73 LEU A C 15
ATOM 28012 O O . LEU A 1 73 ? 3.819 6.696 17.165 1.00 0.00 73 LEU A O 15
ATOM 28028 N N . THR A 1 74 ? 1.975 7.777 17.681 1.00 0.00 74 THR A N 15
ATOM 28029 C CA . THR A 1 74 ? 1.506 6.659 18.548 1.00 0.00 74 THR A CA 15
ATOM 28030 C C . THR A 1 74 ? 0.808 5.586 17.705 1.00 0.00 74 THR A C 15
ATOM 28031 O O . THR A 1 74 ? -0.154 5.857 17.012 1.00 0.00 74 THR A O 15
ATOM 28042 N N . LEU A 1 75 ? 1.288 4.370 17.764 1.00 0.00 75 LEU A N 15
ATOM 28043 C CA . LEU A 1 75 ? 0.656 3.275 16.973 1.00 0.00 75 LEU A CA 15
ATOM 28044 C C . LEU A 1 75 ? -0.326 2.496 17.849 1.00 0.00 75 LEU A C 15
ATOM 28045 O O . LEU A 1 75 ? -0.031 2.165 18.981 1.00 0.00 75 LEU A O 15
ATOM 28061 N N . VAL A 1 76 ? -1.489 2.199 17.339 1.00 0.00 76 VAL A N 15
ATOM 28062 C CA . VAL A 1 76 ? -2.485 1.436 18.150 1.00 0.00 76 VAL A CA 15
ATOM 28063 C C . VAL A 1 76 ? -3.295 0.498 17.252 1.00 0.00 76 VAL A C 15
ATOM 28064 O O . VAL A 1 76 ? -3.252 0.589 16.042 1.00 0.00 76 VAL A O 15
ATOM 28077 N N . LEU A 1 77 ? -4.034 -0.404 17.841 1.00 0.00 77 LEU A N 15
ATOM 28078 C CA . LEU A 1 77 ? -4.852 -1.352 17.030 1.00 0.00 77 LEU A CA 15
ATOM 28079 C C . LEU A 1 77 ? -6.292 -1.382 17.553 1.00 0.00 77 LEU A C 15
ATOM 28080 O O . LEU A 1 77 ? -6.540 -1.150 18.720 1.00 0.00 77 LEU A O 15
ATOM 28096 N N . GLU A 1 78 ? -7.239 -1.665 16.700 1.00 0.00 78 GLU A N 15
ATOM 28097 C CA . GLU A 1 78 ? -8.661 -1.710 17.152 1.00 0.00 78 GLU A CA 15
ATOM 28098 C C . GLU A 1 78 ? -9.112 -3.160 17.365 1.00 0.00 78 GLU A C 15
ATOM 28099 O O . GLU A 1 78 ? -10.130 -3.416 17.976 1.00 0.00 78 GLU A O 15
ATOM 28111 N N . GLU A 1 79 ? -8.365 -4.110 16.864 1.00 0.00 79 GLU A N 15
ATOM 28112 C CA . GLU A 1 79 ? -8.754 -5.542 17.039 1.00 0.00 79 GLU A CA 15
ATOM 28113 C C . GLU A 1 79 ? -8.968 -5.862 18.523 1.00 0.00 79 GLU A C 15
ATOM 28114 O O . GLU A 1 79 ? -10.064 -6.172 18.947 1.00 0.00 79 GLU A O 15
ATOM 28126 N N . ASP A 1 80 ? -7.930 -5.783 19.313 1.00 0.00 80 ASP A N 15
ATOM 28127 C CA . ASP A 1 80 ? -8.073 -6.078 20.767 1.00 0.00 80 ASP A CA 15
ATOM 28128 C C . ASP A 1 80 ? -8.208 -4.773 21.558 1.00 0.00 80 ASP A C 15
ATOM 28129 O O . ASP A 1 80 ? -8.786 -4.742 22.628 1.00 0.00 80 ASP A O 15
ATOM 28138 N N . GLY A 1 81 ? -7.680 -3.697 21.040 1.00 0.00 81 GLY A N 15
ATOM 28139 C CA . GLY A 1 81 ? -7.775 -2.393 21.756 1.00 0.00 81 GLY A CA 15
ATOM 28140 C C . GLY A 1 81 ? -6.566 -2.224 22.678 1.00 0.00 81 GLY A C 15
ATOM 28141 O O . GLY A 1 81 ? -6.696 -2.190 23.886 1.00 0.00 81 GLY A O 15
ATOM 28145 N N . THR A 1 82 ? -5.390 -2.116 22.118 1.00 0.00 82 THR A N 15
ATOM 28146 C CA . THR A 1 82 ? -4.171 -1.949 22.964 1.00 0.00 82 THR A CA 15
ATOM 28147 C C . THR A 1 82 ? -3.207 -0.946 22.322 1.00 0.00 82 THR A C 15
ATOM 28148 O O . THR A 1 82 ? -3.330 -0.605 21.162 1.00 0.00 82 THR A O 15
ATOM 28159 N N . ALA A 1 83 ? -2.245 -0.473 23.072 1.00 0.00 83 ALA A N 15
ATOM 28160 C CA . ALA A 1 83 ? -1.266 0.506 22.513 1.00 0.00 83 ALA A CA 15
ATOM 28161 C C . ALA A 1 83 ? -0.066 -0.231 21.909 1.00 0.00 83 ALA A C 15
ATOM 28162 O O . ALA A 1 83 ? 0.189 -1.377 22.219 1.00 0.00 83 ALA A O 15
ATOM 28169 N N . VAL A 1 84 ? 0.668 0.422 21.047 1.00 0.00 84 VAL A N 15
ATOM 28170 C CA . VAL A 1 84 ? 1.850 -0.239 20.419 1.00 0.00 84 VAL A CA 15
ATOM 28171 C C . VAL A 1 84 ? 2.973 0.778 20.195 1.00 0.00 84 VAL A C 15
ATOM 28172 O O . VAL A 1 84 ? 2.770 1.817 19.596 1.00 0.00 84 VAL A O 15
ATOM 28185 N N . ASP A 1 85 ? 4.153 0.484 20.670 1.00 0.00 85 ASP A N 15
ATOM 28186 C CA . ASP A 1 85 ? 5.293 1.431 20.481 1.00 0.00 85 ASP A CA 15
ATOM 28187 C C . ASP A 1 85 ? 6.601 0.656 20.285 1.00 0.00 85 ASP A C 15
ATOM 28188 O O . ASP A 1 85 ? 7.680 1.201 20.421 1.00 0.00 85 ASP A O 15
ATOM 28197 N N . SER A 1 86 ? 6.514 -0.609 19.969 1.00 0.00 86 SER A N 15
ATOM 28198 C CA . SER A 1 86 ? 7.750 -1.420 19.768 1.00 0.00 86 SER A CA 15
ATOM 28199 C C . SER A 1 86 ? 7.528 -2.466 18.671 1.00 0.00 86 SER A C 15
ATOM 28200 O O . SER A 1 86 ? 6.442 -2.607 18.146 1.00 0.00 86 SER A O 15
ATOM 28208 N N . GLU A 1 87 ? 8.553 -3.199 18.329 1.00 0.00 87 GLU A N 15
ATOM 28209 C CA . GLU A 1 87 ? 8.410 -4.244 17.269 1.00 0.00 87 GLU A CA 15
ATOM 28210 C C . GLU A 1 87 ? 7.322 -5.260 17.652 1.00 0.00 87 GLU A C 15
ATOM 28211 O O . GLU A 1 87 ? 6.851 -6.017 16.825 1.00 0.00 87 GLU A O 15
ATOM 28223 N N . ASP A 1 88 ? 6.924 -5.285 18.899 1.00 0.00 88 ASP A N 15
ATOM 28224 C CA . ASP A 1 88 ? 5.869 -6.250 19.338 1.00 0.00 88 ASP A CA 15
ATOM 28225 C C . ASP A 1 88 ? 4.540 -5.989 18.612 1.00 0.00 88 ASP A C 15
ATOM 28226 O O . ASP A 1 88 ? 3.614 -6.767 18.718 1.00 0.00 88 ASP A O 15
ATOM 28235 N N . PHE A 1 89 ? 4.435 -4.898 17.887 1.00 0.00 89 PHE A N 15
ATOM 28236 C CA . PHE A 1 89 ? 3.163 -4.578 17.161 1.00 0.00 89 PHE A CA 15
ATOM 28237 C C . PHE A 1 89 ? 2.541 -5.846 16.550 1.00 0.00 89 PHE A C 15
ATOM 28238 O O . PHE A 1 89 ? 1.552 -6.357 17.038 1.00 0.00 89 PHE A O 15
ATOM 28255 N N . PHE A 1 90 ? 3.113 -6.349 15.489 1.00 0.00 90 PHE A N 15
ATOM 28256 C CA . PHE A 1 90 ? 2.550 -7.577 14.850 1.00 0.00 90 PHE A CA 15
ATOM 28257 C C . PHE A 1 90 ? 2.553 -8.750 15.837 1.00 0.00 90 PHE A C 15
ATOM 28258 O O . PHE A 1 90 ? 1.820 -9.706 15.677 1.00 0.00 90 PHE A O 15
ATOM 28275 N N . GLN A 1 91 ? 3.373 -8.687 16.854 1.00 0.00 91 GLN A N 15
ATOM 28276 C CA . GLN A 1 91 ? 3.423 -9.804 17.845 1.00 0.00 91 GLN A CA 15
ATOM 28277 C C . GLN A 1 91 ? 2.273 -9.681 18.854 1.00 0.00 91 GLN A C 15
ATOM 28278 O O . GLN A 1 91 ? 1.933 -10.630 19.533 1.00 0.00 91 GLN A O 15
ATOM 28292 N N . LEU A 1 92 ? 1.676 -8.523 18.959 1.00 0.00 92 LEU A N 15
ATOM 28293 C CA . LEU A 1 92 ? 0.551 -8.345 19.926 1.00 0.00 92 LEU A CA 15
ATOM 28294 C C . LEU A 1 92 ? -0.759 -8.866 19.321 1.00 0.00 92 LEU A C 15
ATOM 28295 O O . LEU A 1 92 ? -1.694 -9.188 20.028 1.00 0.00 92 LEU A O 15
ATOM 28311 N N . LEU A 1 93 ? -0.832 -8.956 18.017 1.00 0.00 93 LEU A N 15
ATOM 28312 C CA . LEU A 1 93 ? -2.081 -9.462 17.370 1.00 0.00 93 LEU A CA 15
ATOM 28313 C C . LEU A 1 93 ? -1.774 -10.697 16.517 1.00 0.00 93 LEU A C 15
ATOM 28314 O O . LEU A 1 93 ? -0.658 -10.896 16.079 1.00 0.00 93 LEU A O 15
ATOM 28330 N N . GLU A 1 94 ? -2.760 -11.519 16.262 1.00 0.00 94 GLU A N 15
ATOM 28331 C CA . GLU A 1 94 ? -2.523 -12.725 15.416 1.00 0.00 94 GLU A CA 15
ATOM 28332 C C . GLU A 1 94 ? -2.146 -12.274 14.005 1.00 0.00 94 GLU A C 15
ATOM 28333 O O . GLU A 1 94 ? -2.155 -11.094 13.711 1.00 0.00 94 GLU A O 15
ATOM 28345 N N . ASP A 1 95 ? -1.808 -13.181 13.125 1.00 0.00 95 ASP A N 15
ATOM 28346 C CA . ASP A 1 95 ? -1.431 -12.747 11.748 1.00 0.00 95 ASP A CA 15
ATOM 28347 C C . ASP A 1 95 ? -2.613 -12.034 11.086 1.00 0.00 95 ASP A C 15
ATOM 28348 O O . ASP A 1 95 ? -3.677 -12.595 10.910 1.00 0.00 95 ASP A O 15
ATOM 28357 N N . ASP A 1 96 ? -2.422 -10.800 10.716 1.00 0.00 96 ASP A N 15
ATOM 28358 C CA . ASP A 1 96 ? -3.516 -10.026 10.056 1.00 0.00 96 ASP A CA 15
ATOM 28359 C C . ASP A 1 96 ? -2.952 -8.720 9.494 1.00 0.00 96 ASP A C 15
ATOM 28360 O O . ASP A 1 96 ? -1.800 -8.395 9.707 1.00 0.00 96 ASP A O 15
ATOM 28369 N N . THR A 1 97 ? -3.752 -7.952 8.803 1.00 0.00 97 THR A N 15
ATOM 28370 C CA . THR A 1 97 ? -3.243 -6.661 8.266 1.00 0.00 97 THR A CA 15
ATOM 28371 C C . THR A 1 97 ? -4.074 -5.504 8.831 1.00 0.00 97 THR A C 15
ATOM 28372 O O . THR A 1 97 ? -5.172 -5.239 8.387 1.00 0.00 97 THR A O 15
ATOM 28383 N N . CYS A 1 98 ? -3.543 -4.813 9.802 1.00 0.00 98 CYS A N 15
ATOM 28384 C CA . CYS A 1 98 ? -4.283 -3.666 10.404 1.00 0.00 98 CYS A CA 15
ATOM 28385 C C . CYS A 1 98 ? -3.300 -2.539 10.724 1.00 0.00 98 CYS A C 15
ATOM 28386 O O . CYS A 1 98 ? -2.245 -2.775 11.280 1.00 0.00 98 CYS A O 15
ATOM 28394 N N . LEU A 1 99 ? -3.625 -1.322 10.385 1.00 0.00 99 LEU A N 15
ATOM 28395 C CA . LEU A 1 99 ? -2.685 -0.205 10.685 1.00 0.00 99 LEU A CA 15
ATOM 28396 C C . LEU A 1 99 ? -3.438 1.047 11.134 1.00 0.00 99 LEU A C 15
ATOM 28397 O O . LEU A 1 99 ? -4.365 1.496 10.488 1.00 0.00 99 LEU A O 15
ATOM 28413 N N . MET A 1 100 ? -3.027 1.620 12.229 1.00 0.00 100 MET A N 15
ATOM 28414 C CA . MET A 1 100 ? -3.687 2.857 12.727 1.00 0.00 100 MET A CA 15
ATOM 28415 C C . MET A 1 100 ? -2.614 3.887 13.081 1.00 0.00 100 MET A C 15
ATOM 28416 O O . MET A 1 100 ? -1.636 3.574 13.729 1.00 0.00 100 MET A O 15
ATOM 28430 N N . VAL A 1 101 ? -2.784 5.110 12.661 1.00 0.00 101 VAL A N 15
ATOM 28431 C CA . VAL A 1 101 ? -1.762 6.150 12.977 1.00 0.00 101 VAL A CA 15
ATOM 28432 C C . VAL A 1 101 ? -2.443 7.478 13.303 1.00 0.00 101 VAL A C 15
ATOM 28433 O O . VAL A 1 101 ? -3.055 8.099 12.454 1.00 0.00 101 VAL A O 15
ATOM 28446 N N . LEU A 1 102 ? -2.339 7.921 14.526 1.00 0.00 102 LEU A N 15
ATOM 28447 C CA . LEU A 1 102 ? -2.978 9.213 14.910 1.00 0.00 102 LEU A CA 15
ATOM 28448 C C . LEU A 1 102 ? -2.137 9.926 15.974 1.00 0.00 102 LEU A C 15
ATOM 28449 O O . LEU A 1 102 ? -1.154 9.401 16.458 1.00 0.00 102 LEU A O 15
ATOM 28465 N N . GLN A 1 103 ? -2.521 11.119 16.341 1.00 0.00 103 GLN A N 15
ATOM 28466 C CA . GLN A 1 103 ? -1.750 11.871 17.374 1.00 0.00 103 GLN A CA 15
ATOM 28467 C C . GLN A 1 103 ? -2.110 11.362 18.772 1.00 0.00 103 GLN A C 15
ATOM 28468 O O . GLN A 1 103 ? -2.961 10.511 18.929 1.00 0.00 103 GLN A O 15
ATOM 28482 N N . SER A 1 104 ? -1.455 11.872 19.785 1.00 0.00 104 SER A N 15
ATOM 28483 C CA . SER A 1 104 ? -1.742 11.423 21.186 1.00 0.00 104 SER A CA 15
ATOM 28484 C C . SER A 1 104 ? -3.252 11.343 21.439 1.00 0.00 104 SER A C 15
ATOM 28485 O O . SER A 1 104 ? -4.050 11.842 20.668 1.00 0.00 104 SER A O 15
ATOM 28493 N N . GLY A 1 105 ? -3.647 10.714 22.514 1.00 0.00 105 GLY A N 15
ATOM 28494 C CA . GLY A 1 105 ? -5.101 10.589 22.819 1.00 0.00 105 GLY A CA 15
ATOM 28495 C C . GLY A 1 105 ? -5.637 9.304 22.185 1.00 0.00 105 GLY A C 15
ATOM 28496 O O . GLY A 1 105 ? -6.341 9.333 21.195 1.00 0.00 105 GLY A O 15
ATOM 28500 N N . GLN A 1 106 ? -5.301 8.174 22.750 1.00 0.00 106 GLN A N 15
ATOM 28501 C CA . GLN A 1 106 ? -5.779 6.878 22.184 1.00 0.00 106 GLN A CA 15
ATOM 28502 C C . GLN A 1 106 ? -7.209 6.590 22.646 1.00 0.00 106 GLN A C 15
ATOM 28503 O O . GLN A 1 106 ? -7.486 6.509 23.829 1.00 0.00 106 GLN A O 15
ATOM 28517 N N . SER A 1 107 ? -8.120 6.432 21.722 1.00 0.00 107 SER A N 15
ATOM 28518 C CA . SER A 1 107 ? -9.533 6.145 22.107 1.00 0.00 107 SER A CA 15
ATOM 28519 C C . SER A 1 107 ? -10.143 5.109 21.158 1.00 0.00 107 SER A C 15
ATOM 28520 O O . SER A 1 107 ? -9.944 5.156 19.960 1.00 0.00 107 SER A O 15
ATOM 28528 N N . TRP A 1 108 ? -10.891 4.179 21.689 1.00 0.00 108 TRP A N 15
ATOM 28529 C CA . TRP A 1 108 ? -11.525 3.140 20.825 1.00 0.00 108 TRP A CA 15
ATOM 28530 C C . TRP A 1 108 ? -13.042 3.337 20.800 1.00 0.00 108 TRP A C 15
ATOM 28531 O O . TRP A 1 108 ? -13.621 3.883 21.720 1.00 0.00 108 TRP A O 15
ATOM 28552 N N . SER A 1 109 ? -13.693 2.898 19.756 1.00 0.00 109 SER A N 15
ATOM 28553 C CA . SER A 1 109 ? -15.174 3.063 19.673 1.00 0.00 109 SER A CA 15
ATOM 28554 C C . SER A 1 109 ? -15.877 1.774 20.121 1.00 0.00 109 SER A C 15
ATOM 28555 O O . SER A 1 109 ? -15.555 0.702 19.648 1.00 0.00 109 SER A O 15
ATOM 28563 N N . PRO A 1 110 ? -16.822 1.917 21.018 1.00 0.00 110 PRO A N 15
ATOM 28564 C CA . PRO A 1 110 ? -17.570 0.737 21.521 1.00 0.00 110 PRO A CA 15
ATOM 28565 C C . PRO A 1 110 ? -18.547 0.233 20.454 1.00 0.00 110 PRO A C 15
ATOM 28566 O O . PRO A 1 110 ? -19.013 0.986 19.622 1.00 0.00 110 PRO A O 15
ATOM 28577 N N . THR A 1 111 ? -18.862 -1.035 20.476 1.00 0.00 111 THR A N 15
ATOM 28578 C CA . THR A 1 111 ? -19.809 -1.589 19.465 1.00 0.00 111 THR A CA 15
ATOM 28579 C C . THR A 1 111 ? -21.254 -1.327 19.898 1.00 0.00 111 THR A C 15
ATOM 28580 O O . THR A 1 111 ? -21.605 -1.480 21.051 1.00 0.00 111 THR A O 15
ATOM 28591 N N . ARG A 1 112 ? -22.095 -0.930 18.978 1.00 0.00 112 ARG A N 15
ATOM 28592 C CA . ARG A 1 112 ? -23.519 -0.656 19.333 1.00 0.00 112 ARG A CA 15
ATOM 28593 C C . ARG A 1 112 ? -24.398 -0.726 18.082 1.00 0.00 112 ARG A C 15
ATOM 28594 O O . ARG A 1 112 ? -23.910 -0.862 16.977 1.00 0.00 112 ARG A O 15
ATOM 28615 N N . SER A 1 113 ? -25.690 -0.636 18.248 1.00 0.00 113 SER A N 15
ATOM 28616 C CA . SER A 1 113 ? -26.602 -0.695 17.068 1.00 0.00 113 SER A CA 15
ATOM 28617 C C . SER A 1 113 ? -26.519 0.608 16.268 1.00 0.00 113 SER A C 15
ATOM 28618 O O . SER A 1 113 ? -25.708 1.469 16.551 1.00 0.00 113 SER A O 15
ATOM 28626 N N . GLY A 1 114 ? -27.349 0.758 15.271 1.00 0.00 114 GLY A N 15
ATOM 28627 C CA . GLY A 1 114 ? -27.318 2.003 14.451 1.00 0.00 114 GLY A CA 15
ATOM 28628 C C . GLY A 1 114 ? -27.782 3.187 15.304 1.00 0.00 114 GLY A C 15
ATOM 28629 O O . GLY A 1 114 ? -27.683 3.166 16.515 1.00 0.00 114 GLY A O 15
ATOM 28633 N N . VAL A 1 115 ? -28.290 4.218 14.680 1.00 0.00 115 VAL A N 15
ATOM 28634 C CA . VAL A 1 115 ? -28.766 5.410 15.450 1.00 0.00 115 VAL A CA 15
ATOM 28635 C C . VAL A 1 115 ? -27.663 5.906 16.395 1.00 0.00 115 VAL A C 15
ATOM 28636 O O . VAL A 1 115 ? -27.857 6.006 17.590 1.00 0.00 115 VAL A O 15
ATOM 28649 N N . LEU A 1 116 ? -26.512 6.215 15.862 1.00 0.00 116 LEU A N 15
ATOM 28650 C CA . LEU A 1 116 ? -25.396 6.704 16.724 1.00 0.00 116 LEU A CA 15
ATOM 28651 C C . LEU A 1 116 ? -24.759 7.952 16.108 1.00 0.00 116 LEU A C 15
ATOM 28652 O O . LEU A 1 116 ? -23.928 7.866 15.226 1.00 0.00 116 LEU A O 15
ATOM 28668 N N . HIS A 1 117 ? -25.144 9.113 16.568 1.00 0.00 117 HIS A N 15
ATOM 28669 C CA . HIS A 1 117 ? -24.561 10.369 16.011 1.00 0.00 117 HIS A CA 15
ATOM 28670 C C . HIS A 1 117 ? -23.377 10.827 16.865 1.00 0.00 117 HIS A C 15
ATOM 28671 O O . HIS A 1 117 ? -23.492 10.995 18.064 1.00 0.00 117 HIS A O 15
ATOM 28685 N N . HIS A 1 118 ? -22.239 11.029 16.257 1.00 0.00 118 HIS A N 15
ATOM 28686 C CA . HIS A 1 118 ? -21.044 11.477 17.034 1.00 0.00 118 HIS A CA 15
ATOM 28687 C C . HIS A 1 118 ? -21.302 12.856 17.649 1.00 0.00 118 HIS A C 15
ATOM 28688 O O . HIS A 1 118 ? -22.398 13.377 17.592 1.00 0.00 118 HIS A O 15
ATOM 28702 N N . HIS A 1 119 ? -20.297 13.450 18.236 1.00 0.00 119 HIS A N 15
ATOM 28703 C CA . HIS A 1 119 ? -20.480 14.795 18.855 1.00 0.00 119 HIS A CA 15
ATOM 28704 C C . HIS A 1 119 ? -19.641 15.839 18.113 1.00 0.00 119 HIS A C 15
ATOM 28705 O O . HIS A 1 119 ? -19.001 15.544 17.122 1.00 0.00 119 HIS A O 15
ATOM 28719 N N . HIS A 1 120 ? -19.637 17.056 18.586 1.00 0.00 120 HIS A N 15
ATOM 28720 C CA . HIS A 1 120 ? -18.841 18.121 17.909 1.00 0.00 120 HIS A CA 15
ATOM 28721 C C . HIS A 1 120 ? -18.687 19.333 18.833 1.00 0.00 120 HIS A C 15
ATOM 28722 O O . HIS A 1 120 ? -18.895 19.244 20.027 1.00 0.00 120 HIS A O 15
ATOM 28736 N N . HIS A 1 121 ? -18.326 20.462 18.288 1.00 0.00 121 HIS A N 15
ATOM 28737 C CA . HIS A 1 121 ? -18.159 21.681 19.131 1.00 0.00 121 HIS A CA 15
ATOM 28738 C C . HIS A 1 121 ? -18.722 22.908 18.409 1.00 0.00 121 HIS A C 15
ATOM 28739 O O . HIS A 1 121 ? -18.233 23.306 17.369 1.00 0.00 121 HIS A O 15
ATOM 28753 N N . HIS A 1 122 ? -19.746 23.511 18.954 1.00 0.00 122 HIS A N 15
ATOM 28754 C CA . HIS A 1 122 ? -20.341 24.711 18.301 1.00 0.00 122 HIS A CA 15
ATOM 28755 C C . HIS A 1 122 ? -20.683 25.771 19.353 1.00 0.00 122 HIS A C 15
ATOM 28756 O O . HIS A 1 122 ? -21.437 26.674 19.032 1.00 0.00 122 HIS A O 15
#

GO terms:
  GO:0005829 cytosol (C, IDA)
  GO:0006915 apoptotic process (P, IDA)
  GO:0005811 lipid droplet (C, IDA)
  GO:0160077 lipid droplet fusion (P, IMP)
  GO:0008630 intrinsic apoptotic signaling pathway in response to DNA damage (P, TAS)
  GO:0048471 perinuclear region of cytoplasm (C, IDA)
  GO:0043065 positive regulation of apoptotic process (P, IDA)
  GO:0042802 identical protein binding (F, IPI)
  GO:0005515 protein binding (F, IPI)